Protein AF-0000000079720113 (afdb_homodimer)

Foldseek 3Di:
DVVPVVVVVVVVVVPPCPPQFKDKDKDWDWAWAWDFADWDLFCDQDLQPPGTATQGTGPDTDIDIFIWIWIDAPFKIWTFGQFQLRFTQFMAGPVVRDTQWAHFRHHFWAQAAPRGTDADTGKFKDWAFFPRHRFRGGGFFWDWDADPSNKIWIKTKDARVSQRKIKIWIWIDGRFFQKIKIKIKIWRQDLFKAAGWIKMKTKDADDQQKFKFDFAFWWAFQLLRIATPCQGPNFRVRGVNRQQADFKDKTKGAFFQAFKIWMARQVVQKIKMKGWHCQQWVTWIKIARHDFQQSQLVQVSRHPPSHDMIIIMTTNFSHRHFLSNLQWPRFTDIDHHLDMRITMMIMGMRHNQSDFQWDASFWGWDWDDDAQKIKIKIFGRGWDFAKKWKDQVVRTQDIDTDTDGHRDIDMDMDGHHDPGWMKMATHPRRMIDTPPSVVGGHDDDSGGDPPDDCQALVNLLSSLVRCRSNVVLLVSLVSLVSSCVRPVQPLSSLLSNLVLCVLLVVLVSSLVSLVSSCVVPVLPLSSLSSQLVSCVVVVVNVSNLVSLVSNLVDLRCNLSSLLVNLLSCLLVVVLVVSLVSLVRSCVSPVLSLSSLLSNLVSCVVVVNNVVSVVSLVVSCVSHVLDLSSVLSCVVVVNDDLVRSVVSGDTPCSLVVLVSVLVSCVSSNNLVSSLVSLVSTPDDLLSLLSNLQSDVVCNVVSNVVSLPDDCGSPQDADPVSLVSLVVCVVPDVRLSSLQNNLNNSVNSVNLVSSLVSLVSSPLVDLDLSSLVNQLVSCVPDLVSNVVSLVSSCVSPVLPLVSLLSVLVNCVVVVVLVVSLVSLVVNCVVVVQSQSSLLSNLVSCVVVVVLVVSLVSLLPRADSDYPPDDSSLVSNLLSLCSQLLVCVVVVNLVRNLVSLVSSVDDRCSSVGGDRPDDDSLSSLQSNLSSCVSVVNNVSSVVSLVCLLPDDDDPVDDDALSVLSNLVSCVVVPVVVSNVVVVVVVVVPDDPDLSVVLSVQVSVVHPNVVSVVVLVPCPDDGTPSDDDDDDPCPVVVVVVCVSVVD/DVVPVVVVVVVVVVPPPPPQFKDKDKDWDWAWAWDFADWDLFCDQDQQPPGTATQGTGPDTDIDIFIWIWIDAPFKIWTFGQFQLRFTQFMAGPVVRDTQWAHFRHHFWAQAAPRGTDADTGKFKDWAFFPRHRFRGGGFFWDWDADPSNKIWIKTKDARVSQRKIKIWIWIDHRFFQKIKIKIKIWRQDLFKAAGWIKMKTKDADDQQKFWFDFAFWWAAQLLRIATPCQGPNFRVRGVNRQQADFKDKTWGAFFQAFKIWMARQVVQKIKMKGWHCQQWVTWIKIARHDFQQSQLVQVSRHPPSHDMIIIMTTNFSHRHFLSNLQWPRFTDIDHHLDMRITMMIMGMRHNQSDFQWDASFWGWDWDDDAQKIKIKIFGRGWDFWKKWKDQVVRTPDIDTDTDGHRDIDMDMDGHHDPGWMKMATHPNRMIDTPPSVVGGHDDDSGGDPPDDCQALVNLLSSLVRCRSNVVLLVSLVSLVSSCVRPVQPLSSLLSNLVLCVLLVVLVSSLVSLVSSCVVPVLPLSSLSSQLVSCVVVVVNVSNLVSLVSNLVDLRCNLSSLLVNLLSCLLVVVLVVSLVSLVRSCVSPVLSLSSLLSNLVSCVVVVNNVVSVVSLVVSCVSHVLDLSSLLSCVVVVNDDLVRSVVSGDTPCSLVVLVSVLVSCVSSNNLVSSLVSLVSHDDDLLSLLSNLQSDVVCNVVSNVVSLVDDCRSPQDADPVSLVSLVVCVVPDVRLSSLQNNLNNSVNSVNLVSSLVSLVSSPLVDLDLSSLVNQLVSCVPDPVSNVVSLVSSCVSPVLPLVSLLSVLVNCVVVVVLVVSLVSLVVNCVVVVQSQSSLLSNLVSCVVVVVLVVSLVSLLPRADSDYPPDDSSLVSNLLSLCSQLLVCVVVVNLVRNLVSLVSSPDDRCSSVGTDRPDDDSLSSLQSNLSSCVSVVNNVSSVVSLVCLLPDDDDPVDDDALSVLSNLVSCVVVPVVVSNVVVVVVVVPPDDPDLSVVLSVQVSVVHPNVVSVVVLVPPDPDGTPSDDDDDDPCPVVVVVSCVSVVD

Secondary structure (DSSP, 8-state):
--SSTTHHHHHHTTTS------EEEEEEEEEEEE-EEEE--S---STTTT---EEEE-S--EEEEEEEEEEE-SSEEEEE-TTTTT-EEEEEETTT--EEE---SSEE-EEEETTEEE--SSEEEEESSSSS-TTTTS--EEEEEE-TTS-EEEEEEEEETTTTEEEEEEEEE-TT-S-EEEEEEEE--SSS-EEE-EEEEEEEE--TTEEEE---SEEE-TT--EEESSEETTEETTBGGGG-SSS-EEEEEESB--SEEEEEETTTTEEEEEE--TTT--EEEEEE--SSHHHHHHHHHH-SSS--EEEEEEESSSS---GGGGGSS---EEE-TT-EEEEEEEEEEEES-SS-SEE-SSEEEEEEEETTEEEEEEEESS-EEEEEEEEETTEEEEEEEEEE-TT-EEEEEEE--TT---EEEETTTTEEEES-GGGGB-----S--TT--TTSHHHHHHHHHHHHTTT-HHHHHHHHHHHHHH-TT-HHHHHHHHHHHHHTT-HHHHHHHHHHHHTT-TT-HHHHHHHHHHHHHHT-HHHHHHHHHHHTTSTTTHHHHHHHHHHHHHHTT-HHHHHHHHHHHHHH-TT-HHHHHHHHHHHHHTT-HHHHHHHHHHHHHH-TT-HHHHHHHHHTTSS-HHHHHHH--STTHHHHHHHHHHHHHHTT-HHHHHHHHHHSPP-HHHHHHHHHH-GGGHHHHHHHHHHS--TT-----HHHHHHHHHHHTT---HHHHHHHHHHHHHTT-HHHHHHHHHHHTT----HHHHHHHHHH-TT-HHHHHHHHHHHHHH-TT-HHHHHHHHHHHHHTT-HHHHHHHHHHHHHH-TT-HHHHHHHHHHHHHTT-HHHHHHHHHH----PPTT--HHHHHHHHHHHHHHHHHHHTT-HHHHHHHHHHHT---GGGT-PPPSS---HHHHHHHHHHHHHHT-HHHHHHHHHHHHT----TTS---TTHHHHHHHHHHTT-HHHHHHHHHHHHHS----HHHHHHHHHHTT--HHHHHHHHHH----PPTT------TTHHHHHHHHHHHT-/--SSHHHHHHHHHTTS------EEEEEEEEEEEE-EEEE--S---STTTT---EEEE-S--EEEEEEEEEEE-SSEEEEE-TTTTT-EEEEEETTT--EEE---SSEE-EEEETTEEE--SSEEEEESSSSS-TTTTS--EEEEEE-TTS-EEEEEEEEETTTTEEEEEEEEE-TT-S-EEEEEEEE--SSS-EEE-EEEEEEEE--TTEEEE---SEEE-TT--EEESSEETTEETTBGGGG-SSS-EEEEEESB--SEEEEEETTTTEEEEEE--TTT--EEEEEE--SSHHHHHHHHHH-SSS--EEEEEEESSSS---GGGGGSS---EEE-TT-EEEEEEEEEEEES-SS-SEE-SSEEEEEEEETTEEEEEEEESS-EEEEEEEEETTEEEEEEEEEE-TT-EEEEEEE--TT---EEEETTTTEEEES-GGGGB-----S--TT--TTSHHHHHHHHHHHHTTT-HHHHHHHHHHHHHH-TT-HHHHHHHHHHHHHTT-HHHHHHHHHHHHTT-TT-HHHHHHHHHHHHHHT-HHHHHHHHHHHTTSTTTHHHHHHHHHHHHHHTT-HHHHHHHHHHHHHH-TT-HHHHHHHHHHHHHTT-HHHHHHHHHHHHHH-TT-HHHHHHHHHTTSS-HHHHHHH--STTHHHHHHHHHHHHHHTT-HHHHHHHHHHSPP-HHHHHHHHHH-GGGHHHHHHHHHHS--TT-----HHHHHHHHHHHTT---HHHHHHHHHHHHHTT-HHHHHHHHHHHTT----HHHHHHHHHH-TT-HHHHHHHHHHHHHH-TT-HHHHHHHHHHHHHTT-HHHHHHHHHHHHHH-TT-HHHHHHHHHHHHHTT-HHHHHHHHHH----PPTT--HHHHHHHHHHHHHHHHHHHTT-HHHHHHHHHHHT---GGGT-PPPSS---HHHHHHHHHHHHHHT-HHHHHHHHHHHHT----TTS---TTHHHHHHHHHHTT-HHHHHHHHHHHHHS----HHHHHHHHHHTT--HHHHHHHHHHS---PPTT------TTHHHHHHHHHHHT-

pLDDT: mean 94.19, std 9.65, range [22.48, 98.88]

InterPro domains:
  IPR011990 Tetratricopeptide-like helical domain superfamily [G3DSA:1.25.40.10] (428-552)
  IPR011990 Tetratricopeptide-like helical domain superfamily [G3DSA:1.25.40.10] (553-629)
  IPR011990 Tetratricopeptide-like helical domain superfamily [G3DSA:1.25.40.10] (653-953)
  IPR011990 Tetratricopeptide-like helical domain superfamily [SSF48452] (456-628)
  IPR011990 Tetratricopeptide-like helical domain superfamily [SSF48452] (689-852)
  IPR019734 Tetratricopeptide repeat [PS50005] (559-592)
  IPR019734 Tetratricopeptide repeat [SM00028] (457-490)
  IPR019734 Tetratricopeptide repeat [SM00028] (491-524)
  IPR019734 Tetratricopeptide repeat [SM00028] (559-592)
  IPR019734 Tetratricopeptide repeat [SM00028] (593-626)
  IPR019734 Tetratricopeptide repeat [SM00028] (875-907)
  IPR019734 Tetratricopeptide repeat [SM00028] (919-952)
  IPR033396 Domain of unknown function DUF5107 [PF17128] (44-349)
  IPR051685 Ycf3/AcsC/BcsC/TPR Multifunctional [PTHR44943] (440-546)

Structure (mmCIF, N/CA/C/O backbone):
data_AF-0000000079720113-model_v1
#
loop_
_entity.id
_entity.type
_entity.pdbx_description
1 polymer 'Uncharacterized protein DUF5107'
#
loop_
_atom_site.group_PDB
_atom_site.id
_atom_site.type_symbol
_atom_site.label_atom_id
_atom_site.label_alt_id
_atom_site.label_comp_id
_atom_site.label_asym_id
_atom_site.label_entity_id
_atom_site.label_seq_id
_atom_site.pdbx_PDB_ins_code
_atom_site.Cartn_x
_atom_site.Cartn_y
_atom_site.Cartn_z
_atom_site.occupancy
_atom_site.B_iso_or_equiv
_atom_site.auth_seq_id
_atom_site.auth_comp_id
_atom_site.auth_asym_id
_atom_site.auth_atom_id
_atom_site.pdbx_PDB_model_num
ATOM 1 N N . MET A 1 1 ? -27.5 44.594 -56.781 1 22.48 1 MET A N 1
ATOM 2 C CA . MET A 1 1 ? -27.812 45.25 -55.5 1 22.48 1 MET A CA 1
ATOM 3 C C . MET A 1 1 ? -27.922 44.219 -54.375 1 22.48 1 MET A C 1
ATOM 5 O O . MET A 1 1 ? -28.062 44.594 -53.219 1 22.48 1 MET A O 1
ATOM 9 N N . LYS A 1 2 ? -28.453 43.062 -54.812 1 30.12 2 LYS A N 1
ATOM 10 C CA . LYS A 1 2 ? -28.844 41.938 -53.938 1 30.12 2 LYS A CA 1
ATOM 11 C C . LYS A 1 2 ? -27.641 41.438 -53.156 1 30.12 2 LYS A C 1
ATOM 13 O O . LYS A 1 2 ? -27.812 40.75 -52.125 1 30.12 2 LYS A O 1
ATOM 18 N N . PHE A 1 3 ? -26.484 41.531 -53.812 1 32.53 3 PHE A N 1
ATOM 19 C CA . PHE A 1 3 ? -25.266 40.938 -53.312 1 32.53 3 PHE A CA 1
ATOM 20 C C . PHE A 1 3 ? -24.75 41.688 -52.094 1 32.53 3 PHE A C 1
ATOM 22 O O . PHE A 1 3 ? -23.859 41.188 -51.375 1 32.53 3 PHE A O 1
ATOM 29 N N . LEU A 1 4 ? -25.141 43 -52.062 1 35 4 LEU A N 1
ATOM 30 C CA . LEU A 1 4 ? -24.484 43.844 -51.094 1 35 4 LEU A CA 1
ATOM 31 C C . LEU A 1 4 ? -25 43.562 -49.688 1 35 4 LEU A C 1
ATOM 33 O O . LEU A 1 4 ? -24.297 43.844 -48.688 1 35 4 LEU A O 1
ATOM 37 N N . ASN A 1 5 ? -26.234 43.094 -49.594 1 35.03 5 ASN A N 1
ATOM 38 C CA . ASN A 1 5 ? -26.875 43.094 -48.281 1 35.03 5 ASN A CA 1
ATOM 39 C C . ASN A 1 5 ? -26.344 41.938 -47.406 1 35.03 5 ASN A C 1
ATOM 41 O O . ASN A 1 5 ? -26.688 41.875 -46.25 1 35.03 5 ASN A O 1
ATOM 45 N N . VAL A 1 6 ? -25.828 40.812 -48.094 1 40.94 6 VAL A N 1
ATOM 46 C CA . VAL A 1 6 ? -25.516 39.625 -47.25 1 40.94 6 VAL A CA 1
ATOM 47 C C . VAL A 1 6 ? -24.25 39.906 -46.438 1 40.94 6 VAL A C 1
ATOM 49 O O . VAL A 1 6 ? -23.969 39.188 -45.469 1 40.94 6 VAL A O 1
ATOM 52 N N . LEU A 1 7 ? -23.375 40.906 -46.938 1 39 7 LEU A N 1
ATOM 53 C CA . LEU A 1 7 ? -22.109 41.125 -46.219 1 39 7 LEU A CA 1
ATOM 54 C C . LEU A 1 7 ? -22.359 41.75 -44.844 1 39 7 LEU A C 1
ATOM 56 O O . LEU A 1 7 ? -21.594 41.531 -43.938 1 39 7 LEU A O 1
ATOM 60 N N . PHE A 1 8 ? -23.469 42.562 -44.75 1 37.12 8 PHE A N 1
ATOM 61 C CA . PHE A 1 8 ? -23.609 43.344 -43.531 1 37.12 8 PHE A CA 1
ATOM 62 C C . PHE A 1 8 ? -23.969 42.438 -42.344 1 37.12 8 PHE A C 1
ATOM 64 O O . PHE A 1 8 ? -23.797 42.812 -41.188 1 37.12 8 PHE A O 1
ATOM 71 N N . PHE A 1 9 ? -24.703 41.281 -42.656 1 35.44 9 PHE A N 1
ATOM 72 C CA . PHE A 1 9 ? -25.203 40.531 -41.5 1 35.44 9 PHE A CA 1
ATOM 73 C C . PHE A 1 9 ? -24.078 39.781 -40.812 1 35.44 9 PHE A C 1
ATOM 75 O O . PHE A 1 9 ? -24.219 39.375 -39.656 1 35.44 9 PHE A O 1
ATOM 82 N N . ILE A 1 10 ? -23 39.375 -41.562 1 38.47 10 ILE A N 1
ATOM 83 C CA . ILE A 1 10 ? -21.984 38.531 -40.938 1 38.47 10 ILE A CA 1
ATOM 84 C C . ILE A 1 10 ? -21.188 39.375 -39.938 1 38.47 10 ILE A C 1
ATOM 86 O O . ILE A 1 10 ? -20.594 38.844 -38.969 1 38.47 10 ILE A O 1
ATOM 90 N N . LEU A 1 11 ? -21.031 40.719 -40.219 1 36.31 11 LEU A N 1
ATOM 91 C CA . LEU A 1 11 ? -20.188 41.469 -39.312 1 36.31 11 LEU A CA 1
ATOM 92 C C . LEU A 1 11 ? -20.859 41.625 -37.938 1 36.31 11 LEU A C 1
ATOM 94 O O . LEU A 1 11 ? -20.219 42.031 -36.969 1 36.31 11 LEU A O 1
ATOM 98 N N . PHE A 1 12 ? -22.219 41.75 -37.938 1 31.78 12 PHE A N 1
ATOM 99 C CA . PHE A 1 12 ? -22.828 42.062 -36.656 1 31.78 12 PHE A CA 1
ATOM 100 C C . PHE A 1 12 ? -22.656 40.938 -35.656 1 31.78 12 PHE A C 1
ATOM 102 O O . PHE A 1 12 ? -22.859 41.094 -34.469 1 31.78 12 PHE A O 1
ATOM 109 N N . ILE A 1 13 ? -22.75 39.656 -36.156 1 33.09 13 ILE A N 1
ATOM 110 C CA . ILE A 1 13 ? -22.766 38.625 -35.125 1 33.09 13 ILE A CA 1
ATOM 111 C C . ILE A 1 13 ? -21.391 38.531 -34.469 1 33.09 13 ILE A C 1
ATOM 113 O O . ILE A 1 13 ? -21.203 37.75 -33.531 1 33.09 13 ILE A O 1
ATOM 117 N N . MET A 1 14 ? -20.344 38.969 -35.156 1 33.66 14 MET A N 1
ATOM 118 C CA . MET A 1 14 ? -19.062 38.812 -34.438 1 33.66 14 MET A CA 1
ATOM 119 C C . MET A 1 14 ? -19 39.719 -33.219 1 33.66 14 MET A C 1
ATOM 121 O O . MET A 1 14 ? -17.953 39.844 -32.594 1 33.66 14 MET A O 1
ATOM 125 N N . GLN A 1 15 ? -19.766 40.781 -33.188 1 31.53 15 GLN A N 1
ATOM 126 C CA . GLN A 1 15 ? -19.453 41.688 -32.094 1 31.53 15 GLN A CA 1
ATOM 127 C C . GLN A 1 15 ? -19.516 40.969 -30.75 1 31.53 15 GLN A C 1
ATOM 129 O O . GLN A 1 15 ? -18.781 41.281 -29.812 1 31.53 15 GLN A O 1
ATOM 134 N N . ALA A 1 16 ? -20.75 40.531 -30.344 1 34.41 16 ALA A N 1
ATOM 135 C CA . ALA A 1 16 ? -21.203 40.531 -28.953 1 34.41 16 ALA A CA 1
ATOM 136 C C . ALA A 1 16 ? -20.422 39.5 -28.125 1 34.41 16 ALA A C 1
ATOM 138 O O . ALA A 1 16 ? -20.766 39.25 -26.984 1 34.41 16 ALA A O 1
ATOM 139 N N . LEU A 1 17 ? -19.922 38.438 -28.703 1 38.12 17 LEU A N 1
ATOM 140 C CA . LEU A 1 17 ? -19.469 37.625 -27.609 1 38.12 17 LEU A CA 1
ATOM 141 C C . LEU A 1 17 ? -18.344 38.281 -26.828 1 38.12 17 LEU A C 1
ATOM 143 O O . LEU A 1 17 ? -17.188 38.188 -27.219 1 38.12 17 LEU A O 1
ATOM 147 N N . ASN A 1 18 ? -18.375 39.5 -26.594 1 39.62 18 ASN A N 1
ATOM 148 C CA . ASN A 1 18 ? -17.484 39.969 -25.547 1 39.62 18 ASN A CA 1
ATOM 149 C C . ASN A 1 18 ? -17.312 38.906 -24.453 1 39.62 18 ASN A C 1
ATOM 151 O O . ASN A 1 18 ? -18.219 38.719 -23.625 1 39.62 18 ASN A O 1
ATOM 155 N N . SER A 1 19 ? -16.672 37.875 -24.719 1 50 19 SER A N 1
ATOM 156 C CA . SER A 1 19 ? -16.359 36.781 -23.812 1 50 19 SER A CA 1
ATOM 157 C C . SER A 1 19 ? -15.977 37.312 -22.422 1 50 19 SER A C 1
ATOM 159 O O . SER A 1 19 ? -15.062 38.125 -22.312 1 50 19 SER A O 1
ATOM 161 N N . GLN A 1 20 ? -16.766 37.344 -21.5 1 72 20 GLN A N 1
ATOM 162 C CA . GLN A 1 20 ? -16.531 37.625 -20.094 1 72 20 GLN A CA 1
ATOM 163 C C . GLN A 1 20 ? -15.203 37.062 -19.625 1 72 20 GLN A C 1
ATOM 165 O O . GLN A 1 20 ? -14.883 35.906 -19.922 1 72 20 GLN A O 1
ATOM 170 N N . LYS A 1 21 ? -14.203 37.906 -19.359 1 86.75 21 LYS A N 1
ATOM 171 C CA . LYS A 1 21 ? -12.891 37.469 -18.891 1 86.75 21 LYS A CA 1
ATOM 172 C C . LYS A 1 21 ? -12.719 37.781 -17.406 1 86.75 21 LYS A C 1
ATOM 174 O O . LYS A 1 21 ? -13.211 38.812 -16.906 1 86.75 21 LYS A O 1
ATOM 179 N N . ALA A 1 22 ? -12.219 36.812 -16.656 1 97.56 22 ALA A N 1
ATOM 180 C CA . ALA A 1 22 ? -11.719 37.094 -15.32 1 97.56 22 ALA A CA 1
ATOM 181 C C . ALA A 1 22 ? -10.359 37.781 -15.375 1 97.56 22 ALA A C 1
ATOM 183 O O . ALA A 1 22 ? -9.641 37.688 -16.375 1 97.56 22 ALA A O 1
ATOM 184 N N . THR A 1 23 ? -10.062 38.562 -14.477 1 98.06 23 THR A N 1
ATOM 185 C CA . THR A 1 23 ? -8.781 39.281 -14.438 1 98.06 23 THR A CA 1
ATOM 186 C C . THR A 1 23 ? -7.984 38.875 -13.203 1 98.06 23 THR A C 1
ATOM 188 O O . THR A 1 23 ? -8.562 38.469 -12.188 1 98.06 23 THR A O 1
ATOM 191 N N . VAL A 1 24 ? -6.727 38.938 -13.25 1 98.5 24 VAL A N 1
ATOM 192 C CA . VAL A 1 24 ? -5.793 38.75 -12.141 1 98.5 24 VAL A CA 1
ATOM 193 C C . VAL A 1 24 ? -4.742 39.844 -12.172 1 98.5 24 VAL A C 1
ATOM 195 O O . VAL A 1 24 ? -4.191 40.156 -13.227 1 98.5 24 VAL A O 1
ATOM 198 N N . ARG A 1 25 ? -4.523 40.531 -11.117 1 98.12 25 ARG A N 1
ATOM 199 C CA . ARG A 1 25 ? -3.578 41.656 -11.07 1 98.12 25 ARG A CA 1
ATOM 200 C C . ARG A 1 25 ? -2.994 41.812 -9.672 1 98.12 25 ARG A C 1
ATOM 202 O O . ARG A 1 25 ? -3.592 41.375 -8.688 1 98.12 25 ARG A O 1
ATOM 209 N N . GLU A 1 26 ? -1.886 42.438 -9.547 1 97.94 26 GLU A N 1
ATOM 210 C CA . GLU A 1 26 ? -1.268 42.812 -8.281 1 97.94 26 GLU A CA 1
ATOM 211 C C . GLU A 1 26 ? -1.616 44.25 -7.895 1 97.94 26 GLU A C 1
ATOM 213 O O . GLU A 1 26 ? -1.666 45.125 -8.75 1 97.94 26 GLU A O 1
ATOM 218 N N . GLU A 1 27 ? -1.968 44.375 -6.645 1 97.06 27 GLU A N 1
ATOM 219 C CA . GLU A 1 27 ? -2.225 45.688 -6.074 1 97.06 27 GLU A CA 1
ATOM 220 C C . GLU A 1 27 ? -1.628 45.812 -4.676 1 97.06 27 GLU A C 1
ATOM 222 O O . GLU A 1 27 ? -1.49 44.812 -3.965 1 97.06 27 GLU A O 1
ATOM 227 N N . ASN A 1 28 ? -1.201 47 -4.41 1 97.12 28 ASN A N 1
ATOM 228 C CA . ASN A 1 28 ? -0.791 47.281 -3.039 1 97.12 28 ASN A CA 1
ATOM 229 C C . ASN A 1 28 ? -1.925 47.906 -2.232 1 97.12 28 ASN A C 1
ATOM 231 O O . ASN A 1 28 ? -2.51 48.906 -2.646 1 97.12 28 ASN A O 1
ATOM 235 N N . LEU A 1 29 ? -2.264 47.344 -1.201 1 97.69 29 LEU A N 1
ATOM 236 C CA . LEU A 1 29 ? -3.236 47.906 -0.277 1 97.69 29 LEU A CA 1
ATOM 237 C C . LEU A 1 29 ? -2.543 48.531 0.937 1 97.69 29 LEU A C 1
ATOM 239 O O . LEU A 1 29 ? -1.771 47.844 1.621 1 97.69 29 LEU A O 1
ATOM 243 N N . ASN A 1 30 ? -2.812 49.75 1.119 1 98 30 ASN A N 1
ATOM 244 C CA . ASN A 1 30 ? -2.316 50.406 2.32 1 98 30 ASN A CA 1
ATOM 245 C C . ASN A 1 30 ? -3.209 50.125 3.525 1 98 30 ASN A C 1
ATOM 247 O O . ASN A 1 30 ? -4.352 50.594 3.58 1 98 30 ASN A O 1
ATOM 251 N N . MET A 1 31 ? -2.697 49.406 4.438 1 98.06 31 MET A N 1
ATOM 252 C CA . MET A 1 31 ? -3.516 48.969 5.562 1 98.06 31 MET A CA 1
ATOM 253 C C . MET A 1 31 ? -2.811 49.219 6.887 1 98.06 31 MET A C 1
ATOM 255 O O . MET A 1 31 ? -1.589 49.125 6.98 1 98.06 31 MET A O 1
ATOM 259 N N . LYS A 1 32 ? -3.615 49.625 7.906 1 98.31 32 LYS A N 1
ATOM 260 C CA . LYS A 1 32 ? -3.051 49.719 9.25 1 98.31 32 LYS A CA 1
ATOM 261 C C . LYS A 1 32 ? -2.518 48.375 9.719 1 98.31 32 LYS A C 1
ATOM 263 O O . LYS A 1 32 ? -3.209 47.344 9.625 1 98.31 32 LYS A O 1
ATOM 268 N N . THR A 1 33 ? -1.292 48.406 10.125 1 98.38 33 THR A N 1
ATOM 269 C CA . THR A 1 33 ? -0.596 47.156 10.398 1 98.38 33 THR A CA 1
ATOM 270 C C . THR A 1 33 ? 0.032 47.188 11.789 1 98.38 33 THR A C 1
ATOM 272 O O . THR A 1 33 ? 0.688 48.156 12.164 1 98.38 33 THR A O 1
ATOM 275 N N . TYR A 1 34 ? -0.233 46.219 12.625 1 98.06 34 TYR A N 1
ATOM 276 C CA . TYR A 1 34 ? 0.46 45.938 13.875 1 98.06 34 TYR A CA 1
ATOM 277 C C . TYR A 1 34 ? 1.471 44.812 13.688 1 98.06 34 TYR A C 1
ATOM 279 O O . TYR A 1 34 ? 1.111 43.625 13.734 1 98.06 34 TYR A O 1
ATOM 287 N N . MET A 1 35 ? 2.693 45.125 13.531 1 97.06 35 MET A N 1
ATOM 288 C CA . MET A 1 35 ? 3.721 44.219 13 1 97.06 35 MET A CA 1
ATOM 289 C C . MET A 1 35 ? 4.293 43.344 14.109 1 97.06 35 MET A C 1
ATOM 291 O O . MET A 1 35 ? 4.055 43.594 15.289 1 97.06 35 MET A O 1
ATOM 295 N N . PHE A 1 36 ? 4.941 42.312 13.711 1 97.38 36 PHE A N 1
ATOM 296 C CA . PHE A 1 36 ? 5.727 41.438 14.578 1 97.38 36 PHE A CA 1
ATOM 297 C C . PHE A 1 36 ? 7.211 41.562 14.266 1 97.38 36 PHE A C 1
ATOM 299 O O . PHE A 1 36 ? 7.594 42.156 13.266 1 97.38 36 PHE A O 1
ATOM 306 N N . GLY A 1 37 ? 8.062 41.031 15.125 1 96.56 37 GLY A N 1
ATOM 307 C CA . GLY A 1 37 ? 9.508 41.062 14.938 1 96.56 37 GLY A CA 1
ATOM 308 C C . GLY A 1 37 ? 10.25 40.25 16 1 96.56 37 GLY A C 1
ATOM 309 O O . GLY A 1 37 ? 9.695 39.312 16.594 1 96.56 37 GLY A O 1
ATOM 310 N N . ASP A 1 38 ? 11.586 40.5 16.031 1 96.69 38 ASP A N 1
ATOM 311 C CA . ASP A 1 38 ? 12.492 39.938 17 1 96.69 38 ASP A CA 1
ATOM 312 C C . ASP A 1 38 ? 12.617 38.406 16.797 1 96.69 38 ASP A C 1
ATOM 314 O O . ASP A 1 38 ? 12.273 37.625 17.688 1 96.69 38 ASP A O 1
ATOM 318 N N . PRO A 1 39 ? 13.031 38 15.609 1 97.56 39 PRO A N 1
ATOM 319 C CA . PRO A 1 39 ? 13.273 36.594 15.398 1 97.56 39 PRO A CA 1
ATOM 320 C C . PRO A 1 39 ? 14.266 36 16.406 1 97.56 39 PRO A C 1
ATOM 322 O O . PRO A 1 39 ? 15.297 36.625 16.688 1 97.56 39 PRO A O 1
ATOM 325 N N . ASP A 1 40 ? 13.977 34.875 16.969 1 97.75 40 ASP A N 1
ATOM 326 C CA . ASP A 1 40 ? 14.812 34.219 17.984 1 97.75 40 ASP A CA 1
ATOM 327 C C . ASP A 1 40 ? 16.031 33.562 17.344 1 97.75 40 ASP A C 1
ATOM 329 O O . ASP A 1 40 ? 15.906 32.594 16.609 1 97.75 40 ASP A O 1
ATOM 333 N N . PRO A 1 41 ? 17.219 34.031 17.625 1 97.88 41 PRO A N 1
ATOM 334 C CA . PRO A 1 41 ? 18.422 33.438 17.016 1 97.88 41 PRO A CA 1
ATOM 335 C C . PRO A 1 41 ? 18.891 32.188 17.734 1 97.88 41 PRO A C 1
ATOM 337 O O . PRO A 1 41 ? 19.828 31.531 17.297 1 97.88 41 PRO A O 1
ATOM 340 N N . VAL A 1 42 ? 18.281 31.781 18.875 1 98.12 42 VAL A N 1
ATOM 341 C CA . VAL A 1 42 ? 18.688 30.641 19.688 1 98.12 42 VAL A CA 1
ATOM 342 C C . VAL A 1 42 ? 18.078 29.359 19.109 1 98.12 42 VAL A C 1
ATOM 344 O O . VAL A 1 42 ? 16.875 29.312 18.828 1 98.12 42 VAL A O 1
ATOM 347 N N . ALA A 1 43 ? 18.906 28.328 18.891 1 97.06 43 ALA A N 1
ATOM 348 C CA . ALA A 1 43 ? 18.391 27.062 18.375 1 97.06 43 ALA A CA 1
ATOM 349 C C . ALA A 1 43 ? 17.438 26.406 19.375 1 97.06 43 ALA A C 1
ATOM 351 O O . ALA A 1 43 ? 17.766 26.266 20.562 1 97.06 43 ALA A O 1
ATOM 352 N N . ASN A 1 44 ? 16.281 26.188 18.984 1 95.19 44 ASN A N 1
ATOM 353 C CA . ASN A 1 44 ? 15.258 25.438 19.703 1 95.19 44 ASN A CA 1
ATOM 354 C C . ASN A 1 44 ? 14.836 24.172 18.953 1 95.19 44 ASN A C 1
ATOM 356 O O . ASN A 1 44 ? 13.977 24.25 18.062 1 95.19 44 ASN A O 1
ATOM 360 N N . ILE A 1 45 ? 15.352 23.031 19.391 1 95.56 45 ILE A N 1
ATOM 361 C CA . ILE A 1 45 ? 15.047 21.781 18.688 1 95.56 45 ILE A CA 1
ATOM 362 C C . ILE A 1 45 ? 13.672 21.281 19.094 1 95.56 45 ILE A C 1
ATOM 364 O O . ILE A 1 45 ? 13.508 20.703 20.188 1 95.56 45 ILE A O 1
ATOM 368 N N . ASN A 1 46 ? 12.719 21.484 18.297 1 92.5 46 ASN A N 1
ATOM 369 C CA . ASN A 1 46 ? 11.336 21.047 18.5 1 92.5 46 ASN A CA 1
ATOM 370 C C . ASN A 1 46 ? 10.727 20.516 17.203 1 92.5 46 ASN A C 1
ATOM 372 O O . ASN A 1 46 ? 11.445 20.141 16.281 1 92.5 46 ASN A O 1
ATOM 376 N N . ARG A 1 47 ? 9.422 20.516 17.125 1 92.19 47 ARG A N 1
ATOM 377 C CA . ARG A 1 47 ? 8.75 19.844 16.031 1 92.19 47 ARG A CA 1
ATOM 378 C C . ARG A 1 47 ? 8.797 20.672 14.75 1 92.19 47 ARG A C 1
ATOM 380 O O . ARG A 1 47 ? 8.555 20.172 13.656 1 92.19 47 ARG A O 1
ATOM 387 N N . ILE A 1 48 ? 9.141 21.984 14.82 1 95.12 48 ILE A N 1
ATOM 388 C CA . ILE A 1 48 ? 9.109 22.828 13.625 1 95.12 48 ILE A CA 1
ATOM 389 C C . ILE A 1 48 ? 10.531 23.234 13.25 1 95.12 48 ILE A C 1
ATOM 391 O O . ILE A 1 48 ? 10.742 23.906 12.234 1 95.12 48 ILE A O 1
ATOM 395 N N . TYR A 1 49 ? 11.578 22.844 14.109 1 96.75 49 TYR A N 1
ATOM 396 C CA . TYR A 1 49 ? 12.953 23.062 13.672 1 96.75 49 TYR A CA 1
ATOM 397 C C . TYR A 1 49 ? 13.156 22.578 12.242 1 96.75 49 TYR A C 1
ATOM 399 O O . TYR A 1 49 ? 12.711 21.5 11.875 1 96.75 49 TYR A O 1
ATOM 407 N N . PRO A 1 50 ? 13.688 23.469 11.461 1 97.62 50 PRO A N 1
ATOM 408 C CA . PRO A 1 50 ? 14.664 24.516 11.773 1 97.62 50 PRO A CA 1
ATOM 409 C C . PRO A 1 50 ? 14.047 25.906 11.812 1 97.62 50 PRO A C 1
ATOM 411 O O . PRO A 1 50 ? 14.766 26.906 11.836 1 97.62 50 PRO A O 1
ATOM 414 N N . TYR A 1 51 ? 12.781 26.047 11.797 1 97.75 51 TYR A N 1
ATOM 415 C CA . TYR A 1 51 ? 12.164 27.375 11.906 1 97.75 51 TYR A CA 1
ATOM 416 C C . TYR A 1 51 ? 12.422 27.969 13.281 1 97.75 51 TYR A C 1
ATOM 418 O O . TYR A 1 51 ? 12.562 27.234 14.273 1 97.75 51 TYR A O 1
ATOM 426 N N . PHE A 1 52 ? 12.5 29.281 13.297 1 97.62 52 PHE A N 1
ATOM 427 C CA . PHE A 1 52 ? 12.617 30.031 14.547 1 97.62 52 PHE A CA 1
ATOM 428 C C . PHE A 1 52 ? 11.312 30.75 14.867 1 97.62 52 PHE A C 1
ATOM 430 O O . PHE A 1 52 ? 10.469 30.953 13.992 1 97.62 52 PHE A O 1
ATOM 437 N N . ARG A 1 53 ? 11.109 31.156 16.078 1 96.62 53 ARG A N 1
ATOM 438 C CA . ARG A 1 53 ? 9.922 31.891 16.516 1 96.62 53 ARG A CA 1
ATOM 439 C C . ARG A 1 53 ? 10.164 33.406 16.469 1 96.62 53 ARG A C 1
ATOM 441 O O . ARG A 1 53 ? 11.312 33.844 16.5 1 96.62 53 ARG A O 1
ATOM 448 N N . PHE A 1 54 ? 9.102 34.156 16.406 1 97.38 54 PHE A N 1
ATOM 449 C CA . PHE A 1 54 ? 9.117 35.625 16.578 1 97.38 54 PHE A CA 1
ATOM 450 C C . PHE A 1 54 ? 8.594 36 17.953 1 97.38 54 PHE A C 1
ATOM 452 O O . PHE A 1 54 ? 7.473 35.656 18.312 1 97.38 54 PHE A O 1
ATOM 459 N N . ASP A 1 55 ? 9.375 36.781 18.703 1 95.31 55 ASP A N 1
ATOM 460 C CA . ASP A 1 55 ? 9.023 37.062 20.094 1 95.31 55 ASP A CA 1
ATOM 461 C C . ASP A 1 55 ? 8.594 38.5 20.281 1 95.31 55 ASP A C 1
ATOM 463 O O . ASP A 1 55 ? 8.422 38.969 21.406 1 95.31 55 ASP A O 1
ATOM 467 N N . GLY A 1 56 ? 8.43 39.25 19.188 1 95.31 56 GLY A N 1
ATOM 468 C CA . GLY A 1 56 ? 8.07 40.656 19.297 1 95.31 56 GLY A CA 1
ATOM 469 C C . GLY A 1 56 ? 6.77 41 18.594 1 95.31 56 GLY A C 1
ATOM 470 O O . GLY A 1 56 ? 6.562 40.594 17.438 1 95.31 56 GLY A O 1
ATOM 471 N N . TYR A 1 57 ? 5.871 41.719 19.328 1 95.62 57 TYR A N 1
ATOM 472 C CA . TYR A 1 57 ? 4.602 42.219 18.797 1 95.62 57 TYR A CA 1
ATOM 473 C C . TYR A 1 57 ? 4.316 43.625 19.266 1 95.62 57 TYR A C 1
ATOM 475 O O . TYR A 1 57 ? 4.742 44.031 20.359 1 95.62 57 TYR A O 1
ATOM 483 N N . THR A 1 58 ? 3.623 44.406 18.469 1 94.44 58 THR A N 1
ATOM 484 C CA . THR A 1 58 ? 3.361 45.781 18.859 1 94.44 58 THR A CA 1
ATOM 485 C C . THR A 1 58 ? 1.861 46.062 18.859 1 94.44 58 THR A C 1
ATOM 487 O O . THR A 1 58 ? 1.104 45.438 18.125 1 94.44 58 THR A O 1
ATOM 490 N N . ASP A 1 59 ? 1.44 46.969 19.734 1 92.56 59 ASP A N 1
ATOM 491 C CA . ASP A 1 59 ? 0.058 47.438 19.75 1 92.56 59 ASP A CA 1
ATOM 492 C C . ASP A 1 59 ? -0.073 48.812 19.062 1 92.56 59 ASP A C 1
ATOM 494 O O . ASP A 1 59 ? -1.132 49.438 19.109 1 92.56 59 ASP A O 1
ATOM 498 N N . GLN A 1 60 ? 0.977 49.188 18.5 1 94.19 60 GLN A N 1
ATOM 499 C CA . GLN A 1 60 ? 0.959 50.438 17.734 1 94.19 60 GLN A CA 1
ATOM 500 C C . GLN A 1 60 ? 0.812 50.156 16.234 1 94.19 60 GLN A C 1
ATOM 502 O O . GLN A 1 60 ? 1.682 49.531 15.625 1 94.19 60 GLN A O 1
ATOM 507 N N . GLY A 1 61 ? -0.272 50.688 15.711 1 95.94 61 GLY A N 1
ATOM 508 C CA . GLY A 1 61 ? -0.536 50.469 14.297 1 95.94 61 GLY A CA 1
ATOM 509 C C . GLY A 1 61 ? 0.121 51.5 13.398 1 95.94 61 GLY A C 1
ATOM 510 O O . GLY A 1 61 ? 0.197 52.656 13.75 1 95.94 61 GLY A O 1
ATOM 511 N N . GLU A 1 62 ? 0.676 51.031 12.344 1 97.5 62 GLU A N 1
ATOM 512 C CA . GLU A 1 62 ? 1.186 51.906 11.289 1 97.5 62 GLU A CA 1
ATOM 513 C C . GLU A 1 62 ? 0.708 51.438 9.914 1 97.5 62 GLU A C 1
ATOM 515 O O . GLU A 1 62 ? 0.533 50.219 9.688 1 97.5 62 GLU A O 1
ATOM 520 N N . TYR A 1 63 ? 0.545 52.344 9.07 1 97.75 63 TYR A N 1
ATOM 521 C CA . TYR A 1 63 ? 0.101 51.969 7.73 1 97.75 63 TYR A CA 1
ATOM 522 C C . TYR A 1 63 ? 1.26 51.406 6.898 1 97.75 63 TYR A C 1
ATOM 524 O O . TYR A 1 63 ? 2.367 51.969 6.945 1 97.75 63 TYR A O 1
ATOM 532 N N . ARG A 1 64 ? 1.006 50.375 6.242 1 97.25 64 ARG A N 1
ATOM 533 C CA . ARG A 1 64 ? 1.971 49.75 5.359 1 97.25 64 ARG A CA 1
ATOM 534 C C . ARG A 1 64 ? 1.29 49.219 4.102 1 97.25 64 ARG A C 1
ATOM 536 O O . ARG A 1 64 ? 0.117 48.844 4.137 1 97.25 64 ARG A O 1
ATOM 543 N N . ASP A 1 65 ? 2.111 49.219 3.027 1 97.38 65 ASP A N 1
ATOM 544 C CA . ASP A 1 65 ? 1.623 48.594 1.793 1 97.38 65 ASP A CA 1
ATOM 545 C C . ASP A 1 65 ? 1.796 47.094 1.816 1 97.38 65 ASP A C 1
ATOM 547 O O . ASP A 1 65 ? 2.867 46.594 2.166 1 97.38 65 ASP A O 1
ATOM 551 N N . TRP A 1 66 ? 0.771 46.438 1.579 1 98 66 TRP A N 1
ATOM 552 C CA . TRP A 1 66 ? 0.792 45 1.431 1 98 66 TRP A CA 1
ATOM 553 C C . TRP A 1 66 ? 0.394 44.594 0.016 1 98 66 TRP A C 1
ATOM 555 O O . TRP A 1 66 ? -0.613 45.062 -0.514 1 98 66 TRP A O 1
ATOM 565 N N . LYS A 1 67 ? 1.229 43.781 -0.607 1 97.69 67 LYS A N 1
ATOM 566 C CA . LYS A 1 67 ? 0.914 43.25 -1.932 1 97.69 67 LYS A CA 1
ATOM 567 C C . LYS A 1 67 ? -0.276 42.312 -1.875 1 97.69 67 LYS A C 1
ATOM 569 O O . LYS A 1 67 ? -0.295 41.375 -1.066 1 97.69 67 LYS A O 1
ATOM 574 N N . MET A 1 68 ? -1.279 42.531 -2.723 1 98.25 68 MET A N 1
ATOM 575 C CA . MET A 1 68 ? -2.439 41.688 -2.912 1 98.25 68 MET A CA 1
ATOM 576 C C . MET A 1 68 ? -2.57 41.25 -4.371 1 98.25 68 MET A C 1
ATOM 578 O O . MET A 1 68 ? -2.387 42.062 -5.277 1 98.25 68 MET A O 1
ATOM 582 N N . VAL A 1 69 ? -2.703 39.969 -4.543 1 98.81 69 VAL A N 1
ATOM 583 C CA . VAL A 1 69 ? -3.16 39.5 -5.844 1 98.81 69 VAL A CA 1
ATOM 584 C C . VAL A 1 69 ? -4.688 39.438 -5.871 1 98.81 69 VAL A C 1
ATOM 586 O O . VAL A 1 69 ? -5.312 38.812 -5.027 1 98.81 69 VAL A O 1
ATOM 589 N N . VAL A 1 70 ? -5.273 40.125 -6.801 1 98.75 70 VAL A N 1
ATOM 590 C CA . VAL A 1 70 ? -6.727 40.25 -6.867 1 98.75 70 VAL A CA 1
ATOM 591 C C . VAL A 1 70 ? -7.25 39.5 -8.086 1 98.75 70 VAL A C 1
ATOM 593 O O . VAL A 1 70 ? -6.852 39.781 -9.219 1 98.75 70 VAL A O 1
ATOM 596 N N . LEU A 1 71 ? -8.039 38.5 -7.883 1 98.88 71 LEU A N 1
ATOM 597 C CA . LEU A 1 71 ? -8.812 37.844 -8.922 1 98.88 71 LEU A CA 1
ATOM 598 C C . LEU A 1 71 ? -10.242 38.344 -8.961 1 98.88 71 LEU A C 1
ATOM 600 O O . LEU A 1 71 ? -10.898 38.469 -7.914 1 98.88 71 LEU A O 1
ATOM 604 N N . GLU A 1 72 ? -10.703 38.688 -10.172 1 98.38 72 GLU A N 1
ATOM 605 C CA . GLU A 1 72 ? -12.008 39.344 -10.234 1 98.38 72 GLU A CA 1
ATOM 606 C C . GLU A 1 72 ? -12.734 39 -11.531 1 98.38 72 GLU A C 1
ATOM 608 O O . GLU A 1 72 ? -12.117 38.906 -12.594 1 98.38 72 GLU A O 1
ATOM 613 N N . ASN A 1 73 ? -13.945 38.594 -11.461 1 98.44 73 ASN A N 1
ATOM 614 C CA . ASN A 1 73 ? -14.859 38.531 -12.594 1 98.44 73 ASN A CA 1
ATOM 615 C C . ASN A 1 73 ? -16.094 39.375 -12.367 1 98.44 73 ASN A C 1
ATOM 617 O O . ASN A 1 73 ? -16.078 40.312 -11.57 1 98.44 73 ASN A O 1
ATOM 621 N N . ASP A 1 74 ? -17.219 39.156 -13.086 1 97.5 74 ASP A N 1
ATOM 622 C CA . ASP A 1 74 ? -18.391 40.031 -13 1 97.5 74 ASP A CA 1
ATOM 623 C C . ASP A 1 74 ? -19.156 39.781 -11.703 1 97.5 74 ASP A C 1
ATOM 625 O O . ASP A 1 74 ? -19.969 40.625 -11.297 1 97.5 74 ASP A O 1
ATOM 629 N N . TYR A 1 75 ? -18.781 38.719 -10.969 1 98.38 75 TYR A N 1
ATOM 630 C CA . TYR A 1 75 ? -19.656 38.25 -9.891 1 98.38 75 TYR A CA 1
ATOM 631 C C . TYR A 1 75 ? -18.938 38.344 -8.547 1 98.38 75 TYR A C 1
ATOM 633 O O . TYR A 1 75 ? -19.547 38.719 -7.535 1 98.38 75 TYR A O 1
ATOM 641 N N . ILE A 1 76 ? -17.641 37.906 -8.492 1 98.62 76 ILE A N 1
ATOM 642 C CA . ILE A 1 76 ? -16.953 37.875 -7.207 1 98.62 76 ILE A CA 1
ATOM 643 C C . ILE A 1 76 ? -15.555 38.469 -7.352 1 98.62 76 ILE A C 1
ATOM 645 O O . ILE A 1 76 ? -15.047 38.594 -8.469 1 98.62 76 ILE A O 1
ATOM 649 N N . LYS A 1 77 ? -15.016 38.844 -6.309 1 98.56 77 LYS A N 1
ATOM 650 C CA . LYS A 1 77 ? -13.656 39.344 -6.156 1 98.56 77 LYS A CA 1
ATOM 651 C C . LYS A 1 77 ? -12.93 38.656 -5.012 1 98.56 77 LYS A C 1
ATOM 653 O O . LYS A 1 77 ? -13.469 38.531 -3.914 1 98.56 77 LYS A O 1
ATOM 658 N N . VAL A 1 78 ? -11.703 38.156 -5.285 1 98.81 78 VAL A N 1
ATOM 659 C CA . VAL A 1 78 ? -10.914 37.406 -4.32 1 98.81 78 VAL A CA 1
ATOM 660 C C . VAL A 1 78 ? -9.562 38.062 -4.121 1 98.81 78 VAL A C 1
ATOM 662 O O . VAL A 1 78 ? -8.883 38.438 -5.09 1 98.81 78 VAL A O 1
ATOM 665 N N . TYR A 1 79 ? -9.133 38.281 -2.893 1 98.75 79 TYR A N 1
ATOM 666 C CA . TYR A 1 79 ? -7.84 38.875 -2.537 1 98.75 79 TYR A CA 1
ATOM 667 C C . TYR A 1 79 ? -6.906 37.812 -1.972 1 98.75 79 TYR A C 1
ATOM 669 O O . TYR A 1 79 ? -7.262 37.094 -1.032 1 98.75 79 TYR A O 1
ATOM 677 N N . VAL A 1 80 ? -5.719 37.719 -2.533 1 98.81 80 VAL A N 1
ATOM 678 C CA . VAL A 1 80 ? -4.699 36.781 -2.049 1 98.81 80 VAL A CA 1
ATOM 679 C C . VAL A 1 80 ? -3.467 37.562 -1.597 1 98.81 80 VAL A C 1
ATOM 681 O O . VAL A 1 80 ? -2.998 38.469 -2.305 1 98.81 80 VAL A O 1
ATOM 684 N N . SER A 1 81 ? -2.939 37.25 -0.465 1 98.56 81 SER A N 1
ATOM 685 C CA . SER A 1 81 ? -1.758 37.938 0.04 1 98.56 81 SER A CA 1
ATOM 686 C C . SER A 1 81 ? -0.533 37.031 0.008 1 98.56 81 SER A C 1
ATOM 688 O O . SER A 1 81 ? -0.281 36.312 0.957 1 98.56 81 SER A O 1
ATOM 690 N N . PRO A 1 82 ? 0.333 37.125 -0.944 1 98.12 82 PRO A N 1
ATOM 691 C CA . PRO A 1 82 ? 1.54 36.312 -0.98 1 98.12 82 PRO A CA 1
ATOM 692 C C . PRO A 1 82 ? 2.504 36.625 0.161 1 98.12 82 PRO A C 1
ATOM 694 O O . PRO A 1 82 ? 3.342 35.781 0.513 1 98.12 82 PRO A O 1
ATOM 697 N N . GLU A 1 83 ? 2.375 37.75 0.775 1 98.25 83 GLU A N 1
ATOM 698 C CA . GLU A 1 83 ? 3.311 38.188 1.808 1 98.25 83 GLU A CA 1
ATOM 699 C C . GLU A 1 83 ? 2.881 37.719 3.186 1 98.25 83 GLU A C 1
ATOM 701 O O . GLU A 1 83 ? 3.664 37.75 4.137 1 98.25 83 GLU A O 1
ATOM 706 N N . VAL A 1 84 ? 1.66 37.25 3.291 1 98.38 84 VAL A N 1
ATOM 707 C CA . VAL A 1 84 ? 1.166 36.656 4.539 1 98.38 84 VAL A CA 1
ATOM 708 C C . VAL A 1 84 ? 0.716 35.219 4.301 1 98.38 84 VAL A C 1
ATOM 710 O O . VAL A 1 84 ? -0.482 34.938 4.289 1 98.38 84 VAL A O 1
ATOM 713 N N . GLY A 1 85 ? 1.682 34.406 4.141 1 97.94 85 GLY A N 1
ATOM 714 C CA . GLY A 1 85 ? 1.455 32.969 4.016 1 97.94 85 GLY A CA 1
ATOM 715 C C . GLY A 1 85 ? 0.739 32.594 2.734 1 97.94 85 GLY A C 1
ATOM 716 O O . GLY A 1 85 ? 0.318 31.453 2.57 1 97.94 85 GLY A O 1
ATOM 717 N N . GLY A 1 86 ? 0.52 33.5 1.796 1 98.5 86 GLY A N 1
ATOM 718 C CA . GLY A 1 86 ? -0.221 33.219 0.58 1 98.5 86 GLY A CA 1
ATOM 719 C C . GLY A 1 86 ? -1.712 33.031 0.813 1 98.5 86 GLY A C 1
ATOM 720 O O . GLY A 1 86 ? -2.445 32.625 -0.085 1 98.5 86 GLY A O 1
ATOM 721 N N . LYS A 1 87 ? -2.246 33.312 1.991 1 98.19 87 LYS A N 1
ATOM 722 C CA . LYS A 1 87 ? -3.646 33.031 2.316 1 98.19 87 LYS A CA 1
ATOM 723 C C . LYS A 1 87 ? -4.574 33.938 1.5 1 98.19 87 LYS A C 1
ATOM 725 O O . LYS A 1 87 ? -4.168 35 1.036 1 98.19 87 LYS A O 1
ATOM 730 N N . ILE A 1 88 ? -5.73 33.469 1.232 1 98.81 88 ILE A N 1
ATOM 731 C CA . ILE A 1 88 ? -6.785 34.375 0.768 1 98.81 88 ILE A CA 1
ATOM 732 C C . ILE A 1 88 ? -7.16 35.344 1.877 1 98.81 88 ILE A C 1
ATOM 734 O O . ILE A 1 88 ? -7.484 34.938 2.994 1 98.81 88 ILE A O 1
ATOM 738 N N . TRP A 1 89 ? -7.027 36.562 1.574 1 98.56 89 TRP A N 1
ATOM 739 C CA . TRP A 1 89 ? -7.273 37.594 2.576 1 98.56 89 TRP A CA 1
ATOM 740 C C . TRP A 1 89 ? -8.773 37.812 2.775 1 98.56 89 TRP A C 1
ATOM 742 O O . TRP A 1 89 ? -9.211 38.156 3.877 1 98.56 89 TRP A O 1
ATOM 752 N N . GLY A 1 90 ? -9.547 37.688 1.728 1 98.5 90 GLY A N 1
ATOM 753 C CA . GLY A 1 90 ? -11 37.781 1.754 1 98.5 90 GLY A CA 1
ATOM 754 C C . GLY A 1 90 ? -11.633 37.656 0.385 1 98.5 90 GLY A C 1
ATOM 755 O O . GLY A 1 90 ? -10.938 37.594 -0.629 1 98.5 90 GLY A O 1
ATOM 756 N N . ALA A 1 91 ? -12.969 37.531 0.369 1 98.75 91 ALA A N 1
ATOM 757 C CA . ALA A 1 91 ? -13.719 37.438 -0.877 1 98.75 91 ALA A CA 1
ATOM 758 C C . ALA A 1 91 ? -15.07 38.125 -0.762 1 98.75 91 ALA A C 1
ATOM 760 O O . ALA A 1 91 ? -15.719 38.062 0.287 1 98.75 91 ALA A O 1
ATOM 761 N N . ILE A 1 92 ? -15.469 38.719 -1.851 1 98.25 92 ILE A N 1
ATOM 762 C CA . ILE A 1 92 ? -16.656 39.562 -1.877 1 98.25 92 ILE A CA 1
ATOM 763 C C . ILE A 1 92 ? -17.562 39.156 -3.043 1 98.25 92 ILE A C 1
ATOM 765 O O . ILE A 1 92 ? -17.062 38.844 -4.133 1 98.25 92 ILE A O 1
ATOM 769 N N . GLU A 1 93 ? -18.844 39.062 -2.814 1 98.31 93 GLU A N 1
ATOM 770 C CA . GLU A 1 93 ? -19.828 39.031 -3.893 1 98.31 93 GLU A CA 1
ATOM 771 C C . GLU A 1 93 ? -20.156 40.469 -4.379 1 98.31 93 GLU A C 1
ATOM 773 O O . GLU A 1 93 ? -20.594 41.281 -3.598 1 98.31 93 GLU A O 1
ATOM 778 N N . LYS A 1 94 ? -20.016 40.75 -5.562 1 97.69 94 LYS A N 1
ATOM 779 C CA . LYS A 1 94 ? -19.875 42.125 -6.059 1 97.69 94 LYS A CA 1
ATOM 780 C C . LYS A 1 94 ? -21.234 42.812 -6.105 1 97.69 94 LYS A C 1
ATOM 782 O O . LYS A 1 94 ? -21.312 44.031 -5.918 1 97.69 94 LYS A O 1
ATOM 787 N N . SER A 1 95 ? -22.281 42.156 -6.395 1 97.19 95 SER A N 1
ATOM 788 C CA . SER A 1 95 ? -23.578 42.812 -6.555 1 97.19 95 SER A CA 1
ATOM 789 C C . SER A 1 95 ? -24.078 43.375 -5.23 1 97.19 95 SER A C 1
ATOM 791 O O . SER A 1 95 ? -24.75 44.406 -5.203 1 97.19 95 SER A O 1
ATOM 793 N N . THR A 1 96 ? -23.75 42.719 -4.125 1 95.94 96 THR A N 1
ATOM 794 C CA . THR A 1 96 ? -24.188 43.188 -2.809 1 95.94 96 THR A CA 1
ATOM 795 C C . THR A 1 96 ? -23.062 43.938 -2.102 1 95.94 96 THR A C 1
ATOM 797 O O . THR A 1 96 ? -23.328 44.719 -1.191 1 95.94 96 THR A O 1
ATOM 800 N N . GLY A 1 97 ? -21.859 43.594 -2.533 1 96.38 97 GLY A N 1
ATOM 801 C CA . GLY A 1 97 ? -20.703 44.125 -1.824 1 96.38 97 GLY A CA 1
ATOM 802 C C . GLY A 1 97 ? -20.406 43.375 -0.529 1 96.38 97 GLY A C 1
ATOM 803 O O . GLY A 1 97 ? -19.453 43.719 0.179 1 96.38 97 GLY A O 1
ATOM 804 N N . LYS A 1 98 ? -21.125 42.344 -0.18 1 96.88 98 LYS A N 1
ATOM 805 C CA . LYS A 1 98 ? -20.938 41.625 1.062 1 96.88 98 LYS A CA 1
ATOM 806 C C . LYS A 1 98 ? -19.812 40.594 0.923 1 96.88 98 LYS A C 1
ATOM 808 O O . LYS A 1 98 ? -19.594 40.031 -0.163 1 96.88 98 LYS A O 1
ATOM 813 N N . GLU A 1 99 ? -19.156 40.375 2.041 1 96.69 99 GLU A N 1
ATOM 814 C CA . GLU A 1 99 ? -18.109 39.375 2.082 1 96.69 99 GLU A CA 1
ATOM 815 C C . GLU A 1 99 ? -18.688 37.969 2.373 1 96.69 99 GLU A C 1
ATOM 817 O O . GLU A 1 99 ? -19.484 37.812 3.303 1 96.69 99 GLU A O 1
ATOM 822 N N . PHE A 1 100 ? -18.391 37 1.532 1 98.12 100 PHE A N 1
ATOM 823 C CA . PHE A 1 100 ? -18.719 35.625 1.869 1 98.12 100 PHE A CA 1
ATOM 824 C C . PHE A 1 100 ? -17.5 34.906 2.445 1 98.12 100 PHE A C 1
ATOM 826 O O . PHE A 1 100 ? -17.578 33.719 2.789 1 98.12 100 PHE A O 1
ATOM 833 N N . MET A 1 101 ? -16.438 35.594 2.506 1 98.5 101 MET A N 1
ATOM 834 C CA . MET A 1 101 ? -15.227 35.25 3.244 1 98.5 101 MET A CA 1
ATOM 835 C C . MET A 1 101 ? -14.641 36.469 3.938 1 98.5 101 MET A C 1
ATOM 837 O O . MET A 1 101 ? -14.414 37.5 3.301 1 98.5 101 MET A O 1
ATOM 841 N N . TYR A 1 102 ? -14.352 36.375 5.152 1 98.12 102 TYR A N 1
ATOM 842 C CA . TYR A 1 102 ? -14.07 37.469 6.059 1 98.12 102 TYR A CA 1
ATOM 843 C C . TYR A 1 102 ? -12.844 38.25 5.598 1 98.12 102 TYR A C 1
ATOM 845 O O . TYR A 1 102 ? -11.742 37.719 5.52 1 98.12 102 TYR A O 1
ATOM 853 N N . PHE A 1 103 ? -12.984 39.469 5.281 1 97.75 103 PHE A N 1
ATOM 854 C CA . PHE A 1 103 ? -11.914 40.406 4.93 1 97.75 103 PHE A CA 1
ATOM 855 C C . PHE A 1 103 ? -11.586 41.312 6.102 1 97.75 103 PHE A C 1
ATOM 857 O O . PHE A 1 103 ? -12.375 42.188 6.461 1 97.75 103 PHE A O 1
ATOM 864 N N . ASN A 1 104 ? -10.469 41.094 6.77 1 97.5 104 ASN A N 1
ATOM 865 C CA . ASN A 1 104 ? -10.008 41.969 7.84 1 97.5 104 ASN A CA 1
ATOM 866 C C . ASN A 1 104 ? -9.406 43.281 7.285 1 97.5 104 ASN A C 1
ATOM 868 O O . ASN A 1 104 ? -8.438 43.219 6.52 1 97.5 104 ASN A O 1
ATOM 872 N N . GLU A 1 105 ? -9.789 44.375 7.727 1 96.31 105 GLU A N 1
ATOM 873 C CA . GLU A 1 105 ? -9.375 45.656 7.152 1 96.31 105 GLU A CA 1
ATOM 874 C C . GLU A 1 105 ? -8.039 46.125 7.734 1 96.31 105 GLU A C 1
ATOM 876 O O . GLU A 1 105 ? -7.438 47.062 7.242 1 96.31 105 GLU A O 1
ATOM 881 N N . VAL A 1 106 ? -7.516 45.406 8.703 1 97.5 106 VAL A N 1
ATOM 882 C CA . VAL A 1 106 ? -6.203 45.688 9.273 1 97.5 106 VAL A CA 1
ATOM 883 C C . VAL A 1 106 ? -5.34 44.406 9.219 1 97.5 106 VAL A C 1
ATOM 885 O O . VAL A 1 106 ? -5.852 43.312 9.055 1 97.5 106 VAL A O 1
ATOM 888 N N . VAL A 1 107 ? -4.09 44.625 9.172 1 98.12 107 VAL A N 1
ATOM 889 C CA . VAL A 1 107 ? -3.133 43.531 9.352 1 98.12 107 VAL A CA 1
ATOM 890 C C . VAL A 1 107 ? -2.605 43.562 10.789 1 98.12 107 VAL A C 1
ATOM 892 O O . VAL A 1 107 ? -1.696 44.312 11.117 1 98.12 107 VAL A O 1
ATOM 895 N N . LYS A 1 108 ? -3.17 42.781 11.664 1 98.06 108 LYS A N 1
ATOM 896 C CA . LYS A 1 108 ? -2.848 42.75 13.094 1 98.06 108 LYS A CA 1
ATOM 897 C C . LYS A 1 108 ? -2.279 41.406 13.516 1 98.06 108 LYS A C 1
ATOM 899 O O . LYS A 1 108 ? -3.027 40.469 13.734 1 98.06 108 LYS A O 1
ATOM 904 N N . PHE A 1 109 ? -0.934 41.406 13.594 1 97.94 109 PHE A N 1
ATOM 905 C CA . PHE A 1 109 ? -0.265 40.156 13.969 1 97.94 109 PHE A CA 1
ATOM 906 C C . PHE A 1 109 ? -0.3 39.969 15.484 1 97.94 109 PHE A C 1
ATOM 908 O O . PHE A 1 109 ? -0.066 40.906 16.25 1 97.94 109 PHE A O 1
ATOM 915 N N . ARG A 1 110 ? -0.605 38.781 15.914 1 97.38 110 ARG A N 1
ATOM 916 C CA . ARG A 1 110 ? -0.579 38.344 17.312 1 97.38 110 ARG A CA 1
ATOM 917 C C . ARG A 1 110 ? 0.027 36.938 17.453 1 97.38 110 ARG A C 1
ATOM 919 O O . ARG A 1 110 ? 0.147 36.219 16.469 1 97.38 110 ARG A O 1
ATOM 926 N N . ASP A 1 111 ? 0.422 36.5 18.609 1 96.19 111 ASP A N 1
ATOM 927 C CA . ASP A 1 111 ? 1.093 35.25 18.891 1 96.19 111 ASP A CA 1
ATOM 928 C C . ASP A 1 111 ? 0.09 34.094 18.984 1 96.19 111 ASP A C 1
ATOM 930 O O . ASP A 1 111 ? -0.38 33.75 20.062 1 96.19 111 ASP A O 1
ATOM 934 N N . VAL A 1 112 ? -0.124 33.469 17.828 1 95.75 112 VAL A N 1
ATOM 935 C CA . VAL A 1 112 ? -1.118 32.406 17.75 1 95.75 112 VAL A CA 1
ATOM 936 C C . VAL A 1 112 ? -0.523 31.188 17.047 1 95.75 112 VAL A C 1
ATOM 938 O O . VAL A 1 112 ? -0.789 30.047 17.422 1 95.75 112 VAL A O 1
ATOM 941 N N . ALA A 1 113 ? 0.321 31.391 16.109 1 96.25 113 ALA A N 1
ATOM 942 C CA . ALA A 1 113 ? 0.79 30.328 15.211 1 96.25 113 ALA A CA 1
ATOM 943 C C . ALA A 1 113 ? 2.018 29.625 15.789 1 96.25 113 ALA A C 1
ATOM 945 O O . ALA A 1 113 ? 2.539 30.031 16.828 1 96.25 113 ALA A O 1
ATOM 946 N N . MET A 1 114 ? 2.537 28.688 15.086 1 95.38 114 MET A N 1
ATOM 947 C CA . MET A 1 114 ? 3.648 27.859 15.531 1 95.38 114 MET A CA 1
ATOM 948 C C . MET A 1 114 ? 4.918 28.688 15.703 1 95.38 114 MET A C 1
ATOM 950 O O . MET A 1 114 ? 5.734 28.406 16.578 1 95.38 114 MET A O 1
ATOM 954 N N . ARG A 1 115 ? 5.074 29.719 14.836 1 96.88 115 ARG A N 1
ATOM 955 C CA . ARG A 1 115 ? 6.223 30.609 14.977 1 96.88 115 ARG A CA 1
ATOM 956 C C . ARG A 1 115 ? 5.832 31.891 15.711 1 96.88 115 ARG A C 1
ATOM 958 O O . ARG A 1 115 ? 6.625 32.812 15.789 1 96.88 115 ARG A O 1
ATOM 965 N N . GLY A 1 116 ? 4.605 31.922 16.156 1 96.31 116 GLY A N 1
ATOM 966 C CA . GLY A 1 116 ? 4.062 33.062 16.875 1 96.31 116 GLY A CA 1
ATOM 967 C C . GLY A 1 116 ? 3.115 33.906 16.047 1 96.31 116 GLY A C 1
ATOM 968 O O . GLY A 1 116 ? 1.902 33.875 16.25 1 96.31 116 GLY A O 1
ATOM 969 N N . ALA A 1 117 ? 3.559 34.531 15.016 1 97.69 117 ALA A N 1
ATOM 970 C CA . ALA A 1 117 ? 2.824 35.562 14.266 1 97.69 117 ALA A CA 1
ATOM 971 C C . ALA A 1 117 ? 1.68 34.938 13.469 1 97.69 117 ALA A C 1
ATOM 973 O O . ALA A 1 117 ? 1.854 33.906 12.828 1 97.69 117 ALA A O 1
ATOM 974 N N . TRP A 1 118 ? 0.525 35.594 13.594 1 97.75 118 TRP A N 1
ATOM 975 C CA . TRP A 1 118 ? -0.687 35.156 12.914 1 97.75 118 TRP A CA 1
ATOM 976 C C . TRP A 1 118 ? -1.674 36.312 12.742 1 97.75 118 TRP A C 1
ATOM 978 O O . TRP A 1 118 ? -1.69 37.25 13.547 1 97.75 118 TRP A O 1
ATOM 988 N N . THR A 1 119 ? -2.447 36.281 11.688 1 98 119 THR A N 1
ATOM 989 C CA . THR A 1 119 ? -3.521 37.25 11.469 1 98 119 THR A CA 1
ATOM 990 C C . THR A 1 119 ? -4.852 36.531 11.25 1 98 119 THR A C 1
ATOM 992 O O . THR A 1 119 ? -4.879 35.406 10.781 1 98 119 THR A O 1
ATOM 995 N N . SER A 1 120 ? -5.93 37.219 11.555 1 96.81 120 SER A N 1
ATOM 996 C CA . SER A 1 120 ? -7.254 36.625 11.406 1 96.81 120 SER A CA 1
ATOM 997 C C . SER A 1 120 ? -7.812 36.875 10.008 1 96.81 120 SER A C 1
ATOM 999 O O . SER A 1 120 ? -7.344 37.75 9.289 1 96.81 120 SER A O 1
ATOM 1001 N N . GLY A 1 121 ? -8.812 36.031 9.633 1 97.06 121 GLY A N 1
ATOM 1002 C CA . GLY A 1 121 ? -9.602 36.25 8.43 1 97.06 121 GLY A CA 1
ATOM 1003 C C . GLY A 1 121 ? -9.141 35.406 7.258 1 97.06 121 GLY A C 1
ATOM 1004 O O . GLY A 1 121 ? -8.109 34.719 7.34 1 97.06 121 GLY A O 1
ATOM 1005 N N . GLY A 1 122 ? -10.031 35.438 6.234 1 98.12 122 GLY A N 1
ATOM 1006 C CA . GLY A 1 122 ? -9.703 34.812 4.953 1 98.12 122 GLY A CA 1
ATOM 1007 C C . GLY A 1 122 ? -9.664 33.312 5.012 1 98.12 122 GLY A C 1
ATOM 1008 O O . GLY A 1 122 ? -10.508 32.688 5.652 1 98.12 122 GLY A O 1
ATOM 1009 N N . LEU A 1 123 ? -8.789 32.688 4.188 1 98.69 123 LEU A N 1
ATOM 1010 C CA . LEU A 1 123 ? -8.578 31.25 4.094 1 98.69 123 LEU A CA 1
ATOM 1011 C C . LEU A 1 123 ? -7.105 30.891 4.262 1 98.69 123 LEU A C 1
ATOM 1013 O O . LEU A 1 123 ? -6.289 31.188 3.391 1 98.69 123 LEU A O 1
ATOM 1017 N N . GLU A 1 124 ? -6.812 30.297 5.379 1 98.25 124 GLU A N 1
ATOM 1018 C CA . GLU A 1 124 ? -5.457 29.859 5.688 1 98.25 124 GLU A CA 1
ATOM 1019 C C . GLU A 1 124 ? -5.258 28.391 5.309 1 98.25 124 GLU A C 1
ATOM 1021 O O . GLU A 1 124 ? -6.148 27.562 5.516 1 98.25 124 GLU A O 1
ATOM 1026 N N . TYR A 1 125 ? -4.082 28.062 4.766 1 97.69 125 TYR A N 1
ATOM 1027 C CA . TYR A 1 125 ? -3.74 26.703 4.402 1 97.69 125 TYR A CA 1
ATOM 1028 C C . TYR A 1 125 ? -2.867 26.047 5.473 1 97.69 125 TYR A C 1
ATOM 1030 O O . TYR A 1 125 ? -1.899 26.656 5.941 1 97.69 125 TYR A O 1
ATOM 1038 N N . ASN A 1 126 ? -3.189 24.859 5.832 1 97.81 126 ASN A N 1
ATOM 1039 C CA . ASN A 1 126 ? -2.379 24.156 6.82 1 97.81 126 ASN A CA 1
ATOM 1040 C C . ASN A 1 126 ? -1.916 22.797 6.305 1 97.81 126 ASN A C 1
ATOM 1042 O O . ASN A 1 126 ? -2.738 21.938 5.977 1 97.81 126 ASN A O 1
ATOM 1046 N N . PHE A 1 127 ? -0.605 22.562 6.211 1 97 127 PHE A N 1
ATOM 1047 C CA . PHE A 1 127 ? 0.062 21.328 5.832 1 97 127 PHE A CA 1
ATOM 1048 C C . PHE A 1 127 ? 1.134 20.953 6.852 1 97 127 PHE A C 1
ATOM 1050 O O . PHE A 1 127 ? 1.827 21.828 7.379 1 97 127 PHE A O 1
ATOM 1057 N N . GLY A 1 128 ? 1.236 19.719 7.172 1 94.19 128 GLY A N 1
ATOM 1058 C CA . GLY A 1 128 ? 2.371 19.328 7.992 1 94.19 128 GLY A CA 1
ATOM 1059 C C . GLY A 1 128 ? 1.965 18.688 9.305 1 94.19 128 GLY A C 1
ATOM 1060 O O . GLY A 1 128 ? 1.292 17.656 9.312 1 94.19 128 GLY A O 1
ATOM 1061 N N . ASP A 1 129 ? 2.166 19.375 10.383 1 90.69 129 ASP A N 1
ATOM 1062 C CA . ASP A 1 129 ? 2.072 18.781 11.719 1 90.69 129 ASP A CA 1
ATOM 1063 C C . ASP A 1 129 ? 0.729 19.109 12.367 1 90.69 129 ASP A C 1
ATOM 1065 O O . ASP A 1 129 ? -0.024 18.203 12.734 1 90.69 129 ASP A O 1
ATOM 1069 N N . ILE A 1 130 ? 0.467 20.453 12.562 1 91.19 130 ILE A N 1
ATOM 1070 C CA . ILE A 1 130 ? -0.813 20.922 13.07 1 91.19 130 ILE A CA 1
ATOM 1071 C C . ILE A 1 130 ? -1.197 22.234 12.367 1 91.19 130 ILE A C 1
ATOM 1073 O O . ILE A 1 130 ? -0.611 22.578 11.344 1 91.19 130 ILE A O 1
ATOM 1077 N N . GLY A 1 131 ? -2.16 22.969 12.898 1 92.62 131 GLY A N 1
ATOM 1078 C CA . GLY A 1 131 ? -2.646 24.188 12.266 1 92.62 131 GLY A CA 1
ATOM 1079 C C . GLY A 1 131 ? -1.755 25.391 12.516 1 92.62 131 GLY A C 1
ATOM 1080 O O . GLY A 1 131 ? -0.858 25.344 13.359 1 92.62 131 GLY A O 1
ATOM 1081 N N . HIS A 1 132 ? -1.954 26.438 11.672 1 95.62 132 HIS A N 1
ATOM 1082 C CA . HIS A 1 132 ? -1.178 27.672 11.727 1 95.62 132 HIS A CA 1
ATOM 1083 C C . HIS A 1 132 ? 0.309 27.391 11.531 1 95.62 132 HIS A C 1
ATOM 1085 O O . HIS A 1 132 ? 1.113 27.641 12.43 1 95.62 132 HIS A O 1
ATOM 1091 N N . ILE A 1 133 ? 0.614 27 10.352 1 96.75 133 ILE A N 1
ATOM 1092 C CA . ILE A 1 133 ? 1.893 26.391 10 1 96.75 133 ILE A CA 1
ATOM 1093 C C . ILE A 1 133 ? 2.984 27.453 9.977 1 96.75 133 ILE A C 1
ATOM 1095 O O . ILE A 1 133 ? 2.689 28.656 10.016 1 96.75 133 ILE A O 1
ATOM 1099 N N . PRO A 1 134 ? 4.211 27.094 9.898 1 97.12 134 PRO A N 1
ATOM 1100 C CA . PRO A 1 134 ? 5.324 28.031 10.062 1 97.12 134 PRO A CA 1
ATOM 1101 C C . PRO A 1 134 ? 5.332 29.141 9.016 1 97.12 134 PRO A C 1
ATOM 1103 O O . PRO A 1 134 ? 5.82 30.234 9.281 1 97.12 134 PRO A O 1
ATOM 1106 N N . THR A 1 135 ? 4.688 28.969 7.914 1 97.25 135 THR A N 1
ATOM 1107 C CA . THR A 1 135 ? 4.77 29.938 6.828 1 97.25 135 THR A CA 1
ATOM 1108 C C . THR A 1 135 ? 3.535 30.844 6.816 1 97.25 135 THR A C 1
ATOM 1110 O O . THR A 1 135 ? 3.402 31.703 5.949 1 97.25 135 THR A O 1
ATOM 1113 N N . CYS A 1 136 ? 2.664 30.75 7.758 1 97.38 136 CYS A N 1
ATOM 1114 C CA . CYS A 1 136 ? 1.333 31.344 7.645 1 97.38 136 CYS A CA 1
ATOM 1115 C C . CYS A 1 136 ? 1.395 32.875 7.754 1 97.38 136 CYS A C 1
ATOM 1117 O O . CYS A 1 136 ? 0.452 33.562 7.367 1 97.38 136 CYS A O 1
ATOM 1119 N N . ALA A 1 137 ? 2.549 33.469 8.234 1 98.06 137 ALA A N 1
ATOM 1120 C CA . ALA A 1 137 ? 2.6 34.906 8.438 1 98.06 137 ALA A CA 1
ATOM 1121 C C . ALA A 1 137 ? 3.705 35.562 7.598 1 98.06 137 ALA A C 1
ATOM 1123 O O . ALA A 1 137 ? 3.945 36.75 7.688 1 98.06 137 ALA A O 1
ATOM 1124 N N . THR A 1 138 ? 4.445 34.812 6.832 1 98.25 138 THR A N 1
ATOM 1125 C CA . THR A 1 138 ? 5.602 35.312 6.094 1 98.25 138 THR A CA 1
ATOM 1126 C C . THR A 1 138 ? 5.418 35.094 4.594 1 98.25 138 THR A C 1
ATOM 1128 O O . THR A 1 138 ? 4.566 34.312 4.176 1 98.25 138 THR A O 1
ATOM 1131 N N . PRO A 1 139 ? 6.215 35.781 3.777 1 98.31 139 PRO A N 1
ATOM 1132 C CA . PRO A 1 139 ? 6.051 35.688 2.326 1 98.31 139 PRO A CA 1
ATOM 1133 C C . PRO A 1 139 ? 6.285 34.25 1.823 1 98.31 139 PRO A C 1
ATOM 1135 O O . PRO A 1 139 ? 7.156 33.531 2.338 1 98.31 139 PRO A O 1
ATOM 1138 N N . VAL A 1 140 ? 5.527 33.875 0.807 1 98.44 140 VAL A N 1
ATOM 1139 C CA . VAL A 1 140 ? 5.691 32.625 0.093 1 98.44 140 VAL A CA 1
ATOM 1140 C C . VAL A 1 140 ? 5.879 32.875 -1.397 1 98.44 140 VAL A C 1
ATOM 1142 O O . VAL A 1 140 ? 5.793 34.031 -1.844 1 98.44 140 VAL A O 1
ATOM 1145 N N . ASP A 1 141 ? 6.223 31.844 -2.18 1 98.44 141 ASP A N 1
ATOM 1146 C CA . ASP A 1 141 ? 6.316 31.969 -3.631 1 98.44 141 ASP A CA 1
ATOM 1147 C C . ASP A 1 141 ? 4.93 32.031 -4.27 1 98.44 141 ASP A C 1
ATOM 1149 O O . ASP A 1 141 ? 3.975 31.453 -3.738 1 98.44 141 ASP A O 1
ATOM 1153 N N . TYR A 1 142 ? 4.777 32.719 -5.387 1 98.38 142 TYR A N 1
ATOM 1154 C CA . TYR A 1 142 ? 3.496 32.75 -6.086 1 98.38 142 TYR A CA 1
ATOM 1155 C C . TYR A 1 142 ? 3.691 33 -7.574 1 98.38 142 TYR A C 1
ATOM 1157 O O . TYR A 1 142 ? 4.738 33.5 -7.992 1 98.38 142 TYR A O 1
ATOM 1165 N N . VAL A 1 143 ? 2.814 32.562 -8.406 1 98.25 143 VAL A N 1
ATOM 1166 C CA . VAL A 1 143 ? 2.779 32.75 -9.859 1 98.25 143 VAL A CA 1
ATOM 1167 C C . VAL A 1 143 ? 1.358 33.062 -10.305 1 98.25 143 VAL A C 1
ATOM 1169 O O . VAL A 1 143 ? 0.39 32.5 -9.797 1 98.25 143 VAL A O 1
ATOM 1172 N N . LEU A 1 144 ? 1.19 34.094 -11.141 1 98.25 144 LEU A N 1
ATOM 1173 C CA . LEU A 1 144 ? -0.09 34.406 -11.766 1 98.25 144 LEU A CA 1
ATOM 1174 C C . LEU A 1 144 ? -0.229 33.719 -13.109 1 98.25 144 LEU A C 1
ATOM 1176 O O . LEU A 1 144 ? 0.738 33.625 -13.875 1 98.25 144 LEU A O 1
ATOM 1180 N N . LYS A 1 145 ? -1.342 33.156 -13.398 1 97.56 145 LYS A N 1
ATOM 1181 C CA . LYS A 1 145 ? -1.607 32.469 -14.656 1 97.56 145 LYS A CA 1
ATOM 1182 C C . LYS A 1 145 ? -2.879 33 -15.32 1 97.56 145 LYS A C 1
ATOM 1184 O O . LYS A 1 145 ? -3.848 33.312 -14.633 1 97.56 145 LYS A O 1
ATOM 1189 N N . GLU A 1 146 ? -2.869 33.031 -16.594 1 97.44 146 GLU A N 1
ATOM 1190 C CA . GLU A 1 146 ? -4.035 33.25 -17.453 1 97.44 146 GLU A CA 1
ATOM 1191 C C . GLU A 1 146 ? -4.27 32.094 -18.391 1 97.44 146 GLU A C 1
ATOM 1193 O O . GLU A 1 146 ? -3.314 31.5 -18.891 1 97.44 146 GLU A O 1
ATOM 1198 N N . TYR A 1 147 ? -5.453 31.797 -18.578 1 96.62 147 TYR A N 1
ATOM 1199 C CA . TYR A 1 147 ? -5.781 30.625 -19.391 1 96.62 147 TYR A CA 1
ATOM 1200 C C . TYR A 1 147 ? -6.547 31.031 -20.641 1 96.62 147 TYR A C 1
ATOM 1202 O O . TYR A 1 147 ? -7.203 32.062 -20.656 1 96.62 147 TYR A O 1
ATOM 1210 N N . PRO A 1 148 ? -6.516 30.125 -21.688 1 95.69 148 PRO A N 1
ATOM 1211 C CA . PRO A 1 148 ? -7.191 30.422 -22.938 1 95.69 148 PRO A CA 1
ATOM 1212 C C . PRO A 1 148 ? -8.703 30.562 -22.781 1 95.69 148 PRO A C 1
ATOM 1214 O O . PRO A 1 148 ? -9.344 31.297 -23.531 1 95.69 148 PRO A O 1
ATOM 1217 N N . ASP A 1 149 ? -9.273 30.016 -21.812 1 96.12 149 ASP A N 1
ATOM 1218 C CA . ASP A 1 149 ? -10.727 30.031 -21.641 1 96.12 149 ASP A CA 1
ATOM 1219 C C . ASP A 1 149 ? -11.18 31.25 -20.859 1 96.12 149 ASP A C 1
ATOM 1221 O O . ASP A 1 149 ? -12.359 31.375 -20.516 1 96.12 149 ASP A O 1
ATOM 1225 N N . GLY A 1 150 ? -10.289 32.062 -20.531 1 97.25 150 GLY A N 1
ATOM 1226 C CA . GLY A 1 150 ? -10.609 33.312 -19.844 1 97.25 150 GLY A CA 1
ATOM 1227 C C . GLY A 1 150 ? -10.461 33.188 -18.328 1 97.25 150 GLY A C 1
ATOM 1228 O O . GLY A 1 150 ? -10.547 34.188 -17.625 1 97.25 150 GLY A O 1
ATOM 1229 N N . SER A 1 151 ? -10.18 32 -17.859 1 98.12 151 SER A N 1
ATOM 1230 C CA . SER A 1 151 ? -9.938 31.828 -16.422 1 98.12 151 SER A CA 1
ATOM 1231 C C . SER A 1 151 ? -8.562 32.375 -16.031 1 98.12 151 SER A C 1
ATOM 1233 O O . SER A 1 151 ? -7.691 32.531 -16.891 1 98.12 151 SER A O 1
ATOM 1235 N N . VAL A 1 152 ? -8.414 32.688 -14.789 1 98.56 152 VAL A N 1
ATOM 1236 C CA . VAL A 1 152 ? -7.148 33.156 -14.242 1 98.56 152 VAL A CA 1
ATOM 1237 C C . VAL A 1 152 ? -6.867 32.438 -12.914 1 98.56 152 VAL A C 1
ATOM 1239 O O . VAL A 1 152 ? -7.777 31.891 -12.289 1 98.56 152 VAL A O 1
ATOM 1242 N N . SER A 1 153 ? -5.625 32.406 -12.492 1 98.44 153 SER A N 1
ATOM 1243 C CA . SER A 1 153 ? -5.328 31.797 -11.195 1 98.44 153 SER A CA 1
ATOM 1244 C C . SER A 1 153 ? -4.086 32.438 -10.57 1 98.44 153 SER A C 1
ATOM 1246 O O . SER A 1 153 ? -3.301 33.094 -11.258 1 98.44 153 SER A O 1
ATOM 1248 N N . CYS A 1 154 ? -4.02 32.375 -9.344 1 98.75 154 CYS A N 1
ATOM 1249 C CA . CYS A 1 154 ? -2.834 32.625 -8.523 1 98.75 154 CYS A CA 1
ATOM 1250 C C . CYS A 1 154 ? -2.395 31.344 -7.824 1 98.75 154 CYS A C 1
ATOM 1252 O O . CYS A 1 154 ? -3.184 30.703 -7.117 1 98.75 154 CYS A O 1
ATOM 1254 N N . VAL A 1 155 ? -1.186 30.906 -8.07 1 98.69 155 VAL A N 1
ATOM 1255 C CA . VAL A 1 155 ? -0.633 29.75 -7.391 1 98.69 155 VAL A CA 1
ATOM 1256 C C . VAL A 1 155 ? 0.353 30.203 -6.316 1 98.69 155 VAL A C 1
ATOM 1258 O O . VAL A 1 155 ? 1.278 30.969 -6.594 1 98.69 155 VAL A O 1
ATOM 1261 N N . VAL A 1 156 ? 0.133 29.797 -5.102 1 98.62 156 VAL A N 1
ATOM 1262 C CA . VAL A 1 156 ? 1.067 30.047 -4.012 1 98.62 156 VAL A CA 1
ATOM 1263 C C . VAL A 1 156 ? 1.683 28.734 -3.535 1 98.62 156 VAL A C 1
ATOM 1265 O O . VAL A 1 156 ? 1.081 27.672 -3.689 1 98.62 156 VAL A O 1
ATOM 1268 N N . GLY A 1 157 ? 2.891 28.766 -3.021 1 97.69 157 GLY A N 1
ATOM 1269 C CA . GLY A 1 157 ? 3.525 27.547 -2.561 1 97.69 157 GLY A CA 1
ATOM 1270 C C . GLY A 1 157 ? 4.715 27.797 -1.654 1 97.69 157 GLY A C 1
ATOM 1271 O O . GLY A 1 157 ? 5.285 28.891 -1.655 1 97.69 157 GLY A O 1
ATOM 1272 N N . ALA A 1 158 ? 5.062 26.75 -0.866 1 97.62 158 ALA A N 1
ATOM 1273 C CA . ALA A 1 158 ? 6.203 26.828 0.04 1 97.62 158 ALA A CA 1
ATOM 1274 C C . ALA A 1 158 ? 6.695 25.438 0.423 1 97.62 158 ALA A C 1
ATOM 1276 O O . ALA A 1 158 ? 6.008 24.438 0.184 1 97.62 158 ALA A O 1
ATOM 1277 N N . LEU A 1 159 ? 7.91 25.422 1.031 1 96.31 159 LEU A N 1
ATOM 1278 C CA . LEU A 1 159 ? 8.484 24.219 1.628 1 96.31 159 LEU A CA 1
ATOM 1279 C C . LEU A 1 159 ? 8.102 24.109 3.1 1 96.31 159 LEU A C 1
ATOM 1281 O O . LEU A 1 159 ? 8.016 25.109 3.805 1 96.31 159 LEU A O 1
ATOM 1285 N N . ASP A 1 160 ? 7.766 22.922 3.475 1 96.81 160 ASP A N 1
ATOM 1286 C CA . ASP A 1 160 ? 7.812 22.578 4.895 1 96.81 160 ASP A CA 1
ATOM 1287 C C . ASP A 1 160 ? 9.172 22 5.273 1 96.81 160 ASP A C 1
ATOM 1289 O O . ASP A 1 160 ? 9.438 20.812 5.023 1 96.81 160 ASP A O 1
ATOM 1293 N N . LEU A 1 161 ? 9.977 22.75 5.949 1 97.06 161 LEU A N 1
ATOM 1294 C CA . LEU A 1 161 ? 11.391 22.438 6.129 1 97.06 161 LEU A CA 1
ATOM 1295 C C . LEU A 1 161 ? 11.562 21.203 7.008 1 97.06 161 LEU A C 1
ATOM 1297 O O . LEU A 1 161 ? 12.375 20.328 6.703 1 97.06 161 LEU A O 1
ATOM 1301 N N . PRO A 1 162 ? 10.781 21.062 8.117 1 96.06 162 PRO A N 1
ATOM 1302 C CA . PRO A 1 162 ? 11.016 19.891 8.977 1 96.06 162 PRO A CA 1
ATOM 1303 C C . PRO A 1 162 ? 10.797 18.578 8.25 1 96.06 162 PRO A C 1
ATOM 1305 O O . PRO A 1 162 ? 11.484 17.594 8.523 1 96.06 162 PRO A O 1
ATOM 1308 N N . SER A 1 163 ? 9.82 18.547 7.359 1 96.06 163 SER A N 1
ATOM 1309 C CA . SER A 1 163 ? 9.508 17.312 6.648 1 96.06 163 SER A CA 1
ATOM 1310 C C . SER A 1 163 ? 10.07 17.328 5.234 1 96.06 163 SER A C 1
ATOM 1312 O O . SER A 1 163 ? 10.031 16.312 4.531 1 96.06 163 SER A O 1
ATOM 1314 N N . ARG A 1 164 ? 10.516 18.5 4.789 1 95.69 164 ARG A N 1
ATOM 1315 C CA . ARG A 1 164 ? 11.055 18.719 3.453 1 95.69 164 ARG A CA 1
ATOM 1316 C C . ARG A 1 164 ? 10.031 18.359 2.383 1 95.69 164 ARG A C 1
ATOM 1318 O O . ARG A 1 164 ? 10.375 17.797 1.342 1 95.69 164 ARG A O 1
ATOM 1325 N N . THR A 1 165 ? 8.742 18.547 2.686 1 97.06 165 THR A N 1
ATOM 1326 C CA . THR A 1 165 ? 7.648 18.438 1.729 1 97.06 165 THR A CA 1
ATOM 1327 C C . THR A 1 165 ? 7.336 19.797 1.118 1 97.06 165 THR A C 1
ATOM 1329 O O . THR A 1 165 ? 7.789 20.828 1.618 1 97.06 165 THR A O 1
ATOM 1332 N N . LYS A 1 166 ? 6.645 19.766 0.022 1 97.25 166 LYS A N 1
ATOM 1333 C CA . LYS A 1 166 ? 6.277 21 -0.678 1 97.25 166 LYS A CA 1
ATOM 1334 C C . LYS A 1 166 ? 4.773 21.047 -0.937 1 97.25 166 LYS A C 1
ATOM 1336 O O . LYS A 1 166 ? 4.184 20.062 -1.397 1 97.25 166 LYS A O 1
ATOM 1341 N N . TRP A 1 167 ? 4.16 22.125 -0.614 1 97.81 167 TRP A N 1
ATOM 1342 C CA . TRP A 1 167 ? 2.744 22.312 -0.91 1 97.81 167 TRP A CA 1
ATOM 1343 C C . TRP A 1 167 ? 2.535 23.5 -1.835 1 97.81 167 TRP A C 1
ATOM 1345 O O . TRP A 1 167 ? 3.371 24.406 -1.889 1 97.81 167 TRP A O 1
ATOM 1355 N N . ASN A 1 168 ? 1.571 23.531 -2.627 1 98.31 168 ASN A N 1
ATOM 1356 C CA . ASN A 1 168 ? 1.048 24.688 -3.365 1 98.31 168 ASN A CA 1
ATOM 1357 C C . ASN A 1 168 ? -0.477 24.656 -3.422 1 98.31 168 ASN A C 1
ATOM 1359 O O . ASN A 1 168 ? -1.096 23.609 -3.25 1 98.31 168 ASN A O 1
ATOM 1363 N N . VAL A 1 169 ? -1.057 25.75 -3.547 1 98.75 169 VAL A N 1
ATOM 1364 C CA . VAL A 1 169 ? -2.494 25.922 -3.723 1 98.75 169 VAL A CA 1
ATOM 1365 C C . VAL A 1 169 ? -2.764 26.828 -4.922 1 98.75 169 VAL A C 1
ATOM 1367 O O . VAL A 1 169 ? -2.305 27.984 -4.961 1 98.75 169 VAL A O 1
ATOM 1370 N N . GLU A 1 170 ? -3.395 26.344 -5.883 1 98.75 170 GLU A N 1
ATOM 1371 C CA . GLU A 1 170 ? -3.877 27.156 -6.996 1 98.75 170 GLU A CA 1
ATOM 1372 C C . GLU A 1 170 ? -5.277 27.703 -6.715 1 98.75 170 GLU A C 1
ATOM 1374 O O . GLU A 1 170 ? -6.203 26.938 -6.461 1 98.75 170 GLU A O 1
ATOM 1379 N N . ILE A 1 171 ? -5.406 28.969 -6.637 1 98.88 171 ILE A N 1
ATOM 1380 C CA . ILE A 1 171 ? -6.688 29.656 -6.535 1 98.88 171 ILE A CA 1
ATOM 1381 C C . ILE A 1 171 ? -7.152 30.094 -7.922 1 98.88 171 ILE A C 1
ATOM 1383 O O . ILE A 1 171 ? -6.535 30.969 -8.547 1 98.88 171 ILE A O 1
ATOM 1387 N N . LYS A 1 172 ? -8.172 29.547 -8.406 1 98.62 172 LYS A N 1
ATOM 1388 C CA . LYS A 1 172 ? -8.586 29.766 -9.789 1 98.62 172 LYS A CA 1
ATOM 1389 C C . LYS A 1 172 ? -9.969 30.406 -9.852 1 98.62 172 LYS A C 1
ATOM 1391 O O . LYS A 1 172 ? -10.859 30.062 -9.078 1 98.62 172 LYS A O 1
ATOM 1396 N N . LEU A 1 173 ? -10.18 31.312 -10.688 1 98.75 173 LEU A N 1
ATOM 1397 C CA . LEU A 1 173 ? -11.438 32 -10.945 1 98.75 173 LEU A CA 1
ATOM 1398 C C . LEU A 1 173 ? -11.812 31.938 -12.422 1 98.75 173 LEU A C 1
ATOM 1400 O O . LEU A 1 173 ? -11.008 32.312 -13.281 1 98.75 173 LEU A O 1
ATOM 1404 N N . HIS A 1 174 ? -13.023 31.438 -12.688 1 98.31 174 HIS A N 1
ATOM 1405 C CA . HIS A 1 174 ? -13.547 31.359 -14.039 1 98.31 174 HIS A CA 1
ATOM 1406 C C . HIS A 1 174 ? -14.32 32.625 -14.398 1 98.31 174 HIS A C 1
ATOM 1408 O O . HIS A 1 174 ? -14.828 33.312 -13.508 1 98.31 174 HIS A O 1
ATOM 1414 N N . PRO A 1 175 ? -14.43 32.938 -15.688 1 97.69 175 PRO A N 1
ATOM 1415 C CA . PRO A 1 175 ? -15.078 34.188 -16.078 1 97.69 175 PRO A CA 1
ATOM 1416 C C . PRO A 1 175 ? -16.578 34.219 -15.758 1 97.69 175 PRO A C 1
ATOM 1418 O O . PRO A 1 175 ? -17.141 35.281 -15.531 1 97.69 175 PRO A O 1
ATOM 1421 N N . ASP A 1 176 ? -17.188 33.062 -15.695 1 97.5 176 ASP A N 1
ATOM 1422 C CA . ASP A 1 176 ? -18.656 33.031 -15.672 1 97.5 176 ASP A CA 1
ATOM 1423 C C . ASP A 1 176 ? -19.172 32.312 -14.438 1 97.5 176 ASP A C 1
ATOM 1425 O O . ASP A 1 176 ? -20.312 31.844 -14.422 1 97.5 176 ASP A O 1
ATOM 1429 N N . LYS A 1 177 ? -18.375 32.094 -13.406 1 98.12 177 LYS A N 1
ATOM 1430 C CA . LYS A 1 177 ? -18.781 31.344 -12.227 1 98.12 177 LYS A CA 1
ATOM 1431 C C . LYS A 1 177 ? -18.766 32.219 -10.984 1 98.12 177 LYS A C 1
ATOM 1433 O O . LYS A 1 177 ? -17.953 33.156 -10.875 1 98.12 177 LYS A O 1
ATOM 1438 N N . ALA A 1 178 ? -19.609 31.906 -10.031 1 98.38 178 ALA A N 1
ATOM 1439 C CA . ALA A 1 178 ? -19.688 32.656 -8.781 1 98.38 178 ALA A CA 1
ATOM 1440 C C . ALA A 1 178 ? -19.047 31.875 -7.633 1 98.38 178 ALA A C 1
ATOM 1442 O O . ALA A 1 178 ? -19.609 31.812 -6.531 1 98.38 178 ALA A O 1
ATOM 1443 N N . TYR A 1 179 ? -18.031 31.141 -7.879 1 98.69 179 TYR A N 1
ATOM 1444 C CA . TYR A 1 179 ? -17.172 30.5 -6.898 1 98.69 179 TYR A CA 1
ATOM 1445 C C . TYR A 1 179 ? -15.711 30.578 -7.328 1 98.69 179 TYR A C 1
ATOM 1447 O O . TYR A 1 179 ? -15.414 30.797 -8.508 1 98.69 179 TYR A O 1
ATOM 1455 N N . PHE A 1 180 ? -14.781 30.562 -6.449 1 98.69 180 PHE A N 1
ATOM 1456 C CA . PHE A 1 180 ? -13.398 30.25 -6.785 1 98.69 180 PHE A CA 1
ATOM 1457 C C . PHE A 1 180 ? -13.023 28.844 -6.328 1 98.69 180 PHE A C 1
ATOM 1459 O O . PHE A 1 180 ? -13.656 28.297 -5.426 1 98.69 180 PHE A O 1
ATOM 1466 N N . GLU A 1 181 ? -12.062 28.297 -7.023 1 98.38 181 GLU A N 1
ATOM 1467 C CA . GLU A 1 181 ? -11.578 26.953 -6.746 1 98.38 181 GLU A CA 1
ATOM 1468 C C . GLU A 1 181 ? -10.195 26.984 -6.098 1 98.38 181 GLU A C 1
ATOM 1470 O O . GLU A 1 181 ? -9.352 27.797 -6.473 1 98.38 181 GLU A O 1
ATOM 1475 N N . THR A 1 182 ? -10.016 26.172 -5.102 1 98.69 182 THR A N 1
ATOM 1476 C CA . THR A 1 182 ? -8.672 25.891 -4.617 1 98.69 182 THR A CA 1
ATOM 1477 C C . THR A 1 182 ? -8.273 24.453 -4.949 1 98.69 182 THR A C 1
ATOM 1479 O O . THR A 1 182 ? -9.047 23.516 -4.73 1 98.69 182 THR A O 1
ATOM 1482 N N . THR A 1 183 ? -7.199 24.25 -5.613 1 98.44 183 THR A N 1
ATOM 1483 C CA . THR A 1 183 ? -6.551 22.953 -5.77 1 98.44 183 THR A CA 1
ATOM 1484 C C . THR A 1 183 ? -5.266 22.891 -4.949 1 98.44 183 THR A C 1
ATOM 1486 O O . THR A 1 183 ? -4.258 23.5 -5.312 1 98.44 183 THR A O 1
ATOM 1489 N N . ALA A 1 184 ? -5.359 22.234 -3.85 1 98.25 184 ALA A N 1
ATOM 1490 C CA . ALA A 1 184 ? -4.188 22.016 -3.004 1 98.25 184 ALA A CA 1
ATOM 1491 C C . ALA A 1 184 ? -3.395 20.797 -3.455 1 98.25 184 ALA A C 1
ATOM 1493 O O . ALA A 1 184 ? -3.953 19.703 -3.611 1 98.25 184 ALA A O 1
ATOM 1494 N N . THR A 1 185 ? -2.143 20.969 -3.803 1 98.12 185 THR A N 1
ATOM 1495 C CA . THR A 1 185 ? -1.213 19.906 -4.137 1 98.12 185 THR A CA 1
ATOM 1496 C C . THR A 1 185 ? -0.086 19.828 -3.113 1 98.12 185 THR A C 1
ATOM 1498 O O . THR A 1 185 ? 0.656 20.781 -2.922 1 98.12 185 THR A O 1
ATOM 1501 N N . TRP A 1 186 ? -0.018 18.75 -2.4 1 98 186 TRP A N 1
ATOM 1502 C CA . TRP A 1 186 ? 0.99 18.484 -1.377 1 98 186 TRP A CA 1
ATOM 1503 C C . TRP A 1 186 ? 1.825 17.266 -1.728 1 98 186 TRP A C 1
ATOM 1505 O O . TRP A 1 186 ? 1.287 16.172 -1.896 1 98 186 TRP A O 1
ATOM 1515 N N . ALA A 1 187 ? 3.16 17.438 -1.88 1 97.81 187 ALA A N 1
ATOM 1516 C CA . ALA A 1 187 ? 4.039 16.344 -2.318 1 97.81 187 ALA A CA 1
ATOM 1517 C C . ALA A 1 187 ? 5.082 16.031 -1.25 1 97.81 187 ALA A C 1
ATOM 1519 O O . ALA A 1 187 ? 5.723 16.922 -0.704 1 97.81 187 ALA A O 1
ATOM 1520 N N . ASN A 1 188 ? 5.184 14.766 -0.886 1 97.81 188 ASN A N 1
ATOM 1521 C CA . ASN A 1 188 ? 6.344 14.289 -0.139 1 97.81 188 ASN A CA 1
ATOM 1522 C C . ASN A 1 188 ? 7.516 13.969 -1.063 1 97.81 188 ASN A C 1
ATOM 1524 O O . ASN A 1 188 ? 7.574 12.891 -1.646 1 97.81 188 ASN A O 1
ATOM 1528 N N . THR A 1 189 ? 8.414 14.812 -1.155 1 94.81 189 THR A N 1
ATOM 1529 C CA . THR A 1 189 ? 9.539 14.641 -2.074 1 94.81 189 THR A CA 1
ATOM 1530 C C . THR A 1 189 ? 10.711 13.961 -1.373 1 94.81 189 THR A C 1
ATOM 1532 O O . THR A 1 189 ? 11.805 13.852 -1.941 1 94.81 189 THR A O 1
ATOM 1535 N N . SER A 1 190 ? 10.461 13.531 -0.111 1 95.69 190 SER A N 1
ATOM 1536 C CA . SER A 1 190 ? 11.492 12.82 0.631 1 95.69 190 SER A CA 1
ATOM 1537 C C . SER A 1 190 ? 11.352 11.312 0.472 1 95.69 190 SER A C 1
ATOM 1539 O O . SER A 1 190 ? 10.344 10.828 -0.055 1 95.69 190 SER A O 1
ATOM 1541 N N . GLU A 1 191 ? 12.359 10.578 0.953 1 97.12 191 GLU A N 1
ATOM 1542 C CA . GLU A 1 191 ? 12.406 9.125 0.777 1 97.12 191 GLU A CA 1
ATOM 1543 C C . GLU A 1 191 ? 11.828 8.406 1.991 1 97.12 191 GLU A C 1
ATOM 1545 O O . GLU A 1 191 ? 11.883 7.176 2.07 1 97.12 191 GLU A O 1
ATOM 1550 N N . VAL A 1 192 ? 11.211 9.07 2.965 1 97.81 192 VAL A N 1
ATOM 1551 C CA . VAL A 1 192 ? 10.695 8.43 4.172 1 97.81 192 VAL A CA 1
ATOM 1552 C C . VAL A 1 192 ? 9.266 8.898 4.43 1 97.81 192 VAL A C 1
ATOM 1554 O O . VAL A 1 192 ? 8.859 9.961 3.947 1 97.81 192 VAL A O 1
ATOM 1557 N N . PRO A 1 193 ? 8.445 8.109 5.215 1 97.5 193 PRO A N 1
ATOM 1558 C CA . PRO A 1 193 ? 7.145 8.609 5.656 1 97.5 193 PRO A CA 1
ATOM 1559 C C . PRO A 1 193 ? 7.262 9.812 6.594 1 97.5 193 PRO A C 1
ATOM 1561 O O . PRO A 1 193 ? 8.164 9.852 7.438 1 97.5 193 PRO A O 1
ATOM 1564 N N . VAL A 1 194 ? 6.352 10.773 6.441 1 97.5 194 VAL A N 1
ATOM 1565 C CA . VAL A 1 194 ? 6.344 11.953 7.305 1 97.5 194 VAL A CA 1
ATOM 1566 C C . VAL A 1 194 ? 4.926 12.219 7.801 1 97.5 194 VAL A C 1
ATOM 1568 O O . VAL A 1 194 ? 3.992 11.492 7.461 1 97.5 194 VAL A O 1
ATOM 1571 N N . THR A 1 195 ? 4.797 13.156 8.672 1 96.94 195 THR A N 1
ATOM 1572 C CA . THR A 1 195 ? 3.52 13.516 9.273 1 96.94 195 THR A CA 1
ATOM 1573 C C . THR A 1 195 ? 2.533 13.992 8.211 1 96.94 195 THR A C 1
ATOM 1575 O O . THR A 1 195 ? 2.916 14.672 7.258 1 96.94 195 THR A O 1
ATOM 1578 N N . TYR A 1 196 ? 1.244 13.617 8.391 1 97.19 196 TYR A N 1
ATOM 1579 C CA . TYR A 1 196 ? 0.187 14.016 7.465 1 97.19 196 TYR A CA 1
ATOM 1580 C C . TYR A 1 196 ? -0.907 14.789 8.195 1 97.19 196 TYR A C 1
ATOM 1582 O O . TYR A 1 196 ? -1.684 14.211 8.953 1 97.19 196 TYR A O 1
ATOM 1590 N N . TYR A 1 197 ? -0.997 16.062 7.996 1 97.12 197 TYR A N 1
ATOM 1591 C CA . TYR A 1 197 ? -2.01 16.984 8.5 1 97.12 197 TYR A CA 1
ATOM 1592 C C . TYR A 1 197 ? -2.359 18.031 7.449 1 97.12 197 TYR A C 1
ATOM 1594 O O . TYR A 1 197 ? -1.506 18.828 7.051 1 97.12 197 TYR A O 1
ATOM 1602 N N . HIS A 1 198 ? -3.613 18.062 6.988 1 97.69 198 HIS A N 1
ATOM 1603 C CA . HIS A 1 198 ? -4.016 19.062 6.008 1 97.69 198 HIS A CA 1
ATOM 1604 C C . HIS A 1 198 ? -5.426 19.578 6.293 1 97.69 198 HIS A C 1
ATOM 1606 O O . HIS A 1 198 ? -6.387 18.797 6.273 1 97.69 198 HIS A O 1
ATOM 1612 N N . TRP A 1 199 ? -5.59 20.828 6.566 1 98.12 199 TRP A N 1
ATOM 1613 C CA . TRP A 1 199 ? -6.844 21.531 6.812 1 98.12 199 TRP A CA 1
ATOM 1614 C C . TRP A 1 199 ? -6.82 22.922 6.176 1 98.12 199 TRP A C 1
ATOM 1616 O O . TRP A 1 199 ? -5.785 23.594 6.164 1 98.12 199 TRP A O 1
ATOM 1626 N N . MET A 1 200 ? -7.938 23.344 5.613 1 98.5 200 MET A N 1
ATOM 1627 C CA . MET A 1 200 ? -8.195 24.703 5.137 1 98.5 200 MET A CA 1
ATOM 1628 C C . MET A 1 200 ? -9.07 25.469 6.121 1 98.5 200 MET A C 1
ATOM 1630 O O . MET A 1 200 ? -10.211 25.078 6.375 1 98.5 200 MET A O 1
ATOM 1634 N N . ASN A 1 201 ? -8.539 26.547 6.66 1 98.44 201 ASN A N 1
ATOM 1635 C CA . ASN A 1 201 ? -9.258 27.297 7.688 1 98.44 201 ASN A CA 1
ATOM 1636 C C . ASN A 1 201 ? -9.867 28.578 7.129 1 98.44 201 ASN A C 1
ATOM 1638 O O . ASN A 1 201 ? -9.219 29.625 7.121 1 98.44 201 ASN A O 1
ATOM 1642 N N . ALA A 1 202 ? -11.125 28.531 6.805 1 98.69 202 ALA A N 1
ATOM 1643 C CA . ALA A 1 202 ? -11.836 29.703 6.285 1 98.69 202 ALA A CA 1
ATOM 1644 C C . ALA A 1 202 ? -12.516 30.484 7.41 1 98.69 202 ALA A C 1
ATOM 1646 O O . ALA A 1 202 ? -12.984 29.891 8.383 1 98.69 202 ALA A O 1
ATOM 1647 N N . ALA A 1 203 ? -12.602 31.766 7.242 1 98.5 203 ALA A N 1
ATOM 1648 C CA . ALA A 1 203 ? -13.234 32.625 8.234 1 98.5 203 ALA A CA 1
ATOM 1649 C C . ALA A 1 203 ? -14.5 33.281 7.676 1 98.5 203 ALA A C 1
ATOM 1651 O O . ALA A 1 203 ? -14.57 33.594 6.484 1 98.5 203 ALA A O 1
ATOM 1652 N N . ALA A 1 204 ? -15.477 33.5 8.539 1 98.25 204 ALA A N 1
ATOM 1653 C CA . ALA A 1 204 ? -16.703 34.219 8.258 1 98.25 204 ALA A CA 1
ATOM 1654 C C . ALA A 1 204 ? -17.094 35.125 9.43 1 98.25 204 ALA A C 1
ATOM 1656 O O . ALA A 1 204 ? -16.703 34.875 10.57 1 98.25 204 ALA A O 1
ATOM 1657 N N . LYS A 1 205 ? -17.812 36.125 9.102 1 96.69 205 LYS A N 1
ATOM 1658 C CA . LYS A 1 205 ? -18.266 37.062 10.125 1 96.69 205 LYS A CA 1
ATOM 1659 C C . LYS A 1 205 ? -19.109 36.375 11.18 1 96.69 205 LYS A C 1
ATOM 1661 O O . LYS A 1 205 ? -20.016 35.594 10.852 1 96.69 205 LYS A O 1
ATOM 1666 N N . ALA A 1 206 ? -18.719 36.656 12.477 1 96.06 206 ALA A N 1
ATOM 1667 C CA . ALA A 1 206 ? -19.594 36.188 13.562 1 96.06 206 ALA A CA 1
ATOM 1668 C C . ALA A 1 206 ? -20.75 37.156 13.766 1 96.06 206 ALA A C 1
ATOM 1670 O O . ALA A 1 206 ? -20.547 38.375 13.898 1 96.06 206 ALA A O 1
ATOM 1671 N N . ASP A 1 207 ? -21.906 36.656 13.68 1 87.44 207 ASP A N 1
ATOM 1672 C CA . ASP A 1 207 ? -23.109 37.469 13.875 1 87.44 207 ASP A CA 1
ATOM 1673 C C . ASP A 1 207 ? -24.203 36.656 14.547 1 87.44 207 ASP A C 1
ATOM 1675 O O . ASP A 1 207 ? -24.281 35.438 14.359 1 87.44 207 ASP A O 1
ATOM 1679 N N . GLY A 1 208 ? -25.016 37.312 15.297 1 82.44 208 GLY A N 1
ATOM 1680 C CA . GLY A 1 208 ? -25.984 36.594 16.141 1 82.44 208 GLY A CA 1
ATOM 1681 C C . GLY A 1 208 ? -27 35.781 15.336 1 82.44 208 GLY A C 1
ATOM 1682 O O . GLY A 1 208 ? -27.484 34.781 15.805 1 82.44 208 GLY A O 1
ATOM 1683 N N . ASP A 1 209 ? -27.297 36.031 14.141 1 92.69 209 ASP A N 1
ATOM 1684 C CA . ASP A 1 209 ? -28.312 35.312 13.375 1 92.69 209 ASP A CA 1
ATOM 1685 C C . ASP A 1 209 ? -27.672 34.281 12.43 1 92.69 209 ASP A C 1
ATOM 1687 O O . ASP A 1 209 ? -28.328 33.812 11.5 1 92.69 209 ASP A O 1
ATOM 1691 N N . LEU A 1 210 ? -26.438 34 12.602 1 97.88 210 LEU A N 1
ATOM 1692 C CA . LEU A 1 210 ? -25.719 33.062 11.773 1 97.88 210 LEU A CA 1
ATOM 1693 C C . LEU A 1 210 ? -26.156 31.625 12.109 1 97.88 210 LEU A C 1
ATOM 1695 O O . LEU A 1 210 ? -26.156 31.234 13.273 1 97.88 210 LEU A O 1
ATOM 1699 N N . GLU A 1 211 ? -26.531 30.891 11.102 1 98.38 211 GLU A N 1
ATOM 1700 C CA . GLU A 1 211 ? -26.797 29.469 11.195 1 98.38 211 GLU A CA 1
ATOM 1701 C C . GLU A 1 211 ? -25.688 28.656 10.508 1 98.38 211 GLU A C 1
ATOM 1703 O O . GLU A 1 211 ? -25.328 28.938 9.367 1 98.38 211 GLU A O 1
ATOM 1708 N N . PHE A 1 212 ? -25.156 27.672 11.242 1 98.56 212 PHE A N 1
ATOM 1709 C CA . PHE A 1 212 ? -24.234 26.734 10.648 1 98.56 212 PHE A CA 1
ATOM 1710 C C . PHE A 1 212 ? -24.969 25.609 9.93 1 98.56 212 PHE A C 1
ATOM 1712 O O . PHE A 1 212 ? -25.859 24.969 10.508 1 98.56 212 PHE A O 1
ATOM 1719 N N . ILE A 1 213 ? -24.672 25.391 8.695 1 98.44 213 ILE A N 1
ATOM 1720 C CA . ILE A 1 213 ? -25.266 24.344 7.879 1 98.44 213 ILE A CA 1
ATOM 1721 C C . ILE A 1 213 ? -24.25 23.234 7.637 1 98.44 213 ILE A C 1
ATOM 1723 O O . ILE A 1 213 ? -23.438 23.312 6.699 1 98.44 213 ILE A O 1
ATOM 1727 N N . TYR A 1 214 ? -24.297 22.188 8.406 1 98.12 214 TYR A N 1
ATOM 1728 C CA . TYR A 1 214 ? -23.359 21.062 8.359 1 98.12 214 TYR A CA 1
ATOM 1729 C C . TYR A 1 214 ? -24.125 19.734 8.375 1 98.12 214 TYR A C 1
ATOM 1731 O O . TYR A 1 214 ? -24.734 19.375 9.391 1 98.12 214 TYR A O 1
ATOM 1739 N N . PRO A 1 215 ? -24.078 19 7.273 1 96.44 215 PRO A N 1
ATOM 1740 C CA . PRO A 1 215 ? -24.719 17.688 7.301 1 96.44 215 PRO A CA 1
ATOM 1741 C C . PRO A 1 215 ? -24.094 16.734 8.312 1 96.44 215 PRO A C 1
ATOM 1743 O O . PRO A 1 215 ? -22.859 16.719 8.461 1 96.44 215 PRO A O 1
ATOM 1746 N N . GLY A 1 216 ? -24.938 15.945 9.016 1 95.69 216 GLY A N 1
ATOM 1747 C CA . GLY A 1 216 ? -24.531 15 10.039 1 95.69 216 GLY A CA 1
ATOM 1748 C C . GLY A 1 216 ? -25.344 15.117 11.312 1 95.69 216 GLY A C 1
ATOM 1749 O O . GLY A 1 216 ? -26.156 16.016 11.453 1 95.69 216 GLY A O 1
ATOM 1750 N N . ASN A 1 217 ? -25.094 14.188 12.242 1 96.94 217 ASN A N 1
ATOM 1751 C CA . ASN A 1 217 ? -25.859 14.234 13.484 1 96.94 217 ASN A CA 1
ATOM 1752 C C . ASN A 1 217 ? -24.984 13.984 14.703 1 96.94 217 ASN A C 1
ATOM 1754 O O . ASN A 1 217 ? -25.484 13.789 15.812 1 96.94 217 ASN A O 1
ATOM 1758 N N . LYS A 1 218 ? -23.672 13.945 14.43 1 97.06 218 LYS A N 1
ATOM 1759 C CA . LYS A 1 218 ? -22.703 13.789 15.516 1 97.06 218 LYS A CA 1
ATOM 1760 C C . LYS A 1 218 ? -21.562 14.805 15.383 1 97.06 218 LYS A C 1
ATOM 1762 O O . LYS A 1 218 ? -21.344 15.367 14.305 1 97.06 218 LYS A O 1
ATOM 1767 N N . ARG A 1 219 ? -20.906 15.047 16.422 1 97.12 219 ARG A N 1
ATOM 1768 C CA . ARG A 1 219 ? -19.703 15.859 16.438 1 97.12 219 ARG A CA 1
ATOM 1769 C C . ARG A 1 219 ? -18.641 15.242 17.344 1 97.12 219 ARG A C 1
ATOM 1771 O O . ARG A 1 219 ? -18.969 14.516 18.281 1 97.12 219 ARG A O 1
ATOM 1778 N N . ILE A 1 220 ? -17.328 15.555 17.109 1 95.81 220 ILE A N 1
ATOM 1779 C CA . ILE A 1 220 ? -16.234 15.109 17.969 1 95.81 220 ILE A CA 1
ATOM 1780 C C . ILE A 1 220 ? -15.305 16.281 18.266 1 95.81 220 ILE A C 1
ATOM 1782 O O . ILE A 1 220 ? -15.273 17.266 17.516 1 95.81 220 ILE A O 1
ATOM 1786 N N . GLY A 1 221 ? -14.602 16.172 19.406 1 93.62 221 GLY A N 1
ATOM 1787 C CA . GLY A 1 221 ? -13.547 17.125 19.734 1 93.62 221 GLY A CA 1
ATOM 1788 C C . GLY A 1 221 ? -12.195 16.734 19.156 1 93.62 221 GLY A C 1
ATOM 1789 O O . GLY A 1 221 ? -12.094 15.758 18.406 1 93.62 221 GLY A O 1
ATOM 1790 N N . HIS A 1 222 ? -11.164 17.438 19.516 1 92.38 222 HIS A N 1
ATOM 1791 C CA . HIS A 1 222 ? -9.805 17.156 19.078 1 92.38 222 HIS A CA 1
ATOM 1792 C C . HIS A 1 222 ? -9.328 15.797 19.578 1 92.38 222 HIS A C 1
ATOM 1794 O O . HIS A 1 222 ? -8.578 15.109 18.891 1 92.38 222 HIS A O 1
ATOM 1800 N N . GLY A 1 223 ? -9.797 15.43 20.797 1 89.25 223 GLY A N 1
ATOM 1801 C CA . GLY A 1 223 ? -9.406 14.164 21.391 1 89.25 223 GLY A CA 1
ATOM 1802 C C . GLY A 1 223 ? -10.352 13.031 21.078 1 89.25 223 GLY A C 1
ATOM 1803 O O . GLY A 1 223 ? -10.172 11.906 21.562 1 89.25 223 GLY A O 1
ATOM 1804 N N . GLY A 1 224 ? -11.414 13.375 20.312 1 84.38 224 GLY A N 1
ATOM 1805 C CA . GLY A 1 224 ? -12.391 12.367 19.922 1 84.38 224 GLY A CA 1
ATOM 1806 C C . GLY A 1 224 ? -13.625 12.367 20.812 1 84.38 224 GLY A C 1
ATOM 1807 O O . GLY A 1 224 ? -14.461 11.461 20.719 1 84.38 224 GLY A O 1
ATOM 1808 N N . GLU A 1 225 ? -13.812 13.25 21.625 1 87.19 225 GLU A N 1
ATOM 1809 C CA . GLU A 1 225 ? -14.984 13.344 22.484 1 87.19 225 GLU A CA 1
ATOM 1810 C C . GLU A 1 225 ? -16.266 13.414 21.672 1 87.19 225 GLU A C 1
ATOM 1812 O O . GLU A 1 225 ? -16.484 14.359 20.906 1 87.19 225 GLU A O 1
ATOM 1817 N N . LEU A 1 226 ? -17.094 12.523 21.859 1 93.31 226 LEU A N 1
ATOM 1818 C CA . LEU A 1 226 ? -18.281 12.352 21.047 1 93.31 226 LEU A CA 1
ATOM 1819 C C . LEU A 1 226 ? -19.453 13.172 21.609 1 93.31 226 LEU A C 1
ATOM 1821 O O . LEU A 1 226 ? -19.625 13.234 22.828 1 93.31 226 LEU A O 1
ATOM 1825 N N . GLY A 1 227 ? -20.25 13.875 20.734 1 94.56 227 GLY A N 1
ATOM 1826 C CA . GLY A 1 227 ? -21.484 14.586 21.062 1 94.56 227 GLY A CA 1
ATOM 1827 C C . GLY A 1 227 ? -22.5 14.562 19.938 1 94.56 227 GLY A C 1
ATOM 1828 O O . GLY A 1 227 ? -22.234 14.031 18.859 1 94.56 227 GLY A O 1
ATOM 1829 N N . ASP A 1 228 ? -23.656 15.094 20.234 1 96.06 228 ASP A N 1
ATOM 1830 C CA . ASP A 1 228 ? -24.734 15.141 19.25 1 96.06 228 ASP A CA 1
ATOM 1831 C C . ASP A 1 228 ? -24.688 16.453 18.453 1 96.06 228 ASP A C 1
ATOM 1833 O O . ASP A 1 228 ? -24.094 17.422 18.906 1 96.06 228 ASP A O 1
ATOM 1837 N N . TRP A 1 229 ? -25.25 16.594 17.375 1 97.19 229 TRP A N 1
ATOM 1838 C CA . TRP A 1 229 ? -25.375 17.719 16.469 1 97.19 229 TRP A CA 1
ATOM 1839 C C . TRP A 1 229 ? -26.672 17.625 15.664 1 97.19 229 TRP A C 1
ATOM 1841 O O . TRP A 1 229 ? -27.078 16.547 15.258 1 97.19 229 TRP A O 1
ATOM 1851 N N . PRO A 1 230 ? -27.391 18.703 15.398 1 97.19 230 PRO A N 1
ATOM 1852 C CA . PRO A 1 230 ? -27.078 20.047 15.859 1 97.19 230 PRO A CA 1
ATOM 1853 C C . PRO A 1 230 ? -27.594 20.328 17.281 1 97.19 230 PRO A C 1
ATOM 1855 O O . PRO A 1 230 ? -27.203 21.328 17.891 1 97.19 230 PRO A O 1
ATOM 1858 N N . ILE A 1 231 ? -28.484 19.422 17.781 1 97.06 231 ILE A N 1
ATOM 1859 C CA . ILE A 1 231 ? -29.016 19.578 19.125 1 97.06 231 ILE A CA 1
ATOM 1860 C C . ILE A 1 231 ? -28.125 18.812 20.109 1 97.06 231 ILE A C 1
ATOM 1862 O O . ILE A 1 231 ? -28.078 17.578 20.078 1 97.06 231 ILE A O 1
ATOM 1866 N N . ASP A 1 232 ? -27.453 19.531 20.891 1 94.38 232 ASP A N 1
ATOM 1867 C CA . ASP A 1 232 ? -26.594 18.953 21.922 1 94.38 232 ASP A CA 1
ATOM 1868 C C . ASP A 1 232 ? -27.062 19.359 23.328 1 94.38 232 ASP A C 1
ATOM 1870 O O . ASP A 1 232 ? -27.031 20.547 23.672 1 94.38 232 ASP A O 1
ATOM 1874 N N . SER A 1 233 ? -27.453 18.391 24.078 1 89.38 233 SER A N 1
ATOM 1875 C CA . SER A 1 233 ? -27.938 18.609 25.438 1 89.38 233 SER A CA 1
ATOM 1876 C C . SER A 1 233 ? -29.062 19.656 25.469 1 89.38 233 SER A C 1
ATOM 1878 O O . SER A 1 233 ? -29.047 20.578 26.281 1 89.38 233 SER A O 1
ATOM 1880 N N . GLY A 1 234 ? -29.875 19.594 24.469 1 91.25 234 GLY A N 1
ATOM 1881 C CA . GLY A 1 234 ? -31.062 20.438 24.406 1 91.25 234 GLY A CA 1
ATOM 1882 C C . GLY A 1 234 ? -30.797 21.781 23.766 1 91.25 234 GLY A C 1
ATOM 1883 O O . GLY A 1 234 ? -31.719 22.578 23.578 1 91.25 234 GLY A O 1
ATOM 1884 N N . ARG A 1 235 ? -29.594 22.016 23.422 1 93.81 235 ARG A N 1
ATOM 1885 C CA . ARG A 1 235 ? -29.219 23.281 22.781 1 93.81 235 ARG A CA 1
ATOM 1886 C C . ARG A 1 235 ? -28.969 23.109 21.297 1 93.81 235 ARG A C 1
ATOM 1888 O O . ARG A 1 235 ? -28.219 22.203 20.891 1 93.81 235 ARG A O 1
ATOM 1895 N N . ASP A 1 236 ? -29.562 23.953 20.5 1 97.19 236 ASP A N 1
ATOM 1896 C CA . ASP A 1 236 ? -29.266 23.953 19.078 1 97.19 236 ASP A CA 1
ATOM 1897 C C . ASP A 1 236 ? -27.969 24.719 18.797 1 97.19 236 ASP A C 1
ATOM 1899 O O . ASP A 1 236 ? -28 25.922 18.547 1 97.19 236 ASP A O 1
ATOM 1903 N N . ILE A 1 237 ? -26.938 24.031 18.75 1 97.19 237 ILE A N 1
ATOM 1904 C CA . ILE A 1 237 ? -25.609 24.656 18.656 1 97.19 237 ILE A CA 1
ATOM 1905 C C . ILE A 1 237 ? -25.297 24.969 17.203 1 97.19 237 ILE A C 1
ATOM 1907 O O . ILE A 1 237 ? -24.203 25.453 16.891 1 97.19 237 ILE A O 1
ATOM 1911 N N . SER A 1 238 ? -26.234 24.719 16.266 1 98.06 238 SER A N 1
ATOM 1912 C CA . SER A 1 238 ? -26.047 25.172 14.891 1 98.06 238 SER A CA 1
ATOM 1913 C C . SER A 1 238 ? -26.312 26.672 14.773 1 98.06 238 SER A C 1
ATOM 1915 O O . SER A 1 238 ? -25.969 27.297 13.766 1 98.06 238 SER A O 1
ATOM 1917 N N . LYS A 1 239 ? -26.906 27.234 15.75 1 97.75 239 LYS A N 1
ATOM 1918 C CA . LYS A 1 239 ? -27.109 28.672 15.828 1 97.75 239 LYS A CA 1
ATOM 1919 C C . LYS A 1 239 ? -25.984 29.344 16.609 1 97.75 239 LYS A C 1
ATOM 1921 O O . LYS A 1 239 ? -25.75 29 17.781 1 97.75 239 LYS A O 1
ATOM 1926 N N . TYR A 1 240 ? -25.375 30.281 16 1 97.5 240 TYR A N 1
ATOM 1927 C CA . TYR A 1 240 ? -24.219 30.922 16.609 1 97.5 240 TYR A CA 1
ATOM 1928 C C . TYR A 1 240 ? -24.562 31.453 18 1 97.5 240 TYR A C 1
ATOM 1930 O O . TYR A 1 240 ? -23.797 31.25 18.953 1 97.5 240 TYR A O 1
ATOM 1938 N N . GLU A 1 241 ? -25.672 32.031 18.188 1 96.19 241 GLU A N 1
ATOM 1939 C CA . GLU A 1 241 ? -26.062 32.719 19.422 1 96.19 241 GLU A CA 1
ATOM 1940 C C . GLU A 1 241 ? -26.266 31.703 20.562 1 96.19 241 GLU A C 1
ATOM 1942 O O . GLU A 1 241 ? -26.141 32.031 21.734 1 96.19 241 GLU A O 1
ATOM 1947 N N . ASN A 1 242 ? -26.547 30.469 20.156 1 96.44 242 ASN A N 1
ATOM 1948 C CA . ASN A 1 242 ? -26.812 29.438 21.156 1 96.44 242 ASN A CA 1
ATOM 1949 C C . ASN A 1 242 ? -25.531 28.859 21.734 1 96.44 242 ASN A C 1
ATOM 1951 O O . ASN A 1 242 ? -25.562 28.047 22.656 1 96.44 242 ASN A O 1
ATOM 1955 N N . ASN A 1 243 ? -24.438 29.266 21.281 1 96.44 243 ASN A N 1
ATOM 1956 C CA . ASN A 1 243 ? -23.156 28.812 21.797 1 96.44 243 ASN A CA 1
ATOM 1957 C C . ASN A 1 243 ? -22.641 29.703 22.922 1 96.44 243 ASN A C 1
ATOM 1959 O O . ASN A 1 243 ? -21.438 29.828 23.109 1 96.44 243 ASN A O 1
ATOM 1963 N N . ASP A 1 244 ? -23.438 30.328 23.609 1 93.88 244 ASP A N 1
ATOM 1964 C CA . ASP A 1 244 ? -23.125 31.25 24.703 1 93.88 244 ASP A CA 1
ATOM 1965 C C . ASP A 1 244 ? -22.922 30.484 26 1 93.88 244 ASP A C 1
ATOM 1967 O O . ASP A 1 244 ? -23.531 30.812 27.031 1 93.88 244 ASP A O 1
ATOM 1971 N N . PHE A 1 245 ? -22.109 29.547 25.984 1 91.81 245 PHE A N 1
ATOM 1972 C CA . PHE A 1 245 ? -21.703 28.75 27.141 1 91.81 245 PHE A CA 1
ATOM 1973 C C . PHE A 1 245 ? -20.25 28.297 27.016 1 91.81 245 PHE A C 1
ATOM 1975 O O . PHE A 1 245 ? -19.703 28.266 25.906 1 91.81 245 PHE A O 1
ATOM 1982 N N . GLY A 1 246 ? -19.688 28 28.172 1 89.5 246 GLY A N 1
ATOM 1983 C CA . GLY A 1 246 ? -18.344 27.438 28.172 1 89.5 246 GLY A CA 1
ATOM 1984 C C . GLY A 1 246 ? -17.312 28.359 27.562 1 89.5 246 GLY A C 1
ATOM 1985 O O . GLY A 1 246 ? -17.453 29.594 27.641 1 89.5 246 GLY A O 1
ATOM 1986 N N . ILE A 1 247 ? -16.25 27.75 27.047 1 88.75 247 ILE A N 1
ATOM 1987 C CA . ILE A 1 247 ? -15.109 28.453 26.469 1 88.75 247 ILE A CA 1
ATOM 1988 C C . ILE A 1 247 ? -15.203 28.438 24.938 1 88.75 247 ILE A C 1
ATOM 1990 O O . ILE A 1 247 ? -16.297 28.453 24.375 1 88.75 247 ILE A O 1
ATOM 1994 N N . TYR A 1 248 ? -14.102 28.469 24.219 1 90.88 248 TYR A N 1
ATOM 1995 C CA . TYR A 1 248 ? -14.086 28.375 22.766 1 90.88 248 TYR A CA 1
ATOM 1996 C C . TYR A 1 248 ? -14.695 27.047 22.297 1 90.88 248 TYR A C 1
ATOM 1998 O O . TYR A 1 248 ? -14.836 26.109 23.094 1 90.88 248 TYR A O 1
ATOM 2006 N N . LYS A 1 249 ? -15.188 27.031 21.047 1 94 249 LYS A N 1
ATOM 2007 C CA . LYS A 1 249 ? -15.789 25.828 20.5 1 94 249 LYS A CA 1
ATOM 2008 C C . LYS A 1 249 ? -14.938 25.266 19.359 1 94 249 LYS A C 1
ATOM 2010 O O . LYS A 1 249 ? -14.406 26.016 18.547 1 94 249 LYS A O 1
ATOM 2015 N N . SER A 1 250 ? -14.758 24.016 19.375 1 95.44 250 SER A N 1
ATOM 2016 C CA . SER A 1 250 ? -14.219 23.219 18.266 1 95.44 250 SER A CA 1
ATOM 2017 C C . SER A 1 250 ? -15.109 22.016 17.984 1 95.44 250 SER A C 1
ATOM 2019 O O . SER A 1 250 ? -14.961 20.969 18.609 1 95.44 250 SER A O 1
ATOM 2021 N N . TYR A 1 251 ? -16.031 22.156 16.984 1 97.38 251 TYR A N 1
ATOM 2022 C CA . TYR A 1 251 ? -16.922 21.062 16.594 1 97.38 251 TYR A CA 1
ATOM 2023 C C . TYR A 1 251 ? -16.484 20.438 15.281 1 97.38 251 TYR A C 1
ATOM 2025 O O . TYR A 1 251 ? -16.547 21.078 14.234 1 97.38 251 TYR A O 1
ATOM 2033 N N . HIS A 1 252 ? -16.047 19.219 15.305 1 98.12 252 HIS A N 1
ATOM 2034 C CA . HIS A 1 252 ? -15.891 18.453 14.07 1 98.12 252 HIS A CA 1
ATOM 2035 C C . HIS A 1 252 ? -17.156 17.656 13.758 1 98.12 252 HIS A C 1
ATOM 2037 O O . HIS A 1 252 ? -17.438 16.641 14.414 1 98.12 252 HIS A O 1
ATOM 2043 N N . ILE A 1 253 ? -17.875 18.078 12.719 1 98.38 253 ILE A N 1
ATOM 2044 C CA . ILE A 1 253 ? -19.172 17.469 12.414 1 98.38 253 ILE A CA 1
ATOM 2045 C C . ILE A 1 253 ? -18.969 16.25 11.531 1 98.38 253 ILE A C 1
ATOM 2047 O O . ILE A 1 253 ? -18.25 16.312 10.523 1 98.38 253 ILE A O 1
ATOM 2051 N N . ILE A 1 254 ? -19.562 15.117 11.969 1 96.56 254 ILE A N 1
ATOM 2052 C CA . ILE A 1 254 ? -19.359 13.867 11.242 1 96.56 254 ILE A CA 1
ATOM 2053 C C . ILE A 1 254 ? -20.703 13.148 11.094 1 96.56 254 ILE A C 1
ATOM 2055 O O . ILE A 1 254 ? -21.766 13.742 11.281 1 96.56 254 ILE A O 1
ATOM 2059 N N . ASP A 1 255 ? -20.688 11.922 10.531 1 96.06 255 ASP A N 1
ATOM 2060 C CA . ASP A 1 255 ? -21.75 10.914 10.477 1 96.06 255 ASP A CA 1
ATOM 2061 C C . ASP A 1 255 ? -22.688 11.172 9.297 1 96.06 255 ASP A C 1
ATOM 2063 O O . ASP A 1 255 ? -23.891 10.945 9.398 1 96.06 255 ASP A O 1
ATOM 2067 N N . SER A 1 256 ? -22.219 11.711 8.219 1 96.62 256 SER A N 1
ATOM 2068 C CA . SER A 1 256 ? -22.953 11.867 6.969 1 96.62 256 SER A CA 1
ATOM 2069 C C . SER A 1 256 ? -22.031 11.812 5.762 1 96.62 256 SER A C 1
ATOM 2071 O O . SER A 1 256 ? -20.922 12.359 5.797 1 96.62 256 SER A O 1
ATOM 2073 N N . TYR A 1 257 ? -22.453 11.125 4.723 1 96.38 257 TYR A N 1
ATOM 2074 C CA . TYR A 1 257 ? -21.766 11.172 3.436 1 96.38 257 TYR A CA 1
ATOM 2075 C C . TYR A 1 257 ? -22.25 12.352 2.602 1 96.38 257 TYR A C 1
ATOM 2077 O O . TYR A 1 257 ? -23.156 12.203 1.776 1 96.38 257 TYR A O 1
ATOM 2085 N N . ALA A 1 258 ? -21.641 13.539 2.779 1 94.88 258 ALA A N 1
ATOM 2086 C CA . ALA A 1 258 ? -22.078 14.781 2.148 1 94.88 258 ALA A CA 1
ATOM 2087 C C . ALA A 1 258 ? -20.891 15.555 1.59 1 94.88 258 ALA A C 1
ATOM 2089 O O . ALA A 1 258 ? -19.75 15.367 2.035 1 94.88 258 ALA A O 1
ATOM 2090 N N . TYR A 1 259 ? -21.203 16.5 0.692 1 94.88 259 TYR A N 1
ATOM 2091 C CA . TYR A 1 259 ? -20.172 17.156 -0.088 1 94.88 259 TYR A CA 1
ATOM 2092 C C . TYR A 1 259 ? -20.094 18.656 0.232 1 94.88 259 TYR A C 1
ATOM 2094 O O . TYR A 1 259 ? -19.234 19.359 -0.274 1 94.88 259 TYR A O 1
ATOM 2102 N N . TYR A 1 260 ? -21.016 19.094 1.075 1 97.44 260 TYR A N 1
ATOM 2103 C CA . TYR A 1 260 ? -21.141 20.531 1.242 1 97.44 260 TYR A CA 1
ATOM 2104 C C . TYR A 1 260 ? -21.266 20.906 2.715 1 97.44 260 TYR A C 1
ATOM 2106 O O . TYR A 1 260 ? -21.609 20.062 3.549 1 97.44 260 TYR A O 1
ATOM 2114 N N . PHE A 1 261 ? -20.953 22.094 3.088 1 98.38 261 PHE A N 1
ATOM 2115 C CA . PHE A 1 261 ? -21.297 22.75 4.34 1 98.38 261 PHE A CA 1
ATOM 2116 C C . PHE A 1 261 ? -21.156 24.266 4.207 1 98.38 261 PHE A C 1
ATOM 2118 O O . PHE A 1 261 ? -20.797 24.766 3.141 1 98.38 261 PHE A O 1
ATOM 2125 N N . GLY A 1 262 ? -21.594 25.047 5.188 1 98.44 262 GLY A N 1
ATOM 2126 C CA . GLY A 1 262 ? -21.547 26.5 5.156 1 98.44 262 GLY A CA 1
ATOM 2127 C C . GLY A 1 262 ? -22.344 27.156 6.27 1 98.44 262 GLY A C 1
ATOM 2128 O O . GLY A 1 262 ? -22.391 26.641 7.391 1 98.44 262 GLY A O 1
ATOM 2129 N N . GLY A 1 263 ? -22.766 28.344 5.938 1 98.56 263 GLY A N 1
ATOM 2130 C CA . GLY A 1 263 ? -23.562 29.125 6.883 1 98.56 263 GLY A CA 1
ATOM 2131 C C . GLY A 1 263 ? -24.422 30.172 6.215 1 98.56 263 GLY A C 1
ATOM 2132 O O . GLY A 1 263 ? -24.219 30.5 5.047 1 98.56 263 GLY A O 1
ATOM 2133 N N . TYR A 1 264 ? -25.453 30.594 6.938 1 98.56 264 TYR A N 1
ATOM 2134 C CA . TYR A 1 264 ? -26.422 31.562 6.418 1 98.56 264 TYR A CA 1
ATOM 2135 C C . TYR A 1 264 ? -26.75 32.625 7.469 1 98.56 264 TYR A C 1
ATOM 2137 O O . TYR A 1 264 ? -27.109 32.281 8.602 1 98.56 264 TYR A O 1
ATOM 2145 N N . TRP A 1 265 ? -26.594 33.906 7.086 1 97.94 265 TRP A N 1
ATOM 2146 C CA . TRP A 1 265 ? -27.078 35.031 7.883 1 97.94 265 TRP A CA 1
ATOM 2147 C C . TRP A 1 265 ? -28.516 35.375 7.516 1 97.94 265 TRP A C 1
ATOM 2149 O O . TRP A 1 265 ? -28.75 36.062 6.516 1 97.94 265 TRP A O 1
ATOM 2159 N N . HIS A 1 266 ? -29.422 35.062 8.359 1 97.06 266 HIS A N 1
ATOM 2160 C CA . HIS A 1 266 ? -30.828 35.156 8.016 1 97.06 266 HIS A CA 1
ATOM 2161 C C . HIS A 1 266 ? -31.25 36.625 7.848 1 97.06 266 HIS A C 1
ATOM 2163 O O . HIS A 1 266 ? -32.031 36.938 6.938 1 97.06 266 HIS A O 1
ATOM 2169 N N . GLU A 1 267 ? -30.766 37.469 8.672 1 95.81 267 GLU A N 1
ATOM 2170 C CA . GLU A 1 267 ? -31.141 38.875 8.57 1 95.81 267 GLU A CA 1
ATOM 2171 C C . GLU A 1 267 ? -30.547 39.531 7.316 1 95.81 267 GLU A C 1
ATOM 2173 O O . GLU A 1 267 ? -31.188 40.375 6.676 1 95.81 267 GLU A O 1
ATOM 2178 N N . ASP A 1 268 ? -29.375 39.125 6.957 1 95.94 268 ASP A N 1
ATOM 2179 C CA . ASP A 1 268 ? -28.719 39.656 5.777 1 95.94 268 ASP A CA 1
ATOM 2180 C C . ASP A 1 268 ? -29.219 38.969 4.504 1 95.94 268 ASP A C 1
ATOM 2182 O O . ASP A 1 268 ? -28.969 39.469 3.396 1 95.94 268 ASP A O 1
ATOM 2186 N N . ASP A 1 269 ? -29.906 37.844 4.656 1 97.25 269 ASP A N 1
ATOM 2187 C CA . ASP A 1 269 ? -30.312 37 3.527 1 97.25 269 ASP A CA 1
ATOM 2188 C C . ASP A 1 269 ? -29.125 36.688 2.629 1 97.25 269 ASP A C 1
ATOM 2190 O O . ASP A 1 269 ? -29.172 36.906 1.418 1 97.25 269 ASP A O 1
ATOM 2194 N N . PHE A 1 270 ? -28.109 36.25 3.221 1 97.75 270 PHE A N 1
ATOM 2195 C CA . PHE A 1 270 ? -26.812 36 2.594 1 97.75 270 PHE A CA 1
ATOM 2196 C C . PHE A 1 270 ? -26.047 34.938 3.352 1 97.75 270 PHE A C 1
ATOM 2198 O O . PHE A 1 270 ? -26.422 34.562 4.469 1 97.75 270 PHE A O 1
ATOM 2205 N N . GLY A 1 271 ? -25.078 34.281 2.715 1 98.19 271 GLY A N 1
ATOM 2206 C CA . GLY A 1 271 ? -24.297 33.281 3.404 1 98.19 271 GLY A CA 1
ATOM 2207 C C . GLY A 1 271 ? -23.047 32.875 2.654 1 98.19 271 GLY A C 1
ATOM 2208 O O . GLY A 1 271 ? -22.594 33.594 1.76 1 98.19 271 GLY A O 1
ATOM 2209 N N . PHE A 1 272 ? -22.359 31.844 3.125 1 98.5 272 PHE A N 1
ATOM 2210 C CA . PHE A 1 272 ? -21.156 31.266 2.549 1 98.5 272 PHE A CA 1
ATOM 2211 C C . PHE A 1 272 ? -21.266 29.75 2.469 1 98.5 272 PHE A C 1
ATOM 2213 O O . PHE A 1 272 ? -21.938 29.125 3.291 1 98.5 272 PHE A O 1
ATOM 2220 N N . GLY A 1 273 ? -20.672 29.188 1.428 1 98.56 273 GLY A N 1
ATOM 2221 C CA . GLY A 1 273 ? -20.75 27.75 1.228 1 98.56 273 GLY A CA 1
ATOM 2222 C C . GLY A 1 273 ? -19.438 27.156 0.76 1 98.56 273 GLY A C 1
ATOM 2223 O O . GLY A 1 273 ? -18.531 27.875 0.337 1 98.56 273 GLY A O 1
ATOM 2224 N N . HIS A 1 274 ? -19.344 25.859 0.914 1 98.62 274 HIS A N 1
ATOM 2225 C CA . HIS A 1 274 ? -18.188 25.016 0.556 1 98.62 274 HIS A CA 1
ATOM 2226 C C . HIS A 1 274 ? -18.641 23.719 -0.096 1 98.62 274 HIS A C 1
ATOM 2228 O O . HIS A 1 274 ? -19.672 23.156 0.293 1 98.62 274 HIS A O 1
ATOM 2234 N N . TYR A 1 275 ? -17.938 23.312 -1.132 1 98.31 275 TYR A N 1
ATOM 2235 C CA . TYR A 1 275 ? -18.203 22.047 -1.783 1 98.31 275 TYR A CA 1
ATOM 2236 C C . TYR A 1 275 ? -16.906 21.312 -2.113 1 98.31 275 TYR A C 1
ATOM 2238 O O . TYR A 1 275 ? -15.961 21.922 -2.623 1 98.31 275 TYR A O 1
ATOM 2246 N N . ALA A 1 276 ? -16.797 20.016 -1.785 1 97.88 276 ALA A N 1
ATOM 2247 C CA . ALA A 1 276 ? -15.711 19.141 -2.184 1 97.88 276 ALA A CA 1
ATOM 2248 C C . ALA A 1 276 ? -16.156 17.688 -2.203 1 97.88 276 ALA A C 1
ATOM 2250 O O . ALA A 1 276 ? -17.078 17.297 -1.479 1 97.88 276 ALA A O 1
ATOM 2251 N N . ASN A 1 277 ? -15.492 16.875 -3.068 1 96.25 277 ASN A N 1
ATOM 2252 C CA . ASN A 1 277 ? -15.727 15.43 -2.961 1 96.25 277 ASN A CA 1
ATOM 2253 C C . ASN A 1 277 ? -15.391 14.914 -1.563 1 96.25 277 ASN A C 1
ATOM 2255 O O . ASN A 1 277 ? -14.445 15.383 -0.932 1 96.25 277 ASN A O 1
ATOM 2259 N N . TYR A 1 278 ? -16.156 13.938 -1.131 1 96.38 278 TYR A N 1
ATOM 2260 C CA . TYR A 1 278 ? -16.031 13.406 0.223 1 96.38 278 TYR A CA 1
ATOM 2261 C C . TYR A 1 278 ? -14.617 12.883 0.472 1 96.38 278 TYR A C 1
ATOM 2263 O O . TYR A 1 278 ? -14.047 13.102 1.545 1 96.38 278 TYR A O 1
ATOM 2271 N N . GLU A 1 279 ? -13.984 12.219 -0.501 1 94.88 279 GLU A N 1
ATOM 2272 C CA . GLU A 1 279 ? -12.672 11.625 -0.298 1 94.88 279 GLU A CA 1
ATOM 2273 C C . GLU A 1 279 ? -11.594 12.703 -0.198 1 94.88 279 GLU A C 1
ATOM 2275 O O . GLU A 1 279 ? -10.531 12.477 0.39 1 94.88 279 GLU A O 1
ATOM 2280 N N . ASP A 1 280 ? -11.867 13.867 -0.728 1 95.44 280 ASP A N 1
ATOM 2281 C CA . ASP A 1 280 ? -10.906 14.961 -0.675 1 95.44 280 ASP A CA 1
ATOM 2282 C C . ASP A 1 280 ? -10.938 15.664 0.681 1 95.44 280 ASP A C 1
ATOM 2284 O O . ASP A 1 280 ? -9.898 16.047 1.217 1 95.44 280 ASP A O 1
ATOM 2288 N N . LYS A 1 281 ? -12.203 15.844 1.142 1 97.56 281 LYS A N 1
ATOM 2289 C CA . LYS A 1 281 ? -12.336 16.594 2.385 1 97.56 281 LYS A CA 1
ATOM 2290 C C . LYS A 1 281 ? -13.461 16.031 3.252 1 97.56 281 LYS A C 1
ATOM 2292 O O . LYS A 1 281 ? -14.508 16.656 3.398 1 97.56 281 LYS A O 1
ATOM 2297 N N . PRO A 1 282 ? -13.195 14.969 3.955 1 96.94 282 PRO A N 1
ATOM 2298 C CA . PRO A 1 282 ? -14.234 14.406 4.82 1 96.94 282 PRO A CA 1
ATOM 2299 C C . PRO A 1 282 ? -14.438 15.211 6.102 1 96.94 282 PRO A C 1
ATOM 2301 O O . PRO A 1 282 ? -15.484 15.102 6.746 1 96.94 282 PRO A O 1
ATOM 2304 N N . GLY A 1 283 ? -13.477 15.977 6.512 1 97.69 283 GLY A N 1
ATOM 2305 C CA . GLY A 1 283 ? -13.547 16.734 7.754 1 97.69 283 GLY A CA 1
ATOM 2306 C C . GLY A 1 283 ? -14.219 18.094 7.594 1 97.69 283 GLY A C 1
ATOM 2307 O O . GLY A 1 283 ? -14.008 18.766 6.59 1 97.69 283 GLY A O 1
ATOM 2308 N N . LYS A 1 284 ? -15.07 18.422 8.586 1 98.31 284 LYS A N 1
ATOM 2309 C CA . LYS A 1 284 ? -15.781 19.688 8.664 1 98.31 284 LYS A CA 1
ATOM 2310 C C . LYS A 1 284 ? -15.773 20.234 10.086 1 98.31 284 LYS A C 1
ATOM 2312 O O . LYS A 1 284 ? -16.344 19.641 10.992 1 98.31 284 LYS A O 1
ATOM 2317 N N . LYS A 1 285 ? -15.133 21.391 10.211 1 98.38 285 LYS A N 1
ATOM 2318 C CA . LYS A 1 285 ? -14.969 21.906 11.57 1 98.38 285 LYS A CA 1
ATOM 2319 C C . LYS A 1 285 ? -15.555 23.312 11.703 1 98.38 285 LYS A C 1
ATOM 2321 O O . LYS A 1 285 ? -15.406 24.141 10.797 1 98.38 285 LYS A O 1
ATOM 2326 N N . ILE A 1 286 ? -16.234 23.531 12.797 1 98.5 286 ILE A N 1
ATOM 2327 C CA . ILE A 1 286 ? -16.656 24.844 13.25 1 98.5 286 ILE A CA 1
ATOM 2328 C C . ILE A 1 286 ? -15.781 25.297 14.414 1 98.5 286 ILE A C 1
ATOM 2330 O O . ILE A 1 286 ? -15.633 24.578 15.406 1 98.5 286 ILE A O 1
ATOM 2334 N N . TRP A 1 287 ? -15.195 26.438 14.281 1 97.69 287 TRP A N 1
ATOM 2335 C CA . TRP A 1 287 ? -14.43 27.031 15.375 1 97.69 287 TRP A CA 1
ATOM 2336 C C . TRP A 1 287 ? -15.008 28.375 15.789 1 97.69 287 TRP A C 1
ATOM 2338 O O . TRP A 1 287 ? -15.281 29.219 14.938 1 97.69 287 TRP A O 1
ATOM 2348 N N . ILE A 1 288 ? -15.203 28.594 17.125 1 97.06 288 ILE A N 1
ATOM 2349 C CA . ILE A 1 288 ? -15.719 29.828 17.703 1 97.06 288 ILE A CA 1
ATOM 2350 C C . ILE A 1 288 ? -14.836 30.25 18.875 1 97.06 288 ILE A C 1
ATOM 2352 O O . ILE A 1 288 ? -14.516 29.438 19.75 1 97.06 288 ILE A O 1
ATOM 2356 N N . TRP A 1 289 ? -14.469 31.516 19.016 1 95.19 289 TRP A N 1
ATOM 2357 C CA . TRP A 1 289 ? -13.648 32 20.125 1 95.19 289 TRP A CA 1
ATOM 2358 C C . TRP A 1 289 ? -14.391 31.859 21.453 1 95.19 289 TRP A C 1
ATOM 2360 O O . TRP A 1 289 ? -13.766 31.75 22.516 1 95.19 289 TRP A O 1
ATOM 2370 N N . GLY A 1 290 ? -15.664 31.75 21.391 1 93.19 290 GLY A N 1
ATOM 2371 C CA . GLY A 1 290 ? -16.547 31.859 22.531 1 93.19 290 GLY A CA 1
ATOM 2372 C C . GLY A 1 290 ? -17.266 33.188 22.594 1 93.19 290 GLY A C 1
ATOM 2373 O O . GLY A 1 290 ? -16.781 34.188 22.047 1 93.19 290 GLY A O 1
ATOM 2374 N N . LEU A 1 291 ? -18.391 33.219 23.281 1 94.56 291 LEU A N 1
ATOM 2375 C CA . LEU A 1 291 ? -19.219 34.438 23.281 1 94.56 291 LEU A CA 1
ATOM 2376 C C . LEU A 1 291 ? -19.078 35.188 24.578 1 94.56 291 LEU A C 1
ATOM 2378 O O . LEU A 1 291 ? -19.641 36.281 24.734 1 94.56 291 LEU A O 1
ATOM 2382 N N . SER A 1 292 ? -18.266 34.656 25.484 1 94.19 292 SER A N 1
ATOM 2383 C CA . SER A 1 292 ? -17.922 35.406 26.688 1 94.19 292 SER A CA 1
ATOM 2384 C C . SER A 1 292 ? -16.766 36.375 26.438 1 94.19 292 SER A C 1
ATOM 2386 O O . SER A 1 292 ? -16.219 36.406 25.328 1 94.19 292 SER A O 1
ATOM 2388 N N . ASP A 1 293 ? -16.406 37.062 27.453 1 94.19 293 ASP A N 1
ATOM 2389 C CA . ASP A 1 293 ? -15.305 38 27.328 1 94.19 293 ASP A CA 1
ATOM 2390 C C . ASP A 1 293 ? -13.992 37.281 27.031 1 94.19 293 ASP A C 1
ATOM 2392 O O . ASP A 1 293 ? -13.062 37.875 26.469 1 94.19 293 ASP A O 1
ATOM 2396 N N . GLN A 1 294 ? -13.922 36.062 27.453 1 92.56 294 GLN A N 1
ATOM 2397 C CA . GLN A 1 294 ? -12.734 35.281 27.141 1 92.56 294 GLN A CA 1
ATOM 2398 C C . GLN A 1 294 ? -12.484 35.219 25.641 1 92.56 294 GLN A C 1
ATOM 2400 O O . GLN A 1 294 ? -11.344 35.281 25.188 1 92.56 294 GLN A O 1
ATOM 2405 N N . GLY A 1 295 ? -13.602 35.031 24.906 1 93.62 295 GLY A N 1
ATOM 2406 C CA . GLY A 1 295 ? -13.484 35.031 23.453 1 93.62 295 GLY A CA 1
ATOM 2407 C C . GLY A 1 295 ? -13.508 36.406 22.844 1 93.62 295 GLY A C 1
ATOM 2408 O O . GLY A 1 295 ? -12.781 36.688 21.891 1 93.62 295 GLY A O 1
ATOM 2409 N N . MET A 1 296 ? -14.266 37.281 23.406 1 93.88 296 MET A N 1
ATOM 2410 C CA . MET A 1 296 ? -14.547 38.562 22.797 1 93.88 296 MET A CA 1
ATOM 2411 C C . MET A 1 296 ? -13.344 39.5 22.906 1 93.88 296 MET A C 1
ATOM 2413 O O . MET A 1 296 ? -13.211 40.438 22.141 1 93.88 296 MET A O 1
ATOM 2417 N N . ILE A 1 297 ? -12.492 39.219 23.875 1 93.94 297 ILE A N 1
ATOM 2418 C CA . ILE A 1 297 ? -11.289 40.031 24.016 1 93.94 297 ILE A CA 1
ATOM 2419 C C . ILE A 1 297 ? -10.453 39.938 22.734 1 93.94 297 ILE A C 1
ATOM 2421 O O . ILE A 1 297 ? -9.734 40.875 22.391 1 93.94 297 ILE A O 1
ATOM 2425 N N . TRP A 1 298 ? -10.617 38.906 22 1 94.94 298 TRP A N 1
ATOM 2426 C CA . TRP A 1 298 ? -9.805 38.656 20.812 1 94.94 298 TRP A CA 1
ATOM 2427 C C . TRP A 1 298 ? -10.312 39.469 19.625 1 94.94 298 TRP A C 1
ATOM 2429 O O . TRP A 1 298 ? -9.609 39.656 18.625 1 94.94 298 TRP A O 1
ATOM 2439 N N . GLU A 1 299 ? -11.555 39.938 19.688 1 94.75 299 GLU A N 1
ATOM 2440 C CA . GLU A 1 299 ? -12 40.875 18.656 1 94.75 299 GLU A CA 1
ATOM 2441 C C . GLU A 1 299 ? -11.102 42.094 18.594 1 94.75 299 GLU A C 1
ATOM 2443 O O . GLU A 1 299 ? -10.633 42.469 17.516 1 94.75 299 GLU A O 1
ATOM 2448 N N . ASP A 1 300 ? -10.781 42.562 19.766 1 92.38 300 ASP A N 1
ATOM 2449 C CA . ASP A 1 300 ? -9.922 43.75 19.844 1 92.38 300 ASP A CA 1
ATOM 2450 C C . ASP A 1 300 ? -8.477 43.406 19.516 1 92.38 300 ASP A C 1
ATOM 2452 O O . ASP A 1 300 ? -7.742 44.188 18.953 1 92.38 300 ASP A O 1
ATOM 2456 N N . LEU A 1 301 ? -8.07 42.281 19.922 1 94.62 301 LEU A N 1
ATOM 2457 C CA . LEU A 1 301 ? -6.688 41.844 19.75 1 94.62 301 LEU A CA 1
ATOM 2458 C C . LEU A 1 301 ? -6.383 41.562 18.281 1 94.62 301 LEU A C 1
ATOM 2460 O O . LEU A 1 301 ? -5.238 41.719 17.844 1 94.62 301 LEU A O 1
ATOM 2464 N N . LEU A 1 302 ? -7.477 41.25 17.469 1 96.69 302 LEU A N 1
ATOM 2465 C CA . LEU A 1 302 ? -7.195 40.781 16.125 1 96.69 302 LEU A CA 1
ATOM 2466 C C . LEU A 1 302 ? -7.809 41.719 15.086 1 96.69 302 LEU A C 1
ATOM 2468 O O . LEU A 1 302 ? -7.488 41.656 13.898 1 96.69 302 LEU A O 1
ATOM 2472 N N . THR A 1 303 ? -8.688 42.562 15.5 1 96.31 303 THR A N 1
ATOM 2473 C CA . THR A 1 303 ? -9.32 43.531 14.602 1 96.31 303 THR A CA 1
ATOM 2474 C C . THR A 1 303 ? -9.422 44.906 15.25 1 96.31 303 THR A C 1
ATOM 2476 O O . THR A 1 303 ? -9.07 45.062 16.422 1 96.31 303 THR A O 1
ATOM 2479 N N . ASP A 1 304 ? -9.734 45.875 14.461 1 95.56 304 ASP A N 1
ATOM 2480 C CA . ASP A 1 304 ? -10.047 47.188 15.023 1 95.56 304 ASP A CA 1
ATOM 2481 C C . ASP A 1 304 ? -11.547 47.438 15.023 1 95.56 304 ASP A C 1
ATOM 2483 O O . ASP A 1 304 ? -12.125 47.781 16.062 1 95.56 304 ASP A O 1
ATOM 2487 N N . SER A 1 305 ? -12.109 47.219 13.805 1 92.81 305 SER A N 1
ATOM 2488 C CA . SER A 1 305 ? -13.523 47.562 13.727 1 92.81 305 SER A CA 1
ATOM 2489 C C . SER A 1 305 ? -14.297 46.5 12.93 1 92.81 305 SER A C 1
ATOM 2491 O O . SER A 1 305 ? -15.508 46.625 12.734 1 92.81 305 SER A O 1
ATOM 2493 N N . ASN A 1 306 ? -13.742 45.5 12.438 1 91.94 306 ASN A N 1
ATOM 2494 C CA . ASN A 1 306 ? -14.359 44.531 11.539 1 91.94 306 ASN A CA 1
ATOM 2495 C C . ASN A 1 306 ? -15.32 43.594 12.289 1 91.94 306 ASN A C 1
ATOM 2497 O O . ASN A 1 306 ? -16.188 42.969 11.688 1 91.94 306 ASN A O 1
ATOM 2501 N N . GLY A 1 307 ? -15.148 43.562 13.609 1 92.25 307 GLY A N 1
ATOM 2502 C CA . GLY A 1 307 ? -15.961 42.656 14.398 1 92.25 307 GLY A CA 1
ATOM 2503 C C . GLY A 1 307 ? -15.359 41.25 14.516 1 92.25 307 GLY A C 1
ATOM 2504 O O . GLY A 1 307 ? -14.344 40.969 13.883 1 92.25 307 GLY A O 1
ATOM 2505 N N . GLN A 1 308 ? -16.094 40.406 15.328 1 94.94 308 GLN A N 1
ATOM 2506 C CA . GLN A 1 308 ? -15.633 39.031 15.594 1 94.94 308 GLN A CA 1
ATOM 2507 C C . GLN A 1 308 ? -15.883 38.125 14.398 1 94.94 308 GLN A C 1
ATOM 2509 O O . GLN A 1 308 ? -16.656 38.469 13.5 1 94.94 308 GLN A O 1
ATOM 2514 N N . TYR A 1 309 ? -15.18 37.031 14.32 1 96.94 309 TYR A N 1
ATOM 2515 C CA . TYR A 1 309 ? -15.328 36.062 13.242 1 96.94 309 TYR A CA 1
ATOM 2516 C C . TYR A 1 309 ? -15.398 34.656 13.797 1 96.94 309 TYR A C 1
ATOM 2518 O O . TYR A 1 309 ? -15.109 34.406 14.969 1 96.94 309 TYR A O 1
ATOM 2526 N N . ILE A 1 310 ? -15.922 33.688 13.008 1 98 310 ILE A N 1
ATOM 2527 C CA . ILE A 1 310 ? -15.852 32.25 13.203 1 98 310 ILE A CA 1
ATOM 2528 C C . ILE A 1 310 ? -15 31.625 12.094 1 98 310 ILE A C 1
ATOM 2530 O O . ILE A 1 310 ? -14.664 32.281 11.117 1 98 310 ILE A O 1
ATOM 2534 N N . GLU A 1 311 ? -14.578 30.422 12.336 1 98.31 311 GLU A N 1
ATOM 2535 C CA . GLU A 1 311 ? -13.938 29.703 11.258 1 98.31 311 GLU A CA 1
ATOM 2536 C C . GLU A 1 311 ? -14.758 28.484 10.836 1 98.31 311 GLU A C 1
ATOM 2538 O O . GLU A 1 311 ? -15.344 27.797 11.68 1 98.31 311 GLU A O 1
ATOM 2543 N N . TYR A 1 312 ? -14.977 28.234 9.555 1 98.38 312 TYR A N 1
ATOM 2544 C CA . TYR A 1 312 ? -15.5 27.016 8.953 1 98.38 312 TYR A CA 1
ATOM 2545 C C . TYR A 1 312 ? -14.43 26.297 8.141 1 98.38 312 TYR A C 1
ATOM 2547 O O . TYR A 1 312 ? -14.055 26.766 7.062 1 98.38 312 TYR A O 1
ATOM 2555 N N . GLN A 1 313 ? -13.984 25.156 8.664 1 98.56 313 GLN A N 1
ATOM 2556 C CA . GLN A 1 313 ? -12.75 24.547 8.195 1 98.56 313 GLN A CA 1
ATOM 2557 C C . GLN A 1 313 ? -13.023 23.219 7.488 1 98.56 313 GLN A C 1
ATOM 2559 O O . GLN A 1 313 ? -13.984 22.531 7.816 1 98.56 313 GLN A O 1
ATOM 2564 N N . SER A 1 314 ? -12.219 22.938 6.488 1 98.31 314 SER A N 1
ATOM 2565 C CA . SER A 1 314 ? -12.281 21.719 5.695 1 98.31 314 SER A CA 1
ATOM 2566 C C . SER A 1 314 ? -10.992 20.922 5.809 1 98.31 314 SER A C 1
ATOM 2568 O O . SER A 1 314 ? -9.898 21.469 5.668 1 98.31 314 SER A O 1
ATOM 2570 N N . GLY A 1 315 ? -11.109 19.641 6.082 1 97.69 315 GLY A N 1
ATOM 2571 C CA . GLY A 1 315 ? -9.883 18.891 6.328 1 97.69 315 GLY A CA 1
ATOM 2572 C C . GLY A 1 315 ? -9.906 17.5 5.734 1 97.69 315 GLY A C 1
ATOM 2573 O O . GLY A 1 315 ? -10.969 17 5.352 1 97.69 315 GLY A O 1
ATOM 2574 N N . LYS A 1 316 ? -8.742 16.859 5.645 1 96.81 316 LYS A N 1
ATOM 2575 C CA . LYS A 1 316 ? -8.539 15.508 5.121 1 96.81 316 LYS A CA 1
ATOM 2576 C C . LYS A 1 316 ? -8.789 14.453 6.199 1 96.81 316 LYS A C 1
ATOM 2578 O O . LYS A 1 316 ? -8.945 13.273 5.895 1 96.81 316 LYS A O 1
ATOM 2583 N N . LEU A 1 317 ? -8.906 14.805 7.43 1 96.62 317 LEU A N 1
ATOM 2584 C CA . LEU A 1 317 ? -9.234 13.938 8.562 1 96.62 317 LEU A CA 1
ATOM 2585 C C . LEU A 1 317 ? -10.586 14.312 9.164 1 96.62 317 LEU A C 1
ATOM 2587 O O . LEU A 1 317 ? -11.078 15.422 8.945 1 96.62 317 LEU A O 1
ATOM 2591 N N . PHE A 1 318 ? -11.094 13.391 9.969 1 97.5 318 PHE A N 1
ATOM 2592 C CA . PHE A 1 318 ? -12.383 13.664 10.594 1 97.5 318 PHE A CA 1
ATOM 2593 C C . PHE A 1 318 ? -12.242 14.719 11.68 1 97.5 318 PHE A C 1
ATOM 2595 O O . PHE A 1 318 ? -13.188 15.469 11.953 1 97.5 318 PHE A O 1
ATOM 2602 N N . ASN A 1 319 ? -11.062 14.695 12.297 1 96.75 319 ASN A N 1
ATOM 2603 C CA . ASN A 1 319 ? -10.781 15.742 13.281 1 96.75 319 ASN A CA 1
ATOM 2604 C C . ASN A 1 319 ? -9.336 16.219 13.18 1 96.75 319 ASN A C 1
ATOM 2606 O O . ASN A 1 319 ? -8.516 15.609 12.5 1 96.75 319 ASN A O 1
ATOM 2610 N N . GLN A 1 320 ? -9.102 17.406 13.672 1 96.94 320 GLN A N 1
ATOM 2611 C CA . GLN A 1 320 ? -7.742 17.844 13.961 1 96.94 320 GLN A CA 1
ATOM 2612 C C . GLN A 1 320 ? -7.168 17.078 15.156 1 96.94 320 GLN A C 1
ATOM 2614 O O . GLN A 1 320 ? -7.309 17.531 16.297 1 96.94 320 GLN A O 1
ATOM 2619 N N . ALA A 1 321 ? -6.469 16.109 14.906 1 94.31 321 ALA A N 1
ATOM 2620 C CA . ALA A 1 321 ? -6.098 15.102 15.898 1 94.31 321 ALA A CA 1
ATOM 2621 C C . ALA A 1 321 ? -5.141 15.68 16.938 1 94.31 321 ALA A C 1
ATOM 2623 O O . ALA A 1 321 ? -4.129 16.297 16.578 1 94.31 321 ALA A O 1
ATOM 2624 N N . ALA A 1 322 ? -5.473 15.484 18.156 1 93.62 322 ALA A N 1
ATOM 2625 C CA . ALA A 1 322 ? -4.602 15.781 19.297 1 93.62 322 ALA A CA 1
ATOM 2626 C C . ALA A 1 322 ? -3.848 14.531 19.734 1 93.62 322 ALA A C 1
ATOM 2628 O O . ALA A 1 322 ? -4.059 13.445 19.188 1 93.62 322 ALA A O 1
ATOM 2629 N N . ASN A 1 323 ? -2.916 14.695 20.656 1 92.75 323 ASN A N 1
ATOM 2630 C CA . ASN A 1 323 ? -2.262 13.516 21.203 1 92.75 323 ASN A CA 1
ATOM 2631 C C . ASN A 1 323 ? -3.275 12.516 21.75 1 92.75 323 ASN A C 1
ATOM 2633 O O . ASN A 1 323 ? -3.125 11.305 21.578 1 92.75 323 ASN A O 1
ATOM 2637 N N . SER A 1 324 ? -4.344 13.008 22.391 1 91.44 324 SER A N 1
ATOM 2638 C CA . SER A 1 324 ? -5.359 12.148 23 1 91.44 324 SER A CA 1
ATOM 2639 C C . SER A 1 324 ? -6.141 11.383 21.938 1 91.44 324 SER A C 1
ATOM 2641 O O . SER A 1 324 ? -6.703 10.32 22.219 1 91.44 324 SER A O 1
ATOM 2643 N N . SER A 1 325 ? -6.215 11.961 20.734 1 94.25 325 SER A N 1
ATOM 2644 C CA . SER A 1 325 ? -6.883 11.273 19.641 1 94.25 325 SER A CA 1
ATOM 2645 C C . SER A 1 325 ? -6.223 9.938 19.344 1 94.25 325 SER A C 1
ATOM 2647 O O . SER A 1 325 ? -6.871 9.023 18.828 1 94.25 325 SER A O 1
ATOM 2649 N N . SER A 1 326 ? -4.941 9.781 19.719 1 95.44 326 SER A N 1
ATOM 2650 C CA . SER A 1 326 ? -4.188 8.555 19.484 1 95.44 326 SER A CA 1
ATOM 2651 C C . SER A 1 326 ? -4.879 7.355 20.125 1 95.44 326 SER A C 1
ATOM 2653 O O . SER A 1 326 ? -4.73 6.227 19.672 1 95.44 326 SER A O 1
ATOM 2655 N N . PHE A 1 327 ? -5.699 7.625 21.172 1 94.38 327 PHE A N 1
ATOM 2656 C CA . PHE A 1 327 ? -6.285 6.543 21.953 1 94.38 327 PHE A CA 1
ATOM 2657 C C . PHE A 1 327 ? -7.742 6.324 21.562 1 94.38 327 PHE A C 1
ATOM 2659 O O . PHE A 1 327 ? -8.469 5.594 22.234 1 94.38 327 PHE A O 1
ATOM 2666 N N . THR A 1 328 ? -8.219 6.957 20.531 1 95.69 328 THR A N 1
ATOM 2667 C CA . THR A 1 328 ? -9.555 6.832 19.953 1 95.69 328 THR A CA 1
ATOM 2668 C C . THR A 1 328 ? -9.484 6.289 18.531 1 95.69 328 THR A C 1
ATOM 2670 O O . THR A 1 328 ? -8.398 6.035 18.016 1 95.69 328 THR A O 1
ATOM 2673 N N . PRO A 1 329 ? -10.625 6.082 17.828 1 97.44 329 PRO A N 1
ATOM 2674 C CA . PRO A 1 329 ? -10.57 5.633 16.438 1 97.44 329 PRO A CA 1
ATOM 2675 C C . PRO A 1 329 ? -9.914 6.652 15.516 1 97.44 329 PRO A C 1
ATOM 2677 O O . PRO A 1 329 ? -9.469 6.305 14.414 1 97.44 329 PRO A O 1
ATOM 2680 N N . PHE A 1 330 ? -9.828 7.902 15.922 1 97.5 330 PHE A N 1
ATOM 2681 C CA . PHE A 1 330 ? -9.406 9.008 15.07 1 97.5 330 PHE A CA 1
ATOM 2682 C C . PHE A 1 330 ? -7.906 9.234 15.172 1 97.5 330 PHE A C 1
ATOM 2684 O O . PHE A 1 330 ? -7.461 10.297 15.617 1 97.5 330 PHE A O 1
ATOM 2691 N N . LYS A 1 331 ? -7.121 8.289 14.68 1 97.56 331 LYS A N 1
ATOM 2692 C CA . LYS A 1 331 ? -5.664 8.25 14.734 1 97.56 331 LYS A CA 1
ATOM 2693 C C . LYS A 1 331 ? -5.055 9.336 13.852 1 97.56 331 LYS A C 1
ATOM 2695 O O . LYS A 1 331 ? -5.727 9.891 12.984 1 97.56 331 LYS A O 1
ATOM 2700 N N . HIS A 1 332 ? -3.754 9.617 14.172 1 96.94 332 HIS A N 1
ATOM 2701 C CA . HIS A 1 332 ? -2.951 10.414 13.25 1 96.94 332 HIS A CA 1
ATOM 2702 C C . HIS A 1 332 ? -2.646 9.641 11.969 1 96.94 332 HIS A C 1
ATOM 2704 O O . HIS A 1 332 ? -2.799 8.422 11.93 1 96.94 332 HIS A O 1
ATOM 2710 N N . ARG A 1 333 ? -2.195 10.359 10.922 1 96.94 333 ARG A N 1
ATOM 2711 C CA . ARG A 1 333 ? -1.88 9.719 9.648 1 96.94 333 ARG A CA 1
ATOM 2712 C C . ARG A 1 333 ? -0.45 10.031 9.219 1 96.94 333 ARG A C 1
ATOM 2714 O O . ARG A 1 333 ? 0.181 10.945 9.758 1 96.94 333 ARG A O 1
ATOM 2721 N N . GLU A 1 334 ? 0.063 9.273 8.258 1 96.19 334 GLU A N 1
ATOM 2722 C CA . GLU A 1 334 ? 1.396 9.508 7.707 1 96.19 334 GLU A CA 1
ATOM 2723 C C . GLU A 1 334 ? 1.338 9.734 6.195 1 96.19 334 GLU A C 1
ATOM 2725 O O . GLU A 1 334 ? 0.377 9.328 5.539 1 96.19 334 GLU A O 1
ATOM 2730 N N . PHE A 1 335 ? 2.262 10.414 5.676 1 97.5 335 PHE A N 1
ATOM 2731 C CA . PHE A 1 335 ? 2.438 10.75 4.266 1 97.5 335 PHE A CA 1
ATOM 2732 C C . PHE A 1 335 ? 3.58 9.945 3.66 1 97.5 335 PHE A C 1
ATOM 2734 O O . PHE A 1 335 ? 4.746 10.164 3.988 1 97.5 335 PHE A O 1
ATOM 2741 N N . MET A 1 336 ? 3.316 9.023 2.74 1 97.88 336 MET A N 1
ATOM 2742 C CA . MET A 1 336 ? 4.289 8.047 2.256 1 97.88 336 MET A CA 1
ATOM 2743 C C . MET A 1 336 ? 5.277 8.695 1.292 1 97.88 336 MET A C 1
ATOM 2745 O O . MET A 1 336 ? 4.977 9.734 0.698 1 97.88 336 MET A O 1
ATOM 2749 N N . PRO A 1 337 ? 6.48 8.102 1.076 1 97.75 337 PRO A N 1
ATOM 2750 C CA . PRO A 1 337 ? 7.508 8.703 0.222 1 97.75 337 PRO A CA 1
ATOM 2751 C C . PRO A 1 337 ? 7.066 8.836 -1.231 1 97.75 337 PRO A C 1
ATOM 2753 O O . PRO A 1 337 ? 6.477 7.906 -1.791 1 97.75 337 PRO A O 1
ATOM 2756 N N . TYR A 1 338 ? 7.27 10.055 -1.819 1 97.75 338 TYR A N 1
ATOM 2757 C CA . TYR A 1 338 ? 7.09 10.391 -3.229 1 97.75 338 TYR A CA 1
ATOM 2758 C C . TYR A 1 338 ? 5.617 10.344 -3.615 1 97.75 338 TYR A C 1
ATOM 2760 O O . TYR A 1 338 ? 5.281 10.25 -4.801 1 97.75 338 TYR A O 1
ATOM 2768 N N . ASP A 1 339 ? 4.746 10.289 -2.666 1 97.25 339 ASP A N 1
ATOM 2769 C CA . ASP A 1 339 ? 3.316 10.414 -2.93 1 97.25 339 ASP A CA 1
ATOM 2770 C C . ASP A 1 339 ? 2.896 11.883 -3.023 1 97.25 339 ASP A C 1
ATOM 2772 O O . ASP A 1 339 ? 3.664 12.773 -2.658 1 97.25 339 ASP A O 1
ATOM 2776 N N . VAL A 1 340 ? 1.78 12.164 -3.66 1 97.75 340 VAL A N 1
ATOM 2777 C CA . VAL A 1 340 ? 1.22 13.5 -3.834 1 97.75 340 VAL A CA 1
ATOM 2778 C C . VAL A 1 340 ? -0.266 13.484 -3.484 1 97.75 340 VAL A C 1
ATOM 2780 O O . VAL A 1 340 ? -1.006 12.602 -3.926 1 97.75 340 VAL A O 1
ATOM 2783 N N . ASP A 1 341 ? -0.655 14.312 -2.658 1 96.94 341 ASP A N 1
ATOM 2784 C CA . ASP A 1 341 ? -2.062 14.492 -2.318 1 96.94 341 ASP A CA 1
ATOM 2785 C C . ASP A 1 341 ? -2.643 15.719 -3.025 1 96.94 341 ASP A C 1
ATOM 2787 O O . ASP A 1 341 ? -2.094 16.812 -2.93 1 96.94 341 ASP A O 1
ATOM 2791 N N . ILE A 1 342 ? -3.678 15.586 -3.748 1 97.38 342 ILE A N 1
ATOM 2792 C CA . ILE A 1 342 ? -4.352 16.656 -4.473 1 97.38 342 ILE A CA 1
ATOM 2793 C C . ILE A 1 342 ? -5.809 16.75 -4.023 1 97.38 342 ILE A C 1
ATOM 2795 O O . ILE A 1 342 ? -6.523 15.742 -4.02 1 97.38 342 ILE A O 1
ATOM 2799 N N . ALA A 1 343 ? -6.289 17.859 -3.611 1 97.5 343 ALA A N 1
ATOM 2800 C CA . ALA A 1 343 ? -7.668 18.094 -3.189 1 97.5 343 ALA A CA 1
ATOM 2801 C C . ALA A 1 343 ? -8.242 19.344 -3.84 1 97.5 343 ALA A C 1
ATOM 2803 O O . ALA A 1 343 ? -7.609 20.391 -3.84 1 97.5 343 ALA A O 1
ATOM 2804 N N . LYS A 1 344 ? -9.383 19.234 -4.41 1 97.69 344 LYS A N 1
ATOM 2805 C CA . LYS A 1 344 ? -10.078 20.359 -5.039 1 97.69 344 LYS A CA 1
ATOM 2806 C C . LYS A 1 344 ? -11.297 20.781 -4.223 1 97.69 344 LYS A C 1
ATOM 2808 O O . LYS A 1 344 ? -12.055 19.922 -3.76 1 97.69 344 LYS A O 1
ATOM 2813 N N . GLU A 1 345 ? -11.43 22.016 -4.008 1 98.56 345 GLU A N 1
ATOM 2814 C CA . GLU A 1 345 ? -12.531 22.562 -3.23 1 98.56 345 GLU A CA 1
ATOM 2815 C C . GLU A 1 345 ? -13.125 23.797 -3.91 1 98.56 345 GLU A C 1
ATOM 2817 O O . GLU A 1 345 ? -12.422 24.516 -4.621 1 98.56 345 GLU A O 1
ATOM 2822 N N . LEU A 1 346 ? -14.422 24.062 -3.672 1 98.75 346 LEU A N 1
ATOM 2823 C CA . LEU A 1 346 ? -15.117 25.25 -4.141 1 98.75 346 LEU A CA 1
ATOM 2824 C C . LEU A 1 346 ? -15.609 26.094 -2.969 1 98.75 346 LEU A C 1
ATOM 2826 O O . LEU A 1 346 ? -16.094 25.547 -1.971 1 98.75 346 LEU A O 1
ATOM 2830 N N . TRP A 1 347 ? -15.469 27.344 -3.053 1 98.88 347 TRP A N 1
ATOM 2831 C CA . TRP A 1 347 ? -15.953 28.328 -2.084 1 98.88 347 TRP A CA 1
ATOM 2832 C C . TRP A 1 347 ? -16.875 29.328 -2.748 1 98.88 347 TRP A C 1
ATOM 2834 O O . TRP A 1 347 ? -16.531 29.938 -3.764 1 98.88 347 TRP A O 1
ATOM 2844 N N . PHE A 1 348 ? -18.141 29.531 -2.221 1 98.75 348 PHE A N 1
ATOM 2845 C CA . PHE A 1 348 ? -19.125 30.328 -2.955 1 98.75 348 PHE A CA 1
ATOM 2846 C C . PHE A 1 348 ? -20.062 31.047 -1.997 1 98.75 348 PHE A C 1
ATOM 2848 O O . PHE A 1 348 ? -20.203 30.641 -0.838 1 98.75 348 PHE A O 1
ATOM 2855 N N . PRO A 1 349 ? -20.734 32.094 -2.414 1 98.56 349 PRO A N 1
ATOM 2856 C CA . PRO A 1 349 ? -21.75 32.781 -1.619 1 98.56 349 PRO A CA 1
ATOM 2857 C C . PRO A 1 349 ? -23.125 32.125 -1.734 1 98.56 349 PRO A C 1
ATOM 2859 O O . PRO A 1 349 ? -23.406 31.438 -2.713 1 98.56 349 PRO A O 1
ATOM 2862 N N . LEU A 1 350 ? -23.859 32.219 -0.705 1 98.38 350 LEU A N 1
ATOM 2863 C CA . LEU A 1 350 ? -25.297 31.953 -0.736 1 98.38 350 LEU A CA 1
ATOM 2864 C C . LEU A 1 350 ? -26.094 33.25 -0.814 1 98.38 350 LEU A C 1
ATOM 2866 O O . LEU A 1 350 ? -26.047 34.094 0.102 1 98.38 350 LEU A O 1
ATOM 2870 N N . LYS A 1 351 ? -26.812 33.438 -1.892 1 97.31 351 LYS A N 1
ATOM 2871 C CA . LYS A 1 351 ? -27.547 34.688 -2.088 1 97.31 351 LYS A CA 1
ATOM 2872 C C . LYS A 1 351 ? -29.047 34.438 -2.229 1 97.31 351 LYS A C 1
ATOM 2874 O O . LYS A 1 351 ? -29.484 33.906 -3.248 1 97.31 351 LYS A O 1
ATOM 2879 N N . GLY A 1 352 ? -29.781 34.719 -1.253 1 97 352 GLY A N 1
ATOM 2880 C CA . GLY A 1 352 ? -31.234 34.688 -1.304 1 97 352 GLY A CA 1
ATOM 2881 C C . GLY A 1 352 ? -31.797 33.281 -1.176 1 97 352 GLY A C 1
ATOM 2882 O O . GLY A 1 352 ? -33 33.062 -1.336 1 97 352 GLY A O 1
ATOM 2883 N N . THR A 1 353 ? -31.047 32.312 -0.837 1 97.69 353 THR A N 1
ATOM 2884 C CA . THR A 1 353 ? -31.469 30.922 -0.842 1 97.69 353 THR A CA 1
ATOM 2885 C C . THR A 1 353 ? -32.188 30.562 0.463 1 97.69 353 THR A C 1
ATOM 2887 O O . THR A 1 353 ? -32.844 29.531 0.556 1 97.69 353 THR A O 1
ATOM 2890 N N . LYS A 1 354 ? -31.984 31.375 1.479 1 97.56 354 LYS A N 1
ATOM 2891 C CA . LYS A 1 354 ? -32.562 31.156 2.805 1 97.56 354 LYS A CA 1
ATOM 2892 C C . LYS A 1 354 ? -32.031 29.875 3.436 1 97.56 354 LYS A C 1
ATOM 2894 O O . LYS A 1 354 ? -32.75 29.25 4.234 1 97.56 354 LYS A O 1
ATOM 2899 N N . GLY A 1 355 ? -30.969 29.406 3.055 1 97.5 355 GLY A N 1
ATOM 2900 C CA . GLY A 1 355 ? -30.344 28.188 3.539 1 97.5 355 GLY A CA 1
ATOM 2901 C C . GLY A 1 355 ? -29.734 27.359 2.432 1 97.5 355 GLY A C 1
ATOM 2902 O O . GLY A 1 355 ? -29.453 27.859 1.343 1 97.5 355 GLY A O 1
ATOM 2903 N N . MET A 1 356 ? -29.438 26.078 2.678 1 98.12 356 MET A N 1
ATOM 2904 C CA . MET A 1 356 ? -28.812 25.141 1.748 1 98.12 356 MET A CA 1
ATOM 2905 C C . MET A 1 356 ? -29.031 23.703 2.201 1 98.12 356 MET A C 1
ATOM 2907 O O . MET A 1 356 ? -28.797 23.375 3.365 1 98.12 356 MET A O 1
ATOM 2911 N N . VAL A 1 357 ? -29.562 22.844 1.282 1 97 357 VAL A N 1
ATOM 2912 C CA . VAL A 1 357 ? -29.734 21.438 1.62 1 97 357 VAL A CA 1
ATOM 2913 C C . VAL A 1 357 ? -28.938 20.562 0.653 1 97 357 VAL A C 1
ATOM 2915 O O . VAL A 1 357 ? -28.734 19.375 0.901 1 97 357 VAL A O 1
ATOM 2918 N N . ALA A 1 358 ? -28.469 21.172 -0.442 1 96.75 358 ALA A N 1
ATOM 2919 C CA . ALA A 1 358 ? -27.594 20.516 -1.423 1 96.75 358 ALA A CA 1
ATOM 2920 C C . ALA A 1 358 ? -26.797 21.547 -2.209 1 96.75 358 ALA A C 1
ATOM 2922 O O . ALA A 1 358 ? -27.219 22.688 -2.363 1 96.75 358 ALA A O 1
ATOM 2923 N N . ALA A 1 359 ? -25.656 21.156 -2.662 1 97.75 359 ALA A N 1
ATOM 2924 C CA . ALA A 1 359 ? -24.828 22.016 -3.496 1 97.75 359 ALA A CA 1
ATOM 2925 C C . ALA A 1 359 ? -23.969 21.188 -4.449 1 97.75 359 ALA A C 1
ATOM 2927 O O . ALA A 1 359 ? -23.703 20.016 -4.203 1 97.75 359 ALA A O 1
ATOM 2928 N N . SER A 1 360 ? -23.609 21.75 -5.52 1 96.62 360 SER A N 1
ATOM 2929 C CA . SER A 1 360 ? -22.625 21.281 -6.496 1 96.62 360 SER A CA 1
ATOM 2930 C C . SER A 1 360 ? -21.938 22.453 -7.195 1 96.62 360 SER A C 1
ATOM 2932 O O . SER A 1 360 ? -22.156 23.609 -6.832 1 96.62 360 SER A O 1
ATOM 2934 N N . GLU A 1 361 ? -21.094 22.172 -8.148 1 96.94 361 GLU A N 1
ATOM 2935 C CA . GLU A 1 361 ? -20.438 23.234 -8.898 1 96.94 361 GLU A CA 1
ATOM 2936 C C . GLU A 1 361 ? -21.453 24.016 -9.734 1 96.94 361 GLU A C 1
ATOM 2938 O O . GLU A 1 361 ? -21.172 25.125 -10.188 1 96.94 361 GLU A O 1
ATOM 2943 N N . TYR A 1 362 ? -22.734 23.516 -9.805 1 97.19 362 TYR A N 1
ATOM 2944 C CA . TYR A 1 362 ? -23.734 24.109 -10.688 1 97.19 362 TYR A CA 1
ATOM 2945 C C . TYR A 1 362 ? -24.656 25.047 -9.914 1 97.19 362 TYR A C 1
ATOM 2947 O O . TYR A 1 362 ? -25.203 25.984 -10.469 1 97.19 362 TYR A O 1
ATOM 2955 N N . GLY A 1 363 ? -24.797 24.688 -8.648 1 98 363 GLY A N 1
ATOM 2956 C CA . GLY A 1 363 ? -25.703 25.547 -7.918 1 98 363 GLY A CA 1
ATOM 2957 C C . GLY A 1 363 ? -25.891 25.141 -6.469 1 98 363 GLY A C 1
ATOM 2958 O O . GLY A 1 363 ? -25.297 24.156 -6.016 1 98 363 GLY A O 1
ATOM 2959 N N . VAL A 1 364 ? -26.656 25.969 -5.777 1 98.31 364 VAL A N 1
ATOM 2960 C CA . VAL A 1 364 ? -27.078 25.766 -4.395 1 98.31 364 VAL A CA 1
ATOM 2961 C C . VAL A 1 364 ? -28.594 25.609 -4.336 1 98.31 364 VAL A C 1
ATOM 2963 O O . VAL A 1 364 ? -29.328 26.406 -4.902 1 98.31 364 VAL A O 1
ATOM 2966 N N . LEU A 1 365 ? -29.031 24.531 -3.672 1 98.19 365 LEU A N 1
ATOM 2967 C CA . LEU A 1 365 ? -30.453 24.266 -3.521 1 98.19 365 LEU A CA 1
ATOM 2968 C C . LEU A 1 365 ? -30.859 24.328 -2.055 1 98.19 365 LEU A C 1
ATOM 2970 O O . LEU A 1 365 ? -30.172 23.781 -1.189 1 98.19 365 LEU A O 1
ATOM 2974 N N . ASN A 1 366 ? -31.922 25.047 -1.811 1 98.12 366 ASN A N 1
ATOM 2975 C CA . ASN A 1 366 ? -32.625 24.938 -0.542 1 98.12 366 ASN A CA 1
ATOM 2976 C C . ASN A 1 366 ? -34.062 24.484 -0.745 1 98.12 366 ASN A C 1
ATOM 2978 O O . ASN A 1 366 ? -34.656 24.766 -1.785 1 98.12 366 ASN A O 1
ATOM 2982 N N . VAL A 1 367 ? -34.531 23.688 0.127 1 96.31 367 VAL A N 1
ATOM 2983 C CA . VAL A 1 367 ? -35.906 23.188 0.128 1 96.31 367 VAL A CA 1
ATOM 2984 C C . VAL A 1 367 ? -36.562 23.484 1.475 1 96.31 367 VAL A C 1
ATOM 2986 O O . VAL A 1 367 ? -36.031 23.078 2.523 1 96.31 367 VAL A O 1
ATOM 2989 N N . ILE A 1 368 ? -37.625 24.172 1.424 1 93.88 368 ILE A N 1
ATOM 2990 C CA . ILE A 1 368 ? -38.344 24.516 2.631 1 93.88 368 ILE A CA 1
ATOM 2991 C C . ILE A 1 368 ? -39.75 23.891 2.59 1 93.88 368 ILE A C 1
ATOM 2993 O O . ILE A 1 368 ? -40.531 24.172 1.688 1 93.88 368 ILE A O 1
ATOM 2997 N N . ARG A 1 369 ? -39.938 23.078 3.523 1 90.94 369 ARG A N 1
ATOM 2998 C CA . ARG A 1 369 ? -41.25 22.453 3.605 1 90.94 369 ARG A CA 1
ATOM 2999 C C . ARG A 1 369 ? -42.219 23.25 4.492 1 90.94 369 ARG A C 1
ATOM 3001 O O . ARG A 1 369 ? -41.844 23.656 5.598 1 90.94 369 ARG A O 1
ATOM 3008 N N . ASN A 1 370 ? -43.344 23.531 3.998 1 89.5 370 ASN A N 1
ATOM 3009 C CA . ASN A 1 370 ? -44.438 24.188 4.719 1 89.5 370 ASN A CA 1
ATOM 3010 C C . ASN A 1 370 ? -45.75 23.406 4.617 1 89.5 370 ASN A C 1
ATOM 3012 O O . ASN A 1 370 ? -46.562 23.672 3.748 1 89.5 370 ASN A O 1
ATOM 3016 N N . GLY A 1 371 ? -45.969 22.578 5.562 1 86.69 371 GLY A N 1
ATOM 3017 C CA . GLY A 1 371 ? -47.156 21.719 5.508 1 86.69 371 GLY A CA 1
ATOM 3018 C C . GLY A 1 371 ? -47.188 20.828 4.281 1 86.69 371 GLY A C 1
ATOM 3019 O O . GLY A 1 371 ? -46.281 20.031 4.066 1 86.69 371 GLY A O 1
ATOM 3020 N N . ASP A 1 372 ? -48.156 21.109 3.447 1 88.5 372 ASP A N 1
ATOM 3021 C CA . ASP A 1 372 ? -48.344 20.266 2.271 1 88.5 372 ASP A CA 1
ATOM 3022 C C . ASP A 1 372 ? -47.719 20.906 1.027 1 88.5 372 ASP A C 1
ATOM 3024 O O . ASP A 1 372 ? -48.094 20.562 -0.098 1 88.5 372 ASP A O 1
ATOM 3028 N N . SER A 1 373 ? -46.844 21.797 1.37 1 90.69 373 SER A N 1
ATOM 3029 C CA . SER A 1 373 ? -46.156 22.438 0.25 1 90.69 373 SER A CA 1
ATOM 3030 C C . SER A 1 373 ? -44.656 22.453 0.466 1 90.69 373 SER A C 1
ATOM 3032 O O . SER A 1 373 ? -44.188 22.453 1.605 1 90.69 373 SER A O 1
ATOM 3034 N N . VAL A 1 374 ? -43.938 22.438 -0.664 1 93 374 VAL A N 1
ATOM 3035 C CA . VAL A 1 374 ? -42.469 22.5 -0.655 1 93 374 VAL A CA 1
ATOM 3036 C C . VAL A 1 374 ? -42 23.656 -1.546 1 93 374 VAL A C 1
ATOM 3038 O O . VAL A 1 374 ? -42.406 23.75 -2.709 1 93 374 VAL A O 1
ATOM 3041 N N . ALA A 1 375 ? -41.281 24.562 -0.948 1 95.38 375 ALA A N 1
ATOM 3042 C CA . ALA A 1 375 ? -40.688 25.656 -1.713 1 95.38 375 ALA A CA 1
ATOM 3043 C C . ALA A 1 375 ? -39.25 25.297 -2.107 1 95.38 375 ALA A C 1
ATOM 3045 O O . ALA A 1 375 ? -38.438 24.891 -1.263 1 95.38 375 ALA A O 1
ATOM 3046 N N . LEU A 1 376 ? -38.969 25.406 -3.381 1 96.94 376 LEU A N 1
ATOM 3047 C CA . LEU A 1 376 ? -37.625 25.203 -3.912 1 96.94 376 LEU A CA 1
ATOM 3048 C C . LEU A 1 376 ? -36.938 26.531 -4.207 1 96.94 376 LEU A C 1
ATOM 3050 O O . LEU A 1 376 ? -37.531 27.422 -4.801 1 96.94 376 LEU A O 1
ATOM 3054 N N . LYS A 1 377 ? -35.75 26.703 -3.748 1 97.94 377 LYS A N 1
ATOM 3055 C CA . LYS A 1 377 ? -34.875 27.828 -4.082 1 97.94 377 LYS A CA 1
ATOM 3056 C C . LYS A 1 377 ? -33.531 27.375 -4.645 1 97.94 377 LYS A C 1
ATOM 3058 O O . LYS A 1 377 ? -32.719 26.781 -3.924 1 97.94 377 LYS A O 1
ATOM 3063 N N . LEU A 1 378 ? -33.344 27.609 -5.918 1 98.12 378 LEU A N 1
ATOM 3064 C CA . LEU A 1 378 ? -32.125 27.219 -6.605 1 98.12 378 LEU A CA 1
ATOM 3065 C C . LEU A 1 378 ? -31.359 28.453 -7.082 1 98.12 378 LEU A C 1
ATOM 3067 O O . LEU A 1 378 ? -31.875 29.25 -7.863 1 98.12 378 LEU A O 1
ATOM 3071 N N . SER A 1 379 ? -30.188 28.641 -6.551 1 98.19 379 SER A N 1
ATOM 3072 C CA . SER A 1 379 ? -29.281 29.688 -7.035 1 98.19 379 SER A CA 1
ATOM 3073 C C . SER A 1 379 ? -28.188 29.109 -7.918 1 98.19 379 SER A C 1
ATOM 3075 O O . SER A 1 379 ? -27.469 28.188 -7.5 1 98.19 379 SER A O 1
ATOM 3077 N N . ALA A 1 380 ? -28.031 29.594 -9.078 1 98.31 380 ALA A N 1
ATOM 3078 C CA . ALA A 1 380 ? -27.047 29.094 -10.023 1 98.31 380 ALA A CA 1
ATOM 3079 C C . ALA A 1 380 ? -25.641 29.609 -9.688 1 98.31 380 ALA A C 1
ATOM 3081 O O . ALA A 1 380 ? -25.484 30.781 -9.352 1 98.31 380 ALA A O 1
ATOM 3082 N N . LEU A 1 381 ? -24.625 28.734 -9.719 1 98.44 381 LEU A N 1
ATOM 3083 C CA . LEU A 1 381 ? -23.234 29.141 -9.5 1 98.44 381 LEU A CA 1
ATOM 3084 C C . LEU A 1 381 ? -22.5 29.281 -10.828 1 98.44 381 LEU A C 1
ATOM 3086 O O . LEU A 1 381 ? -21.344 29.703 -10.852 1 98.44 381 LEU A O 1
ATOM 3090 N N . GLN A 1 382 ? -23.031 28.938 -11.805 1 97.94 382 GLN A N 1
ATOM 3091 C CA . GLN A 1 382 ? -22.641 29.094 -13.195 1 97.94 382 GLN A CA 1
ATOM 3092 C C . GLN A 1 382 ? -23.844 29.094 -14.117 1 97.94 382 GLN A C 1
ATOM 3094 O O . GLN A 1 382 ? -24.953 28.703 -13.719 1 97.94 382 GLN A O 1
ATOM 3099 N N . PRO A 1 383 ? -23.719 29.5 -15.438 1 97.56 383 PRO A N 1
ATOM 3100 C CA . PRO A 1 383 ? -24.891 29.453 -16.312 1 97.56 383 PRO A CA 1
ATOM 3101 C C . PRO A 1 383 ? -25.469 28.047 -16.453 1 97.56 383 PRO A C 1
ATOM 3103 O O . PRO A 1 383 ? -24.719 27.078 -16.547 1 97.56 383 PRO A O 1
ATOM 3106 N N . LEU A 1 384 ? -26.766 27.984 -16.375 1 97.69 384 LEU A N 1
ATOM 3107 C CA . LEU A 1 384 ? -27.469 26.703 -16.5 1 97.69 384 LEU A CA 1
ATOM 3108 C C . LEU A 1 384 ? -28.438 26.734 -17.672 1 97.69 384 LEU A C 1
ATOM 3110 O O . LEU A 1 384 ? -29.109 27.75 -17.891 1 97.69 384 LEU A O 1
ATOM 3114 N N . ASP A 1 385 ? -28.469 25.812 -18.531 1 97.44 385 ASP A N 1
ATOM 3115 C CA . ASP A 1 385 ? -29.469 25.469 -19.547 1 97.44 385 ASP A CA 1
ATOM 3116 C C . ASP A 1 385 ? -29.828 23.984 -19.453 1 97.44 385 ASP A C 1
ATOM 3118 O O . ASP A 1 385 ? -29.219 23.156 -20.109 1 97.44 385 ASP A O 1
ATOM 3122 N N . THR A 1 386 ? -30.766 23.688 -18.562 1 97.19 386 THR A N 1
ATOM 3123 C CA . THR A 1 386 ? -31.125 22.312 -18.234 1 97.19 386 THR A CA 1
ATOM 3124 C C . THR A 1 386 ? -32.562 22.234 -17.703 1 97.19 386 THR A C 1
ATOM 3126 O O . THR A 1 386 ? -33.406 23.016 -18.109 1 97.19 386 THR A O 1
ATOM 3129 N N . TYR A 1 387 ? -32.875 21.25 -16.922 1 96.88 387 TYR A N 1
ATOM 3130 C CA . TYR A 1 387 ? -34.219 21.109 -16.344 1 96.88 387 TYR A CA 1
ATOM 3131 C C . TYR A 1 387 ? -34.125 20.703 -14.883 1 96.88 387 TYR A C 1
ATOM 3133 O O . TYR A 1 387 ? -33.094 20.281 -14.398 1 96.88 387 TYR A O 1
ATOM 3141 N N . ILE A 1 388 ? -35.125 20.922 -14.156 1 96.81 388 ILE A N 1
ATOM 3142 C CA . ILE A 1 388 ? -35.281 20.484 -12.781 1 96.81 388 ILE A CA 1
ATOM 3143 C C . ILE A 1 388 ? -36.5 19.531 -12.672 1 96.81 388 ILE A C 1
ATOM 3145 O O . ILE A 1 388 ? -37.5 19.734 -13.336 1 96.81 388 ILE A O 1
ATOM 3149 N N . VAL A 1 389 ? -36.281 18.453 -12 1 96.12 389 VAL A N 1
ATOM 3150 C CA . VAL A 1 389 ? -37.312 17.438 -11.852 1 96.12 389 VAL A CA 1
ATOM 3151 C C . VAL A 1 389 ? -37.531 17.125 -10.367 1 96.12 389 VAL A C 1
ATOM 3153 O O . VAL A 1 389 ? -36.562 17.031 -9.602 1 96.12 389 VAL A O 1
ATOM 3156 N N . VAL A 1 390 ? -38.719 17 -9.914 1 95.31 390 VAL A N 1
ATOM 3157 C CA . VAL A 1 390 ? -39.094 16.531 -8.586 1 95.31 390 VAL A CA 1
ATOM 3158 C C . VAL A 1 390 ? -39.875 15.219 -8.695 1 95.31 390 VAL A C 1
ATOM 3160 O O . VAL A 1 390 ? -40.875 15.133 -9.422 1 95.31 390 VAL A O 1
ATOM 3163 N N . ARG A 1 391 ? -39.312 14.234 -8.016 1 93.19 391 ARG A N 1
ATOM 3164 C CA . ARG A 1 391 ? -39.938 12.906 -8.141 1 93.19 391 ARG A CA 1
ATOM 3165 C C . ARG A 1 391 ? -40.188 12.305 -6.766 1 93.19 391 ARG A C 1
ATOM 3167 O O . ARG A 1 391 ? -39.531 12.633 -5.789 1 93.19 391 ARG A O 1
ATOM 3174 N N . THR A 1 392 ? -41.219 11.508 -6.625 1 88 392 THR A N 1
ATOM 3175 C CA . THR A 1 392 ? -41.438 10.555 -5.551 1 88 392 THR A CA 1
ATOM 3176 C C . THR A 1 392 ? -41.406 9.117 -6.074 1 88 392 THR A C 1
ATOM 3178 O O . THR A 1 392 ? -42.25 8.719 -6.883 1 88 392 THR A O 1
ATOM 3181 N N . GLY A 1 393 ? -40.344 8.375 -5.574 1 79.94 393 GLY A N 1
ATOM 3182 C CA . GLY A 1 393 ? -40.125 7.082 -6.211 1 79.94 393 GLY A CA 1
ATOM 3183 C C . GLY A 1 393 ? -39.906 7.188 -7.707 1 79.94 393 GLY A C 1
ATOM 3184 O O . GLY A 1 393 ? -39.062 7.949 -8.164 1 79.94 393 GLY A O 1
ATOM 3185 N N . ASP A 1 394 ? -40.75 6.578 -8.438 1 79.81 394 ASP A N 1
ATOM 3186 C CA . ASP A 1 394 ? -40.625 6.57 -9.891 1 79.81 394 ASP A CA 1
ATOM 3187 C C . ASP A 1 394 ? -41.562 7.578 -10.531 1 79.81 394 ASP A C 1
ATOM 3189 O O . ASP A 1 394 ? -41.5 7.844 -11.734 1 79.81 394 ASP A O 1
ATOM 3193 N N . LYS A 1 395 ? -42.344 8.266 -9.695 1 85.62 395 LYS A N 1
ATOM 3194 C CA . LYS A 1 395 ? -43.344 9.203 -10.219 1 85.62 395 LYS A CA 1
ATOM 3195 C C . LYS A 1 395 ? -42.781 10.617 -10.297 1 85.62 395 LYS A C 1
ATOM 3197 O O . LYS A 1 395 ? -42.25 11.141 -9.312 1 85.62 395 LYS A O 1
ATOM 3202 N N . GLU A 1 396 ? -42.875 11.258 -11.438 1 91.19 396 GLU A N 1
ATOM 3203 C CA . GLU A 1 396 ? -42.469 12.641 -11.656 1 91.19 396 GLU A CA 1
ATOM 3204 C C . GLU A 1 396 ? -43.625 13.609 -11.328 1 91.19 396 GLU A C 1
ATOM 3206 O O . GLU A 1 396 ? -44.688 13.555 -11.945 1 91.19 396 GLU A O 1
ATOM 3211 N N . HIS A 1 397 ? -43.438 14.43 -10.438 1 88.44 397 HIS A N 1
ATOM 3212 C CA . HIS A 1 397 ? -44.469 15.383 -10.008 1 88.44 397 HIS A CA 1
ATOM 3213 C C . HIS A 1 397 ? -44.312 16.719 -10.734 1 88.44 397 HIS A C 1
ATOM 3215 O O . HIS A 1 397 ? -45.25 17.5 -10.836 1 88.44 397 HIS A O 1
ATOM 3221 N N . TYR A 1 398 ? -43.125 16.953 -11.078 1 92.88 398 TYR A N 1
ATOM 3222 C CA . TYR A 1 398 ? -42.812 18.266 -11.625 1 92.88 398 TYR A CA 1
ATOM 3223 C C . TYR A 1 398 ? -41.562 18.188 -12.5 1 92.88 398 TYR A C 1
ATOM 3225 O O . TYR A 1 398 ? -40.594 17.5 -12.164 1 92.88 398 TYR A O 1
ATOM 3233 N N . LYS A 1 399 ? -41.531 18.75 -13.672 1 95.56 399 LYS A N 1
ATOM 3234 C CA . LYS A 1 399 ? -40.406 18.922 -14.555 1 95.56 399 LYS A CA 1
ATOM 3235 C C . LYS A 1 399 ? -40.469 20.25 -15.305 1 95.56 399 LYS A C 1
ATOM 3237 O O . LYS A 1 399 ? -41.5 20.594 -15.875 1 95.56 399 LYS A O 1
ATOM 3242 N N . ARG A 1 400 ? -39.406 21.016 -15.273 1 96.25 400 ARG A N 1
ATOM 3243 C CA . ARG A 1 400 ? -39.375 22.312 -15.945 1 96.25 400 ARG A CA 1
ATOM 3244 C C . ARG A 1 400 ? -38 22.594 -16.516 1 96.25 400 ARG A C 1
ATOM 3246 O O . ARG A 1 400 ? -36.969 22.359 -15.852 1 96.25 400 ARG A O 1
ATOM 3253 N N . ASP A 1 401 ? -37.969 23.062 -17.688 1 97.12 401 ASP A N 1
ATOM 3254 C CA . ASP A 1 401 ? -36.75 23.578 -18.25 1 97.12 401 ASP A CA 1
ATOM 3255 C C . ASP A 1 401 ? -36.344 24.906 -17.609 1 97.12 401 ASP A C 1
ATOM 3257 O O . ASP A 1 401 ? -37.219 25.766 -17.359 1 97.12 401 ASP A O 1
ATOM 3261 N N . ILE A 1 402 ? -35.156 25.078 -17.266 1 96.62 402 ILE A N 1
ATOM 3262 C CA . ILE A 1 402 ? -34.719 26.328 -16.625 1 96.62 402 ILE A CA 1
ATOM 3263 C C . ILE A 1 402 ? -33.5 26.875 -17.344 1 96.62 402 ILE A C 1
ATOM 3265 O O . ILE A 1 402 ? -32.625 26.109 -17.797 1 96.62 402 ILE A O 1
ATOM 3269 N N . VAL A 1 403 ? -33.406 28.062 -17.562 1 97.69 403 VAL A N 1
ATOM 3270 C CA . VAL A 1 403 ? -32.25 28.812 -18.062 1 97.69 403 VAL A CA 1
ATOM 3271 C C . VAL A 1 403 ? -31.922 29.938 -17.078 1 97.69 403 VAL A C 1
ATOM 3273 O O . VAL A 1 403 ? -32.719 30.859 -16.875 1 97.69 403 VAL A O 1
ATOM 3276 N N . LEU A 1 404 ? -30.859 29.812 -16.406 1 97.88 404 LEU A N 1
ATOM 3277 C CA . LEU A 1 404 ? -30.438 30.75 -15.375 1 97.88 404 LEU A CA 1
ATOM 3278 C C . LEU A 1 404 ? -29.031 31.281 -15.672 1 97.88 404 LEU A C 1
ATOM 3280 O O . LEU A 1 404 ? -28.172 30.547 -16.141 1 97.88 404 LEU A O 1
ATOM 3284 N N . SER A 1 405 ? -28.828 32.531 -15.43 1 97.25 405 SER A N 1
ATOM 3285 C CA . SER A 1 405 ? -27.484 33.125 -15.398 1 97.25 405 SER A CA 1
ATOM 3286 C C . SER A 1 405 ? -26.859 32.938 -14.016 1 97.25 405 SER A C 1
ATOM 3288 O O . SER A 1 405 ? -27.547 32.625 -13.047 1 97.25 405 SER A O 1
ATOM 3290 N N . THR A 1 406 ? -25.609 33.219 -13.953 1 97.94 406 THR A N 1
ATOM 3291 C CA . THR A 1 406 ? -24.875 33.094 -12.695 1 97.94 406 THR A CA 1
ATOM 3292 C C . THR A 1 406 ? -25.484 34 -11.625 1 97.94 406 THR A C 1
ATOM 3294 O O . THR A 1 406 ? -25.719 35.188 -11.859 1 97.94 406 THR A O 1
ATOM 3297 N N . LEU A 1 407 ? -25.859 33.406 -10.516 1 97.31 407 LEU A N 1
ATOM 3298 C CA . LEU A 1 407 ? -26.391 34 -9.297 1 97.31 407 LEU A CA 1
ATOM 3299 C C . LEU A 1 407 ? -27.875 34.344 -9.453 1 97.31 407 LEU A C 1
ATOM 3301 O O . LEU A 1 407 ? -28.484 34.906 -8.547 1 97.31 407 LEU A O 1
ATOM 3305 N N . ASP A 1 408 ? -28.484 33.906 -10.586 1 97.44 408 ASP A N 1
ATOM 3306 C CA . ASP A 1 408 ? -29.938 33.938 -10.664 1 97.44 408 ASP A CA 1
ATOM 3307 C C . ASP A 1 408 ? -30.562 33 -9.633 1 97.44 408 ASP A C 1
ATOM 3309 O O . ASP A 1 408 ? -30.031 31.938 -9.344 1 97.44 408 ASP A O 1
ATOM 3313 N N . LEU A 1 409 ? -31.688 33.438 -9.117 1 97.62 409 LEU A N 1
ATOM 3314 C CA . LEU A 1 409 ? -32.438 32.625 -8.18 1 97.62 409 LEU A CA 1
ATOM 3315 C C . LEU A 1 409 ? -33.75 32.094 -8.82 1 97.62 409 LEU A C 1
ATOM 3317 O O . LEU A 1 409 ? -34.531 32.906 -9.344 1 97.62 409 LEU A O 1
ATOM 3321 N N . TYR A 1 410 ? -33.875 30.875 -8.875 1 97.56 410 TYR A N 1
ATOM 3322 C CA . TYR A 1 410 ? -35.125 30.234 -9.281 1 97.56 410 TYR A CA 1
ATOM 3323 C C . TYR A 1 410 ? -35.938 29.781 -8.062 1 97.56 410 TYR A C 1
ATOM 3325 O O . TYR A 1 410 ? -35.406 29.109 -7.18 1 97.56 410 TYR A O 1
ATOM 3333 N N . THR A 1 411 ? -37.125 30.172 -7.965 1 97.12 411 THR A N 1
ATOM 3334 C CA . THR A 1 411 ? -38 29.781 -6.867 1 97.12 411 THR A CA 1
ATOM 3335 C C . THR A 1 411 ? -39.312 29.156 -7.402 1 97.12 411 THR A C 1
ATOM 3337 O O . THR A 1 411 ? -39.844 29.609 -8.414 1 97.12 411 THR A O 1
ATOM 3340 N N . GLU A 1 412 ? -39.688 28.125 -6.809 1 95.25 412 GLU A N 1
ATOM 3341 C CA . GLU A 1 412 ? -40.938 27.438 -7.141 1 95.25 412 GLU A CA 1
ATOM 3342 C C . GLU A 1 412 ? -41.562 26.797 -5.906 1 95.25 412 GLU A C 1
ATOM 3344 O O . GLU A 1 412 ? -40.844 26.312 -5.016 1 95.25 412 GLU A O 1
ATOM 3349 N N . THR A 1 413 ? -42.875 26.812 -5.789 1 95.38 413 THR A N 1
ATOM 3350 C CA . THR A 1 413 ? -43.594 26.141 -4.719 1 95.38 413 THR A CA 1
ATOM 3351 C C . THR A 1 413 ? -44.5 25.031 -5.285 1 95.38 413 THR A C 1
ATOM 3353 O O . THR A 1 413 ? -45.281 25.281 -6.188 1 95.38 413 THR A O 1
ATOM 3356 N N . LEU A 1 414 ? -44.312 23.891 -4.812 1 93.44 414 LEU A N 1
ATOM 3357 C CA . LEU A 1 414 ? -45.031 22.719 -5.316 1 93.44 414 LEU A CA 1
ATOM 3358 C C . LEU A 1 414 ? -45.844 22.062 -4.211 1 93.44 414 LEU A C 1
ATOM 3360 O O . LEU A 1 414 ? -45.438 22.016 -3.057 1 93.44 414 LEU A O 1
ATOM 3364 N N . PRO A 1 415 ? -47.062 21.547 -4.543 1 89.62 415 PRO A N 1
ATOM 3365 C CA . PRO A 1 415 ? -47.812 20.75 -3.568 1 89.62 415 PRO A CA 1
ATOM 3366 C C . PRO A 1 415 ? -47.312 19.312 -3.451 1 89.62 415 PRO A C 1
ATOM 3368 O O . PRO A 1 415 ? -47.281 18.578 -4.438 1 89.62 415 PRO A O 1
ATOM 3371 N N . ILE A 1 416 ? -46.75 18.984 -2.5 1 87.31 416 ILE A N 1
ATOM 3372 C CA . ILE A 1 416 ? -46.344 17.609 -2.178 1 87.31 416 ILE A CA 1
ATOM 3373 C C . ILE A 1 416 ? -47 17.172 -0.878 1 87.31 416 ILE A C 1
ATOM 3375 O O . ILE A 1 416 ? -46.781 17.766 0.18 1 87.31 416 ILE A O 1
ATOM 3379 N N . GLU A 1 417 ? -47.906 16.156 -0.996 1 77.94 417 GLU A N 1
ATOM 3380 C CA . GLU A 1 417 ? -48.781 15.758 0.101 1 77.94 417 GLU A CA 1
ATOM 3381 C C . GLU A 1 417 ? -47.969 15.156 1.252 1 77.94 417 GLU A C 1
ATOM 3383 O O . GLU A 1 417 ? -47.062 14.352 1.03 1 77.94 417 GLU A O 1
ATOM 3388 N N . GLY A 1 418 ? -48.375 15.453 2.41 1 72.06 418 GLY A N 1
ATOM 3389 C CA . GLY A 1 418 ? -47.938 14.852 3.668 1 72.06 418 GLY A CA 1
ATOM 3390 C C . GLY A 1 418 ? -46.438 14.812 3.85 1 72.06 418 GLY A C 1
ATOM 3391 O O . GLY A 1 418 ? -45.75 15.766 3.494 1 72.06 418 GLY A O 1
ATOM 3392 N N . ASN A 1 419 ? -45.969 13.633 4.445 1 78.88 419 ASN A N 1
ATOM 3393 C CA . ASN A 1 419 ? -44.562 13.422 4.832 1 78.88 419 ASN A CA 1
ATOM 3394 C C . ASN A 1 419 ? -43.844 12.492 3.854 1 78.88 419 ASN A C 1
ATOM 3396 O O . ASN A 1 419 ? -42.875 11.844 4.215 1 78.88 419 ASN A O 1
ATOM 3400 N N . GLN A 1 420 ? -44.312 12.641 2.58 1 84.25 420 GLN A N 1
ATOM 3401 C CA . GLN A 1 420 ? -43.688 11.766 1.584 1 84.25 420 GLN A CA 1
ATOM 3402 C C . GLN A 1 420 ? -42.281 12.234 1.241 1 84.25 420 GLN A C 1
ATOM 3404 O O . GLN A 1 420 ? -42.031 13.43 1.104 1 84.25 420 GLN A O 1
ATOM 3409 N N . ASP A 1 421 ? -41.406 11.273 1.118 1 89.69 421 ASP A N 1
ATOM 3410 C CA . ASP A 1 421 ? -40.031 11.555 0.665 1 89.69 421 ASP A CA 1
ATOM 3411 C C . ASP A 1 421 ? -40 11.852 -0.834 1 89.69 421 ASP A C 1
ATOM 3413 O O . ASP A 1 421 ? -40.781 11.25 -1.603 1 89.69 421 ASP A O 1
ATOM 3417 N N . PHE A 1 422 ? -39.25 12.789 -1.22 1 92.25 422 PHE A N 1
ATOM 3418 C CA . PHE A 1 422 ? -39.125 13.156 -2.625 1 92.25 422 PHE A CA 1
ATOM 3419 C C . PHE A 1 422 ? -37.656 13.477 -2.963 1 92.25 422 PHE A C 1
ATOM 3421 O O . PHE A 1 422 ? -36.844 13.641 -2.064 1 92.25 422 PHE A O 1
ATOM 3428 N N . LYS A 1 423 ? -37.375 13.469 -4.281 1 94.31 423 LYS A N 1
ATOM 3429 C CA . LYS A 1 423 ? -36.062 13.789 -4.824 1 94.31 423 LYS A CA 1
ATOM 3430 C C . LYS A 1 423 ? -36.125 14.969 -5.789 1 94.31 423 LYS A C 1
ATOM 3432 O O . LYS A 1 423 ? -37.094 15.078 -6.562 1 94.31 423 LYS A O 1
ATOM 3437 N N . VAL A 1 424 ? -35.219 15.852 -5.641 1 95.62 424 VAL A N 1
ATOM 3438 C CA . VAL A 1 424 ? -35.062 16.938 -6.602 1 95.62 424 VAL A CA 1
ATOM 3439 C C . VAL A 1 424 ? -33.781 16.719 -7.398 1 95.62 424 VAL A C 1
ATOM 3441 O O . VAL A 1 424 ? -32.688 16.516 -6.824 1 95.62 424 VAL A O 1
ATOM 3444 N N . VAL A 1 425 ? -33.875 16.734 -8.68 1 95.38 425 VAL A N 1
ATOM 3445 C CA . VAL A 1 425 ? -32.719 16.484 -9.531 1 95.38 425 VAL A CA 1
ATOM 3446 C C . VAL A 1 425 ? -32.594 17.594 -10.578 1 95.38 425 VAL A C 1
ATOM 3448 O O . VAL A 1 425 ? -33.562 17.922 -11.25 1 95.38 425 VAL A O 1
ATOM 3451 N N . LEU A 1 426 ? -31.484 18.188 -10.617 1 95.94 426 LEU A N 1
ATOM 3452 C CA . LEU A 1 426 ? -31.141 19.141 -11.664 1 95.94 426 LEU A CA 1
ATOM 3453 C C . LEU A 1 426 ? -30.484 18.438 -12.852 1 95.94 426 LEU A C 1
ATOM 3455 O O . LEU A 1 426 ? -29.453 17.781 -12.688 1 95.94 426 LEU A O 1
ATOM 3459 N N . GLY A 1 427 ? -31.047 18.562 -14.039 1 93.75 427 GLY A N 1
ATOM 3460 C CA . GLY A 1 427 ? -30.5 17.969 -15.242 1 93.75 427 GLY A CA 1
ATOM 3461 C C . GLY A 1 427 ? -30.172 16.5 -15.078 1 93.75 427 GLY A C 1
ATOM 3462 O O . GLY A 1 427 ? -30.938 15.742 -14.469 1 93.75 427 GLY A O 1
ATOM 3463 N N . ASN A 1 428 ? -29.094 16.062 -15.734 1 89.5 428 ASN A N 1
ATOM 3464 C CA . ASN A 1 428 ? -28.625 14.688 -15.609 1 89.5 428 ASN A CA 1
ATOM 3465 C C . ASN A 1 428 ? -27.734 14.508 -14.383 1 89.5 428 ASN A C 1
ATOM 3467 O O . ASN A 1 428 ? -26.562 14.148 -14.508 1 89.5 428 ASN A O 1
ATOM 3471 N N . ASN A 1 429 ? -28.344 14.734 -13.211 1 91.88 429 ASN A N 1
ATOM 3472 C CA . ASN A 1 429 ? -27.719 14.57 -11.906 1 91.88 429 ASN A CA 1
ATOM 3473 C C . ASN A 1 429 ? -26.594 15.578 -11.695 1 91.88 429 ASN A C 1
ATOM 3475 O O . ASN A 1 429 ? -25.547 15.242 -11.125 1 91.88 429 ASN A O 1
ATOM 3479 N N . LEU A 1 430 ? -26.844 16.766 -12.227 1 94.38 430 LEU A N 1
ATOM 3480 C CA . LEU A 1 430 ? -25.891 17.828 -11.961 1 94.38 430 LEU A CA 1
ATOM 3481 C C . LEU A 1 430 ? -25.922 18.219 -10.484 1 94.38 430 LEU A C 1
ATOM 3483 O O . LEU A 1 430 ? -24.906 18.688 -9.945 1 94.38 430 LEU A O 1
ATOM 3487 N N . LEU A 1 431 ? -26.984 18.125 -9.891 1 95.5 431 LEU A N 1
ATOM 3488 C CA . LEU A 1 431 ? -27.25 18.312 -8.477 1 95.5 431 LEU A CA 1
ATOM 3489 C C . LEU A 1 431 ? -28.438 17.469 -8.031 1 95.5 431 LEU A C 1
ATOM 3491 O O . LEU A 1 431 ? -29.438 17.359 -8.75 1 95.5 431 LEU A O 1
ATOM 3495 N N . THR A 1 432 ? -28.328 16.781 -6.941 1 93.5 432 THR A N 1
ATOM 3496 C CA . THR A 1 432 ? -29.391 15.898 -6.473 1 93.5 432 THR A CA 1
ATOM 3497 C C . THR A 1 432 ? -29.641 16.109 -4.98 1 93.5 432 THR A C 1
ATOM 3499 O O . THR A 1 432 ? -28.703 16.25 -4.199 1 93.5 432 THR A O 1
ATOM 3502 N N . TYR A 1 433 ? -30.906 16.156 -4.625 1 94.94 433 TYR A N 1
ATOM 3503 C CA . TYR A 1 433 ? -31.344 16.219 -3.234 1 94.94 433 TYR A CA 1
ATOM 3504 C C . TYR A 1 433 ? -32.406 15.156 -2.943 1 94.94 433 TYR A C 1
ATOM 3506 O O . TYR A 1 433 ? -33.312 14.945 -3.736 1 94.94 433 TYR A O 1
ATOM 3514 N N . ASN A 1 434 ? -32.156 14.422 -1.869 1 92.69 434 ASN A N 1
ATOM 3515 C CA . ASN A 1 434 ? -33.156 13.477 -1.334 1 92.69 434 ASN A CA 1
ATOM 3516 C C . ASN A 1 434 ? -33.719 13.953 0.004 1 92.69 434 ASN A C 1
ATOM 3518 O O . ASN A 1 434 ? -32.938 14.211 0.943 1 92.69 434 ASN A O 1
ATOM 3522 N N . SER A 1 435 ? -34.969 13.961 0.131 1 92.12 435 SER A N 1
ATOM 3523 C CA . SER A 1 435 ? -35.594 14.484 1.339 1 92.12 435 SER A CA 1
ATOM 3524 C C . SER A 1 435 ? -35.438 13.516 2.506 1 92.12 435 SER A C 1
ATOM 3526 O O . SER A 1 435 ? -35.625 13.891 3.664 1 92.12 435 SER A O 1
ATOM 3528 N N . ASP A 1 436 ? -35.094 12.273 2.213 1 88.31 436 ASP A N 1
ATOM 3529 C CA . ASP A 1 436 ? -34.812 11.305 3.264 1 88.31 436 ASP A CA 1
ATOM 3530 C C . ASP A 1 436 ? -33.375 11.43 3.742 1 88.31 436 ASP A C 1
ATOM 3532 O O . ASP A 1 436 ? -32.469 10.789 3.193 1 88.31 436 ASP A O 1
ATOM 3536 N N . ASP A 1 437 ? -33.125 12.125 4.777 1 79.5 437 ASP A N 1
ATOM 3537 C CA . ASP A 1 437 ? -31.812 12.422 5.305 1 79.5 437 ASP A CA 1
ATOM 3538 C C . ASP A 1 437 ? -31.125 11.164 5.816 1 79.5 437 ASP A C 1
ATOM 3540 O O . ASP A 1 437 ? -29.891 11.117 5.934 1 79.5 437 ASP A O 1
ATOM 3544 N N . ALA A 1 438 ? -31.953 10.195 6.172 1 80.12 438 ALA A N 1
ATOM 3545 C CA . ALA A 1 438 ? -31.406 8.961 6.727 1 80.12 438 ALA A CA 1
ATOM 3546 C C . ALA A 1 438 ? -30.531 8.234 5.703 1 80.12 438 ALA A C 1
ATOM 3548 O O . ALA A 1 438 ? -29.609 7.504 6.074 1 80.12 438 ALA A O 1
ATOM 3549 N N . LEU A 1 439 ? -30.734 8.57 4.508 1 83.12 439 LEU A N 1
ATOM 3550 C CA . LEU A 1 439 ? -30.016 7.887 3.436 1 83.12 439 LEU A CA 1
ATOM 3551 C C . LEU A 1 439 ? -28.562 8.328 3.389 1 83.12 439 LEU A C 1
ATOM 3553 O O . LEU A 1 439 ? -27.703 7.609 2.854 1 83.12 439 LEU A O 1
ATOM 3557 N N . ALA A 1 440 ? -28.266 9.469 3.967 1 89.88 440 ALA A N 1
ATOM 3558 C CA . ALA A 1 440 ? -26.906 9.977 3.928 1 89.88 440 ALA A CA 1
ATOM 3559 C C . ALA A 1 440 ? -26.172 9.703 5.238 1 89.88 440 ALA A C 1
ATOM 3561 O O . ALA A 1 440 ? -24.953 9.836 5.32 1 89.88 440 ALA A O 1
ATOM 3562 N N . LEU A 1 441 ? -26.891 9.305 6.266 1 94.88 441 LEU A N 1
ATOM 3563 C CA . LEU A 1 441 ? -26.266 9.039 7.562 1 94.88 441 LEU A CA 1
ATOM 3564 C C . LEU A 1 441 ? -25.438 7.762 7.52 1 94.88 441 LEU A C 1
ATOM 3566 O O . LEU A 1 441 ? -25.75 6.836 6.77 1 94.88 441 LEU A O 1
ATOM 3570 N N . LEU A 1 442 ? -24.422 7.754 8.266 1 96.94 442 LEU A N 1
ATOM 3571 C CA . LEU A 1 442 ? -23.469 6.637 8.289 1 96.94 442 LEU A CA 1
ATOM 3572 C C . LEU A 1 442 ? -23.594 5.855 9.586 1 96.94 442 LEU A C 1
ATOM 3574 O O . LEU A 1 442 ? -24.188 6.332 10.555 1 96.94 442 LEU A O 1
ATOM 3578 N N . GLU A 1 443 ? -23.047 4.684 9.562 1 95.62 443 GLU A N 1
ATOM 3579 C CA . GLU A 1 443 ? -23.047 3.842 10.75 1 95.62 443 GLU A CA 1
ATOM 3580 C C . GLU A 1 443 ? -21.625 3.441 11.133 1 95.62 443 GLU A C 1
ATOM 3582 O O . GLU A 1 443 ? -21.375 2.303 11.539 1 95.62 443 GLU A O 1
ATOM 3587 N N . ARG A 1 444 ? -20.734 4.309 10.961 1 96 444 ARG A N 1
ATOM 3588 C CA . ARG A 1 444 ? -19.344 4.062 11.359 1 96 444 ARG A CA 1
ATOM 3589 C C . ARG A 1 444 ? -19.219 3.99 12.875 1 96 444 ARG A C 1
ATOM 3591 O O . ARG A 1 444 ? -19.984 4.633 13.602 1 96 444 ARG A O 1
ATOM 3598 N N . PRO A 1 445 ? -18.219 3.262 13.336 1 95.88 445 PRO A N 1
ATOM 3599 C CA . PRO A 1 445 ? -17.969 3.291 14.781 1 95.88 445 PRO A CA 1
ATOM 3600 C C . PRO A 1 445 ? -17.219 4.539 15.227 1 95.88 445 PRO A C 1
ATOM 3602 O O . PRO A 1 445 ? -16.188 4.879 14.633 1 95.88 445 PRO A O 1
ATOM 3605 N N . TYR A 1 446 ? -17.688 5.18 16.25 1 94.31 446 TYR A N 1
ATOM 3606 C CA . TYR A 1 446 ? -17.062 6.43 16.688 1 94.31 446 TYR A CA 1
ATOM 3607 C C . TYR A 1 446 ? -16.5 6.305 18.094 1 94.31 446 TYR A C 1
ATOM 3609 O O . TYR A 1 446 ? -15.711 7.145 18.531 1 94.31 446 TYR A O 1
ATOM 3617 N N . GLU A 1 447 ? -16.875 5.266 18.781 1 92.06 447 GLU A N 1
ATOM 3618 C CA . GLU A 1 447 ? -16.391 5.051 20.141 1 92.06 447 GLU A CA 1
ATOM 3619 C C . GLU A 1 447 ? -15.117 4.211 20.156 1 92.06 447 GLU A C 1
ATOM 3621 O O . GLU A 1 447 ? -14.938 3.34 19.297 1 92.06 447 GLU A O 1
ATOM 3626 N N . SER A 1 448 ? -14.32 4.453 21.094 1 90.62 448 SER A N 1
ATOM 3627 C CA . SER A 1 448 ? -13.055 3.744 21.203 1 90.62 448 SER A CA 1
ATOM 3628 C C . SER A 1 448 ? -13.273 2.285 21.594 1 90.62 448 SER A C 1
ATOM 3630 O O . SER A 1 448 ? -14.18 1.969 22.359 1 90.62 448 SER A O 1
ATOM 3632 N N . GLU A 1 449 ? -12.445 1.451 21.078 1 90.5 449 GLU A N 1
ATOM 3633 C CA . GLU A 1 449 ? -12.398 0.054 21.5 1 90.5 449 GLU A CA 1
ATOM 3634 C C . GLU A 1 449 ? -11.703 -0.091 22.859 1 90.5 449 GLU A C 1
ATOM 3636 O O . GLU A 1 449 ? -10.469 -0.14 22.922 1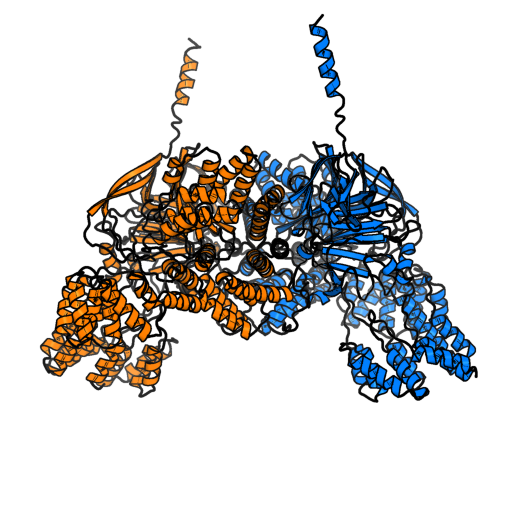 90.5 449 GLU A O 1
ATOM 3641 N N . THR A 1 450 ? -12.414 -0.292 23.891 1 89.31 450 THR A N 1
ATOM 3642 C CA . THR A 1 450 ? -11.898 -0.233 25.266 1 89.31 450 THR A CA 1
ATOM 3643 C C . THR A 1 450 ? -11.055 -1.465 25.562 1 89.31 450 THR A C 1
ATOM 3645 O O . THR A 1 450 ? -10.242 -1.449 26.5 1 89.31 450 THR A O 1
ATOM 3648 N N . GLU A 1 451 ? -11.156 -2.486 24.812 1 93.12 451 GLU A N 1
ATOM 3649 C CA . GLU A 1 451 ? -10.422 -3.723 25.062 1 93.12 451 GLU A CA 1
ATOM 3650 C C . GLU A 1 451 ? -9.016 -3.658 24.469 1 93.12 451 GLU A C 1
ATOM 3652 O O . GLU A 1 451 ? -8.195 -4.547 24.719 1 93.12 451 GLU A O 1
ATOM 3657 N N . PHE A 1 452 ? -8.727 -2.619 23.75 1 96.31 452 PHE A N 1
ATOM 3658 C CA . PHE A 1 452 ? -7.418 -2.508 23.125 1 96.31 452 PHE A CA 1
ATOM 3659 C C . PHE A 1 452 ? -6.316 -2.502 24.172 1 96.31 452 PHE A C 1
ATOM 3661 O O . PHE A 1 452 ? -6.336 -1.69 25.094 1 96.31 452 PHE A O 1
ATOM 3668 N N . ASP A 1 453 ? -5.328 -3.369 24.109 1 95.94 453 ASP A N 1
ATOM 3669 C CA . ASP A 1 453 ? -4.227 -3.484 25.047 1 95.94 453 ASP A CA 1
ATOM 3670 C C . ASP A 1 453 ? -3.027 -2.652 24.609 1 95.94 453 ASP A C 1
ATOM 3672 O O . ASP A 1 453 ? -2.207 -3.117 23.812 1 95.94 453 ASP A O 1
ATOM 3676 N N . TRP A 1 454 ? -2.818 -1.554 25.188 1 96.31 454 TRP A N 1
ATOM 3677 C CA . TRP A 1 454 ? -1.768 -0.613 24.812 1 96.31 454 TRP A CA 1
ATOM 3678 C C . TRP A 1 454 ? -0.401 -1.109 25.266 1 96.31 454 TRP A C 1
ATOM 3680 O O . TRP A 1 454 ? 0.628 -0.526 24.922 1 96.31 454 TRP A O 1
ATOM 3690 N N . GLU A 1 455 ? -0.387 -2.246 25.984 1 96.19 455 GLU A N 1
ATOM 3691 C CA . GLU A 1 455 ? 0.872 -2.721 26.547 1 96.19 455 GLU A CA 1
ATOM 3692 C C . GLU A 1 455 ? 1.318 -4.023 25.891 1 96.19 455 GLU A C 1
ATOM 3694 O O . GLU A 1 455 ? 2.406 -4.527 26.172 1 96.19 455 GLU A O 1
ATOM 3699 N N . SER A 1 456 ? 0.511 -4.555 25.016 1 97.19 456 SER A N 1
ATOM 3700 C CA . SER A 1 456 ? 0.958 -5.68 24.188 1 97.19 456 SER A CA 1
ATOM 3701 C C . SER A 1 456 ? 2.021 -5.25 23.188 1 97.19 456 SER A C 1
ATOM 3703 O O . SER A 1 456 ? 2.262 -4.055 23.016 1 97.19 456 SER A O 1
ATOM 3705 N N . ALA A 1 457 ? 2.717 -6.207 22.547 1 97.69 457 ALA A N 1
ATOM 3706 C CA . ALA A 1 457 ? 3.676 -5.859 21.516 1 97.69 457 ALA A CA 1
ATOM 3707 C C . ALA A 1 457 ? 3.014 -5.031 20.406 1 97.69 457 ALA A C 1
ATOM 3709 O O . ALA A 1 457 ? 3.576 -4.031 19.953 1 97.69 457 ALA A O 1
ATOM 3710 N N . TYR A 1 458 ? 1.822 -5.453 20.016 1 97.94 458 TYR A N 1
ATOM 3711 C CA . TYR A 1 458 ? 1.083 -4.723 19 1 97.94 458 TYR A CA 1
ATOM 3712 C C . TYR A 1 458 ? 0.644 -3.355 19.516 1 97.94 458 TYR A C 1
ATOM 3714 O O . TYR A 1 458 ? 0.738 -2.357 18.797 1 97.94 458 TYR A O 1
ATOM 3722 N N . GLY A 1 459 ? 0.158 -3.355 20.719 1 98.31 459 GLY A N 1
ATOM 3723 C CA . GLY A 1 459 ? -0.25 -2.086 21.297 1 98.31 459 GLY A CA 1
ATOM 3724 C C . GLY A 1 459 ? 0.881 -1.08 21.391 1 98.31 459 GLY A C 1
ATOM 3725 O O . GLY A 1 459 ? 0.698 0.098 21.062 1 98.31 459 GLY A O 1
ATOM 3726 N N . LEU A 1 460 ? 2.059 -1.526 21.766 1 98.56 460 LEU A N 1
ATOM 3727 C CA . LEU A 1 460 ? 3.232 -0.665 21.844 1 98.56 460 LEU A CA 1
ATOM 3728 C C . LEU A 1 460 ? 3.678 -0.214 20.453 1 98.56 460 LEU A C 1
ATOM 3730 O O . LEU A 1 460 ? 4.113 0.926 20.281 1 98.56 460 LEU A O 1
ATOM 3734 N N . TYR A 1 461 ? 3.562 -1.129 19.531 1 98.5 461 TYR A N 1
ATOM 3735 C CA . TYR A 1 461 ? 3.822 -0.737 18.156 1 98.5 461 TYR A CA 1
ATOM 3736 C C . TYR A 1 461 ? 2.902 0.401 17.734 1 98.5 461 TYR A C 1
ATOM 3738 O O . TYR A 1 461 ? 3.357 1.394 17.156 1 98.5 461 TYR A O 1
ATOM 3746 N N . VAL A 1 462 ? 1.64 0.284 17.938 1 98.69 462 VAL A N 1
ATOM 3747 C CA . VAL A 1 462 ? 0.661 1.298 17.562 1 98.69 462 VAL A CA 1
ATOM 3748 C C . VAL A 1 462 ? 0.979 2.611 18.281 1 98.69 462 VAL A C 1
ATOM 3750 O O . VAL A 1 462 ? 0.92 3.684 17.672 1 98.69 462 VAL A O 1
ATOM 3753 N N . LYS A 1 463 ? 1.338 2.531 19.562 1 98.25 463 LYS A N 1
ATOM 3754 C CA . LYS A 1 463 ? 1.698 3.719 20.328 1 98.25 463 LYS A CA 1
ATOM 3755 C C . LYS A 1 463 ? 2.914 4.414 19.734 1 98.25 463 LYS A C 1
ATOM 3757 O O . LYS A 1 463 ? 2.928 5.641 19.578 1 98.25 463 LYS A O 1
ATOM 3762 N N . GLY A 1 464 ? 3.947 3.639 19.406 1 98.56 464 GLY A N 1
ATOM 3763 C CA . GLY A 1 464 ? 5.117 4.203 18.75 1 98.56 464 GLY A CA 1
ATOM 3764 C C . GLY A 1 464 ? 4.801 4.875 17.422 1 98.56 464 GLY A C 1
ATOM 3765 O O . GLY A 1 464 ? 5.312 5.957 17.141 1 98.56 464 GLY A O 1
ATOM 3766 N N . LEU A 1 465 ? 3.953 4.23 16.656 1 98.5 465 LEU A N 1
ATOM 3767 C CA . LEU A 1 465 ? 3.566 4.77 15.352 1 98.5 465 LEU A CA 1
ATOM 3768 C C . LEU A 1 465 ? 2.834 6.098 15.508 1 98.5 465 LEU A C 1
ATOM 3770 O O . LEU A 1 465 ? 3.047 7.027 14.727 1 98.5 465 LEU A O 1
ATOM 3774 N N . GLU A 1 466 ? 1.93 6.238 16.516 1 98.06 466 GLU A N 1
ATOM 3775 C CA . GLU A 1 466 ? 1.211 7.477 16.797 1 98.06 466 GLU A CA 1
ATOM 3776 C C . GLU A 1 466 ? 2.174 8.602 17.156 1 98.06 466 GLU A C 1
ATOM 3778 O O . GLU A 1 466 ? 1.995 9.742 16.719 1 98.06 466 GLU A O 1
ATOM 3783 N N . LEU A 1 467 ? 3.188 8.266 17.922 1 97.56 467 LEU A N 1
ATOM 3784 C CA . LEU A 1 467 ? 4.203 9.25 18.281 1 97.56 467 LEU A CA 1
ATOM 3785 C C . LEU A 1 467 ? 5 9.688 17.047 1 97.56 467 LEU A C 1
ATOM 3787 O O . LEU A 1 467 ? 5.246 10.875 16.859 1 97.56 467 LEU A O 1
ATOM 3791 N N . GLU A 1 468 ? 5.367 8.727 16.234 1 97.81 468 GLU A N 1
ATOM 3792 C CA . GLU A 1 468 ? 6.113 9.023 15.016 1 97.81 468 GLU A CA 1
ATOM 3793 C C . GLU A 1 468 ? 5.316 9.945 14.094 1 97.81 468 GLU A C 1
ATOM 3795 O O . GLU A 1 468 ? 5.871 10.883 13.516 1 97.81 468 GLU A O 1
ATOM 3800 N N . LYS A 1 469 ? 4.043 9.695 14.023 1 97.62 469 LYS A N 1
ATOM 3801 C CA . LYS A 1 469 ? 3.162 10.477 13.164 1 97.62 469 LYS A CA 1
ATOM 3802 C C . LYS A 1 469 ? 3.004 11.898 13.688 1 97.62 469 LYS A C 1
ATOM 3804 O O . LYS A 1 469 ? 2.516 12.781 12.969 1 97.62 469 LYS A O 1
ATOM 3809 N N . GLN A 1 470 ? 3.484 12.18 14.898 1 95.94 470 GLN A N 1
ATOM 3810 C CA . GLN A 1 470 ? 3.439 13.508 15.508 1 95.94 470 GLN A CA 1
ATOM 3811 C C . GLN A 1 470 ? 4.832 14.125 15.578 1 95.94 470 GLN A C 1
ATOM 3813 O O . GLN A 1 470 ? 5.07 15.047 16.359 1 95.94 470 GLN A O 1
ATOM 3818 N N . ARG A 1 471 ? 5.785 13.547 14.898 1 95.88 471 ARG A N 1
ATOM 3819 C CA . ARG A 1 471 ? 7.172 13.984 14.844 1 95.88 471 ARG A CA 1
ATOM 3820 C C . ARG A 1 471 ? 7.844 13.852 16.203 1 95.88 471 ARG A C 1
ATOM 3822 O O . ARG A 1 471 ? 8.758 14.609 16.531 1 95.88 471 ARG A O 1
ATOM 3829 N N . ARG A 1 472 ? 7.316 13.062 17.078 1 95.44 472 ARG A N 1
ATOM 3830 C CA . ARG A 1 472 ? 7.934 12.75 18.359 1 95.44 472 ARG A CA 1
ATOM 3831 C C . ARG A 1 472 ? 8.828 11.523 18.25 1 95.44 472 ARG A C 1
ATOM 3833 O O . ARG A 1 472 ? 8.594 10.508 18.922 1 95.44 472 ARG A O 1
ATOM 3840 N N . TYR A 1 473 ? 9.883 11.648 17.5 1 96.44 473 TYR A N 1
ATOM 3841 C CA . TYR A 1 473 ? 10.688 10.547 16.984 1 96.44 473 TYR A CA 1
ATOM 3842 C C . TYR A 1 473 ? 11.469 9.867 18.109 1 96.44 473 TYR A C 1
ATOM 3844 O O . TYR A 1 473 ? 11.594 8.641 18.125 1 96.44 473 TYR A O 1
ATOM 3852 N N . THR A 1 474 ? 12.008 10.625 19.047 1 95 474 THR A N 1
ATOM 3853 C CA . THR A 1 474 ? 12.797 10.055 20.141 1 95 474 THR A CA 1
ATOM 3854 C C . THR A 1 474 ? 11.922 9.18 21.031 1 95 474 THR A C 1
ATOM 3856 O O . THR A 1 474 ? 12.32 8.078 21.406 1 95 474 THR A O 1
ATOM 3859 N N . GLU A 1 475 ? 10.727 9.695 21.344 1 95.94 475 GLU A N 1
ATOM 3860 C CA . GLU A 1 475 ? 9.797 8.914 22.156 1 95.94 475 GLU A CA 1
ATOM 3861 C C . GLU A 1 475 ? 9.305 7.684 21.406 1 95.94 475 GLU A C 1
ATOM 3863 O O . GLU A 1 475 ? 9.156 6.609 21.984 1 95.94 475 GLU A O 1
ATOM 3868 N N . ALA A 1 476 ? 9.047 7.852 20.141 1 98 476 ALA A N 1
ATOM 3869 C CA . ALA A 1 476 ? 8.609 6.734 19.297 1 98 476 ALA A CA 1
ATOM 3870 C C . ALA A 1 476 ? 9.648 5.609 19.312 1 98 476 ALA A C 1
ATOM 3872 O O . ALA A 1 476 ? 9.297 4.438 19.453 1 98 476 ALA A O 1
ATOM 3873 N N . HIS A 1 477 ? 10.922 5.996 19.156 1 98 477 HIS A N 1
ATOM 3874 C CA . HIS A 1 477 ? 12.016 5.031 19.156 1 98 477 HIS A CA 1
ATOM 3875 C C . HIS A 1 477 ? 12.016 4.215 20.453 1 98 477 HIS A C 1
ATOM 3877 O O . HIS A 1 477 ? 12.141 2.988 20.422 1 98 477 HIS A O 1
ATOM 3883 N N . GLU A 1 478 ? 11.836 4.879 21.562 1 97.94 478 GLU A N 1
ATOM 3884 C CA . GLU A 1 478 ? 11.852 4.215 22.875 1 97.94 478 GLU A CA 1
ATOM 3885 C C . GLU A 1 478 ? 10.68 3.244 23 1 97.94 478 GLU A C 1
ATOM 3887 O O . GLU A 1 478 ? 10.844 2.139 23.531 1 97.94 478 GLU A O 1
ATOM 3892 N N . VAL A 1 479 ? 9.547 3.658 22.5 1 98.44 479 VAL A N 1
ATOM 3893 C CA . VAL A 1 479 ? 8.352 2.822 22.594 1 98.44 479 VAL A CA 1
ATOM 3894 C C . VAL A 1 479 ? 8.492 1.617 21.672 1 98.44 479 VAL A C 1
ATOM 3896 O O . VAL A 1 479 ? 8.078 0.507 22.016 1 98.44 479 VAL A O 1
ATOM 3899 N N . TYR A 1 480 ? 9.062 1.777 20.469 1 98.69 480 TYR A N 1
ATOM 3900 C CA . TYR A 1 480 ? 9.328 0.655 19.578 1 98.69 480 TYR A CA 1
ATOM 3901 C C . TYR A 1 480 ? 10.266 -0.353 20.234 1 98.69 480 TYR A C 1
ATOM 3903 O O . TYR A 1 480 ? 10.109 -1.563 20.062 1 98.69 480 TYR A O 1
ATOM 3911 N N . LEU A 1 481 ? 11.312 0.181 20.953 1 98.69 481 LEU A N 1
ATOM 3912 C CA . LEU A 1 481 ? 12.227 -0.715 21.641 1 98.69 481 LEU A CA 1
ATOM 3913 C C . LEU A 1 481 ? 11.484 -1.544 22.688 1 98.69 481 LEU A C 1
ATOM 3915 O O . LEU A 1 481 ? 11.812 -2.713 22.906 1 98.69 481 LEU A O 1
ATOM 3919 N N . GLN A 1 482 ? 10.461 -0.936 23.375 1 98.69 482 GLN A N 1
ATOM 3920 C CA . GLN A 1 482 ? 9.633 -1.685 24.312 1 98.69 482 GLN A CA 1
ATOM 3921 C C . GLN A 1 482 ? 8.836 -2.773 23.594 1 98.69 482 GLN A C 1
ATOM 3923 O O . GLN A 1 482 ? 8.719 -3.893 24.109 1 98.69 482 GLN A O 1
ATOM 3928 N N . SER A 1 483 ? 8.258 -2.453 22.453 1 98.62 483 SER A N 1
ATOM 3929 C CA . SER A 1 483 ? 7.566 -3.445 21.641 1 98.62 483 SER A CA 1
ATOM 3930 C C . SER A 1 483 ? 8.492 -4.59 21.25 1 98.62 483 SER A C 1
ATOM 3932 O O . SER A 1 483 ? 8.117 -5.762 21.344 1 98.62 483 SER A O 1
ATOM 3934 N N . PHE A 1 484 ? 9.68 -4.238 20.859 1 98.44 484 PHE A N 1
ATOM 3935 C CA . PHE A 1 484 ? 10.703 -5.195 20.453 1 98.44 484 PHE A CA 1
ATOM 3936 C C . PHE A 1 484 ? 11.062 -6.117 21.609 1 98.44 484 PHE A C 1
ATOM 3938 O O . PHE A 1 484 ? 11.266 -7.316 21.422 1 98.44 484 PHE A O 1
ATOM 3945 N N . LYS A 1 485 ? 11.164 -5.578 22.766 1 98.19 485 LYS A N 1
ATOM 3946 C CA . LYS A 1 485 ? 11.477 -6.371 23.953 1 98.19 485 LYS A CA 1
ATOM 3947 C C . LYS A 1 485 ? 10.391 -7.402 24.234 1 98.19 485 LYS A C 1
ATOM 3949 O O . LYS A 1 485 ? 10.68 -8.523 24.641 1 98.19 485 LYS A O 1
ATOM 3954 N N . LYS A 1 486 ? 9.141 -7.066 23.969 1 97.31 486 LYS A N 1
ATOM 3955 C CA . LYS A 1 486 ? 8.008 -7.961 24.188 1 97.31 486 LYS A CA 1
ATOM 3956 C C . LYS A 1 486 ? 7.953 -9.047 23.109 1 97.31 486 LYS A C 1
ATOM 3958 O O . LYS A 1 486 ? 7.605 -10.195 23.406 1 97.31 486 LYS A O 1
ATOM 3963 N N . GLU A 1 487 ? 8.219 -8.664 21.859 1 97.75 487 GLU A N 1
ATOM 3964 C CA . GLU A 1 487 ? 8.266 -9.594 20.734 1 97.75 487 GLU A CA 1
ATOM 3965 C C . GLU A 1 487 ? 9.297 -9.164 19.703 1 97.75 487 GLU A C 1
ATOM 3967 O O . GLU A 1 487 ? 8.984 -8.422 18.781 1 97.75 487 GLU A O 1
ATOM 3972 N N . ALA A 1 488 ? 10.352 -9.773 19.719 1 97.62 488 ALA A N 1
ATOM 3973 C CA . ALA A 1 488 ? 11.555 -9.344 19 1 97.62 488 ALA A CA 1
ATOM 3974 C C . ALA A 1 488 ? 11.438 -9.633 17.516 1 97.62 488 ALA A C 1
ATOM 3976 O O . ALA A 1 488 ? 12.234 -9.141 16.719 1 97.62 488 ALA A O 1
ATOM 3977 N N . THR A 1 489 ? 10.383 -10.344 17.125 1 97.25 489 THR A N 1
ATOM 3978 C CA . THR A 1 489 ? 10.258 -10.742 15.727 1 97.25 489 THR A CA 1
ATOM 3979 C C . THR A 1 489 ? 8.992 -10.156 15.102 1 97.25 489 THR A C 1
ATOM 3981 O O . THR A 1 489 ? 8.508 -10.656 14.086 1 97.25 489 THR A O 1
ATOM 3984 N N . HIS A 1 490 ? 8.398 -9.188 15.773 1 98 490 HIS A N 1
ATOM 3985 C CA . HIS A 1 490 ? 7.281 -8.445 15.203 1 98 490 HIS A CA 1
ATOM 3986 C C . HIS A 1 490 ? 7.738 -7.57 14.039 1 98 490 HIS A C 1
ATOM 3988 O O . HIS A 1 490 ? 8.273 -6.484 14.25 1 98 490 HIS A O 1
ATOM 3994 N N . VAL A 1 491 ? 7.477 -7.918 12.836 1 98.38 491 VAL A N 1
ATOM 3995 C CA . VAL A 1 491 ? 8.07 -7.352 11.633 1 98.38 491 VAL A CA 1
ATOM 3996 C C . VAL A 1 491 ? 7.723 -5.871 11.523 1 98.38 491 VAL A C 1
ATOM 3998 O O . VAL A 1 491 ? 8.586 -5.043 11.211 1 98.38 491 VAL A O 1
ATOM 4001 N N . PRO A 1 492 ? 6.465 -5.434 11.812 1 98.38 492 PRO A N 1
ATOM 4002 C CA . PRO A 1 492 ? 6.176 -4 11.734 1 98.38 492 PRO A CA 1
ATOM 4003 C C . PRO A 1 492 ? 7.051 -3.174 12.68 1 98.38 492 PRO A C 1
ATOM 4005 O O . PRO A 1 492 ? 7.508 -2.09 12.312 1 98.38 492 PRO A O 1
ATOM 4008 N N . THR A 1 493 ? 7.289 -3.695 13.875 1 98.69 493 THR A N 1
ATOM 4009 C CA . THR A 1 493 ? 8.164 -3.01 14.812 1 98.69 493 THR A CA 1
ATOM 4010 C C . THR A 1 493 ? 9.594 -2.969 14.289 1 98.69 493 THR A C 1
ATOM 4012 O O . THR A 1 493 ? 10.273 -1.939 14.383 1 98.69 493 THR A O 1
ATOM 4015 N N . LEU A 1 494 ? 10.055 -4.09 13.742 1 98.69 494 LEU A N 1
ATOM 4016 C CA . LEU A 1 494 ? 11.391 -4.145 13.164 1 98.69 494 LEU A CA 1
ATOM 4017 C C . LEU A 1 494 ? 11.555 -3.105 12.062 1 98.69 494 LEU A C 1
ATOM 4019 O O . LEU A 1 494 ? 12.578 -2.43 11.992 1 98.69 494 LEU A O 1
ATOM 4023 N N . ASN A 1 495 ? 10.594 -3.008 11.227 1 98.75 495 ASN A N 1
ATOM 4024 C CA . ASN A 1 495 ? 10.625 -2.027 10.148 1 98.75 495 ASN A CA 1
ATOM 4025 C C . ASN A 1 495 ? 10.734 -0.604 10.688 1 98.75 495 ASN A C 1
ATOM 4027 O O . ASN A 1 495 ? 11.539 0.19 10.195 1 98.75 495 ASN A O 1
ATOM 4031 N N . ARG A 1 496 ? 9.93 -0.276 11.688 1 98.81 496 ARG A N 1
ATOM 4032 C CA . ARG A 1 496 ? 9.898 1.093 12.195 1 98.81 496 ARG A CA 1
ATOM 4033 C C . ARG A 1 496 ? 11.156 1.404 13 1 98.81 496 ARG A C 1
ATOM 4035 O O . ARG A 1 496 ? 11.641 2.539 12.992 1 98.81 496 ARG A O 1
ATOM 4042 N N . LEU A 1 497 ? 11.742 0.381 13.68 1 98.81 497 LEU A N 1
ATOM 4043 C CA . LEU A 1 497 ? 13.039 0.566 14.32 1 98.81 497 LEU A CA 1
ATOM 4044 C C . LEU A 1 497 ? 14.125 0.824 13.281 1 98.81 497 LEU A C 1
ATOM 4046 O O . LEU A 1 497 ? 14.969 1.701 13.469 1 98.81 497 LEU A O 1
ATOM 4050 N N . ALA A 1 498 ? 14.094 0.026 12.188 1 98.75 498 ALA A N 1
ATOM 4051 C CA . ALA A 1 498 ? 15.047 0.26 11.102 1 98.75 498 ALA A CA 1
ATOM 4052 C C . ALA A 1 498 ? 14.938 1.688 10.578 1 98.75 498 ALA A C 1
ATOM 4054 O O . ALA A 1 498 ? 15.953 2.355 10.359 1 98.75 498 ALA A O 1
ATOM 4055 N N . LEU A 1 499 ? 13.781 2.168 10.383 1 98.5 499 LEU A N 1
ATOM 4056 C CA . LEU A 1 499 ? 13.547 3.518 9.883 1 98.5 499 LEU A CA 1
ATOM 4057 C C . LEU A 1 499 ? 14.016 4.559 10.891 1 98.5 499 LEU A C 1
ATOM 4059 O O . LEU A 1 499 ? 14.555 5.602 10.508 1 98.5 499 LEU A O 1
ATOM 4063 N N . SER A 1 500 ? 13.719 4.301 12.203 1 98.44 500 SER A N 1
ATOM 4064 C CA . SER A 1 500 ? 14.172 5.211 13.258 1 98.44 500 SER A CA 1
ATOM 4065 C C . SER A 1 500 ? 15.688 5.355 13.25 1 98.44 500 SER A C 1
ATOM 4067 O O . SER A 1 500 ? 16.203 6.469 13.352 1 98.44 500 SER A O 1
ATOM 4069 N N . TYR A 1 501 ? 16.375 4.273 13.117 1 98.62 501 TYR A N 1
ATOM 4070 C CA . TYR A 1 501 ? 17.844 4.309 13.047 1 98.62 501 TYR A CA 1
ATOM 4071 C C . TYR A 1 501 ? 18.297 4.98 11.766 1 98.62 501 TYR A C 1
ATOM 4073 O O . TYR A 1 501 ? 19.328 5.676 11.75 1 98.62 501 TYR A O 1
ATOM 4081 N N . TYR A 1 502 ? 17.594 4.766 10.688 1 98.31 502 TYR A N 1
ATOM 4082 C CA . TYR A 1 502 ? 17.906 5.457 9.445 1 98.31 502 TYR A CA 1
ATOM 4083 C C . TYR A 1 502 ? 17.797 6.969 9.617 1 98.31 502 TYR A C 1
ATOM 4085 O O . TYR A 1 502 ? 18.672 7.715 9.18 1 98.31 502 TYR A O 1
ATOM 4093 N N . ARG A 1 503 ? 16.75 7.496 10.289 1 97.25 503 ARG A N 1
ATOM 4094 C CA . ARG A 1 503 ? 16.531 8.922 10.516 1 97.25 503 ARG A CA 1
ATOM 4095 C C . ARG A 1 503 ? 17.641 9.523 11.352 1 97.25 503 ARG A C 1
ATOM 4097 O O . ARG A 1 503 ? 18.031 10.68 11.156 1 97.25 503 ARG A O 1
ATOM 4104 N N . SER A 1 504 ? 18.156 8.703 12.25 1 96.88 504 SER A N 1
ATOM 4105 C CA . SER A 1 504 ? 19.219 9.188 13.133 1 96.88 504 SER A CA 1
ATOM 4106 C C . SER A 1 504 ? 20.594 8.961 12.516 1 96.88 504 SER A C 1
ATOM 4108 O O . SER A 1 504 ? 21.609 9.18 13.172 1 96.88 504 SER A O 1
ATOM 4110 N N . GLU A 1 505 ? 20.672 8.391 11.312 1 96.88 505 GLU A N 1
ATOM 4111 C CA . GLU A 1 505 ? 21.891 8.203 10.539 1 96.88 505 GLU A CA 1
ATOM 4112 C C . GLU A 1 505 ? 22.75 7.102 11.125 1 96.88 505 GLU A C 1
ATOM 4114 O O . GLU A 1 505 ? 23.984 7.16 11.047 1 96.88 505 GLU A O 1
ATOM 4119 N N . ASP A 1 506 ? 22.125 6.23 11.891 1 97.62 506 ASP A N 1
ATOM 4120 C CA . ASP A 1 506 ? 22.797 5.004 12.32 1 97.62 506 ASP A CA 1
ATOM 4121 C C . ASP A 1 506 ? 22.578 3.879 11.312 1 97.62 506 ASP A C 1
ATOM 4123 O O . ASP A 1 506 ? 21.766 2.975 11.555 1 97.62 506 ASP A O 1
ATOM 4127 N N . TRP A 1 507 ? 23.359 3.85 10.273 1 97.25 507 TRP A N 1
ATOM 4128 C CA . TRP A 1 507 ? 23.141 2.982 9.117 1 97.25 507 TRP A CA 1
ATOM 4129 C C . TRP A 1 507 ? 23.344 1.519 9.492 1 97.25 507 TRP A C 1
ATOM 4131 O O . TRP A 1 507 ? 22.547 0.658 9.109 1 97.25 507 TRP A O 1
ATOM 4141 N N . PRO A 1 508 ? 24.344 1.166 10.273 1 97.88 508 PRO A N 1
ATOM 4142 C CA . PRO A 1 508 ? 24.547 -0.245 10.609 1 97.88 508 PRO A CA 1
ATOM 4143 C C . PRO A 1 508 ? 23.375 -0.846 11.367 1 97.88 508 PRO A C 1
ATOM 4145 O O . PRO A 1 508 ? 22.938 -1.965 11.07 1 97.88 508 PRO A O 1
ATOM 4148 N N . LYS A 1 509 ? 22.812 -0.085 12.312 1 98.31 509 LYS A N 1
ATOM 4149 C CA . LYS A 1 509 ? 21.672 -0.599 13.062 1 98.31 509 LYS A CA 1
ATOM 4150 C C . LYS A 1 509 ? 20.438 -0.682 12.172 1 98.31 509 LYS A C 1
ATOM 4152 O O . LYS A 1 509 ? 19.641 -1.614 12.297 1 98.31 509 LYS A O 1
ATOM 4157 N N . ALA A 1 510 ? 20.266 0.348 11.352 1 98.62 510 ALA A N 1
ATOM 4158 C CA . ALA A 1 510 ? 19.156 0.302 10.414 1 98.62 510 ALA A CA 1
ATOM 4159 C C . ALA A 1 510 ? 19.234 -0.944 9.531 1 98.62 510 ALA A C 1
ATOM 4161 O O . ALA A 1 510 ? 18.219 -1.603 9.289 1 98.62 510 ALA A O 1
ATOM 4162 N N . LEU A 1 511 ? 20.422 -1.274 9.031 1 98.69 511 LEU A N 1
ATOM 4163 C CA . LEU A 1 511 ? 20.625 -2.455 8.203 1 98.69 511 LEU A CA 1
ATOM 4164 C C . LEU A 1 511 ? 20.359 -3.73 8.992 1 98.69 511 LEU A C 1
ATOM 4166 O O . LEU A 1 511 ? 19.734 -4.66 8.469 1 98.69 511 LEU A O 1
ATOM 4170 N N . GLU A 1 512 ? 20.844 -3.771 10.219 1 98.38 512 GLU A N 1
ATOM 4171 C CA . GLU A 1 512 ? 20.641 -4.934 11.07 1 98.38 512 GLU A CA 1
ATOM 4172 C C . GLU A 1 512 ? 19.156 -5.254 11.234 1 98.38 512 GLU A C 1
ATOM 4174 O O . GLU A 1 512 ? 18.75 -6.398 11.047 1 98.38 512 GLU A O 1
ATOM 4179 N N . PHE A 1 513 ? 18.328 -4.246 11.539 1 98.56 513 PHE A N 1
ATOM 4180 C CA . PHE A 1 513 ? 16.906 -4.457 11.781 1 98.56 513 PHE A CA 1
ATOM 4181 C C . PHE A 1 513 ? 16.188 -4.758 10.477 1 98.56 513 PHE A C 1
ATOM 4183 O O . PHE A 1 513 ? 15.234 -5.547 10.461 1 98.56 513 PHE A O 1
ATOM 4190 N N . SER A 1 514 ? 16.578 -4.125 9.383 1 98.5 514 SER A N 1
ATOM 4191 C CA . SER A 1 514 ? 15.953 -4.449 8.102 1 98.5 514 SER A CA 1
ATOM 4192 C C . SER A 1 514 ? 16.234 -5.891 7.695 1 98.5 514 SER A C 1
ATOM 4194 O O . SER A 1 514 ? 15.359 -6.59 7.188 1 98.5 514 SER A O 1
ATOM 4196 N N . LYS A 1 515 ? 17.484 -6.344 7.918 1 98.19 515 LYS A N 1
ATOM 4197 C CA . LYS A 1 515 ? 17.844 -7.723 7.602 1 98.19 515 LYS A CA 1
ATOM 4198 C C . LYS A 1 515 ? 17.078 -8.711 8.477 1 98.19 515 LYS A C 1
ATOM 4200 O O . LYS A 1 515 ? 16.688 -9.789 8.016 1 98.19 515 LYS A O 1
ATOM 4205 N N . LYS A 1 516 ? 16.922 -8.391 9.734 1 98.06 516 LYS A N 1
ATOM 4206 C CA . LYS A 1 516 ? 16.156 -9.258 10.617 1 98.06 516 LYS A CA 1
ATOM 4207 C C . LYS A 1 516 ? 14.727 -9.43 10.109 1 98.06 516 LYS A C 1
ATOM 4209 O O . LYS A 1 516 ? 14.188 -10.539 10.102 1 98.06 516 LYS A O 1
ATOM 4214 N N . ALA A 1 517 ? 14.07 -8.297 9.711 1 98.44 517 ALA A N 1
ATOM 4215 C CA . ALA A 1 517 ? 12.727 -8.359 9.141 1 98.44 517 ALA A CA 1
ATOM 4216 C C . ALA A 1 517 ? 12.711 -9.219 7.883 1 98.44 517 ALA A C 1
ATOM 4218 O O . ALA A 1 517 ? 11.812 -10.047 7.699 1 98.44 517 ALA A O 1
ATOM 4219 N N . LEU A 1 518 ? 13.727 -9.039 7.039 1 98.31 518 LEU A N 1
ATOM 4220 C CA . LEU A 1 518 ? 13.797 -9.773 5.777 1 98.31 518 LEU A CA 1
ATOM 4221 C C . LEU A 1 518 ? 14.094 -11.242 6.023 1 98.31 518 LEU A C 1
ATOM 4223 O O . LEU A 1 518 ? 13.773 -12.094 5.191 1 98.31 518 LEU A O 1
ATOM 4227 N N . GLY A 1 519 ? 14.711 -11.539 7.141 1 97.75 519 GLY A N 1
ATOM 4228 C CA . GLY A 1 519 ? 14.93 -12.922 7.531 1 97.75 519 GLY A CA 1
ATOM 4229 C C . GLY A 1 519 ? 13.648 -13.641 7.922 1 97.75 519 GLY A C 1
ATOM 4230 O O . GLY A 1 519 ? 13.617 -14.867 7.988 1 97.75 519 GLY A O 1
ATOM 4231 N N . ILE A 1 520 ? 12.609 -12.906 8.195 1 98 520 ILE A N 1
ATOM 4232 C CA . ILE A 1 520 ? 11.289 -13.453 8.492 1 98 520 ILE A CA 1
ATOM 4233 C C . ILE A 1 520 ? 10.453 -13.516 7.215 1 98 520 ILE A C 1
ATOM 4235 O O . ILE A 1 520 ? 9.805 -14.531 6.945 1 98 520 ILE A O 1
ATOM 4239 N N . ASP A 1 521 ? 10.5 -12.484 6.469 1 98 521 ASP A N 1
ATOM 4240 C CA . ASP A 1 521 ? 9.805 -12.391 5.191 1 98 521 ASP A CA 1
ATOM 4241 C C . ASP A 1 521 ? 10.633 -11.617 4.164 1 98 521 ASP A C 1
ATOM 4243 O O . ASP A 1 521 ? 10.641 -10.391 4.164 1 98 521 ASP A O 1
ATOM 4247 N N . THR A 1 522 ? 11.211 -12.273 3.221 1 98 522 THR A N 1
ATOM 4248 C CA . THR A 1 522 ? 12.133 -11.664 2.268 1 98 522 THR A CA 1
ATOM 4249 C C . THR A 1 522 ? 11.391 -10.758 1.295 1 98 522 THR A C 1
ATOM 4251 O O . THR A 1 522 ? 12 -9.938 0.608 1 98 522 THR A O 1
ATOM 4254 N N . TYR A 1 523 ? 10.039 -10.789 1.295 1 98.06 523 TYR A N 1
ATOM 4255 C CA . TYR A 1 523 ? 9.258 -10.023 0.335 1 98.06 523 TYR A CA 1
ATOM 4256 C C . TYR A 1 523 ? 8.578 -8.836 1.014 1 98.06 523 TYR A C 1
ATOM 4258 O O . TYR A 1 523 ? 7.84 -8.086 0.37 1 98.06 523 TYR A O 1
ATOM 4266 N N . ASP A 1 524 ? 8.766 -8.664 2.359 1 98.12 524 ASP A N 1
ATOM 4267 C CA . ASP A 1 524 ? 8.156 -7.527 3.033 1 98.12 524 ASP A CA 1
ATOM 4268 C C . ASP A 1 524 ? 8.539 -6.215 2.35 1 98.12 524 ASP A C 1
ATOM 4270 O O . ASP A 1 524 ? 9.719 -5.914 2.191 1 98.12 524 ASP A O 1
ATOM 4274 N N . SER A 1 525 ? 7.578 -5.469 1.943 1 97.31 525 SER A N 1
ATOM 4275 C CA . SER A 1 525 ? 7.801 -4.328 1.064 1 97.31 525 SER A CA 1
ATOM 4276 C C . SER A 1 525 ? 8.539 -3.205 1.791 1 97.31 525 SER A C 1
ATOM 4278 O O . SER A 1 525 ? 9.477 -2.621 1.249 1 97.31 525 SER A O 1
ATOM 4280 N N . MET A 1 526 ? 8.141 -2.885 3.014 1 97.94 526 MET A N 1
ATOM 4281 C CA . MET A 1 526 ? 8.781 -1.81 3.768 1 97.94 526 MET A CA 1
ATOM 4282 C C . MET A 1 526 ? 10.211 -2.18 4.133 1 97.94 526 MET A C 1
ATOM 4284 O O . MET A 1 526 ? 11.125 -1.354 4.027 1 97.94 526 MET A O 1
ATOM 4288 N N . ALA A 1 527 ? 10.398 -3.41 4.578 1 98.62 527 ALA A N 1
ATOM 4289 C CA . ALA A 1 527 ? 11.75 -3.871 4.918 1 98.62 527 ALA A CA 1
ATOM 4290 C C . ALA A 1 527 ? 12.68 -3.754 3.717 1 98.62 527 ALA A C 1
ATOM 4292 O O . ALA A 1 527 ? 13.82 -3.307 3.854 1 98.62 527 ALA A O 1
ATOM 4293 N N . ASN A 1 528 ? 12.211 -4.191 2.557 1 98.81 528 ASN A N 1
ATOM 4294 C CA . ASN A 1 528 ? 13.016 -4.105 1.345 1 98.81 528 ASN A CA 1
ATOM 4295 C C . ASN A 1 528 ? 13.328 -2.654 0.981 1 98.81 528 ASN A C 1
ATOM 4297 O O . ASN A 1 528 ? 14.445 -2.336 0.58 1 98.81 528 ASN A O 1
ATOM 4301 N N . TYR A 1 529 ? 12.328 -1.797 1.059 1 98.75 529 TYR A N 1
ATOM 4302 C CA . TYR A 1 529 ? 12.523 -0.383 0.757 1 98.75 529 TYR A CA 1
ATOM 4303 C C . TYR A 1 529 ? 13.594 0.224 1.66 1 98.75 529 TYR A C 1
ATOM 4305 O O . TYR A 1 529 ? 14.508 0.904 1.185 1 98.75 529 TYR A O 1
ATOM 4313 N N . ILE A 1 530 ? 13.516 -0.037 3.004 1 98.81 530 ILE A N 1
ATOM 4314 C CA . ILE A 1 530 ? 14.477 0.49 3.965 1 98.81 530 ILE A CA 1
ATOM 4315 C C . ILE A 1 530 ? 15.852 -0.132 3.717 1 98.81 530 ILE A C 1
ATOM 4317 O O . ILE A 1 530 ? 16.875 0.555 3.787 1 98.81 530 ILE A O 1
ATOM 4321 N N . TYR A 1 531 ? 15.844 -1.484 3.41 1 98.75 531 TYR A N 1
ATOM 4322 C CA . TYR A 1 531 ? 17.078 -2.166 3.029 1 98.75 531 TYR A CA 1
ATOM 4323 C C . TYR A 1 531 ? 17.75 -1.459 1.858 1 98.75 531 TYR A C 1
ATOM 4325 O O . TYR A 1 531 ? 18.969 -1.253 1.866 1 98.75 531 TYR A O 1
ATOM 4333 N N . GLY A 1 532 ? 16.984 -1.05 0.859 1 98.75 532 GLY A N 1
ATOM 4334 C CA . GLY A 1 532 ? 17.5 -0.284 -0.262 1 98.75 532 GLY A CA 1
ATOM 4335 C C . GLY A 1 532 ? 18.062 1.065 0.146 1 98.75 532 GLY A C 1
ATOM 4336 O O . GLY A 1 532 ? 19.172 1.431 -0.258 1 98.75 532 GLY A O 1
ATOM 4337 N N . LEU A 1 533 ? 17.344 1.8 1.018 1 98.56 533 LEU A N 1
ATOM 4338 C CA . LEU A 1 533 ? 17.766 3.127 1.459 1 98.56 533 LEU A CA 1
ATOM 4339 C C . LEU A 1 533 ? 19.078 3.055 2.219 1 98.56 533 LEU A C 1
ATOM 4341 O O . LEU A 1 533 ? 19.984 3.848 1.966 1 98.56 533 LEU A O 1
ATOM 4345 N N . VAL A 1 534 ? 19.172 2.141 3.141 1 98.44 534 VAL A N 1
ATOM 4346 C CA . VAL A 1 534 ? 20.328 2.047 4.016 1 98.44 534 VAL A CA 1
ATOM 4347 C C . VAL A 1 534 ? 21.562 1.636 3.201 1 98.44 534 VAL A C 1
ATOM 4349 O O . VAL A 1 534 ? 22.641 2.201 3.367 1 98.44 534 VAL A O 1
ATOM 4352 N N . ASN A 1 535 ? 21.375 0.641 2.311 1 98.5 535 ASN A N 1
ATOM 4353 C CA . ASN A 1 535 ? 22.484 0.189 1.493 1 98.5 535 ASN A CA 1
ATOM 4354 C C . ASN A 1 535 ? 22.938 1.269 0.511 1 98.5 535 ASN A C 1
ATOM 4356 O O . ASN A 1 535 ? 24.125 1.375 0.199 1 98.5 535 ASN A O 1
ATOM 4360 N N . LYS A 1 536 ? 22.031 2.047 -0.007 1 97.38 536 LYS A N 1
ATOM 4361 C CA . LYS A 1 536 ? 22.391 3.213 -0.808 1 97.38 536 LYS A CA 1
ATOM 4362 C C . LYS A 1 536 ? 23.297 4.16 -0.02 1 97.38 536 LYS A C 1
ATOM 4364 O O . LYS A 1 536 ? 24.312 4.625 -0.535 1 97.38 536 LYS A O 1
ATOM 4369 N N . SER A 1 537 ? 22.938 4.414 1.253 1 96.38 537 SER A N 1
ATOM 4370 C CA . SER A 1 537 ? 23.703 5.312 2.109 1 96.38 537 SER A CA 1
ATOM 4371 C C . SER A 1 537 ? 25.078 4.727 2.443 1 96.38 537 SER A C 1
ATOM 4373 O O . SER A 1 537 ? 26.047 5.465 2.617 1 96.38 537 SER A O 1
ATOM 4375 N N . LEU A 1 538 ? 25.156 3.398 2.484 1 96.75 538 LEU A N 1
ATOM 4376 C CA . LEU A 1 538 ? 26.406 2.707 2.811 1 96.75 538 LEU A CA 1
ATOM 4377 C C . LEU A 1 538 ? 27.25 2.49 1.559 1 96.75 538 LEU A C 1
ATOM 4379 O O . LEU A 1 538 ? 28.391 2.031 1.646 1 96.75 538 LEU A O 1
ATOM 4383 N N . GLY A 1 539 ? 26.672 2.729 0.366 1 94.81 539 GLY A N 1
ATOM 4384 C CA . GLY A 1 539 ? 27.406 2.592 -0.885 1 94.81 539 GLY A CA 1
ATOM 4385 C C . GLY A 1 539 ? 27.344 1.191 -1.466 1 94.81 539 GLY A C 1
ATOM 4386 O O . GLY A 1 539 ? 28.078 0.86 -2.389 1 94.81 539 GLY A O 1
ATOM 4387 N N . ASN A 1 540 ? 26.484 0.275 -0.88 1 96.38 540 ASN A N 1
ATOM 4388 C CA . ASN A 1 540 ? 26.25 -1.061 -1.421 1 96.38 540 ASN A CA 1
ATOM 4389 C C . ASN A 1 540 ? 25.203 -1.049 -2.525 1 96.38 540 ASN A C 1
ATOM 4391 O O . ASN A 1 540 ? 24.062 -1.431 -2.297 1 96.38 540 ASN A O 1
ATOM 4395 N N . HIS A 1 541 ? 25.578 -0.766 -3.689 1 94.88 541 HIS A N 1
ATOM 4396 C CA . HIS A 1 541 ? 24.656 -0.422 -4.766 1 94.88 541 HIS A CA 1
ATOM 4397 C C . HIS A 1 541 ? 23.859 -1.636 -5.207 1 94.88 541 HIS A C 1
ATOM 4399 O O . HIS A 1 541 ? 22.656 -1.521 -5.488 1 94.88 541 HIS A O 1
ATOM 4405 N N . ALA A 1 542 ? 24.469 -2.822 -5.305 1 96.5 542 ALA A N 1
ATOM 4406 C CA . ALA A 1 542 ? 23.734 -4.016 -5.715 1 96.5 542 ALA A CA 1
ATOM 4407 C C . ALA A 1 542 ? 22.609 -4.344 -4.727 1 96.5 542 ALA A C 1
ATOM 4409 O O . ALA A 1 542 ? 21.484 -4.625 -5.125 1 96.5 542 ALA A O 1
ATOM 4410 N N . ASP A 1 543 ? 22.953 -4.27 -3.453 1 98.12 543 ASP A N 1
ATOM 4411 C CA . ASP A 1 543 ? 21.969 -4.535 -2.412 1 98.12 543 ASP A CA 1
ATOM 4412 C C . ASP A 1 543 ? 20.859 -3.482 -2.424 1 98.12 543 ASP A C 1
ATOM 4414 O O . ASP A 1 543 ? 19.688 -3.803 -2.201 1 98.12 543 ASP A O 1
ATOM 4418 N N . ALA A 1 544 ? 21.25 -2.207 -2.621 1 98.44 544 ALA A N 1
ATOM 4419 C CA . ALA A 1 544 ? 20.25 -1.144 -2.701 1 98.44 544 ALA A CA 1
ATOM 4420 C C . ALA A 1 544 ? 19.25 -1.414 -3.822 1 98.44 544 ALA A C 1
ATOM 4422 O O . ALA A 1 544 ? 18.047 -1.375 -3.605 1 98.44 544 ALA A O 1
ATOM 4423 N N . LYS A 1 545 ? 19.797 -1.761 -5.004 1 98 545 LYS A N 1
ATOM 4424 C CA . LYS A 1 545 ? 18.938 -2.014 -6.16 1 98 545 LYS A CA 1
ATOM 4425 C C . LYS A 1 545 ? 18.078 -3.256 -5.945 1 98 545 LYS A C 1
ATOM 4427 O O . LYS A 1 545 ? 16.906 -3.279 -6.332 1 98 545 LYS A O 1
ATOM 4432 N N . SER A 1 546 ? 18.641 -4.254 -5.324 1 98.19 546 SER A N 1
ATOM 4433 C CA . SER A 1 546 ? 17.875 -5.453 -5.012 1 98.19 546 SER A CA 1
ATOM 4434 C C . SER A 1 546 ? 16.703 -5.133 -4.086 1 98.19 546 SER A C 1
ATOM 4436 O O . SER A 1 546 ? 15.578 -5.578 -4.32 1 98.19 546 SER A O 1
ATOM 4438 N N . GLY A 1 547 ? 17.031 -4.371 -3.043 1 98.62 547 GLY A N 1
ATOM 4439 C CA . GLY A 1 547 ? 15.984 -3.98 -2.111 1 98.62 547 GLY A CA 1
ATOM 4440 C C . GLY A 1 547 ? 14.859 -3.211 -2.771 1 98.62 547 GLY A C 1
ATOM 4441 O O . GLY A 1 547 ? 13.688 -3.584 -2.646 1 98.62 547 GLY A O 1
ATOM 4442 N N . PHE A 1 548 ? 15.164 -2.158 -3.52 1 98.69 548 PHE A N 1
ATOM 4443 C CA . PHE A 1 548 ? 14.156 -1.367 -4.207 1 98.69 548 PHE A CA 1
ATOM 4444 C C . PHE A 1 548 ? 13.383 -2.223 -5.207 1 98.69 548 PHE A C 1
ATOM 4446 O O . PHE A 1 548 ? 12.164 -2.096 -5.336 1 98.69 548 PHE A O 1
ATOM 4453 N N . SER A 1 549 ? 14.062 -3.102 -5.902 1 98.5 549 SER A N 1
ATOM 4454 C CA . SER A 1 549 ? 13.438 -3.938 -6.922 1 98.5 549 SER A CA 1
ATOM 4455 C C . SER A 1 549 ? 12.352 -4.82 -6.32 1 98.5 549 SER A C 1
ATOM 4457 O O . SER A 1 549 ? 11.234 -4.875 -6.84 1 98.5 549 SER A O 1
ATOM 4459 N N . ILE A 1 550 ? 12.656 -5.5 -5.23 1 98.44 550 ILE A N 1
ATOM 4460 C CA . ILE A 1 550 ? 11.664 -6.383 -4.621 1 98.44 550 ILE A CA 1
ATOM 4461 C C . ILE A 1 550 ? 10.523 -5.551 -4.035 1 98.44 550 ILE A C 1
ATOM 4463 O O . ILE A 1 550 ? 9.367 -5.961 -4.086 1 98.44 550 ILE A O 1
ATOM 4467 N N . ALA A 1 551 ? 10.828 -4.375 -3.52 1 98.44 551 ALA A N 1
ATOM 4468 C CA . ALA A 1 551 ? 9.805 -3.496 -2.957 1 98.44 551 ALA A CA 1
ATOM 4469 C C . ALA A 1 551 ? 8.812 -3.049 -4.027 1 98.44 551 ALA A C 1
ATOM 4471 O O . ALA A 1 551 ? 7.648 -2.777 -3.732 1 98.44 551 ALA A O 1
ATOM 4472 N N . THR A 1 552 ? 9.195 -2.941 -5.324 1 97.69 552 THR A N 1
ATOM 4473 C CA . THR A 1 552 ? 8.312 -2.506 -6.402 1 97.69 552 THR A CA 1
ATOM 4474 C C . THR A 1 552 ? 7.156 -3.482 -6.582 1 97.69 552 THR A C 1
ATOM 4476 O O . THR A 1 552 ? 6.148 -3.15 -7.211 1 97.69 552 THR A O 1
ATOM 4479 N N . GLN A 1 553 ? 7.281 -4.66 -6.043 1 95.69 553 GLN A N 1
ATOM 4480 C CA . GLN A 1 553 ? 6.258 -5.684 -6.254 1 95.69 553 GLN A CA 1
ATOM 4481 C C . GLN A 1 553 ? 5.031 -5.418 -5.387 1 95.69 553 GLN A C 1
ATOM 4483 O O . GLN A 1 553 ? 3.967 -5.996 -5.617 1 95.69 553 GLN A O 1
ATOM 4488 N N . SER A 1 554 ? 5.148 -4.496 -4.457 1 96 554 SER A N 1
ATOM 4489 C CA . SER A 1 554 ? 4.02 -4.109 -3.615 1 96 554 SER A CA 1
ATOM 4490 C C . SER A 1 554 ? 3.408 -2.793 -4.086 1 96 554 SER A C 1
ATOM 4492 O O . SER A 1 554 ? 4.129 -1.842 -4.395 1 96 554 SER A O 1
ATOM 4494 N N . VAL A 1 555 ? 2.09 -2.736 -4.051 1 96.56 555 VAL A N 1
ATOM 4495 C CA . VAL A 1 555 ? 1.377 -1.525 -4.441 1 96.56 555 VAL A CA 1
ATOM 4496 C C . VAL A 1 555 ? 1.807 -0.362 -3.551 1 96.56 555 VAL A C 1
ATOM 4498 O O . VAL A 1 555 ? 1.998 0.758 -4.031 1 96.56 555 VAL A O 1
ATOM 4501 N N . ALA A 1 556 ? 2.066 -0.609 -2.33 1 95.88 556 ALA A N 1
ATOM 4502 C CA . ALA A 1 556 ? 2.291 0.416 -1.313 1 95.88 556 ALA A CA 1
ATOM 4503 C C . ALA A 1 556 ? 3.627 1.122 -1.532 1 95.88 556 ALA A C 1
ATOM 4505 O O . ALA A 1 556 ? 3.777 2.297 -1.189 1 95.88 556 ALA A O 1
ATOM 4506 N N . MET A 1 557 ? 4.645 0.413 -2.123 1 97.88 557 MET A N 1
ATOM 4507 C CA . MET A 1 557 ? 5.98 0.989 -2.197 1 97.88 557 MET A CA 1
ATOM 4508 C C . MET A 1 557 ? 6.457 1.075 -3.645 1 97.88 557 MET A C 1
ATOM 4510 O O . MET A 1 557 ? 7.586 1.497 -3.906 1 97.88 557 MET A O 1
ATOM 4514 N N . ARG A 1 558 ? 5.66 0.77 -4.602 1 97.31 558 ARG A N 1
ATOM 4515 C CA . ARG A 1 558 ? 6.047 0.557 -5.992 1 97.31 558 ARG A CA 1
ATOM 4516 C C . ARG A 1 558 ? 6.57 1.846 -6.617 1 97.31 558 ARG A C 1
ATOM 4518 O O . ARG A 1 558 ? 7.695 1.889 -7.117 1 97.31 558 ARG A O 1
ATOM 4525 N N . THR A 1 559 ? 5.82 2.924 -6.586 1 97.81 559 THR A N 1
ATOM 4526 C CA . THR A 1 559 ? 6.215 4.184 -7.203 1 97.81 559 THR A CA 1
ATOM 4527 C C . THR A 1 559 ? 7.449 4.762 -6.512 1 97.81 559 THR A C 1
ATOM 4529 O O . THR A 1 559 ? 8.312 5.352 -7.164 1 97.81 559 THR A O 1
ATOM 4532 N N . ALA A 1 560 ? 7.52 4.645 -5.188 1 98.5 560 ALA A N 1
ATOM 4533 C CA . ALA A 1 560 ? 8.664 5.145 -4.43 1 98.5 560 ALA A CA 1
ATOM 4534 C C . ALA A 1 560 ? 9.938 4.379 -4.793 1 98.5 560 ALA A C 1
ATOM 4536 O O . ALA A 1 560 ? 11 4.98 -4.977 1 98.5 560 ALA A O 1
ATOM 4537 N N . SER A 1 561 ? 9.812 3.088 -4.922 1 98.75 561 SER A N 1
ATOM 4538 C CA . SER A 1 561 ? 10.961 2.246 -5.215 1 98.75 561 SER A CA 1
ATOM 4539 C C . SER A 1 561 ? 11.469 2.471 -6.637 1 98.75 561 SER A C 1
ATOM 4541 O O . SER A 1 561 ? 12.68 2.529 -6.871 1 98.75 561 SER A O 1
ATOM 4543 N N . TYR A 1 562 ? 10.578 2.6 -7.598 1 98.62 562 TYR A N 1
ATOM 4544 C CA . TYR A 1 562 ? 10.984 2.92 -8.961 1 98.62 562 TYR A CA 1
ATOM 4545 C C . TYR A 1 562 ? 11.68 4.273 -9.023 1 98.62 562 TYR A C 1
ATOM 4547 O O . TYR A 1 562 ? 12.625 4.457 -9.789 1 98.62 562 TYR A O 1
ATOM 4555 N N . THR A 1 563 ? 11.203 5.207 -8.234 1 98.62 563 THR A N 1
ATOM 4556 C CA . THR A 1 563 ? 11.828 6.523 -8.18 1 98.62 563 THR A CA 1
ATOM 4557 C C . THR A 1 563 ? 13.258 6.426 -7.66 1 98.62 563 THR A C 1
ATOM 4559 O O . THR A 1 563 ? 14.18 7.016 -8.234 1 98.62 563 THR A O 1
ATOM 4562 N N . GLU A 1 564 ? 13.461 5.66 -6.602 1 98.5 564 GLU A N 1
ATOM 4563 C CA . GLU A 1 564 ? 14.797 5.492 -6.035 1 98.5 564 GLU A CA 1
ATOM 4564 C C . GLU A 1 564 ? 15.719 4.758 -7.004 1 98.5 564 GLU A C 1
ATOM 4566 O O . GLU A 1 564 ? 16.906 5.074 -7.102 1 98.5 564 GLU A O 1
ATOM 4571 N N . LEU A 1 565 ? 15.172 3.736 -7.734 1 98.44 565 LEU A N 1
ATOM 4572 C CA . LEU A 1 565 ? 15.953 3.041 -8.75 1 98.44 565 LEU A CA 1
ATOM 4573 C C . LEU A 1 565 ? 16.375 4 -9.852 1 98.44 565 LEU A C 1
ATOM 4575 O O . LEU A 1 565 ? 17.531 3.975 -10.289 1 98.44 565 LEU A O 1
ATOM 4579 N N . ALA A 1 566 ? 15.484 4.848 -10.297 1 98.25 566 ALA A N 1
ATOM 4580 C CA . ALA A 1 566 ? 15.789 5.828 -11.328 1 98.25 566 ALA A CA 1
ATOM 4581 C C . ALA A 1 566 ? 16.906 6.77 -10.883 1 98.25 566 ALA A C 1
ATOM 4583 O O . ALA A 1 566 ? 17.812 7.082 -11.656 1 98.25 566 ALA A O 1
ATOM 4584 N N . LYS A 1 567 ? 16.859 7.227 -9.617 1 97.31 567 LYS A N 1
ATOM 4585 C CA . LYS A 1 567 ? 17.891 8.102 -9.07 1 97.31 567 LYS A CA 1
ATOM 4586 C C . LYS A 1 567 ? 19.266 7.438 -9.109 1 97.31 567 LYS A C 1
ATOM 4588 O O . LYS A 1 567 ? 20.25 8.055 -9.547 1 97.31 567 LYS A O 1
ATOM 4593 N N . LEU A 1 568 ? 19.297 6.211 -8.656 1 96.31 568 LEU A N 1
ATOM 4594 C CA . LEU A 1 568 ? 20.562 5.484 -8.594 1 96.31 568 LEU A CA 1
ATOM 4595 C C . LEU A 1 568 ? 21.125 5.27 -9.992 1 96.31 568 LEU A C 1
ATOM 4597 O O . LEU A 1 568 ? 22.328 5.441 -10.211 1 96.31 568 LEU A O 1
ATOM 4601 N N . LEU A 1 569 ? 20.297 4.914 -10.914 1 95.88 569 LEU A N 1
ATOM 4602 C CA . LEU A 1 569 ? 20.734 4.648 -12.281 1 95.88 569 LEU A CA 1
ATOM 4603 C C . LEU A 1 569 ? 21.203 5.93 -12.961 1 95.88 569 LEU A C 1
ATOM 4605 O O . LEU A 1 569 ? 22.172 5.914 -13.734 1 95.88 569 LEU A O 1
ATOM 4609 N N . LEU A 1 570 ? 20.469 7.02 -12.695 1 95.88 570 LEU A N 1
ATOM 4610 C CA . LEU A 1 570 ? 20.906 8.312 -13.219 1 95.88 570 LEU A CA 1
ATOM 4611 C C . LEU A 1 570 ? 22.297 8.672 -12.695 1 95.88 570 LEU A C 1
ATOM 4613 O O . LEU A 1 570 ? 23.172 9.078 -13.469 1 95.88 570 LEU A O 1
ATOM 4617 N N . LYS A 1 571 ? 22.484 8.523 -11.453 1 92.38 571 LYS A N 1
ATOM 4618 C CA . LYS A 1 571 ? 23.766 8.828 -10.828 1 92.38 571 LYS A CA 1
ATOM 4619 C C . LYS A 1 571 ? 24.875 7.961 -11.398 1 92.38 571 LYS A C 1
ATOM 4621 O O . LYS A 1 571 ? 26.016 8.406 -11.516 1 92.38 571 LYS A O 1
ATOM 4626 N N . GLU A 1 572 ? 24.531 6.758 -11.797 1 89.81 572 GLU A N 1
ATOM 4627 C CA . GLU A 1 572 ? 25.516 5.816 -12.344 1 89.81 572 GLU A CA 1
ATOM 4628 C C . GLU A 1 572 ? 25.703 6.031 -13.844 1 89.81 572 GLU A C 1
ATOM 4630 O O . GLU A 1 572 ? 26.516 5.355 -14.477 1 89.81 572 GLU A O 1
ATOM 4635 N N . GLY A 1 573 ? 24.938 6.887 -14.43 1 90 573 GLY A N 1
ATOM 4636 C CA . GLY A 1 573 ? 25.109 7.23 -15.828 1 90 573 GLY A CA 1
ATOM 4637 C C . GLY A 1 573 ? 24.281 6.363 -16.766 1 90 573 GLY A C 1
ATOM 4638 O O . GLY A 1 573 ? 24.375 6.488 -17.984 1 90 573 GLY A O 1
ATOM 4639 N N . HIS A 1 574 ? 23.422 5.477 -16.219 1 93.38 574 HIS A N 1
ATOM 4640 C CA . HIS A 1 574 ? 22.547 4.652 -17.031 1 93.38 574 HIS A CA 1
ATOM 4641 C C . HIS A 1 574 ? 21.281 5.406 -17.406 1 93.38 574 HIS A C 1
ATOM 4643 O O . HIS A 1 574 ? 20.172 5.027 -16.984 1 93.38 574 HIS A O 1
ATOM 4649 N N . HIS A 1 575 ? 21.375 6.352 -18.297 1 95.25 575 HIS A N 1
ATOM 4650 C CA . HIS A 1 575 ? 20.328 7.328 -18.562 1 95.25 575 HIS A CA 1
ATOM 4651 C C . HIS A 1 575 ? 19.094 6.668 -19.172 1 95.25 575 HIS A C 1
ATOM 4653 O O . HIS A 1 575 ? 17.969 6.957 -18.781 1 95.25 575 HIS A O 1
ATOM 4659 N N . ALA A 1 576 ? 19.25 5.77 -20.094 1 93.94 576 ALA A N 1
ATOM 4660 C CA . ALA A 1 576 ? 18.125 5.129 -20.766 1 93.94 576 ALA A CA 1
ATOM 4661 C C . ALA A 1 576 ? 17.312 4.293 -19.781 1 93.94 576 ALA A C 1
ATOM 4663 O O . ALA A 1 576 ? 16.078 4.332 -19.781 1 93.94 576 ALA A O 1
ATOM 4664 N N . LYS A 1 577 ? 18.016 3.52 -19 1 94.81 577 LYS A N 1
ATOM 4665 C CA . LYS A 1 577 ? 17.328 2.699 -18 1 94.81 577 LYS A CA 1
ATOM 4666 C C . LYS A 1 577 ? 16.641 3.57 -16.953 1 94.81 577 LYS A C 1
ATOM 4668 O O . LYS A 1 577 ? 15.555 3.244 -16.484 1 94.81 577 LYS A O 1
ATOM 4673 N N . ALA A 1 578 ? 17.344 4.609 -16.531 1 97.44 578 ALA A N 1
ATOM 4674 C CA . ALA A 1 578 ? 16.734 5.543 -15.594 1 97.44 578 ALA A CA 1
ATOM 4675 C C . ALA A 1 578 ? 15.43 6.105 -16.141 1 97.44 578 ALA A C 1
ATOM 4677 O O . ALA A 1 578 ? 14.445 6.234 -15.414 1 97.44 578 ALA A O 1
ATOM 4678 N N . LEU A 1 579 ? 15.438 6.484 -17.406 1 97.5 579 LEU A N 1
ATOM 4679 C CA . LEU A 1 579 ? 14.242 7 -18.062 1 97.5 579 LEU A CA 1
ATOM 4680 C C . LEU A 1 579 ? 13.117 5.969 -18.031 1 97.5 579 LEU A C 1
ATOM 4682 O O . LEU A 1 579 ? 11.953 6.316 -17.797 1 97.5 579 LEU A O 1
ATOM 4686 N N . GLU A 1 580 ? 13.445 4.73 -18.266 1 96.88 580 GLU A N 1
ATOM 4687 C CA . GLU A 1 580 ? 12.477 3.646 -18.203 1 96.88 580 GLU A CA 1
ATOM 4688 C C . GLU A 1 580 ? 11.844 3.566 -16.812 1 96.88 580 GLU A C 1
ATOM 4690 O O . GLU A 1 580 ? 10.625 3.426 -16.688 1 96.88 580 GLU A O 1
ATOM 4695 N N . TYR A 1 581 ? 12.641 3.658 -15.797 1 98.12 581 TYR A N 1
ATOM 4696 C CA . TYR A 1 581 ? 12.141 3.498 -14.43 1 98.12 581 TYR A CA 1
ATOM 4697 C C . TYR A 1 581 ? 11.336 4.715 -14 1 98.12 581 TYR A C 1
ATOM 4699 O O . TYR A 1 581 ? 10.406 4.594 -13.195 1 98.12 581 TYR A O 1
ATOM 4707 N N . THR A 1 582 ? 11.641 5.973 -14.516 1 98.44 582 THR A N 1
ATOM 4708 C CA . THR A 1 582 ? 10.758 7.105 -14.258 1 98.44 582 THR A CA 1
ATOM 4709 C C . THR A 1 582 ? 9.383 6.863 -14.867 1 98.44 582 THR A C 1
ATOM 4711 O O . THR A 1 582 ? 8.367 7.23 -14.273 1 98.44 582 THR A O 1
ATOM 4714 N N . GLN A 1 583 ? 9.352 6.281 -16.031 1 98.06 583 GLN A N 1
ATOM 4715 C CA . GLN A 1 583 ? 8.078 5.965 -16.656 1 98.06 583 GLN A CA 1
ATOM 4716 C C . GLN A 1 583 ? 7.301 4.941 -15.836 1 98.06 583 GLN A C 1
ATOM 4718 O O . GLN A 1 583 ? 6.078 5.051 -15.695 1 98.06 583 GLN A O 1
ATOM 4723 N N . LYS A 1 584 ? 8.016 3.959 -15.32 1 98.06 584 LYS A N 1
ATOM 4724 C CA . LYS A 1 584 ? 7.359 2.98 -14.453 1 98.06 584 LYS A CA 1
ATOM 4725 C C . LYS A 1 584 ? 6.797 3.646 -13.203 1 98.06 584 LYS A C 1
ATOM 4727 O O . LYS A 1 584 ? 5.672 3.35 -12.789 1 98.06 584 LYS A O 1
ATOM 4732 N N . ALA A 1 585 ? 7.594 4.527 -12.594 1 98.56 585 ALA A N 1
ATOM 4733 C CA . ALA A 1 585 ? 7.109 5.258 -11.43 1 98.56 585 ALA A CA 1
ATOM 4734 C C . ALA A 1 585 ? 5.828 6.02 -11.75 1 98.56 585 ALA A C 1
ATOM 4736 O O . ALA A 1 585 ? 4.867 5.996 -10.977 1 98.56 585 ALA A O 1
ATOM 4737 N N . LEU A 1 586 ? 5.75 6.652 -12.922 1 98.44 586 LEU A N 1
ATOM 4738 C CA . LEU A 1 586 ? 4.629 7.492 -13.328 1 98.44 586 LEU A CA 1
ATOM 4739 C C . LEU A 1 586 ? 3.432 6.641 -13.734 1 98.44 586 LEU A C 1
ATOM 4741 O O . LEU A 1 586 ? 2.287 7.094 -13.656 1 98.44 586 LEU A O 1
ATOM 4745 N N . THR A 1 587 ? 3.652 5.426 -14.125 1 97.94 587 THR A N 1
ATOM 4746 C CA . THR A 1 587 ? 2.574 4.5 -14.445 1 97.94 587 THR A CA 1
ATOM 4747 C C . THR A 1 587 ? 1.72 4.219 -13.211 1 97.94 587 THR A C 1
ATOM 4749 O O . THR A 1 587 ? 0.503 4.055 -13.312 1 97.94 587 THR A O 1
ATOM 4752 N N . TYR A 1 588 ? 2.334 4.242 -12.062 1 97.81 588 TYR A N 1
ATOM 4753 C CA . TYR A 1 588 ? 1.637 3.84 -10.844 1 97.81 588 TYR A CA 1
ATOM 4754 C C . TYR A 1 588 ? 1.354 5.043 -9.953 1 97.81 588 TYR A C 1
ATOM 4756 O O . TYR A 1 588 ? 0.69 4.918 -8.922 1 97.81 588 TYR A O 1
ATOM 4764 N N . ASN A 1 589 ? 1.808 6.203 -10.352 1 97.88 589 ASN A N 1
ATOM 4765 C CA . ASN A 1 589 ? 1.442 7.504 -9.805 1 97.88 589 ASN A CA 1
ATOM 4766 C C . ASN A 1 589 ? 1.794 8.633 -10.773 1 97.88 589 ASN A C 1
ATOM 4768 O O . ASN A 1 589 ? 2.887 9.195 -10.703 1 97.88 589 ASN A O 1
ATOM 4772 N N . ALA A 1 590 ? 0.904 9.023 -11.547 1 97.81 590 ALA A N 1
ATOM 4773 C CA . ALA A 1 590 ? 1.141 9.977 -12.633 1 97.81 590 ALA A CA 1
ATOM 4774 C C . ALA A 1 590 ? 1.455 11.367 -12.078 1 97.81 590 ALA A C 1
ATOM 4776 O O . ALA A 1 590 ? 1.938 12.234 -12.805 1 97.81 590 ALA A O 1
ATOM 4777 N N . THR A 1 591 ? 1.282 11.562 -10.805 1 97.12 591 THR A N 1
ATOM 4778 C CA . THR A 1 591 ? 1.496 12.867 -10.195 1 97.12 591 THR A CA 1
ATOM 4779 C C . THR A 1 591 ? 2.805 12.898 -9.414 1 97.12 591 THR A C 1
ATOM 4781 O O . THR A 1 591 ? 3.119 13.891 -8.758 1 97.12 591 THR A O 1
ATOM 4784 N N . ASN A 1 592 ? 3.572 11.805 -9.391 1 97.94 592 ASN A N 1
ATOM 4785 C CA . ASN A 1 592 ? 4.871 11.758 -8.727 1 97.94 592 ASN A CA 1
ATOM 4786 C C . ASN A 1 592 ? 5.82 12.82 -9.266 1 97.94 592 ASN A C 1
ATOM 4788 O O . ASN A 1 592 ? 6.512 12.594 -10.258 1 97.94 592 ASN A O 1
ATOM 4792 N N . ILE A 1 593 ? 5.91 13.914 -8.602 1 97.5 593 ILE A N 1
ATOM 4793 C CA . ILE A 1 593 ? 6.629 15.094 -9.07 1 97.5 593 ILE A CA 1
ATOM 4794 C C . ILE A 1 593 ? 8.117 14.781 -9.18 1 97.5 593 ILE A C 1
ATOM 4796 O O . ILE A 1 593 ? 8.805 15.273 -10.078 1 97.5 593 ILE A O 1
ATOM 4800 N N . SER A 1 594 ? 8.664 14.008 -8.242 1 97.56 594 SER A N 1
ATOM 4801 C CA . SER A 1 594 ? 10.078 13.648 -8.281 1 97.56 594 SER A CA 1
ATOM 4802 C C . SER A 1 594 ? 10.414 12.844 -9.531 1 97.56 594 SER A C 1
ATOM 4804 O O . SER A 1 594 ? 11.461 13.062 -10.148 1 97.56 594 SER A O 1
ATOM 4806 N N . ALA A 1 595 ? 9.562 11.93 -9.898 1 98.25 595 ALA A N 1
ATOM 4807 C CA . ALA A 1 595 ? 9.773 11.156 -11.125 1 98.25 595 ALA A CA 1
ATOM 4808 C C . ALA A 1 595 ? 9.719 12.055 -12.352 1 98.25 595 ALA A C 1
ATOM 4810 O O . ALA A 1 595 ? 10.492 11.875 -13.297 1 98.25 595 ALA A O 1
ATOM 4811 N N . LEU A 1 596 ? 8.789 12.977 -12.406 1 98.31 596 LEU A N 1
ATOM 4812 C CA . LEU A 1 596 ? 8.703 13.945 -13.5 1 98.31 596 LEU A CA 1
ATOM 4813 C C . LEU A 1 596 ? 9.984 14.773 -13.594 1 98.31 596 LEU A C 1
ATOM 4815 O O . LEU A 1 596 ? 10.5 15 -14.688 1 98.31 596 LEU A O 1
ATOM 4819 N N . GLU A 1 597 ? 10.492 15.219 -12.477 1 97.94 597 GLU A N 1
ATOM 4820 C CA . GLU A 1 597 ? 11.719 16.016 -12.438 1 97.94 597 GLU A CA 1
ATOM 4821 C C . GLU A 1 597 ? 12.906 15.211 -12.961 1 97.94 597 GLU A C 1
ATOM 4823 O O . GLU A 1 597 ? 13.695 15.719 -13.766 1 97.94 597 GLU A O 1
ATOM 4828 N N . LEU A 1 598 ? 13.031 13.961 -12.484 1 98.12 598 LEU A N 1
ATOM 4829 C CA . LEU A 1 598 ? 14.078 13.078 -12.984 1 98.12 598 LEU A CA 1
ATOM 4830 C C . LEU A 1 598 ? 13.984 12.922 -14.5 1 98.12 598 LEU A C 1
ATOM 4832 O O . LEU A 1 598 ? 15 12.984 -15.195 1 98.12 598 LEU A O 1
ATOM 4836 N N . ARG A 1 599 ? 12.797 12.727 -14.961 1 97.75 599 ARG A N 1
ATOM 4837 C CA . ARG A 1 599 ? 12.562 12.531 -16.391 1 97.75 599 ARG A CA 1
ATOM 4838 C C . ARG A 1 599 ? 12.969 13.766 -17.188 1 97.75 599 ARG A C 1
ATOM 4840 O O . ARG A 1 599 ? 13.602 13.648 -18.234 1 97.75 599 ARG A O 1
ATOM 4847 N N . ALA A 1 600 ? 12.625 14.945 -16.719 1 97.88 600 ALA A N 1
ATOM 4848 C CA . ALA A 1 600 ? 13.008 16.188 -17.391 1 97.88 600 ALA A CA 1
ATOM 4849 C C . ALA A 1 600 ? 14.523 16.312 -17.484 1 97.88 600 ALA A C 1
ATOM 4851 O O . ALA A 1 600 ? 15.055 16.656 -18.531 1 97.88 600 ALA A O 1
ATOM 4852 N N . MET A 1 601 ? 15.211 16.094 -16.406 1 97.31 601 MET A N 1
ATOM 4853 C CA . MET A 1 601 ? 16.672 16.172 -16.391 1 97.31 601 MET A CA 1
ATOM 4854 C C . MET A 1 601 ? 17.266 15.148 -17.359 1 97.31 601 MET A C 1
ATOM 4856 O O . MET A 1 601 ? 18.219 15.461 -18.078 1 97.31 601 MET A O 1
ATOM 4860 N N . LEU A 1 602 ? 16.75 13.93 -17.344 1 97.62 602 LEU A N 1
ATOM 4861 C CA . LEU A 1 602 ? 17.25 12.867 -18.203 1 97.62 602 LEU A CA 1
ATOM 4862 C C . LEU A 1 602 ? 17.109 13.25 -19.672 1 97.62 602 LEU A C 1
ATOM 4864 O O . LEU A 1 602 ? 18.016 13.016 -20.469 1 97.62 602 LEU A O 1
ATOM 4868 N N . TYR A 1 603 ? 15.977 13.859 -20.047 1 97.44 603 TYR A N 1
ATOM 4869 C CA . TYR A 1 603 ? 15.789 14.289 -21.438 1 97.44 603 TYR A CA 1
ATOM 4870 C C . TYR A 1 603 ? 16.797 15.367 -21.812 1 97.44 603 TYR A C 1
ATOM 4872 O O . TYR A 1 603 ? 17.328 15.352 -22.922 1 97.44 603 TYR A O 1
ATOM 4880 N N . ARG A 1 604 ? 17.047 16.344 -20.906 1 95.94 604 ARG A N 1
ATOM 4881 C CA . ARG A 1 604 ? 18.078 17.344 -21.188 1 95.94 604 ARG A CA 1
ATOM 4882 C C . ARG A 1 604 ? 19.438 16.703 -21.359 1 95.94 604 ARG A C 1
ATOM 4884 O O . ARG A 1 604 ? 20.156 17.016 -22.312 1 95.94 604 ARG A O 1
ATOM 4891 N N . LYS A 1 605 ? 19.812 15.797 -20.453 1 94.38 605 LYS A N 1
ATOM 4892 C CA . LYS A 1 605 ? 21.109 15.133 -20.5 1 94.38 605 LYS A CA 1
ATOM 4893 C C . LYS A 1 605 ? 21.266 14.289 -21.75 1 94.38 605 LYS A C 1
ATOM 4895 O O . LYS A 1 605 ? 22.375 14.078 -22.234 1 94.38 605 LYS A O 1
ATOM 4900 N N . MET A 1 606 ? 20.172 13.797 -22.25 1 94.38 606 MET A N 1
ATOM 4901 C CA . MET A 1 606 ? 20.188 12.938 -23.422 1 94.38 606 MET A CA 1
ATOM 4902 C C . MET A 1 606 ? 19.984 13.758 -24.703 1 94.38 606 MET A C 1
ATOM 4904 O O . MET A 1 606 ? 19.922 13.203 -25.797 1 94.38 606 MET A O 1
ATOM 4908 N N . GLY A 1 607 ? 19.781 15.047 -24.641 1 94.12 607 GLY A N 1
ATOM 4909 C CA . GLY A 1 607 ? 19.672 15.945 -25.797 1 94.12 607 GLY A CA 1
ATOM 4910 C C . GLY A 1 607 ? 18.312 15.914 -26.438 1 94.12 607 GLY A C 1
ATOM 4911 O O . GLY A 1 607 ? 18.172 16.234 -27.625 1 94.12 607 GLY A O 1
ATOM 4912 N N . ASN A 1 608 ? 17.297 15.453 -25.734 1 94.56 608 ASN A N 1
ATOM 4913 C CA . ASN A 1 608 ? 15.938 15.414 -26.234 1 94.56 608 ASN A CA 1
ATOM 4914 C C . ASN A 1 608 ? 15.109 16.578 -25.703 1 94.56 608 ASN A C 1
ATOM 4916 O O . ASN A 1 608 ? 14.203 16.375 -24.891 1 94.56 608 ASN A O 1
ATOM 4920 N N . ALA A 1 609 ? 15.211 17.688 -26.156 1 90.44 609 ALA A N 1
ATOM 4921 C CA . ALA A 1 609 ? 14.641 18.938 -25.641 1 90.44 609 ALA A CA 1
ATOM 4922 C C . ALA A 1 609 ? 13.125 18.938 -25.781 1 90.44 609 ALA A C 1
ATOM 4924 O O . ALA A 1 609 ? 12.414 19.438 -24.891 1 90.44 609 ALA A O 1
ATOM 4925 N N . GLU A 1 610 ? 12.602 18.391 -26.812 1 94.31 610 GLU A N 1
ATOM 4926 C CA . GLU A 1 610 ? 11.164 18.422 -27.062 1 94.31 610 GLU A CA 1
ATOM 4927 C C . GLU A 1 610 ? 10.406 17.641 -26 1 94.31 610 GLU A C 1
ATOM 4929 O O . GLU A 1 610 ? 9.445 18.141 -25.406 1 94.31 610 GLU A O 1
ATOM 4934 N N . GLU A 1 611 ? 10.852 16.438 -25.781 1 96.19 611 GLU A N 1
ATOM 4935 C CA . GLU A 1 611 ? 10.211 15.633 -24.734 1 96.19 611 GLU A CA 1
ATOM 4936 C C . GLU A 1 611 ? 10.398 16.266 -23.359 1 96.19 611 GLU A C 1
ATOM 4938 O O . GLU A 1 611 ? 9.5 16.203 -22.516 1 96.19 611 GLU A O 1
ATOM 4943 N N . GLY A 1 612 ? 11.57 16.797 -23.156 1 96.94 612 GLY A N 1
ATOM 4944 C CA . GLY A 1 612 ? 11.82 17.484 -21.906 1 96.94 612 GLY A CA 1
ATOM 4945 C C . GLY A 1 612 ? 10.852 18.625 -21.656 1 96.94 612 GLY A C 1
ATOM 4946 O O . GLY A 1 612 ? 10.391 18.828 -20.531 1 96.94 612 GLY A O 1
ATOM 4947 N N . GLU A 1 613 ? 10.523 19.359 -22.688 1 96.38 613 GLU A N 1
ATOM 4948 C CA . GLU A 1 613 ? 9.609 20.5 -22.578 1 96.38 613 GLU A CA 1
ATOM 4949 C C . GLU A 1 613 ? 8.203 20.031 -22.203 1 96.38 613 GLU A C 1
ATOM 4951 O O . GLU A 1 613 ? 7.512 20.688 -21.422 1 96.38 613 GLU A O 1
ATOM 4956 N N . LYS A 1 614 ? 7.82 18.922 -22.781 1 97.25 614 LYS A N 1
ATOM 4957 C CA . LYS A 1 614 ? 6.508 18.375 -22.438 1 97.25 614 LYS A CA 1
ATOM 4958 C C . LYS A 1 614 ? 6.434 18 -20.969 1 97.25 614 LYS A C 1
ATOM 4960 O O . LYS A 1 614 ? 5.418 18.234 -20.312 1 97.25 614 LYS A O 1
ATOM 4965 N N . VAL A 1 615 ? 7.492 17.391 -20.469 1 98.12 615 VAL A N 1
ATOM 4966 C CA . VAL A 1 615 ? 7.535 16.984 -19.062 1 98.12 615 VAL A CA 1
ATOM 4967 C C . VAL A 1 615 ? 7.547 18.234 -18.172 1 98.12 615 VAL A C 1
ATOM 4969 O O . VAL A 1 615 ? 6.855 18.266 -17.156 1 98.12 615 VAL A O 1
ATOM 4972 N N . LEU A 1 616 ? 8.312 19.219 -18.516 1 98 616 LEU A N 1
ATOM 4973 C CA . LEU A 1 616 ? 8.375 20.453 -17.75 1 98 616 LEU A CA 1
ATOM 4974 C C . LEU A 1 616 ? 7.016 21.141 -17.703 1 98 616 LEU A C 1
ATOM 4976 O O . LEU A 1 616 ? 6.629 21.703 -16.688 1 98 616 LEU A O 1
ATOM 4980 N N . ALA A 1 617 ? 6.316 21.062 -18.812 1 97.5 617 ALA A N 1
ATOM 4981 C CA . ALA A 1 617 ? 4.973 21.625 -18.844 1 97.5 617 ALA A CA 1
ATOM 4982 C C . ALA A 1 617 ? 4.059 20.938 -17.844 1 97.5 617 ALA A C 1
ATOM 4984 O O . ALA A 1 617 ? 3.234 21.578 -17.188 1 97.5 617 ALA A O 1
ATOM 4985 N N . LYS A 1 618 ? 4.184 19.672 -17.781 1 97.25 618 LYS A N 1
ATOM 4986 C CA . LYS A 1 618 ? 3.391 18.922 -16.812 1 97.25 618 LYS A CA 1
ATOM 4987 C C . LYS A 1 618 ? 3.748 19.297 -15.383 1 97.25 618 LYS A C 1
ATOM 4989 O O . LYS A 1 618 ? 2.869 19.391 -14.523 1 97.25 618 LYS A O 1
ATOM 4994 N N . ILE A 1 619 ? 5.055 19.438 -15.086 1 97.88 619 ILE A N 1
ATOM 4995 C CA . ILE A 1 619 ? 5.504 19.859 -13.766 1 97.88 619 ILE A CA 1
ATOM 4996 C C . ILE A 1 619 ? 4.895 21.219 -13.43 1 97.88 619 ILE A C 1
ATOM 4998 O O . ILE A 1 619 ? 4.371 21.422 -12.336 1 97.88 619 ILE A O 1
ATOM 5002 N N . TYR A 1 620 ? 4.891 22.125 -14.398 1 97.25 620 TYR A N 1
ATOM 5003 C CA . TYR A 1 620 ? 4.359 23.469 -14.219 1 97.25 620 TYR A CA 1
ATOM 5004 C C . TYR A 1 620 ? 2.855 23.438 -13.984 1 97.25 620 TYR A C 1
ATOM 5006 O O . TYR A 1 620 ? 2.328 24.203 -13.18 1 97.25 620 TYR A O 1
ATOM 5014 N N . GLU A 1 621 ? 2.205 22.562 -14.641 1 95.81 621 GLU A N 1
ATOM 5015 C CA . GLU A 1 621 ? 0.765 22.406 -14.469 1 95.81 621 GLU A CA 1
ATOM 5016 C C . GLU A 1 621 ? 0.43 21.953 -13.047 1 95.81 621 GLU A C 1
ATOM 5018 O O . GLU A 1 621 ? -0.547 22.422 -12.461 1 95.81 621 GLU A O 1
ATOM 5023 N N . ASN A 1 622 ? 1.209 21.125 -12.508 1 94.69 622 ASN A N 1
ATOM 5024 C CA . ASN A 1 622 ? 0.975 20.594 -11.172 1 94.69 622 ASN A CA 1
ATOM 5025 C C . ASN A 1 622 ? 1.395 21.578 -10.094 1 94.69 622 ASN A C 1
ATOM 5027 O O . ASN A 1 622 ? 0.792 21.625 -9.016 1 94.69 622 ASN A O 1
ATOM 5031 N N . ASP A 1 623 ? 2.438 22.297 -10.359 1 96.06 623 ASP A N 1
ATOM 5032 C CA . ASP A 1 623 ? 3.002 23.281 -9.43 1 96.06 623 ASP A CA 1
ATOM 5033 C C . ASP A 1 623 ? 3.736 24.375 -10.188 1 96.06 623 ASP A C 1
ATOM 5035 O O . ASP A 1 623 ? 4.922 24.25 -10.5 1 96.06 623 ASP A O 1
ATOM 5039 N N . ALA A 1 624 ? 3.096 25.422 -10.328 1 97.19 624 ALA A N 1
ATOM 5040 C CA . ALA A 1 624 ? 3.666 26.531 -11.078 1 97.19 624 ALA A CA 1
ATOM 5041 C C . ALA A 1 624 ? 4.809 27.188 -10.305 1 97.19 624 ALA A C 1
ATOM 5043 O O . ALA A 1 624 ? 5.59 27.953 -10.867 1 97.19 624 ALA A O 1
ATOM 5044 N N . THR A 1 625 ? 4.965 26.859 -9.031 1 97.62 625 THR A N 1
ATOM 5045 C CA . THR A 1 625 ? 6.035 27.422 -8.219 1 97.62 625 THR A CA 1
ATOM 5046 C C . THR A 1 625 ? 7.176 26.406 -8.055 1 97.62 625 THR A C 1
ATOM 5048 O O . THR A 1 625 ? 8.031 26.578 -7.184 1 97.62 625 THR A O 1
ATOM 5051 N N . ASN A 1 626 ? 7.25 25.375 -8.844 1 96.88 626 ASN A N 1
ATOM 5052 C CA . ASN A 1 626 ? 8.258 24.328 -8.742 1 96.88 626 ASN A CA 1
ATOM 5053 C C . ASN A 1 626 ? 9.641 24.859 -9.125 1 96.88 626 ASN A C 1
ATOM 5055 O O . ASN A 1 626 ? 9.836 25.375 -10.219 1 96.88 626 ASN A O 1
ATOM 5059 N N . LEU A 1 627 ? 10.586 24.672 -8.266 1 96.56 627 LEU A N 1
ATOM 5060 C CA . LEU A 1 627 ? 11.922 25.234 -8.469 1 96.56 627 LEU A CA 1
ATOM 5061 C C . LEU A 1 627 ? 12.688 24.406 -9.5 1 96.56 627 LEU A C 1
ATOM 5063 O O . LEU A 1 627 ? 13.539 24.953 -10.211 1 96.56 627 LEU A O 1
ATOM 5067 N N . PHE A 1 628 ? 12.477 23.125 -9.555 1 96.94 628 PHE A N 1
ATOM 5068 C CA . PHE A 1 628 ? 13.148 22.297 -10.555 1 96.94 628 PHE A CA 1
ATOM 5069 C C . PHE A 1 628 ? 12.781 22.75 -11.969 1 96.94 628 PHE A C 1
ATOM 5071 O O . PHE A 1 628 ? 13.641 22.812 -12.844 1 96.94 628 PHE A O 1
ATOM 5078 N N . TYR A 1 629 ? 11.469 23.031 -12.18 1 96.94 629 TYR A N 1
ATOM 5079 C CA . TYR A 1 629 ? 11.008 23.609 -13.438 1 96.94 629 TYR A CA 1
ATOM 5080 C C . TYR A 1 629 ? 11.781 24.875 -13.766 1 96.94 629 TYR A C 1
ATOM 5082 O O . TYR A 1 629 ? 12.234 25.062 -14.898 1 96.94 629 TYR A O 1
ATOM 5090 N N . VAL A 1 630 ? 11.984 25.734 -12.797 1 97 630 VAL A N 1
ATOM 5091 C CA . VAL A 1 630 ? 12.641 27.031 -12.977 1 97 630 VAL A CA 1
ATOM 5092 C C . VAL A 1 630 ? 14.102 26.812 -13.359 1 97 630 VAL A C 1
ATOM 5094 O O . VAL A 1 630 ? 14.578 27.391 -14.344 1 97 630 VAL A O 1
ATOM 5097 N N . PHE A 1 631 ? 14.781 26 -12.727 1 97.38 631 PHE A N 1
ATOM 5098 C CA . PHE A 1 631 ? 16.219 25.859 -12.93 1 97.38 631 PHE A CA 1
ATOM 5099 C C . PHE A 1 631 ? 16.5 25.031 -14.18 1 97.38 631 PHE A C 1
ATOM 5101 O O . PHE A 1 631 ? 17.484 25.266 -14.875 1 97.38 631 PHE A O 1
ATOM 5108 N N . GLU A 1 632 ? 15.68 23.969 -14.469 1 97.06 632 GLU A N 1
ATOM 5109 C CA . GLU A 1 632 ? 15.836 23.281 -15.742 1 97.06 632 GLU A CA 1
ATOM 5110 C C . GLU A 1 632 ? 15.695 24.25 -16.922 1 97.06 632 GLU A C 1
ATOM 5112 O O . GLU A 1 632 ? 16.438 24.156 -17.891 1 97.06 632 GLU A O 1
ATOM 5117 N N . ASN A 1 633 ? 14.75 25.203 -16.828 1 96.44 633 ASN A N 1
ATOM 5118 C CA . ASN A 1 633 ? 14.586 26.203 -17.875 1 96.44 633 ASN A CA 1
ATOM 5119 C C . ASN A 1 633 ? 15.75 27.188 -17.891 1 96.44 633 ASN A C 1
ATOM 5121 O O . ASN A 1 633 ? 16.109 27.719 -18.953 1 96.44 633 ASN A O 1
ATOM 5125 N N . TYR A 1 634 ? 16.359 27.484 -16.766 1 96.81 634 TYR A N 1
ATOM 5126 C CA . TYR A 1 634 ? 17.578 28.281 -16.703 1 96.81 634 TYR A CA 1
ATOM 5127 C C . TYR A 1 634 ? 18.719 27.594 -17.453 1 96.81 634 TYR A C 1
ATOM 5129 O O . TYR A 1 634 ? 19.406 28.219 -18.266 1 96.81 634 TYR A O 1
ATOM 5137 N N . PHE A 1 635 ? 18.891 26.297 -17.219 1 96.06 635 PHE A N 1
ATOM 5138 C CA . PHE A 1 635 ? 19.969 25.547 -17.828 1 96.06 635 PHE A CA 1
ATOM 5139 C C . PHE A 1 635 ? 19.734 25.375 -19.328 1 96.06 635 PHE A C 1
ATOM 5141 O O . PHE A 1 635 ? 20.688 25.266 -20.094 1 96.06 635 PHE A O 1
ATOM 5148 N N . LEU A 1 636 ? 18.453 25.422 -19.734 1 94.94 636 LEU A N 1
ATOM 5149 C CA . LEU A 1 636 ? 18.109 25.312 -21.141 1 94.94 636 LEU A CA 1
ATOM 5150 C C . LEU A 1 636 ? 18.219 26.672 -21.828 1 94.94 636 LEU A C 1
ATOM 5152 O O . LEU A 1 636 ? 18.109 26.766 -23.062 1 94.94 636 LEU A O 1
ATOM 5156 N N . GLY A 1 637 ? 18.438 27.75 -21.078 1 93.81 637 GLY A N 1
ATOM 5157 C CA . GLY A 1 637 ? 18.594 29.094 -21.625 1 93.81 637 GLY A CA 1
ATOM 5158 C C . GLY A 1 637 ? 17.281 29.812 -21.828 1 93.81 637 GLY A C 1
ATOM 5159 O O . GLY A 1 637 ? 17.25 30.891 -22.438 1 93.81 637 GLY A O 1
ATOM 5160 N N . VAL A 1 638 ? 16.219 29.219 -21.328 1 94.25 638 VAL A N 1
ATOM 5161 C CA . VAL A 1 638 ? 14.891 29.781 -21.484 1 94.25 638 VAL A CA 1
ATOM 5162 C C . VAL A 1 638 ? 14.695 30.922 -20.484 1 94.25 638 VAL A C 1
ATOM 5164 O O . VAL A 1 638 ? 14.07 31.938 -20.781 1 94.25 638 VAL A O 1
ATOM 5167 N N . LEU A 1 639 ? 15.203 30.766 -19.203 1 95.5 639 LEU A N 1
ATOM 5168 C CA . LEU A 1 639 ? 15.102 31.781 -18.172 1 95.5 639 LEU A CA 1
ATOM 5169 C C . LEU A 1 639 ? 16.469 32.375 -17.859 1 95.5 639 LEU A C 1
ATOM 5171 O O . LEU A 1 639 ? 17.469 31.672 -17.844 1 95.5 639 LEU A O 1
ATOM 5175 N N . SER A 1 640 ? 16.516 33.656 -17.609 1 96.44 640 SER A N 1
ATOM 5176 C CA . SER A 1 640 ? 17.734 34.344 -17.188 1 96.44 640 SER A CA 1
ATOM 5177 C C . SER A 1 640 ? 17.922 34.25 -15.672 1 96.44 640 SER A C 1
ATOM 5179 O O . SER A 1 640 ? 17.016 33.844 -14.953 1 96.44 640 SER A O 1
ATOM 5181 N N . GLN A 1 641 ? 19.078 34.531 -15.211 1 96.19 641 GLN A N 1
ATOM 5182 C CA . GLN A 1 641 ? 19.359 34.594 -13.773 1 96.19 641 GLN A CA 1
ATOM 5183 C C . GLN A 1 641 ? 18.406 35.531 -13.055 1 96.19 641 GLN A C 1
ATOM 5185 O O . GLN A 1 641 ? 17.938 35.219 -11.953 1 96.19 641 GLN A O 1
ATOM 5190 N N . LYS A 1 642 ? 18.141 36.656 -13.664 1 95.75 642 LYS A N 1
ATOM 5191 C CA . LYS A 1 642 ? 17.25 37.656 -13.078 1 95.75 642 LYS A CA 1
ATOM 5192 C C . LYS A 1 642 ? 15.836 37.094 -12.906 1 95.75 642 LYS A C 1
ATOM 5194 O O . LYS A 1 642 ? 15.203 37.312 -11.875 1 95.75 642 LYS A O 1
ATOM 5199 N N . GLU A 1 643 ? 15.359 36.375 -13.867 1 95.06 643 GLU A N 1
ATOM 5200 C CA . GLU A 1 643 ? 14.016 35.812 -13.82 1 95.06 643 GLU A CA 1
ATOM 5201 C C . GLU A 1 643 ? 13.922 34.719 -12.75 1 95.06 643 GLU A C 1
ATOM 5203 O O . GLU A 1 643 ? 12.898 34.594 -12.078 1 95.06 643 GLU A O 1
ATOM 5208 N N . VAL A 1 644 ? 14.961 33.906 -12.641 1 95.75 644 VAL A N 1
ATOM 5209 C CA . VAL A 1 644 ? 15.016 32.875 -11.617 1 95.75 644 VAL A CA 1
ATOM 5210 C C . VAL A 1 644 ? 14.914 33.5 -10.234 1 95.75 644 VAL A C 1
ATOM 5212 O O . VAL A 1 644 ? 14.109 33.062 -9.406 1 95.75 644 VAL A O 1
ATOM 5215 N N . ARG A 1 645 ? 15.648 34.469 -9.961 1 95 645 ARG A N 1
ATOM 5216 C CA . ARG A 1 645 ? 15.68 35.125 -8.656 1 95 645 ARG A CA 1
ATOM 5217 C C . ARG A 1 645 ? 14.352 35.812 -8.359 1 95 645 ARG A C 1
ATOM 5219 O O . ARG A 1 645 ? 13.891 35.812 -7.215 1 95 645 ARG A O 1
ATOM 5226 N N . ALA A 1 646 ? 13.766 36.344 -9.406 1 93.25 646 ALA A N 1
ATOM 5227 C CA . ALA A 1 646 ? 12.492 37.062 -9.234 1 93.25 646 ALA A CA 1
ATOM 5228 C C . ALA A 1 646 ? 11.375 36.094 -8.852 1 93.25 646 ALA A C 1
ATOM 5230 O O . ALA A 1 646 ? 10.383 36.5 -8.242 1 93.25 646 ALA A O 1
ATOM 5231 N N . GLY A 1 647 ? 11.516 34.844 -9.18 1 93.06 647 GLY A N 1
ATOM 5232 C CA . GLY A 1 647 ? 10.484 33.875 -8.914 1 93.06 647 GLY A CA 1
ATOM 5233 C C . GLY A 1 647 ? 10.547 33.312 -7.504 1 93.06 647 GLY A C 1
ATOM 5234 O O . GLY A 1 647 ? 9.617 32.625 -7.062 1 93.06 647 GLY A O 1
ATOM 5235 N N . ILE A 1 648 ? 11.57 33.5 -6.762 1 96.75 648 ILE A N 1
ATOM 5236 C CA . ILE A 1 648 ? 11.719 33.031 -5.387 1 96.75 648 ILE A CA 1
ATOM 5237 C C . ILE A 1 648 ? 11.508 34.188 -4.422 1 96.75 648 ILE A C 1
ATOM 5239 O O . ILE A 1 648 ? 12.438 34.969 -4.148 1 96.75 648 ILE A O 1
ATOM 5243 N N . THR A 1 649 ? 10.297 34.25 -3.881 1 96.75 649 THR A N 1
ATOM 5244 C CA . THR A 1 649 ? 9.891 35.406 -3.127 1 96.75 649 THR A CA 1
ATOM 5245 C C . THR A 1 649 ? 9.68 35.062 -1.656 1 96.75 649 THR A C 1
ATOM 5247 O O . THR A 1 649 ? 9.375 35.969 -0.846 1 96.75 649 THR A O 1
ATOM 5250 N N . ASN A 1 650 ? 9.805 33.844 -1.274 1 97.81 650 ASN A N 1
ATOM 5251 C CA . ASN A 1 650 ? 9.508 33.438 0.093 1 97.81 650 ASN A CA 1
ATOM 5252 C C . ASN A 1 650 ? 10.508 34 1.086 1 97.81 650 ASN A C 1
ATOM 5254 O O . ASN A 1 650 ? 11.539 34.562 0.687 1 97.81 650 ASN A O 1
ATOM 5258 N N . GLU A 1 651 ? 10.219 33.844 2.357 1 97.31 651 GLU A N 1
ATOM 5259 C CA . GLU A 1 651 ? 10.969 34.438 3.465 1 97.31 651 GLU A CA 1
ATOM 5260 C C . GLU A 1 651 ? 12.398 33.875 3.508 1 97.31 651 GLU A C 1
ATOM 5262 O O . GLU A 1 651 ? 13.344 34.625 3.766 1 97.31 651 GLU A O 1
ATOM 5267 N N . LEU A 1 652 ? 12.531 32.625 3.32 1 97.5 652 LEU A N 1
ATOM 5268 C CA . LEU A 1 652 ? 13.82 31.953 3.475 1 97.5 652 LEU A CA 1
ATOM 5269 C C . LEU A 1 652 ? 14.328 31.438 2.133 1 97.5 652 LEU A C 1
ATOM 5271 O O . LEU A 1 652 ? 14.547 30.234 1.968 1 97.5 652 LEU A O 1
ATOM 5275 N N . ALA A 1 653 ? 14.656 32.344 1.271 1 97.56 653 ALA A N 1
ATOM 5276 C CA . ALA A 1 653 ? 15.008 32.031 -0.11 1 97.56 653 ALA A CA 1
ATOM 5277 C C . ALA A 1 653 ? 16.219 31.109 -0.17 1 97.56 653 ALA A C 1
ATOM 5279 O O . ALA A 1 653 ? 16.312 30.234 -1.031 1 97.56 653 ALA A O 1
ATOM 5280 N N . PHE A 1 654 ? 17.281 31.344 0.682 1 97.75 654 PHE A N 1
ATOM 5281 C CA . PHE A 1 654 ? 18.484 30.516 0.659 1 97.75 654 PHE A CA 1
ATOM 5282 C C . PHE A 1 654 ? 18.141 29.047 0.887 1 97.75 654 PHE A C 1
ATOM 5284 O O . PHE A 1 654 ? 18.828 28.172 0.363 1 97.75 654 PHE A O 1
ATOM 5291 N N . GLU A 1 655 ? 17.062 28.75 1.719 1 98 655 GLU A N 1
ATOM 5292 C CA . GLU A 1 655 ? 16.641 27.359 1.949 1 98 655 GLU A CA 1
ATOM 5293 C C . GLU A 1 655 ? 16.109 26.734 0.668 1 98 655 GLU A C 1
ATOM 5295 O O . GLU A 1 655 ? 16.281 25.531 0.443 1 98 655 GLU A O 1
ATOM 5300 N N . SER A 1 656 ? 15.398 27.516 -0.165 1 97.75 656 SER A N 1
ATOM 5301 C CA . SER A 1 656 ? 14.922 27.031 -1.456 1 97.75 656 SER A CA 1
ATOM 5302 C C . SER A 1 656 ? 16.078 26.641 -2.363 1 97.75 656 SER A C 1
ATOM 5304 O O . SER A 1 656 ? 16.047 25.562 -2.979 1 97.75 656 SER A O 1
ATOM 5306 N N . TYR A 1 657 ? 17.125 27.516 -2.43 1 98.19 657 TYR A N 1
ATOM 5307 C CA . TYR A 1 657 ? 18.312 27.234 -3.238 1 98.19 657 TYR A CA 1
ATOM 5308 C C . TYR A 1 657 ? 19.047 26 -2.721 1 98.19 657 TYR A C 1
ATOM 5310 O O . TYR A 1 657 ? 19.5 25.172 -3.506 1 98.19 657 TYR A O 1
ATOM 5318 N N . LEU A 1 658 ? 19.141 25.891 -1.407 1 98.12 658 LEU A N 1
ATOM 5319 C CA . LEU A 1 658 ? 19.797 24.734 -0.812 1 98.12 658 LEU A CA 1
ATOM 5320 C C . LEU A 1 658 ? 19.047 23.453 -1.147 1 98.12 658 LEU A C 1
ATOM 5322 O O . LEU A 1 658 ? 19.672 22.453 -1.536 1 98.12 658 LEU A O 1
ATOM 5326 N N . GLU A 1 659 ? 17.75 23.5 -0.997 1 97.5 659 GLU A N 1
ATOM 5327 C CA . GLU A 1 659 ? 16.953 22.297 -1.221 1 97.5 659 GLU A CA 1
ATOM 5328 C C . GLU A 1 659 ? 17.078 21.812 -2.66 1 97.5 659 GLU A C 1
ATOM 5330 O O . GLU A 1 659 ? 17.266 20.625 -2.9 1 97.5 659 GLU A O 1
ATOM 5335 N N . ILE A 1 660 ? 16.969 22.719 -3.633 1 97.62 660 ILE A N 1
ATOM 5336 C CA . ILE A 1 660 ? 17.031 22.312 -5.035 1 97.62 660 ILE A CA 1
ATOM 5337 C C . ILE A 1 660 ? 18.453 21.891 -5.395 1 97.62 660 ILE A C 1
ATOM 5339 O O . ILE A 1 660 ? 18.641 20.969 -6.176 1 97.62 660 ILE A O 1
ATOM 5343 N N . ALA A 1 661 ? 19.484 22.578 -4.863 1 98.25 661 ALA A N 1
ATOM 5344 C CA . ALA A 1 661 ? 20.859 22.172 -5.105 1 98.25 661 ALA A CA 1
ATOM 5345 C C . ALA A 1 661 ? 21.125 20.766 -4.59 1 98.25 661 ALA A C 1
ATOM 5347 O O . ALA A 1 661 ? 21.797 19.969 -5.254 1 98.25 661 ALA A O 1
ATOM 5348 N N . LEU A 1 662 ? 20.609 20.5 -3.412 1 97.5 662 LEU A N 1
ATOM 5349 C CA . LEU A 1 662 ? 20.766 19.172 -2.822 1 97.5 662 LEU A CA 1
ATOM 5350 C C . LEU A 1 662 ? 20.062 18.125 -3.652 1 97.5 662 LEU A C 1
ATOM 5352 O O . LEU A 1 662 ? 20.531 16.984 -3.768 1 97.5 662 LEU A O 1
ATOM 5356 N N . GLN A 1 663 ? 18.938 18.484 -4.18 1 96.38 663 GLN A N 1
ATOM 5357 C CA . GLN A 1 663 ? 18.234 17.562 -5.078 1 96.38 663 GLN A CA 1
ATOM 5358 C C . GLN A 1 663 ? 19.094 17.25 -6.305 1 96.38 663 GLN A C 1
ATOM 5360 O O . GLN A 1 663 ? 19.188 16.078 -6.707 1 96.38 663 GLN A O 1
ATOM 5365 N N . PHE A 1 664 ? 19.688 18.266 -6.938 1 97.44 664 PHE A N 1
ATOM 5366 C CA . PHE A 1 664 ? 20.562 18.062 -8.086 1 97.44 664 PHE A CA 1
ATOM 5367 C C . PHE A 1 664 ? 21.781 17.234 -7.695 1 97.44 664 PHE A C 1
ATOM 5369 O O . PHE A 1 664 ? 22.219 16.359 -8.461 1 97.44 664 PHE A O 1
ATOM 5376 N N . MET A 1 665 ? 22.312 17.453 -6.512 1 96.31 665 MET A N 1
ATOM 5377 C CA . MET A 1 665 ? 23.422 16.641 -6.023 1 96.31 665 MET A CA 1
ATOM 5378 C C . MET A 1 665 ? 23 15.172 -5.898 1 96.31 665 MET A C 1
ATOM 5380 O O . MET A 1 665 ? 23.75 14.273 -6.281 1 96.31 665 MET A O 1
ATOM 5384 N N . ALA A 1 666 ? 21.828 14.969 -5.375 1 94.25 666 ALA A N 1
ATOM 5385 C CA . ALA A 1 666 ? 21.297 13.617 -5.203 1 94.25 666 ALA A CA 1
ATOM 5386 C C . ALA A 1 666 ? 21.141 12.914 -6.551 1 94.25 666 ALA A C 1
ATOM 5388 O O . ALA A 1 666 ? 21.219 11.688 -6.629 1 94.25 666 ALA A O 1
ATOM 5389 N N . TYR A 1 667 ? 20.938 13.734 -7.59 1 94.69 667 TYR A N 1
ATOM 5390 C CA . TYR A 1 667 ? 20.781 13.203 -8.938 1 94.69 667 TYR A CA 1
ATOM 5391 C C . TYR A 1 667 ? 22.125 13.07 -9.641 1 94.69 667 TYR A C 1
ATOM 5393 O O . TYR A 1 667 ? 22.188 12.672 -10.812 1 94.69 667 TYR A O 1
ATOM 5401 N N . GLY A 1 668 ? 23.25 13.445 -9.023 1 93.88 668 GLY A N 1
ATOM 5402 C CA . GLY A 1 668 ? 24.594 13.352 -9.586 1 93.88 668 GLY A CA 1
ATOM 5403 C C . GLY A 1 668 ? 24.969 14.562 -10.414 1 93.88 668 GLY A C 1
ATOM 5404 O O . GLY A 1 668 ? 25.953 14.523 -11.164 1 93.88 668 GLY A O 1
ATOM 5405 N N . ALA A 1 669 ? 24.203 15.609 -10.297 1 96.5 669 ALA A N 1
ATOM 5406 C CA . ALA A 1 669 ? 24.422 16.828 -11.078 1 96.5 669 ALA A CA 1
ATOM 5407 C C . ALA A 1 669 ? 25.094 17.906 -10.242 1 96.5 669 ALA A C 1
ATOM 5409 O O . ALA A 1 669 ? 24.547 19 -10.078 1 96.5 669 ALA A O 1
ATOM 5410 N N . GLU A 1 670 ? 26.312 17.734 -9.859 1 96.38 670 GLU A N 1
ATOM 5411 C CA . GLU A 1 670 ? 27.031 18.594 -8.938 1 96.38 670 GLU A CA 1
ATOM 5412 C C . GLU A 1 670 ? 27.375 19.938 -9.594 1 96.38 670 GLU A C 1
ATOM 5414 O O . GLU A 1 670 ? 27.406 20.969 -8.93 1 96.38 670 GLU A O 1
ATOM 5419 N N . LYS A 1 671 ? 27.672 19.875 -10.867 1 96.69 671 LYS A N 1
ATOM 5420 C CA . LYS A 1 671 ? 27.984 21.125 -11.57 1 96.69 671 LYS A CA 1
ATOM 5421 C C . LYS A 1 671 ? 26.781 22.062 -11.57 1 96.69 671 LYS A C 1
ATOM 5423 O O . LYS A 1 671 ? 26.938 23.266 -11.32 1 96.69 671 LYS A O 1
ATOM 5428 N N . GLU A 1 672 ? 25.609 21.516 -11.898 1 97.69 672 GLU A N 1
ATOM 5429 C CA . GLU A 1 672 ? 24.391 22.297 -11.852 1 97.69 672 GLU A CA 1
ATOM 5430 C C . GLU A 1 672 ? 24.109 22.797 -10.438 1 97.69 672 GLU A C 1
ATOM 5432 O O . GLU A 1 672 ? 23.703 23.953 -10.242 1 97.69 672 GLU A O 1
ATOM 5437 N N . ALA A 1 673 ? 24.344 21.906 -9.453 1 98.38 673 ALA A N 1
ATOM 5438 C CA . ALA A 1 673 ? 24.141 22.281 -8.055 1 98.38 673 ALA A CA 1
ATOM 5439 C C . ALA A 1 673 ? 24.984 23.484 -7.668 1 98.38 673 ALA A C 1
ATOM 5441 O O . ALA A 1 673 ? 24.516 24.391 -6.98 1 98.38 673 ALA A O 1
ATOM 5442 N N . LEU A 1 674 ? 26.25 23.484 -8.094 1 98.19 674 LEU A N 1
ATOM 5443 C CA . LEU A 1 674 ? 27.156 24.594 -7.801 1 98.19 674 LEU A CA 1
ATOM 5444 C C . LEU A 1 674 ? 26.656 25.891 -8.438 1 98.19 674 LEU A C 1
ATOM 5446 O O . LEU A 1 674 ? 26.719 26.953 -7.816 1 98.19 674 LEU A O 1
ATOM 5450 N N . GLN A 1 675 ? 26.156 25.797 -9.641 1 97.94 675 GLN A N 1
ATOM 5451 C CA . GLN A 1 675 ? 25.609 26.969 -10.32 1 97.94 675 GLN A CA 1
ATOM 5452 C C . GLN A 1 675 ? 24.406 27.516 -9.57 1 97.94 675 GLN A C 1
ATOM 5454 O O . GLN A 1 675 ? 24.25 28.734 -9.445 1 97.94 675 GLN A O 1
ATOM 5459 N N . ILE A 1 676 ? 23.5 26.625 -9.086 1 98.5 676 ILE A N 1
ATOM 5460 C CA . ILE A 1 676 ? 22.328 27.016 -8.328 1 98.5 676 ILE A CA 1
ATOM 5461 C C . ILE A 1 676 ? 22.734 27.766 -7.062 1 98.5 676 ILE A C 1
ATOM 5463 O O . ILE A 1 676 ? 22.203 28.828 -6.758 1 98.5 676 ILE A O 1
ATOM 5467 N N . LEU A 1 677 ? 23.703 27.234 -6.363 1 98.44 677 LEU A N 1
ATOM 5468 C CA . LEU A 1 677 ? 24.156 27.812 -5.105 1 98.44 677 LEU A CA 1
ATOM 5469 C C . LEU A 1 677 ? 24.781 29.188 -5.34 1 98.44 677 LEU A C 1
ATOM 5471 O O . LEU A 1 677 ? 24.641 30.094 -4.504 1 98.44 677 LEU A O 1
ATOM 5475 N N . LYS A 1 678 ? 25.453 29.375 -6.414 1 97.31 678 LYS A N 1
ATOM 5476 C CA . LYS A 1 678 ? 26.109 30.641 -6.727 1 97.31 678 LYS A CA 1
ATOM 5477 C C . LYS A 1 678 ? 25.062 31.734 -7.008 1 97.31 678 LYS A C 1
ATOM 5479 O O . LYS A 1 678 ? 25.375 32.938 -6.914 1 97.31 678 LYS A O 1
ATOM 5484 N N . LEU A 1 679 ? 23.797 31.344 -7.297 1 97.69 679 LEU A N 1
ATOM 5485 C CA . LEU A 1 679 ? 22.719 32.312 -7.527 1 97.69 679 LEU A CA 1
ATOM 5486 C C . LEU A 1 679 ? 22.016 32.656 -6.223 1 97.69 679 LEU A C 1
ATOM 5488 O O . LEU A 1 679 ? 21.25 33.594 -6.164 1 97.69 679 LEU A O 1
ATOM 5492 N N . SER A 1 680 ? 22.234 31.938 -5.145 1 97.88 680 SER A N 1
ATOM 5493 C CA . SER A 1 680 ? 21.531 32.062 -3.871 1 97.88 680 SER A CA 1
ATOM 5494 C C . SER A 1 680 ? 21.953 33.344 -3.145 1 97.88 680 SER A C 1
ATOM 5496 O O . SER A 1 680 ? 23.078 33.812 -3.32 1 97.88 680 SER A O 1
ATOM 5498 N N . PRO A 1 681 ? 21.078 33.938 -2.314 1 96.62 681 PRO A N 1
ATOM 5499 C CA . PRO A 1 681 ? 21.547 34.906 -1.329 1 96.62 681 PRO A CA 1
ATOM 5500 C C . PRO A 1 681 ? 22.641 34.312 -0.417 1 96.62 681 PRO A C 1
ATOM 5502 O O . PRO A 1 681 ? 22.672 33.125 -0.173 1 96.62 681 PRO A O 1
ATOM 5505 N N . GLN A 1 682 ? 23.453 35.188 0.106 1 96.25 682 GLN A N 1
ATOM 5506 C CA . GLN A 1 682 ? 24.547 34.75 0.955 1 96.25 682 GLN A CA 1
ATOM 5507 C C . GLN A 1 682 ? 24.031 34.156 2.262 1 96.25 682 GLN A C 1
ATOM 5509 O O . GLN A 1 682 ? 23.078 34.656 2.848 1 96.25 682 GLN A O 1
ATOM 5514 N N . HIS A 1 683 ? 24.547 33.125 2.662 1 98 683 HIS A N 1
ATOM 5515 C CA . HIS A 1 683 ? 24.281 32.406 3.904 1 98 683 HIS A CA 1
ATOM 5516 C C . HIS A 1 683 ? 25.406 31.422 4.223 1 98 683 HIS A C 1
ATOM 5518 O O . HIS A 1 683 ? 25.953 30.797 3.318 1 98 683 HIS A O 1
ATOM 5524 N N . PRO A 1 684 ? 25.75 31.234 5.434 1 98.19 684 PRO A N 1
ATOM 5525 C CA . PRO A 1 684 ? 26.875 30.375 5.789 1 98.19 684 PRO A CA 1
ATOM 5526 C C . PRO A 1 684 ? 26.719 28.953 5.234 1 98.19 684 PRO A C 1
ATOM 5528 O O . PRO A 1 684 ? 27.703 28.359 4.766 1 98.19 684 PRO A O 1
ATOM 5531 N N . MET A 1 685 ? 25.562 28.344 5.281 1 98.31 685 MET A N 1
ATOM 5532 C CA . MET A 1 685 ? 25.344 26.984 4.777 1 98.31 685 MET A CA 1
ATOM 5533 C C . MET A 1 685 ? 25.547 26.938 3.266 1 98.31 685 MET A C 1
ATOM 5535 O O . MET A 1 685 ? 26.109 25.969 2.744 1 98.31 685 MET A O 1
ATOM 5539 N N . VAL A 1 686 ? 25.047 27.953 2.539 1 98.5 686 VAL A N 1
ATOM 5540 C CA . VAL A 1 686 ? 25.25 28.047 1.097 1 98.5 686 VAL A CA 1
ATOM 5541 C C . VAL A 1 686 ? 26.75 28.109 0.795 1 98.5 686 VAL A C 1
ATOM 5543 O O . VAL A 1 686 ? 27.25 27.391 -0.068 1 98.5 686 VAL A O 1
ATOM 5546 N N . ALA A 1 687 ? 27.484 28.953 1.549 1 98.44 687 ALA A N 1
ATOM 5547 C CA . ALA A 1 687 ? 28.922 29.125 1.364 1 98.44 687 ALA A CA 1
ATOM 5548 C C . ALA A 1 687 ? 29.672 27.812 1.641 1 98.44 687 ALA A C 1
ATOM 5550 O O . ALA A 1 687 ? 30.641 27.484 0.945 1 98.44 687 ALA A O 1
ATOM 5551 N N . LEU A 1 688 ? 29.281 27.109 2.65 1 98.38 688 LEU A N 1
ATOM 5552 C CA . LEU A 1 688 ? 29.906 25.844 2.977 1 98.38 688 LEU A CA 1
ATOM 5553 C C . LEU A 1 688 ? 29.719 24.828 1.846 1 98.38 688 LEU A C 1
ATOM 5555 O O . LEU A 1 688 ? 30.641 24.078 1.515 1 98.38 688 LEU A O 1
ATOM 5559 N N . TYR A 1 689 ? 28.547 24.781 1.25 1 98.5 689 TYR A N 1
ATOM 5560 C CA . TYR A 1 689 ? 28.297 23.859 0.146 1 98.5 689 TYR A CA 1
ATOM 5561 C C . TYR A 1 689 ? 29.109 24.25 -1.088 1 98.5 689 TYR A C 1
ATOM 5563 O O . TYR A 1 689 ? 29.578 23.391 -1.833 1 98.5 689 TYR A O 1
ATOM 5571 N N . ILE A 1 690 ? 29.234 25.609 -1.361 1 98.5 690 ILE A N 1
ATOM 5572 C CA . ILE A 1 690 ? 30.062 26.062 -2.469 1 98.5 690 ILE A CA 1
ATOM 5573 C C . ILE A 1 690 ? 31.5 25.594 -2.258 1 98.5 690 ILE A C 1
ATOM 5575 O O . ILE A 1 690 ? 32.125 25.078 -3.182 1 98.5 690 ILE A O 1
ATOM 5579 N N . ALA A 1 691 ? 32 25.719 -1.045 1 98.12 691 ALA A N 1
ATOM 5580 C CA . ALA A 1 691 ? 33.344 25.25 -0.724 1 98.12 691 ALA A CA 1
ATOM 5581 C C . ALA A 1 691 ? 33.469 23.75 -0.907 1 98.12 691 ALA A C 1
ATOM 5583 O O . ALA A 1 691 ? 34.5 23.234 -1.332 1 98.12 691 ALA A O 1
ATOM 5584 N N . TYR A 1 692 ? 32.438 23.031 -0.516 1 97.75 692 TYR A N 1
ATOM 5585 C CA . TYR A 1 692 ? 32.438 21.578 -0.613 1 97.75 692 TYR A CA 1
ATOM 5586 C C . TYR A 1 692 ? 32.469 21.125 -2.068 1 97.75 692 TYR A C 1
ATOM 5588 O O . TYR A 1 692 ? 33.188 20.172 -2.404 1 97.75 692 TYR A O 1
ATOM 5596 N N . LEU A 1 693 ? 31.703 21.812 -2.953 1 97.69 693 LEU A N 1
ATOM 5597 C CA . LEU A 1 693 ? 31.562 21.391 -4.34 1 97.69 693 LEU A CA 1
ATOM 5598 C C . LEU A 1 693 ? 32.688 21.938 -5.199 1 97.69 693 LEU A C 1
ATOM 5600 O O . LEU A 1 693 ? 33.125 21.281 -6.16 1 97.69 693 LEU A O 1
ATOM 5604 N N . ASP A 1 694 ? 33.156 23.172 -4.902 1 96.19 694 ASP A N 1
ATOM 5605 C CA . ASP A 1 694 ? 34.25 23.781 -5.656 1 96.19 694 ASP A CA 1
ATOM 5606 C C . ASP A 1 694 ? 35.594 23.422 -5.043 1 96.19 694 ASP A C 1
ATOM 5608 O O . ASP A 1 694 ? 36.156 24.156 -4.227 1 96.19 694 ASP A O 1
ATOM 5612 N N . LYS A 1 695 ? 36.281 22.516 -5.48 1 91.81 695 LYS A N 1
ATOM 5613 C CA . LYS A 1 695 ? 37.5 21.953 -4.91 1 91.81 695 LYS A CA 1
ATOM 5614 C C . LYS A 1 695 ? 38.719 22.781 -5.305 1 91.81 695 LYS A C 1
ATOM 5616 O O . LYS A 1 695 ? 39.75 22.703 -4.648 1 91.81 695 LYS A O 1
ATOM 5621 N N . THR A 1 696 ? 38.625 23.516 -6.363 1 93.06 696 THR A N 1
ATOM 5622 C CA . THR A 1 696 ? 39.781 24.266 -6.879 1 93.06 696 THR A CA 1
ATOM 5623 C C . THR A 1 696 ? 40.188 25.359 -5.902 1 93.06 696 THR A C 1
ATOM 5625 O O . THR A 1 696 ? 41.375 25.656 -5.77 1 93.06 696 THR A O 1
ATOM 5628 N N . ASP A 1 697 ? 39.344 25.922 -5.16 1 92.88 697 ASP A N 1
ATOM 5629 C CA . ASP A 1 697 ? 39.594 27.016 -4.23 1 92.88 697 ASP A CA 1
ATOM 5630 C C . ASP A 1 697 ? 39 26.719 -2.854 1 92.88 697 ASP A C 1
ATOM 5632 O O . ASP A 1 697 ? 38.531 27.625 -2.166 1 92.88 697 ASP A O 1
ATOM 5636 N N . ARG A 1 698 ? 38.938 25.594 -2.434 1 95.69 698 ARG A N 1
ATOM 5637 C CA . ARG A 1 698 ? 38.188 25.109 -1.274 1 95.69 698 ARG A CA 1
ATOM 5638 C C . ARG A 1 698 ? 38.656 25.781 0.005 1 95.69 698 ARG A C 1
ATOM 5640 O O . ARG A 1 698 ? 37.875 26.172 0.848 1 95.69 698 ARG A O 1
ATOM 5647 N N . ILE A 1 699 ? 39.938 25.938 0.129 1 95.25 699 ILE A N 1
ATOM 5648 C CA . ILE A 1 699 ? 40.5 26.469 1.363 1 95.25 699 ILE A CA 1
ATOM 5649 C C . ILE A 1 699 ? 40.031 27.922 1.554 1 95.25 699 ILE A C 1
ATOM 5651 O O . ILE A 1 699 ? 39.562 28.281 2.623 1 95.25 699 ILE A O 1
ATOM 5655 N N . ASN A 1 700 ? 40.094 28.734 0.549 1 97 700 ASN A N 1
ATOM 5656 C CA . ASN A 1 700 ? 39.688 30.125 0.62 1 97 700 ASN A CA 1
ATOM 5657 C C . ASN A 1 700 ? 38.188 30.25 0.811 1 97 700 ASN A C 1
ATOM 5659 O O . ASN A 1 700 ? 37.719 31.125 1.531 1 97 700 ASN A O 1
ATOM 5663 N N . LEU A 1 701 ? 37.5 29.438 0.128 1 97.62 701 LEU A N 1
ATOM 5664 C CA . LEU A 1 701 ? 36.031 29.453 0.21 1 97.62 701 LEU A CA 1
ATOM 5665 C C . LEU A 1 701 ? 35.562 29.047 1.604 1 97.62 701 LEU A C 1
ATOM 5667 O O . LEU A 1 701 ? 34.594 29.609 2.125 1 97.62 701 LEU A O 1
ATOM 5671 N N . LEU A 1 702 ? 36.219 28.078 2.188 1 97.94 702 LEU A N 1
ATOM 5672 C CA . LEU A 1 702 ? 35.875 27.641 3.541 1 97.94 702 LEU A CA 1
ATOM 5673 C C . LEU A 1 702 ? 36.188 28.75 4.551 1 97.94 702 LEU A C 1
ATOM 5675 O O . LEU A 1 702 ? 35.375 28.984 5.465 1 97.94 702 LEU A O 1
ATOM 5679 N N . ASP A 1 703 ? 37.312 29.406 4.32 1 97.38 703 ASP A N 1
ATOM 5680 C CA . ASP A 1 703 ? 37.656 30.516 5.207 1 97.38 703 ASP A CA 1
ATOM 5681 C C . ASP A 1 703 ? 36.594 31.609 5.152 1 97.38 703 ASP A C 1
ATOM 5683 O O . ASP A 1 703 ? 36.25 32.188 6.184 1 97.38 703 ASP A O 1
ATOM 5687 N N . LYS A 1 704 ? 36.156 31.891 4.004 1 97.56 704 LYS A N 1
ATOM 5688 C CA . LYS A 1 704 ? 35.094 32.906 3.826 1 97.56 704 LYS A CA 1
ATOM 5689 C C . LYS A 1 704 ? 33.812 32.469 4.52 1 97.56 704 LYS A C 1
ATOM 5691 O O . LYS A 1 704 ? 33.125 33.312 5.129 1 97.56 704 LYS A O 1
ATOM 5696 N N . ALA A 1 705 ? 33.438 31.219 4.367 1 98 705 ALA A N 1
ATOM 5697 C CA . ALA A 1 705 ? 32.25 30.688 5.004 1 98 705 ALA A CA 1
ATOM 5698 C C . ALA A 1 705 ? 32.344 30.797 6.523 1 98 705 ALA A C 1
ATOM 5700 O O . ALA A 1 705 ? 31.359 31.172 7.184 1 98 705 ALA A O 1
ATOM 5701 N N . LEU A 1 706 ? 33.5 30.562 7.098 1 97.81 706 LEU A N 1
ATOM 5702 C CA . LEU A 1 706 ? 33.688 30.531 8.539 1 97.81 706 LEU A CA 1
ATOM 5703 C C . LEU A 1 706 ? 33.781 31.953 9.102 1 97.81 706 LEU A C 1
ATOM 5705 O O . LEU A 1 706 ? 33.594 32.156 10.305 1 97.81 706 LEU A O 1
ATOM 5709 N N . ALA A 1 707 ? 34.062 32.875 8.211 1 97.69 707 ALA A N 1
ATOM 5710 C CA . ALA A 1 707 ? 34.094 34.281 8.633 1 97.69 707 ALA A CA 1
ATOM 5711 C C . ALA A 1 707 ? 32.688 34.875 8.742 1 97.69 707 ALA A C 1
ATOM 5713 O O . ALA A 1 707 ? 32.5 35.906 9.375 1 97.69 707 ALA A O 1
ATOM 5714 N N . MET A 1 708 ? 31.719 34.219 8.211 1 97.94 708 MET A N 1
ATOM 5715 C CA . MET A 1 708 ? 30.344 34.719 8.227 1 97.94 708 MET A CA 1
ATOM 5716 C C . MET A 1 708 ? 29.734 34.562 9.609 1 97.94 708 MET A C 1
ATOM 5718 O O . MET A 1 708 ? 30.141 33.719 10.391 1 97.94 708 MET A O 1
ATOM 5722 N N . ASN A 1 709 ? 28.688 35.375 9.859 1 97 709 ASN A N 1
ATOM 5723 C CA . ASN A 1 709 ? 27.984 35.375 11.141 1 97 709 ASN A CA 1
ATOM 5724 C C . ASN A 1 709 ? 27.156 34.125 11.32 1 97 709 ASN A C 1
ATOM 5726 O O . ASN A 1 709 ? 26.531 33.625 10.367 1 97 709 ASN A O 1
ATOM 5730 N N . ALA A 1 710 ? 27.125 33.531 12.508 1 97.81 710 ALA A N 1
ATOM 5731 C CA . ALA A 1 710 ? 26.406 32.281 12.797 1 97.81 710 ALA A CA 1
ATOM 5732 C C . ALA A 1 710 ? 24.953 32.562 13.148 1 97.81 710 ALA A C 1
ATOM 5734 O O . ALA A 1 710 ? 24.172 31.641 13.359 1 97.81 710 ALA A O 1
ATOM 5735 N N . GLU A 1 711 ? 24.547 33.812 13.188 1 97.44 711 GLU A N 1
ATOM 5736 C CA . GLU A 1 711 ? 23.172 34.188 13.555 1 97.44 711 GLU A CA 1
ATOM 5737 C C . GLU A 1 711 ? 22.172 33.625 12.555 1 97.44 711 GLU A C 1
ATOM 5739 O O . GLU A 1 711 ? 22.344 33.781 11.344 1 97.44 711 GLU A O 1
ATOM 5744 N N . MET A 1 712 ? 21.078 32.969 13.078 1 97.44 712 MET A N 1
ATOM 5745 C CA . MET A 1 712 ? 19.953 32.438 12.328 1 97.44 712 MET A CA 1
ATOM 5746 C C . MET A 1 712 ? 20.422 31.328 11.383 1 97.44 712 MET A C 1
ATOM 5748 O O . MET A 1 712 ? 19.953 31.234 10.242 1 97.44 712 MET A O 1
ATOM 5752 N N . VAL A 1 713 ? 21.453 30.547 11.734 1 98.25 713 VAL A N 1
ATOM 5753 C CA . VAL A 1 713 ? 21.922 29.375 11 1 98.25 713 VAL A CA 1
ATOM 5754 C C . VAL A 1 713 ? 21.484 28.094 11.734 1 98.25 713 VAL A C 1
ATOM 5756 O O . VAL A 1 713 ? 21.953 27.828 12.836 1 98.25 713 VAL A O 1
ATOM 5759 N N . PHE A 1 714 ? 20.594 27.297 11.133 1 98.44 714 PHE A N 1
ATOM 5760 C CA . PHE A 1 714 ? 19.984 26.156 11.805 1 98.44 714 PHE A CA 1
ATOM 5761 C C . PHE A 1 714 ? 20.047 24.906 10.922 1 98.44 714 PHE A C 1
ATOM 5763 O O . PHE A 1 714 ? 19.016 24.453 10.406 1 98.44 714 PHE A O 1
ATOM 5770 N N . PRO A 1 715 ? 21.234 24.281 10.781 1 98.06 715 PRO A N 1
ATOM 5771 C CA . PRO A 1 715 ? 21.359 23.094 9.938 1 98.06 715 PRO A CA 1
ATOM 5772 C C . PRO A 1 715 ? 20.547 21.922 10.469 1 98.06 715 PRO A C 1
ATOM 5774 O O . PRO A 1 715 ? 20.453 21.719 11.68 1 98.06 715 PRO A O 1
ATOM 5777 N N . HIS A 1 716 ? 19.938 21.141 9.547 1 97.25 716 HIS A N 1
ATOM 5778 C CA . HIS A 1 716 ? 19.062 20.047 9.969 1 97.25 716 HIS A CA 1
ATOM 5779 C C . HIS A 1 716 ? 19.141 18.875 8.984 1 97.25 716 HIS A C 1
ATOM 5781 O O . HIS A 1 716 ? 18.75 17.766 9.32 1 97.25 716 HIS A O 1
ATOM 5787 N N . ARG A 1 717 ? 19.656 19.047 7.773 1 97.56 717 ARG A N 1
ATOM 5788 C CA . ARG A 1 717 ? 19.641 18.047 6.711 1 97.56 717 ARG A CA 1
ATOM 5789 C C . ARG A 1 717 ? 20.766 17.047 6.891 1 97.56 717 ARG A C 1
ATOM 5791 O O . ARG A 1 717 ? 21.875 17.422 7.281 1 97.56 717 ARG A O 1
ATOM 5798 N N . SER A 1 718 ? 20.5 15.773 6.586 1 96.5 718 SER A N 1
ATOM 5799 C CA . SER A 1 718 ? 21.516 14.727 6.68 1 96.5 718 SER A CA 1
ATOM 5800 C C . SER A 1 718 ? 22.688 15.016 5.758 1 96.5 718 SER A C 1
ATOM 5802 O O . SER A 1 718 ? 23.844 14.75 6.113 1 96.5 718 SER A O 1
ATOM 5804 N N . GLU A 1 719 ? 22.484 15.555 4.59 1 96.81 719 GLU A N 1
ATOM 5805 C CA . GLU A 1 719 ? 23.531 15.906 3.652 1 96.81 719 GLU A CA 1
ATOM 5806 C C . GLU A 1 719 ? 24.5 16.938 4.254 1 96.81 719 GLU A C 1
ATOM 5808 O O . GLU A 1 719 ? 25.703 16.859 4.051 1 96.81 719 GLU A O 1
ATOM 5813 N N . THR A 1 720 ? 23.922 17.844 5.016 1 97.94 720 THR A N 1
ATOM 5814 C CA . THR A 1 720 ? 24.734 18.875 5.664 1 97.94 720 THR A CA 1
ATOM 5815 C C . THR A 1 720 ? 25.656 18.266 6.711 1 97.94 720 THR A C 1
ATOM 5817 O O . THR A 1 720 ? 26.812 18.672 6.84 1 97.94 720 THR A O 1
ATOM 5820 N N . GLY A 1 721 ? 25.078 17.281 7.469 1 97.69 721 GLY A N 1
ATOM 5821 C CA . GLY A 1 721 ? 25.906 16.578 8.422 1 97.69 721 GLY A CA 1
ATOM 5822 C C . GLY A 1 721 ? 27.125 15.938 7.785 1 97.69 721 GLY A C 1
ATOM 5823 O O . GLY A 1 721 ? 28.234 16 8.336 1 97.69 721 GLY A O 1
ATOM 5824 N N . ALA A 1 722 ? 26.969 15.398 6.656 1 96.25 722 ALA A N 1
ATOM 5825 C CA . ALA A 1 722 ? 28.062 14.75 5.945 1 96.25 722 ALA A CA 1
ATOM 5826 C C . ALA A 1 722 ? 29.125 15.758 5.527 1 96.25 722 ALA A C 1
ATOM 5828 O O . ALA A 1 722 ? 30.328 15.5 5.656 1 96.25 722 ALA A O 1
ATOM 5829 N N . VAL A 1 723 ? 28.734 16.891 5.008 1 97.25 723 VAL A N 1
ATOM 5830 C CA . VAL A 1 723 ? 29.625 17.969 4.578 1 97.25 723 VAL A CA 1
ATOM 5831 C C . VAL A 1 723 ? 30.422 18.5 5.773 1 97.25 723 VAL A C 1
ATOM 5833 O O . VAL A 1 723 ? 31.641 18.688 5.691 1 97.25 723 VAL A O 1
ATOM 5836 N N . LEU A 1 724 ? 29.719 18.75 6.879 1 98.31 724 LEU A N 1
ATOM 5837 C CA . LEU A 1 724 ? 30.359 19.281 8.078 1 98.31 724 LEU A CA 1
ATOM 5838 C C . LEU A 1 724 ? 31.375 18.297 8.633 1 98.31 724 LEU A C 1
ATOM 5840 O O . LEU A 1 724 ? 32.469 18.703 9.07 1 98.31 724 LEU A O 1
ATOM 5844 N N . ARG A 1 725 ? 31.062 17.031 8.617 1 97.56 725 ARG A N 1
ATOM 5845 C CA . ARG A 1 725 ? 32 16.016 9.078 1 97.56 725 ARG A CA 1
ATOM 5846 C C . ARG A 1 725 ? 33.25 15.992 8.211 1 97.56 725 ARG A C 1
ATOM 5848 O O . ARG A 1 725 ? 34.344 15.805 8.727 1 97.56 725 ARG A O 1
ATOM 5855 N N . GLU A 1 726 ? 33.094 16.125 6.949 1 96.38 726 GLU A N 1
ATOM 5856 C CA . GLU A 1 726 ? 34.219 16.141 6.043 1 96.38 726 GLU A CA 1
ATOM 5857 C C . GLU A 1 726 ? 35.156 17.297 6.359 1 96.38 726 GLU A C 1
ATOM 5859 O O . GLU A 1 726 ? 36.375 17.109 6.41 1 96.38 726 GLU A O 1
ATOM 5864 N N . PHE A 1 727 ? 34.656 18.5 6.555 1 97.69 727 PHE A N 1
ATOM 5865 C CA . PHE A 1 727 ? 35.469 19.672 6.859 1 97.69 727 PHE A CA 1
ATOM 5866 C C . PHE A 1 727 ? 36.125 19.516 8.219 1 97.69 727 PHE A C 1
ATOM 5868 O O . PHE A 1 727 ? 37.281 19.938 8.398 1 97.69 727 PHE A O 1
ATOM 5875 N N . LEU A 1 728 ? 35.438 18.922 9.164 1 97.5 728 LEU A N 1
ATOM 5876 C CA . LEU A 1 728 ? 35.938 18.766 10.523 1 97.5 728 LEU A CA 1
ATOM 5877 C C . LEU A 1 728 ? 37.125 17.797 10.57 1 97.5 728 LEU A C 1
ATOM 5879 O O . LEU A 1 728 ? 37.906 17.781 11.531 1 97.5 728 LEU A O 1
ATOM 5883 N N . ASN A 1 729 ? 37.25 17.047 9.578 1 95.69 729 ASN A N 1
ATOM 5884 C CA . ASN A 1 729 ? 38.406 16.141 9.5 1 95.69 729 ASN A CA 1
ATOM 5885 C C . ASN A 1 729 ? 39.719 16.906 9.469 1 95.69 729 ASN A C 1
ATOM 5887 O O . ASN A 1 729 ? 40.75 16.406 9.945 1 95.69 729 ASN A O 1
ATOM 5891 N N . ASN A 1 730 ? 39.688 18.125 8.938 1 93.19 730 ASN A N 1
ATOM 5892 C CA . ASN A 1 730 ? 40.938 18.875 8.781 1 93.19 730 ASN A CA 1
ATOM 5893 C C . ASN A 1 730 ? 40.812 20.297 9.312 1 93.19 730 ASN A C 1
ATOM 5895 O O . ASN A 1 730 ? 41.656 21.141 9.023 1 93.19 730 ASN A O 1
ATOM 5899 N N . ASN A 1 731 ? 39.75 20.609 9.93 1 95.62 731 ASN A N 1
ATOM 5900 C CA . ASN A 1 731 ? 39.5 21.938 10.453 1 95.62 731 ASN A CA 1
ATOM 5901 C C . ASN A 1 731 ? 38.781 21.891 11.805 1 95.62 731 ASN A C 1
ATOM 5903 O O . ASN A 1 731 ? 37.781 21.219 11.945 1 95.62 731 ASN A O 1
ATOM 5907 N N . ASP A 1 732 ? 39.281 22.562 12.773 1 95.12 732 ASP A N 1
ATOM 5908 C CA . ASP A 1 732 ? 38.75 22.438 14.133 1 95.12 732 ASP A CA 1
ATOM 5909 C C . ASP A 1 732 ? 38 23.688 14.539 1 95.12 732 ASP A C 1
ATOM 5911 O O . ASP A 1 732 ? 37.844 23.984 15.734 1 95.12 732 ASP A O 1
ATOM 5915 N N . HIS A 1 733 ? 37.531 24.5 13.617 1 97.31 733 HIS A N 1
ATOM 5916 C CA . HIS A 1 733 ? 36.812 25.734 13.906 1 97.31 733 HIS A CA 1
ATOM 5917 C C . HIS A 1 733 ? 35.531 25.469 14.688 1 97.31 733 HIS A C 1
ATOM 5919 O O . HIS A 1 733 ? 34.812 24.5 14.406 1 97.31 733 HIS A O 1
ATOM 5925 N N . TRP A 1 734 ? 35.125 26.312 15.648 1 97.88 734 TRP A N 1
ATOM 5926 C CA . TRP A 1 734 ? 34 26.078 16.547 1 97.88 734 TRP A CA 1
ATOM 5927 C C . TRP A 1 734 ? 32.688 26.109 15.781 1 97.88 734 TRP A C 1
ATOM 5929 O O . TRP A 1 734 ? 31.734 25.422 16.141 1 97.88 734 TRP A O 1
ATOM 5939 N N . LYS A 1 735 ? 32.562 26.875 14.695 1 98.56 735 LYS A N 1
ATOM 5940 C CA . LYS A 1 735 ? 31.328 26.969 13.945 1 98.56 735 LYS A CA 1
ATOM 5941 C C . LYS A 1 735 ? 30.984 25.625 13.289 1 98.56 735 LYS A C 1
ATOM 5943 O O . LYS A 1 735 ? 29.797 25.266 13.188 1 98.56 735 LYS A O 1
ATOM 5948 N N . LEU A 1 736 ? 31.969 24.891 12.742 1 98.56 736 LEU A N 1
ATOM 5949 C CA . LEU A 1 736 ? 31.719 23.578 12.164 1 98.56 736 LEU A CA 1
ATOM 5950 C C . LEU A 1 736 ? 31.172 22.609 13.219 1 98.56 736 LEU A C 1
ATOM 5952 O O . LEU A 1 736 ? 30.234 21.859 12.953 1 98.56 736 LEU A O 1
ATOM 5956 N N . LYS A 1 737 ? 31.812 22.641 14.398 1 98.62 737 LYS A N 1
ATOM 5957 C CA . LYS A 1 737 ? 31.359 21.797 15.5 1 98.62 737 LYS A CA 1
ATOM 5958 C C . LYS A 1 737 ? 29.953 22.188 15.945 1 98.62 737 LYS A C 1
ATOM 5960 O O . LYS A 1 737 ? 29.109 21.312 16.172 1 98.62 737 LYS A O 1
ATOM 5965 N N . TYR A 1 738 ? 29.719 23.547 16.094 1 98.56 738 TYR A N 1
ATOM 5966 C CA . TYR A 1 738 ? 28.422 24.047 16.531 1 98.56 738 TYR A CA 1
ATOM 5967 C C . TYR A 1 738 ? 27.328 23.672 15.531 1 98.56 738 TYR A C 1
ATOM 5969 O O . TYR A 1 738 ? 26.266 23.172 15.922 1 98.56 738 TYR A O 1
ATOM 5977 N N . TYR A 1 739 ? 27.594 23.828 14.18 1 98.75 739 TYR A N 1
ATOM 5978 C CA . TYR A 1 739 ? 26.609 23.5 13.141 1 98.75 739 TYR A CA 1
ATOM 5979 C C . TYR A 1 739 ? 26.312 22 13.133 1 98.75 739 TYR A C 1
ATOM 5981 O O . TYR A 1 739 ? 25.156 21.594 13.016 1 98.75 739 TYR A O 1
ATOM 5989 N N . LEU A 1 740 ? 27.312 21.156 13.258 1 98.69 740 LEU A N 1
ATOM 5990 C CA . LEU A 1 740 ? 27.094 19.719 13.297 1 98.69 740 LEU A CA 1
ATOM 5991 C C . LEU A 1 740 ? 26.328 19.312 14.555 1 98.69 740 LEU A C 1
ATOM 5993 O O . LEU A 1 740 ? 25.5 18.406 14.508 1 98.69 740 LEU A O 1
ATOM 5997 N N . ALA A 1 741 ? 26.656 19.969 15.656 1 98.69 741 ALA A N 1
ATOM 5998 C CA . ALA A 1 741 ? 25.953 19.672 16.906 1 98.69 741 ALA A CA 1
ATOM 5999 C C . ALA A 1 741 ? 24.453 19.922 16.75 1 98.69 741 ALA A C 1
ATOM 6001 O O . ALA A 1 741 ? 23.641 19.141 17.25 1 98.69 741 ALA A O 1
ATOM 6002 N N . LEU A 1 742 ? 24.062 21.078 16.141 1 98.62 742 LEU A N 1
ATOM 6003 C CA . LEU A 1 742 ? 22.656 21.375 15.922 1 98.62 742 LEU A CA 1
ATOM 6004 C C . LEU A 1 742 ? 22.016 20.328 15.031 1 98.62 742 LEU A C 1
ATOM 6006 O O . LEU A 1 742 ? 20.891 19.891 15.305 1 98.62 742 LEU A O 1
ATOM 6010 N N . GLN A 1 743 ? 22.703 19.969 13.992 1 98.44 743 GLN A N 1
ATOM 6011 C CA . GLN A 1 743 ? 22.203 18.938 13.094 1 98.44 743 GLN A CA 1
ATOM 6012 C C . GLN A 1 743 ? 22.016 17.609 13.828 1 98.44 743 GLN A C 1
ATOM 6014 O O . GLN A 1 743 ? 20.984 16.953 13.688 1 98.44 743 GLN A O 1
ATOM 6019 N N . GLN A 1 744 ? 22.984 17.219 14.602 1 98.25 744 GLN A N 1
ATOM 6020 C CA . GLN A 1 744 ? 22.891 15.969 15.359 1 98.25 744 GLN A CA 1
ATOM 6021 C C . GLN A 1 744 ? 21.781 16.031 16.406 1 98.25 744 GLN A C 1
ATOM 6023 O O . GLN A 1 744 ? 21.062 15.055 16.609 1 98.25 744 GLN A O 1
ATOM 6028 N N . TRP A 1 745 ? 21.672 17.203 17.062 1 98.06 745 TRP A N 1
ATOM 6029 C CA . TRP A 1 745 ? 20.594 17.422 18.031 1 98.06 745 TRP A CA 1
ATOM 6030 C C . TRP A 1 745 ? 19.234 17.25 17.375 1 98.06 745 TRP A C 1
ATOM 6032 O O . TRP A 1 745 ? 18.344 16.594 17.922 1 98.06 745 TRP A O 1
ATOM 6042 N N . SER A 1 746 ? 19.094 17.719 16.188 1 97.25 746 SER A N 1
ATOM 6043 C CA . SER A 1 746 ? 17.828 17.656 15.469 1 97.25 746 SER A CA 1
ATOM 6044 C C . SER A 1 746 ? 17.516 16.234 15 1 97.25 746 SER A C 1
ATOM 6046 O O . SER A 1 746 ? 16.359 15.898 14.758 1 97.25 746 SER A O 1
ATOM 6048 N N . LYS A 1 747 ? 18.531 15.383 14.906 1 96.75 747 LYS A N 1
ATOM 6049 C CA . LYS A 1 747 ? 18.359 13.992 14.484 1 96.75 747 LYS A CA 1
ATOM 6050 C C . LYS A 1 747 ? 18.125 13.078 15.68 1 96.75 747 LYS A C 1
ATOM 6052 O O . LYS A 1 747 ? 17.953 11.867 15.516 1 96.75 747 LYS A O 1
ATOM 6057 N N . GLY A 1 748 ? 18.125 13.625 16.859 1 95.56 748 GLY A N 1
ATOM 6058 C CA . GLY A 1 748 ? 17.891 12.844 18.062 1 95.56 748 GLY A CA 1
ATOM 6059 C C . GLY A 1 748 ? 19.156 12.25 18.641 1 95.56 748 GLY A C 1
ATOM 6060 O O . GLY A 1 748 ? 19.094 11.477 19.609 1 95.56 748 GLY A O 1
ATOM 6061 N N . ASN A 1 749 ? 20.328 12.609 18.094 1 97.31 749 ASN A N 1
ATOM 6062 C CA . ASN A 1 749 ? 21.625 12.156 18.625 1 97.31 749 ASN A CA 1
ATOM 6063 C C . ASN A 1 749 ? 22.125 13.102 19.719 1 97.31 749 ASN A C 1
ATOM 6065 O O . ASN A 1 749 ? 23.141 13.781 19.531 1 97.31 749 ASN A O 1
ATOM 6069 N N . ILE A 1 750 ? 21.594 13.078 20.812 1 96.88 750 ILE A N 1
ATOM 6070 C CA . ILE A 1 750 ? 21.75 14.062 21.875 1 96.88 750 ILE A CA 1
ATOM 6071 C C . ILE A 1 750 ? 23.156 13.984 22.453 1 96.88 750 ILE A C 1
ATOM 6073 O O . ILE A 1 750 ? 23.797 15.008 22.688 1 96.88 750 ILE A O 1
ATOM 6077 N N . GLU A 1 751 ? 23.703 12.805 22.703 1 97.19 751 GLU A N 1
ATOM 6078 C CA . GLU A 1 751 ? 25.031 12.656 23.281 1 97.19 751 GLU A CA 1
ATOM 6079 C C . GLU A 1 751 ? 26.109 13.195 22.359 1 97.19 751 GLU A C 1
ATOM 6081 O O . GLU A 1 751 ? 27.078 13.82 22.812 1 97.19 751 GLU A O 1
ATOM 6086 N N . GLU A 1 752 ? 25.922 12.914 21.062 1 97.75 752 GLU A N 1
ATOM 6087 C CA . GLU A 1 752 ? 26.875 13.461 20.109 1 97.75 752 GLU A CA 1
ATOM 6088 C C . GLU A 1 752 ? 26.812 14.984 20.062 1 97.75 752 GLU A C 1
ATOM 6090 O O . GLU A 1 752 ? 27.844 15.656 19.969 1 97.75 752 GLU A O 1
ATOM 6095 N N . ALA A 1 753 ? 25.641 15.57 20.109 1 98.44 753 ALA A N 1
ATOM 6096 C CA . ALA A 1 753 ? 25.453 17.016 20.156 1 98.44 753 ALA A CA 1
ATOM 6097 C C . ALA A 1 753 ? 26.156 17.625 21.375 1 98.44 753 ALA A C 1
ATOM 6099 O O . ALA A 1 753 ? 26.844 18.625 21.266 1 98.44 753 ALA A O 1
ATOM 6100 N N . LYS A 1 754 ? 25.969 17 22.531 1 98.25 754 LYS A N 1
ATOM 6101 C CA . LYS A 1 754 ? 26.594 17.453 23.781 1 98.25 754 LYS A CA 1
ATOM 6102 C C . LYS A 1 754 ? 28.109 17.453 23.672 1 98.25 754 LYS A C 1
ATOM 6104 O O . LYS A 1 754 ? 28.766 18.422 24.062 1 98.25 754 LYS A O 1
ATOM 6109 N N . LYS A 1 755 ? 28.625 16.328 23.141 1 98.31 755 LYS A N 1
ATOM 6110 C CA . LYS A 1 755 ? 30.062 16.203 22.969 1 98.31 755 LYS A CA 1
ATOM 6111 C C . LYS A 1 755 ? 30.609 17.328 22.109 1 98.31 755 LYS A C 1
ATOM 6113 O O . LYS A 1 755 ? 31.625 17.938 22.438 1 98.31 755 LYS A O 1
ATOM 6118 N N . LEU A 1 756 ? 29.953 17.656 21.016 1 98.56 756 LEU A N 1
ATOM 6119 C CA . LEU A 1 756 ? 30.391 18.688 20.094 1 98.56 756 LEU A CA 1
ATOM 6120 C C . LEU A 1 756 ? 30.312 20.062 20.719 1 98.56 756 LEU A C 1
ATOM 6122 O O . LEU A 1 756 ? 31.188 20.906 20.531 1 98.56 756 LEU A O 1
ATOM 6126 N N . PHE A 1 757 ? 29.25 20.375 21.484 1 98.31 757 PHE A N 1
ATOM 6127 C CA . PHE A 1 757 ? 29.125 21.641 22.219 1 98.31 757 PHE A CA 1
ATOM 6128 C C . PHE A 1 757 ? 30.281 21.812 23.203 1 98.31 757 PHE A C 1
ATOM 6130 O O . PHE A 1 757 ? 30.844 22.906 23.312 1 98.31 757 PHE A O 1
ATOM 6137 N N . LEU A 1 758 ? 30.625 20.781 23.922 1 97.94 758 LEU A N 1
ATOM 6138 C CA . LEU A 1 758 ? 31.688 20.828 24.922 1 97.94 758 LEU A CA 1
ATOM 6139 C C . LEU A 1 758 ? 33.062 21.047 24.25 1 97.94 758 LEU A C 1
ATOM 6141 O O . LEU A 1 758 ? 33.906 21.75 24.797 1 97.94 758 LEU A O 1
ATOM 6145 N N . GLN A 1 759 ? 33.25 20.5 23.125 1 97.94 759 GLN A N 1
ATOM 6146 C CA . GLN A 1 759 ? 34.5 20.641 22.391 1 97.94 759 GLN A CA 1
ATOM 6147 C C . GLN A 1 759 ? 34.75 22.078 21.953 1 97.94 759 GLN A C 1
ATOM 6149 O O . GLN A 1 759 ? 35.875 22.5 21.75 1 97.94 759 GLN A O 1
ATOM 6154 N N . CYS A 1 760 ? 33.656 22.859 21.766 1 97.94 760 CYS A N 1
ATOM 6155 C CA . CYS A 1 760 ? 33.781 24.266 21.391 1 97.94 760 CYS A CA 1
ATOM 6156 C C . CYS A 1 760 ? 34.375 25.094 22.531 1 97.94 760 CYS A C 1
ATOM 6158 O O . CYS A 1 760 ? 34.938 26.156 22.297 1 97.94 760 CYS A O 1
ATOM 6160 N N . GLY A 1 761 ? 34.219 24.609 23.766 1 94.62 761 GLY A N 1
ATOM 6161 C CA . GLY A 1 761 ? 34.688 25.359 24.922 1 94.62 761 GLY A CA 1
ATOM 6162 C C . GLY A 1 761 ? 34.094 26.75 25 1 94.62 761 GLY A C 1
ATOM 6163 O O . GLY A 1 761 ? 32.875 26.922 24.906 1 94.62 761 GLY A O 1
ATOM 6164 N N . SER A 1 762 ? 34.938 27.766 25.266 1 94.06 762 SER A N 1
ATOM 6165 C CA . SER A 1 762 ? 34.5 29.156 25.359 1 94.06 762 SER A CA 1
ATOM 6166 C C . SER A 1 762 ? 34.969 29.953 24.141 1 94.06 762 SER A C 1
ATOM 6168 O O . SER A 1 762 ? 34.969 31.188 24.188 1 94.06 762 SER A O 1
ATOM 6170 N N . ASP A 1 763 ? 35.281 29.25 23.109 1 95 763 ASP A N 1
ATOM 6171 C CA . ASP A 1 763 ? 35.781 29.891 21.891 1 95 763 ASP A CA 1
ATOM 6172 C C . ASP A 1 763 ? 34.719 30.766 21.234 1 95 763 ASP A C 1
ATOM 6174 O O . ASP A 1 763 ? 35.031 31.812 20.688 1 95 763 ASP A O 1
ATOM 6178 N N . PRO A 1 764 ? 33.469 30.359 21.188 1 97.62 764 PRO A N 1
ATOM 6179 C CA . PRO A 1 764 ? 32.469 31.141 20.484 1 97.62 764 PRO A CA 1
ATOM 6180 C C . PRO A 1 764 ? 32.156 32.469 21.156 1 97.62 764 PRO A C 1
ATOM 6182 O O . PRO A 1 764 ? 31.766 32.5 22.328 1 97.62 764 PRO A O 1
ATOM 6185 N N . ASP A 1 765 ? 32.344 33.562 20.484 1 97 765 ASP A N 1
ATOM 6186 C CA . ASP A 1 765 ? 31.828 34.844 20.891 1 97 765 ASP A CA 1
ATOM 6187 C C . ASP A 1 765 ? 30.438 35.094 20.312 1 97 765 ASP A C 1
ATOM 6189 O O . ASP A 1 765 ? 30.25 36 19.516 1 97 765 ASP A O 1
ATOM 6193 N N . PHE A 1 766 ? 29.578 34.25 20.672 1 97.81 766 PHE A N 1
ATOM 6194 C CA . PHE A 1 766 ? 28.234 34.156 20.094 1 97.81 766 PHE A CA 1
ATOM 6195 C C . PHE A 1 766 ? 27.219 33.781 21.156 1 97.81 766 PHE A C 1
ATOM 6197 O O . PHE A 1 766 ? 27.125 32.594 21.531 1 97.81 766 PHE A O 1
ATOM 6204 N N . VAL A 1 767 ? 26.422 34.688 21.688 1 97.75 767 VAL A N 1
ATOM 6205 C CA . VAL A 1 767 ? 25.516 34.531 22.812 1 97.75 767 VAL A CA 1
ATOM 6206 C C . VAL A 1 767 ? 24.547 33.375 22.562 1 97.75 767 VAL A C 1
ATOM 6208 O O . VAL A 1 767 ? 24.328 32.531 23.438 1 97.75 767 VAL A O 1
ATOM 6211 N N . PRO A 1 768 ? 23.922 33.25 21.328 1 98.38 768 PRO A N 1
ATOM 6212 C CA . PRO A 1 768 ? 22.953 32.156 21.094 1 98.38 768 PRO A CA 1
ATOM 6213 C C . PRO A 1 768 ? 23.531 30.781 21.312 1 98.38 768 PRO A C 1
ATOM 6215 O O . PRO A 1 768 ? 22.812 29.859 21.719 1 98.38 768 PRO A O 1
ATOM 6218 N N . PHE A 1 769 ? 24.906 30.609 21.156 1 98.06 769 PHE A N 1
ATOM 6219 C CA . PHE A 1 769 ? 25.578 29.344 21.422 1 98.06 769 PHE A CA 1
ATOM 6220 C C . PHE A 1 769 ? 25.406 28.938 22.891 1 98.06 769 PHE A C 1
ATOM 6222 O O . PHE A 1 769 ? 25.062 27.797 23.188 1 98.06 769 PHE A O 1
ATOM 6229 N N . TYR A 1 770 ? 25.594 29.828 23.75 1 98.12 770 TYR A N 1
ATOM 6230 C CA . TYR A 1 770 ? 25.562 29.547 25.188 1 98.12 770 TYR A CA 1
ATOM 6231 C C . TYR A 1 770 ? 24.141 29.344 25.688 1 98.12 770 TYR A C 1
ATOM 6233 O O . TYR A 1 770 ? 23.891 28.531 26.562 1 98.12 770 TYR A O 1
ATOM 6241 N N . LEU A 1 771 ? 23.188 30.109 25.141 1 98 771 LEU A N 1
ATOM 6242 C CA . LEU A 1 771 ? 21.781 29.906 25.5 1 98 771 LEU A CA 1
ATOM 6243 C C . LEU A 1 771 ? 21.281 28.562 25.016 1 98 771 LEU A C 1
ATOM 6245 O O . LEU A 1 771 ? 20.484 27.906 25.688 1 98 771 LEU A O 1
ATOM 6249 N N . ALA A 1 772 ? 21.688 28.109 23.797 1 98.25 772 ALA A N 1
ATOM 6250 C CA . ALA A 1 772 ? 21.359 26.781 23.312 1 98.25 772 ALA A CA 1
ATOM 6251 C C . ALA A 1 772 ? 21.984 25.703 24.203 1 98.25 772 ALA A C 1
ATOM 6253 O O . ALA A 1 772 ? 21.375 24.656 24.453 1 98.25 772 ALA A O 1
ATOM 6254 N N . LYS A 1 773 ? 23.203 25.969 24.625 1 98 773 LYS A N 1
ATOM 6255 C CA . LYS A 1 773 ? 23.922 25.031 25.5 1 98 773 LYS A CA 1
ATOM 6256 C C . LYS A 1 773 ? 23.156 24.828 26.797 1 98 773 LYS A C 1
ATOM 6258 O O . LYS A 1 773 ? 23.094 23.703 27.312 1 98 773 LYS A O 1
ATOM 6263 N N . VAL A 1 774 ? 22.594 25.859 27.391 1 96.62 774 VAL A N 1
ATOM 6264 C CA . VAL A 1 774 ? 21.781 25.766 28.594 1 96.62 774 VAL A CA 1
ATOM 6265 C C . VAL A 1 774 ? 20.609 24.812 28.359 1 96.62 774 VAL A C 1
ATOM 6267 O O . VAL A 1 774 ? 20.281 24 29.219 1 96.62 774 VAL A O 1
ATOM 6270 N N . LYS A 1 775 ? 19.984 24.859 27.188 1 95.94 775 LYS A N 1
ATOM 6271 C CA . LYS A 1 775 ? 18.844 24.016 26.859 1 95.94 775 LYS A CA 1
ATOM 6272 C C . LYS A 1 775 ? 19.266 22.562 26.625 1 95.94 775 LYS A C 1
ATOM 6274 O O . LYS A 1 775 ? 18.516 21.641 26.938 1 95.94 775 LYS A O 1
ATOM 6279 N N . LEU A 1 776 ? 20.375 22.312 26.031 1 97.12 776 LEU A N 1
ATOM 6280 C CA . LEU A 1 776 ? 20.859 20.984 25.672 1 97.12 776 LEU A CA 1
ATOM 6281 C C . LEU A 1 776 ? 21.297 20.219 26.906 1 97.12 776 LEU A C 1
ATOM 6283 O O . LEU A 1 776 ? 21.312 18.984 26.906 1 97.12 776 LEU A O 1
ATOM 6287 N N . PHE A 1 777 ? 21.672 20.953 28.047 1 96.38 777 PHE A N 1
ATOM 6288 C CA . PHE A 1 777 ? 22.203 20.312 29.25 1 96.38 777 PHE A CA 1
ATOM 6289 C C . PHE A 1 777 ? 21.281 20.578 30.438 1 96.38 777 PHE A C 1
ATOM 6291 O O . PHE A 1 777 ? 21.734 21.062 31.469 1 96.38 777 PHE A O 1
ATOM 6298 N N . PRO A 1 778 ? 20.062 20.219 30.422 1 91.38 778 PRO A N 1
ATOM 6299 C CA . PRO A 1 778 ? 19.125 20.547 31.5 1 91.38 778 PRO A CA 1
ATOM 6300 C C . PRO A 1 778 ? 19.516 19.891 32.844 1 91.38 778 PRO A C 1
ATOM 6302 O O . PRO A 1 778 ? 19.188 20.406 33.906 1 91.38 778 PRO A O 1
ATOM 6305 N N . GLU A 1 779 ? 20.281 18.906 32.844 1 92.38 779 GLU A N 1
ATOM 6306 C CA . GLU A 1 779 ? 20.594 18.125 34.031 1 92.38 779 GLU A CA 1
ATOM 6307 C C . GLU A 1 779 ? 21.906 18.594 34.656 1 92.38 779 GLU A C 1
ATOM 6309 O O . GLU A 1 779 ? 22.25 18.188 35.781 1 92.38 779 GLU A O 1
ATOM 6314 N N . SER A 1 780 ? 22.656 19.359 34 1 94.56 780 SER A N 1
ATOM 6315 C CA . SER A 1 780 ? 23.984 19.766 34.469 1 94.56 780 SER A CA 1
ATOM 6316 C C . SER A 1 780 ? 23.969 21.203 34.969 1 94.56 780 SER A C 1
ATOM 6318 O O . SER A 1 780 ? 24.219 22.141 34.188 1 94.56 780 SER A O 1
ATOM 6320 N N . ALA A 1 781 ? 23.875 21.391 36.219 1 93.12 781 ALA A N 1
ATOM 6321 C CA . ALA A 1 781 ? 23.797 22.719 36.812 1 93.12 781 ALA A CA 1
ATOM 6322 C C . ALA A 1 781 ? 25.062 23.531 36.531 1 93.12 781 ALA A C 1
ATOM 6324 O O . ALA A 1 781 ? 25 24.719 36.25 1 93.12 781 ALA A O 1
ATOM 6325 N N . ASN A 1 782 ? 26.172 22.859 36.656 1 95.06 782 ASN A N 1
ATOM 6326 C CA . ASN A 1 782 ? 27.438 23.547 36.469 1 95.06 782 ASN A CA 1
ATOM 6327 C C . ASN A 1 782 ? 27.609 24.031 35.031 1 95.06 782 ASN A C 1
ATOM 6329 O O . ASN A 1 782 ? 28.062 25.156 34.812 1 95.06 782 ASN A O 1
ATOM 6333 N N . THR A 1 783 ? 27.281 23.109 34.062 1 96.19 783 THR A N 1
ATOM 6334 C CA . THR A 1 783 ? 27.375 23.484 32.656 1 96.19 783 THR A CA 1
ATOM 6335 C C . THR A 1 783 ? 26.422 24.641 32.344 1 96.19 783 THR A C 1
ATOM 6337 O O . THR A 1 783 ? 26.797 25.562 31.609 1 96.19 783 THR A O 1
ATOM 6340 N N . ARG A 1 784 ? 25.25 24.641 32.844 1 96.31 784 ARG A N 1
ATOM 6341 C CA . ARG A 1 784 ? 24.266 25.703 32.625 1 96.31 784 ARG A CA 1
ATOM 6342 C C . ARG A 1 784 ? 24.75 27.031 33.219 1 96.31 784 ARG A C 1
ATOM 6344 O O . ARG A 1 784 ? 24.688 28.062 32.562 1 96.31 784 ARG A O 1
ATOM 6351 N N . LEU A 1 785 ? 25.328 26.969 34.469 1 96.38 785 LEU A N 1
ATOM 6352 C CA . LEU A 1 785 ? 25.797 28.188 35.125 1 96.38 785 LEU A CA 1
ATOM 6353 C C . LEU A 1 785 ? 26.969 28.797 34.375 1 96.38 785 LEU A C 1
ATOM 6355 O O . LEU A 1 785 ? 27 30.016 34.156 1 96.38 785 LEU A O 1
ATOM 6359 N N . SER A 1 786 ? 27.875 27.938 34.031 1 97.06 786 SER A N 1
ATOM 6360 C CA . SER A 1 786 ? 29.031 28.422 33.281 1 97.06 786 SER A CA 1
ATOM 6361 C C . SER A 1 786 ? 28.625 29.062 31.953 1 97.06 786 SER A C 1
ATOM 6363 O O . SER A 1 786 ? 29.172 30.078 31.562 1 97.06 786 SER A O 1
ATOM 6365 N N . ALA A 1 787 ? 27.719 28.438 31.234 1 97.75 787 ALA A N 1
ATOM 6366 C CA . ALA A 1 787 ? 27.219 28.969 29.969 1 97.75 787 ALA A CA 1
ATOM 6367 C C . ALA A 1 787 ? 26.5 30.297 30.172 1 97.75 787 ALA A C 1
ATOM 6369 O O . ALA A 1 787 ? 26.703 31.234 29.391 1 97.75 787 ALA A O 1
ATOM 6370 N N . LEU A 1 788 ? 25.703 30.438 31.188 1 96.81 788 LEU A N 1
ATOM 6371 C CA . LEU A 1 788 ? 24.984 31.656 31.484 1 96.81 788 LEU A CA 1
ATOM 6372 C C . LEU A 1 788 ? 25.938 32.781 31.844 1 96.81 788 LEU A C 1
ATOM 6374 O O . LEU A 1 788 ? 25.75 33.938 31.406 1 96.81 788 LEU A O 1
ATOM 6378 N N . GLU A 1 789 ? 26.938 32.469 32.625 1 97.06 789 GLU A N 1
ATOM 6379 C CA . GLU A 1 789 ? 27.938 33.469 33 1 97.06 789 GLU A CA 1
ATOM 6380 C C . GLU A 1 789 ? 28.656 34 31.766 1 97.06 789 GLU A C 1
ATOM 6382 O O . GLU A 1 789 ? 28.906 35.219 31.656 1 97.06 789 GLU A O 1
ATOM 6387 N N . ARG A 1 790 ? 29.016 33.031 30.938 1 97.69 790 ARG A N 1
ATOM 6388 C CA . ARG A 1 790 ? 29.688 33.469 29.719 1 97.69 790 ARG A CA 1
ATOM 6389 C C . ARG A 1 790 ? 28.781 34.312 28.844 1 97.69 790 ARG A C 1
ATOM 6391 O O . ARG A 1 790 ? 29.219 35.312 28.25 1 97.69 790 ARG A O 1
ATOM 6398 N N . ALA A 1 791 ? 27.484 34.031 28.688 1 97.88 791 ALA A N 1
ATOM 6399 C CA . ALA A 1 791 ? 26.516 34.812 27.922 1 97.88 791 ALA A CA 1
ATOM 6400 C C . ALA A 1 791 ? 26.406 36.219 28.484 1 97.88 791 ALA A C 1
ATOM 6402 O O . ALA A 1 791 ? 26.344 37.188 27.734 1 97.88 791 ALA A O 1
ATOM 6403 N N . VAL A 1 792 ? 26.391 36.344 29.781 1 96.31 792 VAL A N 1
ATOM 6404 C CA . VAL A 1 792 ? 26.281 37.656 30.453 1 96.31 792 VAL A CA 1
ATOM 6405 C C . VAL A 1 792 ? 27.531 38.469 30.156 1 96.31 792 VAL A C 1
ATOM 6407 O O . VAL A 1 792 ? 27.422 39.688 29.906 1 96.31 792 VAL A O 1
ATOM 6410 N N . ARG A 1 793 ? 28.641 37.812 30.234 1 96.94 793 ARG A N 1
ATOM 6411 C CA . ARG A 1 793 ? 29.891 38.531 29.969 1 96.94 793 ARG A CA 1
ATOM 6412 C C . ARG A 1 793 ? 29.938 39.031 28.531 1 96.94 793 ARG A C 1
ATOM 6414 O O . ARG A 1 793 ? 30.469 40.094 28.266 1 96.94 793 ARG A O 1
ATOM 6421 N N . LEU A 1 794 ? 29.406 38.25 27.656 1 97.56 794 LEU A N 1
ATOM 6422 C CA . LEU A 1 794 ? 29.422 38.625 26.234 1 97.56 794 LEU A CA 1
ATOM 6423 C C . LEU A 1 794 ? 28.438 39.75 25.969 1 97.56 794 LEU A C 1
ATOM 6425 O O . LEU A 1 794 ? 28.734 40.656 25.188 1 97.56 794 LEU A O 1
ATOM 6429 N N . ASP A 1 795 ? 27.25 39.688 26.516 1 96.94 795 ASP A N 1
ATOM 6430 C CA . ASP A 1 795 ? 26.219 40.688 26.297 1 96.94 795 ASP A CA 1
ATOM 6431 C C . ASP A 1 795 ? 25.25 40.781 27.469 1 96.94 795 ASP A C 1
ATOM 6433 O O . ASP A 1 795 ? 24.172 40.188 27.438 1 96.94 795 ASP A O 1
ATOM 6437 N N . LYS A 1 796 ? 25.484 41.5 28.406 1 93.06 796 LYS A N 1
ATOM 6438 C CA . LYS A 1 796 ? 24.734 41.594 29.656 1 93.06 796 LYS A CA 1
ATOM 6439 C C . LYS A 1 796 ? 23.391 42.312 29.438 1 93.06 796 LYS A C 1
ATOM 6441 O O . LYS A 1 796 ? 22.469 42.156 30.25 1 93.06 796 LYS A O 1
ATOM 6446 N N . ASP A 1 797 ? 23.266 43.062 28.344 1 93.44 797 ASP A N 1
ATOM 6447 C CA . ASP A 1 797 ? 22.078 43.875 28.109 1 93.44 797 ASP A CA 1
ATOM 6448 C C . ASP A 1 797 ? 21.094 43.156 27.188 1 93.44 797 ASP A C 1
ATOM 6450 O O . ASP A 1 797 ? 19.984 43.625 26.969 1 93.44 797 ASP A O 1
ATOM 6454 N N . ASN A 1 798 ? 21.5 42 26.688 1 95.88 798 ASN A N 1
ATOM 6455 C CA . ASN A 1 798 ? 20.609 41.156 25.891 1 95.88 798 ASN A CA 1
ATOM 6456 C C . ASN A 1 798 ? 19.438 40.656 26.719 1 95.88 798 ASN A C 1
ATOM 6458 O O . ASN A 1 798 ? 19.625 40 27.734 1 95.88 798 ASN A O 1
ATOM 6462 N N . TRP A 1 799 ? 18.141 40.969 26.281 1 96.31 799 TRP A N 1
ATOM 6463 C CA . TRP A 1 799 ? 16.984 40.656 27.125 1 96.31 799 TRP A CA 1
ATOM 6464 C C . TRP A 1 799 ? 16.828 39.156 27.312 1 96.31 799 TRP A C 1
ATOM 6466 O O . TRP A 1 799 ? 16.328 38.688 28.328 1 96.31 799 TRP A O 1
ATOM 6476 N N . ARG A 1 800 ? 17.219 38.344 26.25 1 97.56 800 ARG A N 1
ATOM 6477 C CA . ARG A 1 800 ? 17.125 36.906 26.359 1 97.56 800 ARG A CA 1
ATOM 6478 C C . ARG A 1 800 ? 18.109 36.375 27.406 1 97.56 800 ARG A C 1
ATOM 6480 O O . ARG A 1 800 ? 17.812 35.375 28.094 1 97.56 800 ARG A O 1
ATOM 6487 N N . VAL A 1 801 ? 19.328 36.969 27.469 1 97.44 801 VAL A N 1
ATOM 6488 C CA . VAL A 1 801 ? 20.312 36.625 28.484 1 97.44 801 VAL A CA 1
ATOM 6489 C C . VAL A 1 801 ? 19.766 36.969 29.875 1 97.44 801 VAL A C 1
ATOM 6491 O O . VAL A 1 801 ? 19.875 36.188 30.812 1 97.44 801 VAL A O 1
ATOM 6494 N N . GLN A 1 802 ? 19.188 38.188 29.969 1 96.69 802 GLN A N 1
ATOM 6495 C CA . GLN A 1 802 ? 18.609 38.625 31.234 1 96.69 802 GLN A CA 1
ATOM 6496 C C . GLN A 1 802 ? 17.484 37.688 31.672 1 96.69 802 GLN A C 1
ATOM 6498 O O . GLN A 1 802 ? 17.391 37.312 32.844 1 96.69 802 GLN A O 1
ATOM 6503 N N . LEU A 1 803 ? 16.609 37.344 30.766 1 97.19 803 LEU A N 1
ATOM 6504 C CA . LEU A 1 803 ? 15.516 36.406 31.078 1 97.19 803 LEU A CA 1
ATOM 6505 C C . LEU A 1 803 ? 16.062 35.094 31.578 1 97.19 803 LEU A C 1
ATOM 6507 O O . LEU A 1 803 ? 15.555 34.531 32.562 1 97.19 803 LEU A O 1
ATOM 6511 N N . ALA A 1 804 ? 17.109 34.562 30.875 1 96.81 804 ALA A N 1
ATOM 6512 C CA . ALA A 1 804 ? 17.703 33.281 31.281 1 96.81 804 ALA A CA 1
ATOM 6513 C C . ALA A 1 804 ? 18.281 33.375 32.688 1 96.81 804 ALA A C 1
ATOM 6515 O O . ALA A 1 804 ? 18.203 32.438 33.469 1 96.81 804 ALA A O 1
ATOM 6516 N N . TRP A 1 805 ? 18.875 34.469 32.938 1 94.88 805 TRP A N 1
ATOM 6517 C CA . TRP A 1 805 ? 19.484 34.688 34.25 1 94.88 805 TRP A CA 1
ATOM 6518 C C . TRP A 1 805 ? 18.406 34.812 35.312 1 94.88 805 TRP A C 1
ATOM 6520 O O . TRP A 1 805 ? 18.562 34.25 36.406 1 94.88 805 TRP A O 1
ATOM 6530 N N . ILE A 1 806 ? 17.375 35.562 35.125 1 96.88 806 ILE A N 1
ATOM 6531 C CA . ILE A 1 806 ? 16.234 35.688 36.031 1 96.88 806 ILE A CA 1
ATOM 6532 C C . ILE A 1 806 ? 15.672 34.312 36.344 1 96.88 806 ILE A C 1
ATOM 6534 O O . ILE A 1 806 ? 15.469 33.969 37.5 1 96.88 806 ILE A O 1
ATOM 6538 N N . GLU A 1 807 ? 15.422 33.5 35.344 1 96.12 807 GLU A N 1
ATOM 6539 C CA . GLU A 1 807 ? 14.828 32.188 35.531 1 96.12 807 GLU A CA 1
ATOM 6540 C C . GLU A 1 807 ? 15.758 31.266 36.312 1 96.12 807 GLU A C 1
ATOM 6542 O O . GLU A 1 807 ? 15.305 30.453 37.094 1 96.12 807 GLU A O 1
ATOM 6547 N N . TYR A 1 808 ? 17.062 31.406 36.031 1 94.56 808 TYR A N 1
ATOM 6548 C CA . TYR A 1 808 ? 18.047 30.641 36.781 1 94.56 808 TYR A CA 1
ATOM 6549 C C . TYR A 1 808 ? 17.953 30.984 38.281 1 94.56 808 TYR A C 1
ATOM 6551 O O . TYR A 1 808 ? 17.922 30.094 39.125 1 94.56 808 TYR A O 1
ATOM 6559 N N . TYR A 1 809 ? 17.875 32.281 38.656 1 94.94 809 TYR A N 1
ATOM 6560 C CA . TYR A 1 809 ? 17.797 32.719 40.031 1 94.94 809 TYR A CA 1
ATOM 6561 C C . TYR A 1 809 ? 16.484 32.312 40.656 1 94.94 809 TYR A C 1
ATOM 6563 O O . TYR A 1 809 ? 16.422 32 41.875 1 94.94 809 TYR A O 1
ATOM 6571 N N . MET A 1 810 ? 15.438 32.312 39.875 1 95.75 810 MET A N 1
ATOM 6572 C CA . MET A 1 810 ? 14.164 31.828 40.406 1 95.75 810 MET A CA 1
ATOM 6573 C C . MET A 1 810 ? 14.242 30.344 40.719 1 95.75 810 MET A C 1
ATOM 6575 O O . MET A 1 810 ? 13.75 29.906 41.781 1 95.75 810 MET A O 1
ATOM 6579 N N . GLU A 1 811 ? 14.883 29.578 39.844 1 93.56 811 GLU A N 1
ATOM 6580 C CA . GLU A 1 811 ? 15.023 28.141 40.031 1 93.56 811 GLU A CA 1
ATOM 6581 C C . GLU A 1 811 ? 15.867 27.812 41.25 1 93.56 811 GLU A C 1
ATOM 6583 O O . GLU A 1 811 ? 15.617 26.828 41.969 1 93.56 811 GLU A O 1
ATOM 6588 N N . THR A 1 812 ? 16.891 28.688 41.531 1 93.12 812 THR A N 1
ATOM 6589 C CA . THR A 1 812 ? 17.797 28.453 42.656 1 93.12 812 THR A CA 1
ATOM 6590 C C . THR A 1 812 ? 17.297 29.188 43.906 1 93.12 812 THR A C 1
ATOM 6592 O O . THR A 1 812 ? 18 29.234 44.906 1 93.12 812 THR A O 1
ATOM 6595 N N . ASN A 1 813 ? 16.188 29.906 43.875 1 94.25 813 ASN A N 1
ATOM 6596 C CA . ASN A 1 813 ? 15.516 30.594 44.969 1 94.25 813 ASN A CA 1
ATOM 6597 C C . ASN A 1 813 ? 16.312 31.812 45.469 1 94.25 813 ASN A C 1
ATOM 6599 O O . ASN A 1 813 ? 16.359 32.094 46.656 1 94.25 813 ASN A O 1
ATOM 6603 N N . GLU A 1 814 ? 17.062 32.281 44.562 1 95.62 814 GLU A N 1
ATOM 6604 C CA . GLU A 1 814 ? 17.719 33.562 44.812 1 95.62 814 GLU A CA 1
ATOM 6605 C C . GLU A 1 814 ? 16.859 34.719 44.312 1 95.62 814 GLU A C 1
ATOM 6607 O O . GLU A 1 814 ? 17.281 35.469 43.438 1 95.62 814 GLU A O 1
ATOM 6612 N N . LEU A 1 815 ? 15.812 34.969 44.969 1 97.5 815 LEU A N 1
ATOM 6613 C CA . LEU A 1 815 ? 14.711 35.812 44.5 1 97.5 815 LEU A CA 1
ATOM 6614 C C . LEU A 1 815 ? 15.094 37.281 44.562 1 97.5 815 LEU A C 1
ATOM 6616 O O . LEU A 1 815 ? 14.656 38.062 43.719 1 97.5 815 LEU A O 1
ATOM 6620 N N . LYS A 1 816 ? 15.859 37.656 45.562 1 97.44 816 LYS A N 1
ATOM 6621 C CA . LYS A 1 816 ? 16.281 39.062 45.625 1 97.44 816 LYS A CA 1
ATOM 6622 C C . LYS A 1 816 ? 17.156 39.438 44.438 1 97.44 816 LYS A C 1
ATOM 6624 O O . LYS A 1 816 ? 17 40.531 43.844 1 97.44 816 LYS A O 1
ATOM 6629 N N . ALA A 1 817 ? 18.016 38.5 44.125 1 96.56 817 ALA A N 1
ATOM 6630 C CA . ALA A 1 817 ? 18.844 38.688 42.969 1 96.56 817 ALA A CA 1
ATOM 6631 C C . ALA A 1 817 ? 18.016 38.719 41.688 1 96.56 817 ALA A C 1
ATOM 6633 O O . ALA A 1 817 ? 18.234 39.531 40.781 1 96.56 817 ALA A O 1
ATOM 6634 N N . ALA A 1 818 ? 17.062 37.812 41.562 1 97.94 818 ALA A N 1
ATOM 6635 C CA . ALA A 1 818 ? 16.156 37.75 40.406 1 97.94 818 ALA A CA 1
ATOM 6636 C C . ALA A 1 818 ? 15.383 39.062 40.25 1 97.94 818 ALA A C 1
ATOM 6638 O O . ALA A 1 818 ? 15.211 39.562 39.156 1 97.94 818 ALA A O 1
ATOM 6639 N N . LYS A 1 819 ? 14.891 39.594 41.375 1 98 819 LYS A N 1
ATOM 6640 C CA . LYS A 1 819 ? 14.125 40.812 41.375 1 98 819 LYS A CA 1
ATOM 6641 C C . LYS A 1 819 ? 14.953 41.969 40.844 1 98 819 LYS A C 1
ATOM 6643 O O . LYS A 1 819 ? 14.461 42.781 40.031 1 98 819 LYS A O 1
ATOM 6648 N N . LYS A 1 820 ? 16.188 42 41.312 1 97.06 820 LYS A N 1
ATOM 6649 C CA . LYS A 1 820 ? 17.062 43.094 40.906 1 97.06 820 LYS A CA 1
ATOM 6650 C C . LYS A 1 820 ? 17.266 43.062 39.375 1 97.06 820 LYS A C 1
ATOM 6652 O O . LYS A 1 820 ? 17.156 44.094 38.719 1 97.06 820 LYS A O 1
ATOM 6657 N N . ILE A 1 821 ? 17.562 41.938 38.812 1 96.62 821 ILE A N 1
ATOM 6658 C CA . ILE A 1 821 ? 17.812 41.781 37.375 1 96.62 821 ILE A CA 1
ATOM 6659 C C . ILE A 1 821 ? 16.516 42.031 36.594 1 96.62 821 ILE A C 1
ATOM 6661 O O . ILE A 1 821 ? 16.516 42.656 35.531 1 96.62 821 ILE A O 1
ATOM 6665 N N . ALA A 1 822 ? 15.406 41.5 37.094 1 97.56 822 ALA A N 1
ATOM 6666 C CA . ALA A 1 822 ? 14.117 41.688 36.438 1 97.56 822 ALA A CA 1
ATOM 6667 C C . ALA A 1 822 ? 13.727 43.156 36.344 1 97.56 822 ALA A C 1
ATOM 6669 O O . ALA A 1 822 ? 13.227 43.594 35.312 1 97.56 822 ALA A O 1
ATOM 6670 N N . LYS A 1 823 ? 13.898 43.875 37.375 1 96 823 LYS A N 1
ATOM 6671 C CA . LYS A 1 823 ? 13.586 45.281 37.406 1 96 823 LYS A CA 1
ATOM 6672 C C . LYS A 1 823 ? 14.43 46.062 36.375 1 96 823 LYS A C 1
ATOM 6674 O O . LYS A 1 823 ? 13.914 46.906 35.656 1 96 823 LYS A O 1
ATOM 6679 N N . LEU A 1 824 ? 15.656 45.688 36.375 1 95.44 824 LEU A N 1
ATOM 6680 C CA . LEU A 1 824 ? 16.562 46.312 35.438 1 95.44 824 LEU A CA 1
ATOM 6681 C C . LEU A 1 824 ? 16.172 45.969 34 1 95.44 824 LEU A C 1
ATOM 6683 O O . LEU A 1 824 ? 16.172 46.844 33.125 1 95.44 824 LEU A O 1
ATOM 6687 N N . ALA A 1 825 ? 15.898 44.75 33.719 1 96.38 825 ALA A N 1
ATOM 6688 C CA . ALA A 1 825 ? 15.508 44.312 32.406 1 96.38 825 ALA A CA 1
ATOM 6689 C C . ALA A 1 825 ? 14.234 45 31.938 1 96.38 825 ALA A C 1
ATOM 6691 O O . ALA A 1 825 ? 14.133 45.406 30.766 1 96.38 825 ALA A O 1
ATOM 6692 N N . LEU A 1 826 ? 13.281 45.188 32.75 1 95.62 826 LEU A N 1
ATOM 6693 C CA . LEU A 1 826 ? 12 45.812 32.438 1 95.62 826 LEU A CA 1
ATOM 6694 C C . LEU A 1 826 ? 12.172 47.281 32.125 1 95.62 826 LEU A C 1
ATOM 6696 O O . LEU A 1 826 ? 11.422 47.875 31.344 1 95.62 826 LEU A O 1
ATOM 6700 N N . SER A 1 827 ? 13.086 47.875 32.844 1 95.25 827 SER A N 1
ATOM 6701 C CA . SER A 1 827 ? 13.359 49.281 32.562 1 95.25 827 SER A CA 1
ATOM 6702 C C . SER A 1 827 ? 13.891 49.438 31.141 1 95.25 827 SER A C 1
ATOM 6704 O O . SER A 1 827 ? 13.617 50.469 30.5 1 95.25 827 SER A O 1
ATOM 6706 N N . LYS A 1 828 ? 14.547 48.5 30.672 1 95.56 828 LYS A N 1
ATOM 6707 C CA . LYS A 1 828 ? 15.141 48.531 29.344 1 95.56 828 LYS A CA 1
ATOM 6708 C C . LYS A 1 828 ? 14.18 48 28.281 1 95.56 828 LYS A C 1
ATOM 6710 O O . LYS A 1 828 ? 14.172 48.469 27.141 1 95.56 828 LYS A O 1
ATOM 6715 N N . TYR A 1 829 ? 13.453 47 28.656 1 95.12 829 TYR A N 1
ATOM 6716 C CA . TYR A 1 829 ? 12.539 46.312 27.734 1 95.12 829 TYR A CA 1
ATOM 6717 C C . TYR A 1 829 ? 11.133 46.25 28.312 1 95.12 829 TYR A C 1
ATOM 6719 O O . TYR A 1 829 ? 10.609 45.156 28.547 1 95.12 829 TYR A O 1
ATOM 6727 N N . PRO A 1 830 ? 10.43 47.312 28.453 1 91.31 830 PRO A N 1
ATOM 6728 C CA . PRO A 1 830 ? 9.109 47.344 29.094 1 91.31 830 PRO A CA 1
ATOM 6729 C C . PRO A 1 830 ? 8.047 46.625 28.281 1 91.31 830 PRO A C 1
ATOM 6731 O O . PRO A 1 830 ? 7 46.219 28.812 1 91.31 830 PRO A O 1
ATOM 6734 N N . GLU A 1 831 ? 8.305 46.375 27 1 89.06 831 GLU A N 1
ATOM 6735 C CA . GLU A 1 831 ? 7.301 45.812 26.109 1 89.06 831 GLU A CA 1
ATOM 6736 C C . GLU A 1 831 ? 7.305 44.281 26.188 1 89.06 831 GLU A C 1
ATOM 6738 O O . GLU A 1 831 ? 6.398 43.625 25.672 1 89.06 831 GLU A O 1
ATOM 6743 N N . LYS A 1 832 ? 8.367 43.719 26.844 1 93.69 832 LYS A N 1
ATOM 6744 C CA . LYS A 1 832 ? 8.477 42.281 26.891 1 93.69 832 LYS A CA 1
ATOM 6745 C C . LYS A 1 832 ? 7.617 41.688 28.016 1 93.69 832 LYS A C 1
ATOM 6747 O O . LYS A 1 832 ? 8.031 41.688 29.172 1 93.69 832 LYS A O 1
ATOM 6752 N N . ALA A 1 833 ? 6.469 41.188 27.609 1 92.56 833 ALA A N 1
ATOM 6753 C CA . ALA A 1 833 ? 5.484 40.656 28.562 1 92.56 833 ALA A CA 1
ATOM 6754 C C . ALA A 1 833 ? 6.094 39.562 29.438 1 92.56 833 ALA A C 1
ATOM 6756 O O . ALA A 1 833 ? 5.742 39.438 30.625 1 92.56 833 ALA A O 1
ATOM 6757 N N . VAL A 1 834 ? 6.957 38.781 28.922 1 94.19 834 VAL A N 1
ATOM 6758 C CA . VAL A 1 834 ? 7.523 37.656 29.656 1 94.19 834 VAL A CA 1
ATOM 6759 C C . VAL A 1 834 ? 8.352 38.156 30.844 1 94.19 834 VAL A C 1
ATOM 6761 O O . VAL A 1 834 ? 8.336 37.594 31.922 1 94.19 834 VAL A O 1
ATOM 6764 N N . LEU A 1 835 ? 9.109 39.219 30.688 1 95.75 835 LEU A N 1
ATOM 6765 C CA . LEU A 1 835 ? 9.891 39.812 31.766 1 95.75 835 LEU A CA 1
ATOM 6766 C C . LEU A 1 835 ? 8.977 40.375 32.844 1 95.75 835 LEU A C 1
ATOM 6768 O O . LEU A 1 835 ? 9.25 40.219 34.031 1 95.75 835 LEU A O 1
ATOM 6772 N N . GLY A 1 836 ? 7.906 41.031 32.344 1 95.94 836 GLY A N 1
ATOM 6773 C CA . GLY A 1 836 ? 6.949 41.562 33.312 1 95.94 836 GLY A CA 1
ATOM 6774 C C . GLY A 1 836 ? 6.273 40.5 34.156 1 95.94 836 GLY A C 1
ATOM 6775 O O . GLY A 1 836 ? 6.102 40.688 35.344 1 95.94 836 GLY A O 1
ATOM 6776 N N . MET A 1 837 ? 5.895 39.469 33.562 1 95.25 837 MET A N 1
ATOM 6777 C CA . MET A 1 837 ? 5.223 38.406 34.281 1 95.25 837 MET A CA 1
ATOM 6778 C C . MET A 1 837 ? 6.172 37.719 35.281 1 95.25 837 MET A C 1
ATOM 6780 O O . MET A 1 837 ? 5.77 37.344 36.375 1 95.25 837 MET A O 1
ATOM 6784 N N . ARG A 1 838 ? 7.465 37.562 34.906 1 96.69 838 ARG A N 1
ATOM 6785 C CA . ARG A 1 838 ? 8.445 37.031 35.844 1 96.69 838 ARG A CA 1
ATOM 6786 C C . ARG A 1 838 ? 8.625 37.969 37.031 1 96.69 838 ARG A C 1
ATOM 6788 O O . ARG A 1 838 ? 8.711 37.531 38.188 1 96.69 838 ARG A O 1
ATOM 6795 N N . TYR A 1 839 ? 8.68 39.219 36.781 1 97.5 839 TYR A N 1
ATOM 6796 C CA . TYR A 1 839 ? 8.828 40.219 37.844 1 97.5 839 TYR A CA 1
ATOM 6797 C C . TYR A 1 839 ? 7.668 40.125 38.844 1 97.5 839 TYR A C 1
ATOM 6799 O O . TYR A 1 839 ? 7.879 40.094 40.031 1 97.5 839 TYR A O 1
ATOM 6807 N N . ALA A 1 840 ? 6.457 40.094 38.281 1 97.25 840 ALA A N 1
ATOM 6808 C CA . ALA A 1 840 ? 5.273 40 39.125 1 97.25 840 ALA A CA 1
ATOM 6809 C C . ALA A 1 840 ? 5.328 38.719 39.969 1 97.25 840 ALA A C 1
ATOM 6811 O O . ALA A 1 840 ? 4.98 38.75 41.156 1 97.25 840 ALA A O 1
ATOM 6812 N N . LYS A 1 841 ? 5.734 37.688 39.438 1 96.31 841 LYS A N 1
ATOM 6813 C CA . LYS A 1 841 ? 5.82 36.406 40.156 1 96.31 841 LYS A CA 1
ATOM 6814 C C . LYS A 1 841 ? 6.895 36.469 41.219 1 96.31 841 LYS A C 1
ATOM 6816 O O . LYS A 1 841 ? 6.723 35.875 42.312 1 96.31 841 LYS A O 1
ATOM 6821 N N . ILE A 1 842 ? 8.047 37.094 40.906 1 97.75 842 ILE A N 1
ATOM 6822 C CA . ILE A 1 842 ? 9.125 37.25 41.875 1 97.75 842 ILE A CA 1
ATOM 6823 C C . ILE A 1 842 ? 8.625 38.031 43.094 1 97.75 842 ILE A C 1
ATOM 6825 O O . ILE A 1 842 ? 8.883 37.656 44.25 1 97.75 842 ILE A O 1
ATOM 6829 N N . LEU A 1 843 ? 7.887 39.156 42.875 1 97.81 843 LEU A N 1
ATOM 6830 C CA . LEU A 1 843 ? 7.312 39.938 43.969 1 97.81 843 LEU A CA 1
ATOM 6831 C C . LEU A 1 843 ? 6.367 39.094 44.812 1 97.81 843 LEU A C 1
ATOM 6833 O O . LEU A 1 843 ? 6.371 39.188 46.031 1 97.81 843 LEU A O 1
ATOM 6837 N N . LEU A 1 844 ? 5.605 38.312 44.125 1 96.19 844 LEU A N 1
ATOM 6838 C CA . LEU A 1 844 ? 4.676 37.438 44.812 1 96.19 844 LEU A CA 1
ATOM 6839 C C . LEU A 1 844 ? 5.43 36.438 45.719 1 96.19 844 LEU A C 1
ATOM 6841 O O . LEU A 1 844 ? 5.055 36.25 46.875 1 96.19 844 LEU A O 1
ATOM 6845 N N . GLU A 1 845 ? 6.52 35.875 45.188 1 95.25 845 GLU A N 1
ATOM 6846 C CA . GLU A 1 845 ? 7.297 34.906 45.938 1 95.25 845 GLU A CA 1
ATOM 6847 C C . GLU A 1 845 ? 8.039 35.531 47.094 1 95.25 845 GLU A C 1
ATOM 6849 O O . GLU A 1 845 ? 8.266 34.906 48.125 1 95.25 845 GLU A O 1
ATOM 6854 N N . LEU A 1 846 ? 8.391 36.781 47 1 97.06 846 LEU A N 1
ATOM 6855 C CA . LEU A 1 846 ? 9.055 37.562 48.062 1 97.06 846 LEU A CA 1
ATOM 6856 C C . LEU A 1 846 ? 8.039 38.062 49.062 1 97.06 846 LEU A C 1
ATOM 6858 O O . LEU A 1 846 ? 8.406 38.75 50.031 1 97.06 846 LEU A O 1
ATOM 6862 N N . LYS A 1 847 ? 6.707 37.812 48.812 1 96.44 847 LYS A N 1
ATOM 6863 C CA . LYS A 1 847 ? 5.582 38.219 49.625 1 96.44 847 LYS A CA 1
ATOM 6864 C C . LYS A 1 847 ? 5.41 39.75 49.625 1 96.44 847 LYS A C 1
ATOM 6866 O O . LYS A 1 847 ? 4.934 40.344 50.594 1 96.44 847 LYS A O 1
ATOM 6871 N N . GLU A 1 848 ? 5.945 40.281 48.594 1 97.5 848 GLU A N 1
ATOM 6872 C CA . GLU A 1 848 ? 5.668 41.688 48.312 1 97.5 848 GLU A CA 1
ATOM 6873 C C . GLU A 1 848 ? 4.391 41.844 47.5 1 97.5 848 GLU A C 1
ATOM 6875 O O . GLU A 1 848 ? 4.418 42.406 46.406 1 97.5 848 GLU A O 1
ATOM 6880 N N . TYR A 1 849 ? 3.307 41.531 48.125 1 97.88 849 TYR A N 1
ATOM 6881 C CA . TYR A 1 849 ? 2.033 41.375 47.406 1 97.88 849 TYR A CA 1
ATOM 6882 C C . TYR A 1 849 ? 1.521 42.719 46.906 1 97.88 849 TYR A C 1
ATOM 6884 O O . TYR A 1 849 ? 1.011 42.812 45.781 1 97.88 849 TYR A O 1
ATOM 6892 N N . LYS A 1 850 ? 1.585 43.719 47.688 1 97.75 850 LYS A N 1
ATOM 6893 C CA . LYS A 1 850 ? 1.082 45.031 47.281 1 97.75 850 LYS A CA 1
ATOM 6894 C C . LYS A 1 850 ? 1.839 45.562 46.094 1 97.75 850 LYS A C 1
ATOM 6896 O O . LYS A 1 850 ? 1.234 46.125 45.156 1 97.75 850 LYS A O 1
ATOM 6901 N N . ALA A 1 851 ? 3.148 45.375 46.125 1 97.69 851 ALA A N 1
ATOM 6902 C CA . ALA A 1 851 ? 3.971 45.781 45 1 97.69 851 ALA A CA 1
ATOM 6903 C C . ALA A 1 851 ? 3.605 45 43.719 1 97.69 851 ALA A C 1
ATOM 6905 O O . ALA A 1 851 ? 3.582 45.562 42.625 1 97.69 851 ALA A O 1
ATOM 6906 N N . SER A 1 852 ? 3.381 43.75 43.906 1 98.06 852 SER A N 1
ATOM 6907 C CA . SER A 1 852 ? 2.969 42.906 42.781 1 98.06 852 SER A CA 1
ATOM 6908 C C . SER A 1 852 ? 1.637 43.375 42.188 1 98.06 852 SER A C 1
ATOM 6910 O O . SER A 1 852 ? 1.488 43.5 40.969 1 98.06 852 SER A O 1
ATOM 6912 N N . LEU A 1 853 ? 0.645 43.656 43 1 98.12 853 LEU A N 1
ATOM 6913 C CA . LEU A 1 853 ? -0.667 44.094 42.562 1 98.12 853 LEU A CA 1
ATOM 6914 C C . LEU A 1 853 ? -0.553 45.438 41.812 1 98.12 853 LEU A C 1
ATOM 6916 O O . LEU A 1 853 ? -1.146 45.594 40.75 1 98.12 853 LEU A O 1
ATOM 6920 N N . ASP A 1 854 ? 0.208 46.375 42.469 1 97.44 854 ASP A N 1
ATOM 6921 C CA . ASP A 1 854 ? 0.402 47.656 41.844 1 97.44 854 ASP A CA 1
ATOM 6922 C C . ASP A 1 854 ? 1.023 47.531 40.438 1 97.44 854 ASP A C 1
ATOM 6924 O O . ASP A 1 854 ? 0.629 48.219 39.5 1 97.44 854 ASP A O 1
ATOM 6928 N N . PHE A 1 855 ? 1.955 46.688 40.312 1 97 855 PHE A N 1
ATOM 6929 C CA . PHE A 1 855 ? 2.613 46.438 39.031 1 97 855 PHE A CA 1
ATOM 6930 C C . PHE A 1 855 ? 1.632 45.875 38 1 97 855 PHE A C 1
ATOM 6932 O O . PHE A 1 855 ? 1.537 46.375 36.875 1 97 855 PHE A O 1
ATOM 6939 N N . LEU A 1 856 ? 0.876 44.812 38.375 1 97.5 856 LEU A N 1
ATOM 6940 C CA . LEU A 1 856 ? -0.035 44.094 37.469 1 97.5 856 LEU A CA 1
ATOM 6941 C C . LEU A 1 856 ? -1.148 45.031 37 1 97.5 856 LEU A C 1
ATOM 6943 O O . LEU A 1 856 ? -1.614 44.906 35.844 1 97.5 856 LEU A O 1
ATOM 6947 N N . GLU A 1 857 ? -1.614 45.906 37.781 1 96.62 857 GLU A N 1
ATOM 6948 C CA . GLU A 1 857 ? -2.707 46.812 37.438 1 96.62 857 GLU A CA 1
ATOM 6949 C C . GLU A 1 857 ? -2.258 47.844 36.438 1 96.62 857 GLU A C 1
ATOM 6951 O O . GLU A 1 857 ? -3.084 48.438 35.719 1 96.62 857 GLU A O 1
ATOM 6956 N N . ASN A 1 858 ? -0.91 47.969 36.344 1 94.75 858 ASN A N 1
ATOM 6957 C CA . ASN A 1 858 ? -0.395 49.031 35.438 1 94.75 858 ASN A CA 1
ATOM 6958 C C . ASN A 1 858 ? 0.404 48.406 34.312 1 94.75 858 ASN A C 1
ATOM 6960 O O . ASN A 1 858 ? 0.915 49.156 33.438 1 94.75 858 ASN A O 1
ATOM 6964 N N . PHE A 1 859 ? 0.531 47.156 34.219 1 95.06 859 PHE A N 1
ATOM 6965 C CA . PHE A 1 859 ? 1.311 46.469 33.188 1 95.06 859 PHE A CA 1
ATOM 6966 C C . PHE A 1 859 ? 0.404 45.938 32.094 1 95.06 859 PHE A C 1
ATOM 6968 O O . PHE A 1 859 ? -0.625 45.312 32.375 1 95.06 859 PHE A O 1
ATOM 6975 N N . ASN A 1 860 ? 0.707 46.219 30.812 1 92.94 860 ASN A N 1
ATOM 6976 C CA . ASN A 1 860 ? -0.068 45.719 29.688 1 92.94 860 ASN A CA 1
ATOM 6977 C C . ASN A 1 860 ? 0.565 44.469 29.062 1 92.94 860 ASN A C 1
ATOM 6979 O O . ASN A 1 860 ? 1.727 44.5 28.656 1 92.94 860 ASN A O 1
ATOM 6983 N N . VAL A 1 861 ? -0.205 43.438 28.969 1 92.69 861 VAL A N 1
ATOM 6984 C CA . VAL A 1 861 ? 0.259 42.188 28.406 1 92.69 861 VAL A CA 1
ATOM 6985 C C . VAL A 1 861 ? -0.436 41.938 27.062 1 92.69 861 VAL A C 1
ATOM 6987 O O . VAL A 1 861 ? -1.667 41.906 27 1 92.69 861 VAL A O 1
ATOM 6990 N N . LEU A 1 862 ? 0.294 41.812 25.922 1 91.56 862 LEU A N 1
ATOM 6991 C CA . LEU A 1 862 ? -0.225 41.219 24.703 1 91.56 862 LEU A CA 1
ATOM 6992 C C . LEU A 1 862 ? -0.173 39.688 24.797 1 91.56 862 LEU A C 1
ATOM 6994 O O . LEU A 1 862 ? 0.906 39.094 24.75 1 91.56 862 LEU A O 1
ATOM 6998 N N . PRO A 1 863 ? -1.271 39.062 24.922 1 89.69 863 PRO A N 1
ATOM 6999 C CA . PRO A 1 863 ? -1.275 37.625 25.219 1 89.69 863 PRO A CA 1
ATOM 7000 C C . PRO A 1 863 ? -1.015 36.781 24 1 89.69 863 PRO A C 1
ATOM 7002 O O . PRO A 1 863 ? -1.243 37.219 22.859 1 89.69 863 PRO A O 1
ATOM 7005 N N . PHE A 1 864 ? -0.429 35.594 24.234 1 89.69 864 PHE A N 1
ATOM 7006 C CA . PHE A 1 864 ? -0.565 34.531 23.234 1 89.69 864 PHE A CA 1
ATOM 7007 C C . PHE A 1 864 ? -1.882 33.812 23.422 1 89.69 864 PHE A C 1
ATOM 7009 O O . PHE A 1 864 ? -2.502 33.875 24.484 1 89.69 864 PHE A O 1
ATOM 7016 N N . GLU A 1 865 ? -2.281 33.094 22.344 1 86.69 865 GLU A N 1
ATOM 7017 C CA . GLU A 1 865 ? -3.537 32.375 22.438 1 86.69 865 GLU A CA 1
ATOM 7018 C C . GLU A 1 865 ? -3.49 31.328 23.547 1 86.69 865 GLU A C 1
ATOM 7020 O O . GLU A 1 865 ? -2.553 30.531 23.625 1 86.69 865 GLU A O 1
ATOM 7025 N N . GLY A 1 866 ? -4.469 31.359 24.484 1 82.56 866 GLY A N 1
ATOM 7026 C CA . GLY A 1 866 ? -4.578 30.406 25.578 1 82.56 866 GLY A CA 1
ATOM 7027 C C . GLY A 1 866 ? -3.887 30.875 26.859 1 82.56 866 GLY A C 1
ATOM 7028 O O . GLY A 1 866 ? -4.004 30.219 27.891 1 82.56 866 GLY A O 1
ATOM 7029 N N . ALA A 1 867 ? -3.225 31.984 26.797 1 86.06 867 ALA A N 1
ATOM 7030 C CA . ALA A 1 867 ? -2.525 32.5 27.969 1 86.06 867 ALA A CA 1
ATOM 7031 C C . ALA A 1 867 ? -3.508 32.812 29.094 1 86.06 867 ALA A C 1
ATOM 7033 O O . ALA A 1 867 ? -4.555 33.406 28.859 1 86.06 867 ALA A O 1
ATOM 7034 N N . THR A 1 868 ? -3.215 32.375 30.266 1 88.75 868 THR A N 1
ATOM 7035 C CA . THR A 1 868 ? -4.039 32.688 31.438 1 88.75 868 THR A CA 1
ATOM 7036 C C . THR A 1 868 ? -3.182 33.219 32.594 1 88.75 868 THR A C 1
ATOM 7038 O O . THR A 1 868 ? -3.707 33.625 33.625 1 88.75 868 THR A O 1
ATOM 7041 N N . GLU A 1 869 ? -1.951 33.281 32.406 1 90.31 869 GLU A N 1
ATOM 7042 C CA . GLU A 1 869 ? -0.999 33.531 33.469 1 90.31 869 GLU A CA 1
ATOM 7043 C C . GLU A 1 869 ? -1.249 34.906 34.094 1 90.31 869 GLU A C 1
ATOM 7045 O O . GLU A 1 869 ? -1.154 35.062 35.312 1 90.31 869 GLU A O 1
ATOM 7050 N N . GLY A 1 870 ? -1.461 35.906 33.281 1 92.56 870 GLY A N 1
ATOM 7051 C CA . GLY A 1 870 ? -1.704 37.25 33.812 1 92.56 870 GLY A CA 1
ATOM 7052 C C . GLY A 1 870 ? -2.82 37.281 34.844 1 92.56 870 GLY A C 1
ATOM 7053 O O . GLY A 1 870 ? -2.658 37.875 35.938 1 92.56 870 GLY A O 1
ATOM 7054 N N . ARG A 1 871 ? -3.887 36.719 34.531 1 94.56 871 ARG A N 1
ATOM 7055 C CA . ARG A 1 871 ? -5.027 36.688 35.438 1 94.56 871 ARG A CA 1
ATOM 7056 C C . ARG A 1 871 ? -4.746 35.812 36.625 1 94.56 871 ARG A C 1
ATOM 7058 O O . ARG A 1 871 ? -5.199 36.094 37.75 1 94.56 871 ARG A O 1
ATOM 7065 N N . THR A 1 872 ? -4.074 34.719 36.469 1 93.56 872 THR A N 1
ATOM 7066 C CA . THR A 1 872 ? -3.773 33.781 37.531 1 93.56 872 THR A CA 1
ATOM 7067 C C . THR A 1 872 ? -2.893 34.438 38.594 1 93.56 872 THR A C 1
ATOM 7069 O O . THR A 1 872 ? -3.156 34.312 39.781 1 93.56 872 THR A O 1
ATOM 7072 N N . VAL A 1 873 ? -1.85 35.125 38.188 1 95.69 873 VAL A N 1
ATOM 7073 C CA . VAL A 1 873 ? -0.949 35.812 39.125 1 95.69 873 VAL A CA 1
ATOM 7074 C C . VAL A 1 873 ? -1.686 36.969 39.812 1 95.69 873 VAL A C 1
ATOM 7076 O O . VAL A 1 873 ? -1.49 37.188 41 1 95.69 873 VAL A O 1
ATOM 7079 N N . TYR A 1 874 ? -2.471 37.688 39.125 1 97.12 874 TYR A N 1
ATOM 7080 C CA . TYR A 1 874 ? -3.281 38.75 39.688 1 97.12 874 TYR A CA 1
ATOM 7081 C C . TYR A 1 874 ? -4.188 38.219 40.781 1 97.12 874 TYR A C 1
ATOM 7083 O O . TYR A 1 874 ? -4.23 38.75 41.906 1 97.12 874 TYR A O 1
ATOM 7091 N N . HIS A 1 875 ? -4.918 37.156 40.469 1 97.31 875 HIS A N 1
ATOM 7092 C CA . HIS A 1 875 ? -5.84 36.562 41.438 1 97.31 875 HIS A CA 1
ATOM 7093 C C . HIS A 1 875 ? -5.113 36.094 42.688 1 97.31 875 HIS A C 1
ATOM 7095 O O . HIS A 1 875 ? -5.547 36.406 43.812 1 97.31 875 HIS A O 1
ATOM 7101 N N . GLU A 1 876 ? -4.082 35.375 42.5 1 97.56 876 GLU A N 1
ATOM 7102 C CA . GLU A 1 876 ? -3.32 34.906 43.656 1 97.56 876 GLU A CA 1
ATOM 7103 C C . GLU A 1 876 ? -2.818 36.062 44.531 1 97.56 876 GLU A C 1
ATOM 7105 O O . GLU A 1 876 ? -2.857 36 45.75 1 97.56 876 GLU A O 1
ATOM 7110 N N . THR A 1 877 ? -2.311 37.062 43.844 1 97.94 877 THR A N 1
ATOM 7111 C CA . THR A 1 877 ? -1.808 38.25 44.562 1 97.94 877 THR A CA 1
ATOM 7112 C C . THR A 1 877 ? -2.9 38.875 45.406 1 97.94 877 THR A C 1
ATOM 7114 O O . THR A 1 877 ? -2.672 39.188 46.594 1 97.94 877 THR A O 1
ATOM 7117 N N . CYS A 1 878 ? -4.035 39.031 44.875 1 98.25 878 CYS A N 1
ATOM 7118 C CA . CYS A 1 878 ? -5.156 39.625 45.594 1 98.25 878 CYS A CA 1
ATOM 7119 C C . CYS A 1 878 ? -5.59 38.75 46.781 1 98.25 878 CYS A C 1
ATOM 7121 O O . CYS A 1 878 ? -5.887 39.25 47.844 1 98.25 878 CYS A O 1
ATOM 7123 N N . ILE A 1 879 ? -5.641 37.5 46.562 1 98.06 879 ILE A N 1
ATOM 7124 C CA . ILE A 1 879 ? -6.031 36.531 47.625 1 98.06 879 ILE A CA 1
ATOM 7125 C C . ILE A 1 879 ? -5.039 36.625 48.781 1 98.06 879 ILE A C 1
ATOM 7127 O O . ILE A 1 879 ? -5.434 36.625 49.938 1 98.06 879 ILE A O 1
ATOM 7131 N N . ARG A 1 880 ? -3.828 36.656 48.438 1 97.88 880 ARG A N 1
ATOM 7132 C CA . ARG A 1 880 ? -2.801 36.719 49.469 1 97.88 880 ARG A CA 1
ATOM 7133 C C . ARG A 1 880 ? -2.859 38.031 50.25 1 97.88 880 ARG A C 1
ATOM 7135 O O . ARG A 1 880 ? -2.643 38.031 51.469 1 97.88 880 ARG A O 1
ATOM 7142 N N . LEU A 1 881 ? -3.111 39.156 49.625 1 98.19 881 LEU A N 1
ATOM 7143 C CA . LEU A 1 881 ? -3.311 40.406 50.281 1 98.19 881 LEU A CA 1
ATOM 7144 C C . LEU A 1 881 ? -4.523 40.375 51.219 1 98.19 881 LEU A C 1
ATOM 7146 O O . LEU A 1 881 ? -4.48 40.875 52.344 1 98.19 881 LEU A O 1
ATOM 7150 N N . SER A 1 882 ? -5.527 39.75 50.688 1 98.19 882 SER A N 1
ATOM 7151 C CA . SER A 1 882 ? -6.734 39.594 51.5 1 98.19 882 SER A CA 1
ATOM 7152 C C . SER A 1 882 ? -6.465 38.781 52.75 1 98.19 882 SER A C 1
ATOM 7154 O O . SER A 1 882 ? -6.891 39.125 53.844 1 98.19 882 SER A O 1
ATOM 7156 N N . LEU A 1 883 ? -5.797 37.719 52.594 1 97.31 883 LEU A N 1
ATOM 7157 C CA . LEU A 1 883 ? -5.465 36.844 53.688 1 97.31 883 LEU A CA 1
ATOM 7158 C C . LEU A 1 883 ? -4.586 37.562 54.719 1 97.31 883 LEU A C 1
ATOM 7160 O O . LEU A 1 883 ? -4.801 37.438 55.938 1 97.31 883 LEU A O 1
ATOM 7164 N N . LYS A 1 884 ? -3.621 38.25 54.219 1 97.06 884 LYS A N 1
ATOM 7165 C CA . LYS A 1 884 ? -2.75 39.031 55.094 1 97.06 884 LYS A CA 1
ATOM 7166 C C . LYS A 1 884 ? -3.547 40.031 55.906 1 97.06 884 LYS A C 1
ATOM 7168 O O . LYS A 1 884 ? -3.338 40.188 57.125 1 97.06 884 LYS A O 1
ATOM 7173 N N . ALA A 1 885 ? -4.434 40.688 55.281 1 97.75 885 ALA A N 1
ATOM 7174 C CA . ALA A 1 885 ? -5.285 41.656 55.938 1 97.75 885 ALA A CA 1
ATOM 7175 C C . ALA A 1 885 ? -6.195 41 56.969 1 97.75 885 ALA A C 1
ATOM 7177 O O . ALA A 1 885 ? -6.395 41.5 58.062 1 97.75 885 ALA A O 1
ATOM 7178 N N . PHE A 1 886 ? -6.73 39.938 56.656 1 97.5 886 PHE A N 1
ATOM 7179 C CA . PHE A 1 886 ? -7.605 39.188 57.531 1 97.5 886 PHE A CA 1
ATOM 7180 C C . PHE A 1 886 ? -6.863 38.781 58.812 1 97.5 886 PHE A C 1
ATOM 7182 O O . PHE A 1 886 ? -7.375 38.938 59.906 1 97.5 886 PHE A O 1
ATOM 7189 N N . MET A 1 887 ? -5.684 38.25 58.594 1 96.38 887 MET A N 1
ATOM 7190 C CA . MET A 1 887 ? -4.887 37.781 59.719 1 96.38 887 MET A CA 1
ATOM 7191 C C . MET A 1 887 ? -4.473 38.938 60.625 1 96.38 887 MET A C 1
ATOM 7193 O O . MET A 1 887 ? -4.27 38.75 61.844 1 96.38 887 MET A O 1
ATOM 7197 N N . SER A 1 888 ? -4.438 40.156 60.094 1 96.75 888 SER A N 1
ATOM 7198 C CA . SER A 1 888 ? -4.105 41.344 60.875 1 96.75 888 SER A CA 1
ATOM 7199 C C . SER A 1 888 ? -5.359 42 61.438 1 96.75 888 SER A C 1
ATOM 7201 O O . SER A 1 888 ? -5.305 43.125 61.969 1 96.75 888 SER A O 1
ATOM 7203 N N . MET A 1 889 ? -6.473 41.406 61.219 1 96.38 889 MET A N 1
ATOM 7204 C CA . MET A 1 889 ? -7.773 41.812 61.75 1 96.38 889 MET A CA 1
ATOM 7205 C C . MET A 1 889 ? -8.234 43.094 61.094 1 96.38 889 MET A C 1
ATOM 7207 O O . MET A 1 889 ? -8.977 43.875 61.688 1 96.38 889 MET A O 1
ATOM 7211 N N . ASP A 1 890 ? -7.613 43.375 60 1 97.62 890 ASP A N 1
ATOM 7212 C CA . ASP A 1 890 ? -8.102 44.438 59.156 1 97.62 890 ASP A CA 1
ATOM 7213 C C . ASP A 1 890 ? -9.109 43.938 58.125 1 97.62 890 ASP A C 1
ATOM 7215 O O . ASP A 1 890 ? -8.789 43.781 56.938 1 97.62 890 ASP A O 1
ATOM 7219 N N . TYR A 1 891 ? -10.297 43.75 58.562 1 97.75 891 TYR A N 1
ATOM 7220 C CA . TYR A 1 891 ? -11.305 43.031 57.812 1 97.75 891 TYR A CA 1
ATOM 7221 C C . TYR A 1 891 ? -11.812 43.875 56.625 1 97.75 891 TYR A C 1
ATOM 7223 O O . TYR A 1 891 ? -12.211 43.344 55.594 1 97.75 891 TYR A O 1
ATOM 7231 N N . ASP A 1 892 ? -11.719 45.219 56.719 1 97.44 892 ASP A N 1
ATOM 7232 C CA . ASP A 1 892 ? -12.094 46.062 55.625 1 97.44 892 ASP A CA 1
ATOM 7233 C C . ASP A 1 892 ? -11.156 45.875 54.438 1 97.44 892 ASP A C 1
ATOM 7235 O O . ASP A 1 892 ? -11.602 45.781 53.281 1 97.44 892 ASP A O 1
ATOM 7239 N N . GLN A 1 893 ? -9.914 45.781 54.688 1 97.75 893 GLN A N 1
ATOM 7240 C CA . GLN A 1 893 ? -8.93 45.562 53.656 1 97.75 893 GLN A CA 1
ATOM 7241 C C . GLN A 1 893 ? -9.039 44.125 53.094 1 97.75 893 GLN A C 1
ATOM 7243 O O . GLN A 1 893 ? -8.812 43.906 51.906 1 97.75 893 GLN A O 1
ATOM 7248 N N . ALA A 1 894 ? -9.312 43.188 53.969 1 98.19 894 ALA A N 1
ATOM 7249 C CA . ALA A 1 894 ? -9.516 41.812 53.531 1 98.19 894 ALA A CA 1
ATOM 7250 C C . ALA A 1 894 ? -10.648 41.719 52.5 1 98.19 894 ALA A C 1
ATOM 7252 O O . ALA A 1 894 ? -10.523 41.062 51.5 1 98.19 894 ALA A O 1
ATOM 7253 N N . ILE A 1 895 ? -11.734 42.406 52.844 1 98.25 895 ILE A N 1
ATOM 7254 C CA . ILE A 1 895 ? -12.891 42.469 51.938 1 98.25 895 ILE A CA 1
ATOM 7255 C C . ILE A 1 895 ? -12.516 43.156 50.625 1 98.25 895 ILE A C 1
ATOM 7257 O O . ILE A 1 895 ? -12.852 42.656 49.562 1 98.25 895 ILE A O 1
ATOM 7261 N N . HIS A 1 896 ? -11.805 44.219 50.75 1 98.12 896 HIS A N 1
ATOM 7262 C CA . HIS A 1 896 ? -11.383 45 49.562 1 98.12 896 HIS A CA 1
ATOM 7263 C C . HIS A 1 896 ? -10.586 44.125 48.594 1 98.12 896 HIS A C 1
ATOM 7265 O O . HIS A 1 896 ? -10.898 44.062 47.406 1 98.12 896 HIS A O 1
ATOM 7271 N N . TYR A 1 897 ? -9.625 43.406 49.062 1 98.31 897 TYR A N 1
ATOM 7272 C CA . TYR A 1 897 ? -8.742 42.625 48.188 1 98.31 897 TYR A CA 1
ATOM 7273 C C . TYR A 1 897 ? -9.445 41.344 47.719 1 98.31 897 TYR A C 1
ATOM 7275 O O . TYR A 1 897 ? -9.203 40.906 46.594 1 98.31 897 TYR A O 1
ATOM 7283 N N . ALA A 1 898 ? -10.32 40.781 48.469 1 98.31 898 ALA A N 1
ATOM 7284 C CA . ALA A 1 898 ? -11.109 39.625 48 1 98.31 898 ALA A CA 1
ATOM 7285 C C . ALA A 1 898 ? -12.016 40.031 46.844 1 98.31 898 ALA A C 1
ATOM 7287 O O . ALA A 1 898 ? -12.234 39.25 45.906 1 98.31 898 ALA A O 1
ATOM 7288 N N . GLU A 1 899 ? -12.57 41.188 46.938 1 97.94 899 GLU A N 1
ATOM 7289 C CA . GLU A 1 899 ? -13.383 41.719 45.812 1 97.94 899 GLU A CA 1
ATOM 7290 C C . GLU A 1 899 ? -12.523 41.969 44.594 1 97.94 899 GLU A C 1
ATOM 7292 O O . GLU A 1 899 ? -12.953 41.719 43.469 1 97.94 899 GLU A O 1
ATOM 7297 N N . LYS A 1 900 ? -11.359 42.5 44.781 1 97.38 900 LYS A N 1
ATOM 7298 C CA . LYS A 1 900 ? -10.43 42.719 43.656 1 97.38 900 LYS A CA 1
ATOM 7299 C C . LYS A 1 900 ? -10.055 41.375 43 1 97.38 900 LYS A C 1
ATOM 7301 O O . LYS A 1 900 ? -9.836 41.344 41.781 1 97.38 900 LYS A O 1
ATOM 7306 N N . ALA A 1 901 ? -9.945 40.375 43.812 1 97.75 901 ALA A N 1
ATOM 7307 C CA . ALA A 1 901 ? -9.594 39.062 43.281 1 97.75 901 ALA A CA 1
ATOM 7308 C C . ALA A 1 901 ? -10.625 38.594 42.281 1 97.75 901 ALA A C 1
ATOM 7310 O O . ALA A 1 901 ? -10.289 37.812 41.344 1 97.75 901 ALA A O 1
ATOM 7311 N N . LYS A 1 902 ? -11.797 39 42.281 1 97 902 LYS A N 1
ATOM 7312 C CA . LYS A 1 902 ? -12.875 38.562 41.406 1 97 902 LYS A CA 1
ATOM 7313 C C . LYS A 1 902 ? -12.805 39.312 40.062 1 97 902 LYS A C 1
ATOM 7315 O O . LYS A 1 902 ? -13.461 38.906 39.094 1 97 902 LYS A O 1
ATOM 7320 N N . LEU A 1 903 ? -11.977 40.312 39.969 1 96.44 903 LEU A N 1
ATOM 7321 C CA . LEU A 1 903 ? -11.883 41.125 38.781 1 96.44 903 LEU A CA 1
ATOM 7322 C C . LEU A 1 903 ? -11.039 40.438 37.719 1 96.44 903 LEU A C 1
ATOM 7324 O O . LEU A 1 903 ? -10.219 39.562 38.031 1 96.44 903 LEU A O 1
ATOM 7328 N N . TRP A 1 904 ? -11.281 40.719 36.469 1 95.62 904 TRP A N 1
ATOM 7329 C CA . TRP A 1 904 ? -10.539 40.281 35.312 1 95.62 904 TRP A CA 1
ATOM 7330 C C . TRP A 1 904 ? -9.992 41.438 34.5 1 95.62 904 TRP A C 1
ATOM 7332 O O . TRP A 1 904 ? -10.57 41.844 33.5 1 95.62 904 TRP A O 1
ATOM 7342 N N . PRO A 1 905 ? -8.906 41.969 34.969 1 95 905 PRO A N 1
ATOM 7343 C CA . PRO A 1 905 ? -8.375 43.156 34.312 1 95 905 PRO A CA 1
ATOM 7344 C C . PRO A 1 905 ? -7.957 42.906 32.875 1 95 905 PRO A C 1
ATOM 7346 O O . PRO A 1 905 ? -7.047 42.094 32.625 1 95 905 PRO A O 1
ATOM 7349 N N . LYS A 1 906 ? -8.461 43.531 31.891 1 92.62 906 LYS A N 1
ATOM 7350 C CA . LYS A 1 906 ? -8.258 43.281 30.469 1 92.62 906 LYS A CA 1
ATOM 7351 C C . LYS A 1 906 ? -6.812 43.594 30.062 1 92.62 906 LYS A C 1
ATOM 7353 O O . LYS A 1 906 ? -6.316 43.031 29.078 1 92.62 906 LYS A O 1
ATOM 7358 N N . ASN A 1 907 ? -6.168 44.5 30.812 1 94.19 907 ASN A N 1
ATOM 7359 C CA . ASN A 1 907 ? -4.785 44.844 30.484 1 94.19 907 ASN A CA 1
ATOM 7360 C C . ASN A 1 907 ? -3.875 43.625 30.625 1 94.19 907 ASN A C 1
ATOM 7362 O O . ASN A 1 907 ? -2.75 43.625 30.125 1 94.19 907 ASN A O 1
ATOM 7366 N N . LEU A 1 908 ? -4.316 42.594 31.297 1 95 908 LEU A N 1
ATOM 7367 C CA . LEU A 1 908 ? -3.508 41.375 31.5 1 95 908 LEU A CA 1
ATOM 7368 C C . LEU A 1 908 ? -3.791 40.375 30.406 1 95 908 LEU A C 1
ATOM 7370 O O . LEU A 1 908 ? -3.219 39.281 30.422 1 95 908 LEU A O 1
ATOM 7374 N N . GLY A 1 909 ? -4.633 40.75 29.484 1 92.06 909 GLY A N 1
ATOM 7375 C CA . GLY A 1 909 ? -4.781 40 28.25 1 92.06 909 GLY A CA 1
ATOM 7376 C C . GLY A 1 909 ? -5.703 38.781 28.375 1 92.06 909 GLY A C 1
ATOM 7377 O O . GLY A 1 909 ? -5.695 37.906 27.531 1 92.06 909 GLY A O 1
ATOM 7378 N N . VAL A 1 910 ? -6.547 38.656 29.484 1 93.12 910 VAL A N 1
ATOM 7379 C CA . VAL A 1 910 ? -7.441 37.5 29.688 1 93.12 910 VAL A CA 1
ATOM 7380 C C . VAL A 1 910 ? -8.859 38 29.953 1 93.12 910 VAL A C 1
ATOM 7382 O O . VAL A 1 910 ? -9.062 38.875 30.828 1 93.12 910 VAL A O 1
ATOM 7385 N N . GLY A 1 911 ? -9.773 37.5 29.125 1 93.75 911 GLY A N 1
ATOM 7386 C CA . GLY A 1 911 ? -11.164 37.844 29.359 1 93.75 911 GLY A CA 1
ATOM 7387 C C . GLY A 1 911 ? -11.867 36.875 30.297 1 93.75 911 GLY A C 1
ATOM 7388 O O . GLY A 1 911 ? -11.438 35.75 30.453 1 93.75 911 GLY A O 1
ATOM 7389 N N . ARG A 1 912 ? -12.93 37.344 30.875 1 93.81 912 ARG A N 1
ATOM 7390 C CA . ARG A 1 912 ? -13.688 36.562 31.859 1 93.81 912 ARG A CA 1
ATOM 7391 C C . ARG A 1 912 ? -14.508 35.469 31.172 1 93.81 912 ARG A C 1
ATOM 7393 O O . ARG A 1 912 ? -15.141 35.719 30.141 1 93.81 912 ARG A O 1
ATOM 7400 N N . HIS A 1 913 ? -14.57 34.344 31.812 1 89.62 913 HIS A N 1
ATOM 7401 C CA . HIS A 1 913 ? -15.406 33.219 31.359 1 89.62 913 HIS A CA 1
ATOM 7402 C C . HIS A 1 913 ? -16.844 33.375 31.844 1 89.62 913 HIS A C 1
ATOM 7404 O O . HIS A 1 913 ? -17.109 34.156 32.75 1 89.62 913 HIS A O 1
ATOM 7410 N N . TYR A 1 914 ? -17.781 32.562 31.25 1 90.19 914 TYR A N 1
ATOM 7411 C CA . TYR A 1 914 ? -19.156 32.531 31.734 1 90.19 914 TYR A CA 1
ATOM 7412 C C . TYR A 1 914 ? -19.219 31.969 33.156 1 90.19 914 TYR A C 1
ATOM 7414 O O . TYR A 1 914 ? -19.922 32.5 34 1 90.19 914 TYR A O 1
ATOM 7422 N N . ASP A 1 915 ? -18.422 30.891 33.281 1 89.44 915 ASP A N 1
ATOM 7423 C CA . ASP A 1 915 ? -18.516 30.125 34.531 1 89.44 915 ASP A CA 1
ATOM 7424 C C . ASP A 1 915 ? -17.203 30.172 35.312 1 89.44 915 ASP A C 1
ATOM 7426 O O . ASP A 1 915 ? -16.328 29.328 35.125 1 89.44 915 ASP A O 1
ATOM 7430 N N . VAL A 1 916 ? -17.094 31.141 36.156 1 91.62 916 VAL A N 1
ATOM 7431 C CA . VAL A 1 916 ? -15.883 31.312 36.938 1 91.62 916 VAL A CA 1
ATOM 7432 C C . VAL A 1 916 ? -16.094 30.703 38.344 1 91.62 916 VAL A C 1
ATOM 7434 O O . VAL A 1 916 ? -17.125 30.922 38.969 1 91.62 916 VAL A O 1
ATOM 7437 N N . ASP A 1 917 ? -15.172 29.906 38.812 1 93.5 917 ASP A N 1
ATOM 7438 C CA . ASP A 1 917 ? -15.203 29.359 40.188 1 93.5 917 ASP A CA 1
ATOM 7439 C C . ASP A 1 917 ? -14.719 30.375 41.188 1 93.5 917 ASP A C 1
ATOM 7441 O O . ASP A 1 917 ? -13.516 30.609 41.344 1 93.5 917 ASP A O 1
ATOM 7445 N N . GLU A 1 918 ? -15.602 30.953 42 1 95.31 918 GLU A N 1
ATOM 7446 C CA . GLU A 1 918 ? -15.258 32 42.938 1 95.31 918 GLU A CA 1
ATOM 7447 C C . GLU A 1 918 ? -15.359 31.531 44.375 1 95.31 918 GLU A C 1
ATOM 7449 O O . GLU A 1 918 ? -15.453 32.344 45.312 1 95.31 918 GLU A O 1
ATOM 7454 N N . ARG A 1 919 ? -15.336 30.188 44.625 1 95.06 919 ARG A N 1
ATOM 7455 C CA . ARG A 1 919 ? -15.555 29.641 45.938 1 95.06 919 ARG A CA 1
ATOM 7456 C C . ARG A 1 919 ? -14.492 30.141 46.938 1 95.06 919 ARG A C 1
ATOM 7458 O O . ARG A 1 919 ? -14.781 30.328 48.094 1 95.06 919 ARG A O 1
ATOM 7465 N N . LEU A 1 920 ? -13.289 30.281 46.5 1 97.44 920 LEU A N 1
ATOM 7466 C CA . LEU A 1 920 ? -12.219 30.766 47.375 1 97.44 920 LEU A CA 1
ATOM 7467 C C . LEU A 1 920 ? -12.422 32.219 47.719 1 97.44 920 LEU A C 1
ATOM 7469 O O . LEU A 1 920 ? -12.266 32.625 48.875 1 97.44 920 LEU A O 1
ATOM 7473 N N . ASP A 1 921 ? -12.734 33.094 46.812 1 97.88 921 ASP A N 1
ATOM 7474 C CA . ASP A 1 921 ? -13.023 34.5 47 1 97.88 921 ASP A CA 1
ATOM 7475 C C . ASP A 1 921 ? -14.172 34.688 47.969 1 97.88 921 ASP A C 1
ATOM 7477 O O . ASP A 1 921 ? -14.055 35.469 48.906 1 97.88 921 ASP A O 1
ATOM 7481 N N . ASN A 1 922 ? -15.164 33.969 47.75 1 97.94 922 ASN A N 1
ATOM 7482 C CA . ASN A 1 922 ? -16.359 34.062 48.562 1 97.94 922 ASN A CA 1
ATOM 7483 C C . ASN A 1 922 ? -16.078 33.594 50 1 97.94 922 ASN A C 1
ATOM 7485 O O . ASN A 1 922 ? -16.672 34.125 50.938 1 97.94 922 ASN A O 1
ATOM 7489 N N . TYR A 1 923 ? -15.312 32.594 50.125 1 97.88 923 TYR A N 1
ATOM 7490 C CA . TYR A 1 923 ? -14.953 32.125 51.438 1 97.88 923 TYR A CA 1
ATOM 7491 C C . TYR A 1 923 ? -14.258 33.219 52.25 1 97.88 923 TYR A C 1
ATOM 7493 O O . TYR A 1 923 ? -14.594 33.469 53.406 1 97.88 923 TYR A O 1
ATOM 7501 N N . LEU A 1 924 ? -13.344 33.938 51.688 1 97.81 924 LEU A N 1
ATOM 7502 C CA . LEU A 1 924 ? -12.625 35 52.344 1 97.81 924 LEU A CA 1
ATOM 7503 C C . LEU A 1 924 ? -13.562 36.156 52.656 1 97.81 924 LEU A C 1
ATOM 7505 O O . LEU A 1 924 ? -13.445 36.781 53.719 1 97.81 924 LEU A O 1
ATOM 7509 N N . LEU A 1 925 ? -14.422 36.438 51.75 1 98.44 925 LEU A N 1
ATOM 7510 C CA . LEU A 1 925 ? -15.414 37.469 51.969 1 98.44 925 LEU A CA 1
ATOM 7511 C C . LEU A 1 925 ? -16.328 37.094 53.156 1 98.44 925 LEU A C 1
ATOM 7513 O O . LEU A 1 925 ? -16.578 37.906 54.031 1 98.44 925 LEU A O 1
ATOM 7517 N N . ALA A 1 926 ? -16.766 35.875 53.156 1 98.19 926 ALA A N 1
ATOM 7518 C CA . ALA A 1 926 ? -17.641 35.406 54.219 1 98.19 926 ALA A CA 1
ATOM 7519 C C . ALA A 1 926 ? -16.984 35.5 55.594 1 98.19 926 ALA A C 1
ATOM 7521 O O . ALA A 1 926 ? -17.578 36.031 56.531 1 98.19 926 ALA A O 1
ATOM 7522 N N . LEU A 1 927 ? -15.797 35.031 55.719 1 97.69 927 LEU A N 1
ATOM 7523 C CA . LEU A 1 927 ? -15.062 35.094 56.969 1 97.69 927 LEU A CA 1
ATOM 7524 C C . LEU A 1 927 ? -14.852 36.531 57.406 1 97.69 927 LEU A C 1
ATOM 7526 O O . LEU A 1 927 ? -14.992 36.844 58.594 1 97.69 927 LEU A O 1
ATOM 7530 N N . SER A 1 928 ? -14.508 37.406 56.5 1 98.31 928 SER A N 1
ATOM 7531 C CA . SER A 1 928 ? -14.227 38.781 56.844 1 98.31 928 SER A CA 1
ATOM 7532 C C . SER A 1 928 ? -15.484 39.5 57.312 1 98.31 928 SER A C 1
ATOM 7534 O O . SER A 1 928 ? -15.438 40.25 58.312 1 98.31 928 SER A O 1
ATOM 7536 N N . TYR A 1 929 ? -16.531 39.25 56.656 1 98.12 929 TYR A N 1
ATOM 7537 C CA . TYR A 1 929 ? -17.781 39.875 57.062 1 98.12 929 TYR A CA 1
ATOM 7538 C C . TYR A 1 929 ? -18.25 39.281 58.406 1 98.12 929 TYR A C 1
ATOM 7540 O O . TYR A 1 929 ? -18.828 40 59.25 1 98.12 929 TYR A O 1
ATOM 7548 N N . GLU A 1 930 ? -18.047 38.062 58.562 1 97.25 930 GLU A N 1
ATOM 7549 C CA . GLU A 1 930 ? -18.391 37.438 59.844 1 97.25 930 GLU A CA 1
ATOM 7550 C C . GLU A 1 930 ? -17.625 38.094 61 1 97.25 930 GLU A C 1
ATOM 7552 O O . GLU A 1 930 ? -18.203 38.438 62.031 1 97.25 930 GLU A O 1
ATOM 7557 N N . LYS A 1 931 ? -16.406 38.312 60.875 1 97.19 931 LYS A N 1
ATOM 7558 C CA . LYS A 1 931 ? -15.562 38.875 61.906 1 97.19 931 LYS A CA 1
ATOM 7559 C C . LYS A 1 931 ? -15.875 40.375 62.094 1 97.19 931 LYS A C 1
ATOM 7561 O O . LYS A 1 931 ? -15.703 40.906 63.188 1 97.19 931 LYS A O 1
ATOM 7566 N N . LYS A 1 932 ? -16.406 40.969 61.062 1 95.94 932 LYS A N 1
ATOM 7567 C CA . LYS A 1 932 ? -16.812 42.375 61.156 1 95.94 932 LYS A CA 1
ATOM 7568 C C . LYS A 1 932 ? -18.172 42.5 61.844 1 95.94 932 LYS A C 1
ATOM 7570 O O . LYS A 1 932 ? -18.609 43.625 62.156 1 95.94 932 LYS A O 1
ATOM 7575 N N . GLY A 1 933 ? -18.844 41.312 62.031 1 95 933 GLY A N 1
ATOM 7576 C CA . GLY A 1 933 ? -20.141 41.312 62.688 1 95 933 GLY A CA 1
ATOM 7577 C C . GLY A 1 933 ? -21.297 41.469 61.719 1 95 933 GLY A C 1
ATOM 7578 O O . GLY A 1 933 ? -22.453 41.594 62.125 1 95 933 GLY A O 1
ATOM 7579 N N . GLU A 1 934 ? -20.953 41.469 60.469 1 96.94 934 GLU A N 1
ATOM 7580 C CA . GLU A 1 934 ? -21.984 41.531 59.438 1 96.94 934 GLU A CA 1
ATOM 7581 C C . GLU A 1 934 ? -22.453 40.125 59.031 1 96.94 934 GLU A C 1
ATOM 7583 O O . GLU A 1 934 ? -22.234 39.688 57.906 1 96.94 934 GLU A O 1
ATOM 7588 N N . GLN A 1 935 ? -23.219 39.562 59.844 1 96 935 GLN A N 1
ATOM 7589 C CA . GLN A 1 935 ? -23.562 38.156 59.781 1 96 935 GLN A CA 1
ATOM 7590 C C . GLN A 1 935 ? -24.438 37.844 58.594 1 96 935 GLN A C 1
ATOM 7592 O O . GLN A 1 935 ? -24.312 36.781 57.969 1 96 935 GLN A O 1
ATOM 7597 N N . GLU A 1 936 ? -25.25 38.781 58.219 1 96.56 936 GLU A N 1
ATOM 7598 C CA . GLU A 1 936 ? -26.156 38.531 57.094 1 96.56 936 GLU A CA 1
ATOM 7599 C C . GLU A 1 936 ? -25.406 38.5 55.75 1 96.56 936 GLU A C 1
ATOM 7601 O O . GLU A 1 936 ? -25.672 37.625 54.906 1 96.56 936 GLU A O 1
ATOM 7606 N N . ILE A 1 937 ? -24.547 39.406 55.688 1 97.62 937 ILE A N 1
ATOM 7607 C CA . ILE A 1 937 ? -23.734 39.438 54.469 1 97.62 937 ILE A CA 1
ATOM 7608 C C . ILE A 1 937 ? -22.828 38.219 54.406 1 97.62 937 ILE A C 1
ATOM 7610 O O . ILE A 1 937 ? -22.656 37.625 53.344 1 97.62 937 ILE A O 1
ATOM 7614 N N . ALA A 1 938 ? -22.203 37.844 55.5 1 97.62 938 ALA A N 1
ATOM 7615 C CA . ALA A 1 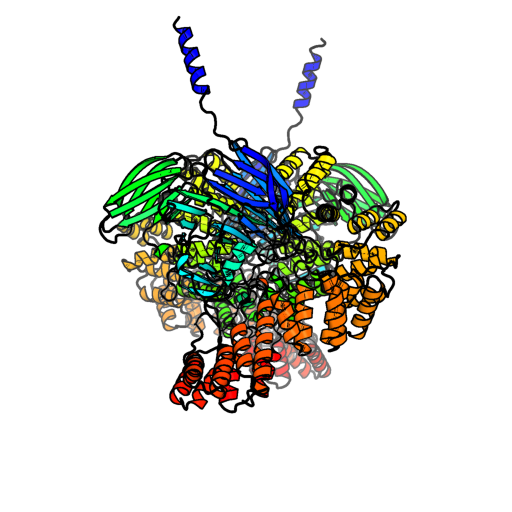938 ? -21.375 36.656 55.594 1 97.62 938 ALA A CA 1
ATOM 7616 C C . ALA A 1 938 ? -22.156 35.406 55.156 1 97.62 938 ALA A C 1
ATOM 7618 O O . ALA A 1 938 ? -21.641 34.594 54.406 1 97.62 938 ALA A O 1
ATOM 7619 N N . ARG A 1 939 ? -23.359 35.344 55.594 1 96.88 939 ARG A N 1
ATOM 7620 C CA . ARG A 1 939 ? -24.203 34.188 55.281 1 96.88 939 ARG A CA 1
ATOM 7621 C C . ARG A 1 939 ? -24.484 34.094 53.781 1 96.88 939 ARG A C 1
ATOM 7623 O O . ARG A 1 939 ? -24.531 33 53.219 1 96.88 939 ARG A O 1
ATOM 7630 N N . LYS A 1 940 ? -24.672 35.188 53.219 1 97.44 940 LYS A N 1
ATOM 7631 C CA . LYS A 1 940 ? -24.906 35.219 51.781 1 97.44 940 LYS A CA 1
ATOM 7632 C C . LYS A 1 940 ? -23.734 34.594 51 1 97.44 940 LYS A C 1
ATOM 7634 O O . LYS A 1 940 ? -23.938 33.781 50.094 1 97.44 940 LYS A O 1
ATOM 7639 N N . TYR A 1 941 ? -22.547 34.938 51.312 1 97.94 941 TYR A N 1
ATOM 7640 C CA . TYR A 1 941 ? -21.359 34.406 50.656 1 97.94 941 TYR A CA 1
ATOM 7641 C C . TYR A 1 941 ? -21.188 32.906 50.969 1 97.94 941 TYR A C 1
ATOM 7643 O O . TYR A 1 941 ? -20.766 32.125 50.125 1 97.94 941 TYR A O 1
ATOM 7651 N N . PHE A 1 942 ? -21.453 32.5 52.188 1 97.62 942 PHE A N 1
ATOM 7652 C CA . PHE A 1 942 ? -21.438 31.078 52.531 1 97.62 942 PHE A CA 1
ATOM 7653 C C . PHE A 1 942 ? -22.453 30.297 51.719 1 97.62 942 PHE A C 1
ATOM 7655 O O . PHE A 1 942 ? -22.188 29.203 51.25 1 97.62 942 PHE A O 1
ATOM 7662 N N . ASP A 1 943 ? -23.594 30.906 51.469 1 96.94 943 ASP A N 1
ATOM 7663 C CA . ASP A 1 943 ? -24.641 30.25 50.688 1 96.94 943 ASP A CA 1
ATOM 7664 C C . ASP A 1 943 ? -24.234 30.078 49.25 1 96.94 943 ASP A C 1
ATOM 7666 O O . ASP A 1 943 ? -24.594 29.078 48.594 1 96.94 943 ASP A O 1
ATOM 7670 N N . GLU A 1 944 ? -23.531 31.031 48.719 1 96.75 944 GLU A N 1
ATOM 7671 C CA . GLU A 1 944 ? -23.016 30.906 47.344 1 96.75 944 GLU A CA 1
ATOM 7672 C C . GLU A 1 944 ? -22.062 29.719 47.25 1 96.75 944 GLU A C 1
ATOM 7674 O O . GLU A 1 944 ? -22.031 29.062 46.188 1 96.75 944 GLU A O 1
ATOM 7679 N N . ILE A 1 945 ? -21.25 29.484 48.219 1 97.25 945 ILE A N 1
ATOM 7680 C CA . ILE A 1 945 ? -20.328 28.359 48.219 1 97.25 945 ILE A CA 1
ATOM 7681 C C . ILE A 1 945 ? -21.125 27.047 48.375 1 97.25 945 ILE A C 1
ATOM 7683 O O . ILE A 1 945 ? -20.844 26.078 47.656 1 97.25 945 ILE A O 1
ATOM 7687 N N . ILE A 1 946 ? -22.094 27.062 49.25 1 95.56 946 ILE A N 1
ATOM 7688 C CA . ILE A 1 946 ? -22.922 25.891 49.5 1 95.56 946 ILE A CA 1
ATOM 7689 C C . ILE A 1 946 ? -23.672 25.484 48.25 1 95.56 946 ILE A C 1
ATOM 7691 O O . ILE A 1 946 ? -23.797 24.281 47.938 1 95.56 946 ILE A O 1
ATOM 7695 N N . THR A 1 947 ? -24.094 26.406 47.438 1 94.19 947 THR A N 1
ATOM 7696 C CA . THR A 1 947 ? -24.984 26.125 46.312 1 94.19 947 THR A CA 1
ATOM 7697 C C . THR A 1 947 ? -24.188 26.031 45 1 94.19 947 THR A C 1
ATOM 7699 O O . THR A 1 947 ? -24.766 25.812 43.938 1 94.19 947 THR A O 1
ATOM 7702 N N . HIS A 1 948 ? -22.891 26.188 45.031 1 94.62 948 HIS A N 1
ATOM 7703 C CA . HIS A 1 948 ? -22.078 26.141 43.844 1 94.62 948 HIS A CA 1
ATOM 7704 C C . HIS A 1 948 ? -22.219 24.797 43.125 1 94.62 948 HIS A C 1
ATOM 7706 O O . HIS A 1 948 ? -22.219 23.75 43.781 1 94.62 948 HIS A O 1
ATOM 7712 N N . GLN A 1 949 ? -22.438 24.828 41.719 1 89.56 949 GLN A N 1
ATOM 7713 C CA . GLN A 1 949 ? -22.438 23.641 40.875 1 89.56 949 GLN A CA 1
ATOM 7714 C C . GLN A 1 949 ? -21.547 23.859 39.656 1 89.56 949 GLN A C 1
ATOM 7716 O O . GLN A 1 949 ? -21.766 24.781 38.844 1 89.56 949 GLN A O 1
ATOM 7721 N N . THR A 1 950 ? -20.469 23.047 39.562 1 89.31 950 THR A N 1
ATOM 7722 C CA . THR A 1 950 ? -19.625 23.094 38.375 1 89.31 950 THR A CA 1
ATOM 7723 C C . THR A 1 950 ? -20.391 22.578 37.156 1 89.31 950 THR A C 1
ATOM 7725 O O . THR A 1 950 ? -20.938 21.469 37.188 1 89.31 950 THR A O 1
ATOM 7728 N N . PRO A 1 951 ? -20.422 23.375 36.125 1 85.56 951 PRO A N 1
ATOM 7729 C CA . PRO A 1 951 ? -21.109 22.906 34.906 1 85.56 951 PRO A CA 1
ATOM 7730 C C . PRO A 1 951 ? -20.5 21.609 34.344 1 85.56 951 PRO A C 1
ATOM 7732 O O . PRO A 1 951 ? -19.297 21.391 34.5 1 85.56 951 PRO A O 1
ATOM 7735 N N . LYS A 1 952 ? -21.328 20.828 33.469 1 75.62 952 LYS A N 1
ATOM 7736 C CA . LYS A 1 952 ? -20.938 19.531 32.969 1 75.62 952 LYS A CA 1
ATOM 7737 C C . LYS A 1 952 ? -19.797 19.641 31.969 1 75.62 952 LYS A C 1
ATOM 7739 O O . LYS A 1 952 ? -19.016 18.703 31.797 1 75.62 952 LYS A O 1
ATOM 7744 N N . TYR A 1 953 ? -19.703 20.781 31.375 1 78.19 953 TYR A N 1
ATOM 7745 C CA . TYR A 1 953 ? -18.688 20.938 30.344 1 78.19 953 TYR A CA 1
ATOM 7746 C C . TYR A 1 953 ? -17.359 21.391 30.953 1 78.19 953 TYR A C 1
ATOM 7748 O O . TYR A 1 953 ? -16.375 21.594 30.219 1 78.19 953 TYR A O 1
ATOM 7756 N N . LEU A 1 954 ? -17.25 21.562 32.25 1 82.69 954 LEU A N 1
ATOM 7757 C CA . LEU A 1 954 ? -16.016 21.906 32.938 1 82.69 954 LEU A CA 1
ATOM 7758 C C . LEU A 1 954 ? -15.641 20.797 33.938 1 82.69 954 LEU A C 1
ATOM 7760 O O . LEU A 1 954 ? -16.5 20.031 34.375 1 82.69 954 LEU A O 1
ATOM 7764 N N . ASN A 1 955 ? -14.383 20.844 34.344 1 83.62 955 ASN A N 1
ATOM 7765 C CA . ASN A 1 955 ? -13.898 19.922 35.344 1 83.62 955 ASN A CA 1
ATOM 7766 C C . ASN A 1 955 ? -14 20.547 36.75 1 83.62 955 ASN A C 1
ATOM 7768 O O . ASN A 1 955 ? -13.742 21.734 36.938 1 83.62 955 ASN A O 1
ATOM 7772 N N . GLU A 1 956 ? -14.352 19.688 37.656 1 89.12 956 GLU A N 1
ATOM 7773 C CA . GLU A 1 956 ? -14.352 20.125 39.062 1 89.12 956 GLU A CA 1
ATOM 7774 C C . GLU A 1 956 ? -12.93 20.344 39.562 1 89.12 956 GLU A C 1
ATOM 7776 O O . GLU A 1 956 ? -11.992 19.688 39.094 1 89.12 956 GLU A O 1
ATOM 7781 N N . SER A 1 957 ? -12.789 21.328 40.5 1 92.06 957 SER A N 1
ATOM 7782 C CA . SER A 1 957 ? -11.461 21.688 41 1 92.06 957 SER A CA 1
ATOM 7783 C C . SER A 1 957 ? -11.312 21.344 42.469 1 92.06 957 SER A C 1
ATOM 7785 O O . SER A 1 957 ? -12.234 20.797 43.062 1 92.06 957 SER A O 1
ATOM 7787 N N . SER A 1 958 ? -10.148 21.656 43.062 1 93.81 958 SER A N 1
ATOM 7788 C CA . SER A 1 958 ? -9.844 21.406 44.469 1 93.81 958 SER A CA 1
ATOM 7789 C C . SER A 1 958 ? -10.688 22.281 45.406 1 93.81 958 SER A C 1
ATOM 7791 O O . SER A 1 958 ? -10.805 22.016 46.594 1 93.81 958 SER A O 1
ATOM 7793 N N . LYS A 1 959 ? -11.297 23.219 44.906 1 95.81 959 LYS A N 1
ATOM 7794 C CA . LYS A 1 959 ? -12.125 24.141 45.688 1 95.81 959 LYS A CA 1
ATOM 7795 C C . LYS A 1 959 ? -13.391 23.453 46.188 1 95.81 959 LYS A C 1
ATOM 7797 O O . LYS A 1 959 ? -14.078 23.969 47.062 1 95.81 959 LYS A O 1
ATOM 7802 N N . LEU A 1 960 ? -13.617 22.328 45.625 1 94.88 960 LEU A N 1
ATOM 7803 C CA . LEU A 1 960 ? -14.672 21.469 46.156 1 94.88 960 LEU A CA 1
ATOM 7804 C C . LEU A 1 960 ? -14.508 21.281 47.656 1 94.88 960 LEU A C 1
ATOM 7806 O O . LEU A 1 960 ? -15.492 21.188 48.406 1 94.88 960 LEU A O 1
ATOM 7810 N N . TYR A 1 961 ? -13.328 21.203 48.188 1 95.06 961 TYR A N 1
ATOM 7811 C CA . TYR A 1 961 ? -13.07 21.031 49.625 1 95.06 961 TYR A CA 1
ATOM 7812 C C . TYR A 1 961 ? -13.648 22.188 50.438 1 95.06 961 TYR A C 1
ATOM 7814 O O . TYR A 1 961 ? -14.18 22 51.531 1 95.06 961 TYR A O 1
ATOM 7822 N N . LEU A 1 962 ? -13.523 23.406 49.938 1 96.38 962 LEU A N 1
ATOM 7823 C CA . LEU A 1 962 ? -14.078 24.578 50.594 1 96.38 962 LEU A CA 1
ATOM 7824 C C . LEU A 1 962 ? -15.594 24.469 50.75 1 96.38 962 LEU A C 1
ATOM 7826 O O . LEU A 1 962 ? -16.172 24.891 51.75 1 96.38 962 LEU A O 1
ATOM 7830 N N . GLN A 1 963 ? -16.156 23.953 49.688 1 96.44 963 GLN A N 1
ATOM 7831 C CA . GLN A 1 963 ? -17.594 23.719 49.75 1 96.44 963 GLN A CA 1
ATOM 7832 C C . GLN A 1 963 ? -17.953 22.734 50.844 1 96.44 963 GLN A C 1
ATOM 7834 O O . GLN A 1 963 ? -18.906 22.938 51.594 1 96.44 963 GLN A O 1
ATOM 7839 N N . LEU A 1 964 ? -17.25 21.688 51 1 95.31 964 LEU A N 1
ATOM 7840 C CA . LEU A 1 964 ? -17.469 20.688 52.062 1 95.31 964 LEU A CA 1
ATOM 7841 C C . LEU A 1 964 ? -17.266 21.297 53.438 1 95.31 964 LEU A C 1
ATOM 7843 O O . LEU A 1 964 ? -18.031 21 54.375 1 95.31 964 LEU A O 1
ATOM 7847 N N . VAL A 1 965 ? -16.281 22.125 53.625 1 95.56 965 VAL A N 1
ATOM 7848 C CA . VAL A 1 965 ? -15.969 22.781 54.906 1 95.56 965 VAL A CA 1
ATOM 7849 C C . VAL A 1 965 ? -17.141 23.656 55.312 1 95.56 965 VAL A C 1
ATOM 7851 O O . VAL A 1 965 ? -17.531 23.672 56.5 1 95.56 965 VAL A O 1
ATOM 7854 N N . VAL A 1 966 ? -17.656 24.406 54.406 1 96.75 966 VAL A N 1
ATOM 7855 C CA . VAL A 1 966 ? -18.75 25.344 54.719 1 96.75 966 VAL A CA 1
ATOM 7856 C C . VAL A 1 966 ? -20.016 24.562 55.062 1 96.75 966 VAL A C 1
ATOM 7858 O O . VAL A 1 966 ? -20.781 24.938 55.938 1 96.75 966 VAL A O 1
ATOM 7861 N N . LEU A 1 967 ? -20.25 23.484 54.312 1 96.06 967 LEU A N 1
ATOM 7862 C CA . LEU A 1 967 ? -21.391 22.625 54.625 1 96.06 967 LEU A CA 1
ATOM 7863 C C . LEU A 1 967 ? -21.266 22.047 56.031 1 96.06 967 LEU A C 1
ATOM 7865 O O . LEU A 1 967 ? -22.266 21.938 56.75 1 96.06 967 LEU A O 1
ATOM 7869 N N . GLU A 1 968 ? -20.125 21.703 56.469 1 94.81 968 GLU A N 1
ATOM 7870 C CA . GLU A 1 968 ? -19.906 21.203 57.812 1 94.81 968 GLU A CA 1
ATOM 7871 C C . GLU A 1 968 ? -20.141 22.312 58.844 1 94.81 968 GLU A C 1
ATOM 7873 O O . GLU A 1 968 ? -20.719 22.062 59.906 1 94.81 968 GLU A O 1
ATOM 7878 N N . LYS A 1 969 ? -19.578 23.469 58.625 1 94.56 969 LYS A N 1
ATOM 7879 C CA . LYS A 1 969 ? -19.734 24.625 59.5 1 94.56 969 LYS A CA 1
ATOM 7880 C C . LYS A 1 969 ? -21.188 24.859 59.844 1 94.56 969 LYS A C 1
ATOM 7882 O O . LYS A 1 969 ? -21.516 25.203 61 1 94.56 969 LYS A O 1
ATOM 7887 N N . PHE A 1 970 ? -22.078 24.594 58.938 1 95.56 970 PHE A N 1
ATOM 7888 C CA . PHE A 1 970 ? -23.484 24.891 59.156 1 95.56 970 PHE A CA 1
ATOM 7889 C C . PHE A 1 970 ? -24.281 23.609 59.375 1 95.56 970 PHE A C 1
ATOM 7891 O O . PHE A 1 970 ? -25.5 23.609 59.25 1 95.56 970 PHE A O 1
ATOM 7898 N N . SER A 1 971 ? -23.594 22.469 59.531 1 92.94 971 SER A N 1
ATOM 7899 C CA . SER A 1 971 ? -24.141 21.172 59.906 1 92.94 971 SER A CA 1
ATOM 7900 C C . SER A 1 971 ? -25.141 20.672 58.844 1 92.94 971 SER A C 1
ATOM 7902 O O . SER A 1 971 ? -26.234 20.234 59.188 1 92.94 971 SER A O 1
ATOM 7904 N N . ARG A 1 972 ? -24.719 20.922 57.625 1 93.75 972 ARG A N 1
ATOM 7905 C CA . ARG A 1 972 ? -25.531 20.453 56.5 1 93.75 972 ARG A CA 1
ATOM 7906 C C . ARG A 1 972 ? -25.109 19.047 56.062 1 93.75 972 ARG A C 1
ATOM 7908 O O . ARG A 1 972 ? -24.75 18.844 54.906 1 93.75 972 ARG A O 1
ATOM 7915 N N . ASN A 1 973 ? -25.25 18.109 56.844 1 91.81 973 ASN A N 1
ATOM 7916 C CA . ASN A 1 973 ? -24.75 16.75 56.656 1 91.81 973 ASN A CA 1
ATOM 7917 C C . ASN A 1 973 ? -25.438 16.047 55.5 1 91.81 973 ASN A C 1
ATOM 7919 O O . ASN A 1 973 ? -24.812 15.273 54.781 1 91.81 973 ASN A O 1
ATOM 7923 N N . GLU A 1 974 ? -26.641 16.297 55.281 1 92.5 974 GLU A N 1
ATOM 7924 C CA . GLU A 1 974 ? -27.375 15.68 54.188 1 92.5 974 GLU A CA 1
ATOM 7925 C C . GLU A 1 974 ? -26.859 16.156 52.844 1 92.5 974 GLU A C 1
ATOM 7927 O O . GLU A 1 974 ? -26.703 15.375 51.906 1 92.5 974 GLU A O 1
ATOM 7932 N N . GLN A 1 975 ? -26.609 17.328 52.781 1 93.19 975 GLN A N 1
ATOM 7933 C CA . GLN A 1 975 ? -26.094 17.906 51.531 1 93.19 975 GLN A CA 1
ATOM 7934 C C . GLN A 1 975 ? -24.672 17.391 51.25 1 93.19 975 GLN A C 1
ATOM 7936 O O . GLN A 1 975 ? -24.312 17.219 50.094 1 93.19 975 GLN A O 1
ATOM 7941 N N . ILE A 1 976 ? -23.922 17.203 52.156 1 93.5 976 ILE A N 1
ATOM 7942 C CA . ILE A 1 976 ? -22.594 16.641 52 1 93.5 976 ILE A CA 1
ATOM 7943 C C . ILE A 1 976 ? -22.688 15.234 51.438 1 93.5 976 ILE A C 1
ATOM 7945 O O . ILE A 1 976 ? -21.969 14.891 50.5 1 93.5 976 ILE A O 1
ATOM 7949 N N . GLN A 1 977 ? -23.594 14.484 51.938 1 90.81 977 GLN A N 1
ATOM 7950 C CA . GLN A 1 977 ? -23.781 13.125 51.469 1 90.81 977 GLN A CA 1
ATOM 7951 C C . GLN A 1 977 ? -24.266 13.109 50.031 1 90.81 977 GLN A C 1
ATOM 7953 O O . GLN A 1 977 ? -23.797 12.297 49.219 1 90.81 977 GLN A O 1
ATOM 7958 N N . GLU A 1 978 ? -25.078 13.953 49.75 1 91.25 978 GLU A N 1
ATOM 7959 C CA . GLU A 1 978 ? -25.578 14.055 48.375 1 91.25 978 GLU A CA 1
ATOM 7960 C C . GLU A 1 978 ? -24.469 14.445 47.406 1 91.25 978 GLU A C 1
ATOM 7962 O O . GLU A 1 978 ? -24.391 13.906 46.312 1 91.25 978 GLU A O 1
ATOM 7967 N N . LEU A 1 979 ? -23.766 15.32 47.812 1 89.44 979 LEU A N 1
ATOM 7968 C CA . LEU A 1 979 ? -22.656 15.789 47 1 89.44 979 LEU A CA 1
ATOM 7969 C C . LEU A 1 979 ? -21.625 14.68 46.781 1 89.44 979 LEU A C 1
ATOM 7971 O O . LEU A 1 979 ? -21.156 14.469 45.656 1 89.44 979 LEU A O 1
ATOM 7975 N N . LEU A 1 980 ? -21.266 14.039 47.719 1 88.12 980 LEU A N 1
ATOM 7976 C CA . LEU A 1 980 ? -20.312 12.945 47.656 1 88.12 980 LEU A CA 1
ATOM 7977 C C . LEU A 1 980 ? -20.859 11.797 46.812 1 88.12 980 LEU A C 1
ATOM 7979 O O . LEU A 1 980 ? -20.109 11.133 46.094 1 88.12 980 LEU A O 1
ATOM 7983 N N . GLN A 1 981 ? -22.094 11.547 46.875 1 86.56 981 GLN A N 1
ATOM 7984 C CA . GLN A 1 981 ? -22.75 10.516 46.062 1 86.56 981 GLN A CA 1
ATOM 7985 C C . GLN A 1 981 ? -22.719 10.883 44.594 1 86.56 981 GLN A C 1
ATOM 7987 O O . GLN A 1 981 ? -22.484 10.031 43.75 1 86.56 981 GLN A O 1
ATOM 7992 N N . LYS A 1 982 ? -22.984 12.055 44.375 1 84.75 982 LYS A N 1
ATOM 7993 C CA . LYS A 1 982 ? -22.922 12.539 42.969 1 84.75 982 LYS A CA 1
ATOM 7994 C C . LYS A 1 982 ? -21.531 12.352 42.406 1 84.75 982 LYS A C 1
ATOM 7996 O O . LYS A 1 982 ? -21.375 11.93 41.25 1 84.75 982 LYS A O 1
ATOM 8001 N N . ILE A 1 983 ? -20.578 12.727 43.094 1 84 983 ILE A N 1
ATOM 8002 C CA . ILE A 1 983 ? -19.188 12.617 42.688 1 84 983 ILE A CA 1
ATOM 8003 C C . ILE A 1 983 ? -18.828 11.148 42.438 1 84 983 ILE A C 1
ATOM 8005 O O . ILE A 1 983 ? -18.125 10.812 41.5 1 84 983 ILE A O 1
ATOM 8009 N N . SER A 1 984 ? -19.281 10.289 43.25 1 78.31 984 SER A N 1
ATOM 8010 C CA . SER A 1 984 ? -19 8.867 43.156 1 78.31 984 SER A CA 1
ATOM 8011 C C . SER A 1 984 ? -19.641 8.258 41.906 1 78.31 984 SER A C 1
ATOM 8013 O O . SER A 1 984 ? -19.141 7.285 41.344 1 78.31 984 SER A O 1
ATOM 8015 N N . ASN A 1 985 ? -20.703 8.789 41.531 1 73.62 985 ASN A N 1
ATOM 8016 C CA . ASN A 1 985 ? -21.453 8.266 40.406 1 73.62 985 ASN A CA 1
ATOM 8017 C C . ASN A 1 985 ? -20.859 8.742 39.062 1 73.62 985 ASN A C 1
ATOM 8019 O O . ASN A 1 985 ? -21.203 8.219 38 1 73.62 985 ASN A O 1
ATOM 8023 N N . GLU A 1 986 ? -20.125 9.672 39.156 1 66.5 986 GLU A N 1
ATOM 8024 C CA . GLU A 1 986 ? -19.484 10.148 37.906 1 66.5 986 GLU A CA 1
ATOM 8025 C C . GLU A 1 986 ? -18.047 9.656 37.812 1 66.5 986 GLU A C 1
ATOM 8027 O O . GLU A 1 986 ? -17.141 10.234 38.438 1 66.5 986 GLU A O 1
ATOM 8032 N N . PRO A 1 987 ? -18.047 8.445 37.281 1 61 987 PRO A N 1
ATOM 8033 C CA . PRO A 1 987 ? -16.703 7.852 37.188 1 61 987 PRO A CA 1
ATOM 8034 C C . PRO A 1 987 ? -15.734 8.727 36.406 1 61 987 PRO A C 1
ATOM 8036 O O . PRO A 1 987 ? -16.094 9.273 35.375 1 61 987 PRO A O 1
ATOM 8039 N N . GLY A 1 988 ? -14.719 9.5 37.156 1 65.69 988 GLY A N 1
ATOM 8040 C CA . GLY A 1 988 ? -13.711 10.195 36.375 1 65.69 988 GLY A CA 1
ATOM 8041 C C . GLY A 1 988 ? -12.328 10.148 37 1 65.69 988 GLY A C 1
ATOM 8042 O O . GLY A 1 988 ? -12.156 9.617 38.094 1 65.69 988 GLY A O 1
ATOM 8043 N N . ASP A 1 989 ? -11.312 10.359 36.219 1 72.5 989 ASP A N 1
ATOM 8044 C CA . ASP A 1 989 ? -9.906 10.336 36.625 1 72.5 989 ASP A CA 1
ATOM 8045 C C . ASP A 1 989 ? -9.445 11.719 37.094 1 72.5 989 ASP A C 1
ATOM 8047 O O . ASP A 1 989 ? -8.297 12.102 36.875 1 72.5 989 ASP A O 1
ATOM 8051 N N . ASN A 1 990 ? -10.359 12.43 37.844 1 86.31 990 ASN A N 1
ATOM 8052 C CA . ASN A 1 990 ? -9.984 13.75 38.312 1 86.31 990 ASN A CA 1
ATOM 8053 C C . ASN A 1 990 ? -9.352 13.68 39.719 1 86.31 990 ASN A C 1
ATOM 8055 O O . ASN A 1 990 ? -10.055 13.555 40.719 1 86.31 990 ASN A O 1
ATOM 8059 N N . LYS A 1 991 ? -8.141 13.836 39.781 1 87.56 991 LYS A N 1
ATOM 8060 C CA . LYS A 1 991 ? -7.371 13.664 41 1 87.56 991 LYS A CA 1
ATOM 8061 C C . LYS A 1 991 ? -7.656 14.789 42 1 87.56 991 LYS A C 1
ATOM 8063 O O . LYS A 1 991 ? -7.508 14.609 43.219 1 87.56 991 LYS A O 1
ATOM 8068 N N . TYR A 1 992 ? -8.094 15.906 41.594 1 91.56 992 TYR A N 1
ATOM 8069 C CA . TYR A 1 992 ? -8.391 17.016 42.5 1 91.56 992 TYR A CA 1
ATOM 8070 C C . TYR A 1 992 ? -9.664 16.75 43.281 1 91.56 992 TYR A C 1
ATOM 8072 O O . TYR A 1 992 ? -9.75 17.109 44.469 1 91.56 992 TYR A O 1
ATOM 8080 N N . VAL A 1 993 ? -10.633 16.141 42.656 1 91.19 993 VAL A N 1
ATOM 8081 C CA . VAL A 1 993 ? -11.867 15.75 43.312 1 91.19 993 VAL A CA 1
ATOM 8082 C C . VAL A 1 993 ? -11.562 14.656 44.344 1 91.19 993 VAL A C 1
ATOM 8084 O O . VAL A 1 993 ? -12.062 14.695 45.469 1 91.19 993 VAL A O 1
ATOM 8087 N N . GLU A 1 994 ? -10.758 13.742 43.906 1 90.31 994 GLU A N 1
ATOM 8088 C CA . GLU A 1 994 ? -10.344 12.688 44.844 1 90.31 994 GLU A CA 1
ATOM 8089 C C . GLU A 1 994 ? -9.656 13.273 46.062 1 90.31 994 GLU A C 1
ATOM 8091 O O . GLU A 1 994 ? -9.891 12.812 47.188 1 90.31 994 GLU A O 1
ATOM 8096 N N . TRP A 1 995 ? -8.82 14.188 45.875 1 93.12 995 TRP A N 1
ATOM 8097 C CA . TRP A 1 995 ? -8.109 14.852 46.938 1 93.12 995 TRP A CA 1
ATOM 8098 C C . TRP A 1 995 ? -9.086 15.531 47.906 1 93.12 995 TRP A C 1
ATOM 8100 O O . TRP A 1 995 ? -8.977 15.383 49.125 1 93.12 995 TRP A O 1
ATOM 8110 N N . ALA A 1 996 ? -10.039 16.312 47.406 1 93.75 996 ALA A N 1
ATOM 8111 C CA . ALA A 1 996 ? -10.992 17.062 48.25 1 93.75 996 ALA A CA 1
ATOM 8112 C C . ALA A 1 996 ? -11.82 16.125 49.125 1 93.75 996 ALA A C 1
ATOM 8114 O O . ALA A 1 996 ? -12.055 16.406 50.281 1 93.75 996 ALA A O 1
ATOM 8115 N N . VAL A 1 997 ? -12.195 15.016 48.5 1 91.56 997 VAL A N 1
ATOM 8116 C CA . VAL A 1 997 ? -13 14.031 49.219 1 91.56 997 VAL A CA 1
ATOM 8117 C C . VAL A 1 997 ? -12.148 13.359 50.312 1 91.56 997 VAL A C 1
ATOM 8119 O O . VAL A 1 997 ? -12.609 13.18 51.438 1 91.56 997 VAL A O 1
ATOM 8122 N N . ALA A 1 998 ? -10.969 13.008 49.906 1 92.12 998 ALA A N 1
ATOM 8123 C CA . ALA A 1 998 ? -10.078 12.375 50.875 1 92.12 998 ALA A CA 1
ATOM 8124 C C . ALA A 1 998 ? -9.766 13.312 52.031 1 92.12 998 ALA A C 1
ATOM 8126 O O . ALA A 1 998 ? -9.68 12.867 53.188 1 92.12 998 ALA A O 1
ATOM 8127 N N . LYS A 1 999 ? -9.523 14.516 51.844 1 92.19 999 LYS A N 1
ATOM 8128 C CA . LYS A 1 999 ? -9.195 15.5 52.875 1 92.19 999 LYS A CA 1
ATOM 8129 C C . LYS A 1 999 ? -10.367 15.703 53.812 1 92.19 999 LYS A C 1
ATOM 8131 O O . LYS A 1 999 ? -10.164 15.898 55.031 1 92.19 999 LYS A O 1
ATOM 8136 N N . ASN A 1 1000 ? -11.531 15.688 53.281 1 88.38 1000 ASN A N 1
ATOM 8137 C CA . ASN A 1 1000 ? -12.719 15.859 54.094 1 88.38 1000 ASN A CA 1
ATOM 8138 C C . ASN A 1 1000 ? -12.969 14.641 55 1 88.38 1000 ASN A C 1
ATOM 8140 O O . ASN A 1 1000 ? -13.523 14.766 56.094 1 88.38 1000 ASN A O 1
ATOM 8144 N N . ARG A 1 1001 ? -12.695 13.383 54.531 1 82.19 1001 ARG A N 1
ATOM 8145 C CA . ARG A 1 1001 ? -13.008 12.141 55.219 1 82.19 1001 ARG A CA 1
ATOM 8146 C C . ARG A 1 1001 ? -11.781 11.594 55.938 1 82.19 1001 ARG A C 1
ATOM 8148 O O . ARG A 1 1001 ? -11.734 10.414 56.281 1 82.19 1001 ARG A O 1
ATOM 8155 N N . ILE A 1 1002 ? -10.805 12.398 56.25 1 67.25 1002 ILE A N 1
ATOM 8156 C CA . ILE A 1 1002 ? -9.586 12.016 56.969 1 67.25 1002 ILE A CA 1
ATOM 8157 C C . ILE A 1 1002 ? -8.883 10.891 56.188 1 67.25 1002 ILE A C 1
ATOM 8159 O O . ILE A 1 1002 ? -8.453 9.906 56.781 1 67.25 1002 ILE A O 1
ATOM 8163 N N . GLY A 1 1003 ? -8.984 10.891 54.906 1 76.25 1003 GLY A N 1
ATOM 8164 C CA . GLY A 1 1003 ? -8.328 9.891 54.094 1 76.25 1003 GLY A CA 1
ATOM 8165 C C . GLY A 1 1003 ? -6.922 10.281 53.688 1 76.25 1003 GLY A C 1
ATOM 8166 O O . GLY A 1 1003 ? -6.297 11.133 54.312 1 76.25 1003 GLY A O 1
ATOM 8167 N N . ASN A 1 1004 ? -6.324 9.594 52.75 1 84.62 1004 ASN A N 1
ATOM 8168 C CA . ASN A 1 1004 ? -4.941 9.695 52.281 1 84.62 1004 ASN A CA 1
ATOM 8169 C C . ASN A 1 1004 ? -4.762 10.859 51.312 1 84.62 1004 ASN A C 1
ATOM 8171 O O . ASN A 1 1004 ? -4.238 10.688 50.219 1 84.62 1004 ASN A O 1
ATOM 8175 N N . ALA A 1 1005 ? -5.176 12.086 51.781 1 88.56 1005 ALA A N 1
ATOM 8176 C CA . ALA A 1 1005 ? -5.082 13.281 50.938 1 88.56 1005 ALA A CA 1
ATOM 8177 C C . ALA A 1 1005 ? -3.631 13.594 50.594 1 88.56 1005 ALA A C 1
ATOM 8179 O O . ALA A 1 1005 ? -3.34 14.086 49.5 1 88.56 1005 ALA A O 1
ATOM 8180 N N . ASP A 1 1006 ? -2.729 13.273 51.375 1 88.69 1006 ASP A N 1
ATOM 8181 C CA . ASP A 1 1006 ? -1.312 13.555 51.156 1 88.69 1006 ASP A CA 1
ATOM 8182 C C . ASP A 1 1006 ? -0.75 12.727 50 1 88.69 1006 ASP A C 1
ATOM 8184 O O . ASP A 1 1006 ? 0.093 13.203 49.25 1 88.69 1006 ASP A O 1
ATOM 8188 N N . ILE A 1 1007 ? -1.186 11.539 50 1 88.44 1007 ILE A N 1
ATOM 8189 C CA . ILE A 1 1007 ? -0.737 10.656 48.906 1 88.44 1007 ILE A CA 1
ATOM 8190 C C . ILE A 1 1007 ? -1.241 11.18 47.562 1 88.44 1007 ILE A C 1
ATOM 8192 O O . ILE A 1 1007 ? -0.504 11.18 46.594 1 88.44 1007 ILE A O 1
ATOM 8196 N N . ILE A 1 1008 ? -2.389 11.625 47.562 1 90.81 1008 ILE A N 1
ATOM 8197 C CA . ILE A 1 1008 ? -2.994 12.125 46.344 1 90.81 1008 ILE A CA 1
ATOM 8198 C C . ILE A 1 1008 ? -2.318 13.43 45.938 1 90.81 1008 ILE A C 1
ATOM 8200 O O . ILE A 1 1008 ? -2.125 13.688 44.719 1 90.81 1008 ILE A O 1
ATOM 8204 N N . GLU A 1 1009 ? -2.084 14.258 46.906 1 90.25 1009 GLU A N 1
ATOM 8205 C CA . GLU A 1 1009 ? -1.357 15.492 46.656 1 90.25 1009 GLU A CA 1
ATOM 8206 C C . GLU A 1 1009 ? -0.033 15.211 45.938 1 90.25 1009 GLU A C 1
ATOM 8208 O O . GLU A 1 1009 ? 0.319 15.891 44.969 1 90.25 1009 GLU A O 1
ATOM 8213 N N . LYS A 1 1010 ? 0.724 14.195 46.344 1 82.69 1010 LYS A N 1
ATOM 8214 C CA . LYS A 1 1010 ? 1.995 13.797 45.719 1 82.69 1010 LYS A CA 1
ATOM 8215 C C . LYS A 1 1010 ? 1.799 13.32 44.281 1 82.69 1010 LYS A C 1
ATOM 8217 O O . LYS A 1 1010 ? 2.674 13.516 43.438 1 82.69 1010 LYS A O 1
ATOM 8222 N N . GLU A 1 1011 ? 0.732 12.703 44.125 1 85.38 1011 GLU A N 1
ATOM 8223 C CA . GLU A 1 1011 ? 0.412 12.219 42.781 1 85.38 1011 GLU A CA 1
ATOM 8224 C C . GLU A 1 1011 ? 0.113 13.375 41.844 1 85.38 1011 GLU A C 1
ATOM 8226 O O . GLU A 1 1011 ? 0.511 13.344 40.656 1 85.38 1011 GLU A O 1
ATOM 8231 N N . ILE A 1 1012 ? -0.609 14.305 42.281 1 86.25 1012 ILE A N 1
ATOM 8232 C CA . ILE A 1 1012 ? -0.949 15.484 41.5 1 86.25 1012 ILE A CA 1
ATOM 8233 C C . ILE A 1 1012 ? 0.326 16.219 41.094 1 86.25 1012 ILE A C 1
ATOM 8235 O O . ILE A 1 1012 ? 0.51 16.578 39.938 1 86.25 1012 ILE A O 1
ATOM 8239 N N . PHE A 1 1013 ? 1.14 16.438 42 1 82.38 1013 PHE A N 1
ATOM 8240 C CA . PHE A 1 1013 ? 2.354 17.203 41.75 1 82.38 1013 PHE A CA 1
ATOM 8241 C C . PHE A 1 1013 ? 3.332 16.391 40.906 1 82.38 1013 PHE A C 1
ATOM 8243 O O . PHE A 1 1013 ? 4.133 16.953 40.156 1 82.38 1013 PHE A O 1
ATOM 8250 N N . GLY A 1 1014 ? 3.271 15.109 41.062 1 71.19 1014 GLY A N 1
ATOM 8251 C CA . GLY A 1 1014 ? 4.133 14.234 40.281 1 71.19 1014 GLY A CA 1
ATOM 8252 C C . GLY A 1 1014 ? 3.658 14.062 38.844 1 71.19 1014 GLY A C 1
ATOM 8253 O O . GLY A 1 1014 ? 4.402 13.57 38 1 71.19 1014 GLY A O 1
ATOM 8254 N N . SER A 1 1015 ? 2.488 14.383 38.656 1 65.75 1015 SER A N 1
ATOM 8255 C CA . SER A 1 1015 ? 1.934 14.172 37.312 1 65.75 1015 SER A CA 1
ATOM 8256 C C . SER A 1 1015 ? 2.35 15.281 36.344 1 65.75 1015 SER A C 1
ATOM 8258 O O . SER A 1 1015 ? 2.037 16.453 36.594 1 65.75 1015 SER A O 1
ATOM 8260 N N . ASN A 1 1016 ? 3.709 15.414 36.062 1 54.34 1016 ASN A N 1
ATOM 8261 C CA . ASN A 1 1016 ? 4.371 16.359 35.188 1 54.34 1016 ASN A CA 1
ATOM 8262 C C . ASN A 1 1016 ? 3.75 16.344 33.781 1 54.34 1016 ASN A C 1
ATOM 8264 O O . ASN A 1 1016 ? 4.305 15.75 32.875 1 54.34 1016 ASN A O 1
ATOM 8268 N N . THR A 1 1017 ? 2.518 16.406 33.531 1 57.12 1017 THR A N 1
ATOM 8269 C CA . THR A 1 1017 ? 2.391 15.961 32.156 1 57.12 1017 THR A CA 1
ATOM 8270 C C . THR A 1 1017 ? 2.27 17.156 31.219 1 57.12 1017 THR A C 1
ATOM 8272 O O . THR A 1 1017 ? 1.471 18.062 31.453 1 57.12 1017 THR A O 1
ATOM 8275 N N . GLU A 1 1018 ? 3.309 17.422 30.438 1 56.59 1018 GLU A N 1
ATOM 8276 C CA . GLU A 1 1018 ? 3.303 18.344 29.312 1 56.59 1018 GLU A CA 1
ATOM 8277 C C . GLU A 1 1018 ? 2.047 18.188 28.469 1 56.59 1018 GLU A C 1
ATOM 8279 O O . GLU A 1 1018 ? 1.665 17.062 28.125 1 56.59 1018 GLU A O 1
ATOM 8284 N N . ILE A 1 1019 ? 1.272 19.328 28.406 1 59.72 1019 ILE A N 1
ATOM 8285 C CA . ILE A 1 1019 ? 0.064 19.328 27.578 1 59.72 1019 ILE A CA 1
ATOM 8286 C C . ILE A 1 1019 ? 0.432 19.562 26.125 1 59.72 1019 ILE A C 1
ATOM 8288 O O . ILE A 1 1019 ? 1.152 20.516 25.797 1 59.72 1019 ILE A O 1
ATOM 8292 N N . GLN A 1 1020 ? 0.064 18.719 25.328 1 59.34 1020 GLN A N 1
ATOM 8293 C CA . GLN A 1 1020 ? 0.288 18.844 23.891 1 59.34 1020 GLN A CA 1
ATOM 8294 C C . GLN A 1 1020 ? -0.788 19.703 23.234 1 59.34 1020 GLN A C 1
ATOM 8296 O O . GLN A 1 1020 ? -1.856 19.922 23.812 1 59.34 1020 GLN A O 1
ATOM 8301 N N . ALA A 1 1021 ? -0.484 20.203 22.078 1 64.69 1021 ALA A N 1
ATOM 8302 C CA . ALA A 1 1021 ? -1.438 21.016 21.328 1 64.69 1021 ALA A CA 1
ATOM 8303 C C . ALA A 1 1021 ? -2.766 20.281 21.156 1 64.69 1021 ALA A C 1
ATOM 8305 O O . ALA A 1 1021 ? -2.785 19.094 20.859 1 64.69 1021 ALA A O 1
ATOM 8306 N N . TYR A 1 1022 ? -3.861 20.922 21.422 1 72.69 1022 TYR A N 1
ATOM 8307 C CA . TYR A 1 1022 ? -5.23 20.469 21.188 1 72.69 1022 TYR A CA 1
ATOM 8308 C C . TYR A 1 1022 ? -5.711 19.562 22.312 1 72.69 1022 TYR A C 1
ATOM 8310 O O . TYR A 1 1022 ? -6.895 19.219 22.375 1 72.69 1022 TYR A O 1
ATOM 8318 N N . ASP A 1 1023 ? -4.715 19.203 23.234 1 75.88 1023 ASP A N 1
ATOM 8319 C CA . ASP A 1 1023 ? -5.164 18.359 24.344 1 75.88 1023 ASP A CA 1
ATOM 8320 C C . ASP A 1 1023 ? -5.832 19.188 25.438 1 75.88 1023 ASP A C 1
ATOM 8322 O O . ASP A 1 1023 ? -5.469 20.344 25.656 1 75.88 1023 ASP A O 1
ATOM 8326 N N . THR A 1 1024 ? -6.852 18.609 26.078 1 65 1024 THR A N 1
ATOM 8327 C CA . THR A 1 1024 ? -7.617 19.328 27.094 1 65 1024 THR A CA 1
ATOM 8328 C C . THR A 1 1024 ? -7.371 18.719 28.469 1 65 1024 THR A C 1
ATOM 8330 O O . THR A 1 1024 ? -8.172 18.922 29.391 1 65 1024 THR A O 1
ATOM 8333 N N . LYS A 1 1025 ? -6.199 18.406 28.875 1 63.59 1025 LYS A N 1
ATOM 8334 C CA . LYS A 1 1025 ? -6.012 17.922 30.25 1 63.59 1025 LYS A CA 1
ATOM 8335 C C . LYS A 1 1025 ? -6.258 19.047 31.25 1 63.59 1025 LYS A C 1
ATOM 8337 O O . LYS A 1 1025 ? -5.676 20.125 31.141 1 63.59 1025 LYS A O 1
ATOM 8342 N N . PHE A 1 1026 ? -7.062 18.672 32.156 1 75.94 1026 PHE A N 1
ATOM 8343 C CA . PHE A 1 1026 ? -7.406 19.672 33.156 1 75.94 1026 PHE A CA 1
ATOM 8344 C C . PHE A 1 1026 ? -6.324 19.766 34.219 1 75.94 1026 PHE A C 1
ATOM 8346 O O . PHE A 1 1026 ? -5.887 18.75 34.75 1 75.94 1026 PHE A O 1
ATOM 8353 N N . VAL A 1 1027 ? -5.809 20.891 34.406 1 77.94 1027 VAL A N 1
ATOM 8354 C CA . VAL A 1 1027 ? -4.906 21.219 35.5 1 77.94 1027 VAL A CA 1
ATOM 8355 C C . VAL A 1 1027 ? -5.504 22.328 36.344 1 77.94 1027 VAL A C 1
ATOM 8357 O O . VAL A 1 1027 ? -5.859 23.391 35.844 1 77.94 1027 VAL A O 1
ATOM 8360 N N . ASP A 1 1028 ? -5.656 22 37.625 1 88.12 1028 ASP A N 1
ATOM 8361 C CA . ASP A 1 1028 ? -6.062 23.047 38.562 1 88.12 1028 ASP A CA 1
ATOM 8362 C C . ASP A 1 1028 ? -4.891 23.953 38.938 1 88.12 1028 ASP A C 1
ATOM 8364 O O . ASP A 1 1028 ? -4.109 23.656 39.844 1 88.12 1028 ASP A O 1
ATOM 8368 N N . ALA A 1 1029 ? -4.816 25.062 38.312 1 84.12 1029 ALA A N 1
ATOM 8369 C CA . ALA A 1 1029 ? -3.688 25.984 38.438 1 84.12 1029 ALA A CA 1
ATOM 8370 C C . ALA A 1 1029 ? -3.607 26.562 39.844 1 84.12 1029 ALA A C 1
ATOM 8372 O O . ALA A 1 1029 ? -2.549 27.031 40.281 1 84.12 1029 ALA A O 1
ATOM 8373 N N . GLU A 1 1030 ? -4.641 26.5 40.625 1 90.62 1030 GLU A N 1
ATOM 8374 C CA . GLU A 1 1030 ? -4.664 27.172 41.938 1 90.62 1030 GLU A CA 1
ATOM 8375 C C . GLU A 1 1030 ? -4.59 26.172 43.062 1 90.62 1030 GLU A C 1
ATOM 8377 O O . GLU A 1 1030 ? -4.809 26.516 44.219 1 90.62 1030 GLU A O 1
ATOM 8382 N N . PHE A 1 1031 ? -4.289 24.953 42.75 1 93 1031 PHE A N 1
ATOM 8383 C CA . PHE A 1 1031 ? -4.242 23.922 43.781 1 93 1031 PHE A CA 1
ATOM 8384 C C . PHE A 1 1031 ? -3.258 24.281 44.875 1 93 1031 PHE A C 1
ATOM 8386 O O . PHE A 1 1031 ? -3.564 24.125 46.062 1 93 1031 PHE A O 1
ATOM 8393 N N . ARG A 1 1032 ? -2.082 24.812 44.5 1 92.12 1032 ARG A N 1
ATOM 8394 C CA . ARG A 1 1032 ? -1.084 25.203 45.469 1 92.12 1032 ARG A CA 1
ATOM 8395 C C . ARG A 1 1032 ? -1.602 26.344 46.344 1 92.12 1032 ARG A C 1
ATOM 8397 O O . ARG A 1 1032 ? -1.309 26.391 47.562 1 92.12 1032 ARG A O 1
ATOM 8404 N N . LEU A 1 1033 ? -2.201 27.266 45.812 1 94.38 1033 LEU A N 1
ATOM 8405 C CA . LEU A 1 1033 ? -2.779 28.391 46.562 1 94.38 1033 LEU A CA 1
ATOM 8406 C C . LEU A 1 1033 ? -3.799 27.906 47.594 1 94.38 1033 LEU A C 1
ATOM 8408 O O . LEU A 1 1033 ? -3.832 28.391 48.719 1 94.38 1033 LEU A O 1
ATOM 8412 N N . ILE A 1 1034 ? -4.605 26.953 47.219 1 94.81 1034 ILE A N 1
ATOM 8413 C CA . ILE A 1 1034 ? -5.617 26.391 48.094 1 94.81 1034 ILE A CA 1
ATOM 8414 C C . ILE A 1 1034 ? -4.941 25.703 49.281 1 94.81 1034 ILE A C 1
ATOM 8416 O O . ILE A 1 1034 ? -5.359 25.875 50.438 1 94.81 1034 ILE A O 1
ATOM 8420 N N . LEU A 1 1035 ? -3.912 24.984 48.969 1 94.38 1035 LEU A N 1
ATOM 8421 C CA . LEU A 1 1035 ? -3.188 24.297 50.031 1 94.38 1035 LEU A CA 1
ATOM 8422 C C . LEU A 1 1035 ? -2.625 25.297 51.031 1 94.38 1035 LEU A C 1
ATOM 8424 O O . LEU A 1 1035 ? -2.736 25.094 52.25 1 94.38 1035 LEU A O 1
ATOM 8428 N N . ASP A 1 1036 ? -2.043 26.344 50.562 1 95.06 1036 ASP A N 1
ATOM 8429 C CA . ASP A 1 1036 ? -1.475 27.375 51.438 1 95.06 1036 ASP A CA 1
ATOM 8430 C C . ASP A 1 1036 ? -2.561 28.047 52.25 1 95.06 1036 ASP A C 1
ATOM 8432 O O . ASP A 1 1036 ? -2.361 28.328 53.438 1 95.06 1036 ASP A O 1
ATOM 8436 N N . PHE A 1 1037 ? -3.594 28.359 51.656 1 95.12 1037 PHE A N 1
ATOM 8437 C CA . PHE A 1 1037 ? -4.719 29 52.344 1 95.12 1037 PHE A CA 1
ATOM 8438 C C . PHE A 1 1037 ? -5.227 28.141 53.469 1 95.12 1037 PHE A C 1
ATOM 8440 O O . PHE A 1 1037 ? -5.438 28.641 54.594 1 95.12 1037 PHE A O 1
ATOM 8447 N N . LEU A 1 1038 ? -5.352 26.891 53.25 1 94.62 1038 LEU A N 1
ATOM 8448 C CA . LEU A 1 1038 ? -5.859 25.969 54.25 1 94.62 1038 LEU A CA 1
ATOM 8449 C C . LEU A 1 1038 ? -4.883 25.859 55.406 1 94.62 1038 LEU A C 1
ATOM 8451 O O . LEU A 1 1038 ? -5.301 25.75 56.562 1 94.62 1038 LEU A O 1
ATOM 8455 N N . GLN A 1 1039 ? -3.693 25.875 55.062 1 93.81 1039 GLN A N 1
ATOM 8456 C CA . GLN A 1 1039 ? -2.676 25.812 56.125 1 93.81 1039 GLN A CA 1
ATOM 8457 C C . GLN A 1 1039 ? -2.727 27.047 57 1 93.81 1039 GLN A C 1
ATOM 8459 O O . GLN A 1 1039 ? -2.666 26.953 58.219 1 93.81 1039 GLN A O 1
ATOM 8464 N N . ILE A 1 1040 ? -2.873 28.188 56.438 1 94.06 1040 ILE A N 1
ATOM 8465 C CA . ILE A 1 1040 ? -2.879 29.453 57.156 1 94.06 1040 ILE A CA 1
ATOM 8466 C C . ILE A 1 1040 ? -4.133 29.547 58 1 94.06 1040 ILE A C 1
ATOM 8468 O O . ILE A 1 1040 ? -4.082 30.047 59.125 1 94.06 1040 ILE A O 1
ATOM 8472 N N . MET A 1 1041 ? -5.188 29 57.531 1 93.19 1041 MET A N 1
ATOM 8473 C CA . MET A 1 1041 ? -6.469 29.109 58.219 1 93.19 1041 MET A CA 1
ATOM 8474 C C . MET A 1 1041 ? -6.699 27.922 59.156 1 93.19 1041 MET A C 1
ATOM 8476 O O . MET A 1 1041 ? -7.707 27.875 59.844 1 93.19 1041 MET A O 1
ATOM 8480 N N . ASN A 1 1042 ? -5.785 27 59.219 1 87.31 1042 ASN A N 1
ATOM 8481 C CA . ASN A 1 1042 ? -5.879 25.781 60 1 87.31 1042 ASN A CA 1
ATOM 8482 C C . ASN A 1 1042 ? -7.16 25 59.719 1 87.31 1042 ASN A C 1
ATOM 8484 O O . ASN A 1 1042 ? -7.934 24.703 60.625 1 87.31 1042 ASN A O 1
ATOM 8488 N N . LEU A 1 1043 ? -7.34 24.812 58.531 1 85.81 1043 LEU A N 1
ATOM 8489 C CA . LEU A 1 1043 ? -8.492 24.062 58.062 1 85.81 1043 LEU A CA 1
ATOM 8490 C C . LEU A 1 1043 ? -8.07 22.688 57.531 1 85.81 1043 LEU A C 1
ATOM 8492 O O . LEU A 1 1043 ? -6.969 22.531 57 1 85.81 1043 LEU A O 1
ATOM 8496 N N . MET B 1 1 ? 21.109 15.133 -72.75 1 23.55 1 MET B N 1
ATOM 8497 C CA . MET B 1 1 ? 21.812 13.93 -72.312 1 23.55 1 MET B CA 1
ATOM 8498 C C . MET B 1 1 ? 22.016 13.938 -70.812 1 23.55 1 MET B C 1
ATOM 8500 O O . MET B 1 1 ? 22.562 12.984 -70.25 1 23.55 1 MET B O 1
ATOM 8504 N N . LYS B 1 2 ? 22.172 15.227 -70.312 1 31.31 2 LYS B N 1
ATOM 8505 C CA . LYS B 1 2 ? 22.328 15.609 -68.938 1 31.31 2 LYS B CA 1
ATOM 8506 C C . LYS B 1 2 ? 21.172 15.086 -68.062 1 31.31 2 LYS B C 1
ATOM 8508 O O . LYS B 1 2 ? 21.359 14.789 -66.875 1 31.31 2 LYS B O 1
ATOM 8513 N N . PHE B 1 3 ? 20.047 15.273 -68.75 1 32.88 3 PHE B N 1
ATOM 8514 C CA . PHE B 1 3 ? 18.812 15.086 -68 1 32.88 3 PHE B CA 1
ATOM 8515 C C . PHE B 1 3 ? 18.562 13.609 -67.688 1 32.88 3 PHE B C 1
ATOM 8517 O O . PHE B 1 3 ? 17.672 13.258 -66.875 1 32.88 3 PHE B O 1
ATOM 8524 N N . LEU B 1 4 ? 19.109 12.805 -68.625 1 36.69 4 LEU B N 1
ATOM 8525 C CA . LEU B 1 4 ? 18.672 11.414 -68.625 1 36.69 4 LEU B CA 1
ATOM 8526 C C . LEU B 1 4 ? 19.312 10.672 -67.438 1 36.69 4 LEU B C 1
ATOM 8528 O O . LEU B 1 4 ? 18.766 9.672 -66.938 1 36.69 4 LEU B O 1
ATOM 8532 N N . ASN B 1 5 ? 20.531 11.148 -67.125 1 36.25 5 ASN B N 1
ATOM 8533 C CA . ASN B 1 5 ? 21.312 10.289 -66.25 1 36.25 5 ASN B CA 1
ATOM 8534 C C . ASN B 1 5 ? 20.828 10.383 -64.812 1 36.25 5 ASN B C 1
ATOM 8536 O O . ASN B 1 5 ? 21.281 9.617 -63.938 1 36.25 5 ASN B O 1
ATOM 8540 N N . VAL B 1 6 ? 20.234 11.617 -64.438 1 42.06 6 VAL B N 1
ATOM 8541 C CA . VAL B 1 6 ? 19.938 11.805 -63.031 1 42.06 6 VAL B CA 1
ATOM 8542 C C . VAL B 1 6 ? 18.75 10.93 -62.625 1 42.06 6 VAL B C 1
ATOM 8544 O O . VAL B 1 6 ? 18.531 10.664 -61.438 1 42.06 6 VAL B O 1
ATOM 8547 N N . LEU B 1 7 ? 17.875 10.602 -63.688 1 39.84 7 LEU B N 1
ATOM 8548 C CA . LEU B 1 7 ? 16.688 9.828 -63.312 1 39.84 7 LEU B CA 1
ATOM 8549 C C . LEU B 1 7 ? 17.062 8.422 -62.875 1 39.84 7 LEU B C 1
ATOM 8551 O O . LEU B 1 7 ? 16.375 7.82 -62.062 1 39.84 7 LEU B O 1
ATOM 8555 N N . PHE B 1 8 ? 18.188 7.902 -63.469 1 38.19 8 PHE B N 1
ATOM 8556 C CA . PHE B 1 8 ? 18.469 6.496 -63.219 1 38.19 8 PHE B CA 1
ATOM 8557 C C . PHE B 1 8 ? 18.938 6.301 -61.75 1 38.19 8 PHE B C 1
ATOM 8559 O O . PHE B 1 8 ? 18.906 5.184 -61.25 1 38.19 8 PHE B O 1
ATOM 8566 N N . PHE B 1 9 ? 19.578 7.371 -61.188 1 36.69 9 PHE B N 1
ATOM 8567 C CA . PHE B 1 9 ? 20.172 7.125 -59.875 1 36.69 9 PHE B CA 1
ATOM 8568 C C . PHE B 1 9 ? 19.078 7.062 -58.812 1 36.69 9 PHE B C 1
ATOM 8570 O O . PHE B 1 9 ? 19.281 6.484 -57.719 1 36.69 9 PHE B O 1
ATOM 8577 N N . ILE B 1 10 ? 17.953 7.82 -58.969 1 39.12 10 ILE B N 1
ATOM 8578 C CA . ILE B 1 10 ? 16.953 7.84 -57.906 1 39.12 10 ILE B CA 1
ATOM 8579 C C . ILE B 1 10 ? 16.25 6.484 -57.844 1 39.12 10 ILE B C 1
ATOM 8581 O O . ILE B 1 10 ? 15.766 6.09 -56.781 1 39.12 10 ILE B O 1
ATOM 8585 N N . LEU B 1 11 ? 16.094 5.836 -59.031 1 36.91 11 LEU B N 1
ATOM 8586 C CA . LEU B 1 11 ? 15.32 4.598 -58.938 1 36.91 11 LEU B CA 1
ATOM 8587 C C . LEU B 1 11 ? 16.109 3.514 -58.219 1 36.91 11 LEU B C 1
ATOM 8589 O O . LEU B 1 11 ? 15.539 2.482 -57.844 1 36.91 11 LEU B O 1
ATOM 8593 N N . PHE B 1 12 ? 17.469 3.549 -58.344 1 32.44 12 PHE B N 1
ATOM 8594 C CA . PHE B 1 12 ? 18.188 2.42 -57.75 1 32.44 12 PHE B CA 1
ATOM 8595 C C . PHE B 1 12 ? 18.094 2.459 -56.25 1 32.44 12 PHE B C 1
ATOM 8597 O O . PHE B 1 12 ? 18.359 1.461 -55.562 1 32.44 12 PHE B O 1
ATOM 8604 N N . ILE B 1 13 ? 18.109 3.705 -55.656 1 33.97 13 ILE B N 1
ATOM 8605 C CA . ILE B 1 13 ? 18.188 3.639 -54.219 1 33.97 13 ILE B CA 1
ATOM 8606 C C . ILE B 1 13 ? 16.859 3.127 -53.656 1 33.97 13 ILE B C 1
ATOM 8608 O O . ILE B 1 13 ? 16.719 2.943 -52.438 1 33.97 13 ILE B O 1
ATOM 8612 N N . MET B 1 14 ? 15.758 3.297 -54.406 1 33.53 14 MET B N 1
ATOM 8613 C CA . MET B 1 14 ? 14.523 2.822 -53.812 1 33.53 14 MET B CA 1
ATOM 8614 C C . MET B 1 14 ? 14.547 1.305 -53.656 1 33.53 14 MET B C 1
ATOM 8616 O O . MET B 1 14 ? 13.539 0.704 -53.25 1 33.53 14 MET B O 1
ATOM 8620 N N . GLN B 1 15 ? 15.289 0.617 -54.469 1 32.34 15 GLN B N 1
ATOM 8621 C CA . GLN B 1 15 ? 15.094 -0.824 -54.344 1 32.34 15 GLN B CA 1
ATOM 8622 C C . GLN B 1 15 ? 15.32 -1.309 -52.938 1 32.34 15 GLN B C 1
ATOM 8624 O O . GLN B 1 15 ? 14.812 -2.361 -52.531 1 32.34 15 GLN B O 1
ATOM 8629 N N . ALA B 1 16 ? 16.562 -1.078 -52.438 1 35.03 16 ALA B N 1
ATOM 8630 C CA . ALA B 1 16 ? 17.156 -2.002 -51.469 1 35.03 16 ALA B CA 1
ATOM 8631 C C . ALA B 1 16 ? 16.375 -2.027 -50.156 1 35.03 16 ALA B C 1
ATOM 8633 O O . ALA B 1 16 ? 16.797 -2.65 -49.188 1 35.03 16 ALA B O 1
ATOM 8634 N N . LEU B 1 17 ? 15.758 -0.948 -49.75 1 38.78 17 LEU B N 1
ATOM 8635 C CA . LEU B 1 17 ? 15.352 -1.23 -48.375 1 38.78 17 LEU B CA 1
ATOM 8636 C C . LEU B 1 17 ? 14.289 -2.328 -48.312 1 38.78 17 LEU B C 1
ATOM 8638 O O . LEU B 1 17 ? 13.094 -2.047 -48.438 1 38.78 17 LEU B O 1
ATOM 8642 N N . ASN B 1 18 ? 14.297 -3.246 -49.094 1 39.72 18 ASN B N 1
ATOM 8643 C CA . ASN B 1 18 ? 13.492 -4.402 -48.719 1 39.72 18 ASN B CA 1
ATOM 8644 C C . ASN B 1 18 ? 13.469 -4.602 -47.219 1 39.72 18 ASN B C 1
ATOM 8646 O O . ASN B 1 18 ? 14.445 -5.074 -46.625 1 39.72 18 ASN B O 1
ATOM 8650 N N . SER B 1 19 ? 12.852 -3.754 -46.5 1 49.97 19 SER B N 1
ATOM 8651 C CA . SER B 1 19 ? 12.664 -3.795 -45.062 1 49.97 19 SER B CA 1
ATOM 8652 C C . SER B 1 19 ? 12.398 -5.219 -44.562 1 49.97 19 SER B C 1
ATOM 8654 O O . SER B 1 19 ? 11.461 -5.875 -45.031 1 49.97 19 SER B O 1
ATOM 8656 N N . GLN B 1 20 ? 13.266 -5.934 -44.125 1 72 20 GLN B N 1
ATOM 8657 C CA . GLN B 1 20 ? 13.148 -7.227 -43.438 1 72 20 GLN B CA 1
ATOM 8658 C C . GLN B 1 20 ? 11.898 -7.285 -42.562 1 72 20 GLN B C 1
ATOM 8660 O O . GLN B 1 20 ? 11.602 -6.344 -41.844 1 72 20 GLN B O 1
ATOM 8665 N N . LYS B 1 21 ? 10.875 -8.078 -42.938 1 86.5 21 LYS B N 1
ATOM 8666 C CA . LYS B 1 21 ? 9.625 -8.242 -42.219 1 86.5 21 LYS B CA 1
ATOM 8667 C C . LYS B 1 21 ? 9.578 -9.594 -41.5 1 86.5 21 LYS B C 1
ATOM 8669 O O . LYS B 1 21 ? 10.062 -10.594 -42.031 1 86.5 21 LYS B O 1
ATOM 8674 N N . ALA B 1 22 ? 9.188 -9.57 -40.25 1 97.56 22 ALA B N 1
ATOM 8675 C CA . ALA B 1 22 ? 8.805 -10.812 -39.594 1 97.56 22 ALA B CA 1
ATOM 8676 C C . ALA B 1 22 ? 7.418 -11.266 -40.031 1 97.56 22 ALA B C 1
ATOM 8678 O O . ALA B 1 22 ? 6.609 -10.453 -40.5 1 97.56 22 ALA B O 1
ATOM 8679 N N . THR B 1 23 ? 7.176 -12.469 -40.062 1 98.06 23 THR B N 1
ATOM 8680 C CA . THR B 1 23 ? 5.875 -13 -40.469 1 98.06 23 THR B CA 1
ATOM 8681 C C . THR B 1 23 ? 5.219 -13.75 -39.312 1 98.06 23 THR B C 1
ATOM 8683 O O . THR B 1 23 ? 5.902 -14.25 -38.438 1 98.06 23 THR B O 1
ATOM 8686 N N . VAL B 1 24 ? 3.957 -13.797 -39.281 1 98.5 24 VAL B N 1
ATOM 8687 C CA . VAL B 1 24 ? 3.141 -14.594 -38.344 1 98.5 24 VAL B CA 1
ATOM 8688 C C . VAL B 1 24 ? 2.041 -15.305 -39.125 1 98.5 24 VAL B C 1
ATOM 8690 O O . VAL B 1 24 ? 1.375 -14.703 -39.969 1 98.5 24 VAL B O 1
ATOM 8693 N N . ARG B 1 25 ? 1.896 -16.562 -39 1 98.12 25 ARG B N 1
ATOM 8694 C CA . ARG B 1 25 ? 0.912 -17.344 -39.75 1 98.12 25 ARG B CA 1
ATOM 8695 C C . ARG B 1 25 ? 0.456 -18.562 -38.969 1 98.12 25 ARG B C 1
ATOM 8697 O O . ARG B 1 25 ? 1.163 -19.016 -38.062 1 98.12 25 ARG B O 1
ATOM 8704 N N . GLU B 1 26 ? -0.661 -19.094 -39.281 1 98 26 GLU B N 1
ATOM 8705 C CA . GLU B 1 26 ? -1.173 -20.344 -38.719 1 98 26 GLU B CA 1
ATOM 8706 C C . GLU B 1 26 ? -0.856 -21.531 -39.625 1 98 26 GLU B C 1
ATOM 8708 O O . GLU B 1 26 ? -0.929 -21.406 -40.844 1 98 26 GLU B O 1
ATOM 8713 N N . GLU B 1 27 ? -0.4 -22.562 -38.969 1 97.06 27 GLU B N 1
ATOM 8714 C CA . GLU B 1 27 ? -0.154 -23.812 -39.688 1 97.06 27 GLU B CA 1
ATOM 8715 C C . GLU B 1 27 ? -0.62 -25 -38.844 1 97.06 27 GLU B C 1
ATOM 8717 O O . GLU B 1 27 ? -0.647 -24.938 -37.625 1 97.06 27 GLU B O 1
ATOM 8722 N N . ASN B 1 28 ? -1.073 -25.984 -39.562 1 97.12 28 ASN B N 1
ATOM 8723 C CA . ASN B 1 28 ? -1.363 -27.25 -38.906 1 97.12 28 ASN B CA 1
ATOM 8724 C C . ASN B 1 28 ? -0.185 -28.219 -39 1 97.12 28 ASN B C 1
ATOM 8726 O O . ASN B 1 28 ? 0.31 -28.5 -40.094 1 97.12 28 ASN B O 1
ATOM 8730 N N . LEU B 1 29 ? 0.281 -28.656 -37.969 1 97.69 29 LEU B N 1
ATOM 8731 C CA . LEU B 1 29 ? 1.312 -29.688 -37.938 1 97.69 29 LEU B CA 1
ATOM 8732 C C . LEU B 1 29 ? 0.711 -31.047 -37.594 1 97.69 29 LEU B C 1
ATOM 8734 O O . LEU B 1 29 ? 0.044 -31.188 -36.562 1 97.69 29 LEU B O 1
ATOM 8738 N N . ASN B 1 30 ? 0.94 -31.953 -38.469 1 98 30 ASN B N 1
ATOM 8739 C CA . ASN B 1 30 ? 0.533 -33.312 -38.188 1 98 30 ASN B CA 1
ATOM 8740 C C . ASN B 1 30 ? 1.547 -34.031 -37.312 1 98 30 ASN B C 1
ATOM 8742 O O . ASN B 1 30 ? 2.668 -34.312 -37.719 1 98 30 ASN B O 1
ATOM 8746 N N . MET B 1 31 ? 1.152 -34.312 -36.125 1 98.06 31 MET B N 1
ATOM 8747 C CA . MET B 1 31 ? 2.092 -34.875 -35.156 1 98.06 31 MET B CA 1
ATOM 8748 C C . MET B 1 31 ? 1.503 -36.125 -34.469 1 98.06 31 MET B C 1
ATOM 8750 O O . MET B 1 31 ? 0.301 -36.188 -34.219 1 98.06 31 MET B O 1
ATOM 8754 N N . LYS B 1 32 ? 2.381 -37.125 -34.219 1 98.31 32 LYS B N 1
ATOM 8755 C CA . LYS B 1 32 ? 1.94 -38.25 -33.406 1 98.31 32 LYS B CA 1
ATOM 8756 C C . LYS B 1 32 ? 1.513 -37.812 -32.031 1 98.31 32 LYS B C 1
ATOM 8758 O O . LYS B 1 32 ? 2.242 -37.062 -31.344 1 98.31 32 LYS B O 1
ATOM 8763 N N . THR B 1 33 ? 0.338 -38.219 -31.688 1 98.38 33 THR B N 1
ATOM 8764 C CA . THR B 1 33 ? -0.274 -37.656 -30.484 1 98.38 33 THR B CA 1
ATOM 8765 C C . THR B 1 33 ? -0.77 -38.781 -29.578 1 98.38 33 THR B C 1
ATOM 8767 O O . THR B 1 33 ? -1.433 -39.719 -30.047 1 98.38 33 THR B O 1
ATOM 8770 N N . TYR B 1 34 ? -0.387 -38.844 -28.344 1 98.06 34 TYR B N 1
ATOM 8771 C CA . TYR B 1 34 ? -0.946 -39.656 -27.266 1 98.06 34 TYR B CA 1
ATOM 8772 C C . TYR B 1 34 ? -1.917 -38.844 -26.406 1 98.06 34 TYR B C 1
ATOM 8774 O O . TYR B 1 34 ? -1.503 -38.156 -25.5 1 98.06 34 TYR B O 1
ATOM 8782 N N . MET B 1 35 ? -3.156 -38.969 -26.625 1 97 35 MET B N 1
ATOM 8783 C CA . MET B 1 35 ? -4.188 -38.062 -26.156 1 97 35 MET B CA 1
ATOM 8784 C C . MET B 1 35 ? -4.613 -38.406 -24.734 1 97 35 MET B C 1
ATOM 8786 O O . MET B 1 35 ? -4.277 -39.469 -24.219 1 97 35 MET B O 1
ATOM 8790 N N . PHE B 1 36 ? -5.242 -37.469 -24.094 1 97.38 36 PHE B N 1
ATOM 8791 C CA . PHE B 1 36 ? -5.906 -37.625 -22.812 1 97.38 36 PHE B CA 1
ATOM 8792 C C . PHE B 1 36 ? -7.418 -37.531 -22.953 1 97.38 36 PHE B C 1
ATOM 8794 O O . PHE B 1 36 ? -7.914 -37.156 -24.016 1 97.38 36 PHE B O 1
ATOM 8801 N N . GLY B 1 37 ? -8.172 -37.906 -21.953 1 96.56 37 GLY B N 1
ATOM 8802 C CA . GLY B 1 37 ? -9.625 -37.844 -21.938 1 96.56 37 GLY B CA 1
ATOM 8803 C C . GLY B 1 37 ? -10.227 -38.219 -20.594 1 96.56 37 GLY B C 1
ATOM 8804 O O . GLY B 1 37 ? -9.578 -38.062 -19.562 1 96.56 37 GLY B O 1
ATOM 8805 N N . ASP B 1 38 ? -11.562 -38.438 -20.672 1 96.69 38 ASP B N 1
ATOM 8806 C CA . ASP B 1 38 ? -12.352 -38.875 -19.516 1 96.69 38 ASP B CA 1
ATOM 8807 C C . ASP B 1 38 ? -12.422 -37.781 -18.453 1 96.69 38 ASP B C 1
ATOM 8809 O O . ASP B 1 38 ? -11.969 -37.969 -17.328 1 96.69 38 ASP B O 1
ATOM 8813 N N . PRO B 1 39 ? -12.93 -36.625 -18.844 1 97.56 39 PRO B N 1
ATOM 8814 C CA . PRO B 1 39 ? -13.133 -35.594 -17.828 1 97.56 39 PRO B CA 1
ATOM 8815 C C . PRO B 1 39 ? -14 -36.062 -16.672 1 97.56 39 PRO B C 1
ATOM 8817 O O . PRO B 1 39 ? -15.023 -36.719 -16.875 1 97.56 39 PRO B O 1
ATOM 8820 N N . ASP B 1 40 ? -13.602 -35.781 -15.445 1 97.75 40 ASP B N 1
ATOM 8821 C CA . ASP B 1 40 ? -14.305 -36.188 -14.242 1 97.75 40 ASP B CA 1
ATOM 8822 C C . ASP B 1 40 ? -15.555 -35.344 -14.008 1 97.75 40 ASP B C 1
ATOM 8824 O O . ASP B 1 40 ? -15.445 -34.156 -13.711 1 97.75 40 ASP B O 1
ATOM 8828 N N . PRO B 1 41 ? -16.719 -35.906 -14.094 1 97.81 41 PRO B N 1
ATOM 8829 C CA . PRO B 1 41 ? -17.938 -35.125 -13.898 1 97.81 41 PRO B CA 1
ATOM 8830 C C . PRO B 1 41 ? -18.297 -34.938 -12.43 1 97.81 41 PRO B C 1
ATOM 8832 O O . PRO B 1 41 ? -19.234 -34.219 -12.102 1 97.81 41 PRO B O 1
ATOM 8835 N N . VAL B 1 42 ? -17.562 -35.531 -11.461 1 98.12 42 VAL B N 1
ATOM 8836 C CA . VAL B 1 42 ? -17.844 -35.469 -10.031 1 98.12 42 VAL B CA 1
ATOM 8837 C C . VAL B 1 42 ? -17.234 -34.188 -9.453 1 98.12 42 VAL B C 1
ATOM 8839 O O . VAL B 1 42 ? -16.062 -33.875 -9.688 1 98.12 42 VAL B O 1
ATOM 8842 N N . ALA B 1 43 ? -18.016 -33.406 -8.703 1 97 43 ALA B N 1
ATOM 8843 C CA . ALA B 1 43 ? -17.516 -32.188 -8.078 1 97 43 ALA B CA 1
ATOM 8844 C C . ALA B 1 43 ? -16.438 -32.531 -7.047 1 97 43 ALA B C 1
ATOM 8846 O O . ALA B 1 43 ? -16.641 -33.375 -6.16 1 97 43 ALA B O 1
ATOM 8847 N N . ASN B 1 44 ? -15.305 -32.031 -7.219 1 95 44 ASN B N 1
ATOM 8848 C CA . ASN B 1 44 ? -14.188 -32.062 -6.285 1 95 44 ASN B CA 1
ATOM 8849 C C . ASN B 1 44 ? -13.781 -30.672 -5.812 1 95 44 ASN B C 1
ATOM 8851 O O . ASN B 1 44 ? -13.031 -29.984 -6.496 1 95 44 ASN B O 1
ATOM 8855 N N . ILE B 1 45 ? -14.203 -30.328 -4.59 1 95.38 45 ILE B N 1
ATOM 8856 C CA . ILE B 1 45 ? -13.914 -28.984 -4.086 1 95.38 45 ILE B CA 1
ATOM 8857 C C . ILE B 1 45 ? -12.484 -28.922 -3.566 1 95.38 45 ILE B C 1
ATOM 8859 O O . ILE B 1 45 ? -12.203 -29.375 -2.451 1 95.38 45 ILE B O 1
ATOM 8863 N N . ASN B 1 46 ? -11.609 -28.422 -4.32 1 92.25 46 ASN B N 1
ATOM 8864 C CA . ASN B 1 46 ? -10.195 -28.234 -3.994 1 92.25 46 ASN B CA 1
ATOM 8865 C C . ASN B 1 46 ? -9.688 -26.859 -4.438 1 92.25 46 ASN B C 1
ATOM 8867 O O . ASN B 1 46 ? -10.484 -25.938 -4.648 1 92.25 46 ASN B O 1
ATOM 8871 N N . ARG B 1 47 ? -8.414 -26.734 -4.602 1 92.12 47 ARG B N 1
ATOM 8872 C CA . ARG B 1 47 ? -7.82 -25.406 -4.816 1 92.12 47 ARG B CA 1
ATOM 8873 C C . ARG B 1 47 ? -8.031 -24.953 -6.254 1 92.12 47 ARG B C 1
ATOM 8875 O O . ARG B 1 47 ? -7.871 -23.766 -6.559 1 92.12 47 ARG B O 1
ATOM 8882 N N . ILE B 1 48 ? -8.406 -25.844 -7.203 1 95.06 48 ILE B N 1
ATOM 8883 C CA . ILE B 1 48 ? -8.531 -25.422 -8.594 1 95.06 48 ILE B CA 1
ATOM 8884 C C . ILE B 1 48 ? -10 -25.453 -9.016 1 95.06 48 ILE B C 1
ATOM 8886 O O . ILE B 1 48 ? -10.328 -25.078 -10.148 1 95.06 48 ILE B O 1
ATOM 8890 N N . TYR B 1 49 ? -10.945 -25.922 -8.078 1 96.75 49 TYR B N 1
ATOM 8891 C CA . TYR B 1 49 ? -12.359 -25.781 -8.391 1 96.75 49 TYR B CA 1
ATOM 8892 C C . TYR B 1 49 ? -12.672 -24.359 -8.883 1 96.75 49 TYR B C 1
ATOM 8894 O O . TYR B 1 49 ? -12.211 -23.375 -8.305 1 96.75 49 TYR B O 1
ATOM 8902 N N . PRO B 1 50 ? -13.32 -24.344 -10 1 97.62 50 PRO B N 1
ATOM 8903 C CA . PRO B 1 50 ? -14.312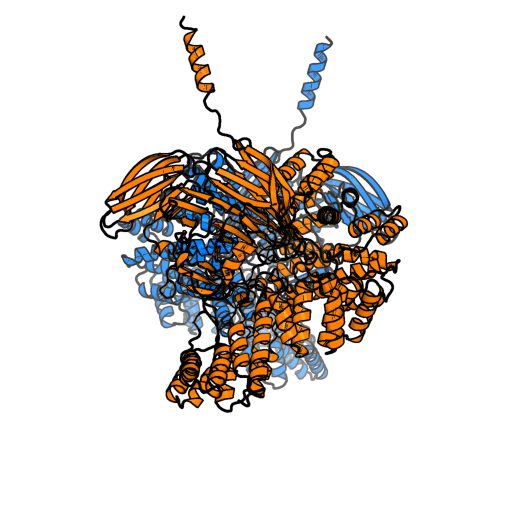 -25.281 -10.531 1 97.62 50 PRO B CA 1
ATOM 8904 C C . PRO B 1 50 ? -13.758 -26.141 -11.656 1 97.62 50 PRO B C 1
ATOM 8906 O O . PRO B 1 50 ? -14.516 -26.828 -12.359 1 97.62 50 PRO B O 1
ATOM 8909 N N . TYR B 1 51 ? -12.5 -26.156 -11.898 1 97.75 51 TYR B N 1
ATOM 8910 C CA . TYR B 1 51 ? -11.945 -27.047 -12.914 1 97.75 51 TYR B CA 1
ATOM 8911 C C . TYR B 1 51 ? -12.094 -28.5 -12.5 1 97.75 51 TYR B C 1
ATOM 8913 O O . TYR B 1 51 ? -12.125 -28.828 -11.312 1 97.75 51 TYR B O 1
ATOM 8921 N N . PHE B 1 52 ? -12.219 -29.344 -13.516 1 97.62 52 PHE B N 1
ATOM 8922 C CA . PHE B 1 52 ? -12.25 -30.797 -13.312 1 97.62 52 PHE B CA 1
ATOM 8923 C C . PHE B 1 52 ? -10.953 -31.438 -13.797 1 97.62 52 PHE B C 1
ATOM 8925 O O . PHE B 1 52 ? -10.203 -30.828 -14.562 1 97.62 52 PHE B O 1
ATOM 8932 N N . ARG B 1 53 ? -10.656 -32.625 -13.383 1 96.62 53 ARG B N 1
ATOM 8933 C CA . ARG B 1 53 ? -9.469 -33.375 -13.797 1 96.62 53 ARG B CA 1
ATOM 8934 C C . ARG B 1 53 ? -9.789 -34.281 -14.977 1 96.62 53 ARG B C 1
ATOM 8936 O O . ARG B 1 53 ? -10.945 -34.656 -15.195 1 96.62 53 ARG B O 1
ATOM 8943 N N . PHE B 1 54 ? -8.781 -34.656 -15.719 1 97.38 54 PHE B N 1
ATOM 8944 C CA . PHE B 1 54 ? -8.836 -35.688 -16.734 1 97.38 54 PHE B CA 1
ATOM 8945 C C . PHE B 1 54 ? -8.211 -37 -16.234 1 97.38 54 PHE B C 1
ATOM 8947 O O . PHE B 1 54 ? -7.039 -37 -15.844 1 97.38 54 PHE B O 1
ATOM 8954 N N . ASP B 1 55 ? -8.953 -38.125 -16.297 1 95.31 55 ASP B N 1
ATOM 8955 C CA . ASP B 1 55 ? -8.477 -39.344 -15.688 1 95.31 55 ASP B CA 1
ATOM 8956 C C . ASP B 1 55 ? -8.094 -40.375 -16.75 1 95.31 55 ASP B C 1
ATOM 8958 O O . ASP B 1 55 ? -7.836 -41.531 -16.422 1 95.31 55 ASP B O 1
ATOM 8962 N N . GLY B 1 56 ? -8.07 -40 -18.016 1 95.25 56 GLY B N 1
ATOM 8963 C CA . GLY B 1 56 ? -7.762 -40.938 -19.078 1 95.25 56 GLY B CA 1
ATOM 8964 C C . GLY B 1 56 ? -6.551 -40.531 -19.906 1 95.25 56 GLY B C 1
ATOM 8965 O O . GLY B 1 56 ? -6.441 -39.375 -20.328 1 95.25 56 GLY B O 1
ATOM 8966 N N . TYR B 1 57 ? -5.629 -41.531 -20.109 1 95.56 57 TYR B N 1
ATOM 8967 C CA . TYR B 1 57 ? -4.441 -41.344 -20.938 1 95.56 57 TYR B CA 1
ATOM 8968 C C . TYR B 1 57 ? -4.176 -42.594 -21.781 1 95.56 57 TYR B C 1
ATOM 8970 O O . TYR B 1 57 ? -4.5 -43.719 -21.359 1 95.56 57 TYR B O 1
ATOM 8978 N N . THR B 1 58 ? -3.609 -42.406 -22.938 1 94.44 58 THR B N 1
ATOM 8979 C CA . THR B 1 58 ? -3.375 -43.562 -23.797 1 94.44 58 THR B CA 1
ATOM 8980 C C . THR B 1 58 ? -1.896 -43.688 -24.172 1 94.44 58 THR B C 1
ATOM 8982 O O . THR B 1 58 ? -1.182 -42.688 -24.203 1 94.44 58 THR B O 1
ATOM 8985 N N . ASP B 1 59 ? -1.434 -44.906 -24.375 1 92.56 59 ASP B N 1
ATOM 8986 C CA . ASP B 1 59 ? -0.078 -45.156 -24.859 1 92.56 59 ASP B CA 1
ATOM 8987 C C . ASP B 1 59 ? -0.072 -45.469 -26.359 1 92.56 59 ASP B C 1
ATOM 8989 O O . ASP B 1 59 ? 0.959 -45.844 -26.906 1 92.56 59 ASP B O 1
ATOM 8993 N N . GLN B 1 60 ? -1.189 -45.312 -26.906 1 94.19 60 GLN B N 1
ATOM 8994 C CA . GLN B 1 60 ? -1.298 -45.5 -28.359 1 94.19 60 GLN B CA 1
ATOM 8995 C C . GLN B 1 60 ? -1.273 -44.156 -29.078 1 94.19 60 GLN B C 1
ATOM 8997 O O . GLN B 1 60 ? -2.168 -43.312 -28.891 1 94.19 60 GLN B O 1
ATOM 9002 N N . GLY B 1 61 ? -0.269 -44.031 -29.922 1 95.88 61 GLY B N 1
ATOM 9003 C CA . GLY B 1 61 ? -0.124 -42.781 -30.641 1 95.88 61 GLY B CA 1
ATOM 9004 C C . GLY B 1 61 ? -0.909 -42.75 -31.938 1 95.88 61 GLY B C 1
ATOM 9005 O O . GLY B 1 61 ? -1.006 -43.75 -32.625 1 95.88 61 GLY B O 1
ATOM 9006 N N . GLU B 1 62 ? -1.543 -41.656 -32.156 1 97.5 62 GLU B N 1
ATOM 9007 C CA . GLU B 1 62 ? -2.191 -41.406 -33.438 1 97.5 62 GLU B CA 1
ATOM 9008 C C . GLU B 1 62 ? -1.82 -40 -33.969 1 97.5 62 GLU B C 1
ATOM 9010 O O . GLU B 1 62 ? -1.616 -39.062 -33.219 1 97.5 62 GLU B O 1
ATOM 9015 N N . TYR B 1 63 ? -1.771 -39.906 -35.219 1 97.75 63 TYR B N 1
ATOM 9016 C CA . TYR B 1 63 ? -1.435 -38.625 -35.812 1 97.75 63 TYR B CA 1
ATOM 9017 C C . TYR B 1 63 ? -2.641 -37.688 -35.781 1 97.75 63 TYR B C 1
ATOM 9019 O O . TYR B 1 63 ? -3.762 -38.094 -36.094 1 97.75 63 TYR B O 1
ATOM 9027 N N . ARG B 1 64 ? -2.402 -36.531 -35.406 1 97.25 64 ARG B N 1
ATOM 9028 C CA . ARG B 1 64 ? -3.416 -35.469 -35.375 1 97.25 64 ARG B CA 1
ATOM 9029 C C . ARG B 1 64 ? -2.832 -34.125 -35.812 1 97.25 64 ARG B C 1
ATOM 9031 O O . ARG B 1 64 ? -1.646 -33.875 -35.594 1 97.25 64 ARG B O 1
ATOM 9038 N N . ASP B 1 65 ? -3.752 -33.312 -36.375 1 97.38 65 ASP B N 1
ATOM 9039 C CA . ASP B 1 65 ? -3.354 -31.969 -36.719 1 97.38 65 ASP B CA 1
ATOM 9040 C C . ASP B 1 65 ? -3.453 -31.047 -35.5 1 97.38 65 ASP B C 1
ATOM 9042 O O . ASP B 1 65 ? -4.461 -31.047 -34.812 1 97.38 65 ASP B O 1
ATOM 9046 N N . TRP B 1 66 ? -2.43 -30.406 -35.25 1 98.06 66 TRP B N 1
ATOM 9047 C CA . TRP B 1 66 ? -2.396 -29.391 -34.219 1 98.06 66 TRP B CA 1
ATOM 9048 C C . TRP B 1 66 ? -2.113 -28.016 -34.812 1 98.06 66 TRP B C 1
ATOM 9050 O O . TRP B 1 66 ? -1.181 -27.844 -35.594 1 98.06 66 TRP B O 1
ATOM 9060 N N . LYS B 1 67 ? -2.967 -27.047 -34.5 1 97.75 67 LYS B N 1
ATOM 9061 C CA . LYS B 1 67 ? -2.754 -25.672 -34.938 1 97.75 67 LYS B CA 1
ATOM 9062 C C . LYS B 1 67 ? -1.524 -25.062 -34.281 1 97.75 67 LYS B C 1
ATOM 9064 O O . LYS B 1 67 ? -1.392 -25.109 -33.031 1 97.75 67 LYS B O 1
ATOM 9069 N N . MET B 1 68 ? -0.62 -24.516 -35.094 1 98.31 68 MET B N 1
ATOM 9070 C CA . MET B 1 68 ? 0.552 -23.781 -34.625 1 98.31 68 MET B CA 1
ATOM 9071 C C . MET B 1 68 ? 0.561 -22.359 -35.219 1 98.31 68 MET B C 1
ATOM 9073 O O . MET B 1 68 ? 0.26 -22.172 -36.406 1 98.31 68 MET B O 1
ATOM 9077 N N . VAL B 1 69 ? 0.729 -21.422 -34.344 1 98.81 69 VAL B N 1
ATOM 9078 C CA . VAL B 1 69 ? 1.08 -20.078 -34.812 1 98.81 69 VAL B CA 1
ATOM 9079 C C . VAL B 1 69 ? 2.598 -19.969 -34.938 1 98.81 69 VAL B C 1
ATOM 9081 O O . VAL B 1 69 ? 3.328 -20.172 -33.969 1 98.81 69 VAL B O 1
ATOM 9084 N N . VAL B 1 70 ? 3.064 -19.656 -36.094 1 98.75 70 VAL B N 1
ATOM 9085 C CA . VAL B 1 70 ? 4.496 -19.609 -36.375 1 98.75 70 VAL B CA 1
ATOM 9086 C C . VAL B 1 70 ? 4.938 -18.156 -36.562 1 98.75 70 VAL B C 1
ATOM 9088 O O . VAL B 1 70 ? 4.426 -17.469 -37.469 1 98.75 70 VAL B O 1
ATOM 9091 N N . LEU B 1 71 ? 5.785 -17.656 -35.75 1 98.88 71 LEU B N 1
ATOM 9092 C CA . LEU B 1 71 ? 6.484 -16.391 -35.938 1 98.88 71 LEU B CA 1
ATOM 9093 C C . LEU B 1 71 ? 7.883 -16.625 -36.5 1 98.88 71 LEU B C 1
ATOM 9095 O O . LEU B 1 71 ? 8.625 -17.469 -36 1 98.88 71 LEU B O 1
ATOM 9099 N N . GLU B 1 72 ? 8.211 -15.875 -37.562 1 98.38 72 GLU B N 1
ATOM 9100 C CA . GLU B 1 72 ? 9.477 -16.172 -38.219 1 98.38 72 GLU B CA 1
ATOM 9101 C C . GLU B 1 72 ? 10.086 -14.898 -38.812 1 98.38 72 GLU B C 1
ATOM 9103 O O . GLU B 1 72 ? 9.375 -14.055 -39.375 1 98.38 72 GLU B O 1
ATOM 9108 N N . ASN B 1 73 ? 11.312 -14.656 -38.594 1 98.44 73 ASN B N 1
ATOM 9109 C CA . ASN B 1 73 ? 12.117 -13.688 -39.312 1 98.44 73 ASN B CA 1
ATOM 9110 C C . ASN B 1 73 ? 13.336 -14.344 -39.969 1 98.44 73 ASN B C 1
ATOM 9112 O O . ASN B 1 73 ? 13.344 -15.547 -40.219 1 98.44 73 ASN B O 1
ATOM 9116 N N . ASP B 1 74 ? 14.383 -13.578 -40.344 1 97.5 74 ASP B N 1
ATOM 9117 C CA . ASP B 1 74 ? 15.516 -14.133 -41.062 1 97.5 74 ASP B CA 1
ATOM 9118 C C . ASP B 1 74 ? 16.406 -14.961 -40.156 1 97.5 74 ASP B C 1
ATOM 9120 O O . ASP B 1 74 ? 17.234 -15.758 -40.625 1 97.5 74 ASP B O 1
ATOM 9124 N N . TYR B 1 75 ? 16.172 -14.883 -38.844 1 98.38 75 TYR B N 1
ATOM 9125 C CA . TYR B 1 75 ? 17.156 -15.414 -37.906 1 98.38 75 TYR B CA 1
ATOM 9126 C C . TYR B 1 75 ? 16.562 -16.547 -37.062 1 98.38 75 TYR B C 1
ATOM 9128 O O . TYR B 1 75 ? 17.234 -17.531 -36.781 1 98.38 75 TYR B O 1
ATOM 9136 N N . ILE B 1 76 ? 15.312 -16.375 -36.562 1 98.62 76 ILE B N 1
ATOM 9137 C CA . ILE B 1 76 ? 14.75 -17.391 -35.688 1 98.62 76 ILE B CA 1
ATOM 9138 C C . ILE B 1 76 ? 13.312 -17.703 -36.094 1 98.62 76 ILE B C 1
ATOM 9140 O O . ILE B 1 76 ? 12.695 -16.953 -36.844 1 98.62 76 ILE B O 1
ATOM 9144 N N . LYS B 1 77 ? 12.852 -18.781 -35.688 1 98.56 77 LYS B N 1
ATOM 9145 C CA . LYS B 1 77 ? 11.5 -19.281 -35.875 1 98.56 77 LYS B CA 1
ATOM 9146 C C . LYS B 1 77 ? 10.914 -19.766 -34.562 1 98.56 77 LYS B C 1
ATOM 9148 O O . LYS B 1 77 ? 11.562 -20.516 -33.812 1 98.56 77 LYS B O 1
ATOM 9153 N N . VAL B 1 78 ? 9.688 -19.312 -34.219 1 98.81 78 VAL B N 1
ATOM 9154 C CA . VAL B 1 78 ? 9.031 -19.625 -32.969 1 98.81 78 VAL B CA 1
ATOM 9155 C C . VAL B 1 78 ? 7.668 -20.266 -33.219 1 98.81 78 VAL B C 1
ATOM 9157 O O . VAL B 1 78 ? 6.891 -19.75 -34.031 1 98.81 78 VAL B O 1
ATOM 9160 N N . TYR B 1 79 ? 7.359 -21.375 -32.594 1 98.75 79 TYR B N 1
ATOM 9161 C CA . TYR B 1 79 ? 6.078 -22.062 -32.719 1 98.75 79 TYR B CA 1
ATOM 9162 C C . TYR B 1 79 ? 5.25 -21.891 -31.438 1 98.75 79 TYR B C 1
ATOM 9164 O O . TYR B 1 79 ? 5.727 -22.156 -30.344 1 98.75 79 TYR B O 1
ATOM 9172 N N . VAL B 1 80 ? 4.016 -21.438 -31.594 1 98.81 80 VAL B N 1
ATOM 9173 C CA . VAL B 1 80 ? 3.088 -21.297 -30.484 1 98.81 80 VAL B CA 1
ATOM 9174 C C . VAL B 1 80 ? 1.873 -22.188 -30.703 1 98.81 80 VAL B C 1
ATOM 9176 O O . VAL B 1 80 ? 1.299 -22.219 -31.781 1 98.81 80 VAL B O 1
ATOM 9179 N N . SER B 1 81 ? 1.469 -22.906 -29.703 1 98.62 81 SER B N 1
ATOM 9180 C CA . SER B 1 81 ? 0.31 -23.781 -29.828 1 98.62 81 SER B CA 1
ATOM 9181 C C . SER B 1 81 ? -0.87 -23.25 -29.016 1 98.62 81 SER B C 1
ATOM 9183 O O . SER B 1 81 ? -0.998 -23.531 -27.828 1 98.62 81 SER B O 1
ATOM 9185 N N . PRO B 1 82 ? -1.82 -22.594 -29.594 1 98.19 82 PRO B N 1
ATOM 9186 C CA . PRO B 1 82 ? -2.986 -22.109 -28.859 1 98.19 82 PRO B CA 1
ATOM 9187 C C . PRO B 1 82 ? -3.854 -23.234 -28.312 1 98.19 82 PRO B C 1
ATOM 9189 O O . PRO B 1 82 ? -4.617 -23.016 -27.359 1 98.19 82 PRO B O 1
ATOM 9192 N N . GLU B 1 83 ? -3.713 -24.422 -28.828 1 98.25 83 GLU B N 1
ATOM 9193 C CA . GLU B 1 83 ? -4.566 -25.531 -28.438 1 98.25 83 GLU B CA 1
ATOM 9194 C C . GLU B 1 83 ? -3.982 -26.281 -27.234 1 98.25 83 GLU B C 1
ATOM 9196 O O . GLU B 1 83 ? -4.676 -27.094 -26.609 1 98.25 83 GLU B O 1
ATOM 9201 N N . VAL B 1 84 ? -2.742 -26.031 -26.922 1 98.38 84 VAL B N 1
ATOM 9202 C CA . VAL B 1 84 ? -2.105 -26.609 -25.75 1 98.38 84 VAL B CA 1
ATOM 9203 C C . VAL B 1 84 ? -1.618 -25.516 -24.828 1 98.38 84 VAL B C 1
ATOM 9205 O O . VAL B 1 84 ? -0.413 -25.281 -24.703 1 98.38 84 VAL B O 1
ATOM 9208 N N . GLY B 1 85 ? -2.561 -24.906 -24.188 1 98 85 GLY B N 1
ATOM 9209 C CA . GLY B 1 85 ? -2.285 -23.906 -23.172 1 98 85 GLY B CA 1
ATOM 9210 C C . GLY B 1 85 ? -1.675 -22.641 -23.734 1 98 85 GLY B C 1
ATOM 9211 O O . GLY B 1 85 ? -1.22 -21.781 -22.984 1 98 85 GLY B O 1
ATOM 9212 N N . GLY B 1 86 ? -1.588 -22.469 -25.047 1 98.56 86 GLY B N 1
ATOM 9213 C CA . GLY B 1 86 ? -0.953 -21.312 -25.641 1 98.56 86 GLY B CA 1
ATOM 9214 C C . GLY B 1 86 ? 0.559 -21.312 -25.516 1 98.56 86 GLY B C 1
ATOM 9215 O O . GLY B 1 86 ? 1.221 -20.328 -25.812 1 98.56 86 GLY B O 1
ATOM 9216 N N . LYS B 1 87 ? 1.198 -22.375 -25.031 1 98.25 87 LYS B N 1
ATOM 9217 C CA . LYS B 1 87 ? 2.633 -22.391 -24.75 1 98.25 87 LYS B CA 1
ATOM 9218 C C . LYS B 1 87 ? 3.438 -22.281 -26.047 1 98.25 87 LYS B C 1
ATOM 9220 O O . LYS B 1 87 ? 2.938 -22.609 -27.125 1 98.25 87 LYS B O 1
ATOM 9225 N N . ILE B 1 88 ? 4.578 -21.719 -25.969 1 98.81 88 ILE B N 1
ATOM 9226 C CA . ILE B 1 88 ? 5.543 -21.875 -27.047 1 98.81 88 ILE B CA 1
ATOM 9227 C C . ILE B 1 88 ? 5.969 -23.328 -27.156 1 98.81 88 ILE B C 1
ATOM 9229 O O . ILE B 1 88 ? 6.414 -23.938 -26.172 1 98.81 88 ILE B O 1
ATOM 9233 N N . TRP B 1 89 ? 5.762 -23.875 -28.297 1 98.56 89 TRP B N 1
ATOM 9234 C CA . TRP B 1 89 ? 6.055 -25.297 -28.5 1 98.56 89 TRP B CA 1
ATOM 9235 C C . TRP B 1 89 ? 7.551 -25.516 -28.688 1 98.56 89 TRP B C 1
ATOM 9237 O O . TRP B 1 89 ? 8.086 -26.562 -28.297 1 98.56 89 TRP B O 1
ATOM 9247 N N . GLY B 1 90 ? 8.234 -24.578 -29.297 1 98.5 90 GLY B N 1
ATOM 9248 C CA . GLY B 1 90 ? 9.672 -24.609 -29.516 1 98.5 90 GLY B CA 1
ATOM 9249 C C . GLY B 1 90 ? 10.18 -23.406 -30.297 1 98.5 90 GLY B C 1
ATOM 9250 O O . GLY B 1 90 ? 9.391 -22.625 -30.828 1 98.5 90 GLY B O 1
ATOM 9251 N N . ALA B 1 91 ? 11.508 -23.266 -30.359 1 98.75 91 ALA B N 1
ATOM 9252 C CA . ALA B 1 91 ? 12.141 -22.203 -31.109 1 98.75 91 ALA B CA 1
ATOM 9253 C C . ALA B 1 91 ? 13.469 -22.656 -31.719 1 98.75 91 ALA B C 1
ATOM 9255 O O . ALA B 1 91 ? 14.211 -23.406 -31.078 1 98.75 91 ALA B O 1
ATOM 9256 N N . ILE B 1 92 ? 13.734 -22.172 -32.875 1 98.25 92 ILE B N 1
ATOM 9257 C CA . ILE B 1 92 ? 14.883 -22.609 -33.656 1 98.25 92 ILE B CA 1
ATOM 9258 C C . ILE B 1 92 ? 15.68 -21.391 -34.156 1 98.25 92 ILE B C 1
ATOM 9260 O O . ILE B 1 92 ? 15.102 -20.391 -34.562 1 98.25 92 ILE B O 1
ATOM 9264 N N . GLU B 1 93 ? 16.969 -21.469 -34.062 1 98.31 93 GLU B N 1
ATOM 9265 C CA . GLU B 1 93 ? 17.844 -20.562 -34.812 1 98.31 93 GLU B CA 1
ATOM 9266 C C . GLU B 1 93 ? 18.062 -21.047 -36.25 1 98.31 93 GLU B C 1
ATOM 9268 O O . GLU B 1 93 ? 18.547 -22.156 -36.469 1 98.31 93 GLU B O 1
ATOM 9273 N N . LYS B 1 94 ? 17.812 -20.312 -37.188 1 97.69 94 LYS B N 1
ATOM 9274 C CA . LYS B 1 94 ? 17.562 -20.797 -38.562 1 97.69 94 LYS B CA 1
ATOM 9275 C C . LYS B 1 94 ? 18.859 -21.141 -39.25 1 97.69 94 LYS B C 1
ATOM 9277 O O . LYS B 1 94 ? 18.906 -22.047 -40.094 1 97.69 94 LYS B O 1
ATOM 9282 N N . SER B 1 95 ? 19.922 -20.422 -39.031 1 97.19 95 SER B N 1
ATOM 9283 C CA . SER B 1 95 ? 21.141 -20.656 -39.75 1 97.19 95 SER B CA 1
ATOM 9284 C C . SER B 1 95 ? 21.75 -22.031 -39.438 1 97.19 95 SER B C 1
ATOM 9286 O O . SER B 1 95 ? 22.375 -22.656 -40.281 1 97.19 95 SER B O 1
ATOM 9288 N N . THR B 1 96 ? 21.562 -22.5 -38.219 1 95.94 96 THR B N 1
ATOM 9289 C CA . THR B 1 96 ? 22.109 -23.797 -37.781 1 95.94 96 THR B CA 1
ATOM 9290 C C . THR B 1 96 ? 21.031 -24.875 -37.844 1 95.94 96 THR B C 1
ATOM 9292 O O . THR B 1 96 ? 21.328 -26.062 -37.906 1 95.94 96 THR B O 1
ATOM 9295 N N . GLY B 1 97 ? 19.797 -24.359 -37.719 1 96.38 97 GLY B N 1
ATOM 9296 C CA . GLY B 1 97 ? 18.688 -25.312 -37.594 1 96.38 97 GLY B CA 1
ATOM 9297 C C . GLY B 1 97 ? 18.547 -25.875 -36.188 1 96.38 97 GLY B C 1
ATOM 9298 O O . GLY B 1 97 ? 17.672 -26.688 -35.906 1 96.38 97 GLY B O 1
ATOM 9299 N N . LYS B 1 98 ? 19.344 -25.453 -35.219 1 96.94 98 LYS B N 1
ATOM 9300 C CA . LYS B 1 98 ? 19.312 -25.969 -33.844 1 96.94 98 LYS B CA 1
ATOM 9301 C C . LYS B 1 98 ? 18.234 -25.266 -33.031 1 96.94 98 LYS B C 1
ATOM 9303 O O . LYS B 1 98 ? 17.938 -24.094 -33.25 1 96.94 98 LYS B O 1
ATOM 9308 N N . GLU B 1 99 ? 17.703 -26.062 -32.125 1 96.81 99 GLU B N 1
ATOM 9309 C CA . GLU B 1 99 ? 16.703 -25.5 -31.203 1 96.81 99 GLU B CA 1
ATOM 9310 C C . GLU B 1 99 ? 17.375 -24.844 -30 1 96.81 99 GLU B C 1
ATOM 9312 O O . GLU B 1 99 ? 18.25 -25.422 -29.375 1 96.81 99 GLU B O 1
ATOM 9317 N N . PHE B 1 100 ? 17.047 -23.578 -29.719 1 98.12 100 PHE B N 1
ATOM 9318 C CA . PHE B 1 100 ? 17.469 -22.969 -28.469 1 98.12 100 PHE B CA 1
ATOM 9319 C C . PHE B 1 100 ? 16.344 -23.031 -27.438 1 98.12 100 PHE B C 1
ATOM 9321 O O . PHE B 1 100 ? 16.516 -22.562 -26.312 1 98.12 100 PHE B O 1
ATOM 9328 N N . MET B 1 101 ? 15.258 -23.562 -27.844 1 98.5 101 MET B N 1
ATOM 9329 C CA . MET B 1 101 ? 14.141 -23.969 -27 1 98.5 101 MET B CA 1
ATOM 9330 C C . MET B 1 101 ? 13.57 -25.312 -27.469 1 98.5 101 MET B C 1
ATOM 9332 O O . MET B 1 101 ? 13.242 -25.469 -28.641 1 98.5 101 MET B O 1
ATOM 9336 N N . TYR B 1 102 ? 13.398 -26.203 -26.609 1 98.12 102 TYR B N 1
ATOM 9337 C CA . TYR B 1 102 ? 13.156 -27.609 -26.891 1 98.12 102 TYR B CA 1
ATOM 9338 C C . TYR B 1 102 ? 11.859 -27.797 -27.672 1 98.12 102 TYR B C 1
ATOM 9340 O O . TYR B 1 102 ? 10.781 -27.453 -27.188 1 98.12 102 TYR B O 1
ATOM 9348 N N . PHE B 1 103 ? 11.906 -28.297 -28.812 1 97.81 103 PHE B N 1
ATOM 9349 C CA . PHE B 1 103 ? 10.766 -28.656 -29.656 1 97.81 103 PHE B CA 1
ATOM 9350 C C . PHE B 1 103 ? 10.508 -30.156 -29.609 1 97.81 103 PHE B C 1
ATOM 9352 O O . PHE B 1 103 ? 11.297 -30.938 -30.125 1 97.81 103 PHE B O 1
ATOM 9359 N N . ASN B 1 104 ? 9.469 -30.594 -28.938 1 97.56 104 ASN B N 1
ATOM 9360 C CA . ASN B 1 104 ? 9.078 -32 -28.906 1 97.56 104 ASN B CA 1
ATOM 9361 C C . ASN B 1 104 ? 8.359 -32.406 -30.203 1 97.56 104 ASN B C 1
ATOM 9363 O O . ASN B 1 104 ? 7.324 -31.844 -30.547 1 97.56 104 ASN B O 1
ATOM 9367 N N . GLU B 1 105 ? 8.742 -33.438 -30.828 1 96.31 105 GLU B N 1
ATOM 9368 C CA . GLU B 1 105 ? 8.219 -33.812 -32.156 1 96.31 105 GLU B CA 1
ATOM 9369 C C . GLU B 1 105 ? 6.922 -34.594 -32 1 96.31 105 GLU B C 1
ATOM 9371 O O . GLU B 1 105 ? 6.227 -34.812 -33 1 96.31 105 GLU B O 1
ATOM 9376 N N . VAL B 1 106 ? 6.523 -34.938 -30.812 1 97.5 106 VAL B N 1
ATOM 9377 C CA . VAL B 1 106 ? 5.258 -35.625 -30.547 1 97.5 106 VAL B CA 1
ATOM 9378 C C . VAL B 1 106 ? 4.449 -34.812 -29.516 1 97.5 106 VAL B C 1
ATOM 9380 O O . VAL B 1 106 ? 4.996 -33.969 -28.812 1 97.5 106 VAL B O 1
ATOM 9383 N N . VAL B 1 107 ? 3.189 -34.969 -29.594 1 98.19 107 VAL B N 1
ATOM 9384 C CA . VAL B 1 107 ? 2.305 -34.5 -28.547 1 98.19 107 VAL B CA 1
ATOM 9385 C C . VAL B 1 107 ? 1.914 -35.625 -27.609 1 98.19 107 VAL B C 1
ATOM 9387 O O . VAL B 1 107 ? 1.002 -36.406 -27.922 1 98.19 107 VAL B O 1
ATOM 9390 N N . LYS B 1 108 ? 2.588 -35.812 -26.516 1 98.06 108 LYS B N 1
ATOM 9391 C CA . LYS B 1 108 ? 2.404 -36.938 -25.609 1 98.06 108 LYS B CA 1
ATOM 9392 C C . LYS B 1 108 ? 1.939 -36.438 -24.234 1 98.06 108 LYS B C 1
ATOM 9394 O O . LYS B 1 108 ? 2.75 -36 -23.422 1 98.06 108 LYS B O 1
ATOM 9399 N N . PHE B 1 109 ? 0.621 -36.562 -24.047 1 97.94 109 PHE B N 1
ATOM 9400 C CA . PHE B 1 109 ? 0.048 -36.094 -22.781 1 97.94 109 PHE B CA 1
ATOM 9401 C C . PHE B 1 109 ? 0.233 -37.156 -21.703 1 97.94 109 PHE B C 1
ATOM 9403 O O . PHE B 1 109 ? 0.028 -38.344 -21.938 1 97.94 109 PHE B O 1
ATOM 9410 N N . ARG B 1 110 ? 0.633 -36.719 -20.516 1 97.38 110 ARG B N 1
ATOM 9411 C CA . ARG B 1 110 ? 0.755 -37.562 -19.328 1 97.38 110 ARG B CA 1
ATOM 9412 C C . ARG B 1 110 ? 0.229 -36.812 -18.094 1 97.38 110 ARG B C 1
ATOM 9414 O O . ARG B 1 110 ? 0.05 -35.594 -18.125 1 97.38 110 ARG B O 1
ATOM 9421 N N . ASP B 1 111 ? -0.039 -37.438 -16.984 1 96.19 111 ASP B N 1
ATOM 9422 C CA . ASP B 1 111 ? -0.623 -36.906 -15.766 1 96.19 111 ASP B CA 1
ATOM 9423 C C . ASP B 1 111 ? 0.435 -36.219 -14.906 1 96.19 111 ASP B C 1
ATOM 9425 O O . ASP B 1 111 ? 1.014 -36.844 -14.008 1 96.19 111 ASP B O 1
ATOM 9429 N N . VAL B 1 112 ? 0.573 -34.938 -15.156 1 95.69 112 VAL B N 1
ATOM 9430 C CA . VAL B 1 112 ? 1.605 -34.156 -14.461 1 95.69 112 VAL B CA 1
ATOM 9431 C C . VAL B 1 112 ? 1.005 -32.875 -13.898 1 95.69 112 VAL B C 1
ATOM 9433 O O . VAL B 1 112 ? 1.358 -32.438 -12.797 1 95.69 112 VAL B O 1
ATOM 9436 N N . ALA B 1 113 ? 0.062 -32.312 -14.562 1 96.25 113 ALA B N 1
ATOM 9437 C CA . ALA B 1 113 ? -0.441 -30.969 -14.25 1 96.25 113 ALA B CA 1
ATOM 9438 C C . ALA B 1 113 ? -1.576 -31.031 -13.234 1 96.25 113 ALA B C 1
ATOM 9440 O O . ALA B 1 113 ? -2.01 -32.125 -12.852 1 96.25 113 ALA B O 1
ATOM 9441 N N . MET B 1 114 ? -2.113 -29.922 -12.875 1 95.38 114 MET B N 1
ATOM 9442 C CA . MET B 1 114 ? -3.137 -29.797 -11.844 1 95.38 114 MET B CA 1
ATOM 9443 C C . MET B 1 114 ? -4.418 -30.516 -12.266 1 95.38 114 MET B C 1
ATOM 9445 O O . MET B 1 114 ? -5.133 -31.062 -11.422 1 95.38 114 MET B O 1
ATOM 9449 N N . ARG B 1 115 ? -4.711 -30.469 -13.586 1 96.88 115 ARG B N 1
ATOM 9450 C CA . ARG B 1 115 ? -5.879 -31.203 -14.086 1 96.88 115 ARG B CA 1
ATOM 9451 C C . ARG B 1 115 ? -5.484 -32.562 -14.664 1 96.88 115 ARG B C 1
ATOM 9453 O O . ARG B 1 115 ? -6.305 -33.219 -15.281 1 96.88 115 ARG B O 1
ATOM 9460 N N . GLY B 1 116 ? -4.223 -32.875 -14.539 1 96.31 116 GLY B N 1
ATOM 9461 C CA . GLY B 1 116 ? -3.668 -34.125 -15.031 1 96.31 116 GLY B CA 1
ATOM 9462 C C . GLY B 1 116 ? -2.844 -33.938 -16.297 1 96.31 116 GLY B C 1
ATOM 9463 O O . GLY B 1 116 ? -1.615 -34.031 -16.266 1 96.31 116 GLY B O 1
ATOM 9464 N N . ALA B 1 117 ? -3.4 -33.562 -17.391 1 97.69 117 ALA B N 1
ATOM 9465 C CA . ALA B 1 117 ? -2.787 -33.594 -18.719 1 97.69 117 ALA B CA 1
ATOM 9466 C C . ALA B 1 117 ? -1.697 -32.531 -18.844 1 97.69 117 ALA B C 1
ATOM 9468 O O . ALA B 1 117 ? -1.886 -31.391 -18.406 1 97.69 117 ALA B O 1
ATOM 9469 N N . TRP B 1 118 ? -0.569 -33 -19.391 1 97.75 118 TRP B N 1
ATOM 9470 C CA . TRP B 1 118 ? 0.594 -32.125 -19.562 1 97.75 118 TRP B CA 1
ATOM 9471 C C . TRP B 1 118 ? 1.505 -32.656 -20.672 1 97.75 118 TRP B C 1
ATOM 9473 O O . TRP B 1 118 ? 1.558 -33.875 -20.906 1 97.75 118 TRP B O 1
ATOM 9483 N N . THR B 1 119 ? 2.172 -31.797 -21.391 1 98.06 119 THR B N 1
ATOM 9484 C CA . THR B 1 119 ? 3.176 -32.156 -22.375 1 98.06 119 THR B CA 1
ATOM 9485 C C . THR B 1 119 ? 4.508 -31.484 -22.078 1 98.06 119 THR B C 1
ATOM 9487 O O . THR B 1 119 ? 4.543 -30.422 -21.469 1 98.06 119 THR B O 1
ATOM 9490 N N . SER B 1 120 ? 5.586 -32.125 -22.5 1 96.88 120 SER B N 1
ATOM 9491 C CA . SER B 1 120 ? 6.914 -31.562 -22.25 1 96.88 120 SER B CA 1
ATOM 9492 C C . SER B 1 120 ? 7.328 -30.594 -23.359 1 96.88 120 SER B C 1
ATOM 9494 O O . SER B 1 120 ? 6.754 -30.609 -24.453 1 96.88 120 SER B O 1
ATOM 9496 N N . GLY B 1 121 ? 8.32 -29.734 -23.047 1 97.12 121 GLY B N 1
ATOM 9497 C CA . GLY B 1 121 ? 8.984 -28.906 -24.031 1 97.12 121 GLY B CA 1
ATOM 9498 C C . GLY B 1 121 ? 8.453 -27.484 -24.062 1 97.12 121 GLY B C 1
ATOM 9499 O O . GLY B 1 121 ? 7.469 -27.172 -23.391 1 97.12 121 GLY B O 1
ATOM 9500 N N . GLY B 1 122 ? 9.242 -26.656 -24.812 1 98.12 122 GLY B N 1
ATOM 9501 C CA . GLY B 1 122 ? 8.82 -25.297 -25.094 1 98.12 122 GLY B CA 1
ATOM 9502 C C . GLY B 1 122 ? 8.852 -24.391 -23.875 1 98.12 122 GLY B C 1
ATOM 9503 O O . GLY B 1 122 ? 9.781 -24.469 -23.062 1 98.12 122 GLY B O 1
ATOM 9504 N N . LEU B 1 123 ? 7.93 -23.406 -23.812 1 98.69 123 LEU B N 1
ATOM 9505 C CA . LEU B 1 123 ? 7.777 -22.438 -22.734 1 98.69 123 LEU B CA 1
ATOM 9506 C C . LEU B 1 123 ? 6.344 -22.422 -22.219 1 98.69 123 LEU B C 1
ATOM 9508 O O . LEU B 1 123 ? 5.434 -21.969 -22.922 1 98.69 123 LEU B O 1
ATOM 9512 N N . GLU B 1 124 ? 6.188 -22.922 -21.031 1 98.31 124 GLU B N 1
ATOM 9513 C CA . GLU B 1 124 ? 4.887 -22.953 -20.359 1 98.31 124 GLU B CA 1
ATOM 9514 C C . GLU B 1 124 ? 4.715 -21.75 -19.438 1 98.31 124 GLU B C 1
ATOM 9516 O O . GLU B 1 124 ? 5.656 -21.359 -18.75 1 98.31 124 GLU B O 1
ATOM 9521 N N . TYR B 1 125 ? 3.512 -21.188 -19.422 1 97.75 125 TYR B N 1
ATOM 9522 C CA . TYR B 1 125 ? 3.201 -20.062 -18.547 1 97.75 125 TYR B CA 1
ATOM 9523 C C . TYR B 1 125 ? 2.463 -20.531 -17.297 1 97.75 125 TYR B C 1
ATOM 9525 O O . TYR B 1 125 ? 1.521 -21.312 -17.375 1 97.75 125 TYR B O 1
ATOM 9533 N N . ASN B 1 126 ? 2.871 -20.047 -16.172 1 97.88 126 ASN B N 1
ATOM 9534 C CA . ASN B 1 126 ? 2.195 -20.422 -14.93 1 97.88 126 ASN B CA 1
ATOM 9535 C C . ASN B 1 126 ? 1.752 -19.188 -14.141 1 97.88 126 ASN B C 1
ATOM 9537 O O . ASN B 1 126 ? 2.58 -18.359 -13.758 1 97.88 126 ASN B O 1
ATOM 9541 N N . PHE B 1 127 ? 0.444 -19.031 -13.891 1 97.06 127 PHE B N 1
ATOM 9542 C CA . PHE B 1 127 ? -0.196 -18 -13.094 1 97.06 127 PHE B CA 1
ATOM 9543 C C . PHE B 1 127 ? -1.143 -18.609 -12.07 1 97.06 127 PHE B C 1
ATOM 9545 O O . PHE B 1 127 ? -1.814 -19.594 -12.352 1 97.06 127 PHE B O 1
ATOM 9552 N N . GLY B 1 128 ? -1.167 -18.078 -10.906 1 94.38 128 GLY B N 1
ATOM 9553 C CA . GLY B 1 128 ? -2.197 -18.516 -9.984 1 94.38 128 GLY B CA 1
ATOM 9554 C C . GLY B 1 128 ? -1.638 -19.125 -8.703 1 94.38 128 GLY B C 1
ATOM 9555 O O . GLY B 1 128 ? -0.918 -18.453 -7.961 1 94.38 128 GLY B O 1
ATOM 9556 N N . ASP B 1 129 ? -1.768 -20.406 -8.555 1 91 129 ASP B N 1
ATOM 9557 C CA . ASP B 1 129 ? -1.524 -21.078 -7.285 1 91 129 ASP B CA 1
ATOM 9558 C C . ASP B 1 129 ? -0.146 -21.734 -7.266 1 91 129 ASP B C 1
ATOM 9560 O O . ASP B 1 129 ? 0.68 -21.422 -6.402 1 91 129 ASP B O 1
ATOM 9564 N N . ILE B 1 130 ? 0.076 -22.703 -8.203 1 91.38 130 ILE B N 1
ATOM 9565 C CA . ILE B 1 130 ? 1.372 -23.344 -8.383 1 91.38 130 ILE B CA 1
ATOM 9566 C C . ILE B 1 130 ? 1.625 -23.594 -9.875 1 91.38 130 ILE B C 1
ATOM 9568 O O . ILE B 1 130 ? 0.932 -23.031 -10.727 1 91.38 130 ILE B O 1
ATOM 9572 N N . GLY B 1 131 ? 2.596 -24.438 -10.219 1 92.88 131 GLY B N 1
ATOM 9573 C CA . GLY B 1 131 ? 2.965 -24.672 -11.602 1 92.88 131 GLY B CA 1
ATOM 9574 C C . GLY B 1 131 ? 2.045 -25.656 -12.305 1 92.88 131 GLY B C 1
ATOM 9575 O O . GLY B 1 131 ? 1.229 -26.312 -11.656 1 92.88 131 GLY B O 1
ATOM 9576 N N . HIS B 1 132 ? 2.121 -25.625 -13.656 1 95.75 132 HIS B N 1
ATOM 9577 C CA . HIS B 1 132 ? 1.301 -26.484 -14.508 1 95.75 132 HIS B CA 1
ATOM 9578 C C . HIS B 1 132 ? -0.185 -26.234 -14.281 1 95.75 132 HIS B C 1
ATOM 9580 O O . HIS B 1 132 ? -0.913 -27.125 -13.844 1 95.75 132 HIS B O 1
ATOM 9586 N N . ILE B 1 133 ? -0.583 -25.078 -14.672 1 96.81 133 ILE B N 1
ATOM 9587 C CA . ILE B 1 133 ? -1.862 -24.484 -14.297 1 96.81 133 ILE B CA 1
ATOM 9588 C C . ILE B 1 133 ? -2.994 -25.188 -15.047 1 96.81 133 ILE B C 1
ATOM 9590 O O . ILE B 1 133 ? -2.75 -25.938 -15.992 1 96.81 133 ILE B O 1
ATOM 9594 N N . PRO B 1 134 ? -4.207 -24.953 -14.695 1 97.12 134 PRO B N 1
ATOM 9595 C CA . PRO B 1 134 ? -5.34 -25.719 -15.219 1 97.12 134 PRO B CA 1
ATOM 9596 C C . PRO B 1 134 ? -5.492 -25.594 -16.734 1 97.12 134 PRO B C 1
ATOM 9598 O O . PRO B 1 134 ? -6 -26.516 -17.375 1 97.12 134 PRO B O 1
ATOM 9601 N N . THR B 1 135 ? -4.949 -24.594 -17.328 1 97.31 135 THR B N 1
ATOM 9602 C CA . THR B 1 135 ? -5.176 -24.359 -18.75 1 97.31 135 THR B CA 1
ATOM 9603 C C . THR B 1 135 ? -3.994 -24.859 -19.578 1 97.31 135 THR B C 1
ATOM 9605 O O . THR B 1 135 ? -3.982 -24.719 -20.812 1 97.31 135 THR B O 1
ATOM 9608 N N . CYS B 1 136 ? -3.031 -25.516 -19.016 1 97.44 136 CYS B N 1
ATOM 9609 C CA . CYS B 1 136 ? -1.746 -25.719 -19.672 1 97.44 136 CYS B CA 1
ATOM 9610 C C . CYS B 1 136 ? -1.867 -26.766 -20.781 1 97.44 136 CYS B C 1
ATOM 9612 O O . CYS B 1 136 ? -0.999 -26.859 -21.656 1 97.44 136 CYS B O 1
ATOM 9614 N N . ALA B 1 137 ? -2.99 -27.578 -20.859 1 98.06 137 ALA B N 1
ATOM 9615 C CA . ALA B 1 137 ? -3.086 -28.641 -21.844 1 98.06 137 ALA B CA 1
ATOM 9616 C C . ALA B 1 137 ? -4.293 -28.438 -22.766 1 98.06 137 ALA B C 1
ATOM 9618 O O . ALA B 1 137 ? -4.574 -29.266 -23.625 1 98.06 137 ALA B O 1
ATOM 9619 N N . THR B 1 138 ? -5.066 -27.406 -22.578 1 98.25 138 THR B N 1
ATOM 9620 C CA . THR B 1 138 ? -6.309 -27.188 -23.312 1 98.25 138 THR B CA 1
ATOM 9621 C C . THR B 1 138 ? -6.258 -25.875 -24.078 1 98.25 138 THR B C 1
ATOM 9623 O O . THR B 1 138 ? -5.41 -25.016 -23.812 1 98.25 138 THR B O 1
ATOM 9626 N N . PRO B 1 139 ? -7.16 -25.703 -25.078 1 98.31 139 PRO B N 1
ATOM 9627 C CA . PRO B 1 139 ? -7.133 -24.5 -25.891 1 98.31 139 PRO B CA 1
ATOM 9628 C C . PRO B 1 139 ? -7.348 -23.219 -25.062 1 98.31 139 PRO B C 1
ATOM 9630 O O . PRO B 1 139 ? -8.133 -23.234 -24.125 1 98.31 139 PRO B O 1
ATOM 9633 N N . VAL B 1 140 ? -6.672 -22.172 -25.484 1 98.5 140 VAL B N 1
ATOM 9634 C CA . VAL B 1 140 ? -6.848 -20.828 -24.922 1 98.5 140 VAL B CA 1
ATOM 9635 C C . VAL B 1 140 ? -7.184 -19.844 -26.031 1 98.5 140 VAL B C 1
ATOM 9637 O O . VAL B 1 140 ? -7.184 -20.203 -27.219 1 98.5 140 VAL B O 1
ATOM 9640 N N . ASP B 1 141 ? -7.551 -18.594 -25.672 1 98.44 141 ASP B N 1
ATOM 9641 C CA . ASP B 1 141 ? -7.785 -17.547 -26.672 1 98.44 141 ASP B CA 1
ATOM 9642 C C . ASP B 1 141 ? -6.469 -17.031 -27.234 1 98.44 141 ASP B C 1
ATOM 9644 O O . ASP B 1 141 ? -5.445 -17.047 -26.547 1 98.44 141 ASP B O 1
ATOM 9648 N N . TYR B 1 142 ? -6.457 -16.594 -28.5 1 98.38 142 TYR B N 1
ATOM 9649 C CA . TYR B 1 142 ? -5.25 -16 -29.062 1 98.38 142 TYR B CA 1
ATOM 9650 C C . TYR B 1 142 ? -5.598 -15.008 -30.172 1 98.38 142 TYR B C 1
ATOM 9652 O O . TYR B 1 142 ? -6.695 -15.055 -30.734 1 98.38 142 TYR B O 1
ATOM 9660 N N . VAL B 1 143 ? -4.789 -14.039 -30.422 1 98.25 143 VAL B N 1
ATOM 9661 C CA . VAL B 1 143 ? -4.898 -13.016 -31.453 1 98.25 143 VAL B CA 1
ATOM 9662 C C . VAL B 1 143 ? -3.545 -12.812 -32.125 1 98.25 143 VAL B C 1
ATOM 9664 O O . VAL B 1 143 ? -2.508 -12.805 -31.453 1 98.25 143 VAL B O 1
ATOM 9667 N N . LEU B 1 144 ? -3.506 -12.789 -33.469 1 98.19 144 LEU B N 1
ATOM 9668 C CA . LEU B 1 144 ? -2.307 -12.453 -34.219 1 98.19 144 LEU B CA 1
ATOM 9669 C C . LEU B 1 144 ? -2.264 -10.953 -34.531 1 98.19 144 LEU B C 1
ATOM 9671 O O . LEU B 1 144 ? -3.293 -10.352 -34.844 1 98.19 144 LEU B O 1
ATOM 9675 N N . LYS B 1 145 ? -1.157 -10.328 -34.375 1 97.56 145 LYS B N 1
ATOM 9676 C CA . LYS B 1 145 ? -0.979 -8.898 -34.625 1 97.56 145 LYS B CA 1
ATOM 9677 C C . LYS B 1 145 ? 0.199 -8.648 -35.562 1 97.56 145 LYS B C 1
ATOM 9679 O O . LYS B 1 145 ? 1.211 -9.352 -35.5 1 97.56 145 LYS B O 1
ATOM 9684 N N . GLU B 1 146 ? 0.068 -7.688 -36.406 1 97.5 146 GLU B N 1
ATOM 9685 C CA . GLU B 1 146 ? 1.14 -7.109 -37.219 1 97.5 146 GLU B CA 1
ATOM 9686 C C . GLU B 1 146 ? 1.335 -5.629 -36.906 1 97.5 146 GLU B C 1
ATOM 9688 O O . GLU B 1 146 ? 0.365 -4.906 -36.656 1 97.5 146 GLU B O 1
ATOM 9693 N N . TYR B 1 147 ? 2.506 -5.25 -36.875 1 96.62 147 TYR B N 1
ATOM 9694 C CA . TYR B 1 147 ? 2.807 -3.873 -36.531 1 96.62 147 TYR B CA 1
ATOM 9695 C C . TYR B 1 147 ? 3.428 -3.115 -37.688 1 96.62 147 TYR B C 1
ATOM 9697 O O . TYR B 1 147 ? 4.031 -3.719 -38.562 1 96.62 147 TYR B O 1
ATOM 9705 N N . PRO B 1 148 ? 3.334 -1.733 -37.594 1 95.75 148 PRO B N 1
ATOM 9706 C CA . PRO B 1 148 ? 3.875 -0.909 -38.688 1 95.75 148 PRO B CA 1
ATOM 9707 C C . PRO B 1 148 ? 5.387 -1.046 -38.844 1 95.75 148 PRO B C 1
ATOM 9709 O O . PRO B 1 148 ? 5.922 -0.9 -39.938 1 95.75 148 PRO B O 1
ATOM 9712 N N . ASP B 1 149 ? 6.086 -1.437 -37.875 1 96.12 149 ASP B N 1
ATOM 9713 C CA . ASP B 1 149 ? 7.543 -1.503 -37.906 1 96.12 149 ASP B CA 1
ATOM 9714 C C . ASP B 1 149 ? 8.016 -2.863 -38.406 1 96.12 149 ASP B C 1
ATOM 9716 O O . ASP B 1 149 ? 9.211 -3.146 -38.438 1 96.12 149 ASP B O 1
ATOM 9720 N N . GLY B 1 150 ? 7.121 -3.672 -38.781 1 97.25 150 GLY B N 1
ATOM 9721 C CA . GLY B 1 150 ? 7.449 -4.973 -39.344 1 97.25 150 GLY B CA 1
ATOM 9722 C C . GLY B 1 150 ? 7.449 -6.086 -38.312 1 97.25 150 GLY B C 1
ATOM 9723 O O . GLY B 1 150 ? 7.559 -7.262 -38.656 1 97.25 150 GLY B O 1
ATOM 9724 N N . SER B 1 151 ? 7.27 -5.723 -37.062 1 98.12 151 SER B N 1
ATOM 9725 C CA . SER B 1 151 ? 7.172 -6.75 -36.031 1 98.12 151 SER B CA 1
ATOM 9726 C C . SER B 1 151 ? 5.816 -7.445 -36.062 1 98.12 151 SER B C 1
ATOM 9728 O O . SER B 1 151 ? 4.859 -6.918 -36.625 1 98.12 151 SER B O 1
ATOM 9730 N N . VAL B 1 152 ? 5.777 -8.617 -35.531 1 98.62 152 VAL B N 1
ATOM 9731 C CA . VAL B 1 152 ? 4.543 -9.391 -35.438 1 98.62 152 VAL B CA 1
ATOM 9732 C C . VAL B 1 152 ? 4.422 -10 -34.031 1 98.62 152 VAL B C 1
ATOM 9734 O O . VAL B 1 152 ? 5.414 -10.094 -33.312 1 98.62 152 VAL B O 1
ATOM 9737 N N . SER B 1 153 ? 3.221 -10.352 -33.625 1 98.44 153 SER B N 1
ATO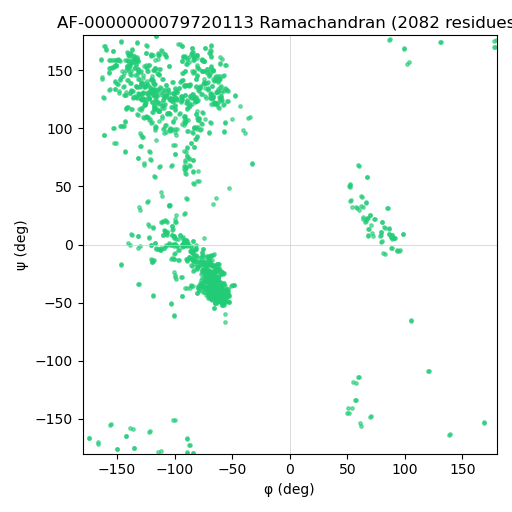M 9738 C CA . SER B 1 153 ? 3.08 -11.016 -32.312 1 98.44 153 SER B CA 1
ATOM 9739 C C . SER B 1 153 ? 1.875 -11.945 -32.312 1 98.44 153 SER B C 1
ATOM 9741 O O . SER B 1 153 ? 1.001 -11.859 -33.156 1 98.44 153 SER B O 1
ATOM 9743 N N . CYS B 1 154 ? 1.929 -12.883 -31.5 1 98.75 154 CYS B N 1
ATOM 9744 C CA . CYS B 1 154 ? 0.818 -13.719 -31.062 1 98.75 154 CYS B CA 1
ATOM 9745 C C . CYS B 1 154 ? 0.504 -13.484 -29.594 1 98.75 154 CYS B C 1
ATOM 9747 O O . CYS B 1 154 ? 1.385 -13.609 -28.734 1 98.75 154 CYS B O 1
ATOM 9749 N N . VAL B 1 155 ? -0.702 -13.086 -29.297 1 98.69 155 VAL B N 1
ATOM 9750 C CA . VAL B 1 155 ? -1.134 -12.914 -27.906 1 98.69 155 VAL B CA 1
ATOM 9751 C C . VAL B 1 155 ? -2.033 -14.078 -27.5 1 98.69 155 VAL B C 1
ATOM 9753 O O . VAL B 1 155 ? -3.01 -14.391 -28.188 1 98.69 155 VAL B O 1
ATOM 9756 N N . VAL B 1 156 ? -1.687 -14.758 -26.453 1 98.62 156 VAL B N 1
ATOM 9757 C CA . VAL B 1 156 ? -2.525 -15.812 -25.891 1 98.62 156 VAL B CA 1
ATOM 9758 C C . VAL B 1 156 ? -3.031 -15.391 -24.516 1 98.62 156 VAL B C 1
ATOM 9760 O O . VAL B 1 156 ? -2.4 -14.57 -23.844 1 98.62 156 VAL B O 1
ATOM 9763 N N . GLY B 1 157 ? -4.184 -15.875 -24.109 1 97.69 157 GLY B N 1
ATOM 9764 C CA . GLY B 1 157 ? -4.715 -15.492 -22.812 1 97.69 157 GLY B CA 1
ATOM 9765 C C . GLY B 1 157 ? -5.824 -16.406 -22.328 1 97.69 157 GLY B C 1
ATOM 9766 O O . GLY B 1 157 ? -6.441 -17.109 -23.141 1 97.69 157 GLY B O 1
ATOM 9767 N N . ALA B 1 158 ? -6.055 -16.391 -21 1 97.62 158 ALA B N 1
ATOM 9768 C CA . ALA B 1 158 ? -7.109 -17.188 -20.391 1 97.62 158 ALA B CA 1
ATOM 9769 C C . ALA B 1 158 ? -7.496 -16.641 -19.016 1 97.62 158 ALA B C 1
ATOM 9771 O O . ALA B 1 158 ? -6.789 -15.805 -18.453 1 97.62 158 ALA B O 1
ATOM 9772 N N . LEU B 1 159 ? -8.641 -17.172 -18.5 1 96.31 159 LEU B N 1
ATOM 9773 C CA . LEU B 1 159 ? -9.102 -16.906 -17.141 1 96.31 159 LEU B CA 1
ATOM 9774 C C . LEU B 1 159 ? -8.57 -17.969 -16.188 1 96.31 159 LEU B C 1
ATOM 9776 O O . LEU B 1 159 ? -8.461 -19.141 -16.547 1 96.31 159 LEU B O 1
ATOM 9780 N N . ASP B 1 160 ? -8.141 -17.5 -15.055 1 96.81 160 ASP B N 1
ATOM 9781 C CA . ASP B 1 160 ? -8.039 -18.391 -13.906 1 96.81 160 ASP B CA 1
ATOM 9782 C C . ASP B 1 160 ? -9.336 -18.391 -13.086 1 96.81 160 ASP B C 1
ATOM 9784 O O . ASP B 1 160 ? -9.57 -17.469 -12.297 1 96.81 160 ASP B O 1
ATOM 9788 N N . LEU B 1 161 ? -10.109 -19.422 -13.195 1 97 161 LEU B N 1
ATOM 9789 C CA . LEU B 1 161 ? -11.484 -19.422 -12.703 1 97 161 LEU B CA 1
ATOM 9790 C C . LEU B 1 161 ? -11.516 -19.344 -11.18 1 97 161 LEU B C 1
ATOM 9792 O O . LEU B 1 161 ? -12.312 -18.594 -10.609 1 97 161 LEU B O 1
ATOM 9796 N N . PRO B 1 162 ? -10.633 -20.094 -10.469 1 96.06 162 PRO B N 1
ATOM 9797 C CA . PRO B 1 162 ? -10.734 -20.047 -9.008 1 96.06 162 PRO B CA 1
ATOM 9798 C C . PRO B 1 162 ? -10.516 -18.641 -8.438 1 96.06 162 PRO B C 1
ATOM 9800 O O . PRO B 1 162 ? -11.133 -18.281 -7.438 1 96.06 162 PRO B O 1
ATOM 9803 N N . SER B 1 163 ? -9.641 -17.891 -9.078 1 96 163 SER B N 1
ATOM 9804 C CA . SER B 1 163 ? -9.336 -16.547 -8.578 1 96 163 SER B CA 1
ATOM 9805 C C . SER B 1 163 ? -10.031 -15.484 -9.414 1 96 163 SER B C 1
ATOM 9807 O O . SER B 1 163 ? -10.016 -14.297 -9.062 1 96 163 SER B O 1
ATOM 9809 N N . ARG B 1 164 ? -10.555 -15.883 -10.555 1 95.62 164 ARG B N 1
ATOM 9810 C CA . ARG B 1 164 ? -11.234 -15 -11.508 1 95.62 164 ARG B CA 1
ATOM 9811 C C . ARG B 1 164 ? -10.289 -13.906 -12 1 95.62 164 ARG B C 1
ATOM 9813 O O . ARG B 1 164 ? -10.711 -12.758 -12.18 1 95.62 164 ARG B O 1
ATOM 9820 N N . THR B 1 165 ? -9 -14.195 -12.055 1 97.12 165 THR B N 1
ATOM 9821 C CA . THR B 1 165 ? -7.988 -13.336 -12.672 1 97.12 165 THR B CA 1
ATOM 9822 C C . THR B 1 165 ? -7.801 -13.695 -14.141 1 97.12 165 THR B C 1
ATOM 9824 O O . THR B 1 165 ? -8.25 -14.75 -14.594 1 97.12 165 THR B O 1
ATOM 9827 N N . LYS B 1 166 ? -7.219 -12.781 -14.859 1 97.25 166 LYS B N 1
ATOM 9828 C CA . LYS B 1 166 ? -6.977 -12.984 -16.281 1 97.25 166 LYS B CA 1
ATOM 9829 C C . LYS B 1 166 ? -5.508 -12.75 -16.625 1 97.25 166 LYS B C 1
ATOM 9831 O O . LYS B 1 166 ? -4.918 -11.75 -16.203 1 97.25 166 LYS B O 1
ATOM 9836 N N . TRP B 1 167 ? -4.918 -13.648 -17.312 1 97.81 167 TRP B N 1
ATOM 9837 C CA . TRP B 1 167 ? -3.545 -13.477 -17.781 1 97.81 167 TRP B CA 1
ATOM 9838 C C . TRP B 1 167 ? -3.479 -13.492 -19.312 1 97.81 167 TRP B C 1
ATOM 9840 O O . TRP B 1 167 ? -4.359 -14.047 -19.969 1 97.81 167 TRP B O 1
ATOM 9850 N N . ASN B 1 168 ? -2.594 -12.852 -19.922 1 98.31 168 ASN B N 1
ATOM 9851 C CA . ASN B 1 168 ? -2.195 -12.969 -21.312 1 98.31 168 ASN B CA 1
ATOM 9852 C C . ASN B 1 168 ? -0.684 -12.844 -21.484 1 98.31 168 ASN B C 1
ATOM 9854 O O . ASN B 1 168 ? -0.004 -12.289 -20.609 1 98.31 168 ASN B O 1
ATOM 9858 N N . VAL B 1 169 ? -0.17 -13.398 -22.453 1 98.75 169 VAL B N 1
ATOM 9859 C CA . VAL B 1 169 ? 1.235 -13.305 -22.844 1 98.75 169 VAL B CA 1
ATOM 9860 C C . VAL B 1 169 ? 1.347 -12.922 -24.312 1 98.75 169 VAL B C 1
ATOM 9862 O O . VAL B 1 169 ? 0.838 -13.625 -25.188 1 98.75 169 VAL B O 1
ATOM 9865 N N . GLU B 1 170 ? 1.903 -11.836 -24.594 1 98.81 170 GLU B N 1
ATOM 9866 C CA . GLU B 1 170 ? 2.242 -11.453 -25.953 1 98.81 170 GLU B CA 1
ATOM 9867 C C . GLU B 1 170 ? 3.637 -11.945 -26.328 1 98.81 170 GLU B C 1
ATOM 9869 O O . GLU B 1 170 ? 4.617 -11.617 -25.656 1 98.81 170 GLU B O 1
ATOM 9874 N N . ILE B 1 171 ? 3.727 -12.781 -27.297 1 98.88 171 ILE B N 1
ATOM 9875 C CA . ILE B 1 171 ? 4.98 -13.234 -27.891 1 98.88 171 ILE B CA 1
ATOM 9876 C C . ILE B 1 171 ? 5.289 -12.406 -29.141 1 98.88 171 ILE B C 1
ATOM 9878 O O . ILE B 1 171 ? 4.574 -12.484 -30.141 1 98.88 171 ILE B O 1
ATOM 9882 N N . LYS B 1 172 ? 6.281 -11.641 -29.078 1 98.75 172 LYS B N 1
ATOM 9883 C CA . LYS B 1 172 ? 6.555 -10.672 -30.141 1 98.75 172 LYS B CA 1
ATOM 9884 C C . LYS B 1 172 ? 7.895 -10.961 -30.812 1 98.75 172 LYS B C 1
ATOM 9886 O O . LYS B 1 172 ? 8.867 -11.32 -30.156 1 98.75 172 LYS B O 1
ATOM 9891 N N . LEU B 1 173 ? 7.973 -10.875 -32.094 1 98.75 173 LEU B N 1
ATOM 9892 C CA . LEU B 1 173 ? 9.172 -11.055 -32.875 1 98.75 173 LEU B CA 1
ATOM 9893 C C . LEU B 1 173 ? 9.406 -9.844 -33.781 1 98.75 173 LEU B C 1
ATOM 9895 O O . LEU B 1 173 ? 8.516 -9.438 -34.531 1 98.75 173 LEU B O 1
ATOM 9899 N N . HIS B 1 174 ? 10.602 -9.266 -33.656 1 98.31 174 HIS B N 1
ATOM 9900 C CA . HIS B 1 174 ? 11.008 -8.141 -34.5 1 98.31 174 HIS B CA 1
ATOM 9901 C C . HIS B 1 174 ? 11.68 -8.625 -35.781 1 98.31 174 HIS B C 1
ATOM 9903 O O . HIS B 1 174 ? 12.234 -9.727 -35.812 1 98.31 174 HIS B O 1
ATOM 9909 N N . PRO B 1 175 ? 11.648 -7.809 -36.844 1 97.75 175 PRO B N 1
ATOM 9910 C CA . PRO B 1 175 ? 12.195 -8.258 -38.125 1 97.75 175 PRO B CA 1
ATOM 9911 C C . PRO B 1 175 ? 13.711 -8.445 -38.094 1 97.75 175 PRO B C 1
ATOM 9913 O O . PRO B 1 175 ? 14.258 -9.258 -38.844 1 97.75 175 PRO B O 1
ATOM 9916 N N . ASP B 1 176 ? 14.398 -7.746 -37.219 1 97.56 176 ASP B N 1
ATOM 9917 C CA . ASP B 1 176 ? 15.852 -7.684 -37.312 1 97.56 176 ASP B CA 1
ATOM 9918 C C . ASP B 1 176 ? 16.516 -8.156 -36.031 1 97.56 176 ASP B C 1
ATOM 9920 O O . ASP B 1 176 ? 17.672 -7.82 -35.75 1 97.56 176 ASP B O 1
ATOM 9924 N N . LYS B 1 177 ? 15.828 -8.875 -35.156 1 98.12 177 LYS B N 1
ATOM 9925 C CA . LYS B 1 177 ? 16.375 -9.297 -33.875 1 98.12 177 LYS B CA 1
ATOM 9926 C C . LYS B 1 177 ? 16.438 -10.82 -33.781 1 98.12 177 LYS B C 1
ATOM 9928 O O . LYS B 1 177 ? 15.602 -11.516 -34.344 1 98.12 177 LYS B O 1
ATOM 9933 N N . ALA B 1 178 ? 17.391 -11.328 -33.031 1 98.44 178 ALA B N 1
ATOM 9934 C CA . ALA B 1 178 ? 17.562 -12.766 -32.844 1 98.44 178 ALA B CA 1
ATOM 9935 C C . ALA B 1 178 ? 17.062 -13.203 -31.453 1 98.44 178 ALA B C 1
ATOM 9937 O O . ALA B 1 178 ? 17.719 -14.008 -30.781 1 98.44 178 ALA B O 1
ATOM 9938 N N . TYR B 1 179 ? 16.062 -12.602 -30.938 1 98.75 179 TYR B N 1
ATOM 9939 C CA . TYR B 1 179 ? 15.32 -13 -29.75 1 98.75 179 TYR B CA 1
ATOM 9940 C C . TYR B 1 179 ? 13.828 -12.781 -29.938 1 98.75 179 TYR B C 1
ATOM 9942 O O . TYR B 1 179 ? 13.414 -12.008 -30.812 1 98.75 179 TYR B O 1
ATOM 9950 N N . PHE B 1 180 ? 12.984 -13.5 -29.297 1 98.69 180 PHE B N 1
ATOM 9951 C CA . PHE B 1 180 ? 11.594 -13.109 -29.141 1 98.69 180 PHE B CA 1
ATOM 9952 C C . PHE B 1 180 ? 11.328 -12.602 -27.719 1 98.69 180 PHE B C 1
ATOM 9954 O O . PHE B 1 180 ? 12.07 -12.93 -26.797 1 98.69 180 PHE B O 1
ATOM 9961 N N . GLU B 1 181 ? 10.336 -11.766 -27.641 1 98.38 181 GLU B N 1
ATOM 9962 C CA . GLU B 1 181 ? 9.938 -11.164 -26.375 1 98.38 181 GLU B CA 1
ATOM 9963 C C . GLU B 1 181 ? 8.625 -11.758 -25.859 1 98.38 181 GLU B C 1
ATOM 9965 O O . GLU B 1 181 ? 7.707 -12.008 -26.641 1 98.38 181 GLU B O 1
ATOM 9970 N N . THR B 1 182 ? 8.57 -12.031 -24.594 1 98.69 182 THR B N 1
ATOM 9971 C CA . THR B 1 182 ? 7.293 -12.289 -23.938 1 98.69 182 THR B CA 1
ATOM 9972 C C . THR B 1 182 ? 6.93 -11.156 -22.984 1 98.69 182 THR B C 1
ATOM 9974 O O . THR B 1 182 ? 7.766 -10.703 -22.203 1 98.69 182 THR B O 1
ATOM 9977 N N . THR B 1 183 ? 5.809 -10.57 -23.141 1 98.44 183 THR B N 1
ATOM 9978 C CA . THR B 1 183 ? 5.207 -9.672 -22.172 1 98.44 183 THR B CA 1
ATOM 9979 C C . THR B 1 183 ? 4.012 -10.328 -21.5 1 98.44 183 THR B C 1
ATOM 9981 O O . THR B 1 183 ? 2.945 -10.469 -22.094 1 98.44 183 THR B O 1
ATOM 9984 N N . ALA B 1 184 ? 4.238 -10.758 -20.297 1 98.25 184 ALA B N 1
ATOM 9985 C CA . ALA B 1 184 ? 3.164 -11.344 -19.5 1 98.25 184 ALA B CA 1
ATOM 9986 C C . ALA B 1 184 ? 2.387 -10.266 -18.75 1 98.25 184 ALA B C 1
ATOM 9988 O O . ALA B 1 184 ? 2.977 -9.453 -18.047 1 98.25 184 ALA B O 1
ATOM 9989 N N . THR B 1 185 ? 1.101 -10.156 -19 1 98.12 185 THR B N 1
ATOM 9990 C CA . THR B 1 185 ? 0.193 -9.266 -18.281 1 98.12 185 THR B CA 1
ATOM 9991 C C . THR B 1 185 ? -0.829 -10.062 -17.484 1 98.12 185 THR B C 1
ATOM 9993 O O . THR B 1 185 ? -1.596 -10.844 -18.047 1 98.12 185 THR B O 1
ATOM 9996 N N . TRP B 1 186 ? -0.774 -9.953 -16.188 1 98 186 TRP B N 1
ATOM 9997 C CA . TRP B 1 186 ? -1.665 -10.641 -15.25 1 98 186 TRP B CA 1
ATOM 9998 C C . TRP B 1 186 ? -2.475 -9.641 -14.43 1 98 186 TRP B C 1
ATOM 10000 O O . TRP B 1 186 ? -1.905 -8.797 -13.734 1 98 186 TRP B O 1
ATOM 10010 N N . ALA B 1 187 ? -3.824 -9.688 -14.531 1 97.81 187 ALA B N 1
ATOM 10011 C CA . ALA B 1 187 ? -4.691 -8.719 -13.875 1 97.81 187 ALA B CA 1
ATOM 10012 C C . ALA B 1 187 ? -5.609 -9.398 -12.859 1 97.81 187 ALA B C 1
ATOM 10014 O O . ALA B 1 187 ? -6.23 -10.414 -13.164 1 97.81 187 ALA B O 1
ATOM 10015 N N . ASN B 1 188 ? -5.625 -8.898 -11.648 1 97.81 188 ASN B N 1
ATOM 10016 C CA . ASN B 1 188 ? -6.688 -9.234 -10.703 1 97.81 188 ASN B CA 1
ATOM 10017 C C . ASN B 1 188 ? -7.926 -8.367 -10.922 1 97.81 188 ASN B C 1
ATOM 10019 O O . ASN B 1 188 ? -7.992 -7.238 -10.438 1 97.81 188 ASN B O 1
ATOM 10023 N N . THR B 1 189 ? -8.867 -8.875 -11.539 1 94.75 189 THR B N 1
ATOM 10024 C CA . THR B 1 189 ? -10.062 -8.102 -11.875 1 94.75 189 THR B CA 1
ATOM 10025 C C . THR B 1 189 ? -11.133 -8.273 -10.805 1 94.75 189 THR B C 1
ATOM 10027 O O . THR B 1 189 ? -12.266 -7.805 -10.969 1 94.75 189 THR B O 1
ATOM 10030 N N . SER B 1 190 ? -10.742 -8.977 -9.719 1 95.62 190 SER B N 1
ATOM 10031 C CA . SER B 1 190 ? -11.672 -9.156 -8.602 1 95.62 190 SER B CA 1
ATOM 10032 C C . SER B 1 190 ? -11.477 -8.086 -7.539 1 95.62 190 SER B C 1
ATOM 10034 O O . SER B 1 190 ? -10.5 -7.324 -7.586 1 95.62 190 SER B O 1
ATOM 10036 N N . GLU B 1 191 ? -12.398 -8.055 -6.57 1 97.06 191 GLU B N 1
ATOM 10037 C CA . GLU B 1 191 ? -12.398 -7.012 -5.547 1 97.06 191 GLU B CA 1
ATOM 10038 C C . GLU B 1 191 ? -11.672 -7.48 -4.285 1 97.06 191 GLU B C 1
ATOM 10040 O O . GLU B 1 191 ? -11.656 -6.773 -3.275 1 97.06 191 GLU B O 1
ATOM 10045 N N . VAL B 1 192 ? -11 -8.617 -4.25 1 97.81 192 VAL B N 1
ATOM 10046 C CA . VAL B 1 192 ? -10.344 -9.141 -3.057 1 97.81 192 VAL B CA 1
ATOM 10047 C C . VAL B 1 192 ? -8.922 -9.57 -3.396 1 97.81 192 VAL B C 1
ATOM 10049 O O . VAL B 1 192 ? -8.602 -9.828 -4.559 1 97.81 192 VAL B O 1
ATOM 10052 N N . PRO B 1 193 ? -7.996 -9.648 -2.377 1 97.5 193 PRO B N 1
ATOM 10053 C CA . PRO B 1 193 ? -6.684 -10.242 -2.621 1 97.5 193 PRO B CA 1
ATOM 10054 C C . PRO B 1 193 ? -6.766 -11.727 -2.963 1 97.5 193 PRO B C 1
ATOM 10056 O O . PRO B 1 193 ? -7.578 -12.453 -2.389 1 97.5 193 PRO B O 1
ATOM 10059 N N . VAL B 1 194 ? -5.914 -12.164 -3.895 1 97.5 194 VAL B N 1
ATOM 10060 C CA . VAL B 1 194 ? -5.879 -13.57 -4.281 1 97.5 194 VAL B CA 1
ATOM 10061 C C . VAL B 1 194 ? -4.434 -14.062 -4.316 1 97.5 194 VAL B C 1
ATOM 10063 O O . VAL B 1 194 ? -3.504 -13.297 -4.051 1 97.5 194 VAL B O 1
ATOM 10066 N N . THR B 1 195 ? -4.262 -15.32 -4.531 1 96.94 195 THR B N 1
ATOM 10067 C CA . THR B 1 195 ? -2.947 -15.961 -4.559 1 96.94 195 THR B CA 1
ATOM 10068 C C . THR B 1 195 ? -2.088 -15.375 -5.676 1 96.94 195 THR B C 1
ATOM 10070 O O . THR B 1 195 ? -2.59 -15.07 -6.758 1 96.94 195 THR B O 1
ATOM 10073 N N . TYR B 1 196 ? -0.773 -15.234 -5.398 1 97.19 196 TYR B N 1
ATOM 10074 C CA . TYR B 1 196 ? 0.172 -14.711 -6.379 1 97.19 196 TYR B CA 1
ATOM 10075 C C . TYR B 1 196 ? 1.295 -15.711 -6.637 1 97.19 196 TYR B C 1
ATOM 10077 O O . TYR B 1 196 ? 2.174 -15.898 -5.793 1 97.19 196 TYR B O 1
ATOM 10085 N N . TYR B 1 197 ? 1.304 -16.344 -7.754 1 97.12 197 TYR B N 1
ATOM 10086 C CA . TYR B 1 197 ? 2.314 -17.266 -8.258 1 97.12 197 TYR B CA 1
ATOM 10087 C C . TYR B 1 197 ? 2.514 -17.094 -9.758 1 97.12 197 TYR B C 1
ATOM 10089 O O . TYR B 1 197 ? 1.588 -17.312 -10.547 1 97.12 197 TYR B O 1
ATOM 10097 N N . HIS B 1 198 ? 3.713 -16.688 -10.18 1 97.75 198 HIS B N 1
ATOM 10098 C CA . HIS B 1 198 ? 3.975 -16.531 -11.609 1 97.75 198 HIS B CA 1
ATOM 10099 C C . HIS B 1 198 ? 5.379 -17.016 -11.969 1 97.75 198 HIS B C 1
ATOM 10101 O O . HIS B 1 198 ? 6.371 -16.469 -11.469 1 97.75 198 HIS B O 1
ATOM 10107 N N . TRP B 1 199 ? 5.512 -18 -12.805 1 98.12 199 TRP B N 1
ATOM 10108 C CA . TRP B 1 199 ? 6.746 -18.578 -13.32 1 98.12 199 TRP B CA 1
ATOM 10109 C C . TRP B 1 199 ? 6.602 -18.938 -14.797 1 98.12 199 TRP B C 1
ATOM 10111 O O . TRP B 1 199 ? 5.539 -19.391 -15.227 1 98.12 199 TRP B O 1
ATOM 10121 N N . MET B 1 200 ? 7.641 -18.719 -15.578 1 98.56 200 MET B N 1
ATOM 10122 C CA . MET B 1 200 ? 7.789 -19.188 -16.953 1 98.56 200 MET B CA 1
ATOM 10123 C C . MET B 1 200 ? 8.719 -20.391 -17.031 1 98.56 200 MET B C 1
ATOM 10125 O O . MET B 1 200 ? 9.898 -20.281 -16.672 1 98.56 200 MET B O 1
ATOM 10129 N N . ASN B 1 201 ? 8.195 -21.5 -17.484 1 98.44 201 ASN B N 1
ATOM 10130 C CA . ASN B 1 201 ? 8.977 -22.734 -17.5 1 98.44 201 ASN B CA 1
ATOM 10131 C C . ASN B 1 201 ? 9.461 -23.078 -18.906 1 98.44 201 ASN B C 1
ATOM 10133 O O . ASN B 1 201 ? 8.766 -23.75 -19.656 1 98.44 201 ASN B O 1
ATOM 10137 N N . ALA B 1 202 ? 10.703 -22.75 -19.172 1 98.69 202 ALA B N 1
ATOM 10138 C CA . ALA B 1 202 ? 11.305 -23.031 -20.469 1 98.69 202 ALA B CA 1
ATOM 10139 C C . ALA B 1 202 ? 12.047 -24.359 -20.453 1 98.69 202 ALA B C 1
ATOM 10141 O O . ALA B 1 202 ? 12.641 -24.734 -19.438 1 98.69 202 ALA B O 1
ATOM 10142 N N . ALA B 1 203 ? 12.055 -25.047 -21.578 1 98.5 203 ALA B N 1
ATOM 10143 C CA . ALA B 1 203 ? 12.742 -26.328 -21.688 1 98.5 203 ALA B CA 1
ATOM 10144 C C . ALA B 1 203 ? 13.914 -26.234 -22.656 1 98.5 203 ALA B C 1
ATOM 10146 O O . ALA B 1 203 ? 13.867 -25.5 -23.641 1 98.5 203 ALA B O 1
ATOM 10147 N N . ALA B 1 204 ? 14.969 -26.984 -22.375 1 98.25 204 ALA B N 1
ATOM 10148 C CA . ALA B 1 204 ? 16.125 -27.172 -23.234 1 98.25 204 ALA B CA 1
ATOM 10149 C C . ALA B 1 204 ? 16.578 -28.625 -23.25 1 98.25 204 ALA B C 1
ATOM 10151 O O . ALA B 1 204 ? 16.328 -29.375 -22.297 1 98.25 204 ALA B O 1
ATOM 10152 N N . LYS B 1 205 ? 17.234 -28.969 -24.281 1 96.75 205 LYS B N 1
ATOM 10153 C CA . LYS B 1 205 ? 17.719 -30.344 -24.438 1 96.75 205 LYS B CA 1
ATOM 10154 C C . LYS B 1 205 ? 18.703 -30.688 -23.312 1 96.75 205 LYS B C 1
ATOM 10156 O O . LYS B 1 205 ? 19.594 -29.891 -23 1 96.75 205 LYS B O 1
ATOM 10161 N N . ALA B 1 206 ? 18.438 -31.891 -22.703 1 96.12 206 ALA B N 1
ATOM 10162 C CA . ALA B 1 206 ? 19.422 -32.406 -21.766 1 96.12 206 ALA B CA 1
ATOM 10163 C C . ALA B 1 206 ? 20.547 -33.125 -22.5 1 96.12 206 ALA B C 1
ATOM 10165 O O . ALA B 1 206 ? 20.297 -34 -23.328 1 96.12 206 ALA B O 1
ATOM 10166 N N . ASP B 1 207 ? 21.703 -32.688 -22.297 1 87.5 207 ASP B N 1
ATOM 10167 C CA . ASP B 1 207 ? 22.891 -33.281 -22.906 1 87.5 207 ASP B CA 1
ATOM 10168 C C . ASP B 1 207 ? 24.078 -33.25 -21.953 1 87.5 207 ASP B C 1
ATOM 10170 O O . ASP B 1 207 ? 24.203 -32.344 -21.141 1 87.5 207 ASP B O 1
ATOM 10174 N N . GLY B 1 208 ? 24.922 -34.219 -22.031 1 82.5 208 GLY B N 1
ATOM 10175 C CA . GLY B 1 208 ? 25.984 -34.375 -21.062 1 82.5 208 GLY B CA 1
ATOM 10176 C C . GLY B 1 208 ? 26.969 -33.219 -21.031 1 82.5 208 GLY B C 1
ATOM 10177 O O . GLY B 1 208 ? 27.562 -32.906 -20 1 82.5 208 GLY B O 1
ATOM 10178 N N . ASP B 1 209 ? 27.141 -32.406 -22 1 92.94 209 ASP B N 1
ATOM 10179 C CA . ASP B 1 209 ? 28.125 -31.297 -22.016 1 92.94 209 ASP B CA 1
ATOM 10180 C C . ASP B 1 209 ? 27.438 -29.953 -21.75 1 92.94 209 ASP B C 1
ATOM 10182 O O . ASP B 1 209 ? 28.031 -28.906 -22 1 92.94 209 ASP B O 1
ATOM 10186 N N . LEU B 1 210 ? 26.234 -29.969 -21.312 1 97.88 210 LEU B N 1
ATOM 10187 C CA . LEU B 1 210 ? 25.484 -28.766 -21 1 97.88 210 LEU B CA 1
ATOM 10188 C C . LEU B 1 210 ? 26 -28.109 -19.719 1 97.88 210 LEU B C 1
ATOM 10190 O O . LEU B 1 210 ? 26.141 -28.781 -18.688 1 97.88 210 LEU B O 1
ATOM 10194 N N . GLU B 1 211 ? 26.328 -26.859 -19.812 1 98.38 211 GLU B N 1
ATOM 10195 C CA . GLU B 1 211 ? 26.656 -26.031 -18.656 1 98.38 211 GLU B CA 1
ATOM 10196 C C . GLU B 1 211 ? 25.547 -25.031 -18.344 1 98.38 211 GLU B C 1
ATOM 10198 O O . GLU B 1 211 ? 25.062 -24.344 -19.234 1 98.38 211 GLU B O 1
ATOM 10203 N N . PHE B 1 212 ? 25.125 -25.016 -17.094 1 98.56 212 PHE B N 1
ATOM 10204 C CA . PHE B 1 212 ? 24.188 -24.016 -16.625 1 98.56 212 PHE B CA 1
ATOM 10205 C C . PHE B 1 212 ? 24.906 -22.719 -16.281 1 98.56 212 PHE B C 1
ATOM 10207 O O . PHE B 1 212 ? 25.875 -22.734 -15.508 1 98.56 212 PHE B O 1
ATOM 10214 N N . ILE B 1 213 ? 24.5 -21.625 -16.828 1 98.44 213 ILE B N 1
ATOM 10215 C CA . ILE B 1 213 ? 25.062 -20.312 -16.578 1 98.44 213 ILE B CA 1
ATOM 10216 C C . ILE B 1 213 ? 24.078 -19.469 -15.766 1 98.44 213 ILE B C 1
ATOM 10218 O O . ILE B 1 213 ? 23.188 -18.828 -16.328 1 98.44 213 ILE B O 1
ATOM 10222 N N . TYR B 1 214 ? 24.234 -19.422 -14.484 1 98.12 214 TYR B N 1
ATOM 10223 C CA . TYR B 1 214 ? 23.359 -18.734 -13.547 1 98.12 214 TYR B CA 1
ATOM 10224 C C . TYR B 1 214 ? 24.172 -17.875 -12.578 1 98.12 214 TYR B C 1
ATOM 10226 O O . TYR B 1 214 ? 24.906 -18.406 -11.734 1 98.12 214 TYR B O 1
ATOM 10234 N N . PRO B 1 215 ? 24.062 -16.562 -12.68 1 96.5 215 PRO B N 1
ATOM 10235 C CA . PRO B 1 215 ? 24.766 -15.727 -11.703 1 96.5 215 PRO B CA 1
ATOM 10236 C C . PRO B 1 215 ? 24.281 -15.953 -10.273 1 96.5 215 PRO B C 1
ATOM 10238 O O . PRO B 1 215 ? 23.078 -16.125 -10.047 1 96.5 215 PRO B O 1
ATOM 10241 N N . GLY B 1 216 ? 25.219 -15.953 -9.297 1 95.69 216 GLY B N 1
ATOM 10242 C CA . GLY B 1 216 ? 24.953 -16.188 -7.891 1 95.69 216 GLY B CA 1
ATOM 10243 C C . GLY B 1 216 ? 25.875 -17.219 -7.27 1 95.69 216 GLY B C 1
ATOM 10244 O O . GLY B 1 216 ? 26.672 -17.844 -7.969 1 95.69 216 GLY B O 1
ATOM 10245 N N . ASN B 1 217 ? 25.766 -17.391 -5.945 1 96.94 217 ASN B N 1
ATOM 10246 C CA . ASN B 1 217 ? 26.625 -18.359 -5.289 1 96.94 217 ASN B CA 1
ATOM 10247 C C . ASN B 1 217 ? 25.875 -19.188 -4.258 1 96.94 217 ASN B C 1
ATOM 10249 O O . ASN B 1 217 ? 26.484 -19.906 -3.471 1 96.94 217 ASN B O 1
ATOM 10253 N N . LYS B 1 218 ? 24.562 -19.016 -4.27 1 97.06 218 LYS B N 1
ATOM 10254 C CA . LYS B 1 218 ? 23.703 -19.797 -3.391 1 97.06 218 LYS B CA 1
ATOM 10255 C C . LYS B 1 218 ? 22.516 -20.375 -4.156 1 97.06 218 LYS B C 1
ATOM 10257 O O . LYS B 1 218 ? 22.172 -19.891 -5.238 1 97.06 218 LYS B O 1
ATOM 10262 N N . ARG B 1 219 ? 21.938 -21.359 -3.641 1 97.12 219 ARG B N 1
ATOM 10263 C CA . ARG B 1 219 ? 20.703 -21.953 -4.145 1 97.12 219 ARG B CA 1
ATOM 10264 C C . ARG B 1 219 ? 19.766 -22.312 -3 1 97.12 219 ARG B C 1
ATOM 10266 O O . ARG B 1 219 ? 20.203 -22.562 -1.88 1 97.12 219 ARG B O 1
ATOM 10273 N N . ILE B 1 220 ? 18.422 -22.375 -3.268 1 95.94 220 ILE B N 1
ATOM 10274 C CA . ILE B 1 220 ? 17.453 -22.812 -2.283 1 95.94 220 ILE B CA 1
ATOM 10275 C C . ILE B 1 220 ? 16.484 -23.812 -2.924 1 95.94 220 ILE B C 1
ATOM 10277 O O . ILE B 1 220 ? 16.344 -23.859 -4.148 1 95.94 220 ILE B O 1
ATOM 10281 N N . GLY B 1 221 ? 15.898 -24.688 -2.066 1 93.62 221 GLY B N 1
ATOM 10282 C CA . GLY B 1 221 ? 14.836 -25.578 -2.506 1 93.62 221 GLY B CA 1
ATOM 10283 C C . GLY B 1 221 ? 13.461 -24.953 -2.422 1 93.62 221 GLY B C 1
ATOM 10284 O O . GLY B 1 221 ? 13.328 -23.766 -2.121 1 93.62 221 GLY B O 1
ATOM 10285 N N . HIS B 1 222 ? 12.43 -25.719 -2.658 1 92.62 222 HIS B N 1
ATOM 10286 C CA . HIS B 1 222 ? 11.047 -25.266 -2.586 1 92.62 222 HIS B CA 1
ATOM 10287 C C . HIS B 1 222 ? 10.68 -24.828 -1.171 1 92.62 222 HIS B C 1
ATOM 10289 O O . HIS B 1 222 ? 9.898 -23.906 -0.986 1 92.62 222 HIS B O 1
ATOM 10295 N N . GLY B 1 223 ? 11.289 -25.531 -0.172 1 89.62 223 GLY B N 1
ATOM 10296 C CA . GLY B 1 223 ? 11.008 -25.234 1.224 1 89.62 223 GLY B CA 1
ATOM 10297 C C . GLY B 1 223 ? 11.977 -24.219 1.821 1 89.62 223 GLY B C 1
ATOM 10298 O O . GLY B 1 223 ? 11.898 -23.906 3.01 1 89.62 223 GLY B O 1
ATOM 10299 N N . GLY B 1 224 ? 12.938 -23.797 0.975 1 85.19 224 GLY B N 1
ATOM 10300 C CA . GLY B 1 224 ? 13.922 -22.812 1.433 1 85.19 224 GLY B CA 1
ATOM 10301 C C . GLY B 1 224 ? 15.227 -23.453 1.862 1 85.19 224 GLY B C 1
ATOM 10302 O O . GLY B 1 224 ? 16.094 -22.781 2.428 1 85.19 224 GLY B O 1
ATOM 10303 N N . GLU B 1 225 ? 15.453 -24.641 1.67 1 87.56 225 GLU B N 1
ATOM 10304 C CA . GLU B 1 225 ? 16.703 -25.312 2.02 1 87.56 225 GLU B CA 1
ATOM 10305 C C . GLU B 1 225 ? 17.891 -24.641 1.336 1 87.56 225 GLU B C 1
ATOM 10307 O O . GLU B 1 225 ? 17.984 -24.625 0.106 1 87.56 225 GLU B O 1
ATOM 10312 N N . LEU B 1 226 ? 18.766 -24.203 2.062 1 93.5 226 LEU B N 1
ATOM 10313 C CA . LEU B 1 226 ? 19.891 -23.406 1.572 1 93.5 226 LEU B CA 1
ATOM 10314 C C . LEU B 1 226 ? 21.062 -24.297 1.18 1 93.5 226 LEU B C 1
ATOM 10316 O O . LEU B 1 226 ? 21.359 -25.281 1.868 1 93.5 226 LEU B O 1
ATOM 10320 N N . GLY B 1 227 ? 21.75 -24.031 0.021 1 94.62 227 GLY B N 1
ATOM 10321 C CA . GLY B 1 227 ? 22.969 -24.672 -0.449 1 94.62 227 GLY B CA 1
ATOM 10322 C C . GLY B 1 227 ? 23.875 -23.734 -1.22 1 94.62 227 GLY B C 1
ATOM 10323 O O . GLY B 1 227 ? 23.531 -22.578 -1.445 1 94.62 227 GLY B O 1
ATOM 10324 N N . ASP B 1 228 ? 25.031 -24.25 -1.56 1 96.12 228 ASP B N 1
ATOM 10325 C CA . ASP B 1 228 ? 26 -23.453 -2.312 1 96.12 228 ASP B CA 1
ATOM 10326 C C . ASP B 1 228 ? 25.828 -23.672 -3.814 1 96.12 228 ASP B C 1
ATOM 10328 O O . ASP B 1 228 ? 25.234 -24.656 -4.246 1 96.12 228 ASP B O 1
ATOM 10332 N N . TRP B 1 229 ? 26.281 -22.891 -4.656 1 97.25 229 TRP B N 1
ATOM 10333 C CA . TRP B 1 229 ? 26.266 -22.875 -6.113 1 97.25 229 TRP B CA 1
ATOM 10334 C C . TRP B 1 229 ? 27.484 -22.125 -6.66 1 97.25 229 TRP B C 1
ATOM 10336 O O . TRP B 1 229 ? 27.891 -21.109 -6.102 1 97.25 229 TRP B O 1
ATOM 10346 N N . PRO B 1 230 ? 28.125 -22.562 -7.723 1 97.19 230 PRO B N 1
ATOM 10347 C CA . PRO B 1 230 ? 27.812 -23.781 -8.469 1 97.19 230 PRO B CA 1
ATOM 10348 C C . PRO B 1 230 ? 28.438 -25.031 -7.852 1 97.19 230 PRO B C 1
ATOM 10350 O O . PRO B 1 230 ? 28.062 -26.156 -8.211 1 97.19 230 PRO B O 1
ATOM 10353 N N . ILE B 1 231 ? 29.422 -24.812 -6.914 1 97.12 231 ILE B N 1
ATOM 10354 C CA . ILE B 1 231 ? 30.062 -25.938 -6.246 1 97.12 231 ILE B CA 1
ATOM 10355 C C . ILE B 1 231 ? 29.297 -26.281 -4.961 1 97.12 231 ILE B C 1
ATOM 10357 O O . ILE B 1 231 ? 29.297 -25.484 -4.016 1 97.12 231 ILE B O 1
ATOM 10361 N N . ASP B 1 232 ? 28.672 -27.359 -4.969 1 94.5 232 ASP B N 1
ATOM 10362 C CA . ASP B 1 232 ? 27.938 -27.844 -3.803 1 94.5 232 ASP B CA 1
ATOM 10363 C C . ASP B 1 232 ? 28.516 -29.172 -3.301 1 94.5 232 ASP B C 1
ATOM 10365 O O . ASP B 1 232 ? 28.469 -30.172 -4.008 1 94.5 232 ASP B O 1
ATOM 10369 N N . SER B 1 233 ? 29.016 -29.141 -2.105 1 89.44 233 SER B N 1
ATOM 10370 C CA . SER B 1 233 ? 29.609 -30.312 -1.486 1 89.44 233 SER B CA 1
ATOM 10371 C C . SER B 1 233 ? 30.672 -30.938 -2.381 1 89.44 233 SER B C 1
ATOM 10373 O O . SER B 1 233 ? 30.703 -32.156 -2.594 1 89.44 233 SER B O 1
ATOM 10375 N N . GLY B 1 234 ? 31.391 -30.078 -3.029 1 91.38 234 GLY B N 1
ATOM 10376 C CA . GLY B 1 234 ? 32.531 -30.5 -3.83 1 91.38 234 GLY B CA 1
ATOM 10377 C C . GLY B 1 234 ? 32.156 -30.844 -5.258 1 91.38 234 GLY B C 1
ATOM 10378 O O . GLY B 1 234 ? 33.031 -31.172 -6.07 1 91.38 234 GLY B O 1
ATOM 10379 N N . ARG B 1 235 ? 30.906 -30.781 -5.547 1 93.94 235 ARG B N 1
ATOM 10380 C CA . ARG B 1 235 ? 30.438 -31.094 -6.887 1 93.94 235 ARG B CA 1
ATOM 10381 C C . ARG B 1 235 ? 30.047 -29.828 -7.645 1 93.94 235 ARG B C 1
ATOM 10383 O O . ARG B 1 235 ? 29.312 -28.984 -7.117 1 93.94 235 ARG B O 1
ATOM 10390 N N . ASP B 1 236 ? 30.531 -29.719 -8.844 1 97.25 236 ASP B N 1
ATOM 10391 C CA . ASP B 1 236 ? 30.094 -28.625 -9.703 1 97.25 236 ASP B CA 1
ATOM 10392 C C . ASP B 1 236 ? 28.75 -28.922 -10.359 1 97.25 236 ASP B C 1
ATOM 10394 O O . ASP B 1 236 ? 28.703 -29.484 -11.461 1 97.25 236 ASP B O 1
ATOM 10398 N N . ILE B 1 237 ? 27.75 -28.531 -9.766 1 97.31 237 ILE B N 1
ATOM 10399 C CA . ILE B 1 237 ? 26.406 -28.906 -10.188 1 97.31 237 ILE B CA 1
ATOM 10400 C C . ILE B 1 237 ? 25.938 -27.969 -11.305 1 97.31 237 ILE B C 1
ATOM 10402 O O . ILE B 1 237 ? 24.797 -28.094 -11.773 1 97.31 237 ILE B O 1
ATOM 10406 N N . SER B 1 238 ? 26.781 -27.047 -11.766 1 98.12 238 SER B N 1
ATOM 10407 C CA . SER B 1 238 ? 26.453 -26.266 -12.961 1 98.12 238 SER B CA 1
ATOM 10408 C C . SER B 1 238 ? 26.641 -27.094 -14.227 1 98.12 238 SER B C 1
ATOM 10410 O O . SER B 1 238 ? 26.172 -26.719 -15.305 1 98.12 238 SER B O 1
ATOM 10412 N N . LYS B 1 239 ? 27.312 -28.188 -14.109 1 97.75 239 LYS B N 1
ATOM 10413 C CA . LYS B 1 239 ? 27.438 -29.141 -15.211 1 97.75 239 LYS B CA 1
ATOM 10414 C C . LYS B 1 239 ? 26.375 -30.219 -15.133 1 97.75 239 LYS B C 1
ATOM 10416 O O . LYS B 1 239 ? 26.266 -30.922 -14.125 1 97.75 239 LYS B O 1
ATOM 10421 N N . TYR B 1 240 ? 25.672 -30.344 -16.188 1 97.5 240 TYR B N 1
ATOM 10422 C CA . TYR B 1 240 ? 24.547 -31.281 -16.203 1 97.5 240 TYR B CA 1
ATOM 10423 C C . TYR B 1 240 ? 24.984 -32.688 -15.789 1 97.5 240 TYR B C 1
ATOM 10425 O O . TYR B 1 240 ? 24.328 -33.312 -14.969 1 97.5 240 TYR B O 1
ATOM 10433 N N . GLU B 1 241 ? 26.094 -33.125 -16.234 1 96.19 241 GLU B N 1
ATOM 10434 C CA . GLU B 1 241 ? 26.547 -34.5 -16.016 1 96.19 241 GLU B CA 1
ATOM 10435 C C . GLU B 1 241 ? 26.906 -34.75 -14.555 1 96.19 241 GLU B C 1
ATOM 10437 O O . GLU B 1 241 ? 26.891 -35.875 -14.086 1 96.19 241 GLU B O 1
ATOM 10442 N N . ASN B 1 242 ? 27.219 -33.656 -13.875 1 96.56 242 ASN B N 1
ATOM 10443 C CA . ASN B 1 242 ? 27.625 -33.781 -12.484 1 96.56 242 ASN B CA 1
ATOM 10444 C C . ASN B 1 242 ? 26.422 -33.906 -11.555 1 96.56 242 ASN B C 1
ATOM 10446 O O . ASN B 1 242 ? 26.594 -34.125 -10.352 1 96.56 242 ASN B O 1
ATOM 10450 N N . ASN B 1 243 ? 25.297 -33.875 -12.047 1 96.56 243 ASN B N 1
ATOM 10451 C CA . ASN B 1 243 ? 24.078 -34.062 -11.242 1 96.56 243 ASN B CA 1
ATOM 10452 C C . ASN B 1 243 ? 23.641 -35.5 -11.203 1 96.56 243 ASN B C 1
ATOM 10454 O O . ASN B 1 243 ? 22.453 -35.812 -11.078 1 96.56 243 ASN B O 1
ATOM 10458 N N . ASP B 1 244 ? 24.453 -36.406 -11.352 1 93.94 244 ASP B N 1
ATOM 10459 C CA . ASP B 1 244 ? 24.219 -37.844 -11.359 1 93.94 244 ASP B CA 1
ATOM 10460 C C . ASP B 1 244 ? 24.172 -38.375 -9.938 1 93.94 244 ASP B C 1
ATOM 10462 O O . ASP B 1 244 ? 24.859 -39.344 -9.617 1 93.94 244 ASP B O 1
ATOM 10466 N N . PHE B 1 245 ? 23.406 -37.812 -9.141 1 92.19 245 PHE B N 1
ATOM 10467 C CA . PHE B 1 245 ? 23.141 -38.25 -7.77 1 92.19 245 PHE B CA 1
ATOM 10468 C C . PHE B 1 245 ? 21.703 -37.906 -7.363 1 92.19 245 PHE B C 1
ATOM 10470 O O . PHE B 1 245 ? 21.062 -37.062 -7.977 1 92.19 245 PHE B O 1
ATOM 10477 N N . GLY B 1 246 ? 21.266 -38.656 -6.348 1 89.69 246 GLY B N 1
ATOM 10478 C CA . GLY B 1 246 ? 19.953 -38.344 -5.789 1 89.69 246 GLY B CA 1
ATOM 10479 C C . GLY B 1 246 ? 18.828 -38.5 -6.789 1 89.69 246 GLY B C 1
ATOM 10480 O O . GLY B 1 246 ? 18.922 -39.281 -7.727 1 89.69 246 GLY B O 1
ATOM 10481 N N . ILE B 1 247 ? 17.75 -37.781 -6.504 1 89.06 247 ILE B N 1
ATOM 10482 C CA . ILE B 1 247 ? 16.531 -37.812 -7.297 1 89.06 247 ILE B CA 1
ATOM 10483 C C . ILE B 1 247 ? 16.469 -36.625 -8.227 1 89.06 247 ILE B C 1
ATOM 10485 O O . ILE B 1 247 ? 17.5 -36.125 -8.68 1 89.06 247 ILE B O 1
ATOM 10489 N N . TYR B 1 248 ? 15.297 -36.125 -8.602 1 91.06 248 TYR B N 1
ATOM 10490 C CA . TYR B 1 248 ? 15.148 -34.938 -9.43 1 91.06 248 TYR B CA 1
ATOM 10491 C C . TYR B 1 248 ? 15.773 -33.719 -8.75 1 91.06 248 TYR B C 1
ATOM 10493 O O . TYR B 1 248 ? 16.016 -33.75 -7.543 1 91.06 248 TYR B O 1
ATOM 10501 N N . LYS B 1 249 ? 16.156 -32.719 -9.57 1 94.12 249 LYS B N 1
ATOM 10502 C CA . LYS B 1 249 ? 16.75 -31.5 -9.031 1 94.12 249 LYS B CA 1
ATOM 10503 C C . LYS B 1 249 ? 15.82 -30.297 -9.211 1 94.12 249 LYS B C 1
ATOM 10505 O O . LYS B 1 249 ? 15.172 -30.172 -10.25 1 94.12 249 LYS B O 1
ATOM 10510 N N . SER B 1 250 ? 15.688 -29.547 -8.203 1 95.5 250 SER B N 1
ATOM 10511 C CA . SER B 1 250 ? 15.086 -28.219 -8.219 1 95.5 250 SER B CA 1
ATOM 10512 C C . SER B 1 250 ? 15.992 -27.188 -7.547 1 95.5 250 SER B C 1
ATOM 10514 O O . SER B 1 250 ? 15.953 -27.031 -6.324 1 95.5 250 SER B O 1
ATOM 10516 N N . TYR B 1 251 ? 16.828 -26.469 -8.359 1 97.38 251 TYR B N 1
ATOM 10517 C CA . TYR B 1 251 ? 17.734 -25.453 -7.832 1 97.38 251 TYR B CA 1
ATOM 10518 C C . TYR B 1 251 ? 17.203 -24.047 -8.117 1 97.38 251 TYR B C 1
ATOM 10520 O O . TYR B 1 251 ? 17.125 -23.625 -9.273 1 97.38 251 TYR B O 1
ATOM 10528 N N . HIS B 1 252 ? 16.812 -23.312 -7.113 1 98.12 252 HIS B N 1
ATOM 10529 C CA . HIS B 1 252 ? 16.578 -21.891 -7.262 1 98.12 252 HIS B CA 1
ATOM 10530 C C . HIS B 1 252 ? 17.844 -21.094 -6.957 1 98.12 252 HIS B C 1
ATOM 10532 O O . HIS B 1 252 ? 18.234 -20.953 -5.797 1 98.12 252 HIS B O 1
ATOM 10538 N N . ILE B 1 253 ? 18.453 -20.516 -8 1 98.38 253 ILE B N 1
ATOM 10539 C CA . ILE B 1 253 ? 19.734 -19.844 -7.84 1 98.38 253 ILE B CA 1
ATOM 10540 C C . ILE B 1 253 ? 19.5 -18.391 -7.414 1 98.38 253 ILE B C 1
ATOM 10542 O O . ILE B 1 253 ? 18.703 -17.688 -8.023 1 98.38 253 ILE B O 1
ATOM 10546 N N . ILE B 1 254 ? 20.172 -18.016 -6.32 1 96.62 254 ILE B N 1
ATOM 10547 C CA . ILE B 1 254 ? 19.969 -16.672 -5.777 1 96.62 254 ILE B CA 1
ATOM 10548 C C . ILE B 1 254 ? 21.312 -16.047 -5.43 1 96.62 254 ILE B C 1
ATOM 10550 O O . ILE B 1 254 ? 22.359 -16.516 -5.879 1 96.62 254 ILE B O 1
ATOM 10554 N N . ASP B 1 255 ? 21.297 -14.836 -4.812 1 96.12 255 ASP B N 1
ATOM 10555 C CA . ASP B 1 255 ? 22.391 -14.117 -4.164 1 96.12 255 ASP B CA 1
ATOM 10556 C C . ASP B 1 255 ? 23.203 -13.32 -5.18 1 96.12 255 ASP B C 1
ATOM 10558 O O . ASP B 1 255 ? 24.438 -13.195 -5.047 1 96.12 255 ASP B O 1
ATOM 10562 N N . SER B 1 256 ? 22.625 -12.828 -6.234 1 96.62 256 SER B N 1
ATOM 10563 C CA . SER B 1 256 ? 23.25 -11.914 -7.191 1 96.62 256 SER B CA 1
ATOM 10564 C C . SER B 1 256 ? 22.203 -10.984 -7.816 1 96.62 256 SER B C 1
ATOM 10566 O O . SER B 1 256 ? 21.094 -11.406 -8.125 1 96.62 256 SER B O 1
ATOM 10568 N N . TYR B 1 257 ? 22.547 -9.727 -7.957 1 96.38 257 TYR B N 1
ATOM 10569 C CA . TYR B 1 257 ? 21.734 -8.789 -8.727 1 96.38 257 TYR B CA 1
ATOM 10570 C C . TYR B 1 257 ? 22.094 -8.852 -10.211 1 96.38 257 TYR B C 1
ATOM 10572 O O . TYR B 1 257 ? 22.922 -8.07 -10.688 1 96.38 257 TYR B O 1
ATOM 10580 N N . ALA B 1 258 ? 21.469 -9.75 -10.961 1 94.94 258 ALA B N 1
ATOM 10581 C CA . ALA B 1 258 ? 21.781 -10.023 -12.359 1 94.94 258 ALA B CA 1
ATOM 10582 C C . ALA B 1 258 ? 20.5 -10.125 -13.195 1 94.94 258 ALA B C 1
ATOM 10584 O O . ALA B 1 258 ? 19.422 -10.414 -12.664 1 94.94 258 ALA B O 1
ATOM 10585 N N . TYR B 1 259 ? 20.703 -10 -14.531 1 94.88 259 TYR B N 1
ATOM 10586 C CA . TYR B 1 259 ? 19.547 -9.852 -15.422 1 94.88 259 TYR B CA 1
ATOM 10587 C C . TYR B 1 259 ? 19.453 -11.031 -16.375 1 94.88 259 TYR B C 1
ATOM 10589 O O . TYR B 1 259 ? 18.5 -11.125 -17.172 1 94.88 259 TYR B O 1
ATOM 10597 N N . TYR B 1 260 ? 20.422 -11.914 -16.281 1 97.5 260 TYR B N 1
ATOM 10598 C CA . TYR B 1 260 ? 20.5 -12.938 -17.312 1 97.5 260 TYR B CA 1
ATOM 10599 C C . TYR B 1 260 ? 20.75 -14.312 -16.703 1 97.5 260 TYR B C 1
ATOM 10601 O O . TYR B 1 260 ? 21.203 -14.422 -15.562 1 97.5 260 TYR B O 1
ATOM 10609 N N . PHE B 1 261 ? 20.422 -15.359 -17.375 1 98.38 261 PHE B N 1
ATOM 10610 C CA . PHE B 1 261 ? 20.844 -16.734 -17.156 1 98.38 261 PHE B CA 1
ATOM 10611 C C . PHE B 1 261 ? 20.625 -17.578 -18.406 1 98.38 261 PHE B C 1
ATOM 10613 O O . PHE B 1 261 ? 20.141 -17.078 -19.422 1 98.38 261 PHE B O 1
ATOM 10620 N N . GLY B 1 262 ? 21.125 -18.828 -18.438 1 98.44 262 GLY B N 1
ATOM 10621 C CA . GLY B 1 262 ? 21 -19.703 -19.594 1 98.44 262 GLY B CA 1
ATOM 10622 C C . GLY B 1 262 ? 21.875 -20.938 -19.484 1 98.44 262 GLY B C 1
ATOM 10623 O O . GLY B 1 262 ? 22.047 -21.5 -18.391 1 98.44 262 GLY B O 1
ATOM 10624 N N . GLY B 1 263 ? 22.203 -21.406 -20.656 1 98.56 263 GLY B N 1
ATOM 10625 C CA . GLY B 1 263 ? 23.047 -22.594 -20.75 1 98.56 263 GLY B CA 1
ATOM 10626 C C . GLY B 1 263 ? 23.797 -22.688 -22.078 1 98.56 263 GLY B C 1
ATOM 10627 O O . GLY B 1 263 ? 23.469 -21.984 -23.031 1 98.56 263 GLY B O 1
ATOM 10628 N N . TYR B 1 264 ? 24.875 -23.469 -22.047 1 98.56 264 TYR B N 1
ATOM 10629 C CA . TYR B 1 264 ? 25.734 -23.625 -23.219 1 98.56 264 TYR B CA 1
ATOM 10630 C C . TYR B 1 264 ? 26.109 -25.078 -23.422 1 98.56 264 TYR B C 1
ATOM 10632 O O . TYR B 1 264 ? 26.594 -25.734 -22.484 1 98.56 264 TYR B O 1
ATOM 10640 N N . TRP B 1 265 ? 25.875 -25.594 -24.641 1 98 265 TRP B N 1
ATOM 10641 C CA . TRP B 1 265 ? 26.359 -26.906 -25.062 1 98 265 TRP B CA 1
ATOM 10642 C C . TRP B 1 265 ? 27.75 -26.781 -25.703 1 98 265 TRP B C 1
ATOM 10644 O O . TRP B 1 265 ? 27.859 -26.422 -26.891 1 98 265 TRP B O 1
ATOM 10654 N N . HIS B 1 266 ? 28.75 -27.203 -25.031 1 97.06 266 HIS B N 1
ATOM 10655 C CA . HIS B 1 266 ? 30.109 -26.938 -25.453 1 97.06 266 HIS B CA 1
ATOM 10656 C C . HIS B 1 266 ? 30.438 -27.688 -26.734 1 97.06 266 HIS B C 1
ATOM 10658 O O . HIS B 1 266 ? 31.109 -27.141 -27.625 1 97.06 266 HIS B O 1
ATOM 10664 N N . GLU B 1 267 ? 30 -28.891 -26.859 1 95.81 267 GLU B N 1
ATOM 10665 C CA . GLU B 1 267 ? 30.281 -29.688 -28.047 1 95.81 267 GLU B CA 1
ATOM 10666 C C . GLU B 1 267 ? 29.562 -29.125 -29.266 1 95.81 267 GLU B C 1
ATOM 10668 O O . GLU B 1 267 ? 30.109 -29.109 -30.375 1 95.81 267 GLU B O 1
ATOM 10673 N N . ASP B 1 268 ? 28.391 -28.641 -29.062 1 96 268 ASP B N 1
ATOM 10674 C CA . ASP B 1 268 ? 27.594 -28.094 -30.156 1 96 268 ASP B CA 1
ATOM 10675 C C . ASP B 1 268 ? 28 -26.641 -30.453 1 96 268 ASP B C 1
ATOM 10677 O O . ASP B 1 268 ? 27.625 -26.094 -31.5 1 96 268 ASP B O 1
ATOM 10681 N N . ASP B 1 269 ? 28.75 -26.016 -29.547 1 97.25 269 ASP B N 1
ATOM 10682 C CA . ASP B 1 269 ? 29.094 -24.594 -29.625 1 97.25 269 ASP B CA 1
ATOM 10683 C C . ASP B 1 269 ? 27.844 -23.75 -29.812 1 97.25 269 ASP B C 1
ATOM 10685 O O . ASP B 1 269 ? 27.766 -22.938 -30.75 1 97.25 269 ASP B O 1
ATOM 10689 N N . PHE B 1 270 ? 26.906 -23.984 -29.031 1 97.81 270 PHE B N 1
ATOM 10690 C CA . PHE B 1 270 ? 25.562 -23.406 -29.094 1 97.81 270 PHE B CA 1
ATOM 10691 C C . PHE B 1 270 ? 24.922 -23.359 -27.703 1 97.81 270 PHE B C 1
ATOM 10693 O O . PHE B 1 270 ? 25.422 -23.984 -26.766 1 97.81 270 PHE B O 1
ATOM 10700 N N . GLY B 1 271 ? 23.938 -22.5 -27.516 1 98.19 271 GLY B N 1
ATOM 10701 C CA . GLY B 1 271 ? 23.266 -22.453 -26.219 1 98.19 271 GLY B CA 1
ATOM 10702 C C . GLY B 1 271 ? 21.969 -21.672 -26.25 1 98.19 271 GLY B C 1
ATOM 10703 O O . GLY B 1 271 ? 21.391 -21.453 -27.328 1 98.19 271 GLY B O 1
ATOM 10704 N N . PHE B 1 272 ? 21.391 -21.406 -25.094 1 98.56 272 PHE B N 1
ATOM 10705 C CA . PHE B 1 272 ? 20.156 -20.656 -24.891 1 98.56 272 PHE B CA 1
ATOM 10706 C C . PHE B 1 272 ? 20.328 -19.641 -23.766 1 98.56 272 PHE B C 1
ATOM 10708 O O . PHE B 1 272 ? 21.109 -19.859 -22.828 1 98.56 272 PHE B O 1
ATOM 10715 N N . GLY B 1 273 ? 19.672 -18.516 -23.922 1 98.56 273 GLY B N 1
ATOM 10716 C CA . GLY B 1 273 ? 19.781 -17.469 -22.922 1 98.56 273 GLY B CA 1
ATOM 10717 C C . GLY B 1 273 ? 18.453 -16.781 -22.625 1 98.56 273 GLY B C 1
ATOM 10718 O O . GLY B 1 273 ? 17.484 -16.938 -23.359 1 98.56 273 GLY B O 1
ATOM 10719 N N . HIS B 1 274 ? 18.438 -16.094 -21.516 1 98.62 274 HIS B N 1
ATOM 10720 C CA . HIS B 1 274 ? 17.297 -15.352 -20.969 1 98.62 274 HIS B CA 1
ATOM 10721 C C . HIS B 1 274 ? 17.75 -14.008 -20.406 1 98.62 274 HIS B C 1
ATOM 10723 O O . HIS B 1 274 ? 18.828 -13.906 -19.812 1 98.62 274 HIS B O 1
ATOM 10729 N N . TYR B 1 275 ? 16.953 -12.977 -20.656 1 98.25 275 TYR B N 1
ATOM 10730 C CA . TYR B 1 275 ? 17.219 -11.664 -20.094 1 98.25 275 TYR B CA 1
ATOM 10731 C C . TYR B 1 275 ? 15.938 -11.008 -19.609 1 98.25 275 TYR B C 1
ATOM 10733 O O . TYR B 1 275 ? 14.922 -11.023 -20.312 1 98.25 275 TYR B O 1
ATOM 10741 N N . ALA B 1 276 ? 15.922 -10.461 -18.391 1 97.88 276 ALA B N 1
ATOM 10742 C CA . ALA B 1 276 ? 14.828 -9.648 -17.844 1 97.88 276 ALA B CA 1
ATOM 10743 C C . ALA B 1 276 ? 15.336 -8.703 -16.766 1 97.88 276 ALA B C 1
ATOM 10745 O O . ALA B 1 276 ? 16.344 -8.984 -16.094 1 97.88 276 ALA B O 1
ATOM 10746 N N . ASN B 1 277 ? 14.641 -7.551 -16.594 1 96.31 277 ASN B N 1
ATOM 10747 C CA . ASN B 1 277 ? 14.945 -6.73 -15.43 1 96.31 277 ASN B CA 1
ATOM 10748 C C . ASN B 1 277 ? 14.773 -7.512 -14.133 1 96.31 277 ASN B C 1
ATOM 10750 O O . ASN B 1 277 ? 13.867 -8.344 -14.023 1 96.31 277 ASN B O 1
ATOM 10754 N N . TYR B 1 278 ? 15.609 -7.195 -13.172 1 96.38 278 TYR B N 1
ATOM 10755 C CA . TYR B 1 278 ? 15.633 -7.934 -11.914 1 96.38 278 TYR B CA 1
ATOM 10756 C C . TYR B 1 278 ? 14.281 -7.871 -11.219 1 96.38 278 TYR B C 1
ATOM 10758 O O . TYR B 1 278 ? 13.805 -8.875 -10.672 1 96.38 278 TYR B O 1
ATOM 10766 N N . GLU B 1 279 ? 13.586 -6.727 -11.227 1 95.06 279 GLU B N 1
ATOM 10767 C CA . GLU B 1 279 ? 12.32 -6.582 -10.516 1 95.06 279 GLU B CA 1
ATOM 10768 C C . GLU B 1 279 ? 11.211 -7.383 -11.195 1 95.06 279 GLU B C 1
ATOM 10770 O O . GLU B 1 279 ? 10.227 -7.754 -10.555 1 95.06 279 GLU B O 1
ATOM 10775 N N . ASP B 1 280 ? 11.383 -7.676 -12.461 1 95.56 280 ASP B N 1
ATOM 10776 C CA . ASP B 1 280 ? 10.375 -8.438 -13.195 1 95.56 280 ASP B CA 1
ATOM 10777 C C . ASP B 1 280 ? 10.516 -9.938 -12.906 1 95.56 280 ASP B C 1
ATOM 10779 O O . ASP B 1 280 ? 9.508 -10.641 -12.781 1 95.56 280 ASP B O 1
ATOM 10783 N N . LYS B 1 281 ? 11.805 -10.352 -12.883 1 97.56 281 LYS B N 1
ATOM 10784 C CA . LYS B 1 281 ? 12.016 -11.781 -12.711 1 97.56 281 LYS B CA 1
ATOM 10785 C C . LYS B 1 281 ? 13.242 -12.062 -11.844 1 97.56 281 LYS B C 1
ATOM 10787 O O . LYS B 1 281 ? 14.273 -12.523 -12.344 1 97.56 281 LYS B O 1
ATOM 10792 N N . PRO B 1 282 ? 13.094 -11.953 -10.555 1 96.94 282 PRO B N 1
ATOM 10793 C CA . PRO B 1 282 ? 14.234 -12.227 -9.68 1 96.94 282 PRO B CA 1
ATOM 10794 C C . PRO B 1 282 ? 14.523 -13.719 -9.531 1 96.94 282 PRO B C 1
ATOM 10796 O O . PRO B 1 282 ? 15.633 -14.102 -9.148 1 96.94 282 PRO B O 1
ATOM 10799 N N . GLY B 1 283 ? 13.578 -14.562 -9.773 1 97.75 283 GLY B N 1
ATOM 10800 C CA . GLY B 1 283 ? 13.734 -16 -9.602 1 97.75 283 GLY B CA 1
ATOM 10801 C C . GLY B 1 283 ? 14.312 -16.688 -10.828 1 97.75 283 GLY B C 1
ATOM 10802 O O . GLY B 1 283 ? 13.969 -16.344 -11.961 1 97.75 283 GLY B O 1
ATOM 10803 N N . LYS B 1 284 ? 15.25 -17.625 -10.562 1 98.31 284 LYS B N 1
ATOM 10804 C CA . LYS B 1 284 ? 15.898 -18.453 -11.578 1 98.31 284 LYS B CA 1
ATOM 10805 C C . LYS B 1 284 ? 16 -19.906 -11.125 1 98.31 284 LYS B C 1
ATOM 10807 O O . LYS B 1 284 ? 16.688 -20.203 -10.141 1 98.31 284 LYS B O 1
ATOM 10812 N N . LYS B 1 285 ? 15.32 -20.75 -11.875 1 98.38 285 LYS B N 1
ATOM 10813 C CA . LYS B 1 285 ? 15.266 -22.141 -11.414 1 98.38 285 LYS B CA 1
ATOM 10814 C C . LYS B 1 285 ? 15.797 -23.094 -12.484 1 98.38 285 LYS B C 1
ATOM 10816 O O . LYS B 1 285 ? 15.539 -22.906 -13.672 1 98.38 285 LYS B O 1
ATOM 10821 N N . ILE B 1 286 ? 16.578 -24.047 -12.039 1 98.5 286 ILE B N 1
ATOM 10822 C CA . ILE B 1 286 ? 16.984 -25.203 -12.828 1 98.5 286 ILE B CA 1
ATOM 10823 C C . ILE B 1 286 ? 16.188 -26.422 -12.375 1 98.5 286 ILE B C 1
ATOM 10825 O O . ILE B 1 286 ? 16.188 -26.766 -11.188 1 98.5 286 ILE B O 1
ATOM 10829 N N . TRP B 1 287 ? 15.547 -27.062 -13.297 1 97.69 287 TRP B N 1
ATOM 10830 C CA . TRP B 1 287 ? 14.859 -28.328 -13 1 97.69 287 TRP B CA 1
ATOM 10831 C C . TRP B 1 287 ? 15.414 -29.453 -13.852 1 97.69 287 TRP B C 1
ATOM 10833 O O . TRP B 1 287 ? 15.578 -29.312 -15.062 1 97.69 287 TRP B O 1
ATOM 10843 N N . ILE B 1 288 ? 15.727 -30.641 -13.211 1 97.12 288 ILE B N 1
ATOM 10844 C CA . ILE B 1 288 ? 16.234 -31.828 -13.859 1 97.12 288 ILE B CA 1
ATOM 10845 C C . ILE B 1 288 ? 15.453 -33.062 -13.375 1 97.12 288 ILE B C 1
ATOM 10847 O O . ILE B 1 288 ? 15.25 -33.219 -12.172 1 97.12 288 ILE B O 1
ATOM 10851 N N . TRP B 1 289 ? 15.039 -33.969 -14.234 1 95.25 289 TRP B N 1
ATOM 10852 C CA . TRP B 1 289 ? 14.312 -35.188 -13.859 1 95.25 289 TRP B CA 1
ATOM 10853 C C . TRP B 1 289 ? 15.188 -36.094 -12.992 1 95.25 289 TRP B C 1
ATOM 10855 O O . TRP B 1 289 ? 14.672 -36.875 -12.195 1 95.25 289 TRP B O 1
ATOM 10865 N N . GLY B 1 290 ? 16.453 -35.906 -13.07 1 93.31 290 GLY B N 1
ATOM 10866 C CA . GLY B 1 290 ? 17.438 -36.844 -12.539 1 93.31 290 GLY B CA 1
ATOM 10867 C C . GLY B 1 290 ? 18.094 -37.719 -13.609 1 93.31 290 GLY B C 1
ATOM 10868 O O . GLY B 1 290 ? 17.5 -37.938 -14.664 1 93.31 290 GLY B O 1
ATOM 10869 N N . LEU B 1 291 ? 19.281 -38.188 -13.305 1 94.69 291 LEU B N 1
ATOM 10870 C CA . LEU B 1 291 ? 20.047 -38.906 -14.32 1 94.69 291 LEU B CA 1
ATOM 10871 C C . LEU B 1 291 ? 19.984 -40.406 -14.094 1 94.69 291 LEU B C 1
ATOM 10873 O O . LEU B 1 291 ? 20.531 -41.188 -14.883 1 94.69 291 LEU B O 1
ATOM 10877 N N . SER B 1 292 ? 19.281 -40.812 -13.039 1 94.31 292 SER B N 1
ATOM 10878 C CA . SER B 1 292 ? 19.016 -42.25 -12.844 1 94.31 292 SER B CA 1
ATOM 10879 C C . SER B 1 292 ? 17.812 -42.688 -13.648 1 94.31 292 SER B C 1
ATOM 10881 O O . SER B 1 292 ? 17.156 -41.875 -14.312 1 94.31 292 SER B O 1
ATOM 10883 N N . ASP B 1 293 ? 17.516 -43.938 -13.523 1 94.19 293 ASP B N 1
ATOM 10884 C CA . ASP B 1 293 ? 16.359 -44.5 -14.234 1 94.19 293 ASP B CA 1
ATOM 10885 C C . ASP B 1 293 ? 15.062 -43.844 -13.734 1 94.19 293 ASP B C 1
ATOM 10887 O O . ASP B 1 293 ? 14.055 -43.844 -14.453 1 94.19 293 ASP B O 1
ATOM 10891 N N . GLN B 1 294 ? 15.086 -43.406 -12.508 1 92.56 294 GLN B N 1
ATOM 10892 C CA . GLN B 1 294 ? 13.914 -42.75 -11.969 1 92.56 294 GLN B CA 1
ATOM 10893 C C . GLN B 1 294 ? 13.531 -41.531 -12.828 1 92.56 294 GLN B C 1
ATOM 10895 O O . GLN B 1 294 ? 12.344 -41.281 -13.055 1 92.56 294 GLN B O 1
ATOM 10900 N N . GLY B 1 295 ? 14.57 -40.812 -13.25 1 93.75 295 GLY B N 1
ATOM 10901 C CA . GLY B 1 295 ? 14.32 -39.688 -14.125 1 93.75 295 GLY B CA 1
ATOM 10902 C C . GLY B 1 295 ? 14.234 -40.062 -15.594 1 93.75 295 GLY B C 1
ATOM 10903 O O . GLY B 1 295 ? 13.398 -39.531 -16.328 1 93.75 295 GLY B O 1
ATOM 10904 N N . MET B 1 296 ? 15 -41 -15.992 1 93.94 296 MET B N 1
ATOM 10905 C CA . MET B 1 296 ? 15.164 -41.312 -17.406 1 93.94 296 MET B CA 1
ATOM 10906 C C . MET B 1 296 ? 13.938 -42.062 -17.953 1 93.94 296 MET B C 1
ATOM 10908 O O . MET B 1 296 ? 13.688 -42.031 -19.156 1 93.94 296 MET B O 1
ATOM 10912 N N . ILE B 1 297 ? 13.195 -42.656 -17.047 1 94.06 297 ILE B N 1
ATOM 10913 C CA . ILE B 1 297 ? 11.977 -43.344 -17.5 1 94.06 297 ILE B CA 1
ATOM 10914 C C . ILE B 1 297 ? 11.031 -42.312 -18.141 1 94.06 297 ILE B C 1
ATOM 10916 O O . ILE B 1 297 ? 10.234 -42.688 -19.016 1 94.06 297 ILE B O 1
ATOM 10920 N N . TRP B 1 298 ? 11.164 -41.094 -17.812 1 95 298 TRP B N 1
ATOM 10921 C CA . TRP B 1 298 ? 10.25 -40.062 -18.281 1 95 298 TRP B CA 1
ATOM 10922 C C . TRP B 1 298 ? 10.609 -39.625 -19.688 1 95 298 TRP B C 1
ATOM 10924 O O . TRP B 1 298 ? 9.805 -38.969 -20.375 1 95 298 TRP B O 1
ATOM 10934 N N . GLU B 1 299 ? 11.828 -39.875 -20.125 1 94.75 299 GLU B N 1
ATOM 10935 C CA . GLU B 1 299 ? 12.125 -39.656 -21.531 1 94.75 299 GLU B CA 1
ATOM 10936 C C . GLU B 1 299 ? 11.172 -40.406 -22.438 1 94.75 299 GLU B C 1
ATOM 10938 O O . GLU B 1 299 ? 10.586 -39.844 -23.359 1 94.75 299 GLU B O 1
ATOM 10943 N N . ASP B 1 300 ? 10.938 -41.656 -22.062 1 92.5 300 ASP B N 1
ATOM 10944 C CA . ASP B 1 300 ? 10.039 -42.469 -22.859 1 92.5 300 ASP B CA 1
ATOM 10945 C C . ASP B 1 300 ? 8.586 -42.062 -22.641 1 92.5 300 ASP B C 1
ATOM 10947 O O . ASP B 1 300 ? 7.762 -42.156 -23.547 1 92.5 300 ASP B O 1
ATOM 10951 N N . LEU B 1 301 ? 8.273 -41.719 -21.469 1 94.69 301 LEU B N 1
ATOM 10952 C CA . LEU B 1 301 ? 6.898 -41.375 -21.125 1 94.69 301 LEU B CA 1
ATOM 10953 C C . LEU B 1 301 ? 6.469 -40.062 -21.781 1 94.69 301 LEU B C 1
ATOM 10955 O O . LEU B 1 301 ? 5.281 -39.844 -22.047 1 94.69 301 LEU B O 1
ATOM 10959 N N . LEU B 1 302 ? 7.492 -39.188 -22.141 1 96.75 302 LEU B N 1
ATOM 10960 C CA . LEU B 1 302 ? 7.102 -37.844 -22.594 1 96.75 302 LEU B CA 1
ATOM 10961 C C . LEU B 1 302 ? 7.574 -37.594 -24.031 1 96.75 302 LEU B C 1
ATOM 10963 O O . LEU B 1 302 ? 7.141 -36.656 -24.672 1 96.75 302 LEU B O 1
ATOM 10967 N N . THR B 1 303 ? 8.453 -38.406 -24.5 1 96.38 303 THR B N 1
ATOM 10968 C CA . THR B 1 303 ? 8.953 -38.281 -25.875 1 96.38 303 THR B CA 1
ATOM 10969 C C . THR B 1 303 ? 9.055 -39.656 -26.547 1 96.38 303 THR B C 1
ATOM 10971 O O . THR B 1 303 ? 8.812 -40.688 -25.906 1 96.38 303 THR B O 1
ATOM 10974 N N . ASP B 1 304 ? 9.25 -39.656 -27.828 1 95.62 304 ASP B N 1
ATOM 10975 C CA . ASP B 1 304 ? 9.555 -40.875 -28.531 1 95.62 304 ASP B CA 1
ATOM 10976 C C . ASP B 1 304 ? 11.039 -40.969 -28.875 1 95.62 304 ASP B C 1
ATOM 10978 O O . ASP B 1 304 ? 11.695 -41.969 -28.547 1 95.62 304 ASP B O 1
ATOM 10982 N N . SER B 1 305 ? 11.484 -39.844 -29.484 1 92.94 305 SER B N 1
ATOM 10983 C CA . SER B 1 305 ? 12.867 -39.938 -29.938 1 92.94 305 SER B CA 1
ATOM 10984 C C . SER B 1 305 ? 13.609 -38.625 -29.688 1 92.94 305 SER B C 1
ATOM 10986 O O . SER B 1 305 ? 14.789 -38.5 -30.016 1 92.94 305 SER B O 1
ATOM 10988 N N . ASN B 1 306 ? 13.07 -37.625 -29.141 1 92 306 ASN B N 1
ATOM 10989 C CA . ASN B 1 306 ? 13.641 -36.281 -29 1 92 306 ASN B CA 1
ATOM 10990 C C . ASN B 1 306 ? 14.703 -36.25 -27.891 1 92 306 ASN B C 1
ATOM 10992 O O . ASN B 1 306 ? 15.539 -35.344 -27.859 1 92 306 ASN B O 1
ATOM 10996 N N . GLY B 1 307 ? 14.672 -37.281 -27.047 1 92.38 307 GLY B N 1
ATOM 10997 C CA . GLY B 1 307 ? 15.602 -37.281 -25.922 1 92.38 307 GLY B CA 1
ATOM 10998 C C . GLY B 1 307 ? 15.078 -36.531 -24.703 1 92.38 307 GLY B C 1
ATOM 10999 O O . GLY B 1 307 ? 14.016 -35.906 -24.766 1 92.38 307 GLY B O 1
ATOM 11000 N N . GLN B 1 308 ? 15.922 -36.594 -23.594 1 95 308 GLN B N 1
ATOM 11001 C CA . GLN B 1 308 ? 15.547 -35.969 -22.328 1 95 308 GLN B CA 1
ATOM 11002 C C . GLN B 1 308 ? 15.727 -34.438 -22.391 1 95 308 GLN B C 1
ATOM 11004 O O . GLN B 1 308 ? 16.391 -33.938 -23.297 1 95 308 GLN B O 1
ATOM 11009 N N . TYR B 1 309 ? 15.062 -33.75 -21.531 1 97 309 TYR B N 1
ATOM 11010 C CA . TYR B 1 309 ? 15.148 -32.281 -21.453 1 97 309 TYR B CA 1
ATOM 11011 C C . TYR B 1 309 ? 15.336 -31.828 -20.016 1 97 309 TYR B C 1
ATOM 11013 O O . TYR B 1 309 ? 15.172 -32.594 -19.078 1 97 309 TYR B O 1
ATOM 11021 N N . ILE B 1 310 ? 15.82 -30.578 -19.797 1 98 310 ILE B N 1
ATOM 11022 C CA . ILE B 1 310 ? 15.828 -29.844 -18.547 1 98 310 ILE B CA 1
ATOM 11023 C C . ILE B 1 310 ? 14.914 -28.625 -18.672 1 98 310 ILE B C 1
ATOM 11025 O O . ILE B 1 310 ? 14.453 -28.281 -19.766 1 98 310 ILE B O 1
ATOM 11029 N N . GLU B 1 311 ? 14.562 -28.078 -17.547 1 98.38 311 GLU B N 1
ATOM 11030 C CA . GLU B 1 311 ? 13.844 -26.812 -17.594 1 98.38 311 GLU B CA 1
ATOM 11031 C C . GLU B 1 311 ? 14.68 -25.688 -16.984 1 98.38 311 GLU B C 1
ATOM 11033 O O . GLU B 1 311 ? 15.367 -25.891 -15.977 1 98.38 311 GLU B O 1
ATOM 11038 N N . TYR B 1 312 ? 14.805 -24.531 -17.594 1 98.44 312 TYR B N 1
ATOM 11039 C CA . TYR B 1 312 ? 15.32 -23.266 -17.062 1 98.44 312 TYR B CA 1
ATOM 11040 C C . TYR B 1 312 ? 14.203 -22.25 -16.922 1 98.44 312 TYR B C 1
ATOM 11042 O O . TYR B 1 312 ? 13.688 -21.719 -17.922 1 98.44 312 TYR B O 1
ATOM 11050 N N . GLN B 1 313 ? 13.859 -21.953 -15.656 1 98.56 313 GLN B N 1
ATOM 11051 C CA . GLN B 1 313 ? 12.617 -21.25 -15.352 1 98.56 313 GLN B CA 1
ATOM 11052 C C . GLN B 1 313 ? 12.883 -19.859 -14.789 1 98.56 313 GLN B C 1
ATOM 11054 O O . GLN B 1 313 ? 13.906 -19.641 -14.133 1 98.56 313 GLN B O 1
ATOM 11059 N N . SER B 1 314 ? 12 -18.953 -15.117 1 98.31 314 SER B N 1
ATOM 11060 C CA . SER B 1 314 ? 12.047 -17.562 -14.664 1 98.31 314 SER B CA 1
ATOM 11061 C C . SER B 1 314 ? 10.805 -17.203 -13.844 1 98.31 314 SER B C 1
ATOM 11063 O O . SER B 1 314 ? 9.68 -17.484 -14.266 1 98.31 314 SER B O 1
ATOM 11065 N N . GLY B 1 315 ? 11.008 -16.625 -12.68 1 97.69 315 GLY B N 1
ATOM 11066 C CA . GLY B 1 315 ? 9.852 -16.406 -11.828 1 97.69 315 GLY B CA 1
ATOM 11067 C C . GLY B 1 315 ? 9.883 -15.062 -11.109 1 97.69 315 GLY B C 1
ATOM 11068 O O . GLY B 1 315 ? 10.922 -14.406 -11.062 1 97.69 315 GLY B O 1
ATOM 11069 N N . LYS B 1 316 ? 8.742 -14.641 -10.57 1 96.81 316 LYS B N 1
ATOM 11070 C CA . LYS B 1 316 ? 8.555 -13.406 -9.82 1 96.81 316 LYS B CA 1
ATOM 11071 C C . LYS B 1 316 ? 8.961 -13.578 -8.359 1 96.81 316 LYS B C 1
ATOM 11073 O O . LYS B 1 316 ? 9.148 -12.594 -7.641 1 96.81 316 LYS B O 1
ATOM 11078 N N . LEU B 1 317 ? 9.164 -14.75 -7.871 1 96.62 317 LEU B N 1
ATOM 11079 C CA . LEU B 1 317 ? 9.633 -15.078 -6.531 1 96.62 317 LEU B CA 1
ATOM 11080 C C . LEU B 1 317 ? 11.016 -15.719 -6.578 1 96.62 317 LEU B C 1
ATOM 11082 O O . LEU B 1 317 ? 11.438 -16.219 -7.625 1 96.62 317 LEU B O 1
ATOM 11086 N N . PHE B 1 318 ? 11.648 -15.742 -5.414 1 97.56 318 PHE B N 1
ATOM 11087 C CA . PHE B 1 318 ? 12.977 -16.344 -5.363 1 97.56 318 PHE B CA 1
ATOM 11088 C C . PHE B 1 318 ? 12.891 -17.859 -5.492 1 97.56 318 PHE B C 1
ATOM 11090 O O . PHE B 1 318 ? 13.82 -18.5 -6 1 97.56 318 PHE B O 1
ATOM 11097 N N . ASN B 1 319 ? 11.781 -18.375 -4.984 1 96.81 319 ASN B N 1
ATOM 11098 C CA . ASN B 1 319 ? 11.547 -19.812 -5.16 1 96.81 319 ASN B CA 1
ATOM 11099 C C . ASN B 1 319 ? 10.078 -20.109 -5.461 1 96.81 319 ASN B C 1
ATOM 11101 O O . ASN B 1 319 ? 9.227 -19.219 -5.32 1 96.81 319 ASN B O 1
ATOM 11105 N N . GLN B 1 320 ? 9.836 -21.234 -6.059 1 97 320 GLN B N 1
ATOM 11106 C CA . GLN B 1 320 ? 8.492 -21.797 -6.09 1 97 320 GLN B CA 1
ATOM 11107 C C . GLN B 1 320 ? 8.07 -22.281 -4.707 1 97 320 GLN B C 1
ATOM 11109 O O . GLN B 1 320 ? 8.289 -23.453 -4.363 1 97 320 GLN B O 1
ATOM 11114 N N . ALA B 1 321 ? 7.398 -21.5 -4.031 1 94.31 321 ALA B N 1
ATOM 11115 C CA . ALA B 1 321 ? 7.168 -21.672 -2.598 1 94.31 321 ALA B CA 1
ATOM 11116 C C . ALA B 1 321 ? 6.289 -22.891 -2.32 1 94.31 321 ALA B C 1
ATOM 11118 O O . ALA B 1 321 ? 5.23 -23.047 -2.932 1 94.31 321 ALA B O 1
ATOM 11119 N N . ALA B 1 322 ? 6.73 -23.703 -1.435 1 93.62 322 ALA B N 1
ATOM 11120 C CA . ALA B 1 322 ? 5.957 -24.812 -0.882 1 93.62 322 ALA B CA 1
ATOM 11121 C C . ALA B 1 322 ? 5.309 -24.422 0.444 1 93.62 322 ALA B C 1
ATOM 11123 O O . ALA B 1 322 ? 5.52 -23.312 0.942 1 93.62 322 ALA B O 1
ATOM 11124 N N . ASN B 1 323 ? 4.461 -25.281 0.958 1 92.75 323 ASN B N 1
ATOM 11125 C CA . ASN B 1 323 ? 3.914 -25.016 2.283 1 92.75 323 ASN B CA 1
ATOM 11126 C C . ASN B 1 323 ? 5.02 -24.781 3.309 1 92.75 323 ASN B C 1
ATOM 11128 O O . ASN B 1 323 ? 4.906 -23.891 4.16 1 92.75 323 ASN B O 1
ATOM 11132 N N . SER B 1 324 ? 6.121 -25.516 3.227 1 91.38 324 SER B N 1
ATOM 11133 C CA . SER B 1 324 ? 7.23 -25.406 4.172 1 91.38 324 SER B CA 1
ATOM 11134 C C . SER B 1 324 ? 7.941 -24.062 4.035 1 91.38 324 SER B C 1
ATOM 11136 O O . SER B 1 324 ? 8.578 -23.594 4.98 1 91.38 324 SER B O 1
ATOM 11138 N N . SER B 1 325 ? 7.879 -23.5 2.84 1 94.25 325 SER B N 1
ATOM 11139 C CA . SER B 1 325 ? 8.469 -22.172 2.627 1 94.25 325 SER B CA 1
ATOM 11140 C C . SER B 1 325 ? 7.852 -21.141 3.549 1 94.25 325 SER B C 1
ATOM 11142 O O . SER B 1 325 ? 8.484 -20.125 3.879 1 94.25 325 SER B O 1
ATOM 11144 N N . SER B 1 326 ? 6.613 -21.391 4.023 1 95.38 326 SER B N 1
ATOM 11145 C CA . SER B 1 326 ? 5.898 -20.484 4.91 1 95.38 326 SER B CA 1
ATOM 11146 C C . SER B 1 326 ? 6.703 -20.203 6.18 1 95.38 326 SER B C 1
ATOM 11148 O O . SER B 1 326 ? 6.562 -19.141 6.789 1 95.38 326 SER B O 1
ATOM 11150 N N . PHE B 1 327 ? 7.605 -21.141 6.531 1 94.38 327 PHE B N 1
ATOM 11151 C CA . PHE B 1 327 ? 8.312 -21.047 7.805 1 94.38 327 PHE B CA 1
ATOM 11152 C C . PHE B 1 327 ? 9.734 -20.531 7.594 1 94.38 327 PHE B C 1
ATOM 11154 O O . PHE B 1 327 ? 10.555 -20.578 8.516 1 94.38 327 PHE B O 1
ATOM 11161 N N . THR B 1 328 ? 10.078 -20.109 6.414 1 95.75 328 THR B N 1
ATOM 11162 C CA . THR B 1 328 ? 11.359 -19.516 6.035 1 95.75 328 THR B CA 1
ATOM 11163 C C . THR B 1 328 ? 11.188 -18.078 5.578 1 95.75 328 THR B C 1
ATOM 11165 O O . THR B 1 328 ? 10.062 -17.562 5.551 1 95.75 328 THR B O 1
ATOM 11168 N N . PRO B 1 329 ? 12.258 -17.344 5.203 1 97.5 329 PRO B N 1
ATOM 11169 C CA . PRO B 1 329 ? 12.102 -15.984 4.691 1 97.5 329 PRO B CA 1
ATOM 11170 C C . PRO B 1 329 ? 11.305 -15.93 3.389 1 97.5 329 PRO B C 1
ATOM 11172 O O . PRO B 1 329 ? 10.773 -14.883 3.025 1 97.5 329 PRO B O 1
ATOM 11175 N N . PHE B 1 330 ? 11.203 -17.031 2.676 1 97.5 330 PHE B N 1
ATOM 11176 C CA . PHE B 1 330 ? 10.656 -17.094 1.325 1 97.5 330 PHE B CA 1
ATOM 11177 C C . PHE B 1 330 ? 9.164 -17.375 1.357 1 97.5 330 PHE B C 1
ATOM 11179 O O . PHE B 1 330 ? 8.719 -18.406 0.844 1 97.5 330 PHE B O 1
ATOM 11186 N N . LYS B 1 331 ? 8.383 -16.438 1.871 1 97.56 331 LYS B N 1
ATOM 11187 C CA . LYS B 1 331 ? 6.938 -16.531 2.07 1 97.56 331 LYS B CA 1
ATOM 11188 C C . LYS B 1 331 ? 6.199 -16.547 0.734 1 97.56 331 LYS B C 1
ATOM 11190 O O . LYS B 1 331 ? 6.766 -16.188 -0.3 1 97.56 331 LYS B O 1
ATOM 11195 N N . HIS B 1 332 ? 4.918 -17.016 0.837 1 97 332 HIS B N 1
ATOM 11196 C CA . HIS B 1 332 ? 3.994 -16.828 -0.278 1 97 332 HIS B CA 1
ATOM 11197 C C . HIS B 1 332 ? 3.607 -15.367 -0.437 1 97 332 HIS B C 1
ATOM 11199 O O . HIS B 1 332 ? 3.816 -14.562 0.475 1 97 332 HIS B O 1
ATOM 11205 N N . ARG B 1 333 ? 3.02 -15.016 -1.605 1 96.94 333 ARG B N 1
ATOM 11206 C CA . ARG B 1 333 ? 2.617 -13.641 -1.863 1 96.94 333 ARG B CA 1
ATOM 11207 C C . ARG B 1 333 ? 1.14 -13.562 -2.238 1 96.94 333 ARG B C 1
ATOM 11209 O O . ARG B 1 333 ? 0.524 -14.578 -2.568 1 96.94 333 ARG B O 1
ATOM 11216 N N . GLU B 1 334 ? 0.574 -12.359 -2.186 1 96.19 334 GLU B N 1
ATOM 11217 C CA . GLU B 1 334 ? -0.812 -12.141 -2.586 1 96.19 334 GLU B CA 1
ATOM 11218 C C . GLU B 1 334 ? -0.906 -11.094 -3.697 1 96.19 334 GLU B C 1
ATOM 11220 O O . GLU B 1 334 ? 0.011 -10.297 -3.881 1 96.19 334 GLU B O 1
ATOM 11225 N N . PHE B 1 335 ? -1.907 -11.156 -4.465 1 97.5 335 PHE B N 1
ATOM 11226 C CA . PHE B 1 335 ? -2.229 -10.266 -5.578 1 97.5 335 PHE B CA 1
ATOM 11227 C C . PHE B 1 335 ? -3.385 -9.344 -5.219 1 97.5 335 PHE B C 1
ATOM 11229 O O . PHE B 1 335 ? -4.523 -9.789 -5.074 1 97.5 335 PHE B O 1
ATOM 11236 N N . MET B 1 336 ? -3.168 -8.047 -5.098 1 97.88 336 MET B N 1
ATOM 11237 C CA . MET B 1 336 ? -4.137 -7.102 -4.547 1 97.88 336 MET B CA 1
ATOM 11238 C C . MET B 1 336 ? -5.242 -6.805 -5.559 1 97.88 336 MET B C 1
ATOM 11240 O O . MET B 1 336 ? -5.047 -6.973 -6.762 1 97.88 336 MET B O 1
ATOM 11244 N N . PRO B 1 337 ? -6.43 -6.316 -5.109 1 97.75 337 PRO B N 1
ATOM 11245 C CA . PRO B 1 337 ? -7.562 -6.074 -6.004 1 97.75 337 PRO B CA 1
ATOM 11246 C C . PRO B 1 337 ? -7.266 -5.004 -7.055 1 97.75 337 PRO B C 1
ATOM 11248 O O . PRO B 1 337 ? -6.691 -3.961 -6.73 1 97.75 337 PRO B O 1
ATOM 11251 N N . TYR B 1 338 ? -7.578 -5.316 -8.352 1 97.75 338 TYR B N 1
ATOM 11252 C CA . TYR B 1 338 ? -7.547 -4.418 -9.5 1 97.75 338 TYR B CA 1
ATOM 11253 C C . TYR B 1 338 ? -6.117 -4.02 -9.844 1 97.75 338 TYR B C 1
ATOM 11255 O O . TYR B 1 338 ? -5.891 -3.031 -10.547 1 97.75 338 TYR B O 1
ATOM 11263 N N . ASP B 1 339 ? -5.16 -4.688 -9.305 1 97.25 339 ASP B N 1
ATOM 11264 C CA . ASP B 1 339 ? -3.768 -4.492 -9.703 1 97.25 339 ASP B CA 1
ATOM 11265 C C . ASP B 1 339 ? -3.426 -5.316 -10.938 1 97.25 339 ASP B C 1
ATOM 11267 O O . ASP B 1 339 ? -4.195 -6.191 -11.344 1 97.25 339 ASP B O 1
ATOM 11271 N N . VAL B 1 340 ? -2.383 -4.945 -11.656 1 97.75 340 VAL B N 1
ATOM 11272 C CA . VAL B 1 340 ? -1.904 -5.617 -12.859 1 97.75 340 VAL B CA 1
ATOM 11273 C C . VAL B 1 340 ? -0.392 -5.812 -12.781 1 97.75 340 VAL B C 1
ATOM 11275 O O . VAL B 1 340 ? 0.342 -4.883 -12.438 1 97.75 340 VAL B O 1
ATOM 11278 N N . ASP B 1 341 ? 0.03 -6.957 -12.945 1 96.94 341 ASP B N 1
ATOM 11279 C CA . ASP B 1 341 ? 1.452 -7.277 -13.016 1 96.94 341 ASP B CA 1
ATOM 11280 C C . ASP B 1 341 ? 1.905 -7.453 -14.461 1 96.94 341 ASP B C 1
ATOM 11282 O O . ASP B 1 341 ? 1.312 -8.234 -15.211 1 96.94 341 ASP B O 1
ATOM 11286 N N . ILE B 1 342 ? 2.875 -6.754 -14.906 1 97.38 342 ILE B N 1
ATOM 11287 C CA . ILE B 1 342 ? 3.426 -6.828 -16.25 1 97.38 342 ILE B CA 1
ATOM 11288 C C . ILE B 1 342 ? 4.914 -7.164 -16.188 1 97.38 342 ILE B C 1
ATOM 11290 O O . ILE B 1 342 ? 5.676 -6.5 -15.484 1 97.38 342 ILE B O 1
ATOM 11294 N N . ALA B 1 343 ? 5.379 -8.18 -16.844 1 97.5 343 ALA B N 1
ATOM 11295 C CA . ALA B 1 343 ? 6.781 -8.586 -16.891 1 97.5 343 ALA B CA 1
ATOM 11296 C C . ALA B 1 343 ? 7.238 -8.836 -18.312 1 97.5 343 ALA B C 1
ATOM 11298 O O . ALA B 1 343 ? 6.562 -9.531 -19.078 1 97.5 343 ALA B O 1
ATOM 11299 N N . LYS B 1 344 ? 8.32 -8.266 -18.703 1 97.75 344 LYS B N 1
ATOM 11300 C CA . LYS B 1 344 ? 8.898 -8.445 -20.031 1 97.75 344 LYS B CA 1
ATOM 11301 C C . LYS B 1 344 ? 10.172 -9.281 -19.969 1 97.75 344 LYS B C 1
ATOM 11303 O O . LYS B 1 344 ? 11.008 -9.086 -19.078 1 97.75 344 LYS B O 1
ATOM 11308 N N . GLU B 1 345 ? 10.266 -10.219 -20.812 1 98.56 345 GLU B N 1
ATOM 11309 C CA . GLU B 1 345 ? 11.414 -11.125 -20.875 1 98.56 345 GLU B CA 1
ATOM 11310 C C . GLU B 1 345 ? 11.883 -11.328 -22.297 1 98.56 345 GLU B C 1
ATOM 11312 O O . GLU B 1 345 ? 11.086 -11.258 -23.234 1 98.56 345 GLU B O 1
ATOM 11317 N N . LEU B 1 346 ? 13.188 -11.617 -22.469 1 98.75 346 LEU B N 1
ATOM 11318 C CA . LEU B 1 346 ? 13.773 -11.969 -23.766 1 98.75 346 LEU B CA 1
ATOM 11319 C C . LEU B 1 346 ? 14.344 -13.383 -23.734 1 98.75 346 LEU B C 1
ATOM 11321 O O . LEU B 1 346 ? 14.938 -13.797 -22.734 1 98.75 346 LEU B O 1
ATOM 11325 N N . TRP B 1 347 ? 14.133 -14.109 -24.75 1 98.88 347 TRP B N 1
ATOM 11326 C CA . TRP B 1 347 ? 14.664 -15.453 -24.969 1 98.88 347 TRP B CA 1
ATOM 11327 C C . TRP B 1 347 ? 15.477 -15.523 -26.25 1 98.88 347 TRP B C 1
ATOM 11329 O O . TRP B 1 347 ? 15.008 -15.125 -27.312 1 98.88 347 TRP B O 1
ATOM 11339 N N . PHE B 1 348 ? 16.766 -16 -26.203 1 98.81 348 PHE B N 1
ATOM 11340 C CA . PHE B 1 348 ? 17.641 -15.875 -27.359 1 98.81 348 PHE B CA 1
ATOM 11341 C C . PHE B 1 348 ? 18.641 -17.031 -27.422 1 98.81 348 PHE B C 1
ATOM 11343 O O . PHE B 1 348 ? 18.906 -17.672 -26.406 1 98.81 348 PHE B O 1
ATOM 11350 N N . PRO B 1 349 ? 19.219 -17.344 -28.578 1 98.56 349 PRO B N 1
ATOM 11351 C CA . PRO B 1 349 ? 20.281 -18.344 -28.719 1 98.56 349 PRO B CA 1
ATOM 11352 C C . PRO B 1 349 ? 21.656 -17.781 -28.406 1 98.56 349 PRO B C 1
ATOM 11354 O O . PRO B 1 349 ? 21.875 -16.578 -28.484 1 98.56 349 PRO B O 1
ATOM 11357 N N . LEU B 1 350 ? 22.484 -18.609 -27.906 1 98.38 350 LEU B N 1
ATOM 11358 C CA . LEU B 1 350 ? 23.922 -18.344 -27.844 1 98.38 350 LEU B CA 1
ATOM 11359 C C . LEU B 1 350 ? 24.656 -19.062 -28.984 1 98.38 350 LEU B C 1
ATOM 11361 O O . LEU B 1 350 ? 24.641 -20.297 -29.062 1 98.38 350 LEU B O 1
ATOM 11365 N N . LYS B 1 351 ? 25.25 -18.297 -29.875 1 97.31 351 LYS B N 1
ATOM 11366 C CA . LYS B 1 351 ? 25.906 -18.891 -31.031 1 97.31 351 LYS B CA 1
ATOM 11367 C C . LYS B 1 351 ? 27.391 -18.547 -31.047 1 97.31 351 LYS B C 1
ATOM 11369 O O . LYS B 1 351 ? 27.766 -17.406 -31.312 1 97.31 351 LYS B O 1
ATOM 11374 N N . GLY B 1 352 ? 28.219 -19.453 -30.734 1 97 352 GLY B N 1
ATOM 11375 C CA . GLY B 1 352 ? 29.656 -19.328 -30.875 1 97 352 GLY B CA 1
ATOM 11376 C C . GLY B 1 352 ? 30.297 -18.531 -29.75 1 97 352 GLY B C 1
ATOM 11377 O O . GLY B 1 352 ? 31.484 -18.219 -29.812 1 97 352 GLY B O 1
ATOM 11378 N N . THR B 1 353 ? 29.625 -18.234 -28.734 1 97.69 353 THR B N 1
ATOM 11379 C CA . THR B 1 353 ? 30.109 -17.328 -27.688 1 97.69 353 THR B CA 1
ATOM 11380 C C . THR B 1 353 ? 30.938 -18.109 -26.672 1 97.69 353 THR B C 1
ATOM 11382 O O . THR B 1 353 ? 31.656 -17.5 -25.875 1 97.69 353 THR B O 1
ATOM 11385 N N . LYS B 1 354 ? 30.797 -19.406 -26.656 1 97.56 354 LYS B N 1
ATOM 11386 C CA . LYS B 1 354 ? 31.516 -20.297 -25.734 1 97.56 354 LYS B CA 1
ATOM 11387 C C . LYS B 1 354 ? 31.125 -20 -24.281 1 97.56 354 LYS B C 1
ATOM 11389 O O . LYS B 1 354 ? 31.906 -20.219 -23.359 1 97.56 354 LYS B O 1
ATOM 11394 N N . GLY B 1 355 ? 30.031 -19.453 -24.047 1 97.5 355 GLY B N 1
ATOM 11395 C CA . GLY B 1 355 ? 29.516 -19.094 -22.75 1 97.5 355 GLY B CA 1
ATOM 11396 C C . GLY B 1 355 ? 28.844 -17.734 -22.719 1 97.5 355 GLY B C 1
ATOM 11397 O O . GLY B 1 355 ? 28.438 -17.219 -23.75 1 97.5 355 GLY B O 1
ATOM 11398 N N . MET B 1 356 ? 28.625 -17.156 -21.547 1 98.19 356 MET B N 1
ATOM 11399 C CA . MET B 1 356 ? 27.953 -15.867 -21.328 1 98.19 356 MET B CA 1
ATOM 11400 C C . MET B 1 356 ? 28.281 -15.312 -19.953 1 98.19 356 MET B C 1
ATOM 11402 O O . MET B 1 356 ? 28.172 -16.016 -18.953 1 98.19 356 MET B O 1
ATOM 11406 N N . VAL B 1 357 ? 28.781 -14.031 -19.891 1 97 357 VAL B N 1
ATOM 11407 C CA . VAL B 1 357 ? 29.047 -13.406 -18.594 1 97 357 VAL B CA 1
ATOM 11408 C C . VAL B 1 357 ? 28.188 -12.148 -18.453 1 97 357 VAL B C 1
ATOM 11410 O O . VAL B 1 357 ? 28.062 -11.617 -17.344 1 97 357 VAL B O 1
ATOM 11413 N N . ALA B 1 358 ? 27.594 -11.688 -19.562 1 96.75 358 ALA B N 1
ATOM 11414 C CA . ALA B 1 358 ? 26.672 -10.555 -19.578 1 96.75 358 ALA B CA 1
ATOM 11415 C C . ALA B 1 358 ? 25.75 -10.625 -20.781 1 96.75 358 ALA B C 1
ATOM 11417 O O . ALA B 1 358 ? 26.094 -11.195 -21.812 1 96.75 358 ALA B O 1
ATOM 11418 N N . ALA B 1 359 ? 24.609 -10.078 -20.641 1 97.75 359 ALA B N 1
ATOM 11419 C CA . ALA B 1 359 ? 23.656 -10.008 -21.75 1 97.75 359 ALA B CA 1
ATOM 11420 C C . ALA B 1 359 ? 22.75 -8.789 -21.625 1 97.75 359 ALA B C 1
ATOM 11422 O O . ALA B 1 359 ? 22.562 -8.258 -20.531 1 97.75 359 ALA B O 1
ATOM 11423 N N . SER B 1 360 ? 22.25 -8.312 -22.688 1 96.62 360 SER B N 1
ATOM 11424 C CA . SER B 1 360 ? 21.203 -7.309 -22.828 1 96.62 360 SER B CA 1
ATOM 11425 C C . SER B 1 360 ? 20.406 -7.527 -24.109 1 96.62 360 SER B C 1
ATOM 11427 O O . SER B 1 360 ? 20.594 -8.523 -24.812 1 96.62 360 SER B O 1
ATOM 11429 N N . GLU B 1 361 ? 19.484 -6.645 -24.391 1 96.94 361 GLU B N 1
ATOM 11430 C CA . GLU B 1 361 ? 18.719 -6.758 -25.641 1 96.94 361 GLU B CA 1
ATOM 11431 C C . GLU B 1 361 ? 19.609 -6.547 -26.859 1 96.94 361 GLU B C 1
ATOM 11433 O O . GLU B 1 361 ? 19.234 -6.902 -27.969 1 96.94 361 GLU B O 1
ATOM 11438 N N . TYR B 1 362 ? 20.906 -6.113 -26.625 1 97.19 362 TYR B N 1
ATOM 11439 C CA . TYR B 1 362 ? 21.781 -5.75 -27.734 1 97.19 362 TYR B CA 1
ATOM 11440 C C . TYR B 1 362 ? 22.734 -6.891 -28.062 1 97.19 362 TYR B C 1
ATOM 11442 O O . TYR B 1 362 ? 23.188 -7.016 -29.203 1 97.19 362 TYR B O 1
ATOM 11450 N N . GLY B 1 363 ? 23 -7.66 -27.016 1 98 363 GLY B N 1
ATOM 11451 C CA . GLY B 1 363 ? 23.938 -8.727 -27.328 1 98 363 GLY B CA 1
ATOM 11452 C C . GLY B 1 363 ? 24.297 -9.586 -26.125 1 98 363 GLY B C 1
ATOM 11453 O O . GLY B 1 363 ? 23.781 -9.359 -25.031 1 98 363 GLY B O 1
ATOM 11454 N N . VAL B 1 364 ? 25.062 -10.617 -26.422 1 98.31 364 VAL B N 1
ATOM 11455 C CA . VAL B 1 364 ? 25.625 -11.539 -25.438 1 98.31 364 VAL B CA 1
ATOM 11456 C C . VAL B 1 364 ? 27.141 -11.422 -25.422 1 98.31 364 VAL B C 1
ATOM 11458 O O . VAL B 1 364 ? 27.781 -11.445 -26.484 1 98.31 364 VAL B O 1
ATOM 11461 N N . LEU B 1 365 ? 27.688 -11.242 -24.219 1 98.19 365 LEU B N 1
ATOM 11462 C CA . LEU B 1 365 ? 29.141 -11.125 -24.062 1 98.19 365 LEU B CA 1
ATOM 11463 C C . LEU B 1 365 ? 29.688 -12.289 -23.234 1 98.19 365 LEU B C 1
ATOM 11465 O O . LEU B 1 365 ? 29.109 -12.664 -22.219 1 98.19 365 LEU B O 1
ATOM 11469 N N . ASN B 1 366 ? 30.719 -12.883 -23.75 1 98.12 366 ASN B N 1
ATOM 11470 C CA . ASN B 1 366 ? 31.547 -13.773 -22.953 1 98.12 366 ASN B CA 1
ATOM 11471 C C . ASN B 1 366 ? 33 -13.273 -22.859 1 98.12 366 ASN B C 1
ATOM 11473 O O . ASN B 1 366 ? 33.469 -12.602 -23.766 1 98.12 366 ASN B O 1
ATOM 11477 N N . VAL B 1 367 ? 33.562 -13.43 -21.75 1 96.31 367 VAL B N 1
ATOM 11478 C CA . VAL B 1 367 ? 34.938 -13.055 -21.469 1 96.31 367 VAL B CA 1
ATOM 11479 C C . VAL B 1 367 ? 35.688 -14.258 -20.938 1 96.31 367 VAL B C 1
ATOM 11481 O O . VAL B 1 367 ? 35.312 -14.859 -19.938 1 96.31 367 VAL B O 1
ATOM 11484 N N . ILE B 1 368 ? 36.719 -14.602 -21.594 1 93.81 368 ILE B N 1
ATOM 11485 C CA . ILE B 1 368 ? 37.562 -15.734 -21.203 1 93.81 368 ILE B CA 1
ATOM 11486 C C . ILE B 1 368 ? 38.969 -15.25 -20.859 1 93.81 368 ILE B C 1
ATOM 11488 O O . ILE B 1 368 ? 39.656 -14.688 -21.719 1 93.81 368 ILE B O 1
ATOM 11492 N N . ARG B 1 369 ? 39.281 -15.461 -19.672 1 90.88 369 ARG B N 1
ATOM 11493 C CA . ARG B 1 369 ? 40.625 -15.07 -19.25 1 90.88 369 ARG B CA 1
ATOM 11494 C C . ARG B 1 369 ? 41.625 -16.219 -19.422 1 90.88 369 ARG B C 1
ATOM 11496 O O . ARG B 1 369 ? 41.344 -17.359 -19.031 1 90.88 369 ARG B O 1
ATOM 11503 N N . ASN B 1 370 ? 42.719 -15.961 -20.062 1 89.38 370 ASN B N 1
ATOM 11504 C CA . ASN B 1 370 ? 43.812 -16.891 -20.234 1 89.38 370 ASN B CA 1
ATOM 11505 C C . ASN B 1 370 ? 45.156 -16.266 -19.812 1 89.38 370 ASN B C 1
ATOM 11507 O O . ASN B 1 370 ? 45.875 -15.719 -20.641 1 89.38 370 ASN B O 1
ATOM 11511 N N . GLY B 1 371 ? 45.5 -16.469 -18.594 1 86.5 371 GLY B N 1
ATOM 11512 C CA . GLY B 1 371 ? 46.719 -15.844 -18.078 1 86.5 371 GLY B CA 1
ATOM 11513 C C . GLY B 1 371 ? 46.688 -14.328 -18.156 1 86.5 371 GLY B C 1
ATOM 11514 O O . GLY B 1 371 ? 45.781 -13.695 -17.562 1 86.5 371 GLY B O 1
ATOM 11515 N N . ASP B 1 372 ? 47.531 -13.805 -18.953 1 88.44 372 ASP B N 1
ATOM 11516 C CA . ASP B 1 372 ? 47.656 -12.352 -19.047 1 88.44 372 ASP B CA 1
ATOM 11517 C C . ASP B 1 372 ? 46.906 -11.805 -20.266 1 88.44 372 ASP B C 1
ATOM 11519 O O . ASP B 1 372 ? 47.188 -10.703 -20.719 1 88.44 372 ASP B O 1
ATOM 11523 N N . SER B 1 373 ? 46.031 -12.672 -20.656 1 90.5 373 SER B N 1
ATOM 11524 C CA . SER B 1 373 ? 45.219 -12.227 -21.781 1 90.5 373 SER B CA 1
ATOM 11525 C C . SER B 1 373 ? 43.719 -12.477 -21.531 1 90.5 373 SER B C 1
ATOM 11527 O O . SER B 1 373 ? 43.375 -13.375 -20.766 1 90.5 373 SER B O 1
ATOM 11529 N N . VAL B 1 374 ? 42.875 -11.609 -22.141 1 92.94 374 VAL B N 1
ATOM 11530 C CA . VAL B 1 374 ? 41.438 -11.727 -22.047 1 92.94 374 VAL B CA 1
ATOM 11531 C C . VAL B 1 374 ? 40.844 -11.766 -23.453 1 92.94 374 VAL B C 1
ATOM 11533 O O . VAL B 1 374 ? 41.125 -10.898 -24.281 1 92.94 374 VAL B O 1
ATOM 11536 N N . ALA B 1 375 ? 40.156 -12.836 -23.719 1 95.31 375 ALA B N 1
ATOM 11537 C CA . ALA B 1 375 ? 39.406 -12.938 -24.984 1 95.31 375 ALA B CA 1
ATOM 11538 C C . ALA B 1 375 ? 37.969 -12.477 -24.812 1 95.31 375 ALA B C 1
ATOM 11540 O O . ALA B 1 375 ? 37.281 -12.922 -23.906 1 95.31 375 ALA B O 1
ATOM 11541 N N . LEU B 1 376 ? 37.562 -11.57 -25.656 1 96.88 376 LEU B N 1
ATOM 11542 C CA . LEU B 1 376 ? 36.188 -11.086 -25.703 1 96.88 376 LEU B CA 1
ATOM 11543 C C . LEU B 1 376 ? 35.406 -11.719 -26.859 1 96.88 376 LEU B C 1
ATOM 11545 O O . LEU B 1 376 ? 35.938 -11.781 -27.984 1 96.88 376 LEU B O 1
ATOM 11549 N N . LYS B 1 377 ? 34.25 -12.234 -26.594 1 97.94 377 LYS B N 1
ATOM 11550 C CA . LYS B 1 377 ? 33.344 -12.719 -27.594 1 97.94 377 LYS B CA 1
ATOM 11551 C C . LYS B 1 377 ? 31.969 -12.047 -27.469 1 97.94 377 LYS B C 1
ATOM 11553 O O . LYS B 1 377 ? 31.25 -12.281 -26.484 1 97.94 377 LYS B O 1
ATOM 11558 N N . LEU B 1 378 ? 31.641 -11.219 -28.422 1 98.12 378 LEU B N 1
ATOM 11559 C CA . LEU B 1 378 ? 30.359 -10.5 -28.422 1 98.12 378 LEU B CA 1
ATOM 11560 C C . LEU B 1 378 ? 29.5 -10.93 -29.609 1 98.12 378 LEU B C 1
ATOM 11562 O O . LEU B 1 378 ? 29.922 -10.797 -30.766 1 98.12 378 LEU B O 1
ATOM 11566 N N . SER B 1 379 ? 28.391 -11.508 -29.328 1 98.19 379 SER B N 1
ATOM 11567 C CA . SER B 1 379 ? 27.391 -11.828 -30.359 1 98.19 379 SER B CA 1
ATOM 11568 C C . SER B 1 379 ? 26.25 -10.82 -30.344 1 98.19 379 SER B C 1
ATOM 11570 O O . SER B 1 379 ? 25.609 -10.617 -29.297 1 98.19 379 SER B O 1
ATOM 11572 N N . ALA B 1 380 ? 25.969 -10.227 -31.422 1 98.31 380 ALA B N 1
ATOM 11573 C CA . ALA B 1 380 ? 24.906 -9.227 -31.516 1 98.31 380 ALA B CA 1
ATOM 11574 C C . ALA B 1 380 ? 23.531 -9.883 -31.578 1 98.31 380 ALA B C 1
ATOM 11576 O O . ALA B 1 380 ? 23.344 -10.883 -32.281 1 98.31 380 ALA B O 1
ATOM 11577 N N . LEU B 1 381 ? 22.547 -9.359 -30.828 1 98.44 381 LEU B N 1
ATOM 11578 C CA . LEU B 1 381 ? 21.172 -9.852 -30.875 1 98.44 381 LEU B CA 1
ATOM 11579 C C . LEU B 1 381 ? 20.312 -8.938 -31.734 1 98.44 381 LEU B C 1
ATOM 11581 O O . LEU B 1 381 ? 19.125 -9.227 -31.969 1 98.44 381 LEU B O 1
ATOM 11585 N N . GLN B 1 382 ? 20.75 -7.934 -32.125 1 97.94 382 GLN B N 1
ATOM 11586 C CA . GLN B 1 382 ? 20.219 -6.961 -33.062 1 97.94 382 GLN B CA 1
ATOM 11587 C C . GLN B 1 382 ? 21.344 -6.188 -33.75 1 97.94 382 GLN B C 1
ATOM 11589 O O . GLN B 1 382 ? 22.484 -6.215 -33.312 1 97.94 382 GLN B O 1
ATOM 11594 N N . PRO B 1 383 ? 21.062 -5.406 -34.875 1 97.62 383 PRO B N 1
ATOM 11595 C CA . PRO B 1 383 ? 22.156 -4.645 -35.469 1 97.62 383 PRO B CA 1
ATOM 11596 C C . PRO B 1 383 ? 22.781 -3.631 -34.531 1 97.62 383 PRO B C 1
ATOM 11598 O O . PRO B 1 383 ? 22.062 -2.982 -33.75 1 97.62 383 PRO B O 1
ATOM 11601 N N . LEU B 1 384 ? 24.078 -3.588 -34.531 1 97.69 384 LEU B N 1
ATOM 11602 C CA . LEU B 1 384 ? 24.812 -2.668 -33.688 1 97.69 384 LEU B CA 1
ATOM 11603 C C . LEU B 1 384 ? 25.672 -1.727 -34.531 1 97.69 384 LEU B C 1
ATOM 11605 O O . LEU B 1 384 ? 26.281 -2.146 -35.531 1 97.69 384 LEU B O 1
ATOM 11609 N N . ASP B 1 385 ? 25.672 -0.485 -34.344 1 97.44 385 ASP B N 1
ATOM 11610 C CA . ASP B 1 385 ? 26.578 0.57 -34.812 1 97.44 385 ASP B CA 1
ATOM 11611 C C . ASP B 1 385 ? 27.016 1.443 -33.625 1 97.44 385 ASP B C 1
ATOM 11613 O O . ASP B 1 385 ? 26.375 2.449 -33.312 1 97.44 385 ASP B O 1
ATOM 11617 N N . THR B 1 386 ? 28.047 0.993 -32.938 1 97.19 386 THR B N 1
ATOM 11618 C CA . THR B 1 386 ? 28.5 1.603 -31.688 1 97.19 386 THR B CA 1
ATOM 11619 C C . THR B 1 386 ? 29.969 1.294 -31.438 1 97.19 386 THR B C 1
ATOM 11621 O O . THR B 1 386 ? 30.766 1.173 -32.375 1 97.19 386 THR B O 1
ATOM 11624 N N . TYR B 1 387 ? 30.406 1.31 -30.203 1 96.94 387 TYR B N 1
ATOM 11625 C CA . TYR B 1 387 ? 31.797 1.022 -29.875 1 96.94 387 TYR B CA 1
ATOM 11626 C C . TYR B 1 387 ? 31.891 0.127 -28.641 1 96.94 387 TYR B C 1
ATOM 11628 O O . TYR B 1 387 ? 30.906 -0.038 -27.922 1 96.94 387 TYR B O 1
ATOM 11636 N N . ILE B 1 388 ? 32.938 -0.542 -28.469 1 96.81 388 ILE B N 1
ATOM 11637 C CA . ILE B 1 388 ? 33.25 -1.333 -27.281 1 96.81 388 ILE B CA 1
ATOM 11638 C C . ILE B 1 388 ? 34.5 -0.769 -26.594 1 96.81 388 ILE B C 1
ATOM 11640 O O . ILE B 1 388 ? 35.438 -0.336 -27.266 1 96.81 388 ILE B O 1
ATOM 11644 N N . VAL B 1 389 ? 34.406 -0.626 -25.312 1 96.12 389 VAL B N 1
ATOM 11645 C CA . VAL B 1 389 ? 35.5 -0.063 -24.516 1 96.12 389 VAL B CA 1
ATOM 11646 C C . VAL B 1 389 ? 35.844 -1.012 -23.375 1 96.12 389 VAL B C 1
ATOM 11648 O O . VAL B 1 389 ? 34.969 -1.596 -22.75 1 96.12 389 VAL B O 1
ATOM 11651 N N . VAL B 1 390 ? 37.094 -1.25 -23.125 1 95.31 390 VAL B N 1
ATOM 11652 C CA . VAL B 1 390 ? 37.625 -1.978 -21.969 1 95.31 390 VAL B CA 1
ATOM 11653 C C . VAL B 1 390 ? 38.438 -1.038 -21.094 1 95.31 390 VAL B C 1
ATOM 11655 O O . VAL B 1 390 ? 39.344 -0.374 -21.562 1 95.31 390 VAL B O 1
ATOM 11658 N N . ARG B 1 391 ? 38 -0.971 -19.844 1 93.25 391 ARG B N 1
ATOM 11659 C CA . ARG B 1 391 ? 38.656 -0.022 -18.953 1 93.25 391 ARG B CA 1
ATOM 11660 C C . ARG B 1 391 ? 39.062 -0.699 -17.656 1 93.25 391 ARG B C 1
ATOM 11662 O O . ARG B 1 391 ? 38.469 -1.692 -17.234 1 93.25 391 ARG B O 1
ATOM 11669 N N . THR B 1 392 ? 40.125 -0.27 -17.047 1 87.94 392 THR B N 1
ATOM 11670 C CA . THR B 1 392 ? 40.5 -0.497 -15.648 1 87.94 392 THR B CA 1
ATOM 11671 C C . THR B 1 392 ? 40.469 0.806 -14.859 1 87.94 392 THR B C 1
ATOM 11673 O O . THR B 1 392 ? 41.25 1.725 -15.117 1 87.94 392 THR B O 1
ATOM 11676 N N . GLY B 1 393 ? 39.5 0.832 -13.875 1 80 393 GLY B N 1
ATOM 11677 C CA . GLY B 1 393 ? 39.25 2.123 -13.242 1 80 393 GLY B CA 1
ATOM 11678 C C . GLY B 1 393 ? 38.906 3.217 -14.234 1 80 393 GLY B C 1
ATOM 11679 O O . GLY B 1 393 ? 37.969 3.057 -15.031 1 80 393 GLY B O 1
ATOM 11680 N N . ASP B 1 394 ? 39.719 4.215 -14.281 1 80 394 ASP B N 1
ATOM 11681 C CA . ASP B 1 394 ? 39.438 5.344 -15.172 1 80 394 ASP B CA 1
ATOM 11682 C C . ASP B 1 394 ? 40.281 5.254 -16.438 1 80 394 ASP B C 1
ATOM 11684 O O . ASP B 1 394 ? 40.094 6.02 -17.391 1 80 394 ASP B O 1
ATOM 11688 N N . LYS B 1 395 ? 41.094 4.203 -16.531 1 85.69 395 LYS B N 1
ATOM 11689 C CA . LYS B 1 395 ? 42 4.074 -17.672 1 85.69 395 LYS B CA 1
ATOM 11690 C C . LYS B 1 395 ? 41.375 3.223 -18.781 1 85.69 395 LYS B C 1
ATOM 11692 O O . LYS B 1 395 ? 40.938 2.098 -18.531 1 85.69 395 LYS B O 1
ATOM 11697 N N . GLU B 1 396 ? 41.344 3.709 -20 1 91.19 396 GLU B N 1
ATOM 11698 C CA . GLU B 1 396 ? 40.875 2.994 -21.172 1 91.19 396 GLU B CA 1
ATOM 11699 C C . GLU B 1 396 ? 42 2.182 -21.828 1 91.19 396 GLU B C 1
ATOM 11701 O O . GLU B 1 396 ? 43 2.742 -22.266 1 91.19 396 GLU B O 1
ATOM 11706 N N . HIS B 1 397 ? 41.875 0.981 -21.891 1 88.44 397 HIS B N 1
ATOM 11707 C CA . HIS B 1 397 ? 42.875 0.088 -22.469 1 88.44 397 HIS B CA 1
ATOM 11708 C C . HIS B 1 397 ? 42.594 -0.183 -23.938 1 88.44 397 HIS B C 1
ATOM 11710 O O . HIS B 1 397 ? 43.469 -0.545 -24.703 1 88.44 397 HIS B O 1
ATOM 11716 N N . TYR B 1 398 ? 41.375 -0.107 -24.234 1 92.81 398 TYR B N 1
ATOM 11717 C CA . TYR B 1 398 ? 40.938 -0.513 -25.562 1 92.81 398 TYR B CA 1
ATOM 11718 C C . TYR B 1 398 ? 39.594 0.157 -25.922 1 92.81 398 TYR B C 1
ATOM 11720 O O . TYR B 1 398 ? 38.719 0.283 -25.094 1 92.81 398 TYR B O 1
ATOM 11728 N N . LYS B 1 399 ? 39.438 0.723 -27.078 1 95.5 399 LYS B N 1
ATOM 11729 C CA . LYS B 1 399 ? 38.219 1.26 -27.656 1 95.5 399 LYS B CA 1
ATOM 11730 C C . LYS B 1 399 ? 38.156 1.019 -29.156 1 95.5 399 LYS B C 1
ATOM 11732 O O . LYS B 1 399 ? 39.125 1.3 -29.875 1 95.5 399 LYS B O 1
ATOM 11737 N N . ARG B 1 400 ? 37.094 0.468 -29.641 1 96.19 400 ARG B N 1
ATOM 11738 C CA . ARG B 1 400 ? 36.938 0.181 -31.062 1 96.19 400 ARG B CA 1
ATOM 11739 C C . ARG B 1 400 ? 35.469 0.394 -31.5 1 96.19 400 ARG B C 1
ATOM 11741 O O . ARG B 1 400 ? 34.531 -0.024 -30.812 1 96.19 400 ARG B O 1
ATOM 11748 N N . ASP B 1 401 ? 35.344 1.014 -32.594 1 97.12 401 ASP B N 1
ATOM 11749 C CA . ASP B 1 401 ? 34.031 1.073 -33.219 1 97.12 401 ASP B CA 1
ATOM 11750 C C . ASP B 1 401 ? 33.656 -0.277 -33.844 1 97.12 401 ASP B C 1
ATOM 11752 O O . ASP B 1 401 ? 34.5 -0.956 -34.438 1 97.12 401 ASP B O 1
ATOM 11756 N N . ILE B 1 402 ? 32.469 -0.703 -33.625 1 96.56 402 ILE B N 1
ATOM 11757 C CA . ILE B 1 402 ? 32.031 -1.992 -34.188 1 96.56 402 ILE B CA 1
ATOM 11758 C C . ILE B 1 402 ? 30.719 -1.828 -34.938 1 96.56 402 ILE B C 1
ATOM 11760 O O . ILE B 1 402 ? 29.875 -1.036 -34.531 1 96.56 402 ILE B O 1
ATOM 11764 N N . VAL B 1 403 ? 30.562 -2.408 -36 1 97.75 403 VAL B N 1
ATOM 11765 C CA . VAL B 1 403 ? 29.344 -2.551 -36.781 1 97.75 403 VAL B CA 1
ATOM 11766 C C . VAL B 1 403 ? 29.047 -4.031 -37 1 97.75 403 VAL B C 1
ATOM 11768 O O . VAL B 1 403 ? 29.812 -4.723 -37.688 1 97.75 403 VAL B O 1
ATOM 11771 N N . LEU B 1 404 ? 28.062 -4.523 -36.406 1 97.88 404 LEU B N 1
ATOM 11772 C CA . LEU B 1 404 ? 27.703 -5.934 -36.438 1 97.88 404 LEU B CA 1
ATOM 11773 C C . LEU B 1 404 ? 26.25 -6.102 -36.906 1 97.88 404 LEU B C 1
ATOM 11775 O O . LEU B 1 404 ? 25.391 -5.309 -36.531 1 97.88 404 LEU B O 1
ATOM 11779 N N . SER B 1 405 ? 26.016 -7.078 -37.719 1 97.25 405 SER B N 1
ATOM 11780 C CA . SER B 1 405 ? 24.656 -7.527 -38.031 1 97.25 405 SER B CA 1
ATOM 11781 C C . SER B 1 405 ? 24.172 -8.531 -36.969 1 97.25 405 SER B C 1
ATOM 11783 O O . SER B 1 405 ? 24.969 -9.055 -36.188 1 97.25 405 SER B O 1
ATOM 11785 N N . THR B 1 406 ? 22.922 -8.805 -37.031 1 97.94 406 THR B N 1
ATOM 11786 C CA . THR B 1 406 ? 22.328 -9.75 -36.094 1 97.94 406 THR B CA 1
ATOM 11787 C C . THR B 1 406 ? 23 -11.109 -36.188 1 97.94 406 THR B C 1
ATOM 11789 O O . THR B 1 406 ? 23.141 -11.664 -37.281 1 97.94 406 THR B O 1
ATOM 11792 N N . LEU B 1 407 ? 23.5 -11.602 -35.062 1 97.31 407 LEU B N 1
ATOM 11793 C CA . LEU B 1 407 ? 24.125 -12.906 -34.844 1 97.31 407 LEU B CA 1
ATOM 11794 C C . LEU B 1 407 ? 25.562 -12.914 -35.344 1 97.31 407 LEU B C 1
ATOM 11796 O O . LEU B 1 407 ? 26.234 -13.953 -35.281 1 97.31 407 LEU B O 1
ATOM 11800 N N . ASP B 1 408 ? 26.078 -11.727 -35.75 1 97.44 408 ASP B N 1
ATOM 11801 C CA . ASP B 1 408 ? 27.516 -11.625 -35.969 1 97.44 40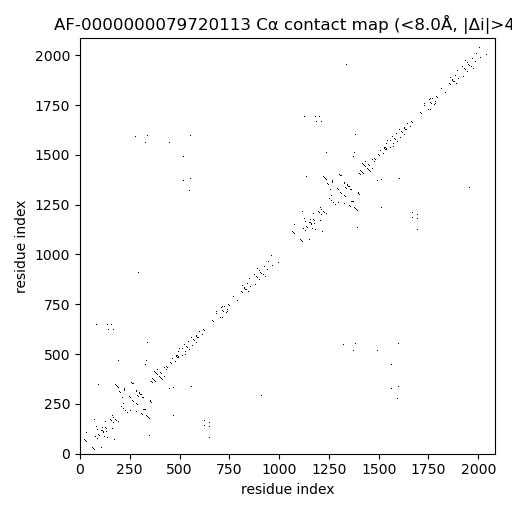8 ASP B CA 1
ATOM 11802 C C . ASP B 1 408 ? 28.281 -11.812 -34.688 1 97.44 408 ASP B C 1
ATOM 11804 O O . ASP B 1 408 ? 27.828 -11.398 -33.625 1 97.44 408 ASP B O 1
ATOM 11808 N N . LEU B 1 409 ? 29.406 -12.438 -34.781 1 97.62 409 LEU B N 1
ATOM 11809 C CA . LEU B 1 409 ? 30.297 -12.633 -33.656 1 97.62 409 LEU B CA 1
ATOM 11810 C C . LEU B 1 409 ? 31.547 -11.758 -33.781 1 97.62 409 LEU B C 1
ATOM 11812 O O . LEU B 1 409 ? 32.25 -11.805 -34.781 1 97.62 409 LEU B O 1
ATOM 11816 N N . TYR B 1 410 ? 31.75 -10.93 -32.844 1 97.5 410 TYR B N 1
ATOM 11817 C CA . TYR B 1 410 ? 32.969 -10.156 -32.719 1 97.5 410 TYR B CA 1
ATOM 11818 C C . TYR B 1 410 ? 33.906 -10.797 -31.688 1 97.5 410 TYR B C 1
ATOM 11820 O O . TYR B 1 410 ? 33.5 -11.086 -30.562 1 97.5 410 TYR B O 1
ATOM 11828 N N . THR B 1 411 ? 35.094 -11.055 -32.031 1 97.06 411 THR B N 1
ATOM 11829 C CA . THR B 1 411 ? 36.094 -11.625 -31.141 1 97.06 411 THR B CA 1
ATOM 11830 C C . THR B 1 411 ? 37.344 -10.766 -31.109 1 97.06 411 THR B C 1
ATOM 11832 O O . THR B 1 411 ? 37.781 -10.234 -32.125 1 97.06 411 THR B O 1
ATOM 11835 N N . GLU B 1 412 ? 37.844 -10.555 -29.984 1 95.25 412 GLU B N 1
ATOM 11836 C CA . GLU B 1 412 ? 39.062 -9.805 -29.766 1 95.25 412 GLU B CA 1
ATOM 11837 C C . GLU B 1 412 ? 39.844 -10.344 -28.562 1 95.25 412 GLU B C 1
ATOM 11839 O O . GLU B 1 412 ? 39.25 -10.766 -27.562 1 95.25 412 GLU B O 1
ATOM 11844 N N . THR B 1 413 ? 41.156 -10.398 -28.625 1 95.31 413 THR B N 1
ATOM 11845 C CA . THR B 1 413 ? 42 -10.773 -27.5 1 95.31 413 THR B CA 1
ATOM 11846 C C . THR B 1 413 ? 42.906 -9.609 -27.078 1 95.31 413 THR B C 1
ATOM 11848 O O . THR B 1 413 ? 43.594 -9.023 -27.906 1 95.31 413 THR B O 1
ATOM 11851 N N . LEU B 1 414 ? 42.812 -9.266 -25.875 1 93.25 414 LEU B N 1
ATOM 11852 C CA . LEU B 1 414 ? 43.562 -8.109 -25.344 1 93.25 414 LEU B CA 1
ATOM 11853 C C . LEU B 1 414 ? 44.5 -8.531 -24.234 1 93.25 414 LEU B C 1
ATOM 11855 O O . LEU B 1 414 ? 44.188 -9.414 -23.438 1 93.25 414 LEU B O 1
ATOM 11859 N N . PRO B 1 415 ? 45.688 -7.891 -24.141 1 89.5 415 PRO B N 1
ATOM 11860 C CA . PRO B 1 415 ? 46.562 -8.125 -22.984 1 89.5 415 PRO B CA 1
ATOM 11861 C C . PRO B 1 415 ? 46.156 -7.344 -21.75 1 89.5 415 PRO B C 1
ATOM 11863 O O . PRO B 1 415 ? 46.062 -6.113 -21.781 1 89.5 415 PRO B O 1
ATOM 11866 N N . ILE B 1 416 ? 45.688 -7.906 -20.844 1 87 416 ILE B N 1
ATOM 11867 C CA . ILE B 1 416 ? 45.375 -7.32 -19.547 1 87 416 ILE B CA 1
ATOM 11868 C C . ILE B 1 416 ? 46.188 -8.023 -18.453 1 87 416 ILE B C 1
ATOM 11870 O O . ILE B 1 416 ? 46.031 -9.227 -18.234 1 87 416 ILE B O 1
ATOM 11874 N N . GLU B 1 417 ? 47.125 -7.242 -17.828 1 77.62 417 GLU B N 1
ATOM 11875 C CA . GLU B 1 417 ? 48.094 -7.805 -16.922 1 77.62 417 GLU B CA 1
ATOM 11876 C C . GLU B 1 417 ? 47.438 -8.359 -15.664 1 77.62 417 GLU B C 1
ATOM 11878 O O . GLU B 1 417 ? 46.562 -7.73 -15.094 1 77.62 417 GLU B O 1
ATOM 11883 N N . GLY B 1 418 ? 47.906 -9.453 -15.195 1 71.62 418 GLY B N 1
ATOM 11884 C CA . GLY B 1 418 ? 47.656 -10.07 -13.906 1 71.62 418 GLY B CA 1
ATOM 11885 C C . GLY B 1 418 ? 46.156 -10.258 -13.625 1 71.62 418 GLY B C 1
ATOM 11886 O O . GLY B 1 418 ? 45.406 -10.602 -14.531 1 71.62 418 GLY B O 1
ATOM 11887 N N . ASN B 1 419 ? 45.812 -10 -12.289 1 78.62 419 ASN B N 1
ATOM 11888 C CA . ASN B 1 419 ? 44.469 -10.234 -11.75 1 78.62 419 ASN B CA 1
ATOM 11889 C C . ASN B 1 419 ? 43.688 -8.93 -11.562 1 78.62 419 ASN B C 1
ATOM 11891 O O . ASN B 1 419 ? 42.781 -8.852 -10.734 1 78.62 419 ASN B O 1
ATOM 11895 N N . GLN B 1 420 ? 44 -8.008 -12.516 1 84.19 420 GLN B N 1
ATOM 11896 C CA . GLN B 1 420 ? 43.344 -6.715 -12.391 1 84.19 420 GLN B CA 1
ATOM 11897 C C . GLN B 1 420 ? 41.875 -6.801 -12.828 1 84.19 420 GLN B C 1
ATOM 11899 O O . GLN B 1 420 ? 41.562 -7.453 -13.828 1 84.19 420 GLN B O 1
ATOM 11904 N N . ASP B 1 421 ? 41.062 -6.156 -12.078 1 89.75 421 ASP B N 1
ATOM 11905 C CA . ASP B 1 421 ? 39.656 -6.039 -12.445 1 89.75 421 ASP B CA 1
ATOM 11906 C C . ASP B 1 421 ? 39.469 -5.055 -13.602 1 89.75 421 ASP B C 1
ATOM 11908 O O . ASP B 1 421 ? 40.156 -4.043 -13.672 1 89.75 421 ASP B O 1
ATOM 11912 N N . PHE B 1 422 ? 38.625 -5.379 -14.508 1 92.19 422 PHE B N 1
ATOM 11913 C CA . PHE B 1 422 ? 38.344 -4.512 -15.648 1 92.19 422 PHE B CA 1
ATOM 11914 C C . PHE B 1 422 ? 36.875 -4.516 -15.969 1 92.19 422 PHE B C 1
ATOM 11916 O O . PHE B 1 422 ? 36.125 -5.359 -15.469 1 92.19 422 PHE B O 1
ATOM 11923 N N . LYS B 1 423 ? 36.438 -3.496 -16.75 1 94.31 423 LYS B N 1
ATOM 11924 C CA . LYS B 1 423 ? 35.062 -3.336 -17.219 1 94.31 423 LYS B CA 1
ATOM 11925 C C . LYS B 1 423 ? 35 -3.311 -18.734 1 94.31 423 LYS B C 1
ATOM 11927 O O . LYS B 1 423 ? 35.875 -2.734 -19.406 1 94.31 423 LYS B O 1
ATOM 11932 N N . VAL B 1 424 ? 34.062 -4.016 -19.266 1 95.62 424 VAL B N 1
ATOM 11933 C CA . VAL B 1 424 ? 33.75 -3.951 -20.688 1 95.62 424 VAL B CA 1
ATOM 11934 C C . VAL B 1 424 ? 32.406 -3.248 -20.875 1 95.62 424 VAL B C 1
ATOM 11936 O O . VAL B 1 424 ? 31.422 -3.621 -20.266 1 95.62 424 VAL B O 1
ATOM 11939 N N . VAL B 1 425 ? 32.406 -2.248 -21.703 1 95.38 425 VAL B N 1
ATOM 11940 C CA . VAL B 1 425 ? 31.188 -1.481 -21.922 1 95.38 425 VAL B CA 1
ATOM 11941 C C . VAL B 1 425 ? 30.922 -1.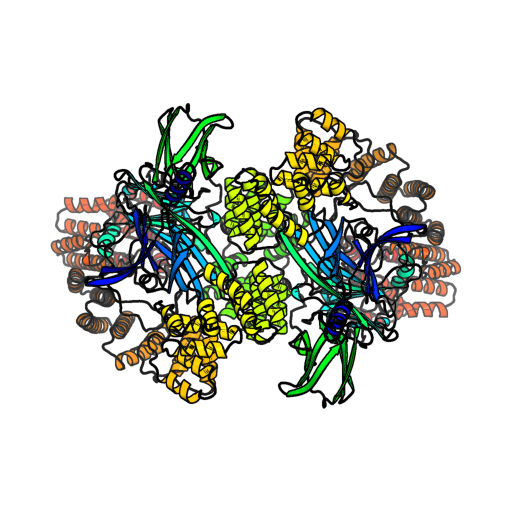366 -23.422 1 95.38 425 VAL B C 1
ATOM 11943 O O . VAL B 1 425 ? 31.812 -1.003 -24.188 1 95.38 425 VAL B O 1
ATOM 11946 N N . LEU B 1 426 ? 29.766 -1.761 -23.797 1 95.94 426 LEU B N 1
ATOM 11947 C CA . LEU B 1 426 ? 29.281 -1.553 -25.156 1 95.94 426 LEU B CA 1
ATOM 11948 C C . LEU B 1 426 ? 28.547 -0.221 -25.281 1 95.94 426 LEU B C 1
ATOM 11950 O O . LEU B 1 426 ? 27.562 0.016 -24.562 1 95.94 426 LEU B O 1
ATOM 11954 N N . GLY B 1 427 ? 29 0.654 -26.156 1 93.75 427 GLY B N 1
ATOM 11955 C CA . GLY B 1 427 ? 28.359 1.944 -26.391 1 93.75 427 GLY B CA 1
ATOM 11956 C C . GLY B 1 427 ? 28.125 2.719 -25.109 1 93.75 427 GLY B C 1
ATOM 11957 O O . GLY B 1 427 ? 28.969 2.736 -24.219 1 93.75 427 GLY B O 1
ATOM 11958 N N . ASN B 1 428 ? 27.016 3.447 -25.062 1 89.56 428 ASN B N 1
ATOM 11959 C CA . ASN B 1 428 ? 26.609 4.188 -23.875 1 89.56 428 ASN B CA 1
ATOM 11960 C C . ASN B 1 428 ? 25.844 3.303 -22.891 1 89.56 428 ASN B C 1
ATOM 11962 O O . ASN B 1 428 ? 24.688 3.574 -22.578 1 89.56 428 ASN B O 1
ATOM 11966 N N . ASN B 1 429 ? 26.562 2.271 -22.406 1 91.88 429 ASN B N 1
ATOM 11967 C CA . ASN B 1 429 ? 26.062 1.326 -21.406 1 91.88 429 ASN B CA 1
ATOM 11968 C C . ASN B 1 429 ? 24.922 0.478 -21.953 1 91.88 429 ASN B C 1
ATOM 11970 O O . ASN B 1 429 ? 23.953 0.193 -21.25 1 91.88 429 ASN B O 1
ATOM 11974 N N . LEU B 1 430 ? 25.062 0.175 -23.234 1 94.44 430 LEU B N 1
ATOM 11975 C CA . LEU B 1 430 ? 24.094 -0.75 -23.828 1 94.44 430 LEU B CA 1
ATOM 11976 C C . LEU B 1 430 ? 24.25 -2.143 -23.219 1 94.44 430 LEU B C 1
ATOM 11978 O O . LEU B 1 430 ? 23.281 -2.902 -23.156 1 94.44 430 LEU B O 1
ATOM 11982 N N . LEU B 1 431 ? 25.375 -2.498 -22.875 1 95.62 431 LEU B N 1
ATOM 11983 C CA . LEU B 1 431 ? 25.766 -3.711 -22.172 1 95.62 431 LEU B CA 1
ATOM 11984 C C . LEU B 1 431 ? 27.031 -3.469 -21.344 1 95.62 431 LEU B C 1
ATOM 11986 O O . LEU B 1 431 ? 27.953 -2.807 -21.797 1 95.62 431 LEU B O 1
ATOM 11990 N N . THR B 1 432 ? 27.047 -3.898 -20.125 1 93.56 432 THR B N 1
ATOM 11991 C CA . THR B 1 432 ? 28.188 -3.666 -19.25 1 93.56 432 THR B CA 1
ATOM 11992 C C . THR B 1 432 ? 28.578 -4.945 -18.516 1 93.56 432 THR B C 1
ATOM 11994 O O . THR B 1 432 ? 27.703 -5.688 -18.047 1 93.56 432 THR B O 1
ATOM 11997 N N . TYR B 1 433 ? 29.844 -5.195 -18.453 1 94.94 433 TYR B N 1
ATOM 11998 C CA . TYR B 1 433 ? 30.422 -6.301 -17.688 1 94.94 433 TYR B CA 1
ATOM 11999 C C . TYR B 1 433 ? 31.531 -5.816 -16.766 1 94.94 433 TYR B C 1
ATOM 12001 O O . TYR B 1 433 ? 32.375 -5.016 -17.188 1 94.94 433 TYR B O 1
ATOM 12009 N N . ASN B 1 434 ? 31.453 -6.203 -15.516 1 92.81 434 ASN B N 1
ATOM 12010 C CA . ASN B 1 434 ? 32.5 -5.984 -14.547 1 92.81 434 ASN B CA 1
ATOM 12011 C C . ASN B 1 434 ? 33.188 -7.301 -14.141 1 92.81 434 ASN B C 1
ATOM 12013 O O . ASN B 1 434 ? 32.5 -8.227 -13.68 1 92.81 434 ASN B O 1
ATOM 12017 N N . SER B 1 435 ? 34.438 -7.355 -14.195 1 92.12 435 SER B N 1
ATOM 12018 C CA . SER B 1 435 ? 35.156 -8.594 -13.914 1 92.12 435 SER B CA 1
ATOM 12019 C C . SER B 1 435 ? 35.156 -8.906 -12.422 1 92.12 435 SER B C 1
ATOM 12021 O O . SER B 1 435 ? 35.438 -10.039 -12.023 1 92.12 435 SER B O 1
ATOM 12023 N N . ASP B 1 436 ? 34.844 -7.918 -11.609 1 88.25 436 ASP B N 1
ATOM 12024 C CA . ASP B 1 436 ? 34.719 -8.148 -10.172 1 88.25 436 ASP B CA 1
ATOM 12025 C C . ASP B 1 436 ? 33.312 -8.664 -9.844 1 88.25 436 ASP B C 1
ATOM 12027 O O . ASP B 1 436 ? 32.406 -7.875 -9.586 1 88.25 436 ASP B O 1
ATOM 12031 N N . ASP B 1 437 ? 33.125 -9.914 -9.727 1 79.69 437 ASP B N 1
ATOM 12032 C CA . ASP B 1 437 ? 31.844 -10.57 -9.516 1 79.69 437 ASP B CA 1
ATOM 12033 C C . ASP B 1 437 ? 31.281 -10.219 -8.141 1 79.69 437 ASP B C 1
ATOM 12035 O O . ASP B 1 437 ? 30.062 -10.344 -7.918 1 79.69 437 ASP B O 1
ATOM 12039 N N . ALA B 1 438 ? 32.156 -9.859 -7.254 1 80.69 438 ALA B N 1
ATOM 12040 C CA . ALA B 1 438 ? 31.734 -9.555 -5.895 1 80.69 438 ALA B CA 1
ATOM 12041 C C . ALA B 1 438 ? 30.812 -8.344 -5.871 1 80.69 438 ALA B C 1
ATOM 12043 O O . ALA B 1 438 ? 29.953 -8.219 -4.984 1 80.69 438 ALA B O 1
ATOM 12044 N N . LEU B 1 439 ? 30.891 -7.602 -6.883 1 83.31 439 LEU B N 1
ATOM 12045 C CA . LEU B 1 439 ? 30.109 -6.371 -6.941 1 83.31 439 LEU B CA 1
ATOM 12046 C C . LEU B 1 439 ? 28.625 -6.668 -7.176 1 83.31 439 LEU B C 1
ATOM 12048 O O . LEU B 1 439 ? 27.766 -5.848 -6.859 1 83.31 439 LEU B O 1
ATOM 12052 N N . ALA B 1 440 ? 28.344 -7.848 -7.684 1 90.19 440 ALA B N 1
ATOM 12053 C CA . ALA B 1 440 ? 26.953 -8.195 -7.977 1 90.19 440 ALA B CA 1
ATOM 12054 C C . ALA B 1 440 ? 26.375 -9.078 -6.875 1 90.19 440 ALA B C 1
ATOM 12056 O O . ALA B 1 440 ? 25.156 -9.281 -6.82 1 90.19 440 ALA B O 1
ATOM 12057 N N . LEU B 1 441 ? 27.188 -9.602 -5.996 1 95.06 441 LEU B N 1
ATOM 12058 C CA . LEU B 1 441 ? 26.703 -10.477 -4.93 1 95.06 441 LEU B CA 1
ATOM 12059 C C . LEU B 1 441 ? 25.938 -9.68 -3.881 1 95.06 441 LEU B C 1
ATOM 12061 O O . LEU B 1 441 ? 26.219 -8.5 -3.656 1 95.06 441 LEU B O 1
ATOM 12065 N N . LEU B 1 442 ? 25 -10.297 -3.318 1 96.94 442 LEU B N 1
ATOM 12066 C CA . LEU B 1 442 ? 24.125 -9.656 -2.346 1 96.94 442 LEU B CA 1
ATOM 12067 C C . LEU B 1 442 ? 24.391 -10.18 -0.939 1 96.94 442 LEU B C 1
ATOM 12069 O O . LEU B 1 442 ? 25.062 -11.195 -0.771 1 96.94 442 LEU B O 1
ATOM 12073 N N . GLU B 1 443 ? 23.906 -9.453 0.013 1 95.69 443 GLU B N 1
ATOM 12074 C CA . GLU B 1 443 ? 24.031 -9.859 1.407 1 95.69 443 GLU B CA 1
ATOM 12075 C C . GLU B 1 443 ? 22.672 -9.961 2.09 1 95.69 443 GLU B C 1
ATOM 12077 O O . GLU B 1 443 ? 22.531 -9.57 3.25 1 95.69 443 GLU B O 1
ATOM 12082 N N . ARG B 1 444 ? 21.734 -10.414 1.392 1 96 444 ARG B N 1
ATOM 12083 C CA . ARG B 1 444 ? 20.406 -10.633 1.961 1 96 444 ARG B CA 1
ATOM 12084 C C . ARG B 1 444 ? 20.438 -11.781 2.973 1 96 444 ARG B C 1
ATOM 12086 O O . ARG B 1 444 ? 21.25 -12.703 2.854 1 96 444 ARG B O 1
ATOM 12093 N N . PRO B 1 445 ? 19.516 -11.727 3.91 1 95.81 445 PRO B N 1
ATOM 12094 C CA . PRO B 1 445 ? 19.406 -12.883 4.801 1 95.81 445 PRO B CA 1
ATOM 12095 C C . PRO B 1 445 ? 18.641 -14.047 4.172 1 95.81 445 PRO B C 1
ATOM 12097 O O . PRO B 1 445 ? 17.547 -13.852 3.633 1 95.81 445 PRO B O 1
ATOM 12100 N N . TYR B 1 446 ? 19.172 -15.234 4.277 1 94.31 446 TYR B N 1
ATOM 12101 C CA . TYR B 1 446 ? 18.547 -16.375 3.625 1 94.31 446 TYR B CA 1
ATOM 12102 C C . TYR B 1 446 ? 18.125 -17.422 4.648 1 94.31 446 TYR B C 1
ATOM 12104 O O . TYR B 1 446 ? 17.344 -18.328 4.336 1 94.31 446 TYR B O 1
ATOM 12112 N N . GLU B 1 447 ? 18.609 -17.297 5.844 1 92 447 GLU B N 1
ATOM 12113 C CA . GLU B 1 447 ? 18.266 -18.25 6.895 1 92 447 GLU B CA 1
ATOM 12114 C C . GLU B 1 447 ? 17.031 -17.797 7.676 1 92 447 GLU B C 1
ATOM 12116 O O . GLU B 1 447 ? 16.812 -16.594 7.84 1 92 447 GLU B O 1
ATOM 12121 N N . SER B 1 448 ? 16.328 -18.719 8.141 1 90.5 448 SER B N 1
ATOM 12122 C CA . SER B 1 448 ? 15.102 -18.422 8.883 1 90.5 448 SER B CA 1
ATOM 12123 C C . SER B 1 448 ? 15.414 -17.797 10.242 1 90.5 448 SER B C 1
ATOM 12125 O O . SER B 1 448 ? 16.422 -18.156 10.875 1 90.5 448 SER B O 1
ATOM 12127 N N . GLU B 1 449 ? 14.578 -16.922 10.664 1 90.31 449 GLU B N 1
ATOM 12128 C CA . GLU B 1 449 ? 14.641 -16.375 12.016 1 90.31 449 GLU B CA 1
ATOM 12129 C C . GLU B 1 449 ? 14.086 -17.375 13.031 1 90.31 449 GLU B C 1
ATOM 12131 O O . GLU B 1 449 ? 12.867 -17.453 13.227 1 90.31 449 GLU B O 1
ATOM 12136 N N . THR B 1 450 ? 14.898 -18.016 13.766 1 89.19 450 THR B N 1
ATOM 12137 C CA . THR B 1 450 ? 14.508 -19.141 14.617 1 89.19 450 THR B CA 1
ATOM 12138 C C . THR B 1 450 ? 13.758 -18.656 15.852 1 89.19 450 THR B C 1
ATOM 12140 O O . THR B 1 450 ? 13.039 -19.422 16.484 1 89.19 450 THR B O 1
ATOM 12143 N N . GLU B 1 451 ? 13.828 -17.422 16.156 1 93.19 451 GLU B N 1
ATOM 12144 C CA . GLU B 1 451 ? 13.18 -16.875 17.344 1 93.19 451 GLU B CA 1
ATOM 12145 C C . GLU B 1 451 ? 11.719 -16.516 17.062 1 93.19 451 GLU B C 1
ATOM 12147 O O . GLU B 1 451 ? 10.969 -16.172 17.984 1 93.19 451 GLU B O 1
ATOM 12152 N N . PHE B 1 452 ? 11.32 -16.609 15.836 1 96.31 452 PHE B N 1
ATOM 12153 C CA . PHE B 1 452 ? 9.953 -16.25 15.484 1 96.31 452 PHE B CA 1
ATOM 12154 C C . PHE B 1 452 ? 8.953 -17.125 16.234 1 96.31 452 PHE B C 1
ATOM 12156 O O . PHE B 1 452 ? 9.023 -18.344 16.172 1 96.31 452 PHE B O 1
ATOM 12163 N N . ASP B 1 453 ? 8 -16.562 16.953 1 96 453 ASP B N 1
ATOM 12164 C CA . ASP B 1 453 ? 6.996 -17.281 17.734 1 96 453 ASP B CA 1
ATOM 12165 C C . ASP B 1 453 ? 5.723 -17.5 16.922 1 96 453 ASP B C 1
ATOM 12167 O O . ASP B 1 453 ? 4.852 -16.625 16.859 1 96 453 ASP B O 1
ATOM 12171 N N . TRP B 1 454 ? 5.52 -18.656 16.453 1 96.25 454 TRP B N 1
ATOM 12172 C CA . TRP B 1 454 ? 4.395 -19 15.586 1 96.25 454 TRP B CA 1
ATOM 12173 C C . TRP B 1 454 ? 3.104 -19.109 16.391 1 96.25 454 TRP B C 1
ATOM 12175 O O . TRP B 1 454 ? 2.021 -19.25 15.812 1 96.25 454 TRP B O 1
ATOM 12185 N N . GLU B 1 455 ? 3.211 -18.969 17.719 1 96.25 455 GLU B N 1
ATOM 12186 C CA . GLU B 1 455 ? 2.033 -19.172 18.562 1 96.25 455 GLU B CA 1
ATOM 12187 C C . GLU B 1 455 ? 1.584 -17.859 19.203 1 96.25 455 GLU B C 1
ATOM 12189 O O . GLU B 1 455 ? 0.554 -17.828 19.891 1 96.25 455 GLU B O 1
ATOM 12194 N N . SER B 1 456 ? 2.322 -16.812 19 1 97.25 456 SER B N 1
ATOM 12195 C CA . SER B 1 456 ? 1.85 -15.492 19.422 1 97.25 456 SER B CA 1
ATOM 12196 C C . SER B 1 456 ? 0.68 -15.023 18.562 1 97.25 456 SER B C 1
ATOM 12198 O O . SER B 1 456 ? 0.37 -15.641 17.531 1 97.25 456 SER B O 1
ATOM 12200 N N . ALA B 1 457 ? -0.026 -13.953 18.984 1 97.69 457 ALA B N 1
ATOM 12201 C CA . ALA B 1 457 ? -1.095 -13.406 18.156 1 97.69 457 ALA B CA 1
ATOM 12202 C C . ALA B 1 457 ? -0.578 -13.039 16.766 1 97.69 457 ALA B C 1
ATOM 12204 O O . ALA B 1 457 ? -1.228 -13.32 15.758 1 97.69 457 ALA B O 1
ATOM 12205 N N . TYR B 1 458 ? 0.589 -12.414 16.734 1 98 458 TYR B N 1
ATOM 12206 C CA . TYR B 1 458 ? 1.196 -12.031 15.461 1 98 458 TYR B CA 1
ATOM 12207 C C . TYR B 1 458 ? 1.626 -13.266 14.672 1 98 458 TYR B C 1
ATOM 12209 O O . TYR B 1 458 ? 1.423 -13.328 13.453 1 98 458 TYR B O 1
ATOM 12217 N N . GLY B 1 459 ? 2.213 -14.203 15.367 1 98.31 459 GLY B N 1
ATOM 12218 C CA . GLY B 1 459 ? 2.619 -15.422 14.695 1 98.31 459 GLY B CA 1
ATOM 12219 C C . GLY B 1 459 ? 1.457 -16.172 14.078 1 98.31 459 GLY B C 1
ATOM 12220 O O . GLY B 1 459 ? 1.558 -16.656 12.945 1 98.31 459 GLY B O 1
ATOM 12221 N N . LEU B 1 460 ? 0.346 -16.234 14.781 1 98.56 460 LEU B N 1
ATOM 12222 C CA . LEU B 1 460 ? -0.852 -16.891 14.273 1 98.56 460 LEU B CA 1
ATOM 12223 C C . LEU B 1 460 ? -1.442 -16.109 13.102 1 98.56 460 LEU B C 1
ATOM 12225 O O . LEU B 1 460 ? -1.942 -16.703 12.141 1 98.56 460 LEU B O 1
ATOM 12229 N N . TYR B 1 461 ? -1.377 -14.828 13.227 1 98.5 461 TYR B N 1
ATOM 12230 C CA . TYR B 1 461 ? -1.782 -14.008 12.094 1 98.5 461 TYR B CA 1
ATOM 12231 C C . TYR B 1 461 ? -0.955 -14.344 10.852 1 98.5 461 TYR B C 1
ATOM 12233 O O . TYR B 1 461 ? -1.503 -14.539 9.766 1 98.5 461 TYR B O 1
ATOM 12241 N N . VAL B 1 462 ? 0.325 -14.367 10.953 1 98.69 462 VAL B N 1
ATOM 12242 C CA . VAL B 1 462 ? 1.219 -14.664 9.836 1 98.69 462 VAL B CA 1
ATOM 12243 C C . VAL B 1 462 ? 0.912 -16.047 9.281 1 98.69 462 VAL B C 1
ATOM 12245 O O . VAL B 1 462 ? 0.863 -16.25 8.07 1 98.69 462 VAL B O 1
ATOM 12248 N N . LYS B 1 463 ? 0.682 -17.016 10.18 1 98.25 463 LYS B N 1
ATOM 12249 C CA . LYS B 1 463 ? 0.344 -18.375 9.758 1 98.25 463 LYS B CA 1
ATOM 12250 C C . LYS B 1 463 ? -0.955 -18.406 8.961 1 98.25 463 LYS B C 1
ATOM 12252 O O . LYS B 1 463 ? -1.035 -19.047 7.914 1 98.25 463 LYS B O 1
ATOM 12257 N N . GLY B 1 464 ? -1.979 -17.703 9.469 1 98.56 464 GLY B N 1
ATOM 12258 C CA . GLY B 1 464 ? -3.23 -17.609 8.734 1 98.56 464 GLY B CA 1
ATOM 12259 C C . GLY B 1 464 ? -3.07 -16.984 7.359 1 98.56 464 GLY B C 1
ATOM 12260 O O . GLY B 1 464 ? -3.654 -17.453 6.383 1 98.56 464 GLY B O 1
ATOM 12261 N N . LEU B 1 465 ? -2.271 -15.938 7.297 1 98.5 465 LEU B N 1
ATOM 12262 C CA . LEU B 1 465 ? -2.031 -15.242 6.035 1 98.5 465 LEU B CA 1
ATOM 12263 C C . LEU B 1 465 ? -1.349 -16.156 5.027 1 98.5 465 LEU B C 1
ATOM 12265 O O . LEU B 1 465 ? -1.676 -16.141 3.84 1 98.5 465 LEU B O 1
ATOM 12269 N N . GLU B 1 466 ? -0.361 -16.984 5.461 1 98.06 466 GLU B N 1
ATOM 12270 C CA . GLU B 1 466 ? 0.326 -17.938 4.598 1 98.06 466 GLU B CA 1
ATOM 12271 C C . GLU B 1 466 ? -0.646 -18.969 4.035 1 98.06 466 GLU B C 1
ATOM 12273 O O . GLU B 1 466 ? -0.56 -19.344 2.861 1 98.06 466 GLU B O 1
ATOM 12278 N N . LEU B 1 467 ? -1.565 -19.406 4.863 1 97.56 467 LEU B N 1
ATOM 12279 C CA . LEU B 1 467 ? -2.586 -20.344 4.414 1 97.56 467 LEU B CA 1
ATOM 12280 C C . LEU B 1 467 ? -3.512 -19.703 3.389 1 97.56 467 LEU B C 1
ATOM 12282 O O . LEU B 1 467 ? -3.826 -20.297 2.359 1 97.56 467 LEU B O 1
ATOM 12286 N N . GLU B 1 468 ? -3.916 -18.469 3.66 1 97.81 468 GLU B N 1
ATOM 12287 C CA . GLU B 1 468 ? -4.789 -17.75 2.742 1 97.81 468 GLU B CA 1
ATOM 12288 C C . GLU B 1 468 ? -4.125 -17.562 1.38 1 97.81 468 GLU B C 1
ATOM 12290 O O . GLU B 1 468 ? -4.77 -17.734 0.342 1 97.81 468 GLU B O 1
ATOM 12295 N N . LYS B 1 469 ? -2.854 -17.297 1.417 1 97.62 469 LYS B N 1
ATOM 12296 C CA . LYS B 1 469 ? -2.096 -17.062 0.19 1 97.62 469 LYS B CA 1
ATOM 12297 C C . LYS B 1 469 ? -1.953 -18.359 -0.615 1 97.62 469 LYS B C 1
ATOM 12299 O O . LYS B 1 469 ? -1.571 -18.328 -1.787 1 97.62 469 LYS B O 1
ATOM 12304 N N . GLN B 1 470 ? -2.328 -19.5 -0.035 1 96 470 GLN B N 1
ATOM 12305 C CA . GLN B 1 470 ? -2.285 -20.797 -0.696 1 96 470 GLN B CA 1
ATOM 12306 C C . GLN B 1 470 ? -3.691 -21.297 -1.014 1 96 470 GLN B C 1
ATOM 12308 O O . GLN B 1 470 ? -3.896 -22.5 -1.228 1 96 470 GLN B O 1
ATOM 12313 N N . ARG B 1 471 ? -4.676 -20.469 -0.884 1 95.94 471 ARG B N 1
ATOM 12314 C CA . ARG B 1 471 ? -6.086 -20.766 -1.13 1 95.94 471 ARG B CA 1
ATOM 12315 C C . ARG B 1 471 ? -6.617 -21.781 -0.12 1 95.94 471 ARG B C 1
ATOM 12317 O O . ARG B 1 471 ? -7.531 -22.547 -0.424 1 95.94 471 ARG B O 1
ATOM 12324 N N . ARG B 1 472 ? -5.973 -21.938 0.979 1 95.38 472 ARG B N 1
ATOM 12325 C CA . ARG B 1 472 ? -6.449 -22.766 2.08 1 95.38 472 ARG B CA 1
ATOM 12326 C C . ARG B 1 472 ? -7.297 -21.953 3.053 1 95.38 472 ARG B C 1
ATOM 12328 O O . ARG B 1 472 ? -6.953 -21.828 4.23 1 95.38 472 ARG B O 1
ATOM 12335 N N . TYR B 1 473 ? -8.43 -21.516 2.598 1 96.44 473 TYR B N 1
ATOM 12336 C CA . TYR B 1 473 ? -9.227 -20.469 3.213 1 96.44 473 TYR B CA 1
ATOM 12337 C C . TYR B 1 473 ? -9.867 -20.953 4.512 1 96.44 473 TYR B C 1
ATOM 12339 O O . TYR B 1 473 ? -9.93 -20.203 5.492 1 96.44 473 TYR B O 1
ATOM 12347 N N . THR B 1 474 ? -10.344 -22.172 4.551 1 95.06 474 THR B N 1
ATOM 12348 C CA . THR B 1 474 ? -11 -22.703 5.742 1 95.06 474 THR B CA 1
ATOM 12349 C C . THR B 1 474 ? -10.008 -22.812 6.898 1 95.06 474 THR B C 1
ATOM 12351 O O . THR B 1 474 ? -10.32 -22.438 8.031 1 95.06 474 THR B O 1
ATOM 12354 N N . GLU B 1 475 ? -8.805 -23.328 6.578 1 95.94 475 GLU B N 1
ATOM 12355 C CA . GLU B 1 475 ? -7.77 -23.422 7.598 1 95.94 475 GLU B CA 1
ATOM 12356 C C . GLU B 1 475 ? -7.301 -22.047 8.047 1 95.94 475 GLU B C 1
ATOM 12358 O O . GLU B 1 475 ? -7.047 -21.828 9.234 1 95.94 475 GLU B O 1
ATOM 12363 N N . ALA B 1 476 ? -7.172 -21.156 7.102 1 98 476 ALA B N 1
ATOM 12364 C CA . ALA B 1 476 ? -6.77 -19.781 7.422 1 98 476 ALA B CA 1
ATOM 12365 C C . ALA B 1 476 ? -7.746 -19.141 8.398 1 98 476 ALA B C 1
ATOM 12367 O O . ALA B 1 476 ? -7.336 -18.5 9.367 1 98 476 ALA B O 1
ATOM 12368 N N . HIS B 1 477 ? -9.039 -19.312 8.117 1 98 477 HIS B N 1
ATOM 12369 C CA . HIS B 1 477 ? -10.086 -18.766 8.984 1 98 477 HIS B CA 1
ATOM 12370 C C . HIS B 1 477 ? -9.93 -19.266 10.414 1 98 477 HIS B C 1
ATOM 12372 O O . HIS B 1 477 ? -10 -18.484 11.359 1 98 477 HIS B O 1
ATOM 12378 N N . GLU B 1 478 ? -9.688 -20.547 10.586 1 97.94 478 GLU B N 1
ATOM 12379 C CA . GLU B 1 478 ? -9.547 -21.141 11.906 1 97.94 478 GLU B CA 1
ATOM 12380 C C . GLU B 1 478 ? -8.328 -20.594 12.641 1 97.94 478 GLU B C 1
ATOM 12382 O O . GLU B 1 478 ? -8.383 -20.312 13.836 1 97.94 478 GLU B O 1
ATOM 12387 N N . VAL B 1 479 ? -7.258 -20.406 11.898 1 98.44 479 VAL B N 1
ATOM 12388 C CA . VAL B 1 479 ? -6.027 -19.906 12.492 1 98.44 479 VAL B CA 1
ATOM 12389 C C . VAL B 1 479 ? -6.199 -18.438 12.875 1 98.44 479 VAL B C 1
ATOM 12391 O O . VAL B 1 479 ? -5.711 -17.984 13.914 1 98.44 479 VAL B O 1
ATOM 12394 N N . TYR B 1 480 ? -6.895 -17.625 12.062 1 98.69 480 TYR B N 1
ATOM 12395 C CA . TYR B 1 480 ? -7.195 -16.234 12.406 1 98.69 480 TYR B CA 1
ATOM 12396 C C . TYR B 1 480 ? -8.016 -16.172 13.688 1 98.69 480 TYR B C 1
ATOM 12398 O O . TYR B 1 480 ? -7.82 -15.266 14.508 1 98.69 480 TYR B O 1
ATOM 12406 N N . LEU B 1 481 ? -9.008 -17.094 13.812 1 98.69 481 LEU B N 1
ATOM 12407 C CA . LEU B 1 481 ? -9.812 -17.125 15.031 1 98.69 481 LEU B CA 1
ATOM 12408 C C . LEU B 1 481 ? -8.938 -17.391 16.25 1 98.69 481 LEU B C 1
ATOM 12410 O O . LEU B 1 481 ? -9.195 -16.844 17.328 1 98.69 481 LEU B O 1
ATOM 12414 N N . GLN B 1 482 ? -7.883 -18.25 16.094 1 98.69 482 GLN B N 1
ATOM 12415 C CA . GLN B 1 482 ? -6.941 -18.484 17.188 1 98.69 482 GLN B CA 1
ATOM 12416 C C . GLN B 1 482 ? -6.168 -17.219 17.531 1 98.69 482 GLN B C 1
ATOM 12418 O O . GLN B 1 482 ? -5.957 -16.906 18.703 1 98.69 482 GLN B O 1
ATOM 12423 N N . SER B 1 483 ? -5.719 -16.484 16.516 1 98.62 483 SER B N 1
ATOM 12424 C CA . SER B 1 483 ? -5.059 -15.203 16.719 1 98.62 483 SER B CA 1
ATOM 12425 C C . SER B 1 483 ? -5.969 -14.227 17.453 1 98.62 483 SER B C 1
ATOM 12427 O O . SER B 1 483 ? -5.531 -13.547 18.391 1 98.62 483 SER B O 1
ATOM 12429 N N . PHE B 1 484 ? -7.195 -14.203 17.047 1 98.44 484 PHE B N 1
ATOM 12430 C CA . PHE B 1 484 ? -8.211 -13.336 17.656 1 98.44 484 PHE B CA 1
ATOM 12431 C C . PHE B 1 484 ? -8.414 -13.68 19.125 1 98.44 484 PHE B C 1
ATOM 12433 O O . PHE B 1 484 ? -8.586 -12.789 19.953 1 98.44 484 PHE B O 1
ATOM 12440 N N . LYS B 1 485 ? -8.43 -14.914 19.422 1 98.25 485 LYS B N 1
ATOM 12441 C CA . LYS B 1 485 ? -8.602 -15.352 20.797 1 98.25 485 LYS B CA 1
ATOM 12442 C C . LYS B 1 485 ? -7.441 -14.875 21.672 1 98.25 485 LYS B C 1
ATOM 12444 O O . LYS B 1 485 ? -7.641 -14.516 22.844 1 98.25 485 LYS B O 1
ATOM 12449 N N . LYS B 1 486 ? -6.238 -14.82 21.125 1 97.38 486 LYS B N 1
ATOM 12450 C CA . LYS B 1 486 ? -5.051 -14.383 21.859 1 97.38 486 LYS B CA 1
ATOM 12451 C C . LYS B 1 486 ? -5.055 -12.867 22.047 1 97.38 486 LYS B C 1
ATOM 12453 O O . LYS B 1 486 ? -4.637 -12.367 23.094 1 97.38 486 LYS B O 1
ATOM 12458 N N . GLU B 1 487 ? -5.457 -12.148 20.984 1 97.69 487 GLU B N 1
ATOM 12459 C CA . GLU B 1 487 ? -5.562 -10.688 21.031 1 97.69 487 GLU B CA 1
ATOM 12460 C C . GLU B 1 487 ? -6.707 -10.195 20.141 1 97.69 487 GLU B C 1
ATOM 12462 O O . GLU B 1 487 ? -6.508 -9.922 18.969 1 97.69 487 GLU B O 1
ATOM 12467 N N . ALA B 1 488 ? -7.723 -9.883 20.734 1 97.62 488 ALA B N 1
ATOM 12468 C CA . ALA B 1 488 ? -9 -9.648 20.047 1 97.62 488 ALA B CA 1
ATOM 12469 C C . ALA B 1 488 ? -9.008 -8.297 19.344 1 97.62 488 ALA B C 1
ATOM 12471 O O . ALA B 1 488 ? -9.898 -8.016 18.547 1 97.62 488 ALA B O 1
ATOM 12472 N N . THR B 1 489 ? -7.965 -7.496 19.562 1 97.25 489 THR B N 1
ATOM 12473 C CA . THR B 1 489 ? -7.949 -6.148 19 1 97.25 489 THR B CA 1
ATOM 12474 C C . THR B 1 489 ? -6.777 -5.973 18.047 1 97.25 489 THR B C 1
ATOM 12476 O O . THR B 1 489 ? -6.363 -4.848 17.75 1 97.25 489 THR B O 1
ATOM 12479 N N . HIS B 1 490 ? -6.172 -7.082 17.641 1 98.06 490 HIS B N 1
ATOM 12480 C CA . HIS B 1 490 ? -5.148 -7.047 16.594 1 98.06 490 HIS B CA 1
ATOM 12481 C C . HIS B 1 490 ? -5.75 -6.707 15.242 1 98.06 490 HIS B C 1
ATOM 12483 O O . HIS B 1 490 ? -6.316 -7.578 14.57 1 98.06 490 HIS B O 1
ATOM 12489 N N . VAL B 1 491 ? -5.574 -5.543 14.742 1 98.38 491 VAL B N 1
ATOM 12490 C CA . VAL B 1 491 ? -6.312 -4.984 13.617 1 98.38 491 VAL B CA 1
ATOM 12491 C C . VAL B 1 491 ? -6.039 -5.809 12.359 1 98.38 491 VAL B C 1
ATOM 12493 O O . VAL B 1 491 ? -6.961 -6.117 11.602 1 98.38 491 VAL B O 1
ATOM 12496 N N . PRO B 1 492 ? -4.781 -6.242 12.078 1 98.38 492 PRO B N 1
ATOM 12497 C CA . PRO B 1 492 ? -4.57 -7.07 10.883 1 98.38 492 PRO B CA 1
ATOM 12498 C C . PRO B 1 492 ? -5.391 -8.359 10.906 1 98.38 492 PRO B C 1
ATOM 12500 O O . PRO B 1 492 ? -5.93 -8.766 9.875 1 98.38 492 PRO B O 1
ATOM 12503 N N . THR B 1 493 ? -5.492 -8.969 12.07 1 98.69 493 THR B N 1
ATOM 12504 C CA . THR B 1 493 ? -6.305 -10.172 12.203 1 98.69 493 THR B CA 1
ATOM 12505 C C . THR B 1 493 ? -7.781 -9.852 11.984 1 98.69 493 THR B C 1
ATOM 12507 O O . THR B 1 493 ? -8.484 -10.602 11.297 1 98.69 493 THR B O 1
ATOM 12510 N N . LEU B 1 494 ? -8.234 -8.75 12.562 1 98.69 494 LEU B N 1
ATOM 12511 C CA . LEU B 1 494 ? -9.617 -8.328 12.375 1 98.69 494 LEU B CA 1
ATOM 12512 C C . LEU B 1 494 ? -9.93 -8.125 10.898 1 98.69 494 LEU B C 1
ATOM 12514 O O . LEU B 1 494 ? -10.992 -8.539 10.422 1 98.69 494 LEU B O 1
ATOM 12518 N N . ASN B 1 495 ? -9.062 -7.496 10.203 1 98.75 495 ASN B N 1
ATOM 12519 C CA . ASN B 1 495 ? -9.242 -7.27 8.773 1 98.75 495 ASN B CA 1
ATOM 12520 C C . ASN B 1 495 ? -9.367 -8.586 8.008 1 98.75 495 ASN B C 1
ATOM 12522 O O . ASN B 1 495 ? -10.25 -8.734 7.164 1 98.75 495 ASN B O 1
ATOM 12526 N N . ARG B 1 496 ? -8.477 -9.523 8.297 1 98.81 496 ARG B N 1
ATOM 12527 C CA . ARG B 1 496 ? -8.469 -10.773 7.539 1 98.81 496 ARG B CA 1
ATOM 12528 C C . ARG B 1 496 ? -9.656 -11.656 7.914 1 98.81 496 ARG B C 1
ATOM 12530 O O . ARG B 1 496 ? -10.188 -12.383 7.07 1 98.81 496 ARG B O 1
ATOM 12537 N N . LEU B 1 497 ? -10.117 -11.57 9.188 1 98.81 497 LEU B N 1
ATOM 12538 C CA . LEU B 1 497 ? -11.359 -12.242 9.57 1 98.81 497 LEU B CA 1
ATOM 12539 C C . LEU B 1 497 ? -12.547 -11.648 8.828 1 98.81 497 LEU B C 1
ATOM 12541 O O . LEU B 1 497 ? -13.414 -12.375 8.336 1 98.81 497 LEU B O 1
ATOM 12545 N N . ALA B 1 498 ? -12.586 -10.297 8.773 1 98.75 498 ALA B N 1
ATOM 12546 C CA . ALA B 1 498 ? -13.648 -9.641 8.008 1 98.75 498 ALA B CA 1
ATOM 12547 C C . ALA B 1 498 ? -13.656 -10.117 6.559 1 98.75 498 ALA B C 1
ATOM 12549 O O . ALA B 1 498 ? -14.711 -10.414 6.004 1 98.75 498 ALA B O 1
ATOM 12550 N N . LEU B 1 499 ? -12.547 -10.211 5.953 1 98.5 499 LEU B N 1
ATOM 12551 C CA . LEU B 1 499 ? -12.422 -10.656 4.566 1 98.5 499 LEU B CA 1
ATOM 12552 C C . LEU B 1 499 ? -12.844 -12.109 4.426 1 98.5 499 LEU B C 1
ATOM 12554 O O . LEU B 1 499 ? -13.461 -12.492 3.426 1 98.5 499 LEU B O 1
ATOM 12558 N N . SER B 1 500 ? -12.406 -12.961 5.414 1 98.44 500 SER B N 1
ATOM 12559 C CA . SER B 1 500 ? -12.797 -14.367 5.398 1 98.44 500 SER B CA 1
ATOM 12560 C C . SER B 1 500 ? -14.32 -14.516 5.422 1 98.44 500 SER B C 1
ATOM 12562 O O . SER B 1 500 ? -14.875 -15.312 4.664 1 98.44 500 SER B O 1
ATOM 12564 N N . TYR B 1 501 ? -14.969 -13.773 6.254 1 98.62 501 TYR B N 1
ATOM 12565 C CA . TYR B 1 501 ? -16.422 -13.805 6.316 1 98.62 501 TYR B CA 1
ATOM 12566 C C . TYR B 1 501 ? -17.047 -13.25 5.043 1 98.62 501 TYR B C 1
ATOM 12568 O O . TYR B 1 501 ? -18.078 -13.719 4.59 1 98.62 501 TYR B O 1
ATOM 12576 N N . TYR B 1 502 ? -16.422 -12.242 4.477 1 98.31 502 TYR B N 1
ATOM 12577 C CA . TYR B 1 502 ? -16.875 -11.719 3.197 1 98.31 502 TYR B CA 1
ATOM 12578 C C . TYR B 1 502 ? -16.828 -12.789 2.115 1 98.31 502 TYR B C 1
ATOM 12580 O O . TYR B 1 502 ? -17.766 -12.953 1.346 1 98.31 502 TYR B O 1
ATOM 12588 N N . ARG B 1 503 ? -15.742 -13.594 2.018 1 97.25 503 ARG B N 1
ATOM 12589 C CA . ARG B 1 503 ? -15.57 -14.648 1.021 1 97.25 503 ARG B CA 1
ATOM 12590 C C . ARG B 1 503 ? -16.641 -15.734 1.178 1 97.25 503 ARG B C 1
ATOM 12592 O O . ARG B 1 503 ? -17.094 -16.312 0.188 1 97.25 503 ARG B O 1
ATOM 12599 N N . SER B 1 504 ? -17.016 -15.945 2.42 1 96.88 504 SER B N 1
ATOM 12600 C CA . SER B 1 504 ? -18.016 -16.984 2.688 1 96.88 504 SER B CA 1
ATOM 12601 C C . SER B 1 504 ? -19.422 -16.422 2.615 1 96.88 504 SER B C 1
ATOM 12603 O O . SER B 1 504 ? -20.391 -17.125 2.943 1 96.88 504 SER B O 1
ATOM 12605 N N . GLU B 1 505 ? -19.594 -15.133 2.328 1 96.81 505 GLU B N 1
ATOM 12606 C CA . GLU B 1 505 ? -20.875 -14.461 2.104 1 96.81 505 GLU B CA 1
ATOM 12607 C C . GLU B 1 505 ? -21.625 -14.273 3.412 1 96.81 505 GLU B C 1
ATOM 12609 O O . GLU B 1 505 ? -22.859 -14.305 3.43 1 96.81 505 GLU B O 1
ATOM 12614 N N . ASP B 1 506 ? -20.875 -14.305 4.504 1 97.62 506 ASP B N 1
ATOM 12615 C CA . ASP B 1 506 ? -21.453 -13.898 5.789 1 97.62 506 ASP B CA 1
ATOM 12616 C C . ASP B 1 506 ? -21.266 -12.398 6.023 1 97.62 506 ASP B C 1
ATOM 12618 O O . ASP B 1 506 ? -20.406 -11.992 6.801 1 97.62 506 ASP B O 1
ATOM 12622 N N . TRP B 1 507 ? -22.156 -11.602 5.48 1 97.19 507 TRP B N 1
ATOM 12623 C CA . TRP B 1 507 ? -22 -10.148 5.426 1 97.19 507 TRP B CA 1
ATOM 12624 C C . TRP B 1 507 ? -22.109 -9.539 6.816 1 97.19 507 TRP B C 1
ATOM 12626 O O . TRP B 1 507 ? -21.312 -8.664 7.176 1 97.19 507 TRP B O 1
ATOM 12636 N N . PRO B 1 508 ? -23.016 -9.977 7.672 1 97.88 508 PRO B N 1
ATOM 12637 C CA . PRO B 1 508 ? -23.125 -9.367 9 1 97.88 508 PRO B CA 1
ATOM 12638 C C . PRO B 1 508 ? -21.844 -9.531 9.828 1 97.88 508 PRO B C 1
ATOM 12640 O O . PRO B 1 508 ? -21.406 -8.586 10.477 1 97.88 508 PRO B O 1
ATOM 12643 N N . LYS B 1 509 ? -21.25 -10.719 9.766 1 98.31 509 LYS B N 1
ATOM 12644 C CA . LYS B 1 509 ? -20.016 -10.93 10.516 1 98.31 509 LYS B CA 1
ATOM 12645 C C . LYS B 1 509 ? -18.859 -10.133 9.914 1 98.31 509 LYS B C 1
ATOM 12647 O O . LYS B 1 509 ? -18.016 -9.609 10.641 1 98.31 509 LYS B O 1
ATOM 12652 N N . ALA B 1 510 ? -18.812 -10.125 8.586 1 98.62 510 ALA B N 1
ATOM 12653 C CA . ALA B 1 510 ? -17.797 -9.312 7.934 1 98.62 510 ALA B CA 1
ATOM 12654 C C . ALA B 1 510 ? -17.891 -7.852 8.375 1 98.62 510 ALA B C 1
ATOM 12656 O O . ALA B 1 510 ? -16.875 -7.207 8.641 1 98.62 510 ALA B O 1
ATOM 12657 N N . LEU B 1 511 ? -19.109 -7.305 8.438 1 98.69 511 LEU B N 1
ATOM 12658 C CA . LEU B 1 511 ? -19.344 -5.93 8.867 1 98.69 511 LEU B CA 1
ATOM 12659 C C . LEU B 1 511 ? -18.938 -5.734 10.32 1 98.69 511 LEU B C 1
ATOM 12661 O O . LEU B 1 511 ? -18.328 -4.723 10.664 1 98.69 511 LEU B O 1
ATOM 12665 N N . GLU B 1 512 ? -19.312 -6.688 11.156 1 98.38 512 GLU B N 1
ATOM 12666 C CA . GLU B 1 512 ? -18.984 -6.621 12.578 1 98.38 512 GLU B CA 1
ATOM 12667 C C . GLU B 1 512 ? -17.469 -6.48 12.781 1 98.38 512 GLU B C 1
ATOM 12669 O O . GLU B 1 512 ? -17.031 -5.605 13.516 1 98.38 512 GLU B O 1
ATOM 12674 N N . PHE B 1 513 ? -16.672 -7.32 12.109 1 98.56 513 PHE B N 1
ATOM 12675 C CA . PHE B 1 513 ? -15.219 -7.309 12.281 1 98.56 513 PHE B CA 1
ATOM 12676 C C . PHE B 1 513 ? -14.602 -6.066 11.648 1 98.56 513 PHE B C 1
ATOM 12678 O O . PHE B 1 513 ? -13.625 -5.52 12.156 1 98.56 513 PHE B O 1
ATOM 12685 N N . SER B 1 514 ? -15.125 -5.629 10.508 1 98.5 514 SER B N 1
ATOM 12686 C CA . SER B 1 514 ? -14.617 -4.402 9.914 1 98.5 514 SER B CA 1
ATOM 12687 C C . SER B 1 514 ? -14.875 -3.199 10.812 1 98.5 514 SER B C 1
ATOM 12689 O O . SER B 1 514 ? -14.016 -2.326 10.961 1 98.5 514 SER B O 1
ATOM 12691 N N . LYS B 1 515 ? -16.062 -3.145 11.43 1 98.25 515 LYS B N 1
ATOM 12692 C CA . LYS B 1 515 ? -16.391 -2.055 12.344 1 98.25 515 LYS B CA 1
ATOM 12693 C C . LYS B 1 515 ? -15.508 -2.084 13.578 1 98.25 515 LYS B C 1
ATOM 12695 O O . LYS B 1 515 ? -15.117 -1.035 14.102 1 98.25 515 LYS B O 1
ATOM 12700 N N . LYS B 1 516 ? -15.258 -3.26 14.094 1 98.06 516 LYS B N 1
ATOM 12701 C CA . LYS B 1 516 ? -14.367 -3.369 15.242 1 98.06 516 LYS B CA 1
ATOM 12702 C C . LYS B 1 516 ? -12.984 -2.801 14.93 1 98.06 516 LYS B C 1
ATOM 12704 O O . LYS B 1 516 ? -12.398 -2.082 15.742 1 98.06 516 LYS B O 1
ATOM 12709 N N . ALA B 1 517 ? -12.422 -3.164 13.734 1 98.44 517 ALA B N 1
ATOM 12710 C CA . ALA B 1 517 ? -11.133 -2.617 13.305 1 98.44 517 ALA B CA 1
ATOM 12711 C C . ALA B 1 517 ? -11.195 -1.097 13.195 1 98.44 517 ALA B C 1
ATOM 12713 O O . ALA B 1 517 ? -10.281 -0.397 13.641 1 98.44 517 ALA B O 1
ATOM 12714 N N . LEU B 1 518 ? -12.297 -0.599 12.625 1 98.31 518 LEU B N 1
ATOM 12715 C CA . LEU B 1 518 ? -12.453 0.837 12.43 1 98.31 518 LEU B CA 1
ATOM 12716 C C . LEU B 1 518 ? -12.664 1.551 13.758 1 98.31 518 LEU B C 1
ATOM 12718 O O . LEU B 1 518 ? -12.391 2.748 13.875 1 98.31 518 LEU B O 1
ATOM 12722 N N . GLY B 1 519 ? -13.141 0.833 14.734 1 97.81 519 GLY B N 1
ATOM 12723 C CA . GLY B 1 519 ? -13.258 1.38 16.078 1 97.81 519 GLY B CA 1
ATOM 12724 C C . GLY B 1 519 ? -11.914 1.58 16.75 1 97.81 519 GLY B C 1
ATOM 12725 O O . GLY B 1 519 ? -11.812 2.297 17.75 1 97.81 519 GLY B O 1
ATOM 12726 N N . ILE B 1 520 ? -10.883 0.959 16.25 1 98 520 ILE B N 1
ATOM 12727 C CA . ILE B 1 520 ? -9.523 1.128 16.734 1 98 520 ILE B CA 1
ATOM 12728 C C . ILE B 1 520 ? -8.812 2.201 15.914 1 98 520 ILE B C 1
ATOM 12730 O O . ILE B 1 520 ? -8.133 3.072 16.469 1 98 520 ILE B O 1
ATOM 12734 N N . ASP B 1 521 ? -8.977 2.139 14.656 1 98.06 521 ASP B N 1
ATOM 12735 C CA . ASP B 1 521 ? -8.414 3.111 13.727 1 98.06 521 ASP B CA 1
ATOM 12736 C C . ASP B 1 521 ? -9.367 3.393 12.57 1 98.06 521 ASP B C 1
ATOM 12738 O O . ASP B 1 521 ? -9.43 2.623 11.609 1 98.06 521 ASP B O 1
ATOM 12742 N N . THR B 1 522 ? -10 4.512 12.547 1 98.06 522 THR B N 1
ATOM 12743 C CA . THR B 1 522 ? -11.039 4.836 11.57 1 98.06 522 THR B CA 1
ATOM 12744 C C . THR B 1 522 ? -10.43 5.062 10.195 1 98.06 522 THR B C 1
ATOM 12746 O O . THR B 1 522 ? -11.141 5.055 9.188 1 98.06 522 THR B O 1
ATOM 12749 N N . TYR B 1 523 ? -9.086 5.145 10.094 1 98.06 523 TYR B N 1
ATOM 12750 C CA . TYR B 1 523 ? -8.438 5.449 8.82 1 98.06 523 TYR B CA 1
ATOM 12751 C C . TYR B 1 523 ? -7.75 4.211 8.25 1 98.06 523 TYR B C 1
ATOM 12753 O O . TYR B 1 523 ? -7.117 4.277 7.195 1 98.06 523 TYR B O 1
ATOM 12761 N N . ASP B 1 524 ? -7.809 3.049 8.977 1 98.12 524 ASP B N 1
ATOM 12762 C CA . ASP B 1 524 ? -7.188 1.842 8.445 1 98.12 524 ASP B CA 1
ATOM 12763 C C . ASP B 1 524 ? -7.691 1.537 7.039 1 98.12 524 ASP B C 1
ATOM 12765 O O . ASP B 1 524 ? -8.898 1.423 6.816 1 98.12 524 ASP B O 1
ATOM 12769 N N . SER B 1 525 ? -6.816 1.427 6.113 1 97.31 525 SER B N 1
ATOM 12770 C CA . SER B 1 525 ? -7.172 1.389 4.699 1 97.31 525 SER B CA 1
ATOM 12771 C C . SER B 1 525 ? -7.887 0.089 4.344 1 97.31 525 SER B C 1
ATOM 12773 O O . SER B 1 525 ? -8.898 0.103 3.637 1 97.31 525 SER B O 1
ATOM 12775 N N . MET B 1 526 ? -7.395 -1.048 4.812 1 97.94 526 MET B N 1
ATOM 12776 C CA . MET B 1 526 ? -8.008 -2.336 4.5 1 97.94 526 MET B CA 1
ATOM 12777 C C . MET B 1 526 ? -9.383 -2.457 5.152 1 97.94 526 MET B C 1
ATOM 12779 O O . MET B 1 526 ? -10.328 -2.926 4.523 1 97.94 526 MET B O 1
ATOM 12783 N N . ALA B 1 527 ? -9.469 -2.045 6.402 1 98.62 527 ALA B N 1
ATOM 12784 C CA . ALA B 1 527 ? -10.75 -2.082 7.098 1 98.62 527 ALA B CA 1
ATOM 12785 C C . ALA B 1 527 ? -11.805 -1.264 6.352 1 98.62 527 ALA B C 1
ATOM 12787 O O . ALA B 1 527 ? -12.945 -1.703 6.195 1 98.62 527 ALA B O 1
ATOM 12788 N N . ASN B 1 528 ? -11.422 -0.061 5.926 1 98.81 528 ASN B N 1
ATOM 12789 C CA . ASN B 1 528 ? -12.344 0.791 5.184 1 98.81 528 ASN B CA 1
ATOM 12790 C C . ASN B 1 528 ? -12.75 0.155 3.859 1 98.81 528 ASN B C 1
ATOM 12792 O O . ASN B 1 528 ? -13.914 0.215 3.469 1 98.81 528 ASN B O 1
ATOM 12796 N N . TYR B 1 529 ? -11.797 -0.396 3.141 1 98.75 529 TYR B N 1
ATOM 12797 C CA . TYR B 1 529 ? -12.086 -1.053 1.87 1 98.75 529 TYR B CA 1
ATOM 12798 C C . TYR B 1 529 ? -13.086 -2.186 2.057 1 98.75 529 TYR B C 1
ATOM 12800 O O . TYR B 1 529 ? -14.07 -2.281 1.318 1 98.75 529 TYR B O 1
ATOM 12808 N N . ILE B 1 530 ? -12.867 -3.064 3.088 1 98.81 530 ILE B N 1
ATOM 12809 C CA . ILE B 1 530 ? -13.758 -4.188 3.363 1 98.81 530 ILE B CA 1
ATOM 12810 C C . ILE B 1 530 ? -15.117 -3.666 3.822 1 98.81 530 ILE B C 1
ATOM 12812 O O . ILE B 1 530 ? -16.156 -4.195 3.422 1 98.81 530 ILE B O 1
ATOM 12816 N N . TYR B 1 531 ? -15.078 -2.586 4.691 1 98.75 531 TYR B N 1
ATOM 12817 C CA . TYR B 1 531 ? -16.312 -1.92 5.102 1 98.75 531 TYR B CA 1
ATOM 12818 C C . TYR B 1 531 ? -17.125 -1.478 3.891 1 98.75 531 TYR B C 1
ATOM 12820 O O . TYR B 1 531 ? -18.344 -1.669 3.848 1 98.75 531 TYR B O 1
ATOM 12828 N N . GLY B 1 532 ? -16.469 -0.918 2.879 1 98.75 532 GLY B N 1
ATOM 12829 C CA . GLY B 1 532 ? -17.125 -0.546 1.638 1 98.75 532 GLY B CA 1
ATOM 12830 C C . GLY B 1 532 ? -17.703 -1.731 0.891 1 98.75 532 GLY B C 1
ATOM 12831 O O . GLY B 1 532 ? -18.859 -1.693 0.458 1 98.75 532 GLY B O 1
ATOM 12832 N N . LEU B 1 533 ? -16.953 -2.84 0.786 1 98.56 533 LEU B N 1
ATOM 12833 C CA . LEU B 1 533 ? -17.391 -4.031 0.064 1 98.56 533 LEU B CA 1
ATOM 12834 C C . LEU B 1 533 ? -18.625 -4.637 0.714 1 98.56 533 LEU B C 1
ATOM 12836 O O . LEU B 1 533 ? -19.594 -4.973 0.025 1 98.56 533 LEU B O 1
ATOM 12840 N N . VAL B 1 534 ? -18.578 -4.785 2.01 1 98.44 534 VAL B N 1
ATOM 12841 C CA . VAL B 1 534 ? -19.656 -5.461 2.732 1 98.44 534 VAL B CA 1
ATOM 12842 C C . VAL B 1 534 ? -20.938 -4.625 2.664 1 98.44 534 VAL B C 1
ATOM 12844 O O . VAL B 1 534 ? -22.016 -5.156 2.428 1 98.44 534 VAL B O 1
ATOM 12847 N N . ASN B 1 535 ? -20.781 -3.301 2.875 1 98.5 535 ASN B N 1
ATOM 12848 C CA . ASN B 1 535 ? -21.953 -2.43 2.828 1 98.5 535 ASN B CA 1
ATOM 12849 C C . ASN B 1 535 ? -22.531 -2.355 1.42 1 98.5 535 ASN B C 1
ATOM 12851 O O . ASN B 1 535 ? -23.75 -2.23 1.255 1 98.5 535 ASN B O 1
ATOM 12855 N N . LYS B 1 536 ? -21.719 -2.402 0.398 1 97.38 536 LYS B N 1
ATOM 12856 C CA . LYS B 1 536 ? -22.219 -2.521 -0.971 1 97.38 536 LYS B CA 1
ATOM 12857 C C . LYS B 1 536 ? -23.078 -3.766 -1.137 1 97.38 536 LYS B C 1
ATOM 12859 O O . LYS B 1 536 ? -24.156 -3.703 -1.721 1 97.38 536 LYS B O 1
ATOM 12864 N N . SER B 1 537 ? -22.625 -4.902 -0.58 1 96.31 537 SER B N 1
ATOM 12865 C CA . SER B 1 537 ? -23.344 -6.168 -0.68 1 96.31 537 SER B CA 1
ATOM 12866 C C . SER B 1 537 ? -24.641 -6.125 0.114 1 96.31 537 SER B C 1
ATOM 12868 O O . SER B 1 537 ? -25.625 -6.766 -0.263 1 96.31 537 SER B O 1
ATOM 12870 N N . LEU B 1 538 ? -24.656 -5.324 1.189 1 96.69 538 LEU B N 1
ATOM 12871 C CA . LEU B 1 538 ? -25.828 -5.203 2.047 1 96.69 538 LEU B CA 1
ATOM 12872 C C . LEU B 1 538 ? -26.781 -4.129 1.522 1 96.69 538 LEU B C 1
ATOM 12874 O O . LEU B 1 538 ? -27.875 -3.965 2.043 1 96.69 538 LEU B O 1
ATOM 12878 N N . GLY B 1 539 ? -26.344 -3.324 0.544 1 94.81 539 GLY B N 1
ATOM 12879 C CA . GLY B 1 539 ? -27.172 -2.295 -0.053 1 94.81 539 GLY B CA 1
ATOM 12880 C C . GLY B 1 539 ? -27.094 -0.966 0.674 1 94.81 539 GLY B C 1
ATOM 12881 O O . GLY B 1 539 ? -27.906 -0.072 0.43 1 94.81 539 GLY B O 1
ATOM 12882 N N . ASN B 1 540 ? -26.156 -0.808 1.672 1 96.38 540 ASN B N 1
ATOM 12883 C CA . ASN B 1 540 ? -25.922 0.458 2.357 1 96.38 540 ASN B CA 1
ATOM 12884 C C . ASN B 1 540 ? -24.984 1.359 1.565 1 96.38 540 ASN B C 1
ATOM 12886 O O . ASN B 1 540 ? -23.797 1.474 1.896 1 96.38 540 ASN B O 1
ATOM 12890 N N . HIS B 1 541 ? -25.469 2.066 0.664 1 94.94 541 HIS B N 1
ATOM 12891 C CA . HIS B 1 541 ? -24.672 2.734 -0.36 1 94.94 541 HIS B CA 1
ATOM 12892 C C . HIS B 1 541 ? -23.859 3.871 0.237 1 94.94 541 HIS B C 1
ATOM 12894 O O . HIS B 1 541 ? -22.703 4.07 -0.14 1 94.94 541 HIS B O 1
ATOM 12900 N N . ALA B 1 542 ? -24.422 4.664 1.162 1 96.5 542 ALA B N 1
ATOM 12901 C CA . ALA B 1 542 ? -23.672 5.762 1.768 1 96.5 542 ALA B CA 1
ATOM 12902 C C . ALA B 1 542 ? -22.453 5.242 2.531 1 96.5 542 ALA B C 1
ATOM 12904 O O . ALA B 1 542 ? -21.359 5.781 2.395 1 96.5 542 ALA B O 1
ATOM 12905 N N . ASP B 1 543 ? -22.672 4.195 3.291 1 98.12 543 ASP B N 1
ATOM 12906 C CA . ASP B 1 543 ? -21.578 3.594 4.051 1 98.12 543 ASP B CA 1
ATOM 12907 C C . ASP B 1 543 ? -20.531 2.992 3.119 1 98.12 543 ASP B C 1
ATOM 12909 O O . ASP B 1 543 ? -19.328 3.066 3.396 1 98.12 543 ASP B O 1
ATOM 12913 N N . ALA B 1 544 ? -21 2.334 2.037 1 98.44 544 ALA B N 1
ATOM 12914 C CA . ALA B 1 544 ? -20.062 1.776 1.065 1 98.44 544 ALA B CA 1
ATOM 12915 C C . ALA B 1 544 ? -19.156 2.865 0.487 1 98.44 544 ALA B C 1
ATOM 12917 O O . ALA B 1 544 ? -17.938 2.725 0.477 1 98.44 544 ALA B O 1
ATOM 12918 N N . LYS B 1 545 ? -19.797 3.98 0.077 1 98 545 LYS B N 1
ATOM 12919 C CA . LYS B 1 545 ? -19.047 5.078 -0.523 1 98 545 LYS B CA 1
ATOM 12920 C C . LYS B 1 545 ? -18.109 5.727 0.496 1 98 545 LYS B C 1
ATOM 12922 O O . LYS B 1 545 ? -16.984 6.094 0.166 1 98 545 LYS B O 1
ATOM 12927 N N . SER B 1 546 ? -18.562 5.832 1.713 1 98.19 546 SER B N 1
ATOM 12928 C CA . SER B 1 546 ? -17.703 6.371 2.77 1 98.19 546 SER B CA 1
ATOM 12929 C C . SER B 1 546 ? -16.469 5.504 2.982 1 98.19 546 SER B C 1
ATOM 12931 O O . SER B 1 546 ? -15.359 6.016 3.076 1 98.19 546 SER B O 1
ATOM 12933 N N . GLY B 1 547 ? -16.734 4.203 3.061 1 98.62 547 GLY B N 1
ATOM 12934 C CA . GLY B 1 547 ? -15.625 3.277 3.232 1 98.62 547 GLY B CA 1
ATOM 12935 C C . GLY B 1 547 ? -14.602 3.363 2.117 1 98.62 547 GLY B C 1
ATOM 12936 O O . GLY B 1 547 ? -13.414 3.551 2.373 1 98.62 547 GLY B O 1
ATOM 12937 N N . PHE B 1 548 ? -15.031 3.277 0.862 1 98.69 548 PHE B N 1
ATOM 12938 C CA . PHE B 1 548 ? -14.125 3.365 -0.277 1 98.69 548 PHE B CA 1
ATOM 12939 C C . PHE B 1 548 ? -13.422 4.715 -0.302 1 98.69 548 PHE B C 1
ATOM 12941 O O . PHE B 1 548 ? -12.227 4.789 -0.598 1 98.69 548 PHE B O 1
ATOM 12948 N N . SER B 1 549 ? -14.117 5.777 0.022 1 98.5 549 SER B N 1
ATOM 12949 C CA . SER B 1 549 ? -13.555 7.125 -0.017 1 98.5 549 SER B CA 1
ATOM 12950 C C . SER B 1 549 ? -12.375 7.254 0.939 1 98.5 549 SER B C 1
ATOM 12952 O O . SER B 1 549 ? -11.312 7.746 0.557 1 98.5 549 SER B O 1
ATOM 12954 N N . ILE B 1 550 ? -12.547 6.816 2.174 1 98.44 550 ILE B N 1
ATOM 12955 C CA . ILE B 1 550 ? -11.461 6.934 3.146 1 98.44 550 ILE B CA 1
ATOM 12956 C C . ILE B 1 550 ? -10.312 6.008 2.752 1 98.44 550 ILE B C 1
ATOM 12958 O O . ILE B 1 550 ? -9.141 6.355 2.934 1 98.44 550 ILE B O 1
ATOM 12962 N N . ALA B 1 551 ? -10.617 4.855 2.18 1 98.44 551 ALA B N 1
ATOM 12963 C CA . ALA B 1 551 ? -9.586 3.914 1.744 1 98.44 551 ALA B CA 1
ATOM 12964 C C . ALA B 1 551 ? -8.727 4.516 0.638 1 98.44 551 ALA B C 1
ATOM 12966 O O . ALA B 1 551 ? -7.551 4.172 0.499 1 98.44 551 ALA B O 1
ATOM 12967 N N . THR B 1 552 ? -9.234 5.449 -0.212 1 97.75 552 THR B N 1
ATOM 12968 C CA . THR B 1 552 ? -8.484 6.062 -1.301 1 97.75 552 THR B CA 1
ATOM 12969 C C . THR B 1 552 ? -7.305 6.867 -0.759 1 97.75 552 THR B C 1
ATOM 12971 O O . THR B 1 552 ? -6.383 7.203 -1.502 1 97.75 552 THR B O 1
ATOM 12974 N N . GLN B 1 553 ? -7.324 7.176 0.509 1 95.81 553 GLN B N 1
ATOM 12975 C CA . GLN B 1 553 ? -6.285 8.023 1.081 1 95.81 553 GLN B CA 1
ATOM 12976 C C . GLN B 1 553 ? -4.992 7.246 1.298 1 95.81 553 GLN B C 1
ATOM 12978 O O . GLN B 1 553 ? -3.934 7.836 1.514 1 95.81 553 GLN B O 1
ATOM 12983 N N . SER B 1 554 ? -5.055 5.938 1.161 1 96 554 SER B N 1
ATOM 12984 C CA . SER B 1 554 ? -3.871 5.094 1.278 1 96 554 SER B CA 1
ATOM 12985 C C . SER B 1 554 ? -3.363 4.656 -0.093 1 96 554 SER B C 1
ATOM 12987 O O . SER B 1 554 ? -4.152 4.27 -0.958 1 96 554 SER B O 1
ATOM 12989 N N . VAL B 1 555 ? -2.061 4.648 -0.238 1 96.62 555 VAL B N 1
ATOM 12990 C CA . VAL B 1 555 ? -1.442 4.227 -1.49 1 96.62 555 VAL B CA 1
ATOM 12991 C C . VAL B 1 555 ? -1.838 2.787 -1.804 1 96.62 555 VAL B C 1
ATOM 12993 O O . VAL B 1 555 ? -2.121 2.451 -2.957 1 96.62 555 VAL B O 1
ATOM 12996 N N . ALA B 1 556 ? -1.966 1.979 -0.833 1 95.94 556 ALA B N 1
ATOM 12997 C CA . ALA B 1 556 ? -2.135 0.536 -0.98 1 95.94 556 ALA B CA 1
ATOM 12998 C C . ALA B 1 556 ? -3.514 0.201 -1.543 1 95.94 556 ALA B C 1
ATOM 13000 O O . ALA B 1 556 ? -3.682 -0.811 -2.229 1 95.94 556 ALA B O 1
ATOM 13001 N N . MET B 1 557 ? -4.551 1.06 -1.262 1 97.88 557 MET B N 1
ATOM 13002 C CA . MET B 1 557 ? -5.914 0.693 -1.635 1 97.88 557 MET B CA 1
ATOM 13003 C C . MET B 1 557 ? -6.527 1.745 -2.553 1 97.88 557 MET B C 1
ATOM 13005 O O . MET B 1 557 ? -7.691 1.634 -2.939 1 97.88 557 MET B O 1
ATOM 13009 N N . ARG B 1 558 ? -5.82 2.717 -2.99 1 97.31 558 ARG B N 1
ATOM 13010 C CA . ARG B 1 558 ? -6.328 3.914 -3.65 1 97.31 558 ARG B CA 1
ATOM 13011 C C . ARG B 1 558 ? -6.961 3.57 -4.996 1 97.31 558 ARG B C 1
ATOM 13013 O O . ARG B 1 558 ? -8.133 3.885 -5.234 1 97.31 558 ARG B O 1
ATOM 13020 N N . THR B 1 559 ? -6.258 2.906 -5.879 1 97.81 559 THR B N 1
ATOM 13021 C CA . THR B 1 559 ? -6.77 2.582 -7.207 1 97.81 559 THR B CA 1
ATOM 13022 C C . THR B 1 559 ? -7.957 1.631 -7.113 1 97.81 559 THR B C 1
ATOM 13024 O O . THR B 1 559 ? -8.906 1.73 -7.898 1 97.81 559 THR B O 1
ATOM 13027 N N . ALA B 1 560 ? -7.902 0.664 -6.195 1 98.5 560 ALA B N 1
ATOM 13028 C CA . ALA B 1 560 ? -9 -0.286 -6.004 1 98.5 560 ALA B CA 1
ATOM 13029 C C . ALA B 1 560 ? -10.258 0.419 -5.516 1 98.5 560 ALA B C 1
ATOM 13031 O O . ALA B 1 560 ? -11.359 0.14 -5.996 1 98.5 560 ALA B O 1
ATOM 13032 N N . SER B 1 561 ? -10.078 1.332 -4.602 1 98.75 561 SER B N 1
ATOM 13033 C CA . SER B 1 561 ? -11.219 2.035 -4.016 1 98.75 561 SER B CA 1
ATOM 13034 C C . SER B 1 561 ? -11.859 2.98 -5.023 1 98.75 561 SER B C 1
ATOM 13036 O O . SER B 1 561 ? -13.086 3.072 -5.102 1 98.75 561 SER B O 1
ATOM 13038 N N . TYR B 1 562 ? -11.07 3.695 -5.805 1 98.69 562 TYR B N 1
ATOM 13039 C CA . TYR B 1 562 ? -11.617 4.539 -6.859 1 98.69 562 TYR B CA 1
ATOM 13040 C C . TYR B 1 562 ? -12.375 3.707 -7.887 1 98.69 562 TYR B C 1
ATOM 13042 O O . TYR B 1 562 ? -13.398 4.148 -8.422 1 98.69 562 TYR B O 1
ATOM 13050 N N . THR B 1 563 ? -11.875 2.527 -8.18 1 98.62 563 THR B N 1
ATOM 13051 C CA . THR B 1 563 ? -12.547 1.63 -9.109 1 98.62 563 THR B CA 1
ATOM 13052 C C . THR B 1 563 ? -13.922 1.227 -8.578 1 98.62 563 THR B C 1
ATOM 13054 O O . THR B 1 563 ? -14.914 1.265 -9.305 1 98.62 563 THR B O 1
ATOM 13057 N N . GLU B 1 564 ? -13.992 0.866 -7.309 1 98.5 564 GLU B N 1
ATOM 13058 C CA . GLU B 1 564 ? -15.258 0.468 -6.699 1 98.5 564 GLU B CA 1
ATOM 13059 C C . GLU B 1 564 ? -16.234 1.641 -6.641 1 98.5 564 GLU B C 1
ATOM 13061 O O . GLU B 1 564 ? -17.438 1.465 -6.836 1 98.5 564 GLU B O 1
ATOM 13066 N N . LEU B 1 565 ? -15.703 2.875 -6.34 1 98.44 565 LEU B N 1
ATOM 13067 C CA . LEU B 1 565 ? -16.547 4.062 -6.355 1 98.44 565 LEU B CA 1
ATOM 13068 C C . LEU B 1 565 ? -17.125 4.309 -7.746 1 98.44 565 LEU B C 1
ATOM 13070 O O . LEU B 1 565 ? -18.312 4.609 -7.887 1 98.44 565 LEU B O 1
ATOM 13074 N N . ALA B 1 566 ? -16.312 4.164 -8.766 1 98.25 566 ALA B N 1
ATOM 13075 C CA . ALA B 1 566 ? -16.75 4.348 -10.141 1 98.25 566 ALA B CA 1
ATOM 13076 C C . ALA B 1 566 ? -17.875 3.363 -10.492 1 98.25 566 ALA B C 1
ATOM 13078 O O . ALA B 1 566 ? -18.859 3.734 -11.133 1 98.25 566 ALA B O 1
ATOM 13079 N N . LYS B 1 567 ? -17.734 2.092 -10.078 1 97.25 567 LYS B N 1
ATOM 13080 C CA . LYS B 1 567 ? -18.734 1.068 -10.32 1 97.25 567 LYS B CA 1
ATOM 13081 C C . LYS B 1 567 ? -20.078 1.457 -9.703 1 97.25 567 LYS B C 1
ATOM 13083 O O . LYS B 1 567 ? -21.125 1.367 -10.352 1 97.25 567 LYS B O 1
ATOM 13088 N N . LEU B 1 568 ? -20 1.869 -8.453 1 96.25 568 LEU B N 1
ATOM 13089 C CA . LEU B 1 568 ? -21.219 2.223 -7.734 1 96.25 568 LEU B CA 1
ATOM 13090 C C . LEU B 1 568 ? -21.906 3.42 -8.383 1 96.25 568 LEU B C 1
ATOM 13092 O O . LEU B 1 568 ? -23.141 3.43 -8.539 1 96.25 568 LEU B O 1
ATOM 13096 N N . LEU B 1 569 ? -21.156 4.398 -8.758 1 95.81 569 LEU B N 1
ATOM 13097 C CA . LEU B 1 569 ? -21.703 5.609 -9.352 1 95.81 569 LEU B CA 1
ATOM 13098 C C . LEU B 1 569 ? -22.297 5.32 -10.727 1 95.81 569 LEU B C 1
ATOM 13100 O O . LEU B 1 569 ? -23.328 5.887 -11.102 1 95.81 569 LEU B O 1
ATOM 13104 N N . LEU B 1 570 ? -21.594 4.461 -11.484 1 95.75 570 LEU B N 1
ATOM 13105 C CA . LEU B 1 570 ? -22.141 4.035 -12.773 1 95.75 570 LEU B CA 1
ATOM 13106 C C . LEU B 1 570 ? -23.484 3.348 -12.594 1 95.75 570 LEU B C 1
ATOM 13108 O O . LEU B 1 570 ? -24.438 3.656 -13.312 1 95.75 570 LEU B O 1
ATOM 13112 N N . LYS B 1 571 ? -23.547 2.465 -11.688 1 92.31 571 LYS B N 1
ATOM 13113 C CA . LYS B 1 571 ? -24.781 1.729 -11.414 1 92.31 571 LYS B CA 1
ATOM 13114 C C . LYS B 1 571 ? -25.891 2.672 -10.992 1 92.31 571 LYS B C 1
ATOM 13116 O O . LYS B 1 571 ? -27.062 2.436 -11.297 1 92.31 571 LYS B O 1
ATOM 13121 N N . GLU B 1 572 ? -25.531 3.746 -10.328 1 89.75 572 GLU B N 1
ATOM 13122 C CA . GLU B 1 572 ? -26.516 4.719 -9.844 1 89.75 572 GLU B CA 1
ATOM 13123 C C . GLU B 1 572 ? -26.859 5.742 -10.922 1 89.75 572 GLU B C 1
ATOM 13125 O O . GLU B 1 572 ? -27.688 6.621 -10.711 1 89.75 572 GLU B O 1
ATOM 13130 N N . GLY B 1 573 ? -26.188 5.695 -12.023 1 89.94 573 GLY B N 1
ATOM 13131 C CA . GLY B 1 573 ? -26.5 6.566 -13.148 1 89.94 573 GLY B CA 1
ATOM 13132 C C . GLY B 1 573 ? -25.734 7.871 -13.117 1 89.94 573 GLY B C 1
ATOM 13133 O O . GLY B 1 573 ? -25.953 8.742 -13.961 1 89.94 573 GLY B O 1
ATOM 13134 N N . HIS B 1 574 ? -24.797 8.047 -12.18 1 93.38 574 HIS B N 1
ATOM 13135 C CA . HIS B 1 574 ? -23.953 9.234 -12.117 1 93.38 574 HIS B CA 1
ATOM 13136 C C . HIS B 1 574 ? -22.75 9.109 -13.055 1 93.38 574 HIS B C 1
ATOM 13138 O O . HIS B 1 574 ? -21.609 9.078 -12.602 1 93.38 574 HIS B O 1
ATOM 13144 N N . HIS B 1 575 ? -22.984 9.211 -14.336 1 95.25 575 HIS B N 1
ATOM 13145 C CA . HIS B 1 575 ? -22 8.852 -15.359 1 95.25 575 HIS B CA 1
ATOM 13146 C C . HIS B 1 575 ? -20.812 9.797 -15.344 1 95.25 575 HIS B C 1
ATOM 13148 O O . HIS B 1 575 ? -19.672 9.359 -15.43 1 95.25 575 HIS B O 1
ATOM 13154 N N . ALA B 1 576 ? -21.016 11.07 -15.195 1 93.94 576 ALA B N 1
ATOM 13155 C CA . ALA B 1 576 ? -19.906 12.039 -15.211 1 93.94 576 ALA B CA 1
ATOM 13156 C C . ALA B 1 576 ? -18.969 11.82 -14.031 1 93.94 576 ALA B C 1
ATOM 13158 O O . ALA B 1 576 ? -17.75 11.859 -14.18 1 93.94 576 ALA B O 1
ATOM 13159 N N . LYS B 1 577 ? -19.578 11.672 -12.883 1 94.81 577 LYS B N 1
ATOM 13160 C CA . LYS B 1 577 ? -18.766 11.438 -11.688 1 94.81 577 LYS B CA 1
ATOM 13161 C C . LYS B 1 577 ? -18.031 10.102 -11.773 1 94.81 577 LYS B C 1
ATOM 13163 O O . LYS B 1 577 ? -16.891 9.992 -11.328 1 94.81 577 LYS B O 1
ATOM 13168 N N . ALA B 1 578 ? -18.734 9.094 -12.266 1 97.44 578 ALA B N 1
ATOM 13169 C CA . ALA B 1 578 ? -18.078 7.809 -12.469 1 97.44 578 ALA B CA 1
ATOM 13170 C C . ALA B 1 578 ? -16.859 7.949 -13.375 1 97.44 578 ALA B C 1
ATOM 13172 O O . ALA B 1 578 ? -15.812 7.348 -13.117 1 97.44 578 ALA B O 1
ATOM 13173 N N . LEU B 1 579 ? -17 8.695 -14.445 1 97.5 579 LEU B N 1
ATOM 13174 C CA . LEU B 1 579 ? -15.898 8.938 -15.367 1 97.5 579 LEU B CA 1
ATOM 13175 C C . LEU B 1 579 ? -14.727 9.609 -14.648 1 97.5 579 LEU B C 1
ATOM 13177 O O . LEU B 1 579 ? -13.57 9.25 -14.875 1 97.5 579 LEU B O 1
ATOM 13181 N N . GLU B 1 580 ? -15.023 10.555 -13.797 1 96.88 580 GLU B N 1
ATOM 13182 C CA . GLU B 1 580 ? -14 11.219 -12.992 1 96.88 580 GLU B CA 1
ATOM 13183 C C . GLU B 1 580 ? -13.234 10.211 -12.133 1 96.88 580 GLU B C 1
ATOM 13185 O O . GLU B 1 580 ? -12.008 10.258 -12.055 1 96.88 580 GLU B O 1
ATOM 13190 N N . TYR B 1 581 ? -13.938 9.328 -11.508 1 98.12 581 TYR B N 1
ATOM 13191 C CA . TYR B 1 581 ? -13.312 8.383 -10.586 1 98.12 581 TYR B CA 1
ATOM 13192 C C . TYR B 1 581 ? -12.523 7.324 -11.344 1 98.12 581 TYR B C 1
ATOM 13194 O O . TYR B 1 581 ? -11.523 6.809 -10.836 1 98.12 581 TYR B O 1
ATOM 13202 N N . THR B 1 582 ? -12.93 6.934 -12.617 1 98.44 582 THR B N 1
ATOM 13203 C CA . THR B 1 582 ? -12.078 6.066 -13.422 1 98.44 582 THR B CA 1
ATOM 13204 C C . THR B 1 582 ? -10.75 6.75 -13.742 1 98.44 582 THR B C 1
ATOM 13206 O O . THR B 1 582 ? -9.703 6.105 -13.75 1 98.44 582 THR B O 1
ATOM 13209 N N . GLN B 1 583 ? -10.812 8.023 -14.008 1 98.12 583 GLN B N 1
ATOM 13210 C CA . GLN B 1 583 ? -9.586 8.773 -14.273 1 98.12 583 GLN B CA 1
ATOM 13211 C C . GLN B 1 583 ? -8.688 8.805 -13.039 1 98.12 583 GLN B C 1
ATOM 13213 O O . GLN B 1 583 ? -7.469 8.68 -13.148 1 98.12 583 GLN B O 1
ATOM 13218 N N . LYS B 1 584 ? -9.305 8.977 -11.875 1 98.06 584 LYS B N 1
ATOM 13219 C CA . LYS B 1 584 ? -8.531 8.945 -10.641 1 98.06 584 LYS B CA 1
ATOM 13220 C C . LYS B 1 584 ? -7.883 7.574 -10.438 1 98.06 584 LYS B C 1
ATOM 13222 O O . LYS B 1 584 ? -6.715 7.488 -10.055 1 98.06 584 LYS B O 1
ATOM 13227 N N . ALA B 1 585 ? -8.656 6.516 -10.672 1 98.56 585 ALA B N 1
ATOM 13228 C CA . ALA B 1 585 ? -8.102 5.168 -10.57 1 98.56 585 ALA B CA 1
ATOM 13229 C C . ALA B 1 585 ? -6.891 5.004 -11.484 1 98.56 585 ALA B C 1
ATOM 13231 O O . ALA B 1 585 ? -5.863 4.461 -11.078 1 98.56 585 ALA B O 1
ATOM 13232 N N . LEU B 1 586 ? -6.957 5.527 -12.719 1 98.44 586 LEU B N 1
ATOM 13233 C CA . LEU B 1 586 ? -5.918 5.371 -13.727 1 98.44 586 LEU B CA 1
ATOM 13234 C C . LEU B 1 586 ? -4.727 6.273 -13.422 1 98.44 586 LEU B C 1
ATOM 13236 O O . LEU B 1 586 ? -3.6 5.98 -13.836 1 98.44 586 LEU B O 1
ATOM 13240 N N . THR B 1 587 ? -4.93 7.324 -12.703 1 98 587 THR B N 1
ATOM 13241 C CA . THR B 1 587 ? -3.844 8.203 -12.273 1 98 587 THR B CA 1
ATOM 13242 C C . THR B 1 587 ? -2.867 7.449 -11.367 1 98 587 THR B C 1
ATOM 13244 O O . THR B 1 587 ? -1.659 7.688 -11.422 1 98 587 THR B O 1
ATOM 13247 N N . TYR B 1 588 ? -3.365 6.508 -10.625 1 97.88 588 TYR B N 1
ATOM 13248 C CA . TYR B 1 588 ? -2.541 5.84 -9.625 1 97.88 588 TYR B CA 1
ATOM 13249 C C . TYR B 1 588 ? -2.23 4.41 -10.039 1 97.88 588 TYR B C 1
ATOM 13251 O O . TYR B 1 588 ? -1.465 3.713 -9.367 1 97.88 588 TYR B O 1
ATOM 13259 N N . ASN B 1 589 ? -2.768 3.969 -11.148 1 97.94 589 ASN B N 1
ATOM 13260 C CA . ASN B 1 589 ? -2.412 2.748 -11.867 1 97.94 589 ASN B CA 1
ATOM 13261 C C . ASN B 1 589 ? -2.906 2.783 -13.305 1 97.94 589 ASN B C 1
ATOM 13263 O O . ASN B 1 589 ? -4.012 2.322 -13.602 1 97.94 589 ASN B O 1
ATOM 13267 N N . ALA B 1 590 ? -2.113 3.188 -14.18 1 97.88 590 ALA B N 1
ATOM 13268 C CA . ALA B 1 590 ? -2.498 3.424 -15.57 1 97.88 590 ALA B CA 1
ATOM 13269 C C . ALA B 1 590 ? -2.818 2.113 -16.281 1 97.88 590 ALA B C 1
ATOM 13271 O O . ALA B 1 590 ? -3.406 2.115 -17.359 1 97.88 590 ALA B O 1
ATOM 13272 N N . THR B 1 591 ? -2.537 1.008 -15.664 1 97.12 591 THR B N 1
ATOM 13273 C CA . THR B 1 591 ? -2.752 -0.291 -16.281 1 97.12 591 THR B CA 1
ATOM 13274 C C . THR B 1 591 ? -3.98 -0.979 -15.703 1 97.12 591 THR B C 1
ATOM 13276 O O . THR B 1 591 ? -4.281 -2.125 -16.047 1 97.12 591 THR B O 1
ATOM 13279 N N . ASN B 1 592 ? -4.691 -0.36 -14.758 1 97.94 592 ASN B N 1
ATOM 13280 C CA . ASN B 1 592 ? -5.918 -0.907 -14.188 1 97.94 592 ASN B CA 1
ATOM 13281 C C . ASN B 1 592 ? -6.961 -1.185 -15.258 1 97.94 592 ASN B C 1
ATOM 13283 O O . ASN B 1 592 ? -7.738 -0.299 -15.625 1 97.94 592 ASN B O 1
ATOM 13287 N N . ILE B 1 593 ? -7.043 -2.381 -15.688 1 97.5 593 ILE B N 1
ATOM 13288 C CA . ILE B 1 593 ? -7.855 -2.781 -16.828 1 97.5 593 ILE B CA 1
ATOM 13289 C C . ILE B 1 593 ? -9.336 -2.572 -16.516 1 97.5 593 ILE B C 1
ATOM 13291 O O . ILE B 1 593 ? -10.117 -2.205 -17.391 1 97.5 593 ILE B O 1
ATOM 13295 N N . SER B 1 594 ? -9.75 -2.838 -15.289 1 97.56 594 SER B N 1
ATOM 13296 C CA . SER B 1 594 ? -11.141 -2.65 -14.898 1 97.56 594 SER B CA 1
ATOM 13297 C C . SER B 1 594 ? -11.555 -1.188 -15.016 1 97.56 594 SER B C 1
ATOM 13299 O O . SER B 1 594 ? -12.664 -0.887 -15.461 1 97.56 594 SER B O 1
ATOM 13301 N N . ALA B 1 595 ? -10.703 -0.288 -14.602 1 98.25 595 ALA B N 1
ATOM 13302 C CA . ALA B 1 595 ? -10.992 1.137 -14.742 1 98.25 595 ALA B CA 1
ATOM 13303 C C . ALA B 1 595 ? -11.094 1.54 -16.203 1 98.25 595 ALA B C 1
ATOM 13305 O O . ALA B 1 595 ? -11.945 2.354 -16.578 1 98.25 595 ALA B O 1
ATOM 13306 N N . LEU B 1 596 ? -10.211 1.041 -17.047 1 98.31 596 LEU B N 1
ATOM 13307 C CA . LEU B 1 596 ? -10.273 1.293 -18.484 1 98.31 596 LEU B CA 1
ATOM 13308 C C . LEU B 1 596 ? -11.594 0.793 -19.062 1 98.31 596 LEU B C 1
ATOM 13310 O O . LEU B 1 596 ? -12.219 1.483 -19.859 1 98.31 596 LEU B O 1
ATOM 13314 N N . GLU B 1 597 ? -12.016 -0.376 -18.672 1 97.88 597 GLU B N 1
ATOM 13315 C CA . GLU B 1 597 ? -13.266 -0.957 -19.156 1 97.88 597 GLU B CA 1
ATOM 13316 C C . GLU B 1 597 ? -14.461 -0.102 -18.75 1 97.88 597 GLU B C 1
ATOM 13318 O O . GLU B 1 597 ? -15.344 0.171 -19.562 1 97.88 597 GLU B O 1
ATOM 13323 N N . LEU B 1 598 ? -14.477 0.303 -17.469 1 98.12 598 LEU B N 1
ATOM 13324 C CA . LEU B 1 598 ? -15.531 1.194 -16.984 1 98.12 598 LEU B CA 1
ATOM 13325 C C . LEU B 1 598 ? -15.57 2.479 -17.812 1 98.12 598 LEU B C 1
ATOM 13327 O O . LEU B 1 598 ? -16.641 2.943 -18.188 1 98.12 598 LEU B O 1
ATOM 13331 N N . ARG B 1 599 ? -14.43 3.014 -18.047 1 97.75 599 ARG B N 1
ATOM 13332 C CA . ARG B 1 599 ? -14.32 4.262 -18.797 1 97.75 599 ARG B CA 1
ATOM 13333 C C . ARG B 1 599 ? -14.852 4.094 -20.219 1 97.75 599 ARG B C 1
ATOM 13335 O O . ARG B 1 599 ? -15.578 4.961 -20.719 1 97.75 599 ARG B O 1
ATOM 13342 N N . ALA B 1 600 ? -14.516 3.014 -20.891 1 97.88 600 ALA B N 1
ATOM 13343 C CA . ALA B 1 600 ? -15.016 2.732 -22.234 1 97.88 600 ALA B CA 1
ATOM 13344 C C . ALA B 1 600 ? -16.547 2.66 -22.25 1 97.88 600 ALA B C 1
ATOM 13346 O O . ALA B 1 600 ? -17.188 3.248 -23.109 1 97.88 600 ALA B O 1
ATOM 13347 N N . MET B 1 601 ? -17.109 1.931 -21.344 1 97.25 601 MET B N 1
ATOM 13348 C CA . MET B 1 601 ? -18.562 1.807 -21.266 1 97.25 601 MET B CA 1
ATOM 13349 C C . MET B 1 601 ? -19.219 3.164 -21 1 97.25 601 MET B C 1
ATOM 13351 O O . MET B 1 601 ? -20.234 3.488 -21.594 1 97.25 601 MET B O 1
ATOM 13355 N N . LEU B 1 602 ? -18.641 3.93 -20.094 1 97.62 602 LEU B N 1
ATOM 13356 C CA . LEU B 1 602 ? -19.156 5.242 -19.75 1 97.62 602 LEU B CA 1
ATOM 13357 C C . LEU B 1 602 ? -19.188 6.16 -20.969 1 97.62 602 LEU B C 1
ATOM 13359 O O . LEU B 1 602 ? -20.156 6.883 -21.203 1 97.62 602 LEU B O 1
ATOM 13363 N N . TYR B 1 603 ? -18.125 6.137 -21.781 1 97.38 603 TYR B N 1
ATOM 13364 C CA . TYR B 1 603 ? -18.094 6.957 -23 1 97.38 603 TYR B CA 1
ATOM 13365 C C . TYR B 1 603 ? -19.172 6.531 -23.984 1 97.38 603 TYR B C 1
ATOM 13367 O O . TYR B 1 603 ? -19.812 7.375 -24.609 1 97.38 603 TYR B O 1
ATOM 13375 N N . ARG B 1 604 ? -19.375 5.207 -24.156 1 95.81 604 ARG B N 1
ATOM 13376 C CA . ARG B 1 604 ? -20.469 4.742 -25.016 1 95.81 604 ARG B CA 1
ATOM 13377 C C . ARG B 1 604 ? -21.812 5.219 -24.484 1 95.81 604 ARG B C 1
ATOM 13379 O O . ARG B 1 604 ? -22.641 5.738 -25.25 1 95.81 604 ARG B O 1
ATOM 13386 N N . LYS B 1 605 ? -22.062 5.055 -23.188 1 94.38 605 LYS B N 1
ATOM 13387 C CA . LYS B 1 605 ? -23.328 5.438 -22.578 1 94.38 605 LYS B CA 1
ATOM 13388 C C . LYS B 1 605 ? -23.562 6.941 -22.688 1 94.38 605 LYS B C 1
ATOM 13390 O O . LYS B 1 605 ? -24.703 7.398 -22.719 1 94.38 605 LYS B O 1
ATOM 13395 N N . MET B 1 606 ? -22.5 7.684 -2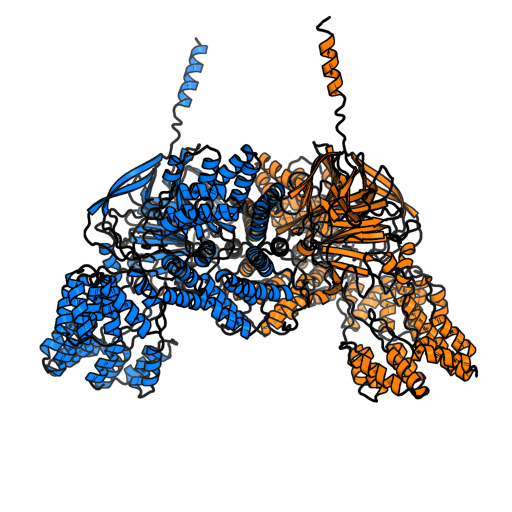2.703 1 94.38 606 MET B N 1
ATOM 13396 C CA . MET B 1 606 ? -22.594 9.141 -22.766 1 94.38 606 MET B CA 1
ATOM 13397 C C . MET B 1 606 ? -22.547 9.633 -24.219 1 94.38 606 MET B C 1
ATOM 13399 O O . MET B 1 606 ? -22.562 10.836 -24.469 1 94.38 606 MET B O 1
ATOM 13403 N N . GLY B 1 607 ? -22.406 8.789 -25.203 1 94.06 607 GLY B N 1
ATOM 13404 C CA . GLY B 1 607 ? -22.453 9.125 -26.609 1 94.06 607 GLY B CA 1
ATOM 13405 C C . GLY B 1 607 ? -21.156 9.719 -27.125 1 94.06 607 GLY B C 1
ATOM 13406 O O . GLY B 1 607 ? -21.141 10.445 -28.125 1 94.06 607 GLY B O 1
ATOM 13407 N N . ASN B 1 608 ? -20.062 9.5 -26.406 1 94.56 608 ASN B N 1
ATOM 13408 C CA . ASN B 1 608 ? -18.75 9.984 -26.828 1 94.56 608 ASN B CA 1
ATOM 13409 C C . ASN B 1 608 ? -17.922 8.875 -27.484 1 94.56 608 ASN B C 1
ATOM 13411 O O . ASN B 1 608 ? -16.938 8.414 -26.906 1 94.56 608 ASN B O 1
ATOM 13415 N N . ALA B 1 609 ? -18.125 8.516 -28.625 1 90.38 609 ALA B N 1
ATOM 13416 C CA . ALA B 1 609 ? -17.562 7.371 -29.328 1 90.38 609 ALA B CA 1
ATOM 13417 C C . ALA B 1 609 ? -16.062 7.543 -29.562 1 90.38 609 ALA B C 1
ATOM 13419 O O . ALA B 1 609 ? -15.297 6.578 -29.469 1 90.38 609 ALA B O 1
ATOM 13420 N N . GLU B 1 610 ? -15.617 8.719 -29.828 1 94.31 610 GLU B N 1
ATOM 13421 C CA . GLU B 1 610 ? -14.211 8.961 -30.141 1 94.31 610 GLU B CA 1
ATOM 13422 C C . GLU B 1 610 ? -13.32 8.656 -28.938 1 94.31 610 GLU B C 1
ATOM 13424 O O . GLU B 1 610 ? -12.336 7.926 -29.062 1 94.31 610 GLU B O 1
ATOM 13429 N N . GLU B 1 611 ? -13.695 9.203 -27.828 1 96.19 611 GLU B N 1
ATOM 13430 C CA . GLU B 1 611 ? -12.922 8.93 -26.609 1 96.19 611 GLU B CA 1
ATOM 13431 C C . GLU B 1 611 ? -13 7.453 -26.234 1 96.19 611 GLU B C 1
ATOM 13433 O O . GLU B 1 611 ? -12.023 6.879 -25.734 1 96.19 611 GLU B O 1
ATOM 13438 N N . GLY B 1 612 ? -14.172 6.91 -26.406 1 96.88 612 GLY B N 1
ATOM 13439 C CA . GLY B 1 612 ? -14.336 5.488 -26.156 1 96.88 612 GLY B CA 1
ATOM 13440 C C . GLY B 1 612 ? -13.398 4.621 -26.969 1 96.88 612 GLY B C 1
ATOM 13441 O O . GLY B 1 612 ? -12.844 3.646 -26.469 1 96.88 612 GLY B O 1
ATOM 13442 N N . GLU B 1 613 ? -13.203 4.988 -28.219 1 96.25 613 GLU B N 1
ATOM 13443 C CA . GLU B 1 613 ? -12.336 4.242 -29.125 1 96.25 613 GLU B CA 1
ATOM 13444 C C . GLU B 1 613 ? -10.883 4.305 -28.656 1 96.25 613 GLU B C 1
ATOM 13446 O O . GLU B 1 613 ? -10.148 3.318 -28.766 1 96.25 613 GLU B O 1
ATOM 13451 N N . LYS B 1 614 ? -10.508 5.465 -28.188 1 97.25 614 LYS B N 1
ATOM 13452 C CA . LYS B 1 614 ? -9.148 5.605 -27.672 1 97.25 614 LYS B CA 1
ATOM 13453 C C . LYS B 1 614 ? -8.914 4.691 -26.469 1 97.25 614 LYS B C 1
ATOM 13455 O O . LYS B 1 614 ? -7.852 4.078 -26.344 1 97.25 614 LYS B O 1
ATOM 13460 N N . VAL B 1 615 ? -9.891 4.633 -25.609 1 98.12 615 VAL B N 1
ATOM 13461 C CA . VAL B 1 615 ? -9.781 3.789 -24.422 1 98.12 615 VAL B CA 1
ATOM 13462 C C . VAL B 1 615 ? -9.758 2.318 -24.828 1 98.12 615 VAL B C 1
ATOM 13464 O O . VAL B 1 615 ? -8.977 1.529 -24.297 1 98.12 615 VAL B O 1
ATOM 13467 N N . LEU B 1 616 ? -10.602 1.931 -25.734 1 98 616 LEU B N 1
ATOM 13468 C CA . LEU B 1 616 ? -10.641 0.556 -26.219 1 98 616 LEU B CA 1
ATOM 13469 C C . LEU B 1 616 ? -9.32 0.162 -26.859 1 98 616 LEU B C 1
ATOM 13471 O O . LEU B 1 616 ? -8.859 -0.973 -26.703 1 98 616 LEU B O 1
ATOM 13475 N N . ALA B 1 617 ? -8.727 1.107 -27.547 1 97.44 617 ALA B N 1
ATOM 13476 C CA . ALA B 1 617 ? -7.414 0.842 -28.141 1 97.44 617 ALA B CA 1
ATOM 13477 C C . ALA B 1 617 ? -6.379 0.532 -27.062 1 97.44 617 ALA B C 1
ATOM 13479 O O . ALA B 1 617 ? -5.527 -0.343 -27.25 1 97.44 617 ALA B O 1
ATOM 13480 N N . LYS B 1 618 ? -6.445 1.258 -26.031 1 97.25 618 LYS B N 1
ATOM 13481 C CA . LYS B 1 618 ? -5.527 1.018 -24.922 1 97.25 618 LYS B CA 1
ATOM 13482 C C . LYS B 1 618 ? -5.766 -0.356 -24.297 1 97.25 618 LYS B C 1
ATOM 13484 O O . LYS B 1 618 ? -4.816 -1.047 -23.922 1 97.25 618 LYS B O 1
ATOM 13489 N N . ILE B 1 619 ? -7.043 -0.735 -24.094 1 97.88 619 ILE B N 1
ATOM 13490 C CA . ILE B 1 619 ? -7.383 -2.055 -23.562 1 97.88 619 ILE B CA 1
ATOM 13491 C C . ILE B 1 619 ? -6.805 -3.135 -24.484 1 97.88 619 ILE B C 1
ATOM 13493 O O . ILE B 1 619 ? -6.188 -4.09 -24 1 97.88 619 ILE B O 1
ATOM 13497 N N . TYR B 1 620 ? -6.941 -2.939 -25.781 1 97.19 620 TYR B N 1
ATOM 13498 C CA . TYR B 1 620 ? -6.453 -3.895 -26.766 1 97.19 620 TYR B CA 1
ATOM 13499 C C . TYR B 1 620 ? -4.934 -3.986 -26.734 1 97.19 620 TYR B C 1
ATOM 13501 O O . TYR B 1 620 ? -4.367 -5.07 -26.891 1 97.19 620 TYR B O 1
ATOM 13509 N N . GLU B 1 621 ? -4.316 -2.908 -26.531 1 95.81 621 GLU B N 1
ATOM 13510 C CA . GLU B 1 621 ? -2.857 -2.881 -26.438 1 95.81 621 GLU B CA 1
ATOM 13511 C C . GLU B 1 621 ? -2.367 -3.686 -25.234 1 95.81 621 GLU B C 1
ATOM 13513 O O . GLU B 1 621 ? -1.359 -4.391 -25.328 1 95.81 621 GLU B O 1
ATOM 13518 N N . ASN B 1 622 ? -3.055 -3.625 -24.188 1 94.69 622 ASN B N 1
ATOM 13519 C CA . ASN B 1 622 ? -2.668 -4.324 -22.969 1 94.69 622 ASN B CA 1
ATOM 13520 C C . ASN B 1 622 ? -3.031 -5.805 -23.031 1 94.69 622 ASN B C 1
ATOM 13522 O O . ASN B 1 622 ? -2.338 -6.641 -22.453 1 94.69 622 ASN B O 1
ATOM 13526 N N . ASP B 1 623 ? -4.121 -6.09 -23.641 1 96.12 623 ASP B N 1
ATOM 13527 C CA . ASP B 1 623 ? -4.637 -7.449 -23.781 1 96.12 623 ASP B CA 1
ATOM 13528 C C . ASP B 1 623 ? -5.492 -7.582 -25.047 1 96.12 623 ASP B C 1
ATOM 13530 O O . ASP B 1 623 ? -6.695 -7.309 -25.016 1 96.12 623 ASP B O 1
ATOM 13534 N N . ALA B 1 624 ? -4.914 -8.094 -26 1 97.19 624 ALA B N 1
ATOM 13535 C CA . ALA B 1 624 ? -5.605 -8.227 -27.281 1 97.19 624 ALA B CA 1
ATOM 13536 C C . ALA B 1 624 ? -6.699 -9.289 -27.203 1 97.19 624 ALA B C 1
ATOM 13538 O O . ALA B 1 624 ? -7.566 -9.359 -28.078 1 97.19 624 ALA B O 1
ATOM 13539 N N . THR B 1 625 ? -6.723 -10.078 -26.141 1 97.62 625 THR B N 1
ATOM 13540 C CA . THR B 1 625 ? -7.734 -11.117 -25.969 1 97.62 625 THR B CA 1
ATOM 13541 C C . THR B 1 625 ? -8.805 -10.672 -24.984 1 97.62 625 THR B C 1
ATOM 13543 O O . THR B 1 625 ? -9.586 -11.492 -24.484 1 97.62 625 THR B O 1
ATOM 13546 N N . ASN B 1 626 ? -8.906 -9.406 -24.672 1 96.88 626 ASN B N 1
ATOM 13547 C CA . ASN B 1 626 ? -9.859 -8.883 -23.688 1 96.88 626 ASN B CA 1
ATOM 13548 C C . ASN B 1 626 ? -11.297 -8.977 -24.203 1 96.88 626 ASN B C 1
ATOM 13550 O O . ASN B 1 626 ? -11.617 -8.445 -25.266 1 96.88 626 ASN B O 1
ATOM 13554 N N . LEU B 1 627 ? -12.133 -9.578 -23.453 1 96.5 627 LEU B N 1
ATOM 13555 C CA . LEU B 1 627 ? -13.508 -9.82 -23.875 1 96.5 627 LEU B CA 1
ATOM 13556 C C . LEU B 1 627 ? -14.336 -8.539 -23.812 1 96.5 627 LEU B C 1
ATOM 13558 O O . LEU B 1 627 ? -15.273 -8.359 -24.578 1 96.5 627 LEU B O 1
ATOM 13562 N N . PHE B 1 628 ? -14.078 -7.684 -22.844 1 96.88 628 PHE B N 1
ATOM 13563 C CA . PHE B 1 628 ? -14.805 -6.422 -22.766 1 96.88 628 PHE B CA 1
ATOM 13564 C C . PHE B 1 628 ? -14.594 -5.59 -24.016 1 96.88 628 PHE B C 1
ATOM 13566 O O . PHE B 1 628 ? -15.531 -4.984 -24.547 1 96.88 628 PHE B O 1
ATOM 13573 N N . TYR B 1 629 ? -13.312 -5.543 -24.5 1 96.88 629 TYR B N 1
ATOM 13574 C CA . TYR B 1 629 ? -13 -4.902 -25.766 1 96.88 629 TYR B CA 1
ATOM 13575 C C . TYR B 1 629 ? -13.859 -5.469 -26.891 1 96.88 629 TYR B C 1
ATOM 13577 O O . TYR B 1 629 ? -14.422 -4.719 -27.688 1 96.88 629 TYR B O 1
ATOM 13585 N N . VAL B 1 630 ? -14.008 -6.77 -26.938 1 96.94 630 VAL B N 1
ATOM 13586 C CA . VAL B 1 630 ? -14.734 -7.469 -28 1 96.94 630 VAL B CA 1
ATOM 13587 C C . VAL B 1 630 ? -16.219 -7.102 -27.938 1 96.94 630 VAL B C 1
ATOM 13589 O O . VAL B 1 630 ? -16.812 -6.707 -28.938 1 96.94 630 VAL B O 1
ATOM 13592 N N . PHE B 1 631 ? -16.797 -7.117 -26.844 1 97.31 631 PHE B N 1
ATOM 13593 C CA . PHE B 1 631 ? -18.234 -6.926 -26.719 1 97.31 631 PHE B CA 1
ATOM 13594 C C . PHE B 1 631 ? -18.594 -5.449 -26.812 1 97.31 631 PHE B C 1
ATOM 13596 O O . PHE B 1 631 ? -19.656 -5.098 -27.344 1 97.31 631 PHE B O 1
ATOM 13603 N N . GLU B 1 632 ? -17.766 -4.531 -26.25 1 97 632 GLU B N 1
ATOM 13604 C CA . GLU B 1 632 ? -18 -3.111 -26.5 1 97 632 GLU B CA 1
ATOM 13605 C C . GLU B 1 632 ? -18.031 -2.803 -27.984 1 97 632 GLU B C 1
ATOM 13607 O O . GLU B 1 632 ? -18.859 -2.016 -28.453 1 97 632 GLU B O 1
ATOM 13612 N N . ASN B 1 633 ? -17.109 -3.414 -28.766 1 96.38 633 ASN B N 1
ATOM 13613 C CA . ASN B 1 633 ? -17.094 -3.221 -30.203 1 96.38 633 ASN B CA 1
ATOM 13614 C C . ASN B 1 633 ? -18.297 -3.875 -30.875 1 96.38 633 ASN B C 1
ATOM 13616 O O . ASN B 1 633 ? -18.781 -3.393 -31.906 1 96.38 633 ASN B O 1
ATOM 13620 N N . TYR B 1 634 ? -18.812 -4.961 -30.344 1 96.75 634 TYR B N 1
ATOM 13621 C CA . TYR B 1 634 ? -20.047 -5.559 -30.812 1 96.75 634 TYR B CA 1
ATOM 13622 C C . TYR B 1 634 ? -21.219 -4.598 -30.625 1 96.75 634 TYR B C 1
ATOM 13624 O O . TYR B 1 634 ? -22.016 -4.391 -31.547 1 96.75 634 TYR B O 1
ATOM 13632 N N . PHE B 1 635 ? -21.312 -3.99 -29.469 1 95.94 635 PHE B N 1
ATOM 13633 C CA . PHE B 1 635 ? -22.422 -3.088 -29.141 1 95.94 635 PHE B CA 1
ATOM 13634 C C . PHE B 1 635 ? -22.312 -1.808 -29.969 1 95.94 635 PHE B C 1
ATOM 13636 O O . PHE B 1 635 ? -23.328 -1.174 -30.266 1 95.94 635 PHE B O 1
ATOM 13643 N N . LEU B 1 636 ? -21.078 -1.461 -30.375 1 94.75 636 LEU B N 1
ATOM 13644 C CA . LEU B 1 636 ? -20.875 -0.277 -31.203 1 94.75 636 LEU B CA 1
ATOM 13645 C C . LEU B 1 636 ? -21.109 -0.59 -32.688 1 94.75 636 LEU B C 1
ATOM 13647 O O . LEU B 1 636 ? -21.109 0.313 -33.5 1 94.75 636 LEU B O 1
ATOM 13651 N N . GLY B 1 637 ? -21.297 -1.853 -33.031 1 93.69 637 GLY B N 1
ATOM 13652 C CA . GLY B 1 637 ? -21.562 -2.275 -34.406 1 93.69 637 GLY B CA 1
ATOM 13653 C C . GLY B 1 637 ? -20.312 -2.502 -35.219 1 93.69 637 GLY B C 1
ATOM 13654 O O . GLY B 1 637 ? -20.375 -2.691 -36.438 1 93.69 637 GLY B O 1
ATOM 13655 N N . VAL B 1 638 ? -19.188 -2.463 -34.531 1 94.19 638 VAL B N 1
ATOM 13656 C CA . VAL B 1 638 ? -17.906 -2.645 -35.219 1 94.19 638 VAL B CA 1
ATOM 13657 C C . VAL B 1 638 ? -17.672 -4.125 -35.5 1 94.19 638 VAL B C 1
ATOM 13659 O O . VAL B 1 638 ? -17.125 -4.488 -36.531 1 94.19 638 VAL B O 1
ATOM 13662 N N . LEU B 1 639 ? -18.047 -5.051 -34.531 1 95.38 639 LEU B N 1
ATOM 13663 C CA . LEU B 1 639 ? -17.891 -6.492 -34.688 1 95.38 639 LEU B CA 1
ATOM 13664 C C . LEU B 1 639 ? -19.25 -7.168 -34.844 1 95.38 639 LEU B C 1
ATOM 13666 O O . LEU B 1 639 ? -20.219 -6.773 -34.188 1 95.38 639 LEU B O 1
ATOM 13670 N N . SER B 1 640 ? -19.344 -8.156 -35.656 1 96.38 640 SER B N 1
ATOM 13671 C CA . SER B 1 640 ? -20.531 -8.969 -35.812 1 96.38 640 SER B CA 1
ATOM 13672 C C . SER B 1 640 ? -20.578 -10.094 -34.781 1 96.38 640 SER B C 1
ATOM 13674 O O . SER B 1 640 ? -19.578 -10.375 -34.125 1 96.38 640 SER B O 1
ATOM 13676 N N . GLN B 1 641 ? -21.703 -10.703 -34.625 1 96.06 641 GLN B N 1
ATOM 13677 C CA . GLN B 1 641 ? -21.859 -11.859 -33.75 1 96.06 641 GLN B CA 1
ATOM 13678 C C . GLN B 1 641 ? -20.875 -12.969 -34.125 1 96.06 641 GLN B C 1
ATOM 13680 O O . GLN B 1 641 ? -20.297 -13.617 -33.25 1 96.06 641 GLN B O 1
ATOM 13685 N N . LYS B 1 642 ? -20.719 -13.18 -35.406 1 95.69 642 LYS B N 1
ATOM 13686 C CA . LYS B 1 642 ? -19.828 -14.227 -35.906 1 95.69 642 LYS B CA 1
ATOM 13687 C C . LYS B 1 642 ? -18.375 -13.953 -35.5 1 95.69 642 LYS B C 1
ATOM 13689 O O . LYS B 1 642 ? -17.656 -14.867 -35.125 1 95.69 642 LYS B O 1
ATOM 13694 N N . GLU B 1 643 ? -17.953 -12.727 -35.594 1 94.94 643 GLU B N 1
ATOM 13695 C CA . GLU B 1 643 ? -16.594 -12.344 -35.25 1 94.94 643 GLU B CA 1
ATOM 13696 C C . GLU B 1 643 ? -16.344 -12.492 -33.75 1 94.94 643 GLU B C 1
ATOM 13698 O O . GLU B 1 643 ? -15.266 -12.898 -33.312 1 94.94 643 GLU B O 1
ATOM 13703 N N . VAL B 1 644 ? -17.344 -12.133 -32.938 1 95.62 644 VAL B N 1
ATOM 13704 C CA . VAL B 1 644 ? -17.234 -12.273 -31.484 1 95.62 644 VAL B CA 1
ATOM 13705 C C . VAL B 1 644 ? -17.047 -13.742 -31.125 1 95.62 644 VAL B C 1
ATOM 13707 O O . VAL B 1 644 ? -16.141 -14.078 -30.359 1 95.62 644 VAL B O 1
ATOM 13710 N N . ARG B 1 645 ? -17.797 -14.594 -31.656 1 94.88 645 ARG B N 1
ATOM 13711 C CA . ARG B 1 645 ? -17.734 -16.016 -31.359 1 94.88 645 ARG B CA 1
ATOM 13712 C C . ARG B 1 645 ? -16.422 -16.625 -31.828 1 94.88 645 ARG B C 1
ATOM 13714 O O . ARG B 1 645 ? -15.852 -17.5 -31.172 1 94.88 645 ARG B O 1
ATOM 13721 N N . ALA B 1 646 ? -15.945 -16.125 -32.938 1 93.06 646 ALA B N 1
ATOM 13722 C CA . ALA B 1 646 ? -14.711 -16.641 -33.5 1 93.06 646 ALA B CA 1
ATOM 13723 C C . ALA B 1 646 ? -13.516 -16.297 -32.625 1 93.06 646 ALA B C 1
ATOM 13725 O O . ALA B 1 646 ? -12.484 -16.984 -32.656 1 93.06 646 ALA B O 1
ATOM 13726 N N . GLY B 1 647 ? -13.625 -15.273 -31.859 1 92.94 647 GLY B N 1
ATOM 13727 C CA . GLY B 1 647 ? -12.523 -14.812 -31.031 1 92.94 647 GLY B CA 1
ATOM 13728 C C . GLY B 1 647 ? -12.422 -15.555 -29.719 1 92.94 647 GLY B C 1
ATOM 13729 O O . GLY B 1 647 ? -11.422 -15.43 -29 1 92.94 647 GLY B O 1
ATOM 13730 N N . ILE B 1 648 ? -13.383 -16.297 -29.297 1 96.69 648 ILE B N 1
ATOM 13731 C CA . ILE B 1 648 ? -13.375 -17.078 -28.078 1 96.69 648 ILE B CA 1
ATOM 13732 C C . ILE B 1 648 ? -13.125 -18.547 -28.391 1 96.69 648 ILE B C 1
ATOM 13734 O O . ILE B 1 648 ? -14.062 -19.281 -28.719 1 96.69 648 ILE B O 1
ATOM 13738 N N . THR B 1 649 ? -11.883 -18.953 -28.219 1 96.75 649 THR B N 1
ATOM 13739 C CA . THR B 1 649 ? -11.453 -20.25 -28.719 1 96.75 649 THR B CA 1
ATOM 13740 C C . THR B 1 649 ? -11.086 -21.188 -27.547 1 96.75 649 THR B C 1
ATOM 13742 O O . THR B 1 649 ? -10.75 -22.344 -27.766 1 96.75 649 THR B O 1
ATOM 13745 N N . ASN B 1 650 ? -11.125 -20.719 -26.344 1 97.81 650 ASN B N 1
ATOM 13746 C CA . ASN B 1 650 ? -10.672 -21.516 -25.203 1 97.81 650 ASN B CA 1
ATOM 13747 C C . ASN B 1 650 ? -11.609 -22.688 -24.938 1 97.81 650 ASN B C 1
ATOM 13749 O O . ASN B 1 650 ? -12.688 -22.766 -25.531 1 97.81 650 ASN B O 1
ATOM 13753 N N . GLU B 1 651 ? -11.188 -23.562 -24.047 1 97.31 651 GLU B N 1
ATOM 13754 C CA . GLU B 1 651 ? -11.859 -24.828 -23.75 1 97.31 651 GLU B CA 1
ATOM 13755 C C . GLU B 1 651 ? -13.25 -24.594 -23.172 1 97.31 651 GLU B C 1
ATOM 13757 O O . GLU B 1 651 ? -14.195 -25.297 -23.5 1 97.31 651 GLU B O 1
ATOM 13762 N N . LEU B 1 652 ? -13.359 -23.656 -22.297 1 97.56 652 LEU B N 1
ATOM 13763 C CA . LEU B 1 652 ? -14.594 -23.406 -21.562 1 97.56 652 LEU B CA 1
ATOM 13764 C C . LEU B 1 652 ? -15.203 -22.062 -21.938 1 97.56 652 LEU B C 1
ATOM 13766 O O . LEU B 1 652 ? -15.383 -21.203 -21.078 1 97.56 652 LEU B O 1
ATOM 13770 N N . ALA B 1 653 ? -15.641 -21.969 -23.141 1 97.56 653 ALA B N 1
ATOM 13771 C CA . ALA B 1 653 ? -16.109 -20.719 -23.719 1 97.56 653 ALA B CA 1
ATOM 13772 C C . ALA B 1 653 ? -17.281 -20.156 -22.922 1 97.56 653 ALA B C 1
ATOM 13774 O O . ALA B 1 653 ? -17.406 -18.938 -22.766 1 97.56 653 ALA B O 1
ATOM 13775 N N . PHE B 1 654 ? -18.25 -21 -22.469 1 97.75 654 PHE B N 1
ATOM 13776 C CA . PHE B 1 654 ? -19.422 -20.531 -21.734 1 97.75 654 PHE B CA 1
ATOM 13777 C C . PHE B 1 654 ? -19 -19.781 -20.484 1 97.75 654 PHE B C 1
ATOM 13779 O O . PHE B 1 654 ? -19.688 -18.844 -20.047 1 97.75 654 PHE B O 1
ATOM 13786 N N . GLU B 1 655 ? -17.828 -20.188 -19.828 1 98 655 GLU B N 1
ATOM 13787 C CA . GLU B 1 655 ? -17.312 -19.484 -18.656 1 98 655 GLU B CA 1
ATOM 13788 C C . GLU B 1 655 ? -16.875 -18.078 -19 1 98 655 GLU B C 1
ATOM 13790 O O . GLU B 1 655 ? -17.031 -17.156 -18.188 1 98 655 GLU B O 1
ATOM 13795 N N . SER B 1 656 ? -16.297 -17.875 -20.203 1 97.69 656 SER B N 1
ATOM 13796 C CA . SER B 1 656 ? -15.914 -16.547 -20.672 1 97.69 656 SER B CA 1
ATOM 13797 C C . SER B 1 656 ? -17.141 -15.648 -20.812 1 97.69 656 SER B C 1
ATOM 13799 O O . SER B 1 656 ? -17.125 -14.5 -20.359 1 97.69 656 SER B O 1
ATOM 13801 N N . TYR B 1 657 ? -18.234 -16.188 -21.438 1 98.19 657 TYR B N 1
ATOM 13802 C CA . TYR B 1 657 ? -19.469 -15.445 -21.609 1 98.19 657 TYR B CA 1
ATOM 13803 C C . TYR B 1 657 ? -20.094 -15.109 -20.25 1 98.19 657 TYR B C 1
ATOM 13805 O O . TYR B 1 657 ? -20.578 -14 -20.047 1 98.19 657 TYR B O 1
ATOM 13813 N N . LEU B 1 658 ? -20.062 -16.062 -19.344 1 98.12 658 LEU B N 1
ATOM 13814 C CA . LEU B 1 658 ? -20.609 -15.836 -18.016 1 98.12 658 LEU B CA 1
ATOM 13815 C C . LEU B 1 658 ? -19.844 -14.734 -17.281 1 98.12 658 LEU B C 1
ATOM 13817 O O . LEU B 1 658 ? -20.438 -13.836 -16.688 1 98.12 658 LEU B O 1
ATOM 13821 N N . GLU B 1 659 ? -18.531 -14.828 -17.359 1 97.5 659 GLU B N 1
ATOM 13822 C CA . GLU B 1 659 ? -17.703 -13.867 -16.641 1 97.5 659 GLU B CA 1
ATOM 13823 C C . GLU B 1 659 ? -17.938 -12.445 -17.141 1 97.5 659 GLU B C 1
ATOM 13825 O O . GLU B 1 659 ? -18.094 -11.523 -16.328 1 97.5 659 GLU B O 1
ATOM 13830 N N . ILE B 1 660 ? -17.969 -12.25 -18.453 1 97.62 660 ILE B N 1
ATOM 13831 C CA . ILE B 1 660 ? -18.141 -10.914 -19.016 1 97.62 660 ILE B CA 1
ATOM 13832 C C . ILE B 1 660 ? -19.562 -10.438 -18.766 1 97.62 660 ILE B C 1
ATOM 13834 O O . ILE B 1 660 ? -19.797 -9.25 -18.5 1 97.62 660 ILE B O 1
ATOM 13838 N N . ALA B 1 661 ? -20.562 -11.312 -18.875 1 98.25 661 ALA B N 1
ATOM 13839 C CA . ALA B 1 661 ? -21.953 -10.938 -18.578 1 98.25 661 ALA B CA 1
ATOM 13840 C C . ALA B 1 661 ? -22.094 -10.469 -17.125 1 98.25 661 ALA B C 1
ATOM 13842 O O . ALA B 1 661 ? -22.781 -9.484 -16.859 1 98.25 661 ALA B O 1
ATOM 13843 N N . LEU B 1 662 ? -21.469 -11.195 -16.25 1 97.5 662 LEU B N 1
ATOM 13844 C CA . LEU B 1 662 ? -21.516 -10.844 -14.836 1 97.5 662 LEU B CA 1
ATOM 13845 C C . LEU B 1 662 ? -20.828 -9.5 -14.586 1 97.5 662 LEU B C 1
ATOM 13847 O O . LEU B 1 662 ? -21.266 -8.727 -13.734 1 97.5 662 LEU B O 1
ATOM 13851 N N . GLN B 1 663 ? -19.781 -9.273 -15.305 1 96.31 663 GLN B N 1
ATOM 13852 C CA . GLN B 1 663 ? -19.125 -7.969 -15.211 1 96.31 663 GLN B CA 1
ATOM 13853 C C . GLN B 1 663 ? -20.078 -6.848 -15.641 1 96.31 663 GLN B C 1
ATOM 13855 O O . GLN B 1 663 ? -20.156 -5.812 -14.977 1 96.31 663 GLN B O 1
ATOM 13860 N N . PHE B 1 664 ? -20.781 -7.02 -16.766 1 97.38 664 PHE B N 1
ATOM 13861 C CA . PHE B 1 664 ? -21.75 -6.027 -17.234 1 97.38 664 PHE B CA 1
ATOM 13862 C C . PHE B 1 664 ? -22.891 -5.867 -16.234 1 97.38 664 PHE B C 1
ATOM 13864 O O . PHE B 1 664 ? -23.359 -4.754 -16 1 97.38 664 PHE B O 1
ATOM 13871 N N . MET B 1 665 ? -23.312 -6.953 -15.625 1 96.19 665 MET B N 1
ATOM 13872 C CA . MET B 1 665 ? -24.328 -6.871 -14.586 1 96.19 665 MET B CA 1
ATOM 13873 C C . MET B 1 665 ? -23.828 -6.035 -13.406 1 96.19 665 MET B C 1
ATOM 13875 O O . MET B 1 665 ? -24.578 -5.211 -12.875 1 96.19 665 MET B O 1
ATOM 13879 N N . ALA B 1 666 ? -22.609 -6.273 -13.039 1 94.19 666 ALA B N 1
ATOM 13880 C CA . ALA B 1 666 ? -22.016 -5.539 -11.93 1 94.19 666 ALA B CA 1
ATOM 13881 C C . ALA B 1 666 ? -21.953 -4.047 -12.234 1 94.19 666 ALA B C 1
ATOM 13883 O O . ALA B 1 666 ? -21.969 -3.219 -11.32 1 94.19 666 ALA B O 1
ATOM 13884 N N . TYR B 1 667 ? -21.875 -3.736 -13.531 1 94.56 667 TYR B N 1
ATOM 13885 C CA . TYR B 1 667 ? -21.812 -2.346 -13.969 1 94.56 667 TYR B CA 1
ATOM 13886 C C . TYR B 1 667 ? -23.219 -1.774 -14.18 1 94.56 667 TYR B C 1
ATOM 13888 O O . TYR B 1 667 ? -23.359 -0.618 -14.578 1 94.56 667 TYR B O 1
ATOM 13896 N N . GLY B 1 668 ? -24.297 -2.543 -13.969 1 93.75 668 GLY B N 1
ATOM 13897 C CA . GLY B 1 668 ? -25.672 -2.102 -14.117 1 93.75 668 GLY B CA 1
ATOM 13898 C C . GLY B 1 668 ? -26.188 -2.225 -15.539 1 93.75 668 GLY B C 1
ATOM 13899 O O . GLY B 1 668 ? -27.219 -1.649 -15.883 1 93.75 668 GLY B O 1
ATOM 13900 N N . ALA B 1 669 ? -25.469 -2.947 -16.344 1 96.38 669 ALA B N 1
ATOM 13901 C CA . ALA B 1 669 ? -25.812 -3.102 -17.766 1 96.38 669 ALA B CA 1
ATOM 13902 C C . ALA B 1 669 ? -26.453 -4.461 -18.016 1 96.38 669 ALA B C 1
ATOM 13904 O O . ALA B 1 669 ? -25.953 -5.254 -18.812 1 96.38 669 ALA B O 1
ATOM 13905 N N . GLU B 1 670 ? -27.609 -4.707 -17.531 1 96.31 670 GLU B N 1
ATOM 13906 C CA . GLU B 1 670 ? -28.281 -6.004 -17.578 1 96.31 670 GLU B CA 1
ATOM 13907 C C . GLU B 1 670 ? -28.75 -6.34 -18.984 1 96.31 670 GLU B C 1
ATOM 13909 O O . GLU B 1 670 ? -28.766 -7.508 -19.375 1 96.31 670 GLU B O 1
ATOM 13914 N N . LYS B 1 671 ? -29.156 -5.324 -19.703 1 96.62 671 LYS B N 1
ATOM 13915 C CA . LYS B 1 671 ? -29.578 -5.566 -21.078 1 96.62 671 LYS B CA 1
ATOM 13916 C C . LYS B 1 671 ? -28.438 -6.102 -21.922 1 96.62 671 LYS B C 1
ATOM 13918 O O . LYS B 1 671 ? -28.625 -7.051 -22.688 1 96.62 671 LYS B O 1
ATOM 13923 N N . GLU B 1 672 ? -27.281 -5.449 -21.797 1 97.62 672 GLU B N 1
ATOM 13924 C CA . GLU B 1 672 ? -26.094 -5.926 -22.5 1 97.62 672 GLU B CA 1
ATOM 13925 C C . GLU B 1 672 ? -25.703 -7.324 -22.047 1 97.62 672 GLU B C 1
ATOM 13927 O O . GLU B 1 672 ? -25.344 -8.172 -22.859 1 97.62 672 GLU B O 1
ATOM 13932 N N . ALA B 1 673 ? -25.812 -7.547 -20.719 1 98.38 673 ALA B N 1
ATOM 13933 C CA . ALA B 1 673 ? -25.484 -8.859 -20.172 1 98.38 673 ALA B CA 1
ATOM 13934 C C . ALA B 1 673 ? -26.359 -9.953 -20.781 1 98.38 673 ALA B C 1
ATOM 13936 O O . ALA B 1 673 ? -25.859 -11.031 -21.109 1 98.38 673 ALA B O 1
ATOM 13937 N N . LEU B 1 674 ? -27.641 -9.672 -20.922 1 98.19 674 LEU B N 1
ATOM 13938 C CA . LEU B 1 674 ? -28.578 -10.633 -21.531 1 98.19 674 LEU B CA 1
ATOM 13939 C C . LEU B 1 674 ? -28.203 -10.922 -22.969 1 98.19 674 LEU B C 1
ATOM 13941 O O . LEU B 1 674 ? -28.25 -12.07 -23.422 1 98.19 674 LEU B O 1
ATOM 13945 N N . GLN B 1 675 ? -27.797 -9.898 -23.703 1 97.88 675 GLN B N 1
ATOM 13946 C CA . GLN B 1 675 ? -27.375 -10.086 -25.078 1 97.88 675 GLN B CA 1
ATOM 13947 C C . GLN B 1 675 ? -26.125 -10.953 -25.156 1 97.88 675 GLN B C 1
ATOM 13949 O O . GLN B 1 675 ? -26.016 -11.812 -26.047 1 97.88 675 GLN B O 1
ATOM 13954 N N . ILE B 1 676 ? -25.156 -10.734 -24.266 1 98.5 676 ILE B N 1
ATOM 13955 C CA . ILE B 1 676 ? -23.922 -11.516 -24.203 1 98.5 676 ILE B CA 1
ATOM 13956 C C . ILE B 1 676 ? -24.25 -12.984 -23.953 1 98.5 676 ILE B C 1
ATOM 13958 O O . ILE B 1 676 ? -23.734 -13.867 -24.656 1 98.5 676 ILE B O 1
ATOM 13962 N N . LEU B 1 677 ? -25.125 -13.25 -23.016 1 98.44 677 LEU B N 1
ATOM 13963 C CA . LEU B 1 677 ? -25.484 -14.617 -22.656 1 98.44 677 LEU B CA 1
ATOM 13964 C C . LEU B 1 677 ? -26.188 -15.32 -23.812 1 98.44 677 LEU B C 1
ATOM 13966 O O . LEU B 1 677 ? -26.016 -16.516 -24 1 98.44 677 LEU B O 1
ATOM 13970 N N . LYS B 1 678 ? -26.984 -14.617 -24.547 1 97.31 678 LYS B N 1
ATOM 13971 C CA . LYS B 1 678 ? -27.703 -15.203 -25.672 1 97.31 678 LYS B CA 1
ATOM 13972 C C . LYS B 1 678 ? -26.75 -15.617 -26.797 1 97.31 678 LYS B C 1
ATOM 13974 O O . LYS B 1 678 ? -27.109 -16.453 -27.641 1 97.31 678 LYS B O 1
ATOM 13979 N N . LEU B 1 679 ? -25.5 -15.094 -26.797 1 97.62 679 LEU B N 1
ATOM 13980 C CA . LEU B 1 679 ? -24.5 -15.469 -27.781 1 97.62 679 LEU B CA 1
ATOM 13981 C C . LEU B 1 679 ? -23.688 -16.672 -27.312 1 97.62 679 LEU B C 1
ATOM 13983 O O . LEU B 1 679 ? -22.953 -17.281 -28.094 1 97.62 679 LEU B O 1
ATOM 13987 N N . SER B 1 680 ? -23.766 -17.078 -26.062 1 97.81 680 SER B N 1
ATOM 13988 C CA . SER B 1 680 ? -22.969 -18.125 -25.453 1 97.81 680 SER B CA 1
ATOM 13989 C C . SER B 1 680 ? -23.375 -19.5 -25.953 1 97.81 680 SER B C 1
ATOM 13991 O O . SER B 1 680 ? -24.516 -19.719 -26.344 1 97.81 680 SER B O 1
ATOM 13993 N N . PRO B 1 681 ? -22.438 -20.469 -25.984 1 96.62 681 PRO B N 1
ATOM 13994 C CA . PRO B 1 681 ? -22.859 -21.859 -26.094 1 96.62 681 PRO B CA 1
ATOM 13995 C C . PRO B 1 681 ? -23.828 -22.266 -24.984 1 96.62 681 PRO B C 1
ATOM 13997 O O . PRO B 1 681 ? -23.781 -21.703 -23.875 1 96.62 681 PRO B O 1
ATOM 14000 N N . GLN B 1 682 ? -24.625 -23.25 -25.25 1 96.25 682 GLN B N 1
ATOM 14001 C CA . GLN B 1 682 ? -25.625 -23.688 -24.281 1 96.25 682 GLN B CA 1
ATOM 14002 C C . GLN B 1 682 ? -24.953 -24.312 -23.047 1 96.25 682 GLN B C 1
ATOM 14004 O O . GLN B 1 682 ? -23.969 -25.047 -23.172 1 96.25 682 GLN B O 1
ATOM 14009 N N . HIS B 1 683 ? -25.375 -24.016 -21.953 1 98 683 HIS B N 1
ATOM 14010 C CA . HIS B 1 683 ? -24.953 -24.516 -20.641 1 98 683 HIS B CA 1
ATOM 14011 C C . HIS B 1 683 ? -26 -24.203 -19.578 1 98 683 HIS B C 1
ATOM 14013 O O . HIS B 1 683 ? -26.609 -23.125 -19.594 1 98 683 HIS B O 1
ATOM 14019 N N . PRO B 1 684 ? -26.234 -25.047 -18.656 1 98.19 684 PRO B N 1
ATOM 14020 C CA . PRO B 1 684 ? -27.281 -24.828 -17.641 1 98.19 684 PRO B CA 1
ATOM 14021 C C . PRO B 1 684 ? -27.109 -23.5 -16.906 1 98.19 684 PRO B C 1
ATOM 14023 O O . PRO B 1 684 ? -28.094 -22.812 -16.641 1 98.19 684 PRO B O 1
ATOM 14026 N N . MET B 1 685 ? -25.922 -23.109 -16.5 1 98.31 685 MET B N 1
ATOM 14027 C CA . MET B 1 685 ? -25.703 -21.859 -15.781 1 98.31 685 MET B CA 1
ATOM 14028 C C . MET B 1 685 ? -26.047 -20.656 -16.656 1 98.31 685 MET B C 1
ATOM 14030 O O . MET B 1 685 ? -26.594 -19.672 -16.156 1 98.31 685 MET B O 1
ATOM 14034 N N . VAL B 1 686 ? -25.656 -20.703 -17.953 1 98.5 686 VAL B N 1
ATOM 14035 C CA . VAL B 1 686 ? -26 -19.641 -18.891 1 98.5 686 VAL B CA 1
ATOM 14036 C C . VAL B 1 686 ? -27.516 -19.516 -18.984 1 98.5 686 VAL B C 1
ATOM 14038 O O . VAL B 1 686 ? -28.062 -18.406 -18.906 1 98.5 686 VAL B O 1
ATOM 14041 N N . ALA B 1 687 ? -28.219 -20.656 -19.109 1 98.44 687 ALA B N 1
ATOM 14042 C CA . ALA B 1 687 ? -29.672 -20.688 -19.219 1 98.44 687 ALA B CA 1
ATOM 14043 C C . ALA B 1 687 ? -30.328 -20.125 -17.969 1 98.44 687 ALA B C 1
ATOM 14045 O O . ALA B 1 687 ? -31.344 -19.422 -18.047 1 98.44 687 ALA B O 1
ATOM 14046 N N . LEU B 1 688 ? -29.812 -20.453 -16.828 1 98.38 688 LEU B N 1
ATOM 14047 C CA . LEU B 1 688 ? -30.359 -19.938 -15.57 1 98.38 688 LEU B CA 1
ATOM 14048 C C . LEU B 1 688 ? -30.234 -18.422 -15.508 1 98.38 688 LEU B C 1
ATOM 14050 O O . LEU B 1 688 ? -31.141 -17.734 -15.039 1 98.38 688 LEU B O 1
ATOM 14054 N N . TYR B 1 689 ? -29.125 -17.875 -15.945 1 98.5 689 TYR B N 1
ATOM 14055 C CA . TYR B 1 689 ? -28.938 -16.422 -15.93 1 98.5 689 TYR B CA 1
ATOM 14056 C C . TYR B 1 689 ? -29.859 -15.75 -16.938 1 98.5 689 TYR B C 1
ATOM 14058 O O . TYR B 1 689 ? -30.359 -14.656 -16.672 1 98.5 689 TYR B O 1
ATOM 14066 N N . ILE B 1 690 ? -30.062 -16.391 -18.141 1 98.5 690 ILE B N 1
ATOM 14067 C CA . ILE B 1 690 ? -31.016 -15.852 -19.109 1 98.5 690 ILE B CA 1
ATOM 14068 C C . ILE B 1 690 ? -32.406 -15.781 -18.484 1 98.5 690 ILE B C 1
ATOM 14070 O O . ILE B 1 690 ? -33.094 -14.766 -18.594 1 98.5 690 ILE B O 1
ATOM 14074 N N . ALA B 1 691 ? -32.812 -16.828 -17.781 1 98.12 691 ALA B N 1
ATOM 14075 C CA . ALA B 1 691 ? -34.094 -16.844 -17.094 1 98.12 691 ALA B CA 1
ATOM 14076 C C . ALA B 1 691 ? -34.156 -15.766 -16.016 1 98.12 691 ALA B C 1
ATOM 14078 O O . ALA B 1 691 ? -35.219 -15.164 -15.789 1 98.12 691 ALA B O 1
ATOM 14079 N N . TYR B 1 692 ? -33.094 -15.586 -15.312 1 97.69 692 TYR B N 1
ATOM 14080 C CA . TYR B 1 692 ? -33 -14.602 -14.242 1 97.69 692 TYR B CA 1
ATOM 14081 C C . TYR B 1 692 ? -33.156 -13.188 -14.781 1 97.69 692 TYR B C 1
ATOM 14083 O O . TYR B 1 692 ? -33.844 -12.359 -14.18 1 97.69 692 TYR B O 1
ATOM 14091 N N . LEU B 1 693 ? -32.531 -12.898 -15.938 1 97.62 693 LEU B N 1
ATOM 14092 C CA . LEU B 1 693 ? -32.469 -11.539 -16.484 1 97.62 693 LEU B CA 1
ATOM 14093 C C . LEU B 1 693 ? -33.719 -11.266 -17.328 1 97.62 693 LEU B C 1
ATOM 14095 O O . LEU B 1 693 ? -34.188 -10.125 -17.375 1 97.62 693 LEU B O 1
ATOM 14099 N N . ASP B 1 694 ? -34.188 -12.289 -18.062 1 96.19 694 ASP B N 1
ATOM 14100 C CA . ASP B 1 694 ? -35.375 -12.133 -18.906 1 96.19 694 ASP B CA 1
ATOM 14101 C C . ASP B 1 694 ? -36.656 -12.453 -18.109 1 96.19 694 ASP B C 1
ATOM 14103 O O . ASP B 1 694 ? -37.156 -13.578 -18.141 1 96.19 694 ASP B O 1
ATOM 14107 N N . LYS B 1 695 ? -37.312 -11.578 -17.625 1 91.88 695 LYS B N 1
ATOM 14108 C CA . LYS B 1 695 ? -38.469 -11.734 -16.719 1 91.88 695 LYS B CA 1
ATOM 14109 C C . LYS B 1 695 ? -39.75 -11.984 -17.484 1 91.88 695 LYS B C 1
ATOM 14111 O O . LYS B 1 695 ? -40.719 -12.508 -16.922 1 91.88 695 LYS B O 1
ATOM 14116 N N . THR B 1 696 ? -39.781 -11.617 -18.719 1 93.06 696 THR B N 1
ATOM 14117 C CA . THR B 1 696 ? -41.031 -11.727 -19.516 1 93.06 696 THR B CA 1
ATOM 14118 C C . THR B 1 696 ? -41.406 -13.188 -19.734 1 93.06 696 THR B C 1
ATOM 14120 O O . THR B 1 696 ? -42.562 -13.531 -19.766 1 93.06 696 THR B O 1
ATOM 14123 N N . ASP B 1 697 ? -40.5 -14.094 -19.797 1 92.88 697 ASP B N 1
ATOM 14124 C CA . ASP B 1 697 ? -40.719 -15.508 -20.047 1 92.88 697 ASP B CA 1
ATOM 14125 C C . ASP B 1 697 ? -40 -16.375 -19.016 1 92.88 697 ASP B C 1
ATOM 14127 O O . ASP B 1 697 ? -39.5 -17.453 -19.344 1 92.88 697 ASP B O 1
ATOM 14131 N N . ARG B 1 698 ? -39.812 -15.992 -17.891 1 95.69 698 ARG B N 1
ATOM 14132 C CA . ARG B 1 698 ? -38.969 -16.562 -16.875 1 95.69 698 ARG B CA 1
ATOM 14133 C C . ARG B 1 698 ? -39.344 -18 -16.562 1 95.69 698 ARG B C 1
ATOM 14135 O O . ARG B 1 698 ? -38.469 -18.875 -16.422 1 95.69 698 ARG B O 1
ATOM 14142 N N . ILE B 1 699 ? -40.625 -18.25 -16.484 1 95.19 699 ILE B N 1
ATOM 14143 C CA . ILE B 1 699 ? -41.062 -19.578 -16.078 1 95.19 699 ILE B CA 1
ATOM 14144 C C . ILE B 1 699 ? -40.656 -20.609 -17.141 1 95.19 699 ILE B C 1
ATOM 14146 O O . ILE B 1 699 ? -40.094 -21.641 -16.797 1 95.19 699 ILE B O 1
ATOM 14150 N N . ASN B 1 700 ? -40.875 -20.328 -18.375 1 97 700 ASN B N 1
ATOM 14151 C CA . ASN B 1 700 ? -40.5 -21.234 -19.469 1 97 700 ASN B CA 1
ATOM 14152 C C . ASN B 1 700 ? -38.969 -21.391 -19.578 1 97 700 ASN B C 1
ATOM 14154 O O . ASN B 1 700 ? -38.5 -22.484 -19.875 1 97 700 ASN B O 1
ATOM 14158 N N . LEU B 1 701 ? -38.344 -20.312 -19.438 1 97.62 701 LEU B N 1
ATOM 14159 C CA . LEU B 1 701 ? -36.875 -20.312 -19.531 1 97.62 701 LEU B CA 1
ATOM 14160 C C . LEU B 1 701 ? -36.281 -21.141 -18.391 1 97.62 701 LEU B C 1
ATOM 14162 O O . LEU B 1 701 ? -35.281 -21.844 -18.594 1 97.62 701 LEU B O 1
ATOM 14166 N N . LEU B 1 702 ? -36.812 -21.016 -17.219 1 97.94 702 LEU B N 1
ATOM 14167 C CA . LEU B 1 702 ? -36.344 -21.781 -16.078 1 97.94 702 LEU B CA 1
ATOM 14168 C C . LEU B 1 702 ? -36.562 -23.281 -16.281 1 97.94 702 LEU B C 1
ATOM 14170 O O . LEU B 1 702 ? -35.719 -24.094 -15.977 1 97.94 702 LEU B O 1
ATOM 14174 N N . ASP B 1 703 ? -37.75 -23.562 -16.828 1 97.38 703 ASP B N 1
ATOM 14175 C CA . ASP B 1 703 ? -38.062 -24.953 -17.109 1 97.38 703 ASP B CA 1
ATOM 14176 C C . ASP B 1 703 ? -37.062 -25.562 -18.109 1 97.38 703 ASP B C 1
ATOM 14178 O O . ASP B 1 703 ? -36.625 -26.703 -17.938 1 97.38 703 ASP B O 1
ATOM 14182 N N . LYS B 1 704 ? -36.719 -24.812 -19.078 1 97.5 704 LYS B N 1
ATOM 14183 C CA . LYS B 1 704 ? -35.75 -25.25 -20.062 1 97.5 704 LYS B CA 1
ATOM 14184 C C . LYS B 1 704 ? -34.375 -25.469 -19.422 1 97.5 704 LYS B C 1
ATOM 14186 O O . LYS B 1 704 ? -33.688 -26.438 -19.75 1 97.5 704 LYS B O 1
ATOM 14191 N N . ALA B 1 705 ? -34 -24.547 -18.578 1 98 705 ALA B N 1
ATOM 14192 C CA . ALA B 1 705 ? -32.719 -24.656 -17.875 1 98 705 ALA B CA 1
ATOM 14193 C C . ALA B 1 705 ? -32.656 -25.906 -17 1 98 705 ALA B C 1
ATOM 14195 O O . ALA B 1 705 ? -31.656 -26.625 -16.984 1 98 705 ALA B O 1
ATOM 14196 N N . LEU B 1 706 ? -33.75 -26.266 -16.375 1 97.81 706 LEU B N 1
ATOM 14197 C CA . LEU B 1 706 ? -33.812 -27.391 -15.438 1 97.81 706 LEU B CA 1
ATOM 14198 C C . LEU B 1 706 ? -33.906 -28.703 -16.188 1 97.81 706 LEU B C 1
ATOM 14200 O O . LEU B 1 706 ? -33.625 -29.766 -15.617 1 97.81 706 LEU B O 1
ATOM 14204 N N . ALA B 1 707 ? -34.281 -28.625 -17.438 1 97.62 707 ALA B N 1
ATOM 14205 C CA . ALA B 1 707 ? -34.375 -29.812 -18.25 1 97.62 707 ALA B CA 1
ATOM 14206 C C . ALA B 1 707 ? -33 -30.219 -18.781 1 97.62 707 ALA B C 1
ATOM 14208 O O . ALA B 1 707 ? -32.781 -31.344 -19.219 1 97.62 707 ALA B O 1
ATOM 14209 N N . MET B 1 708 ? -32.031 -29.328 -18.688 1 97.94 708 MET B N 1
ATOM 14210 C CA . MET B 1 708 ? -30.703 -29.594 -19.203 1 97.94 708 MET B CA 1
ATOM 14211 C C . MET B 1 708 ? -29.953 -30.562 -18.297 1 97.94 708 MET B C 1
ATOM 14213 O O . MET B 1 708 ? -30.25 -30.656 -17.094 1 97.94 708 MET B O 1
ATOM 14217 N N . ASN B 1 709 ? -28.922 -31.234 -18.875 1 97 709 ASN B N 1
ATOM 14218 C CA . ASN B 1 709 ? -28.109 -32.188 -18.141 1 97 709 ASN B CA 1
ATOM 14219 C C . ASN B 1 709 ? -27.203 -31.5 -17.125 1 97 709 ASN B C 1
ATOM 14221 O O . ASN B 1 709 ? -26.656 -30.438 -17.406 1 97 709 ASN B O 1
ATOM 14225 N N . ALA B 1 710 ? -27.047 -32.062 -15.945 1 97.81 710 ALA B N 1
ATOM 14226 C CA . ALA B 1 710 ? -26.25 -31.484 -14.867 1 97.81 710 ALA B CA 1
ATOM 14227 C C . ALA B 1 710 ? -24.781 -31.875 -15.008 1 97.81 710 ALA B C 1
ATOM 14229 O O . ALA B 1 710 ? -23.938 -31.422 -14.219 1 97.81 710 ALA B O 1
ATOM 14230 N N . GLU B 1 711 ? -24.406 -32.656 -15.992 1 97.44 711 GLU B N 1
ATOM 14231 C CA . GLU B 1 711 ? -23.031 -33.125 -16.188 1 97.44 711 GLU B CA 1
ATOM 14232 C C . GLU B 1 711 ? -22.094 -31.938 -16.469 1 97.44 711 GLU B C 1
ATOM 14234 O O . GLU B 1 711 ? -22.391 -31.094 -17.297 1 97.44 711 GLU B O 1
ATOM 14239 N N . MET B 1 712 ? -20.922 -31.891 -15.734 1 97.44 712 MET B N 1
ATOM 14240 C CA . MET B 1 712 ? -19.859 -30.906 -15.867 1 97.44 712 MET B CA 1
ATOM 14241 C C . MET B 1 712 ? -20.359 -29.5 -15.555 1 97.44 712 MET B C 1
ATOM 14243 O O . MET B 1 712 ? -20.016 -28.531 -16.234 1 97.44 712 MET B O 1
ATOM 14247 N N . VAL B 1 713 ? -21.312 -29.328 -14.625 1 98.25 713 VAL B N 1
ATOM 14248 C CA . VAL B 1 713 ? -21.797 -28.047 -14.117 1 98.25 713 VAL B CA 1
ATOM 14249 C C . VAL B 1 713 ? -21.25 -27.812 -12.711 1 98.25 713 VAL B C 1
ATOM 14251 O O . VAL B 1 713 ? -21.609 -28.516 -11.773 1 98.25 713 VAL B O 1
ATOM 14254 N N . PHE B 1 714 ? -20.375 -26.797 -12.539 1 98.38 714 PHE B N 1
ATOM 14255 C CA . PHE B 1 714 ? -19.672 -26.578 -11.289 1 98.38 714 PHE B CA 1
ATOM 14256 C C . PHE B 1 714 ? -19.766 -25.109 -10.859 1 98.38 714 PHE B C 1
ATOM 14258 O O . PHE B 1 714 ? -18.766 -24.391 -10.922 1 98.38 714 PHE B O 1
ATOM 14265 N N . PRO B 1 715 ? -20.938 -24.672 -10.352 1 98.06 715 PRO B N 1
ATOM 14266 C CA . PRO B 1 715 ? -21.078 -23.281 -9.93 1 98.06 715 PRO B CA 1
ATOM 14267 C C . PRO B 1 715 ? -20.172 -22.906 -8.766 1 98.06 715 PRO B C 1
ATOM 14269 O O . PRO B 1 715 ? -19.953 -23.734 -7.867 1 98.06 715 PRO B O 1
ATOM 14272 N N . HIS B 1 716 ? -19.625 -21.688 -8.781 1 97.25 716 HIS B N 1
ATOM 14273 C CA . HIS B 1 716 ? -18.656 -21.297 -7.758 1 97.25 716 HIS B CA 1
ATOM 14274 C C . HIS B 1 716 ? -18.781 -19.812 -7.445 1 97.25 716 HIS B C 1
ATOM 14276 O O . HIS B 1 716 ? -18.312 -19.344 -6.402 1 97.25 716 HIS B O 1
ATOM 14282 N N . ARG B 1 717 ? -19.406 -18.984 -8.289 1 97.56 717 ARG B N 1
ATOM 14283 C CA . ARG B 1 717 ? -19.438 -17.531 -8.164 1 97.56 717 ARG B CA 1
ATOM 14284 C C . ARG B 1 717 ? -20.5 -17.094 -7.164 1 97.56 717 ARG B C 1
ATOM 14286 O O . ARG B 1 717 ? -21.594 -17.688 -7.105 1 97.56 717 ARG B O 1
ATOM 14293 N N . SER B 1 718 ? -20.203 -16.047 -6.375 1 96.5 718 SER B N 1
ATOM 14294 C CA . SER B 1 718 ? -21.156 -15.508 -5.406 1 96.5 718 SER B CA 1
ATOM 14295 C C . SER B 1 718 ? -22.422 -15.031 -6.09 1 96.5 718 SER B C 1
ATOM 14297 O O . SER B 1 718 ? -23.531 -15.188 -5.555 1 96.5 718 SER B O 1
ATOM 14299 N N . GLU B 1 719 ? -22.359 -14.445 -7.258 1 96.81 719 GLU B N 1
ATOM 14300 C CA . GLU B 1 719 ? -23.516 -13.984 -8.016 1 96.81 719 GLU B CA 1
ATOM 14301 C C . GLU B 1 719 ? -24.453 -15.141 -8.352 1 96.81 719 GLU B C 1
ATOM 14303 O O . GLU B 1 719 ? -25.672 -14.984 -8.305 1 96.81 719 GLU B O 1
ATOM 14308 N N . THR B 1 720 ? -23.844 -16.281 -8.664 1 97.94 720 THR B N 1
ATOM 14309 C CA . THR B 1 720 ? -24.641 -17.453 -8.984 1 97.94 720 THR B CA 1
ATOM 14310 C C . THR B 1 720 ? -25.422 -17.938 -7.77 1 97.94 720 THR B C 1
ATOM 14312 O O . THR B 1 720 ? -26.578 -18.344 -7.898 1 97.94 720 THR B O 1
ATOM 14315 N N . GLY B 1 721 ? -24.734 -17.891 -6.59 1 97.69 721 GLY B N 1
ATOM 14316 C CA . GLY B 1 721 ? -25.453 -18.234 -5.371 1 97.69 721 GLY B CA 1
ATOM 14317 C C . GLY B 1 721 ? -26.703 -17.391 -5.148 1 97.69 721 GLY B C 1
ATOM 14318 O O . GLY B 1 721 ? -27.75 -17.922 -4.762 1 97.69 721 GLY B O 1
ATOM 14319 N N . ALA B 1 722 ? -26.625 -16.156 -5.441 1 96.25 722 ALA B N 1
ATOM 14320 C CA . ALA B 1 722 ? -27.75 -15.25 -5.273 1 96.25 722 ALA B CA 1
ATOM 14321 C C . ALA B 1 722 ? -28.891 -15.609 -6.223 1 96.25 722 ALA B C 1
ATOM 14323 O O . ALA B 1 722 ? -30.062 -15.609 -5.832 1 96.25 722 ALA B O 1
ATOM 14324 N N . VAL B 1 723 ? -28.594 -15.898 -7.465 1 97.25 723 VAL B N 1
ATOM 14325 C CA . VAL B 1 723 ? -29.578 -16.266 -8.484 1 97.25 723 VAL B CA 1
ATOM 14326 C C . VAL B 1 723 ? -30.266 -17.562 -8.086 1 97.25 723 VAL B C 1
ATOM 14328 O O . VAL B 1 723 ? -31.5 -17.672 -8.156 1 97.25 723 VAL B O 1
ATOM 14331 N N . LEU B 1 724 ? -29.484 -18.562 -7.664 1 98.31 724 LEU B N 1
ATOM 14332 C CA . LEU B 1 724 ? -30.031 -19.859 -7.273 1 98.31 724 LEU B CA 1
ATOM 14333 C C . LEU B 1 724 ? -30.953 -19.719 -6.07 1 98.31 724 LEU B C 1
ATOM 14335 O O . LEU B 1 724 ? -32 -20.359 -6.016 1 98.31 724 LEU B O 1
ATOM 14339 N N . ARG B 1 725 ? -30.578 -18.906 -5.125 1 97.56 725 ARG B N 1
ATOM 14340 C CA . ARG B 1 725 ? -31.406 -18.672 -3.955 1 97.56 725 ARG B CA 1
ATOM 14341 C C . ARG B 1 725 ? -32.75 -18.047 -4.352 1 97.56 725 ARG B C 1
ATOM 14343 O O . ARG B 1 725 ? -33.781 -18.375 -3.787 1 97.56 725 ARG B O 1
ATOM 14350 N N . GLU B 1 726 ? -32.688 -17.141 -5.254 1 96.38 726 GLU B N 1
ATOM 14351 C CA . GLU B 1 726 ? -33.906 -16.484 -5.715 1 96.38 726 GLU B CA 1
ATOM 14352 C C . GLU B 1 726 ? -34.875 -17.5 -6.332 1 96.38 726 GLU B C 1
ATOM 14354 O O . GLU B 1 726 ? -36.094 -17.484 -6.043 1 96.38 726 GLU B O 1
ATOM 14359 N N . PHE B 1 727 ? -34.406 -18.375 -7.199 1 97.69 727 PHE B N 1
ATOM 14360 C CA . PHE B 1 727 ? -35.219 -19.375 -7.844 1 97.69 727 PHE B CA 1
ATOM 14361 C C . PHE B 1 727 ? -35.75 -20.375 -6.82 1 97.69 727 PHE B C 1
ATOM 14363 O O . PHE B 1 727 ? -36.906 -20.844 -6.934 1 97.69 727 PHE B O 1
ATOM 14370 N N . LEU B 1 728 ? -34.969 -20.719 -5.836 1 97.5 728 LEU B N 1
ATOM 14371 C CA . LEU B 1 728 ? -35.344 -21.703 -4.828 1 97.5 728 LEU B CA 1
ATOM 14372 C C . LEU B 1 728 ? -36.438 -21.188 -3.932 1 97.5 728 LEU B C 1
ATOM 14374 O O . LEU B 1 728 ? -37.125 -21.953 -3.254 1 97.5 728 LEU B O 1
ATOM 14378 N N . ASN B 1 729 ? -36.625 -19.938 -3.951 1 95.75 729 ASN B N 1
ATOM 14379 C CA . ASN B 1 729 ? -37.75 -19.375 -3.184 1 95.75 729 ASN B CA 1
ATOM 14380 C C . ASN B 1 729 ? -39.094 -19.875 -3.672 1 95.75 729 ASN B C 1
ATOM 14382 O O . ASN B 1 729 ? -40.031 -19.984 -2.891 1 95.75 729 ASN B O 1
ATOM 14386 N N . ASN B 1 730 ? -39.188 -20.234 -4.953 1 93.19 730 ASN B N 1
ATOM 14387 C CA . ASN B 1 730 ? -40.469 -20.625 -5.508 1 93.19 730 ASN B CA 1
ATOM 14388 C C . ASN B 1 730 ? -40.375 -21.938 -6.305 1 93.19 730 ASN B C 1
ATOM 14390 O O . ASN B 1 730 ? -41.281 -22.266 -7.07 1 93.19 730 ASN B O 1
ATOM 14394 N N . ASN B 1 731 ? -39.25 -22.562 -6.254 1 95.56 731 ASN B N 1
ATOM 14395 C CA . ASN B 1 731 ? -39.031 -23.797 -6.996 1 95.56 731 ASN B CA 1
ATOM 14396 C C . ASN B 1 731 ? -38.188 -24.781 -6.184 1 95.56 731 ASN B C 1
ATOM 14398 O O . ASN B 1 731 ? -37.125 -24.422 -5.652 1 95.56 731 ASN B O 1
ATOM 14402 N N . ASP B 1 732 ? -38.594 -25.969 -6.086 1 95.06 732 ASP B N 1
ATOM 14403 C CA . ASP B 1 732 ? -37.969 -26.938 -5.195 1 95.06 732 ASP B CA 1
ATOM 14404 C C . ASP B 1 732 ? -37.219 -28 -5.992 1 95.06 732 ASP B C 1
ATOM 14406 O O . ASP B 1 732 ? -36.969 -29.109 -5.496 1 95.06 732 ASP B O 1
ATOM 14410 N N . HIS B 1 733 ? -36.875 -27.75 -7.23 1 97.31 733 HIS B N 1
ATOM 14411 C CA . HIS B 1 733 ? -36.188 -28.719 -8.086 1 97.31 733 HIS B CA 1
ATOM 14412 C C . HIS B 1 733 ? -34.812 -29.109 -7.52 1 97.31 733 HIS B C 1
ATOM 14414 O O . HIS B 1 733 ? -34.094 -28.25 -7.004 1 97.31 733 HIS B O 1
ATOM 14420 N N . TRP B 1 734 ? -34.375 -30.359 -7.621 1 97.81 734 TRP B N 1
ATOM 14421 C CA . TRP B 1 734 ? -33.156 -30.875 -6.988 1 97.81 734 TRP B CA 1
ATOM 14422 C C . TRP B 1 734 ? -31.922 -30.234 -7.605 1 97.81 734 TRP B C 1
ATOM 14424 O O . TRP B 1 734 ? -30.906 -30.047 -6.926 1 97.81 734 TRP B O 1
ATOM 14434 N N . LYS B 1 735 ? -31.938 -29.859 -8.891 1 98.56 735 LYS B N 1
ATOM 14435 C CA . LYS B 1 735 ? -30.781 -29.281 -9.539 1 98.56 735 LYS B CA 1
ATOM 14436 C C . LYS B 1 735 ? -30.438 -27.906 -8.938 1 98.56 735 LYS B C 1
ATOM 14438 O O . LYS B 1 735 ? -29.266 -27.547 -8.828 1 98.56 735 LYS B O 1
ATOM 14443 N N . LEU B 1 736 ? -31.438 -27.062 -8.602 1 98.56 736 LEU B N 1
ATOM 14444 C CA . LEU B 1 736 ? -31.188 -25.781 -7.961 1 98.56 736 LEU B CA 1
ATOM 14445 C C . LEU B 1 736 ? -30.516 -25.969 -6.609 1 98.56 736 LEU B C 1
ATOM 14447 O O . LEU B 1 736 ? -29.562 -25.266 -6.277 1 98.56 736 LEU B O 1
ATOM 14451 N N . LYS B 1 737 ? -31.031 -26.953 -5.84 1 98.62 737 LYS B N 1
ATOM 14452 C CA . LYS B 1 737 ? -30.438 -27.266 -4.543 1 98.62 737 LYS B CA 1
ATOM 14453 C C . LYS B 1 737 ? -29.016 -27.781 -4.699 1 98.62 737 LYS B C 1
ATOM 14455 O O . LYS B 1 737 ? -28.109 -27.375 -3.963 1 98.62 737 LYS B O 1
ATOM 14460 N N . TYR B 1 738 ? -28.812 -28.734 -5.684 1 98.56 738 TYR B N 1
ATOM 14461 C CA . TYR B 1 738 ? -27.5 -29.328 -5.934 1 98.56 738 TYR B CA 1
ATOM 14462 C C . TYR B 1 738 ? -26.5 -28.266 -6.352 1 98.56 738 TYR B C 1
ATOM 14464 O O . TYR B 1 738 ? -25.391 -28.219 -5.824 1 98.56 738 TYR B O 1
ATOM 14472 N N . TYR B 1 739 ? -26.891 -27.312 -7.293 1 98.75 739 TYR B N 1
ATOM 14473 C CA . TYR B 1 739 ? -26.016 -26.266 -7.77 1 98.75 739 TYR B CA 1
ATOM 14474 C C . TYR B 1 739 ? -25.641 -25.312 -6.641 1 98.75 739 TYR B C 1
ATOM 14476 O O . TYR B 1 739 ? -24.484 -24.906 -6.504 1 98.75 739 TYR B O 1
ATOM 14484 N N . LEU B 1 740 ? -26.578 -24.938 -5.816 1 98.69 740 LEU B N 1
ATOM 14485 C CA . LEU B 1 740 ? -26.312 -24.047 -4.688 1 98.69 740 LEU B CA 1
ATOM 14486 C C . LEU B 1 740 ? -25.406 -24.734 -3.668 1 98.69 740 LEU B C 1
ATOM 14488 O O . LEU B 1 740 ? -24.547 -24.109 -3.066 1 98.69 740 LEU B O 1
ATOM 14492 N N . ALA B 1 741 ? -25.656 -26.016 -3.455 1 98.69 741 ALA B N 1
ATOM 14493 C CA . ALA B 1 741 ? -24.828 -26.781 -2.523 1 98.69 741 ALA B CA 1
ATOM 14494 C C . ALA B 1 741 ? -23.359 -26.75 -2.951 1 98.69 741 ALA B C 1
ATOM 14496 O O . ALA B 1 741 ? -22.469 -26.609 -2.115 1 98.69 741 ALA B O 1
ATOM 14497 N N . LEU B 1 742 ? -23.094 -26.969 -4.262 1 98.62 742 LEU B N 1
ATOM 14498 C CA . LEU B 1 742 ? -21.734 -26.922 -4.77 1 98.62 742 LEU B CA 1
ATOM 14499 C C . LEU B 1 742 ? -21.125 -25.547 -4.559 1 98.62 742 LEU B C 1
ATOM 14501 O O . LEU B 1 742 ? -19.953 -25.438 -4.156 1 98.62 742 LEU B O 1
ATOM 14505 N N . GLN B 1 743 ? -21.891 -24.547 -4.859 1 98.38 743 GLN B N 1
ATOM 14506 C CA . GLN B 1 743 ? -21.438 -23.172 -4.656 1 98.38 743 GLN B CA 1
ATOM 14507 C C . GLN B 1 743 ? -21.125 -22.906 -3.188 1 98.38 743 GLN B C 1
ATOM 14509 O O . GLN B 1 743 ? -20.078 -22.344 -2.859 1 98.38 743 GLN B O 1
ATOM 14514 N N . GLN B 1 744 ? -21.984 -23.312 -2.307 1 98.19 744 GLN B N 1
ATOM 14515 C CA . GLN B 1 744 ? -21.766 -23.125 -0.876 1 98.19 744 GLN B CA 1
ATOM 14516 C C . GLN B 1 744 ? -20.562 -23.922 -0.386 1 98.19 744 GLN B C 1
ATOM 14518 O O . GLN B 1 744 ? -19.781 -23.438 0.439 1 98.19 744 GLN B O 1
ATOM 14523 N N . TRP B 1 745 ? -20.453 -25.172 -0.883 1 98.06 745 TRP B N 1
ATOM 14524 C CA . TRP B 1 745 ? -19.312 -26.016 -0.564 1 98.06 745 TRP B CA 1
ATOM 14525 C C . TRP B 1 745 ? -18 -25.328 -0.965 1 98.06 745 TRP B C 1
ATOM 14527 O O . TRP B 1 745 ? -17.047 -25.312 -0.194 1 98.06 745 TRP B O 1
ATOM 14537 N N . SER B 1 746 ? -17.984 -24.688 -2.068 1 97.19 746 SER B N 1
ATOM 14538 C CA . SER B 1 746 ? -16.797 -24.031 -2.592 1 97.19 746 SER B CA 1
ATOM 14539 C C . SER B 1 746 ? -16.469 -22.766 -1.806 1 97.19 746 SER B C 1
ATOM 14541 O O . SER B 1 746 ? -15.328 -22.312 -1.799 1 97.19 746 SER B O 1
ATOM 14543 N N . LYS B 1 747 ? -17.453 -22.203 -1.099 1 96.69 747 LYS B N 1
ATOM 14544 C CA . LYS B 1 747 ? -17.266 -21 -0.299 1 96.69 747 LYS B CA 1
ATOM 14545 C C . LYS B 1 747 ? -16.875 -21.344 1.135 1 96.69 747 LYS B C 1
ATOM 14547 O O . LYS B 1 747 ? -16.656 -20.453 1.961 1 96.69 747 LYS B O 1
ATOM 14552 N N . GLY B 1 748 ? -16.781 -22.609 1.436 1 95.56 748 GLY B N 1
ATOM 14553 C CA . GLY B 1 748 ? -16.406 -23.047 2.768 1 95.56 748 GLY B CA 1
ATOM 14554 C C . GLY B 1 748 ? -17.578 -23.188 3.709 1 95.56 748 GLY B C 1
ATOM 14555 O O . GLY B 1 748 ? -17.406 -23.453 4.902 1 95.56 748 GLY B O 1
ATOM 14556 N N . ASN B 1 749 ? -18.828 -23.031 3.197 1 97.25 749 ASN B N 1
ATOM 14557 C CA . ASN B 1 749 ? -20.031 -23.234 3.998 1 97.25 749 ASN B CA 1
ATOM 14558 C C . ASN B 1 749 ? -20.469 -24.688 3.988 1 97.25 749 ASN B C 1
ATOM 14560 O O . ASN B 1 749 ? -21.531 -25.016 3.434 1 97.25 749 ASN B O 1
ATOM 14564 N N . ILE B 1 750 ? -19.844 -25.516 4.637 1 96.88 750 ILE B N 1
ATOM 14565 C CA . ILE B 1 750 ? -19.938 -26.969 4.543 1 96.88 750 ILE B CA 1
ATOM 14566 C C . ILE B 1 750 ? -21.281 -27.438 5.094 1 96.88 750 ILE B C 1
ATOM 14568 O O . ILE B 1 750 ? -21.938 -28.281 4.492 1 96.88 750 ILE B O 1
ATOM 14572 N N . GLU B 1 751 ? -21.75 -26.906 6.211 1 97.19 751 GLU B N 1
ATOM 14573 C CA . GLU B 1 751 ? -23.016 -27.328 6.816 1 97.19 751 GLU B CA 1
ATOM 14574 C C . GLU B 1 751 ? -24.203 -26.984 5.918 1 97.19 751 GLU B C 1
ATOM 14576 O O . GLU B 1 751 ? -25.141 -27.766 5.801 1 97.19 751 GLU B O 1
ATOM 14581 N N . GLU B 1 752 ? -24.109 -25.797 5.324 1 97.69 752 GLU B N 1
ATOM 14582 C CA . GLU B 1 752 ? -25.172 -25.422 4.387 1 97.69 752 GLU B CA 1
ATOM 14583 C C . GLU B 1 752 ? -25.172 -26.344 3.17 1 97.69 752 GLU B C 1
ATOM 14585 O O . GLU B 1 752 ? -26.234 -26.734 2.686 1 97.69 752 GLU B O 1
ATOM 14590 N N . ALA B 1 753 ? -24.031 -26.703 2.623 1 98.44 753 ALA B N 1
ATOM 14591 C CA . ALA B 1 753 ? -23.922 -27.625 1.504 1 98.44 753 ALA B CA 1
ATOM 14592 C C . ALA B 1 753 ? -24.516 -28.984 1.857 1 98.44 753 ALA B C 1
ATOM 14594 O O . ALA B 1 753 ? -25.266 -29.562 1.07 1 98.44 753 ALA B O 1
ATOM 14595 N N . LYS B 1 754 ? -24.203 -29.5 3.049 1 98.25 754 LYS B N 1
ATOM 14596 C CA . LYS B 1 754 ? -24.719 -30.781 3.518 1 98.25 754 LYS B CA 1
ATOM 14597 C C . LYS B 1 754 ? -26.25 -30.766 3.598 1 98.25 754 LYS B C 1
ATOM 14599 O O . LYS B 1 754 ? -26.906 -31.703 3.154 1 98.25 754 LYS B O 1
ATOM 14604 N N . LYS B 1 755 ? -26.75 -29.656 4.195 1 98.31 755 LYS B N 1
ATOM 14605 C CA . LYS B 1 755 ? -28.203 -29.516 4.32 1 98.31 755 LYS B CA 1
ATOM 14606 C C . LYS B 1 755 ? -28.875 -29.578 2.955 1 98.31 755 LYS B C 1
ATOM 14608 O O . LYS B 1 755 ? -29.891 -30.266 2.785 1 98.31 755 LYS B O 1
ATOM 14613 N N . LEU B 1 756 ? -28.344 -28.906 1.968 1 98.56 756 LEU B N 1
ATOM 14614 C CA . LEU B 1 756 ? -28.922 -28.844 0.626 1 98.56 756 LEU B CA 1
ATOM 14615 C C . LEU B 1 756 ? -28.828 -30.203 -0.065 1 98.56 756 LEU B C 1
ATOM 14617 O O . LEU B 1 756 ? -29.766 -30.625 -0.751 1 98.56 756 LEU B O 1
ATOM 14621 N N . PHE B 1 757 ? -27.719 -30.953 0.064 1 98.31 757 PHE B N 1
ATOM 14622 C CA . PHE B 1 757 ? -27.578 -32.281 -0.481 1 98.31 757 PHE B CA 1
ATOM 14623 C C . PHE B 1 757 ? -28.641 -33.219 0.101 1 98.31 757 PHE B C 1
ATOM 14625 O O . PHE B 1 757 ? -29.234 -34.031 -0.624 1 98.31 757 PHE B O 1
ATOM 14632 N N . LEU B 1 758 ? -28.875 -33.156 1.397 1 98 758 LEU B N 1
ATOM 14633 C CA . LEU B 1 758 ? -29.828 -34 2.076 1 98 758 LEU B CA 1
ATOM 14634 C C . LEU B 1 758 ? -31.25 -33.688 1.622 1 98 758 LEU B C 1
ATOM 14636 O O . LEU B 1 758 ? -32.094 -34.594 1.492 1 98 758 LEU B O 1
ATOM 14640 N N . GLN B 1 759 ? -31.547 -32.469 1.368 1 97.94 759 GLN B N 1
ATOM 14641 C CA . GLN B 1 759 ? -32.875 -32.062 0.927 1 97.94 759 GLN B CA 1
ATOM 14642 C C . GLN B 1 759 ? -33.219 -32.625 -0.449 1 97.94 759 GLN B C 1
ATOM 14644 O O . GLN B 1 759 ? -34.375 -32.781 -0.795 1 97.94 759 GLN B O 1
ATOM 14649 N N . CYS B 1 760 ? -32.188 -32.938 -1.281 1 97.94 760 CYS B N 1
ATOM 14650 C CA . CYS B 1 760 ? -32.406 -33.5 -2.598 1 97.94 760 CYS B CA 1
ATOM 14651 C C . CYS B 1 760 ? -32.906 -34.938 -2.475 1 97.94 760 CYS B C 1
ATOM 14653 O O . CYS B 1 760 ? -33.562 -35.469 -3.395 1 97.94 760 CYS B O 1
ATOM 14655 N N . GLY B 1 761 ? -32.625 -35.594 -1.336 1 94.62 761 GLY B N 1
ATOM 14656 C CA . GLY B 1 761 ? -33.031 -36.969 -1.162 1 94.62 761 GLY B CA 1
ATOM 14657 C C . GLY B 1 761 ? -32.469 -37.906 -2.25 1 94.62 761 GLY B C 1
ATOM 14658 O O . GLY B 1 761 ? -31.281 -37.844 -2.559 1 94.62 761 GLY B O 1
ATOM 14659 N N . SER B 1 762 ? -33.344 -38.781 -2.799 1 94.06 762 SER B N 1
ATOM 14660 C CA . SER B 1 762 ? -32.969 -39.688 -3.871 1 94.06 762 SER B CA 1
ATOM 14661 C C . SER B 1 762 ? -33.562 -39.25 -5.199 1 94.06 762 SER B C 1
ATOM 14663 O O . SER B 1 762 ? -33.656 -40.062 -6.137 1 94.06 762 SER B O 1
ATOM 14665 N N . ASP B 1 763 ? -33.938 -38.031 -5.27 1 95 763 ASP B N 1
ATOM 14666 C CA . ASP B 1 763 ? -34.594 -37.5 -6.457 1 95 763 ASP B CA 1
ATOM 14667 C C . ASP B 1 763 ? -33.656 -37.5 -7.652 1 95 763 ASP B C 1
ATOM 14669 O O . ASP B 1 763 ? -34.062 -37.75 -8.781 1 95 763 ASP B O 1
ATOM 14673 N N . PRO B 1 764 ? -32.406 -37.125 -7.488 1 97.62 764 PRO B N 1
ATOM 14674 C CA . PRO B 1 764 ? -31.5 -37.031 -8.641 1 97.62 764 PRO B CA 1
ATOM 14675 C C . PRO B 1 764 ? -31.188 -38.375 -9.289 1 97.62 764 PRO B C 1
ATOM 14677 O O . PRO B 1 764 ? -30.688 -39.281 -8.625 1 97.62 764 PRO B O 1
ATOM 14680 N N . ASP B 1 765 ? -31.484 -38.531 -10.523 1 97 765 ASP B N 1
ATOM 14681 C CA . ASP B 1 765 ? -30.984 -39.656 -11.32 1 97 765 ASP B CA 1
ATOM 14682 C C . ASP B 1 765 ? -29.672 -39.281 -12.008 1 97 765 ASP B C 1
ATOM 14684 O O . ASP B 1 765 ? -29.594 -39.25 -13.234 1 97 765 ASP B O 1
ATOM 14688 N N . PHE B 1 766 ? -28.75 -39 -11.227 1 97.81 766 PHE B N 1
ATOM 14689 C CA . PHE B 1 766 ? -27.469 -38.438 -11.633 1 97.81 766 PHE B CA 1
ATOM 14690 C C . PHE B 1 766 ? -26.328 -38.969 -10.766 1 97.81 766 PHE B C 1
ATOM 14692 O O . PHE B 1 766 ? -26.141 -38.5 -9.633 1 97.81 766 PHE B O 1
ATOM 14699 N N . VAL B 1 767 ? -25.531 -39.906 -11.219 1 97.75 767 VAL B N 1
ATOM 14700 C CA . VAL B 1 767 ? -24.516 -40.656 -10.492 1 97.75 767 VAL B CA 1
ATOM 14701 C C . VAL B 1 767 ? -23.531 -39.688 -9.836 1 97.75 767 VAL B C 1
ATOM 14703 O O . VAL B 1 767 ? -23.203 -39.812 -8.656 1 97.75 767 VAL B O 1
ATOM 14706 N N . PRO B 1 768 ? -23.016 -38.594 -10.555 1 98.38 768 PRO B N 1
ATOM 14707 C CA . PRO B 1 768 ? -22.031 -37.719 -9.961 1 98.38 768 PRO B CA 1
ATOM 14708 C C . PRO B 1 768 ? -22.516 -37.031 -8.688 1 98.38 768 PRO B C 1
ATOM 14710 O O . PRO B 1 768 ? -21.734 -36.75 -7.785 1 98.38 768 PRO B O 1
ATOM 14713 N N . PHE B 1 769 ? -23.891 -36.875 -8.516 1 98 769 PHE B N 1
ATOM 14714 C CA . PHE B 1 769 ? -24.484 -36.344 -7.301 1 98 769 PHE B CA 1
ATOM 14715 C C . PHE B 1 769 ? -24.156 -37.219 -6.098 1 98 769 PHE B C 1
ATOM 14717 O O . PHE B 1 769 ? -23.734 -36.719 -5.051 1 98 769 PHE B O 1
ATOM 14724 N N . TYR B 1 770 ? -24.297 -38.438 -6.234 1 98.12 770 TYR B N 1
ATOM 14725 C CA . TYR B 1 770 ? -24.125 -39.375 -5.129 1 98.12 770 TYR B CA 1
ATOM 14726 C C . TYR B 1 770 ? -22.656 -39.562 -4.805 1 98.12 770 TYR B C 1
ATOM 14728 O O . TYR B 1 770 ? -22.281 -39.75 -3.639 1 98.12 770 TYR B O 1
ATOM 14736 N N . LEU B 1 771 ? -21.781 -39.594 -5.828 1 98 771 LEU B N 1
ATOM 14737 C CA . LEU B 1 771 ? -20.344 -39.688 -5.578 1 98 771 LEU B CA 1
ATOM 14738 C C . LEU B 1 771 ? -19.828 -38.438 -4.875 1 98 771 LEU B C 1
ATOM 14740 O O . LEU B 1 771 ? -18.938 -38.5 -4.023 1 98 771 LEU B O 1
ATOM 14744 N N . ALA B 1 772 ? -20.328 -37.219 -5.234 1 98.25 772 ALA B N 1
ATOM 14745 C CA . ALA B 1 772 ? -19.984 -36 -4.523 1 98.25 772 ALA B CA 1
ATOM 14746 C C . ALA B 1 772 ? -20.484 -36.062 -3.078 1 98.25 772 ALA B C 1
ATOM 14748 O O . ALA B 1 772 ? -19.797 -35.562 -2.17 1 98.25 772 ALA B O 1
ATOM 14749 N N . LYS B 1 773 ? -21.672 -36.594 -2.904 1 97.94 773 LYS B N 1
ATOM 14750 C CA . LYS B 1 773 ? -22.25 -36.75 -1.574 1 97.94 773 LYS B CA 1
ATOM 14751 C C . LYS B 1 773 ? -21.359 -37.594 -0.671 1 97.94 773 LYS B C 1
ATOM 14753 O O . LYS B 1 773 ? -21.203 -37.281 0.513 1 97.94 773 LYS B O 1
ATOM 14758 N N . VAL B 1 774 ? -20.797 -38.656 -1.178 1 96.62 774 VAL B N 1
ATOM 14759 C CA . VAL B 1 774 ? -19.875 -39.5 -0.433 1 96.62 774 VAL B CA 1
ATOM 14760 C C . VAL B 1 774 ? -18.688 -38.688 0.055 1 96.62 774 VAL B C 1
ATOM 14762 O O . VAL B 1 774 ? -18.234 -38.844 1.192 1 96.62 774 VAL B O 1
ATOM 14765 N N . LYS B 1 775 ? -18.156 -37.781 -0.756 1 95.88 775 LYS B N 1
ATOM 14766 C CA . LYS B 1 775 ? -17.016 -36.938 -0.423 1 95.88 775 LYS B CA 1
ATOM 14767 C C . LYS B 1 775 ? -17.391 -35.875 0.612 1 95.88 775 LYS B C 1
ATOM 14769 O O . LYS B 1 775 ? -16.578 -35.5 1.459 1 95.88 775 LYS B O 1
ATOM 14774 N N . LEU B 1 776 ? -18.562 -35.281 0.536 1 97.12 776 LEU B N 1
ATOM 14775 C CA . LEU B 1 776 ? -19.016 -34.219 1.396 1 97.12 776 LEU B CA 1
ATOM 14776 C C . LEU B 1 776 ? -19.297 -34.719 2.809 1 97.12 776 LEU B C 1
ATOM 14778 O O . LEU B 1 776 ? -19.25 -33.938 3.768 1 97.12 776 LEU B O 1
ATOM 14782 N N . PHE B 1 777 ? -19.609 -36.094 2.965 1 96.31 777 PHE B N 1
ATOM 14783 C CA . PHE B 1 777 ? -19.984 -36.656 4.258 1 96.31 777 PHE B CA 1
ATOM 14784 C C . PHE B 1 777 ? -18.969 -37.688 4.703 1 96.31 777 PHE B C 1
ATOM 14786 O O . PHE B 1 777 ? -19.344 -38.812 5.027 1 96.31 777 PHE B O 1
ATOM 14793 N N . PRO B 1 778 ? -17.75 -37.406 4.855 1 91.38 778 PRO B N 1
ATOM 14794 C CA . PRO B 1 778 ? -16.734 -38.406 5.191 1 91.38 778 PRO B CA 1
ATOM 14795 C C . PRO B 1 778 ? -16.953 -39.031 6.562 1 91.38 778 PRO B C 1
ATOM 14797 O O . PRO B 1 778 ? -16.562 -40.188 6.789 1 91.38 778 PRO B O 1
ATOM 14800 N N . GLU B 1 779 ? -17.672 -38.469 7.406 1 92.44 779 GLU B N 1
ATOM 14801 C CA . GLU B 1 779 ? -17.844 -38.938 8.781 1 92.44 779 GLU B CA 1
ATOM 14802 C C . GLU B 1 779 ? -19.109 -39.781 8.93 1 92.44 779 GLU B C 1
ATOM 14804 O O . GLU B 1 779 ? -19.328 -40.406 9.969 1 92.44 779 GLU B O 1
ATOM 14809 N N . SER B 1 780 ? -19.953 -39.75 7.98 1 94.56 780 SER B N 1
ATOM 14810 C CA . SER B 1 780 ? -21.234 -40.438 8.086 1 94.56 780 SER B CA 1
ATOM 14811 C C . SER B 1 780 ? -21.234 -41.719 7.27 1 94.56 780 SER B C 1
ATOM 14813 O O . SER B 1 780 ? -21.594 -41.719 6.094 1 94.56 780 SER B O 1
ATOM 14815 N N . ALA B 1 781 ? -21.047 -42.812 7.883 1 93.19 781 ALA B N 1
ATOM 14816 C CA . ALA B 1 781 ? -20.969 -44.094 7.211 1 93.19 781 ALA B CA 1
ATOM 14817 C C . ALA B 1 781 ? -22.297 -44.469 6.535 1 93.19 781 ALA B C 1
ATOM 14819 O O . ALA B 1 781 ? -22.312 -44.969 5.414 1 93.19 781 ALA B O 1
ATOM 14820 N N . ASN B 1 782 ? -23.359 -44.188 7.23 1 95.06 782 ASN B N 1
ATOM 14821 C CA . ASN B 1 782 ? -24.672 -44.531 6.699 1 95.06 782 ASN B CA 1
ATOM 14822 C C . ASN B 1 782 ? -24.984 -43.719 5.441 1 95.06 782 ASN B C 1
ATOM 14824 O O . ASN B 1 782 ? -25.516 -44.25 4.469 1 95.06 782 ASN B O 1
ATOM 14828 N N . THR B 1 783 ? -24.703 -42.375 5.527 1 96.25 783 THR B N 1
ATOM 14829 C CA . THR B 1 783 ? -24.938 -41.5 4.375 1 96.25 783 THR B CA 1
ATOM 14830 C C . THR B 1 783 ? -24.094 -41.938 3.188 1 96.25 783 THR B C 1
ATOM 14832 O O . THR B 1 783 ? -24.562 -41.969 2.051 1 96.25 783 THR B O 1
ATOM 14835 N N . ARG B 1 784 ? -22.859 -42.281 3.398 1 96.31 784 ARG B N 1
ATOM 14836 C CA . ARG B 1 784 ? -21.953 -42.75 2.346 1 96.31 784 ARG B CA 1
ATOM 14837 C C . ARG B 1 784 ? -22.438 -44.031 1.721 1 96.31 784 ARG B C 1
ATOM 14839 O O . ARG B 1 784 ? -22.484 -44.188 0.495 1 96.31 784 ARG B O 1
ATOM 14846 N N . LEU B 1 785 ? -22.891 -45 2.58 1 96.44 785 LEU B N 1
ATOM 14847 C CA . LEU B 1 785 ? -23.359 -46.281 2.084 1 96.44 785 LEU B CA 1
ATOM 14848 C C . LEU B 1 785 ? -24.609 -46.125 1.242 1 96.44 785 LEU B C 1
ATOM 14850 O O . LEU B 1 785 ? -24.719 -46.719 0.163 1 96.44 785 LEU B O 1
ATOM 14854 N N . SER B 1 786 ? -25.516 -45.375 1.796 1 97.12 786 SER B N 1
ATOM 14855 C CA . SER B 1 786 ? -26.766 -45.156 1.066 1 97.12 786 SER B CA 1
ATOM 14856 C C . SER B 1 786 ? -26.5 -44.5 -0.285 1 97.12 786 SER B C 1
ATOM 14858 O O . SER B 1 786 ? -27.141 -44.844 -1.281 1 97.12 786 SER B O 1
ATOM 14860 N N . ALA B 1 787 ? -25.641 -43.5 -0.334 1 97.81 787 ALA B N 1
ATOM 14861 C CA . ALA B 1 787 ? -25.297 -42.812 -1.576 1 97.81 787 ALA B CA 1
ATOM 14862 C C . ALA B 1 787 ? -24.625 -43.781 -2.561 1 97.81 787 ALA B C 1
ATOM 14864 O O . ALA B 1 787 ? -24.938 -43.781 -3.756 1 97.81 787 ALA B O 1
ATOM 14865 N N . LEU B 1 788 ? -23.734 -44.625 -2.107 1 96.88 788 LEU B N 1
ATOM 14866 C CA . LEU B 1 788 ? -23.047 -45.594 -2.951 1 96.88 788 LEU B CA 1
ATOM 14867 C C . LEU B 1 788 ? -24.016 -46.625 -3.523 1 96.88 788 LEU B C 1
ATOM 14869 O O . LEU B 1 788 ? -23.922 -46.969 -4.699 1 96.88 788 LEU B O 1
ATOM 14873 N N . GLU B 1 789 ? -24.906 -47.062 -2.689 1 97.06 789 GLU B N 1
ATOM 14874 C CA . GLU B 1 789 ? -25.922 -48.031 -3.145 1 97.06 789 GLU B CA 1
ATOM 14875 C C . GLU B 1 789 ? -26.781 -47.438 -4.254 1 97.06 789 GLU B C 1
ATOM 14877 O O . GLU B 1 789 ? -27.078 -48.125 -5.238 1 97.06 789 GLU B O 1
ATOM 14882 N N . ARG B 1 790 ? -27.172 -46.188 -3.988 1 97.69 790 ARG B N 1
ATOM 14883 C CA . ARG B 1 790 ? -27.969 -45.531 -5.004 1 97.69 790 ARG B CA 1
ATOM 14884 C C . ARG B 1 790 ? -27.188 -45.344 -6.297 1 97.69 790 ARG B C 1
ATOM 14886 O O . ARG B 1 790 ? -27.734 -45.531 -7.391 1 97.69 790 ARG B O 1
ATOM 14893 N N . ALA B 1 791 ? -25.906 -45 -6.289 1 97.88 791 ALA B N 1
ATOM 14894 C CA . ALA B 1 791 ? -25.047 -44.844 -7.465 1 97.88 791 ALA B CA 1
ATOM 14895 C C . ALA B 1 791 ? -24.938 -46.156 -8.234 1 97.88 791 ALA B C 1
ATOM 14897 O O . ALA B 1 791 ? -25 -46.188 -9.461 1 97.88 791 ALA B O 1
ATOM 14898 N N . VAL B 1 792 ? -24.812 -47.25 -7.531 1 96.38 792 VAL B N 1
ATOM 14899 C CA . VAL B 1 792 ? -24.703 -48.562 -8.133 1 96.38 792 VAL B CA 1
ATOM 14900 C C . VAL B 1 792 ? -26 -48.938 -8.859 1 96.38 792 VAL B C 1
ATOM 14902 O O . VAL B 1 792 ? -25.984 -49.469 -9.961 1 96.38 792 VAL B O 1
ATOM 14905 N N . ARG B 1 793 ? -27.078 -48.625 -8.18 1 97 793 ARG B N 1
ATOM 14906 C CA . ARG B 1 793 ? -28.375 -48.906 -8.781 1 97 793 ARG B CA 1
ATOM 14907 C C . ARG B 1 793 ? -28.562 -48.094 -10.062 1 97 793 ARG B C 1
ATOM 14909 O O . ARG B 1 793 ? -29.172 -48.594 -11.023 1 97 793 ARG B O 1
ATOM 14916 N N . LEU B 1 794 ? -28.109 -46.906 -10.047 1 97.56 794 LEU B N 1
ATOM 14917 C CA . LEU B 1 794 ? -28.266 -46.031 -11.211 1 97.56 794 LEU B CA 1
ATOM 14918 C C . LEU B 1 794 ? -27.375 -46.5 -12.359 1 97.56 794 LEU B C 1
ATOM 14920 O O . LEU B 1 794 ? -27.781 -46.469 -13.516 1 97.56 794 LEU B O 1
ATOM 14924 N N . ASP B 1 795 ? -26.125 -46.812 -12.07 1 97 795 ASP B N 1
ATOM 14925 C CA . ASP B 1 795 ? -25.172 -47.219 -13.102 1 97 795 ASP B CA 1
ATOM 14926 C C . ASP B 1 795 ? -24.109 -48.156 -12.531 1 97 795 ASP B C 1
ATOM 14928 O O . ASP B 1 795 ? -23 -47.719 -12.203 1 97 795 ASP B O 1
ATOM 14932 N N . LYS B 1 796 ? -24.297 -49.344 -12.484 1 93.06 796 LYS B N 1
ATOM 14933 C CA . LYS B 1 796 ? -23.422 -50.344 -11.852 1 93.06 796 LYS B CA 1
ATOM 14934 C C . LYS B 1 796 ? -22.156 -50.562 -12.664 1 93.06 796 LYS B C 1
ATOM 14936 O O . LYS B 1 796 ? -21.156 -51.062 -12.148 1 93.06 796 LYS B O 1
ATOM 14941 N N . ASP B 1 797 ? -22.156 -50.188 -13.969 1 93.38 797 ASP B N 1
ATOM 14942 C CA . ASP B 1 797 ? -21.031 -50.438 -14.852 1 93.38 797 ASP B CA 1
ATOM 14943 C C . ASP B 1 797 ? -20.109 -49.219 -14.945 1 93.38 797 ASP B C 1
ATOM 14945 O O . ASP B 1 797 ? -19.047 -49.281 -15.562 1 93.38 797 ASP B O 1
ATOM 14949 N N . ASN B 1 798 ? -20.5 -48.125 -14.312 1 95.88 798 ASN B N 1
ATOM 14950 C CA . ASN B 1 798 ? -19.656 -46.969 -14.242 1 95.88 798 ASN B CA 1
ATOM 14951 C C . ASN B 1 798 ? -18.391 -47.219 -13.438 1 95.88 798 ASN B C 1
ATOM 14953 O O . ASN B 1 798 ? -18.453 -47.594 -12.266 1 95.88 798 ASN B O 1
ATOM 14957 N N . TRP B 1 799 ? -17.156 -47 -14.07 1 96.31 799 TRP B N 1
ATOM 14958 C CA . TRP B 1 799 ? -15.914 -47.438 -13.422 1 96.31 799 TRP B CA 1
ATOM 14959 C C . TRP B 1 799 ? -15.68 -46.625 -12.148 1 96.31 799 TRP B C 1
ATOM 14961 O O . TRP B 1 799 ? -15.055 -47.125 -11.203 1 96.31 799 TRP B O 1
ATOM 14971 N N . ARG B 1 800 ? -16.125 -45.312 -12.133 1 97.56 800 ARG B N 1
ATOM 14972 C CA . ARG B 1 800 ? -15.953 -44.5 -10.938 1 97.56 800 ARG B CA 1
ATOM 14973 C C . ARG B 1 800 ? -16.812 -45.031 -9.789 1 97.56 800 ARG B C 1
ATOM 14975 O O . ARG B 1 800 ? -16.406 -44.938 -8.625 1 97.56 800 ARG B O 1
ATOM 14982 N N . VAL B 1 801 ? -18.047 -45.531 -10.117 1 97.5 801 VAL B N 1
ATOM 14983 C CA . VAL B 1 801 ? -18.906 -46.125 -9.109 1 97.5 801 VAL B CA 1
ATOM 14984 C C . VAL B 1 801 ? -18.25 -47.406 -8.594 1 97.5 801 VAL B C 1
ATOM 14986 O O . VAL B 1 801 ? -18.234 -47.656 -7.383 1 97.5 801 VAL B O 1
ATOM 14989 N N . GLN B 1 802 ? -17.734 -48.219 -9.531 1 96.75 802 GLN B N 1
ATOM 14990 C CA . GLN B 1 802 ? -17.062 -49.438 -9.148 1 96.75 802 GLN B CA 1
ATOM 14991 C C . GLN B 1 802 ? -15.859 -49.156 -8.258 1 96.75 802 GLN B C 1
ATOM 14993 O O . GLN B 1 802 ? -15.641 -49.844 -7.254 1 96.75 802 GLN B O 1
ATOM 14998 N N . LEU B 1 803 ? -15.047 -48.219 -8.625 1 97.25 803 LEU B N 1
ATOM 14999 C CA . LEU B 1 803 ? -13.898 -47.812 -7.816 1 97.25 803 LEU B CA 1
ATOM 15000 C C . LEU B 1 803 ? -14.336 -47.406 -6.41 1 97.25 803 LEU B C 1
ATOM 15002 O O . LEU B 1 803 ? -13.719 -47.812 -5.422 1 97.25 803 LEU B O 1
ATOM 15006 N N . ALA B 1 804 ? -15.422 -46.594 -6.344 1 96.81 804 ALA B N 1
ATOM 15007 C CA . ALA B 1 804 ? -15.914 -46.125 -5.043 1 96.81 804 ALA B CA 1
ATOM 15008 C C . ALA B 1 804 ? -16.375 -47.312 -4.191 1 96.81 804 ALA B C 1
ATOM 15010 O O . ALA B 1 804 ? -16.172 -47.344 -2.977 1 96.81 804 ALA B O 1
ATOM 15011 N N . TRP B 1 805 ? -16.984 -48.219 -4.836 1 95 805 TRP B N 1
ATOM 15012 C CA . TRP B 1 805 ? -17.484 -49.406 -4.156 1 95 805 TRP B CA 1
ATOM 15013 C C . TRP B 1 805 ? -16.328 -50.281 -3.67 1 95 805 TRP B C 1
ATOM 15015 O O . TRP B 1 805 ? -16.344 -50.781 -2.545 1 95 805 TRP B O 1
ATOM 15025 N N . ILE B 1 806 ? -15.336 -50.531 -4.48 1 96.94 806 ILE B N 1
ATOM 15026 C CA . ILE B 1 806 ? -14.141 -51.281 -4.129 1 96.94 806 ILE B CA 1
ATOM 15027 C C . ILE B 1 806 ? -13.477 -50.625 -2.904 1 96.94 806 ILE B C 1
ATOM 15029 O O . ILE B 1 806 ? -13.156 -51.344 -1.938 1 96.94 806 ILE B O 1
ATOM 15033 N N . GLU B 1 807 ? -13.281 -49.344 -2.922 1 96.12 807 GLU B N 1
ATOM 15034 C CA . GLU B 1 807 ? -12.617 -48.625 -1.836 1 96.12 807 GLU B CA 1
ATOM 15035 C C . GLU B 1 807 ? -13.43 -48.719 -0.546 1 96.12 807 GLU B C 1
ATOM 15037 O O . GLU B 1 807 ? -12.867 -48.812 0.544 1 96.12 807 GLU B O 1
ATOM 15042 N N . TYR B 1 808 ? -14.766 -48.625 -0.701 1 94.56 808 TYR B N 1
ATOM 15043 C CA . TYR B 1 808 ? -15.633 -48.812 0.459 1 94.56 808 TYR B CA 1
ATOM 15044 C C . TYR B 1 808 ? -15.414 -50.188 1.094 1 94.56 808 TYR B C 1
ATOM 15046 O O . TYR B 1 808 ? -15.266 -50.281 2.312 1 94.56 808 TYR B O 1
ATOM 15054 N N . TYR B 1 809 ? -15.375 -51.281 0.305 1 95 809 TYR B N 1
ATOM 15055 C CA . TYR B 1 809 ? -15.188 -52.625 0.8 1 95 809 TYR B CA 1
ATOM 15056 C C . TYR B 1 809 ? -13.797 -52.812 1.402 1 95 809 TYR B C 1
ATOM 15058 O O . TYR B 1 809 ? -13.617 -53.562 2.365 1 95 809 TYR B O 1
ATOM 15066 N N . MET B 1 810 ? -12.836 -52.156 0.819 1 95.75 810 MET B N 1
ATOM 15067 C CA . MET B 1 810 ? -11.492 -52.188 1.396 1 95.75 810 MET B CA 1
ATOM 15068 C C . MET B 1 810 ? -11.469 -51.531 2.771 1 95.75 810 MET B C 1
ATOM 15070 O O . MET B 1 810 ? -10.875 -52.062 3.709 1 95.75 810 MET B O 1
ATOM 15074 N N . GLU B 1 811 ? -12.164 -50.406 2.875 1 93.5 811 GLU B N 1
ATOM 15075 C CA . GLU B 1 811 ? -12.219 -49.656 4.129 1 93.5 811 GLU B CA 1
ATOM 15076 C C . GLU B 1 811 ? -12.938 -50.469 5.215 1 93.5 811 GLU B C 1
ATOM 15078 O O . GLU B 1 811 ? -12.57 -50.375 6.391 1 93.5 811 GLU B O 1
ATOM 15083 N N . THR B 1 812 ? -13.961 -51.25 4.809 1 93.12 812 THR B N 1
ATOM 15084 C CA . THR B 1 812 ? -14.75 -52.031 5.758 1 93.12 812 THR B CA 1
ATOM 15085 C C . THR B 1 812 ? -14.188 -53.438 5.914 1 93.12 812 THR B C 1
ATOM 15087 O O . THR B 1 812 ? -14.797 -54.281 6.562 1 93.12 812 THR B O 1
ATOM 15090 N N . ASN B 1 813 ? -13.102 -53.812 5.234 1 94.19 813 ASN B N 1
ATOM 15091 C CA . ASN B 1 813 ? -12.367 -55.094 5.309 1 94.19 813 ASN B CA 1
ATOM 15092 C C . ASN B 1 813 ? -13.172 -56.25 4.73 1 94.19 813 ASN B C 1
ATOM 15094 O O . ASN B 1 813 ? -13.125 -57.344 5.246 1 94.19 813 ASN B O 1
ATOM 15098 N N . GLU B 1 814 ? -14.023 -55.844 3.875 1 95.62 814 GLU B N 1
ATOM 15099 C CA . GLU B 1 814 ? -14.711 -56.875 3.086 1 95.62 814 GLU B CA 1
ATOM 15100 C C . GLU B 1 814 ? -13.953 -57.156 1.796 1 95.62 814 GLU B C 1
ATOM 15102 O O . GLU B 1 814 ? -14.484 -56.969 0.699 1 95.62 814 GLU B O 1
ATOM 15107 N N . LEU B 1 815 ? -12.859 -57.812 1.91 1 97.5 815 LEU B N 1
ATOM 15108 C CA . LEU B 1 815 ? -11.844 -57.906 0.863 1 97.5 815 LEU B CA 1
ATOM 15109 C C . LEU B 1 815 ? -12.297 -58.875 -0.229 1 97.5 815 LEU B C 1
ATOM 15111 O O . LEU B 1 815 ? -11.969 -58.688 -1.403 1 97.5 815 LEU B O 1
ATOM 15115 N N . LYS B 1 816 ? -12.977 -59.938 0.153 1 97.44 816 LYS B N 1
ATOM 15116 C CA . LYS B 1 816 ? -13.445 -60.875 -0.864 1 97.44 816 LYS B CA 1
ATOM 15117 C C . LYS B 1 816 ? -14.438 -60.219 -1.808 1 97.44 816 LYS B C 1
ATOM 15119 O O . LYS B 1 816 ? -14.391 -60.438 -3.021 1 97.44 816 LYS B O 1
ATOM 15124 N N . ALA B 1 817 ? -15.281 -59.438 -1.154 1 96.62 817 ALA B N 1
ATOM 15125 C CA . ALA B 1 817 ? -16.234 -58.688 -1.966 1 96.62 817 ALA B CA 1
ATOM 15126 C C . ALA B 1 817 ? -15.516 -57.656 -2.842 1 96.62 817 ALA B C 1
ATOM 15128 O O . ALA B 1 817 ? -15.852 -57.5 -4.016 1 96.62 817 ALA B O 1
ATOM 15129 N N . ALA B 1 818 ? -14.547 -56.938 -2.305 1 97.94 818 ALA B N 1
ATOM 15130 C CA . ALA B 1 818 ? -13.742 -55.969 -3.047 1 97.94 818 ALA B CA 1
ATOM 15131 C C . ALA B 1 818 ? -13.047 -56.656 -4.234 1 97.94 818 ALA B C 1
ATOM 15133 O O . ALA B 1 818 ? -13.008 -56.094 -5.328 1 97.94 818 ALA B O 1
ATOM 15134 N N . LYS B 1 819 ? -12.484 -57.812 -4.012 1 98 819 LYS B N 1
ATOM 15135 C CA . LYS B 1 819 ? -11.773 -58.562 -5.051 1 98 819 LYS B CA 1
ATOM 15136 C C . LYS B 1 819 ? -12.703 -58.875 -6.219 1 98 819 LYS B C 1
ATOM 15138 O O . LYS B 1 819 ? -12.32 -58.719 -7.383 1 98 819 LYS B O 1
ATOM 15143 N N . LYS B 1 820 ? -13.875 -59.344 -5.812 1 97.12 820 LYS B N 1
ATOM 15144 C CA . LYS B 1 820 ? -14.844 -59.719 -6.844 1 97.12 820 LYS B CA 1
ATOM 15145 C C . LYS B 1 820 ? -15.188 -58.531 -7.734 1 97.12 820 LYS B C 1
ATOM 15147 O O . LYS B 1 820 ? -15.172 -58.625 -8.961 1 97.12 820 LYS B O 1
ATOM 15152 N N . ILE B 1 821 ? -15.477 -57.375 -7.164 1 96.62 821 ILE B N 1
ATOM 15153 C CA . ILE B 1 821 ? -15.852 -56.188 -7.918 1 96.62 821 ILE B CA 1
ATOM 15154 C C . ILE B 1 821 ? -14.641 -55.688 -8.703 1 96.62 821 ILE B C 1
ATOM 15156 O O . ILE B 1 821 ? -14.773 -55.25 -9.844 1 96.62 821 ILE B O 1
ATOM 15160 N N . ALA B 1 822 ? -13.469 -55.688 -8.109 1 97.62 822 ALA B N 1
ATOM 15161 C CA . ALA B 1 822 ? -12.258 -55.219 -8.766 1 97.62 822 ALA B CA 1
ATOM 15162 C C . ALA B 1 822 ? -11.945 -56.031 -10.016 1 97.62 822 ALA B C 1
ATOM 15164 O O . ALA B 1 822 ? -11.562 -55.5 -11.047 1 97.62 822 ALA B O 1
ATOM 15165 N N . LYS B 1 823 ? -12.055 -57.312 -9.914 1 96 823 LYS B N 1
ATOM 15166 C CA . LYS B 1 823 ? -11.805 -58.188 -11.047 1 96 823 LYS B CA 1
ATOM 15167 C C . LYS B 1 823 ? -12.766 -57.906 -12.195 1 96 823 LYS B C 1
ATOM 15169 O O . LYS B 1 823 ? -12.359 -57.875 -13.352 1 96 823 LYS B O 1
ATOM 15174 N N . LEU B 1 824 ? -13.977 -57.75 -11.789 1 95.44 824 LEU B N 1
ATOM 15175 C CA . LEU B 1 824 ? -14.992 -57.438 -12.789 1 95.44 824 LEU B CA 1
ATOM 15176 C C . LEU B 1 824 ? -14.727 -56.094 -13.438 1 95.44 824 LEU B C 1
ATOM 15178 O O . LEU B 1 824 ? -14.836 -55.938 -14.656 1 95.44 824 LEU B O 1
ATOM 15182 N N . ALA B 1 825 ? -14.414 -55.094 -12.68 1 96.38 825 ALA B N 1
ATOM 15183 C CA . ALA B 1 825 ? -14.133 -53.75 -13.172 1 96.38 825 ALA B CA 1
ATOM 15184 C C . ALA B 1 825 ? -12.945 -53.781 -14.125 1 96.38 825 ALA B C 1
ATOM 15186 O O . ALA B 1 825 ? -12.961 -53.094 -15.164 1 96.38 825 ALA B O 1
ATOM 15187 N N . LEU B 1 826 ? -11.914 -54.5 -13.852 1 95.69 826 LEU B N 1
ATOM 15188 C CA . LEU B 1 826 ? -10.703 -54.562 -14.664 1 95.69 826 LEU B CA 1
ATOM 15189 C C . LEU B 1 826 ? -10.969 -55.25 -15.992 1 95.69 826 LEU B C 1
ATOM 15191 O O . LEU B 1 826 ? -10.312 -54.969 -17 1 95.69 826 LEU B O 1
ATOM 15195 N N . SER B 1 827 ? -11.836 -56.219 -15.906 1 95.25 827 SER B N 1
ATOM 15196 C CA . SER B 1 827 ? -12.203 -56.875 -17.156 1 95.25 827 SER B CA 1
ATOM 15197 C C . SER B 1 827 ? -12.867 -55.906 -18.125 1 95.25 827 SER B C 1
ATOM 15199 O O . SER B 1 827 ? -12.703 -56.031 -19.344 1 95.25 827 SER B O 1
ATOM 15201 N N . LYS B 1 828 ? -13.523 -54.969 -17.609 1 95.56 828 LYS B N 1
ATOM 15202 C CA . LYS B 1 828 ? -14.242 -54 -18.406 1 95.56 828 LYS B CA 1
ATOM 15203 C C . LYS B 1 828 ? -13.352 -52.781 -18.734 1 95.56 828 LYS B C 1
ATOM 15205 O O . LYS B 1 828 ? -13.477 -52.188 -19.797 1 95.56 828 LYS B O 1
ATOM 15210 N N . TYR B 1 829 ? -12.547 -52.406 -17.766 1 95.12 829 TYR B N 1
ATOM 15211 C CA . TYR B 1 829 ? -11.695 -51.25 -17.906 1 95.12 829 TYR B CA 1
ATOM 15212 C C . TYR B 1 829 ? -10.242 -51.594 -17.609 1 95.12 829 TYR B C 1
ATOM 15214 O O . TYR B 1 829 ? -9.648 -51.062 -16.656 1 95.12 829 TYR B O 1
ATOM 15222 N N . PRO B 1 830 ? -9.57 -52.344 -18.438 1 91.31 830 PRO B N 1
ATOM 15223 C CA . PRO B 1 830 ? -8.211 -52.781 -18.172 1 91.31 830 PRO B CA 1
ATOM 15224 C C . PRO B 1 830 ? -7.188 -51.656 -18.219 1 91.31 830 PRO B C 1
ATOM 15226 O O . PRO B 1 830 ? -6.082 -51.781 -17.688 1 91.31 830 PRO B O 1
ATOM 15229 N N . GLU B 1 831 ? -7.551 -50.5 -18.797 1 89 831 GLU B N 1
ATOM 15230 C CA . GLU B 1 831 ? -6.605 -49.406 -18.984 1 89 831 GLU B CA 1
ATOM 15231 C C . GLU B 1 831 ? -6.531 -48.531 -17.734 1 89 831 GLU B C 1
ATOM 15233 O O . GLU B 1 831 ? -5.645 -47.688 -17.625 1 89 831 GLU B O 1
ATOM 15238 N N . LYS B 1 832 ? -7.516 -48.75 -16.812 1 93.69 832 LYS B N 1
ATOM 15239 C CA . LYS B 1 832 ? -7.551 -47.906 -15.633 1 93.69 832 LYS B CA 1
ATOM 15240 C C . LYS B 1 832 ? -6.562 -48.375 -14.57 1 93.69 832 LYS B C 1
ATOM 15242 O O . LYS B 1 832 ? -6.871 -49.281 -13.797 1 93.69 832 LYS B O 1
ATOM 15247 N N . ALA B 1 833 ? -5.43 -47.688 -14.516 1 92.5 833 ALA B N 1
ATOM 15248 C CA . ALA B 1 833 ? -4.34 -48.062 -13.617 1 92.5 833 ALA B CA 1
ATOM 15249 C C . ALA B 1 833 ? -4.812 -48.094 -12.164 1 92.5 833 ALA B C 1
ATOM 15251 O O . ALA B 1 833 ? -4.352 -48.906 -11.375 1 92.5 833 ALA B O 1
ATOM 15252 N N . VAL B 1 834 ? -5.688 -47.25 -11.789 1 94.19 834 VAL B N 1
ATOM 15253 C CA . VAL B 1 834 ? -6.133 -47.125 -10.398 1 94.19 834 VAL B CA 1
ATOM 15254 C C . VAL B 1 834 ? -6.875 -48.406 -10 1 94.19 834 VAL B C 1
ATOM 15256 O O . VAL B 1 834 ? -6.727 -48.906 -8.875 1 94.19 834 VAL B O 1
ATOM 15259 N N . LEU B 1 835 ? -7.691 -48.969 -10.836 1 95.75 835 LEU B N 1
ATOM 15260 C CA . LEU B 1 835 ? -8.391 -50.219 -10.57 1 95.75 835 LEU B CA 1
ATOM 15261 C C . LEU B 1 835 ? -7.41 -51.375 -10.43 1 95.75 835 LEU B C 1
ATOM 15263 O O . LEU B 1 835 ? -7.562 -52.219 -9.547 1 95.75 835 LEU B O 1
ATOM 15267 N N . GLY B 1 836 ? -6.418 -51.344 -11.352 1 95.94 836 GLY B N 1
ATOM 15268 C CA . GLY B 1 836 ? -5.402 -52.375 -11.273 1 95.94 836 GLY B CA 1
ATOM 15269 C C . GLY B 1 836 ? -4.605 -52.344 -9.984 1 95.94 836 GLY B C 1
ATOM 15270 O O . GLY B 1 836 ? -4.332 -53.406 -9.383 1 95.94 836 GLY B O 1
ATOM 15271 N N . MET B 1 837 ? -4.238 -51.25 -9.562 1 95.31 837 MET B N 1
ATOM 15272 C CA . MET B 1 837 ? -3.457 -51.125 -8.336 1 95.31 837 MET B CA 1
ATOM 15273 C C . MET B 1 837 ? -4.285 -51.5 -7.113 1 95.31 837 MET B C 1
ATOM 15275 O O . MET B 1 837 ? -3.764 -52.125 -6.176 1 95.31 837 MET B O 1
ATOM 15279 N N . ARG B 1 838 ? -5.602 -51.156 -7.105 1 96.75 838 ARG B N 1
ATOM 15280 C CA . ARG B 1 838 ? -6.465 -51.625 -6.02 1 96.75 838 ARG B CA 1
ATOM 15281 C C . ARG B 1 838 ? -6.578 -53.156 -6.008 1 96.75 838 ARG B C 1
ATOM 15283 O O . ARG B 1 838 ? -6.539 -53.75 -4.941 1 96.75 838 ARG B O 1
ATOM 15290 N N . TYR B 1 839 ? -6.707 -53.719 -7.141 1 97.5 839 TYR B N 1
ATOM 15291 C CA . TYR B 1 839 ? -6.797 -55.188 -7.234 1 97.5 839 TYR B CA 1
ATOM 15292 C C . TYR B 1 839 ? -5.551 -55.844 -6.664 1 97.5 839 TYR B C 1
ATOM 15294 O O . TYR B 1 839 ? -5.645 -56.781 -5.859 1 97.5 839 TYR B O 1
ATOM 15302 N N . ALA B 1 840 ? -4.402 -55.344 -7.105 1 97.25 840 ALA B N 1
ATOM 15303 C CA . ALA B 1 840 ? -3.141 -55.875 -6.605 1 97.25 840 ALA B CA 1
ATOM 15304 C C . ALA B 1 840 ? -3.062 -55.75 -5.086 1 97.25 840 ALA B C 1
ATOM 15306 O O . ALA B 1 840 ? -2.613 -56.688 -4.41 1 97.25 840 ALA B O 1
ATOM 15307 N N . LYS B 1 841 ? -3.467 -54.719 -4.566 1 96.38 841 LYS B N 1
ATOM 15308 C CA . LYS B 1 841 ? -3.43 -54.469 -3.127 1 96.38 841 LYS B CA 1
ATOM 15309 C C . LYS B 1 841 ? -4.402 -55.406 -2.396 1 96.38 841 LYS B C 1
ATOM 15311 O O . LYS B 1 841 ? -4.105 -55.875 -1.299 1 96.38 841 LYS B O 1
ATOM 15316 N N . ILE B 1 842 ? -5.609 -55.594 -2.971 1 97.75 842 ILE B N 1
ATOM 15317 C CA . ILE B 1 842 ? -6.602 -56.5 -2.398 1 97.75 842 ILE B CA 1
ATOM 15318 C C . ILE B 1 842 ? -6.023 -57.906 -2.314 1 97.75 842 ILE B C 1
ATOM 15320 O O . ILE B 1 842 ? -6.164 -58.594 -1.291 1 97.75 842 ILE B O 1
ATOM 15324 N N . LEU B 1 843 ? -5.355 -58.406 -3.385 1 97.81 843 LEU B N 1
ATOM 15325 C CA . LEU B 1 843 ? -4.719 -59.719 -3.391 1 97.81 843 LEU B CA 1
ATOM 15326 C C . LEU B 1 843 ? -3.664 -59.812 -2.291 1 97.81 843 LEU B C 1
ATOM 15328 O O . LEU B 1 843 ? -3.564 -60.812 -1.609 1 97.81 843 LEU B O 1
ATOM 15332 N N . LEU B 1 844 ? -2.93 -58.781 -2.197 1 96.12 844 LEU B N 1
ATOM 15333 C CA . LEU B 1 844 ? -1.907 -58.688 -1.158 1 96.12 844 LEU B CA 1
ATOM 15334 C C . LEU B 1 844 ? -2.529 -58.844 0.227 1 96.12 844 LEU B C 1
ATOM 15336 O O . LEU B 1 844 ? -2.045 -59.594 1.062 1 96.12 844 LEU B O 1
ATOM 15340 N N . GLU B 1 845 ? -3.645 -58.125 0.462 1 95.25 845 GLU B N 1
ATOM 15341 C CA . GLU B 1 845 ? -4.305 -58.125 1.765 1 95.25 845 GLU B CA 1
ATOM 15342 C C . GLU B 1 845 ? -4.965 -59.469 2.045 1 95.25 845 GLU B C 1
ATOM 15344 O O . GLU B 1 845 ? -5.07 -59.875 3.201 1 95.25 845 GLU B O 1
ATOM 15349 N N . LEU B 1 846 ? -5.375 -60.188 1.052 1 97 846 LEU B N 1
ATOM 15350 C CA . LEU B 1 846 ? -5.969 -61.531 1.163 1 97 846 LEU B CA 1
ATOM 15351 C C . LEU B 1 846 ? -4.887 -62.594 1.287 1 97 846 LEU B C 1
ATOM 15353 O O . LEU B 1 846 ? -5.195 -63.781 1.382 1 97 846 LEU B O 1
ATOM 15357 N N . LYS B 1 847 ? -3.588 -62.156 1.19 1 96.38 847 LYS B N 1
ATOM 15358 C CA . LYS B 1 847 ? -2.408 -63 1.283 1 96.38 847 LYS B CA 1
ATOM 15359 C C . LYS B 1 847 ? -2.301 -63.938 0.072 1 96.38 847 LYS B C 1
ATOM 15361 O O . LYS B 1 847 ? -1.771 -65.062 0.174 1 96.38 847 LYS B O 1
ATOM 15366 N N . GLU B 1 848 ? -2.951 -63.469 -0.938 1 97.5 848 GLU B N 1
ATOM 15367 C CA . GLU B 1 848 ? -2.76 -64.125 -2.229 1 97.5 848 GLU B CA 1
ATOM 15368 C C . GLU B 1 848 ? -1.57 -63.531 -2.979 1 97.5 848 GLU B C 1
ATOM 15370 O O . GLU B 1 848 ? -1.725 -63.031 -4.086 1 97.5 848 GLU B O 1
ATOM 15375 N N . TYR B 1 849 ? -0.422 -63.781 -2.461 1 97.88 849 TYR B N 1
ATOM 15376 C CA . TYR B 1 849 ? 0.786 -63.062 -2.877 1 97.88 849 TYR B CA 1
ATOM 15377 C C . TYR B 1 849 ? 1.193 -63.469 -4.289 1 97.88 849 TYR B C 1
ATOM 15379 O O . TYR B 1 849 ? 1.591 -62.625 -5.094 1 97.88 849 TYR B O 1
ATOM 15387 N N . LYS B 1 850 ? 1.148 -64.75 -4.574 1 97.75 850 LYS B N 1
ATOM 15388 C CA . LYS B 1 850 ? 1.554 -65.188 -5.895 1 97.75 850 LYS B CA 1
ATOM 15389 C C . LYS B 1 850 ? 0.666 -64.625 -6.988 1 97.75 850 LYS B C 1
ATOM 15391 O O . LYS B 1 850 ? 1.158 -64.188 -8.039 1 97.75 850 LYS B O 1
ATOM 15396 N N . ALA B 1 851 ? -0.622 -64.625 -6.688 1 97.69 851 ALA B N 1
ATOM 15397 C CA . ALA B 1 851 ? -1.562 -64 -7.633 1 97.69 851 ALA B CA 1
ATOM 15398 C C . ALA B 1 851 ? -1.278 -62.5 -7.828 1 97.69 851 ALA B C 1
ATOM 15400 O O . ALA B 1 851 ? -1.376 -62 -8.945 1 97.69 851 ALA B O 1
ATOM 15401 N N . SER B 1 852 ? -0.987 -61.875 -6.789 1 98.06 852 SER B N 1
ATOM 15402 C CA . SER B 1 852 ? -0.641 -60.438 -6.852 1 98.06 852 SER B CA 1
ATOM 15403 C C . SER B 1 852 ? 0.61 -60.219 -7.695 1 98.06 852 SER B C 1
ATOM 15405 O O . SER B 1 852 ? 0.64 -59.344 -8.547 1 98.06 852 SER B O 1
ATOM 15407 N N . LEU B 1 853 ? 1.666 -60.969 -7.488 1 98.19 853 LEU B N 1
ATOM 15408 C CA . LEU B 1 853 ? 2.91 -60.844 -8.242 1 98.19 853 LEU B CA 1
ATOM 15409 C C . LEU B 1 853 ? 2.67 -61.094 -9.727 1 98.19 853 LEU B C 1
ATOM 15411 O O . LEU B 1 853 ? 3.152 -60.344 -10.57 1 98.19 853 LEU B O 1
ATOM 15415 N N . ASP B 1 854 ? 1.93 -62.219 -9.984 1 97.5 854 ASP B N 1
ATOM 15416 C CA . ASP B 1 854 ? 1.623 -62.531 -11.375 1 97.5 854 ASP B CA 1
ATOM 15417 C C . ASP B 1 854 ? 0.883 -61.406 -12.062 1 97.5 854 ASP B C 1
ATOM 15419 O O . ASP B 1 854 ? 1.16 -61.094 -13.219 1 97.5 854 ASP B O 1
ATOM 15423 N N . PHE B 1 855 ? -0.013 -60.812 -11.406 1 96.94 855 PHE B N 1
ATOM 15424 C CA . PHE B 1 855 ? -0.776 -59.688 -11.953 1 96.94 855 PHE B CA 1
ATOM 15425 C C . PHE B 1 855 ? 0.132 -58.5 -12.219 1 96.94 855 PHE B C 1
ATOM 15427 O O . PHE B 1 855 ? 0.104 -57.938 -13.312 1 96.94 855 PHE B O 1
ATOM 15434 N N . LEU B 1 856 ? 0.966 -58.062 -11.242 1 97.5 856 LEU B N 1
ATOM 15435 C CA . LEU B 1 856 ? 1.82 -56.875 -11.328 1 97.5 856 LEU B CA 1
ATOM 15436 C C . LEU B 1 856 ? 2.846 -57.031 -12.445 1 97.5 856 LEU B C 1
ATOM 15438 O O . LEU B 1 856 ? 3.213 -56.062 -13.086 1 97.5 856 LEU B O 1
ATOM 15442 N N . GLU B 1 857 ? 3.346 -58.188 -12.672 1 96.62 857 GLU B N 1
ATOM 15443 C CA . GLU B 1 857 ? 4.363 -58.406 -13.695 1 96.62 857 GLU B CA 1
ATOM 15444 C C . GLU B 1 857 ? 3.781 -58.312 -15.094 1 96.62 857 GLU B C 1
ATOM 15446 O O . GLU B 1 857 ? 4.516 -58.094 -16.062 1 96.62 857 GLU B O 1
ATOM 15451 N N . ASN B 1 858 ? 2.426 -58.375 -15.133 1 94.75 858 ASN B N 1
ATOM 15452 C CA . ASN B 1 858 ? 1.788 -58.344 -16.453 1 94.75 858 ASN B CA 1
ATOM 15453 C C . ASN B 1 858 ? 0.911 -57.125 -16.625 1 94.75 858 ASN B C 1
ATOM 15455 O O . ASN B 1 858 ? 0.289 -56.938 -17.672 1 94.75 858 ASN B O 1
ATOM 15459 N N . PHE B 1 859 ? 0.827 -56.281 -15.68 1 95 859 PHE B N 1
ATOM 15460 C CA . PHE B 1 859 ? -0.014 -55.094 -15.703 1 95 859 PHE B CA 1
ATOM 15461 C C . PHE B 1 859 ? 0.809 -53.844 -16.031 1 95 859 PHE B C 1
ATOM 15463 O O . PHE B 1 859 ? 1.877 -53.625 -15.453 1 95 859 PHE B O 1
ATOM 15470 N N . ASN B 1 860 ? 0.375 -53.031 -17.016 1 93 860 ASN B N 1
ATOM 15471 C CA . ASN B 1 860 ? 1.064 -51.812 -17.406 1 93 860 ASN B CA 1
ATOM 15472 C C . ASN B 1 860 ? 0.435 -50.594 -16.766 1 93 860 ASN B C 1
ATOM 15474 O O . ASN B 1 860 ? -0.757 -50.312 -16.938 1 93 860 ASN B O 1
ATOM 15478 N N . VAL B 1 861 ? 1.239 -49.844 -16.078 1 92.75 861 VAL B N 1
ATOM 15479 C CA . VAL B 1 861 ? 0.781 -48.625 -15.391 1 92.75 861 VAL B CA 1
ATOM 15480 C C . VAL B 1 861 ? 1.354 -47.406 -16.078 1 92.75 861 VAL B C 1
ATOM 15482 O O . VAL B 1 861 ? 2.572 -47.25 -16.219 1 92.75 861 VAL B O 1
ATOM 15485 N N . LEU B 1 862 ? 0.532 -46.469 -16.625 1 91.56 862 LEU B N 1
ATOM 15486 C CA . LEU B 1 862 ? 0.958 -45.094 -16.953 1 91.56 862 LEU B CA 1
ATOM 15487 C C . LEU B 1 862 ? 0.986 -44.219 -15.695 1 91.56 862 LEU B C 1
ATOM 15489 O O . LEU B 1 862 ? -0.066 -43.875 -15.164 1 91.56 862 LEU B O 1
ATOM 15493 N N . PRO B 1 863 ? 2.119 -43.906 -15.25 1 89.75 863 PRO B N 1
ATOM 15494 C CA . PRO B 1 863 ? 2.221 -43.25 -13.945 1 89.75 863 PRO B CA 1
ATOM 15495 C C . PRO B 1 863 ? 1.885 -41.75 -14 1 89.75 863 PRO B C 1
ATOM 15497 O O . PRO B 1 863 ? 1.979 -41.125 -15.062 1 89.75 863 PRO B O 1
ATOM 15500 N N . PHE B 1 864 ? 1.374 -41.25 -12.891 1 89.62 864 PHE B N 1
ATOM 15501 C CA . PHE B 1 864 ? 1.464 -39.781 -12.688 1 89.62 864 PHE B CA 1
ATOM 15502 C C . PHE B 1 864 ? 2.824 -39.406 -12.117 1 89.62 864 PHE B C 1
ATOM 15504 O O . PHE B 1 864 ? 3.535 -40.25 -11.57 1 89.62 864 PHE B O 1
ATOM 15511 N N . GLU B 1 865 ? 3.154 -38.094 -12.266 1 86.62 865 GLU B N 1
ATOM 15512 C CA . GLU B 1 865 ? 4.445 -37.656 -11.75 1 86.62 865 GLU B CA 1
ATOM 15513 C C . GLU B 1 865 ? 4.555 -37.906 -10.25 1 86.62 865 GLU B C 1
ATOM 15515 O O . GLU B 1 865 ? 3.662 -37.5 -9.492 1 86.62 865 GLU B O 1
ATOM 15520 N N . GLY B 1 866 ? 5.613 -38.625 -9.789 1 82.56 866 GLY B N 1
ATOM 15521 C CA . GLY B 1 866 ? 5.867 -38.875 -8.383 1 82.56 866 GLY B CA 1
ATOM 15522 C C . GLY B 1 866 ? 5.273 -40.188 -7.895 1 82.56 866 GLY B C 1
ATOM 15523 O O . GLY B 1 866 ? 5.52 -40.594 -6.762 1 82.56 866 GLY B O 1
ATOM 15524 N N . ALA B 1 867 ? 4.543 -40.844 -8.734 1 86.19 867 ALA B N 1
ATOM 15525 C CA . ALA B 1 867 ? 3.932 -42.125 -8.336 1 86.19 867 ALA B CA 1
ATOM 15526 C C . ALA B 1 867 ? 4.996 -43.156 -8 1 86.19 867 ALA B C 1
ATOM 15528 O O . ALA B 1 867 ? 5.973 -43.312 -8.734 1 86.19 867 ALA B O 1
ATOM 15529 N N . THR B 1 868 ? 4.832 -43.844 -6.922 1 88.75 868 THR B N 1
ATOM 15530 C CA . THR B 1 868 ? 5.746 -44.906 -6.516 1 88.75 868 THR B CA 1
ATOM 15531 C C . THR B 1 868 ? 4.973 -46.156 -6.137 1 88.75 868 THR B C 1
ATOM 15533 O O . THR B 1 868 ? 5.57 -47.219 -5.859 1 88.75 868 THR B O 1
ATOM 15536 N N . GLU B 1 869 ? 3.727 -46.094 -6.168 1 90.38 869 GLU B N 1
ATOM 15537 C CA . GLU B 1 869 ? 2.865 -47.156 -5.621 1 90.38 869 GLU B CA 1
ATOM 15538 C C . GLU B 1 869 ? 3.109 -48.469 -6.32 1 90.38 869 GLU B C 1
ATOM 15540 O O . GLU B 1 869 ? 3.125 -49.531 -5.676 1 90.38 869 GLU B O 1
ATOM 15545 N N . GLY B 1 870 ? 3.199 -48.469 -7.641 1 92.56 870 GLY B N 1
ATOM 15546 C CA . GLY B 1 870 ? 3.428 -49.719 -8.375 1 92.56 870 GLY B CA 1
ATOM 15547 C C . GLY B 1 870 ? 4.633 -50.469 -7.879 1 92.56 870 GLY B C 1
ATOM 15548 O O . GLY B 1 870 ? 4.543 -51.688 -7.637 1 92.56 870 GLY B O 1
ATOM 15549 N N . ARG B 1 871 ? 5.691 -49.812 -7.734 1 94.5 871 ARG B N 1
ATOM 15550 C CA . ARG B 1 871 ? 6.91 -50.469 -7.258 1 94.5 871 ARG B CA 1
ATOM 15551 C C . ARG B 1 871 ? 6.781 -50.875 -5.793 1 94.5 871 ARG B C 1
ATOM 15553 O O . ARG B 1 871 ? 7.316 -51.906 -5.371 1 94.5 871 ARG B O 1
ATOM 15560 N N . THR B 1 872 ? 6.137 -50.062 -4.98 1 93.75 872 THR B N 1
ATOM 15561 C CA . THR B 1 872 ? 5.98 -50.344 -3.557 1 93.75 872 THR B CA 1
ATOM 15562 C C . THR B 1 872 ? 5.172 -51.625 -3.342 1 93.75 872 THR B C 1
ATOM 15564 O O . THR B 1 872 ? 5.551 -52.469 -2.535 1 93.75 872 THR B O 1
ATOM 15567 N N . VAL B 1 873 ? 4.066 -51.812 -4.035 1 95.75 873 VAL B N 1
ATOM 15568 C CA . VAL B 1 873 ? 3.225 -52.969 -3.914 1 95.75 873 VAL B CA 1
ATOM 15569 C C . VAL B 1 873 ? 3.973 -54.219 -4.445 1 95.75 873 VAL B C 1
ATOM 15571 O O . VAL B 1 873 ? 3.883 -55.281 -3.873 1 95.75 873 VAL B O 1
ATOM 15574 N N . TYR B 1 874 ? 4.656 -54.062 -5.523 1 97.12 874 TYR B N 1
ATOM 15575 C CA . TYR B 1 874 ? 5.469 -55.156 -6.074 1 97.12 874 TYR B CA 1
ATOM 15576 C C . TYR B 1 874 ? 6.496 -55.625 -5.055 1 97.12 874 TYR B C 1
ATOM 15578 O O . TYR B 1 874 ? 6.617 -56.844 -4.809 1 97.12 874 TYR B O 1
ATOM 15586 N N . HIS B 1 875 ? 7.238 -54.719 -4.504 1 97.38 875 HIS B N 1
ATOM 15587 C CA . HIS B 1 875 ? 8.266 -55.031 -3.518 1 97.38 875 HIS B CA 1
ATOM 15588 C C . HIS B 1 875 ? 7.68 -55.781 -2.326 1 97.38 875 HIS B C 1
ATOM 15590 O O . HIS B 1 875 ? 8.195 -56.812 -1.926 1 97.38 875 HIS B O 1
ATOM 15596 N N . GLU B 1 876 ? 6.656 -55.219 -1.776 1 97.62 876 GLU B N 1
ATOM 15597 C CA . GLU B 1 876 ? 6.023 -55.844 -0.623 1 97.62 876 GLU B CA 1
ATOM 15598 C C . GLU B 1 876 ? 5.555 -57.281 -0.958 1 97.62 876 GLU B C 1
ATOM 15600 O O . GLU B 1 876 ? 5.711 -58.188 -0.151 1 97.62 876 GLU B O 1
ATOM 15605 N N . THR B 1 877 ? 4.953 -57.406 -2.109 1 97.94 877 THR B N 1
ATOM 15606 C CA . THR B 1 877 ? 4.465 -58.688 -2.551 1 97.94 877 THR B CA 1
ATOM 15607 C C . THR B 1 877 ? 5.605 -59.719 -2.6 1 97.94 877 THR B C 1
ATOM 15609 O O . THR B 1 877 ? 5.473 -60.844 -2.096 1 97.94 877 THR B O 1
ATOM 15612 N N . CYS B 1 878 ? 6.688 -59.344 -3.16 1 98.25 878 CYS B N 1
ATOM 15613 C CA . CYS B 1 878 ? 7.844 -60.25 -3.277 1 98.25 878 CYS B CA 1
ATOM 15614 C C . CYS B 1 878 ? 8.414 -60.562 -1.904 1 98.25 878 CYS B C 1
ATOM 15616 O O . CYS B 1 878 ? 8.781 -61.719 -1.645 1 98.25 878 CYS B O 1
ATOM 15618 N N . ILE B 1 879 ? 8.5 -59.656 -1.05 1 98.06 879 ILE B N 1
ATOM 15619 C CA . ILE B 1 879 ? 9.016 -59.844 0.297 1 98.06 879 ILE B CA 1
ATOM 15620 C C . ILE B 1 879 ? 8.125 -60.844 1.049 1 98.06 879 ILE B C 1
ATOM 15622 O O . ILE B 1 879 ? 8.625 -61.75 1.716 1 98.06 879 ILE B O 1
ATOM 15626 N N . ARG B 1 880 ? 6.887 -60.688 0.907 1 97.88 880 ARG B N 1
ATOM 15627 C CA . ARG B 1 880 ? 5.957 -61.562 1.605 1 97.88 880 ARG B CA 1
ATOM 15628 C C . ARG B 1 880 ? 6.031 -62.969 1.058 1 97.88 880 ARG B C 1
ATOM 15630 O O . ARG B 1 880 ? 5.93 -63.938 1.814 1 97.88 880 ARG B O 1
ATOM 15637 N N . LEU B 1 881 ? 6.188 -63.156 -0.233 1 98.25 881 LEU B N 1
ATOM 15638 C CA . LEU B 1 881 ? 6.391 -64.5 -0.831 1 98.25 881 LEU B CA 1
ATOM 15639 C C . LEU B 1 881 ? 7.684 -65.125 -0.323 1 98.25 881 LEU B C 1
ATOM 15641 O O . LEU B 1 881 ? 7.719 -66.312 -0.026 1 98.25 881 LEU B O 1
ATOM 15645 N N . SER B 1 882 ? 8.656 -64.25 -0.258 1 98.19 882 SER B N 1
ATOM 15646 C CA . SER B 1 882 ? 9.938 -64.75 0.249 1 98.19 882 SER B CA 1
ATOM 15647 C C . SER B 1 882 ? 9.82 -65.25 1.693 1 98.19 882 SER B C 1
ATOM 15649 O O . SER B 1 882 ? 10.32 -66.312 2.045 1 98.19 882 SER B O 1
ATOM 15651 N N . LEU B 1 883 ? 9.18 -64.5 2.465 1 97.31 883 LEU B N 1
ATOM 15652 C CA . LEU B 1 883 ? 8.984 -64.812 3.873 1 97.31 883 LEU B CA 1
ATOM 15653 C C . LEU B 1 883 ? 8.18 -66.062 4.023 1 97.31 883 LEU B C 1
ATOM 15655 O O . LEU B 1 883 ? 8.5 -66.938 4.852 1 97.31 883 LEU B O 1
ATOM 15659 N N . LYS B 1 884 ? 7.129 -66.188 3.252 1 97.06 884 LYS B N 1
ATOM 15660 C CA . LYS B 1 884 ? 6.309 -67.375 3.279 1 97.06 884 LYS B CA 1
ATOM 15661 C C . LYS B 1 884 ? 7.133 -68.625 2.918 1 97.06 884 LYS B C 1
ATOM 15663 O O . LYS B 1 884 ? 7.027 -69.625 3.576 1 97.06 884 LYS B O 1
ATOM 15668 N N . ALA B 1 885 ? 7.941 -68.5 1.936 1 97.75 885 ALA B N 1
ATOM 15669 C CA . ALA B 1 885 ? 8.805 -69.562 1.518 1 97.75 885 ALA B CA 1
ATOM 15670 C C . ALA B 1 885 ? 9.836 -69.938 2.598 1 97.75 885 ALA B C 1
ATOM 15672 O O . ALA B 1 885 ? 10.109 -71.062 2.869 1 97.75 885 ALA B O 1
ATOM 15673 N N . PHE B 1 886 ? 10.375 -69 3.166 1 97.5 886 PHE B N 1
ATOM 15674 C CA . PHE B 1 886 ? 11.359 -69.188 4.227 1 97.5 886 PHE B CA 1
ATOM 15675 C C . PHE B 1 886 ? 10.75 -69.938 5.398 1 97.5 886 PHE B C 1
ATOM 15677 O O . PHE B 1 886 ? 11.352 -70.875 5.902 1 97.5 886 PHE B O 1
ATOM 15684 N N . MET B 1 887 ? 9.57 -69.5 5.777 1 96.44 887 MET B N 1
ATOM 15685 C CA . MET B 1 887 ? 8.898 -70.125 6.918 1 96.44 887 MET B CA 1
ATOM 15686 C C . MET B 1 887 ? 8.523 -71.562 6.609 1 96.44 887 MET B C 1
ATOM 15688 O O . MET B 1 887 ? 8.438 -72.375 7.516 1 96.44 887 MET B O 1
ATOM 15692 N N . SER B 1 888 ? 8.391 -71.938 5.344 1 96.75 888 SER B N 1
ATOM 15693 C CA . SER B 1 888 ? 8.078 -73.25 4.922 1 96.75 888 SER B CA 1
ATOM 15694 C C . SER B 1 888 ? 9.352 -74.062 4.652 1 96.75 888 SER B C 1
ATOM 15696 O O . SER B 1 888 ? 9.297 -75.188 4.09 1 96.75 888 SER B O 1
ATOM 15698 N N . MET B 1 889 ? 10.469 -73.5 4.895 1 96.31 889 MET B N 1
ATOM 15699 C CA . MET B 1 889 ? 11.797 -74.062 4.777 1 96.31 889 MET B CA 1
ATOM 15700 C C . MET B 1 889 ? 12.141 -74.375 3.32 1 96.31 889 MET B C 1
ATOM 15702 O O . MET B 1 889 ? 12.898 -75.312 3.023 1 96.31 889 MET B O 1
ATOM 15706 N N . ASP B 1 890 ? 11.414 -73.688 2.502 1 97.62 890 ASP B N 1
ATOM 15707 C CA . ASP B 1 890 ? 11.781 -73.688 1.09 1 97.62 890 ASP B CA 1
ATOM 15708 C C . ASP B 1 890 ? 12.719 -72.5 0.77 1 97.62 890 ASP B C 1
ATOM 15710 O O . ASP B 1 890 ? 12.289 -71.5 0.189 1 97.62 890 ASP B O 1
ATOM 15714 N N . TYR B 1 891 ? 13.945 -72.688 1.081 1 97.81 891 TYR B N 1
ATOM 15715 C CA . TYR B 1 891 ? 14.906 -71.625 1.079 1 97.81 891 TYR B CA 1
ATOM 15716 C C . TYR B 1 891 ? 15.273 -71.188 -0.345 1 97.81 891 TYR B C 1
ATOM 15718 O O . TYR B 1 891 ? 15.594 -70.062 -0.604 1 97.81 891 TYR B O 1
ATOM 15726 N N . ASP B 1 892 ? 15.125 -72.125 -1.332 1 97.44 892 ASP B N 1
ATOM 15727 C CA . ASP B 1 892 ? 15.359 -71.75 -2.729 1 97.44 892 ASP B CA 1
ATOM 15728 C C . ASP B 1 892 ? 14.328 -70.75 -3.225 1 97.44 892 ASP B C 1
ATOM 15730 O O . ASP B 1 892 ? 14.672 -69.75 -3.891 1 97.44 892 ASP B O 1
ATOM 15734 N N . GLN B 1 893 ? 13.125 -71 -2.889 1 97.75 893 GLN B N 1
ATOM 15735 C CA . GLN B 1 893 ? 12.062 -70.062 -3.268 1 97.75 893 GLN B CA 1
ATOM 15736 C C . GLN B 1 893 ? 12.18 -68.75 -2.504 1 97.75 893 GLN B C 1
ATOM 15738 O O . GLN B 1 893 ? 11.859 -67.688 -3.039 1 97.75 893 GLN B O 1
ATOM 15743 N N . ALA B 1 894 ? 12.555 -68.812 -1.252 1 98.19 894 ALA B N 1
ATOM 15744 C CA . ALA B 1 894 ? 12.781 -67.625 -0.469 1 98.19 894 ALA B CA 1
ATOM 15745 C C . ALA B 1 894 ? 13.82 -66.688 -1.131 1 98.19 894 ALA B C 1
ATOM 15747 O O . ALA B 1 894 ? 13.625 -65.5 -1.229 1 98.19 894 ALA B O 1
ATOM 15748 N N . ILE B 1 895 ? 14.906 -67.312 -1.567 1 98.31 895 ILE B N 1
ATOM 15749 C CA . ILE B 1 895 ? 15.977 -66.625 -2.25 1 98.31 895 ILE B CA 1
ATOM 15750 C C . ILE B 1 895 ? 15.453 -66.062 -3.564 1 98.31 895 ILE B C 1
ATOM 15752 O O . ILE B 1 895 ? 15.711 -64.875 -3.883 1 98.31 895 ILE B O 1
ATOM 15756 N N . HIS B 1 896 ? 14.711 -66.812 -4.273 1 98.12 896 HIS B N 1
ATOM 15757 C CA . HIS B 1 896 ? 14.156 -66.375 -5.559 1 98.12 896 HIS B CA 1
ATOM 15758 C C . HIS B 1 896 ? 13.312 -65.125 -5.418 1 98.12 896 HIS B C 1
ATOM 15760 O O . HIS B 1 896 ? 13.523 -64.188 -6.137 1 98.12 896 HIS B O 1
ATOM 15766 N N . TYR B 1 897 ? 12.422 -65.062 -4.5 1 98.31 897 TYR B N 1
ATOM 15767 C CA . TYR B 1 897 ? 11.508 -63.969 -4.34 1 98.31 897 TYR B CA 1
ATOM 15768 C C . TYR B 1 897 ? 12.219 -62.781 -3.717 1 98.31 897 TYR B C 1
ATOM 15770 O O . TYR B 1 897 ? 11.883 -61.625 -4.02 1 98.31 897 TYR B O 1
ATOM 15778 N N . ALA B 1 898 ? 13.172 -62.938 -2.867 1 98.38 898 ALA B N 1
ATOM 15779 C CA . ALA B 1 898 ? 13.961 -61.844 -2.332 1 98.38 898 ALA B CA 1
ATOM 15780 C C . ALA B 1 898 ? 14.75 -61.156 -3.436 1 98.38 898 ALA B C 1
ATOM 15782 O O . ALA B 1 898 ? 14.914 -59.906 -3.412 1 98.38 898 ALA B O 1
ATOM 15783 N N . GLU B 1 899 ? 15.258 -61.938 -4.348 1 97.94 899 GLU B N 1
ATOM 15784 C CA . GLU B 1 899 ? 15.945 -61.344 -5.504 1 97.94 899 GLU B CA 1
ATOM 15785 C C . GLU B 1 899 ? 14.977 -60.594 -6.402 1 97.94 899 GLU B C 1
ATOM 15787 O O . GLU B 1 899 ? 15.312 -59.531 -6.922 1 97.94 899 GLU B O 1
ATOM 15792 N N . LYS B 1 900 ? 13.812 -61.094 -6.586 1 97.38 900 LYS B N 1
ATOM 15793 C CA . LYS B 1 900 ? 12.781 -60.406 -7.355 1 97.38 900 LYS B CA 1
ATOM 15794 C C . LYS B 1 900 ? 12.406 -59.094 -6.711 1 97.38 900 LYS B C 1
ATOM 15796 O O . LYS B 1 900 ? 12.078 -58.125 -7.406 1 97.38 900 LYS B O 1
ATOM 15801 N N . ALA B 1 901 ? 12.406 -59.094 -5.406 1 97.75 901 ALA B N 1
ATOM 15802 C CA . ALA B 1 901 ? 12.07 -57.875 -4.668 1 97.75 901 ALA B CA 1
ATOM 15803 C C . ALA B 1 901 ? 13.023 -56.75 -5.02 1 97.75 901 ALA B C 1
ATOM 15805 O O . ALA B 1 901 ? 12.648 -55.562 -4.953 1 97.75 901 ALA B O 1
ATOM 15806 N N . LYS B 1 902 ? 14.18 -56.969 -5.43 1 97.06 902 LYS B N 1
ATOM 15807 C CA . LYS B 1 902 ? 15.188 -55.938 -5.746 1 97.06 902 LYS B CA 1
ATOM 15808 C C . LYS B 1 902 ? 14.961 -55.375 -7.137 1 97.06 902 LYS B C 1
ATOM 15810 O O . LYS B 1 902 ? 15.539 -54.344 -7.484 1 97.06 902 LYS B O 1
ATOM 15815 N N . LEU B 1 903 ? 14.078 -55.969 -7.902 1 96.44 903 LEU B N 1
ATOM 15816 C CA . LEU B 1 903 ? 13.844 -55.531 -9.273 1 96.44 903 LEU B CA 1
ATOM 15817 C C . LEU B 1 903 ? 12.938 -54.312 -9.305 1 96.44 903 LEU B C 1
ATOM 15819 O O . LEU B 1 903 ? 12.188 -54.062 -8.359 1 96.44 903 LEU B O 1
ATOM 15823 N N . TRP B 1 904 ? 13.055 -53.531 -10.328 1 95.69 904 TRP B N 1
ATOM 15824 C CA . TRP B 1 904 ? 12.219 -52.375 -10.625 1 95.69 904 TRP B CA 1
ATOM 15825 C C . TRP B 1 904 ? 11.555 -52.5 -11.992 1 95.69 904 TRP B C 1
ATOM 15827 O O . TRP B 1 904 ? 12.016 -51.906 -12.969 1 95.69 904 TRP B O 1
ATOM 15837 N N . PRO B 1 905 ? 10.508 -53.25 -12.016 1 95 905 PRO B N 1
ATOM 15838 C CA . PRO B 1 905 ? 9.867 -53.469 -13.312 1 95 905 PRO B CA 1
ATOM 15839 C C . PRO B 1 905 ? 9.328 -52.188 -13.945 1 95 905 PRO B C 1
ATOM 15841 O O . PRO B 1 905 ? 8.438 -51.562 -13.383 1 95 905 PRO B O 1
ATOM 15844 N N . LYS B 1 906 ? 9.719 -51.812 -15.109 1 92.69 906 LYS B N 1
ATOM 15845 C CA . LYS B 1 906 ? 9.391 -50.562 -15.773 1 92.69 906 LYS B CA 1
ATOM 15846 C C . LYS B 1 906 ? 7.91 -50.5 -16.125 1 92.69 906 LYS B C 1
ATOM 15848 O O . LYS B 1 906 ? 7.352 -49.406 -16.266 1 92.69 906 LYS B O 1
ATOM 15853 N N . ASN B 1 907 ? 7.297 -51.688 -16.328 1 94.19 907 ASN B N 1
ATOM 15854 C CA . ASN B 1 907 ? 5.875 -51.688 -16.656 1 94.19 907 ASN B CA 1
ATOM 15855 C C . ASN B 1 907 ? 5.039 -51.062 -15.531 1 94.19 907 ASN B C 1
ATOM 15857 O O . ASN B 1 907 ? 3.877 -50.719 -15.742 1 94.19 907 ASN B O 1
ATOM 15861 N N . LEU B 1 908 ? 5.578 -50.938 -14.359 1 95 908 LEU B N 1
ATOM 15862 C CA . LEU B 1 908 ? 4.848 -50.375 -13.227 1 95 908 LEU B CA 1
ATOM 15863 C C . LEU B 1 908 ? 5.074 -48.875 -13.125 1 95 908 LEU B C 1
ATOM 15865 O O . LEU B 1 908 ? 4.551 -48.219 -12.227 1 95 908 LEU B O 1
ATOM 15869 N N . GLY B 1 909 ? 5.824 -48.344 -14.078 1 92.12 909 GLY B N 1
ATOM 15870 C CA . GLY B 1 909 ? 5.895 -46.906 -14.273 1 92.12 909 GLY B CA 1
ATOM 15871 C C . GLY B 1 909 ? 6.875 -46.219 -13.336 1 92.12 909 GLY B C 1
ATOM 15872 O O . GLY B 1 909 ? 6.828 -45 -13.164 1 92.12 909 GLY B O 1
ATOM 15873 N N . VAL B 1 910 ? 7.816 -46.969 -12.609 1 93.19 910 VAL B N 1
ATOM 15874 C CA . VAL B 1 910 ? 8.773 -46.375 -11.68 1 93.19 910 VAL B CA 1
ATOM 15875 C C . VAL B 1 910 ? 10.188 -46.844 -12.031 1 93.19 910 VAL B C 1
ATOM 15877 O O . VAL B 1 910 ? 10.438 -48.031 -12.18 1 93.19 910 VAL B O 1
ATOM 15880 N N . GLY B 1 911 ? 11.047 -45.844 -12.234 1 93.75 911 GLY B N 1
ATOM 15881 C CA . GLY B 1 911 ? 12.438 -46.156 -12.484 1 93.75 911 GLY B CA 1
ATOM 15882 C C . GLY B 1 911 ? 13.266 -46.281 -11.219 1 93.75 911 GLY B C 1
ATOM 15883 O O . GLY B 1 911 ? 12.906 -45.688 -10.188 1 93.75 911 GLY B O 1
ATOM 15884 N N . ARG B 1 912 ? 14.344 -46.969 -11.297 1 94.06 912 ARG B N 1
ATOM 15885 C CA . ARG B 1 912 ? 15.219 -47.219 -10.156 1 94.06 912 ARG B CA 1
ATOM 15886 C C . ARG B 1 912 ? 16.016 -45.969 -9.789 1 94.06 912 ARG B C 1
ATOM 15888 O O . ARG B 1 912 ? 16.531 -45.281 -10.672 1 94.06 912 ARG B O 1
ATOM 15895 N N . HIS B 1 913 ? 16.156 -45.75 -8.523 1 90.38 913 HIS B N 1
ATOM 15896 C CA . HIS B 1 913 ? 17 -44.688 -7.992 1 90.38 913 HIS B CA 1
ATOM 15897 C C . HIS B 1 913 ? 18.469 -45.094 -7.977 1 90.38 913 HIS B C 1
ATOM 15899 O O . HIS B 1 913 ? 18.797 -46.25 -8.094 1 90.38 913 HIS B O 1
ATOM 15905 N N . TYR B 1 914 ? 19.375 -44.031 -7.832 1 90.88 914 TYR B N 1
ATOM 15906 C CA . TYR B 1 914 ? 20.797 -44.344 -7.625 1 90.88 914 TYR B CA 1
ATOM 15907 C C . TYR B 1 914 ? 21 -45.125 -6.328 1 90.88 914 TYR B C 1
ATOM 15909 O O . TYR B 1 914 ? 21.734 -46.094 -6.297 1 90.88 914 TYR B O 1
ATOM 15917 N N . ASP B 1 915 ? 20.281 -44.531 -5.344 1 90.12 915 ASP B N 1
ATOM 15918 C CA . ASP B 1 915 ? 20.469 -45.094 -4 1 90.12 915 ASP B CA 1
ATOM 15919 C C . ASP B 1 915 ? 19.203 -45.75 -3.502 1 90.12 915 ASP B C 1
ATOM 15921 O O . ASP B 1 915 ? 18.219 -45.094 -3.186 1 90.12 915 ASP B O 1
ATOM 15925 N N . VAL B 1 916 ? 19.219 -47.062 -3.488 1 92 916 VAL B N 1
ATOM 15926 C CA . VAL B 1 916 ? 18.062 -47.844 -3.043 1 92 916 VAL B CA 1
ATOM 15927 C C . VAL B 1 916 ? 18.391 -48.562 -1.737 1 92 916 VAL B C 1
ATOM 15929 O O . VAL B 1 916 ? 19.469 -49.125 -1.602 1 92 916 VAL B O 1
ATOM 15932 N N . ASP B 1 917 ? 17.547 -48.469 -0.749 1 93.69 917 ASP B N 1
ATOM 15933 C CA . ASP B 1 917 ? 17.719 -49.156 0.517 1 93.69 917 ASP B CA 1
ATOM 15934 C C . ASP B 1 917 ? 17.281 -50.625 0.39 1 93.69 917 ASP B C 1
ATOM 15936 O O . ASP B 1 917 ? 16.094 -50.938 0.413 1 93.69 917 ASP B O 1
ATOM 15940 N N . GLU B 1 918 ? 18.219 -51.562 0.37 1 95.44 918 GLU B N 1
ATOM 15941 C CA . GLU B 1 918 ? 17.922 -52.969 0.14 1 95.44 918 GLU B CA 1
ATOM 15942 C C . GLU B 1 918 ? 18.172 -53.812 1.396 1 95.44 918 GLU B C 1
ATOM 15944 O O . GLU B 1 918 ? 18.328 -55.031 1.322 1 95.44 918 GLU B O 1
ATOM 15949 N N . ARG B 1 919 ? 18.219 -53.156 2.588 1 95.12 919 ARG B N 1
ATOM 15950 C CA . ARG B 1 919 ? 18.594 -53.844 3.822 1 95.12 919 ARG B CA 1
ATOM 15951 C C . ARG B 1 919 ? 17.594 -54.938 4.145 1 95.12 919 ARG B C 1
ATOM 15953 O O . ARG B 1 919 ? 17.984 -56 4.684 1 95.12 919 ARG B O 1
ATOM 15960 N N . LEU B 1 920 ? 16.359 -54.781 3.867 1 97.5 920 LEU B N 1
ATOM 15961 C CA . LEU B 1 920 ? 15.359 -55.812 4.125 1 97.5 920 LEU B CA 1
ATOM 15962 C C . LEU B 1 920 ? 15.523 -56.969 3.164 1 97.5 920 LEU B C 1
ATOM 15964 O O . LEU B 1 920 ? 15.469 -58.125 3.578 1 97.5 920 LEU B O 1
ATOM 15968 N N . ASP B 1 921 ? 15.719 -56.781 1.902 1 97.88 921 ASP B N 1
ATOM 15969 C CA . ASP B 1 921 ? 15.969 -57.781 0.889 1 97.88 921 ASP B CA 1
ATOM 15970 C C . ASP B 1 921 ? 17.188 -58.625 1.247 1 97.88 921 ASP B C 1
ATOM 15972 O O . ASP B 1 921 ? 17.125 -59.875 1.236 1 97.88 921 ASP B O 1
ATOM 15976 N N . ASN B 1 922 ? 18.188 -57.938 1.581 1 97.94 922 ASN B N 1
ATOM 15977 C CA . ASN B 1 922 ? 19.453 -58.594 1.92 1 97.94 922 ASN B CA 1
ATOM 15978 C C . ASN B 1 922 ? 19.328 -59.438 3.186 1 97.94 922 ASN B C 1
ATOM 15980 O O . ASN B 1 922 ? 19.984 -60.469 3.309 1 97.94 922 ASN B O 1
ATOM 15984 N N . TYR B 1 923 ? 18.609 -58.938 4.105 1 97.88 923 TYR B N 1
ATOM 15985 C CA . TYR B 1 923 ? 18.391 -59.688 5.324 1 97.88 923 TYR B CA 1
ATOM 15986 C C . TYR B 1 923 ? 17.719 -61.031 5.02 1 97.88 923 TYR B C 1
ATOM 15988 O O . TYR B 1 923 ? 18.156 -62.062 5.52 1 97.88 923 TYR B O 1
ATOM 15996 N N . LEU B 1 924 ? 16.734 -61.062 4.219 1 97.88 924 LEU B N 1
ATOM 15997 C CA . LEU B 1 924 ? 16.031 -62.281 3.838 1 97.88 924 LEU B CA 1
ATOM 15998 C C . LEU B 1 924 ? 16.953 -63.219 3.051 1 97.88 924 LEU B C 1
ATOM 16000 O O . LEU B 1 924 ? 16.906 -64.438 3.232 1 97.88 924 LEU B O 1
ATOM 16004 N N . LEU B 1 925 ? 17.719 -62.625 2.195 1 98.44 925 LEU B N 1
ATOM 16005 C CA . LEU B 1 925 ? 18.688 -63.406 1.448 1 98.44 925 LEU B CA 1
ATOM 16006 C C . LEU B 1 925 ? 19.719 -64.062 2.385 1 98.44 925 LEU B C 1
ATOM 16008 O O . LEU B 1 925 ? 20 -65.25 2.281 1 98.44 925 LEU B O 1
ATOM 16012 N N . ALA B 1 926 ? 20.203 -63.281 3.32 1 98.19 926 ALA B N 1
ATOM 16013 C CA . ALA B 1 926 ? 21.188 -63.781 4.27 1 98.19 926 ALA B CA 1
ATOM 16014 C C . ALA B 1 926 ? 20.641 -64.938 5.086 1 98.19 926 ALA B C 1
ATOM 16016 O O . ALA B 1 926 ? 21.297 -66 5.219 1 98.19 926 ALA B O 1
ATOM 16017 N N . LEU B 1 927 ? 19.5 -64.812 5.625 1 97.69 927 LEU B N 1
ATOM 16018 C CA . LEU B 1 927 ? 18.875 -65.875 6.43 1 97.69 927 LEU B CA 1
ATOM 16019 C C . LEU B 1 927 ? 18.656 -67.125 5.602 1 97.69 927 LEU B C 1
ATOM 16021 O O . LEU B 1 927 ? 18.875 -68.25 6.082 1 97.69 927 LEU B O 1
ATOM 16025 N N . SER B 1 928 ? 18.188 -66.938 4.391 1 98.31 928 SER B N 1
ATOM 16026 C CA . SER B 1 928 ? 17.891 -68.062 3.529 1 98.31 928 SER B CA 1
ATOM 16027 C C . SER B 1 928 ? 19.156 -68.875 3.166 1 98.31 928 SER B C 1
ATOM 16029 O O . SER B 1 928 ? 19.172 -70.125 3.219 1 98.31 928 SER B O 1
ATOM 16031 N N . TYR B 1 929 ? 20.141 -68.125 2.844 1 98.12 929 TYR B N 1
ATOM 16032 C CA . TYR B 1 929 ? 21.406 -68.812 2.52 1 98.12 929 TYR B CA 1
ATOM 16033 C C . TYR B 1 929 ? 22.016 -69.438 3.754 1 98.12 929 TYR B C 1
ATOM 16035 O O . TYR B 1 929 ? 22.625 -70.5 3.662 1 98.12 929 TYR B O 1
ATOM 16043 N N . GLU B 1 930 ? 21.859 -68.812 4.844 1 97.19 930 GLU B N 1
ATOM 16044 C CA . GLU B 1 930 ? 22.344 -69.375 6.09 1 97.19 930 GLU B CA 1
ATOM 16045 C C . GLU B 1 930 ? 21.656 -70.75 6.363 1 97.19 930 GLU B C 1
ATOM 16047 O O . GLU B 1 930 ? 22.328 -71.75 6.68 1 97.19 930 GLU B O 1
ATOM 16052 N N . LYS B 1 931 ? 20.422 -70.812 6.211 1 97.19 931 LYS B N 1
ATOM 16053 C CA . LYS B 1 931 ? 19.656 -72.062 6.473 1 97.19 931 LYS B CA 1
ATOM 16054 C C . LYS B 1 931 ? 19.922 -73.125 5.414 1 97.19 931 LYS B C 1
ATOM 16056 O O . LYS B 1 931 ? 19.797 -74.312 5.688 1 97.19 931 LYS B O 1
ATOM 16061 N N . LYS B 1 932 ? 20.359 -72.625 4.25 1 95.94 932 LYS B N 1
ATOM 16062 C CA . LYS B 1 932 ? 20.703 -73.562 3.18 1 95.94 932 LYS B CA 1
ATOM 16063 C C . LYS B 1 932 ? 22.109 -74.125 3.371 1 95.94 932 LYS B C 1
ATOM 16065 O O . LYS B 1 932 ? 22.531 -75.062 2.648 1 95.94 932 LYS B O 1
ATOM 16070 N N . GLY B 1 933 ? 22.844 -73.5 4.363 1 95 933 GLY B N 1
ATOM 16071 C CA . GLY B 1 933 ? 24.188 -73.938 4.652 1 95 933 GLY B CA 1
ATOM 16072 C C . GLY B 1 933 ? 25.25 -73.25 3.834 1 95 933 GLY B C 1
ATOM 16073 O O . GLY B 1 933 ? 26.422 -73.625 3.889 1 95 933 GLY B O 1
ATOM 16074 N N . GLU B 1 934 ? 24.797 -72.312 3.086 1 96.94 934 GLU B N 1
ATOM 16075 C CA . GLU B 1 934 ? 25.734 -71.5 2.312 1 96.94 934 GLU B CA 1
ATOM 16076 C C . GLU B 1 934 ? 26.219 -70.25 3.121 1 96.94 934 GLU B C 1
ATOM 16078 O O . GLU B 1 934 ? 25.906 -69.125 2.783 1 96.94 934 GLU B O 1
ATOM 16083 N N . GLN B 1 935 ? 27.062 -70.5 3.994 1 96 935 GLN B N 1
ATOM 16084 C CA . GLN B 1 935 ? 27.438 -69.562 5.035 1 96 935 GLN B CA 1
ATOM 16085 C C . GLN B 1 935 ? 28.234 -68.375 4.453 1 96 935 GLN B C 1
ATOM 16087 O O . GLN B 1 935 ? 28.094 -67.25 4.906 1 96 935 GLN B O 1
ATOM 16092 N N . GLU B 1 936 ? 28.969 -68.688 3.43 1 96.56 936 GLU B N 1
ATOM 16093 C CA . GLU B 1 936 ? 29.781 -67.625 2.84 1 96.56 936 GLU B CA 1
ATOM 16094 C C . GLU B 1 936 ? 28.906 -66.562 2.119 1 96.56 936 GLU B C 1
ATOM 16096 O O . GLU B 1 936 ? 29.125 -65.375 2.246 1 96.56 936 GLU B O 1
ATOM 16101 N N . ILE B 1 937 ? 28.016 -67.125 1.406 1 97.62 937 ILE B N 1
ATOM 16102 C CA . ILE B 1 937 ? 27.094 -66.25 0.7 1 97.62 937 ILE B CA 1
ATOM 16103 C C . ILE B 1 937 ? 26.25 -65.438 1.707 1 97.62 937 ILE B C 1
ATOM 16105 O O . ILE B 1 937 ? 26 -64.25 1.535 1 97.62 937 ILE B O 1
ATOM 16109 N N . ALA B 1 938 ? 25.734 -66.125 2.73 1 97.62 938 ALA B N 1
ATOM 16110 C CA . ALA B 1 938 ? 24.969 -65.5 3.795 1 97.62 938 ALA B CA 1
ATOM 16111 C C . ALA B 1 938 ? 25.75 -64.312 4.426 1 97.62 938 ALA B C 1
ATOM 16113 O O . ALA B 1 938 ? 25.203 -63.25 4.66 1 97.62 938 ALA B O 1
ATOM 16114 N N . ARG B 1 939 ? 27 -64.562 4.664 1 96.88 939 ARG B N 1
ATOM 16115 C CA . ARG B 1 939 ? 27.859 -63.562 5.297 1 96.88 939 ARG B CA 1
ATOM 16116 C C . ARG B 1 939 ? 28 -62.344 4.414 1 96.88 939 ARG B C 1
ATOM 16118 O O . ARG B 1 939 ? 28.047 -61.219 4.914 1 96.88 939 ARG B O 1
ATOM 16125 N N . LYS B 1 940 ? 28.078 -62.531 3.176 1 97.44 940 LYS B N 1
ATOM 16126 C CA . LYS B 1 940 ? 28.188 -61.438 2.244 1 97.44 940 LYS B CA 1
ATOM 16127 C C . LYS B 1 940 ? 26.984 -60.5 2.367 1 97.44 940 LYS B C 1
ATOM 16129 O O . LYS B 1 940 ? 27.141 -59.281 2.396 1 97.44 940 LYS B O 1
ATOM 16134 N N . TYR B 1 941 ? 25.812 -61 2.389 1 97.94 941 TYR B N 1
ATOM 16135 C CA . TYR B 1 941 ? 24.609 -60.188 2.506 1 97.94 941 TYR B CA 1
ATOM 16136 C C . TYR B 1 941 ? 24.516 -59.531 3.879 1 97.94 941 TYR B C 1
ATOM 16138 O O . TYR B 1 941 ? 24.047 -58.406 4.004 1 97.94 941 TYR B O 1
ATOM 16146 N N . PHE B 1 942 ? 24.906 -60.219 4.945 1 97.62 942 PHE B N 1
ATOM 16147 C CA . PHE B 1 942 ? 24.969 -59.594 6.266 1 97.62 942 PHE B CA 1
ATOM 16148 C C . PHE B 1 942 ? 25.953 -58.438 6.266 1 97.62 942 PHE B C 1
ATOM 16150 O O . PHE B 1 942 ? 25.688 -57.375 6.863 1 97.62 942 PHE B O 1
ATOM 16157 N N . ASP B 1 943 ? 27.031 -58.562 5.559 1 96.94 943 ASP B N 1
ATOM 16158 C CA . ASP B 1 943 ? 28.047 -57.5 5.484 1 96.94 943 ASP B CA 1
ATOM 16159 C C . ASP B 1 943 ? 27.5 -56.281 4.758 1 96.94 943 ASP B C 1
ATOM 16161 O O . ASP B 1 943 ? 27.844 -55.125 5.102 1 96.94 943 ASP B O 1
ATOM 16165 N N . GLU B 1 944 ? 26.719 -56.5 3.746 1 96.81 944 GLU B N 1
ATOM 16166 C CA . GLU B 1 944 ? 26.078 -55.375 3.043 1 96.81 944 GLU B CA 1
ATOM 16167 C C . GLU B 1 944 ? 25.172 -54.594 3.975 1 96.81 944 GLU B C 1
ATOM 16169 O O . GLU B 1 944 ? 25.062 -53.375 3.859 1 96.81 944 GLU B O 1
ATOM 16174 N N . ILE B 1 945 ? 24.469 -55.25 4.836 1 97.31 945 ILE B N 1
ATOM 16175 C CA . ILE B 1 945 ? 23.594 -54.594 5.809 1 97.31 945 ILE B CA 1
ATOM 16176 C C . ILE B 1 945 ? 24.438 -53.844 6.836 1 97.31 945 ILE B C 1
ATOM 16178 O O . ILE B 1 945 ? 24.141 -52.688 7.184 1 97.31 945 ILE B O 1
ATOM 16182 N N . ILE B 1 946 ? 25.484 -54.5 7.289 1 95.56 946 ILE B N 1
ATOM 16183 C CA . ILE B 1 946 ? 26.375 -53.938 8.305 1 95.56 946 ILE B CA 1
ATOM 16184 C C . ILE B 1 946 ? 27.031 -52.656 7.773 1 95.56 946 ILE B C 1
ATOM 16186 O O . ILE B 1 946 ? 27.172 -51.656 8.508 1 95.56 946 ILE B O 1
ATOM 16190 N N . THR B 1 947 ? 27.344 -52.562 6.512 1 94.25 947 THR B N 1
ATOM 16191 C CA . THR B 1 947 ? 28.125 -51.469 5.953 1 94.25 947 THR B CA 1
ATOM 16192 C C . THR B 1 947 ? 27.234 -50.438 5.289 1 94.25 947 THR B C 1
ATOM 16194 O O . THR B 1 947 ? 27.719 -49.438 4.742 1 94.25 947 THR B O 1
ATOM 16197 N N . HIS B 1 948 ? 25.938 -50.625 5.297 1 94.69 948 HIS B N 1
ATOM 16198 C CA . HIS B 1 948 ? 25 -49.688 4.664 1 94.69 948 HIS B CA 1
ATOM 16199 C C . HIS B 1 948 ? 25.156 -48.281 5.242 1 94.69 948 HIS B C 1
ATOM 16201 O O . HIS B 1 948 ? 25.25 -48.125 6.461 1 94.69 948 HIS B O 1
ATOM 16207 N N . GLN B 1 949 ? 25.25 -47.219 4.336 1 89.75 949 GLN B N 1
ATOM 16208 C CA . GLN B 1 949 ? 25.219 -45.812 4.707 1 89.75 949 GLN B CA 1
ATOM 16209 C C . GLN B 1 949 ? 24.203 -45.031 3.871 1 89.75 949 GLN B C 1
ATOM 16211 O O . GLN B 1 949 ? 24.297 -45 2.645 1 89.75 949 GLN B O 1
ATOM 16216 N N . THR B 1 950 ? 23.172 -44.5 4.543 1 89.5 950 THR B N 1
ATOM 16217 C CA . THR B 1 950 ? 22.219 -43.625 3.85 1 89.5 950 THR B CA 1
ATOM 16218 C C . THR B 1 950 ? 22.891 -42.312 3.432 1 89.5 950 THR B C 1
ATOM 16220 O O . THR B 1 950 ? 23.469 -41.625 4.266 1 89.5 950 THR B O 1
ATOM 16223 N N . PRO B 1 951 ? 22.781 -42.031 2.164 1 86.06 951 PRO B N 1
ATOM 16224 C CA . PRO B 1 951 ? 23.391 -40.75 1.727 1 86.06 951 PRO B CA 1
ATOM 16225 C C . PRO B 1 951 ? 22.781 -39.531 2.432 1 86.06 951 PRO B C 1
ATOM 16227 O O . PRO B 1 951 ? 21.609 -39.562 2.807 1 86.06 951 PRO B O 1
ATOM 16230 N N . LYS B 1 952 ? 23.531 -38.312 2.416 1 75.12 952 LYS B N 1
ATOM 16231 C CA . LYS B 1 952 ? 23.156 -37.125 3.15 1 75.12 952 LYS B CA 1
ATOM 16232 C C . LYS B 1 952 ? 21.906 -36.469 2.545 1 75.12 952 LYS B C 1
ATOM 16234 O O . LYS B 1 952 ? 21.172 -35.75 3.236 1 75.12 952 LYS B O 1
ATOM 16239 N N . TYR B 1 953 ? 21.734 -36.75 1.304 1 78.31 953 TYR B N 1
ATOM 16240 C CA . TYR B 1 953 ? 20.625 -36.062 0.627 1 78.31 953 TYR B CA 1
ATOM 16241 C C . TYR B 1 953 ? 19.344 -36.906 0.761 1 78.31 953 TYR B C 1
ATOM 16243 O O . TYR B 1 953 ? 18.297 -36.5 0.223 1 78.31 953 TYR B O 1
ATOM 16251 N N . LEU B 1 954 ? 19.328 -38 1.452 1 82.94 954 LEU B N 1
ATOM 16252 C CA . LEU B 1 954 ? 18.156 -38.812 1.729 1 82.94 954 LEU B CA 1
ATOM 16253 C C . LEU B 1 954 ? 17.922 -38.938 3.229 1 82.94 954 LEU B C 1
ATOM 16255 O O . LEU B 1 954 ? 18.828 -38.719 4.027 1 82.94 954 LEU B O 1
ATOM 16259 N N . ASN B 1 955 ? 16.703 -39.344 3.541 1 84.06 955 ASN B N 1
ATOM 16260 C CA . ASN B 1 955 ? 16.344 -39.594 4.934 1 84.06 955 ASN B CA 1
ATOM 16261 C C . ASN B 1 955 ? 16.547 -41.062 5.32 1 84.06 955 ASN B C 1
ATOM 16263 O O . ASN B 1 955 ? 16.266 -41.938 4.523 1 84.06 955 ASN B O 1
ATOM 16267 N N . GLU B 1 956 ? 17.016 -41.188 6.516 1 89.19 956 GLU B N 1
ATOM 16268 C CA . GLU B 1 956 ? 17.125 -42.562 7.055 1 89.19 956 GLU B CA 1
ATOM 16269 C C . GLU B 1 956 ? 15.742 -43.156 7.32 1 89.19 956 GLU B C 1
ATOM 16271 O O . GLU B 1 956 ? 14.789 -42.406 7.602 1 89.19 956 GLU B O 1
ATOM 16276 N N . SER B 1 957 ? 15.648 -44.5 7.129 1 92.25 957 SER B N 1
ATOM 16277 C CA . SER B 1 957 ? 14.367 -45.188 7.277 1 92.25 957 SER B CA 1
ATOM 16278 C C . SER B 1 957 ? 14.359 -46.094 8.484 1 92.25 957 SER B C 1
ATOM 16280 O O . SER B 1 957 ? 15.352 -46.188 9.211 1 92.25 957 SER B O 1
ATOM 16282 N N . SER B 1 958 ? 13.25 -46.844 8.734 1 93.94 958 SER B N 1
ATOM 16283 C CA . SER B 1 958 ? 13.078 -47.781 9.828 1 93.94 958 SER B CA 1
ATOM 16284 C C . SER B 1 958 ? 13.969 -49 9.641 1 93.94 958 SER B C 1
ATOM 16286 O O . SER B 1 958 ? 14.195 -49.75 10.578 1 93.94 958 SER B O 1
ATOM 16288 N N . LYS B 1 959 ? 14.484 -49.188 8.547 1 95.88 959 LYS B N 1
ATOM 16289 C CA . LYS B 1 959 ? 15.344 -50.344 8.242 1 95.88 959 LYS B CA 1
ATOM 16290 C C . LYS B 1 959 ? 16.672 -50.219 8.977 1 95.88 959 LYS B C 1
ATOM 16292 O O . LYS B 1 959 ? 17.422 -51.219 9.062 1 95.88 959 LYS B O 1
ATOM 16297 N N . LEU B 1 960 ? 16.906 -49.062 9.484 1 94.94 960 LEU B N 1
ATOM 16298 C CA . LEU B 1 960 ? 18.031 -48.906 10.391 1 94.94 960 LEU B CA 1
ATOM 16299 C C . LEU B 1 960 ? 18.016 -49.969 11.484 1 94.94 960 LEU B C 1
ATOM 16301 O O . LEU B 1 960 ? 19.062 -50.438 11.922 1 94.94 960 LEU B O 1
ATOM 16305 N N . TYR B 1 961 ? 16.891 -50.406 11.984 1 95.12 961 TYR B N 1
ATOM 16306 C CA . TYR B 1 961 ? 16.781 -51.406 13.023 1 95.12 961 TYR B CA 1
ATOM 16307 C C . TYR B 1 961 ? 17.375 -52.75 12.562 1 95.12 961 TYR B C 1
ATOM 16309 O O . TYR B 1 961 ? 18.016 -53.438 13.352 1 95.12 961 TYR B O 1
ATOM 16317 N N . LEU B 1 962 ? 17.156 -53.125 11.32 1 96.38 962 LEU B N 1
ATOM 16318 C CA . LEU B 1 962 ? 17.719 -54.344 10.781 1 96.38 962 LEU B CA 1
ATOM 16319 C C . LEU B 1 962 ? 19.25 -54.312 10.812 1 96.38 962 LEU B C 1
ATOM 16321 O O . LEU B 1 962 ? 19.891 -55.344 11.055 1 96.38 962 LEU B O 1
ATOM 16325 N N . GLN B 1 963 ? 19.734 -53.156 10.516 1 96.44 963 GLN B N 1
ATOM 16326 C CA . GLN B 1 963 ? 21.188 -53 10.602 1 96.44 963 GLN B CA 1
ATOM 16327 C C . GLN B 1 963 ? 21.672 -53.219 12.031 1 96.44 963 GLN B C 1
ATOM 16329 O O . GLN B 1 963 ? 22.688 -53.875 12.25 1 96.44 963 GLN B O 1
ATOM 16334 N N . LEU B 1 964 ? 21.031 -52.719 13 1 95.38 964 LEU B N 1
ATOM 16335 C CA . LEU B 1 964 ? 21.391 -52.875 14.406 1 95.38 964 LEU B CA 1
ATOM 16336 C C . LEU B 1 964 ? 21.281 -54.344 14.812 1 95.38 964 LEU B C 1
ATOM 16338 O O . LEU B 1 964 ? 22.141 -54.844 15.547 1 95.38 964 LEU B O 1
ATOM 16342 N N . VAL B 1 965 ? 20.281 -55.062 14.383 1 95.56 965 VAL B N 1
ATOM 16343 C CA . VAL B 1 965 ? 20.062 -56.469 14.688 1 95.56 965 VAL B CA 1
ATOM 16344 C C . VAL B 1 965 ? 21.234 -57.312 14.164 1 95.56 965 VAL B C 1
ATOM 16346 O O . VAL B 1 965 ? 21.734 -58.219 14.852 1 95.56 965 VAL B O 1
ATOM 16349 N N . VAL B 1 966 ? 21.641 -57.062 12.961 1 96.75 966 VAL B N 1
ATOM 16350 C CA . VAL B 1 966 ? 22.703 -57.844 12.336 1 96.75 966 VAL B CA 1
ATOM 16351 C C . VAL B 1 966 ? 24.031 -57.531 13.039 1 96.75 966 VAL B C 1
ATOM 16353 O O . VAL B 1 966 ? 24.859 -58.438 13.227 1 96.75 966 VAL B O 1
ATOM 16356 N N . LEU B 1 967 ? 24.25 -56.281 13.391 1 96.06 967 LEU B N 1
ATOM 16357 C CA . LEU B 1 967 ? 25.438 -55.906 14.148 1 96.06 967 LEU B CA 1
ATOM 16358 C C . LEU B 1 967 ? 25.484 -56.656 15.477 1 96.06 967 LEU B C 1
ATOM 16360 O O . LEU B 1 967 ? 26.547 -57.125 15.906 1 96.06 967 LEU B O 1
ATOM 16364 N N . GLU B 1 968 ? 24.391 -56.844 16.109 1 94.88 968 GLU B N 1
ATOM 16365 C CA . GLU B 1 968 ? 24.328 -57.594 17.359 1 94.88 968 GLU B CA 1
ATOM 16366 C C . GLU B 1 968 ? 24.609 -59.062 17.125 1 94.88 968 GLU B C 1
ATOM 16368 O O . GLU B 1 968 ? 25.297 -59.719 17.922 1 94.88 968 GLU B O 1
ATOM 16373 N N . LYS B 1 969 ? 23.984 -59.656 16.125 1 94.56 969 LYS B N 1
ATOM 16374 C CA . LYS B 1 969 ? 24.172 -61.031 15.773 1 94.56 969 LYS B CA 1
ATOM 16375 C C . LYS B 1 969 ? 25.641 -61.406 15.672 1 94.56 969 LYS B C 1
ATOM 16377 O O . LYS B 1 969 ? 26.047 -62.5 16.094 1 94.56 969 LYS B O 1
ATOM 16382 N N . PHE B 1 970 ? 26.453 -60.5 15.227 1 95.62 970 PHE B N 1
ATOM 16383 C CA . PHE B 1 970 ? 27.859 -60.781 15 1 95.62 970 PHE B CA 1
ATOM 16384 C C . PHE B 1 970 ? 28.719 -60.125 16.078 1 95.62 970 PHE B C 1
ATOM 16386 O O . PHE B 1 970 ? 29.938 -59.969 15.891 1 95.62 970 PHE B O 1
ATOM 16393 N N . SER B 1 971 ? 28.094 -59.562 17.125 1 93.06 971 SER B N 1
ATOM 16394 C CA . SER B 1 971 ? 28.734 -59 18.312 1 93.06 971 SER B CA 1
ATOM 16395 C C . SER B 1 971 ? 29.641 -57.844 17.969 1 93.06 971 SER B C 1
ATOM 16397 O O . SER B 1 971 ? 30.781 -57.75 18.422 1 93.06 971 SER B O 1
ATOM 16399 N N . ARG B 1 972 ? 29.109 -57.031 17.047 1 93.81 972 ARG B N 1
ATOM 16400 C CA . ARG B 1 972 ? 29.828 -55.844 16.641 1 93.81 972 ARG B CA 1
ATOM 16401 C C . ARG B 1 972 ? 29.422 -54.625 17.5 1 93.81 972 ARG B C 1
ATOM 16403 O O . ARG B 1 972 ? 28.969 -53.625 16.969 1 93.81 972 ARG B O 1
ATOM 16410 N N . ASN B 1 973 ? 29.688 -54.625 18.703 1 91.94 973 ASN B N 1
ATOM 16411 C CA . ASN B 1 973 ? 29.203 -53.656 19.688 1 91.94 973 ASN B CA 1
ATOM 16412 C C . ASN B 1 973 ? 29.812 -52.281 19.453 1 91.94 973 ASN B C 1
ATOM 16414 O O . ASN B 1 973 ? 29.156 -51.281 19.656 1 91.94 973 ASN B O 1
ATOM 16418 N N . GLU B 1 974 ? 31 -52.219 19.016 1 92.5 974 GLU B N 1
ATOM 16419 C CA . GLU B 1 974 ? 31.641 -50.938 18.75 1 92.5 974 GLU B CA 1
ATOM 16420 C C . GLU B 1 974 ? 30.984 -50.219 17.578 1 92.5 974 GLU B C 1
ATOM 16422 O O . GLU B 1 974 ? 30.781 -49 17.641 1 92.5 974 GLU B O 1
ATOM 16427 N N . GLN B 1 975 ? 30.672 -50.938 16.656 1 93.12 975 GLN B N 1
ATOM 16428 C CA . GLN B 1 975 ? 30.016 -50.344 15.484 1 93.12 975 GLN B CA 1
ATOM 16429 C C . GLN B 1 975 ? 28.609 -49.844 15.828 1 93.12 975 GLN B C 1
ATOM 16431 O O . GLN B 1 975 ? 28.141 -48.875 15.266 1 93.12 975 GLN B O 1
ATOM 16436 N N . ILE B 1 976 ? 27.953 -50.5 16.625 1 93.5 976 ILE B N 1
ATOM 16437 C CA . ILE B 1 976 ? 26.641 -50.094 17.094 1 93.5 976 ILE B CA 1
ATOM 16438 C C . ILE B 1 976 ? 26.734 -48.75 17.812 1 93.5 976 ILE B C 1
ATOM 16440 O O . ILE B 1 976 ? 25.953 -47.812 17.547 1 93.5 976 ILE B O 1
ATOM 16444 N N . GLN B 1 977 ? 27.719 -48.625 18.641 1 91 977 GLN B N 1
ATOM 16445 C CA . GLN B 1 977 ? 27.922 -47.406 19.391 1 91 977 GLN B CA 1
ATOM 16446 C C . GLN B 1 977 ? 28.266 -46.25 18.453 1 91 977 GLN B C 1
ATOM 16448 O O . GLN B 1 977 ? 27.766 -45.125 18.625 1 91 977 GLN B O 1
ATOM 16453 N N . GLU B 1 978 ? 29 -46.531 17.547 1 91.25 978 GLU B N 1
ATOM 16454 C CA . GLU B 1 978 ? 29.375 -45.5 16.578 1 91.25 978 GLU B CA 1
ATOM 16455 C C . GLU B 1 978 ? 28.172 -45.031 15.766 1 91.25 978 GLU B C 1
ATOM 16457 O O . GLU B 1 978 ? 28.016 -43.844 15.508 1 91.25 978 GLU B O 1
ATOM 16462 N N . LEU B 1 979 ? 27.469 -45.938 15.398 1 89.44 979 LEU B N 1
ATOM 16463 C CA . LEU B 1 979 ? 26.281 -45.625 14.617 1 89.44 979 LEU B CA 1
ATOM 16464 C C . LEU B 1 979 ?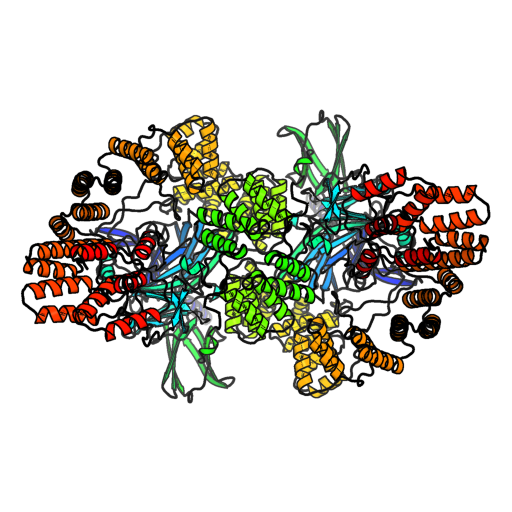 25.281 -44.812 15.438 1 89.44 979 LEU B C 1
ATOM 16466 O O . LEU B 1 979 ? 24.703 -43.844 14.953 1 89.44 979 LEU B O 1
ATOM 16470 N N . LEU B 1 980 ? 25.031 -45.188 16.578 1 88.12 980 LEU B N 1
ATOM 16471 C CA . LEU B 1 980 ? 24.109 -44.469 17.469 1 88.12 980 LEU B CA 1
ATOM 16472 C C . LEU B 1 980 ? 24.625 -43.094 17.797 1 88.12 980 LEU B C 1
ATOM 16474 O O . LEU B 1 980 ? 23.844 -42.156 17.922 1 88.12 980 LEU B O 1
ATOM 16478 N N . GLN B 1 981 ? 25.875 -42.906 17.906 1 86.81 981 GLN B N 1
ATOM 16479 C CA . GLN B 1 981 ? 26.484 -41.625 18.141 1 86.81 981 GLN B CA 1
ATOM 16480 C C . GLN B 1 981 ? 26.312 -40.688 16.938 1 86.81 981 GLN B C 1
ATOM 16482 O O . GLN B 1 981 ? 26.031 -39.5 17.094 1 86.81 981 GLN B O 1
ATOM 16487 N N . LYS B 1 982 ? 26.484 -41.219 15.852 1 84.69 982 LYS B N 1
ATOM 16488 C CA . LYS B 1 982 ? 26.281 -40.469 14.625 1 84.69 982 LYS B CA 1
ATOM 16489 C C . LYS B 1 982 ? 24.844 -39.969 14.531 1 84.69 982 LYS B C 1
ATOM 16491 O O . LYS B 1 982 ? 24.609 -38.812 14.156 1 84.69 982 LYS B O 1
ATOM 16496 N N . ILE B 1 983 ? 23.953 -40.781 14.766 1 84.31 983 ILE B N 1
ATOM 16497 C CA . ILE B 1 983 ? 22.531 -40.438 14.719 1 84.31 983 ILE B CA 1
ATOM 16498 C C . ILE B 1 983 ? 22.219 -39.344 15.75 1 84.31 983 ILE B C 1
ATOM 16500 O O . ILE B 1 983 ? 21.453 -38.438 15.477 1 84.31 983 ILE B O 1
ATOM 16504 N N . SER B 1 984 ? 22.781 -39.438 16.875 1 78.88 984 SER B N 1
ATOM 16505 C CA . SER B 1 984 ? 22.547 -38.469 17.953 1 78.88 984 SER B CA 1
ATOM 16506 C C . SER B 1 984 ? 23.109 -37.094 17.594 1 78.88 984 SER B C 1
ATOM 16508 O O . SER B 1 984 ? 22.594 -36.062 18.062 1 78.88 984 SER B O 1
ATOM 16510 N N . ASN B 1 985 ? 24.094 -37.094 16.828 1 74.12 985 ASN B N 1
ATOM 16511 C CA . ASN B 1 985 ? 24.766 -35.844 16.469 1 74.12 985 ASN B CA 1
ATOM 16512 C C . ASN B 1 985 ? 24.047 -35.125 15.32 1 74.12 985 ASN B C 1
ATOM 16514 O O . ASN B 1 985 ? 24.312 -33.969 15.031 1 74.12 985 ASN B O 1
ATOM 16518 N N . GLU B 1 986 ? 23.281 -35.812 14.711 1 66.44 986 GLU B N 1
ATOM 16519 C CA . GLU B 1 986 ? 22.516 -35.219 13.625 1 66.44 986 GLU B CA 1
ATOM 16520 C C . GLU B 1 986 ? 21.094 -34.875 14.07 1 66.44 986 GLU B C 1
ATOM 16522 O O . GLU B 1 986 ? 20.234 -35.75 14.125 1 66.44 986 GLU B O 1
ATOM 16527 N N . PRO B 1 987 ? 21.094 -33.656 14.641 1 61.38 987 PRO B N 1
ATOM 16528 C CA . PRO B 1 987 ? 19.781 -33.25 15.148 1 61.38 987 PRO B CA 1
ATOM 16529 C C . PRO B 1 987 ? 18.703 -33.281 14.07 1 61.38 987 PRO B C 1
ATOM 16531 O O . PRO B 1 987 ? 18.938 -32.844 12.938 1 61.38 987 PRO B O 1
ATOM 16534 N N . GLY B 1 988 ? 17.703 -34.375 14.078 1 65.62 988 GLY B N 1
ATOM 16535 C CA . GLY B 1 988 ? 16.609 -34.281 13.141 1 65.62 988 GLY B CA 1
ATOM 16536 C C . GLY B 1 988 ? 15.289 -34.781 13.695 1 65.62 988 GLY B C 1
ATOM 16537 O O . GLY B 1 988 ? 15.25 -35.312 14.805 1 65.62 988 GLY B O 1
ATOM 16538 N N . ASP B 1 989 ? 14.211 -34.375 13.148 1 72.81 989 ASP B N 1
ATOM 16539 C CA . ASP B 1 989 ? 12.852 -34.75 13.539 1 72.81 989 ASP B CA 1
ATOM 16540 C C . ASP B 1 989 ? 12.375 -35.969 12.789 1 72.81 989 ASP B C 1
ATOM 16542 O O . ASP B 1 989 ? 11.195 -36.094 12.461 1 72.81 989 ASP B O 1
ATOM 16546 N N . ASN B 1 990 ? 13.328 -36.969 12.617 1 86.31 990 ASN B N 1
ATOM 16547 C CA . ASN B 1 990 ? 12.953 -38.188 11.922 1 86.31 990 ASN B CA 1
ATOM 16548 C C . ASN B 1 990 ? 12.445 -39.25 12.898 1 86.31 990 ASN B C 1
ATOM 16550 O O . ASN B 1 990 ? 13.242 -39.938 13.555 1 86.31 990 ASN B O 1
ATOM 16554 N N . LYS B 1 991 ? 11.25 -39.469 12.938 1 87.81 991 LYS B N 1
ATOM 16555 C CA . LYS B 1 991 ? 10.602 -40.344 13.906 1 87.81 991 LYS B CA 1
ATOM 16556 C C . LYS B 1 991 ? 10.93 -41.812 13.617 1 87.81 991 LYS B C 1
ATOM 16558 O O . LYS B 1 991 ? 10.898 -42.656 14.523 1 87.81 991 LYS B O 1
ATOM 16563 N N . TYR B 1 992 ? 11.289 -42.188 12.453 1 91.75 992 TYR B N 1
ATOM 16564 C CA . TYR B 1 992 ? 11.617 -43.562 12.117 1 91.75 992 TYR B CA 1
ATOM 16565 C C . TYR B 1 992 ? 12.961 -43.969 12.711 1 91.75 992 TYR B C 1
ATOM 16567 O O . TYR B 1 992 ? 13.141 -45.094 13.156 1 91.75 992 TYR B O 1
ATOM 16575 N N . VAL B 1 993 ? 13.891 -43.031 12.695 1 91.38 993 VAL B N 1
ATOM 16576 C CA . VAL B 1 993 ? 15.195 -43.25 13.312 1 91.38 993 VAL B CA 1
ATOM 16577 C C . VAL B 1 993 ? 15.039 -43.375 14.828 1 91.38 993 VAL B C 1
ATOM 16579 O O . VAL B 1 993 ? 15.633 -44.25 15.445 1 91.38 993 VAL B O 1
ATOM 16582 N N . GLU B 1 994 ? 14.234 -42.5 15.336 1 90.44 994 GLU B N 1
ATOM 16583 C CA . GLU B 1 994 ? 13.945 -42.562 16.766 1 90.44 994 GLU B CA 1
ATOM 16584 C C . GLU B 1 994 ? 13.352 -43.938 17.141 1 90.44 994 GLU B C 1
ATOM 16586 O O . GLU B 1 994 ? 13.703 -44.5 18.172 1 90.44 994 GLU B O 1
ATOM 16591 N N . TRP B 1 995 ? 12.477 -44.375 16.375 1 93.19 995 TRP B N 1
ATOM 16592 C CA . TRP B 1 995 ? 11.836 -45.688 16.594 1 93.19 995 TRP B CA 1
ATOM 16593 C C . TRP B 1 995 ? 12.867 -46.812 16.562 1 93.19 995 TRP B C 1
ATOM 16595 O O . TRP B 1 995 ? 12.875 -47.656 17.453 1 93.19 995 TRP B O 1
ATOM 16605 N N . ALA B 1 996 ? 13.734 -46.875 15.578 1 93.75 996 ALA B N 1
ATOM 16606 C CA . ALA B 1 996 ? 14.727 -47.938 15.422 1 93.75 996 ALA B CA 1
ATOM 16607 C C . ALA B 1 996 ? 15.664 -48 16.625 1 93.75 996 ALA B C 1
ATOM 16609 O O . ALA B 1 996 ? 16 -49.062 17.109 1 93.75 996 ALA B O 1
ATOM 16610 N N . VAL B 1 997 ? 16.047 -46.812 17.078 1 91.62 997 VAL B N 1
ATOM 16611 C CA . VAL B 1 997 ? 16.953 -46.719 18.219 1 91.62 997 VAL B CA 1
ATOM 16612 C C . VAL B 1 997 ? 16.234 -47.188 19.484 1 91.62 997 VAL B C 1
ATOM 16614 O O . VAL B 1 997 ? 16.797 -47.938 20.281 1 91.62 997 VAL B O 1
ATOM 16617 N N . ALA B 1 998 ? 15.023 -46.719 19.625 1 92.31 998 ALA B N 1
ATOM 16618 C CA . ALA B 1 998 ? 14.242 -47.094 20.797 1 92.31 998 ALA B CA 1
ATOM 16619 C C . ALA B 1 998 ? 14.008 -48.625 20.812 1 92.31 998 ALA B C 1
ATOM 16621 O O . ALA B 1 998 ? 14.039 -49.25 21.875 1 92.31 998 ALA B O 1
ATOM 16622 N N . LYS B 1 999 ? 13.695 -49.219 19.766 1 92.19 999 LYS B N 1
ATOM 16623 C CA . LYS B 1 999 ? 13.422 -50.656 19.656 1 92.19 999 LYS B CA 1
ATOM 16624 C C . LYS B 1 999 ? 14.664 -51.469 20 1 92.19 999 LYS B C 1
ATOM 16626 O O . LYS B 1 999 ? 14.562 -52.531 20.594 1 92.19 999 LYS B O 1
ATOM 16631 N N . ASN B 1 1000 ? 15.789 -51 19.578 1 88.75 1000 ASN B N 1
ATOM 16632 C CA . ASN B 1 1000 ? 17.031 -51.688 19.859 1 88.75 1000 ASN B CA 1
ATOM 16633 C C . ASN B 1 1000 ? 17.406 -51.594 21.328 1 88.75 1000 ASN B C 1
ATOM 16635 O O . ASN B 1 1000 ? 18.047 -52.5 21.859 1 88.75 1000 ASN B O 1
ATOM 16639 N N . ARG B 1 1001 ? 17.156 -50.438 22.047 1 82.31 1001 ARG B N 1
ATOM 16640 C CA . ARG B 1 1001 ? 17.578 -50.188 23.422 1 82.31 1001 ARG B CA 1
ATOM 16641 C C . ARG B 1 1001 ? 16.453 -50.438 24.406 1 82.31 1001 ARG B C 1
ATOM 16643 O O . ARG B 1 1001 ? 16.5 -50.031 25.562 1 82.31 1001 ARG B O 1
ATOM 16650 N N . ILE B 1 1002 ? 15.461 -51.281 24.094 1 67.31 1002 ILE B N 1
ATOM 16651 C CA . ILE B 1 1002 ? 14.328 -51.625 24.938 1 67.31 1002 ILE B CA 1
ATOM 16652 C C . ILE B 1 1002 ? 13.609 -50.375 25.391 1 67.31 1002 ILE B C 1
ATOM 16654 O O . ILE B 1 1002 ? 13.289 -50.219 26.562 1 67.31 1002 ILE B O 1
ATOM 16658 N N . GLY B 1 1003 ? 13.594 -49.344 24.562 1 76.19 1003 GLY B N 1
ATOM 16659 C CA . GLY B 1 1003 ? 12.914 -48.094 24.891 1 76.19 1003 GLY B CA 1
ATOM 16660 C C . GLY B 1 1003 ? 11.461 -48.094 24.453 1 76.19 1003 GLY B C 1
ATOM 16661 O O . GLY B 1 1003 ? 10.859 -49.156 24.25 1 76.19 1003 GLY B O 1
ATOM 16662 N N . ASN B 1 1004 ? 10.812 -46.938 24.469 1 85 1004 ASN B N 1
ATOM 16663 C CA . ASN B 1 1004 ? 9.391 -46.688 24.219 1 85 1004 ASN B CA 1
ATOM 16664 C C . ASN B 1 1004 ? 9.078 -46.688 22.719 1 85 1004 ASN B C 1
ATOM 16666 O O . ASN B 1 1004 ? 8.469 -45.75 22.219 1 85 1004 ASN B O 1
ATOM 16670 N N . ALA B 1 1005 ? 9.461 -47.812 22 1 88.31 1005 ALA B N 1
ATOM 16671 C CA . ALA B 1 1005 ? 9.242 -47.906 20.562 1 88.31 1005 ALA B CA 1
ATOM 16672 C C . ALA B 1 1005 ? 7.754 -47.906 20.219 1 88.31 1005 ALA B C 1
ATOM 16674 O O . ALA B 1 1005 ? 7.348 -47.375 19.188 1 88.31 1005 ALA B O 1
ATOM 16675 N N . ASP B 1 1006 ? 6.941 -48.344 21.062 1 88.56 1006 ASP B N 1
ATOM 16676 C CA . ASP B 1 1006 ? 5.5 -48.406 20.828 1 88.56 1006 ASP B CA 1
ATOM 16677 C C . ASP B 1 1006 ? 4.875 -47.031 20.812 1 88.56 1006 ASP B C 1
ATOM 16679 O O . ASP B 1 1006 ? 3.957 -46.75 20.031 1 88.56 1006 ASP B O 1
ATOM 16683 N N . ILE B 1 1007 ? 5.348 -46.219 21.703 1 88.56 1007 ILE B N 1
ATOM 16684 C CA . ILE B 1 1007 ? 4.848 -44.875 21.766 1 88.56 1007 ILE B CA 1
ATOM 16685 C C . ILE B 1 1007 ? 5.211 -44.125 20.469 1 88.56 1007 ILE B C 1
ATOM 16687 O O . ILE B 1 1007 ? 4.387 -43.375 19.922 1 88.56 1007 ILE B O 1
ATOM 16691 N N . ILE B 1 1008 ? 6.34 -44.344 20.016 1 90.69 1008 ILE B N 1
ATOM 16692 C CA . ILE B 1 1008 ? 6.812 -43.688 18.797 1 90.69 1008 ILE B CA 1
ATOM 16693 C C . ILE B 1 1008 ? 6.047 -44.219 17.594 1 90.69 1008 ILE B C 1
ATOM 16695 O O . ILE B 1 1008 ? 5.738 -43.438 16.672 1 90.69 1008 ILE B O 1
ATOM 16699 N N . GLU B 1 1009 ? 5.852 -45.5 17.562 1 90.69 1009 GLU B N 1
ATOM 16700 C CA . GLU B 1 1009 ? 5.055 -46.094 16.5 1 90.69 1009 GLU B CA 1
ATOM 16701 C C . GLU B 1 1009 ? 3.688 -45.438 16.391 1 90.69 1009 GLU B C 1
ATOM 16703 O O . GLU B 1 1009 ? 3.232 -45.125 15.289 1 90.69 1009 GLU B O 1
ATOM 16708 N N . LYS B 1 1010 ? 3.08 -45.125 17.531 1 87.31 1010 LYS B N 1
ATOM 16709 C CA . LYS B 1 1010 ? 1.779 -44.469 17.562 1 87.31 1010 LYS B CA 1
ATOM 16710 C C . LYS B 1 1010 ? 1.875 -43.062 17.016 1 87.31 1010 LYS B C 1
ATOM 16712 O O . LYS B 1 1010 ? 0.947 -42.562 16.375 1 87.31 1010 LYS B O 1
ATOM 16717 N N . GLU B 1 1011 ? 2.891 -42.469 17.297 1 85.69 1011 GLU B N 1
ATOM 16718 C CA . GLU B 1 1011 ? 3.111 -41.094 16.812 1 85.69 1011 GLU B CA 1
ATOM 16719 C C . GLU B 1 1011 ? 3.273 -41.062 15.297 1 85.69 1011 GLU B C 1
ATOM 16721 O O . GLU B 1 1011 ? 2.773 -40.156 14.633 1 85.69 1011 GLU B O 1
ATOM 16726 N N . ILE B 1 1012 ? 3.986 -42 14.797 1 86.06 1012 ILE B N 1
ATOM 16727 C CA . ILE B 1 1012 ? 4.203 -42.094 13.359 1 86.06 1012 ILE B CA 1
ATOM 16728 C C . ILE B 1 1012 ? 2.865 -42.312 12.648 1 86.06 1012 ILE B C 1
ATOM 16730 O O . ILE B 1 1012 ? 2.559 -41.625 11.672 1 86.06 1012 ILE B O 1
ATOM 16734 N N . PHE B 1 1013 ? 2.113 -43.156 13.141 1 82.38 1013 PHE B N 1
ATOM 16735 C CA . PHE B 1 1013 ? 0.846 -43.469 12.492 1 82.38 1013 PHE B CA 1
ATOM 16736 C C . PHE B 1 1013 ? -0.164 -42.344 12.688 1 82.38 1013 PHE B C 1
ATOM 16738 O O . PHE B 1 1013 ? -1.061 -42.156 11.859 1 82.38 1013 PHE B O 1
ATOM 16745 N N . GLY B 1 1014 ? -0.02 -41.562 13.781 1 71.75 1014 GLY B N 1
ATOM 16746 C CA . GLY B 1 1014 ? -0.909 -40.438 14.062 1 71.75 1014 GLY B CA 1
ATOM 16747 C C . GLY B 1 1014 ? -0.554 -39.188 13.281 1 71.75 1014 GLY B C 1
ATOM 16748 O O . GLY B 1 1014 ? -1.342 -38.25 13.219 1 71.75 1014 GLY B O 1
ATOM 16749 N N . SER B 1 1015 ? 0.565 -39.062 12.836 1 66.56 1015 SER B N 1
ATOM 16750 C CA . SER B 1 1015 ? 1.011 -37.875 12.148 1 66.56 1015 SER B CA 1
ATOM 16751 C C . SER B 1 1015 ? 0.424 -37.781 10.75 1 66.56 1015 SER B C 1
ATOM 16753 O O . SER B 1 1015 ? 0.27 -38.781 10.07 1 66.56 1015 SER B O 1
ATOM 16755 N N . ASN B 1 1016 ? -0.54 -36.812 10.617 1 56.62 1016 ASN B N 1
ATOM 16756 C CA . ASN B 1 1016 ? -1.3 -36.5 9.414 1 56.62 1016 ASN B CA 1
ATOM 16757 C C . ASN B 1 1016 ? -0.385 -36.312 8.211 1 56.62 1016 ASN B C 1
ATOM 16759 O O . ASN B 1 1016 ? 0.488 -35.438 8.219 1 56.62 1016 ASN B O 1
ATOM 16763 N N . THR B 1 1017 ? -0.46 -37.344 7.305 1 56.78 1017 THR B N 1
ATOM 16764 C CA . THR B 1 1017 ? 0.345 -37.688 6.141 1 56.78 1017 THR B CA 1
ATOM 16765 C C . THR B 1 1017 ? 0.041 -36.75 4.969 1 56.78 1017 THR B C 1
ATOM 16767 O O . THR B 1 1017 ? 0.538 -36.969 3.859 1 56.78 1017 THR B O 1
ATOM 16770 N N . GLU B 1 1018 ? -0.812 -35.656 5.145 1 57.38 1018 GLU B N 1
ATOM 16771 C CA . GLU B 1 1018 ? -1.059 -35.062 3.834 1 57.38 1018 GLU B CA 1
ATOM 16772 C C . GLU B 1 1018 ? 0.1 -34.156 3.406 1 57.38 1018 GLU B C 1
ATOM 16774 O O . GLU B 1 1018 ? 0.511 -33.25 4.152 1 57.38 1018 GLU B O 1
ATOM 16779 N N . ILE B 1 1019 ? 0.759 -34.594 2.324 1 59.16 1019 ILE B N 1
ATOM 16780 C CA . ILE B 1 1019 ? 1.883 -33.844 1.761 1 59.16 1019 ILE B CA 1
ATOM 16781 C C . ILE B 1 1019 ? 1.374 -32.844 0.735 1 59.16 1019 ILE B C 1
ATOM 16783 O O . ILE B 1 1019 ? 0.609 -33.188 -0.166 1 59.16 1019 ILE B O 1
ATOM 16787 N N . GLN B 1 1020 ? 1.694 -31.672 0.944 1 60.12 1020 GLN B N 1
ATOM 16788 C CA . GLN B 1 1020 ? 1.346 -30.609 0.003 1 60.12 1020 GLN B CA 1
ATOM 16789 C C . GLN B 1 1020 ? 2.32 -30.578 -1.172 1 60.12 1020 GLN B C 1
ATOM 16791 O O . GLN B 1 1020 ? 3.426 -31.109 -1.085 1 60.12 1020 GLN B O 1
ATOM 16796 N N . ALA B 1 1021 ? 1.894 -29.969 -2.236 1 65.94 1021 ALA B N 1
ATOM 16797 C CA . ALA B 1 1021 ? 2.738 -29.844 -3.42 1 65.94 1021 ALA B CA 1
ATOM 16798 C C . ALA B 1 1021 ? 4.078 -29.203 -3.068 1 65.94 1021 ALA B C 1
ATOM 16800 O O . ALA B 1 1021 ? 4.133 -28.234 -2.301 1 65.94 1021 ALA B O 1
ATOM 16801 N N . TYR B 1 1022 ? 5.152 -29.734 -3.5 1 72.94 1022 TYR B N 1
ATOM 16802 C CA . TYR B 1 1022 ? 6.52 -29.234 -3.422 1 72.94 1022 TYR B CA 1
ATOM 16803 C C . TYR B 1 1022 ? 7.133 -29.531 -2.061 1 72.94 1022 TYR B C 1
ATOM 16805 O O . TYR B 1 1022 ? 8.328 -29.312 -1.85 1 72.94 1022 TYR B O 1
ATOM 16813 N N . ASP B 1 1023 ? 6.23 -30.062 -1.106 1 75.25 1023 ASP B N 1
ATOM 16814 C CA . ASP B 1 1023 ? 6.809 -30.375 0.195 1 75.25 1023 ASP B CA 1
ATOM 16815 C C . ASP B 1 1023 ? 7.531 -31.719 0.159 1 75.25 1023 ASP B C 1
ATOM 16817 O O . ASP B 1 1023 ? 7.137 -32.625 -0.579 1 75.25 1023 ASP B O 1
ATOM 16821 N N . THR B 1 1024 ? 8.609 -31.828 0.901 1 64.94 1024 THR B N 1
ATOM 16822 C CA . THR B 1 1024 ? 9.43 -33.031 0.909 1 64.94 1024 THR B CA 1
ATOM 16823 C C . THR B 1 1024 ? 9.32 -33.75 2.252 1 64.94 1024 THR B C 1
ATOM 16825 O O . THR B 1 1024 ? 10.219 -34.5 2.639 1 64.94 1024 THR B O 1
ATOM 16828 N N . LYS B 1 1025 ? 8.156 -33.875 2.852 1 64 1025 LYS B N 1
ATOM 16829 C CA . LYS B 1 1025 ? 8.102 -34.656 4.082 1 64 1025 LYS B CA 1
ATOM 16830 C C . LYS B 1 1025 ? 8.383 -36.125 3.811 1 64 1025 LYS B C 1
ATOM 16832 O O . LYS B 1 1025 ? 7.762 -36.75 2.939 1 64 1025 LYS B O 1
ATOM 16837 N N . PHE B 1 1026 ? 9.32 -36.594 4.559 1 76.06 1026 PHE B N 1
ATOM 16838 C CA . PHE B 1 1026 ? 9.703 -37.969 4.355 1 76.06 1026 PHE B CA 1
ATOM 16839 C C . PHE B 1 1026 ? 8.719 -38.906 5.043 1 76.06 1026 PHE B C 1
ATOM 16841 O O . PHE B 1 1026 ? 8.375 -38.719 6.207 1 76.06 1026 PHE B O 1
ATOM 16848 N N . VAL B 1 1027 ? 8.164 -39.781 4.332 1 78.44 1027 VAL B N 1
ATOM 16849 C CA . VAL B 1 1027 ? 7.352 -40.875 4.844 1 78.44 1027 VAL B CA 1
ATOM 16850 C C . VAL B 1 1027 ? 7.977 -42.219 4.441 1 78.44 1027 VAL B C 1
ATOM 16852 O O . VAL B 1 1027 ? 8.227 -42.469 3.26 1 78.44 1027 VAL B O 1
ATOM 16855 N N . ASP B 1 1028 ? 8.266 -43.031 5.48 1 88.44 1028 ASP B N 1
ATOM 16856 C CA . ASP B 1 1028 ? 8.711 -44.375 5.219 1 88.44 1028 ASP B CA 1
ATOM 16857 C C . ASP B 1 1028 ? 7.539 -45.281 4.828 1 88.44 1028 ASP B C 1
ATOM 16859 O O . ASP B 1 1028 ? 6.859 -45.844 5.695 1 88.44 1028 ASP B O 1
ATOM 16863 N N . ALA B 1 1029 ? 7.363 -45.5 3.586 1 84.69 1029 ALA B N 1
ATOM 16864 C CA . ALA B 1 1029 ? 6.215 -46.219 3.051 1 84.69 1029 ALA B CA 1
ATOM 16865 C C . ALA B 1 1029 ? 6.238 -47.688 3.482 1 84.69 1029 ALA B C 1
ATOM 16867 O O . ALA B 1 1029 ? 5.203 -48.344 3.475 1 84.69 1029 ALA B O 1
ATOM 16868 N N . GLU B 1 1030 ? 7.344 -48.219 3.922 1 91.06 1030 GLU B N 1
ATOM 16869 C CA . GLU B 1 1030 ? 7.461 -49.625 4.203 1 91.06 1030 GLU B CA 1
ATOM 16870 C C . GLU B 1 1030 ? 7.535 -49.906 5.703 1 91.06 1030 GLU B C 1
ATOM 16872 O O . GLU B 1 1030 ? 7.848 -51 6.129 1 91.06 1030 GLU B O 1
ATOM 16877 N N . PHE B 1 1031 ? 7.254 -48.906 6.48 1 93.25 1031 PHE B N 1
ATOM 16878 C CA . PHE B 1 1031 ? 7.344 -49.062 7.93 1 93.25 1031 PHE B CA 1
ATOM 16879 C C . PHE B 1 1031 ? 6.449 -50.188 8.422 1 93.25 1031 PHE B C 1
ATOM 16881 O O . PHE B 1 1031 ? 6.871 -51 9.242 1 93.25 1031 PHE B O 1
ATOM 16888 N N . ARG B 1 1032 ? 5.234 -50.281 7.871 1 92.31 1032 ARG B N 1
ATOM 16889 C CA . ARG B 1 1032 ? 4.316 -51.344 8.266 1 92.31 1032 ARG B CA 1
ATOM 16890 C C . ARG B 1 1032 ? 4.867 -52.719 7.879 1 92.31 1032 ARG B C 1
ATOM 16892 O O . ARG B 1 1032 ? 4.688 -53.688 8.609 1 92.31 1032 ARG B O 1
ATOM 16899 N N . LEU B 1 1033 ? 5.383 -52.844 6.766 1 94.5 1033 LEU B N 1
ATOM 16900 C CA . LEU B 1 1033 ? 5.98 -54.094 6.297 1 94.5 1033 LEU B CA 1
ATOM 16901 C C . LEU B 1 1033 ? 7.105 -54.531 7.223 1 94.5 1033 LEU B C 1
ATOM 16903 O O . LEU B 1 1033 ? 7.223 -55.719 7.543 1 94.5 1033 LEU B O 1
ATOM 16907 N N . ILE B 1 1034 ? 7.91 -53.594 7.645 1 94.94 1034 ILE B N 1
ATOM 16908 C CA . ILE B 1 1034 ? 9.023 -53.875 8.547 1 94.94 1034 ILE B CA 1
ATOM 16909 C C . ILE B 1 1034 ? 8.484 -54.406 9.875 1 94.94 1034 ILE B C 1
ATOM 16911 O O . ILE B 1 1034 ? 8.992 -55.406 10.414 1 94.94 1034 ILE B O 1
ATOM 16915 N N . LEU B 1 1035 ? 7.449 -53.781 10.352 1 94.44 1035 LEU B N 1
ATOM 16916 C CA . LEU B 1 1035 ? 6.852 -54.219 11.609 1 94.44 1035 LEU B CA 1
ATOM 16917 C C . LEU B 1 1035 ? 6.344 -55.656 11.5 1 94.44 1035 LEU B C 1
ATOM 16919 O O . LEU B 1 1035 ? 6.578 -56.469 12.398 1 94.44 1035 LEU B O 1
ATOM 16923 N N . ASP B 1 1036 ? 5.688 -55.969 10.445 1 95 1036 ASP B N 1
ATOM 16924 C CA . ASP B 1 1036 ? 5.16 -57.312 10.227 1 95 1036 ASP B CA 1
ATOM 16925 C C . ASP B 1 1036 ? 6.289 -58.344 10.117 1 95 1036 ASP B C 1
ATOM 16927 O O . ASP B 1 1036 ? 6.188 -59.438 10.664 1 95 1036 ASP B O 1
ATOM 16931 N N . PHE B 1 1037 ? 7.254 -58 9.422 1 95.06 1037 PHE B N 1
ATOM 16932 C CA . PHE B 1 1037 ? 8.414 -58.875 9.234 1 95.06 1037 PHE B CA 1
ATOM 16933 C C . PHE B 1 1037 ? 9.055 -59.219 10.578 1 95.06 1037 PHE B C 1
ATOM 16935 O O . PHE B 1 1037 ? 9.336 -60.375 10.859 1 95.06 1037 PHE B O 1
ATOM 16942 N N . LEU B 1 1038 ? 9.203 -58.219 11.383 1 94.56 1038 LEU B N 1
ATOM 16943 C CA . LEU B 1 1038 ? 9.836 -58.406 12.688 1 94.56 1038 LEU B CA 1
ATOM 16944 C C . LEU B 1 1038 ? 8.977 -59.312 13.586 1 94.56 1038 LEU B C 1
ATOM 16946 O O . LEU B 1 1038 ? 9.5 -60.125 14.344 1 94.56 1038 LEU B O 1
ATOM 16950 N N . GLN B 1 1039 ? 7.754 -59.094 13.461 1 93.88 1039 GLN B N 1
ATOM 16951 C CA . GLN B 1 1039 ? 6.836 -59.906 14.242 1 93.88 1039 GLN B CA 1
ATOM 16952 C C . GLN B 1 1039 ? 6.914 -61.375 13.82 1 93.88 1039 GLN B C 1
ATOM 16954 O O . GLN B 1 1039 ? 6.969 -62.281 14.672 1 93.88 1039 GLN B O 1
ATOM 16959 N N . ILE B 1 1040 ? 6.977 -61.625 12.562 1 94.12 1040 ILE B N 1
ATOM 16960 C CA . ILE B 1 1040 ? 6.996 -63 12.023 1 94.12 1040 ILE B CA 1
ATOM 16961 C C . ILE B 1 1040 ? 8.32 -63.656 12.375 1 94.12 1040 ILE B C 1
ATOM 16963 O O . ILE B 1 1040 ? 8.344 -64.875 12.703 1 94.12 1040 ILE B O 1
ATOM 16967 N N . MET B 1 1041 ? 9.336 -62.906 12.406 1 93.19 1041 MET B N 1
ATOM 16968 C CA . MET B 1 1041 ? 10.664 -63.469 12.625 1 93.19 1041 MET B CA 1
ATOM 16969 C C . MET B 1 1041 ? 11.023 -63.438 14.109 1 93.19 1041 MET B C 1
ATOM 16971 O O . MET B 1 1041 ? 12.094 -63.906 14.508 1 93.19 1041 MET B O 1
ATOM 16975 N N . ASN B 1 1042 ? 10.156 -62.938 14.969 1 87.38 1042 ASN B N 1
ATOM 16976 C CA . ASN B 1 1042 ? 10.367 -62.781 16.406 1 87.38 1042 ASN B CA 1
ATOM 16977 C C . ASN B 1 1042 ? 11.648 -62.031 16.703 1 87.38 1042 ASN B C 1
ATOM 16979 O O . ASN B 1 1042 ? 12.508 -62.531 17.438 1 87.38 1042 ASN B O 1
ATOM 16983 N N . LEU B 1 1043 ? 11.734 -60.969 16.094 1 85.69 1043 LEU B N 1
ATOM 16984 C CA . LEU B 1 1043 ? 12.875 -60.094 16.281 1 85.69 1043 LEU B CA 1
ATOM 16985 C C . LEU B 1 1043 ? 12.469 -58.844 17.062 1 85.69 1043 LEU B C 1
ATOM 16987 O O . LEU B 1 1043 ? 11.328 -58.375 16.953 1 85.69 1043 LEU B O 1
#

Nearest PDB structures (foldseek):
  1w3b-assembly1_A  TM=4.093E-01  e=2.407E-09  Homo sapiens
  8cqq-assembly1_A  TM=5.778E-01  e=3.128E-07  synthetic construct
  6eou-assembly1_A  TM=3.767E-01  e=3.564E-08  Homo sapiens
  7y4i-assembly1_A  TM=3.387E-01  e=9.078E-09  Arabidopsis thaliana
  9gaw-assembly1_J  TM=2.707E-01  e=1.531E-08  Homo sapiens

Organism: NCBI:txid616991

Sequence (2086 aa):
MKFLNVLFFILFIMQALNSQKATVREENLNMKTYMFGDPDPVANINRIYPYFRFDGYTDQGEYRDWKMVVLENDYIKVYVSPEVGGKIWGAIEKSTGKEFMYFNEVVKFRDVAMRGAWTSGGLEYNFGDIGHIPTCATPVDYVLKEYPDGSVSCVVGALDLPSRTKWNVEIKLHPDKAYFETTATWANTSEVPVTYYHWMNAAAKADGDLEFIYPGNKRIGHGGELGDWPIDSGRDISKYENNDFGIYKSYHIIDSYAYYFGGYWHEDDFGFGHYANYEDKPGKKIWIWGLSDQGMIWEDLLTDSNGQYIEYQSGKLFNQAANSSSFTPFKHREFMPYDVDIAKELWFPLKGTKGMVAASEYGVLNVIRNGDSVALKLSALQPLDTYIVVRTGDKEHYKRDIVLSTLDLYTETLPIEGNQDFKVVLGNNLLTYNSDDALALLERPYESETEFDWESAYGLYVKGLELEKQRRYTEAHEVYLQSFKKEATHVPTLNRLALSYYRSEDWPKALEFSKKALGIDTYDSMANYIYGLVNKSLGNHADAKSGFSIATQSVAMRTASYTELAKLLLKEGHHAKALEYTQKALTYNATNISALELRAMLYRKMGNAEEGEKVLAKIYENDATNLFYVFENYFLGVLSQKEVRAGITNELAFESYLEIALQFMAYGAEKEALQILKLSPQHPMVALYIAYLDKTDRINLLDKALAMNAEMVFPHRSETGAVLREFLNNNDHWKLKYYLALQQWSKGNIEEAKKLFLQCGSDPDFVPFYLAKVKLFPESANTRLSALERAVRLDKDNWRVQLAWIEYYMETNELKAAKKIAKLALSKYPEKAVLGMRYAKILLELKEYKASLDFLENFNVLPFEGATEGRTVYHETCIRLSLKAFMSMDYDQAIHYAEKAKLWPKNLGVGRHYDVDERLDNYLLALSYEKKGEQEIARKYFDEIITHQTPKYLNESSKLYLQLVVLEKFSRNEQIQELLQKISNEPGDNKYVEWAVAKNRIGNADIIEKEIFGSNTEIQAYDTKFVDAEFRLILDFLQIMNLMKFLNVLFFILFIMQALNSQKATVREENLNMKTYMFGDPDPVANINRIYPYFRFDGYTDQGEYRDWKMVVLENDYIKVYVSPEVGGKIWGAIEKSTGKEFMYFNEVVKFRDVAMRGAWTSGGLEYNFGDIGHIPTCATPVDYVLKEYPDGSVSCVVGALDLPSRTKWNVEIKLHPDKAYFETTATWANTSEVPVTYYHWMNAAAKADGDLEFIYPGNKRIGHGGELGDWPIDSGRDISKYENNDFGIYKSYHIIDSYAYYFGGYWHEDDFGFGHYANYEDKPGKKIWIWGLSDQGMIWEDLLTDSNGQYIEYQSGKLFNQAANSSSFTPFKHREFMPYDVDIAKELWFPLKGTKGMVAASEYGVLNVIRNGDSVALKLSALQPLDTYIVVRTGDKEHYKRDIVLSTLDLYTETLPIEGNQDFKVVLGNNLLTYNSDDALALLERPYESETEFDWESAYGLYVKGLELEKQRRYTEAHEVYLQSFKKEATHVPTLNRLALSYYRSEDWPKALEFSKKALGIDTYDSMANYIYGLVNKSLGNHADAKSGFSIATQSVAMRTASYTELAKLLLKEGHHAKALEYTQKALTYNATNISALELRAMLYRKMGNAEEGEKVLAKIYENDATNLFYVFENYFLGVLSQKEVRAGITNELAFESYLEIALQFMAYGAEKEALQILKLSPQHPMVALYIAYLDKTDRINLLDKALAMNAEMVFPHRSETGAVLREFLNNNDHWKLKYYLALQQWSKGNIEEAKKLFLQCGSDPDFVPFYLAKVKLFPESANTRLSALERAVRLDKDNWRVQLAWIEYYMETNELKAAKKIAKLALSKYPEKAVLGMRYAKILLELKEYKASLDFLENFNVLPFEGATEGRTVYHETCIRLSLKAFMSMDYDQAIHYAEKAKLWPKNLGVGRHYDVDERLDNYLLALSYEKKGEQEIARKYFDEIITHQTPKYLNESSKLYLQLVVLEKFSRNEQIQELLQKISNEPGDNKYVEWAVAKNRIGNADIIEKEIFGSNTEIQAYDTKFVDAEFRLILDFLQIMNL

Solvent-accessible surface area (backbone atoms only — not comparable to full-atom values): 105746 Å² total; per-residue (Å²): 121,78,74,63,63,65,60,61,60,62,62,61,68,67,58,70,71,68,68,62,54,24,46,69,48,79,43,71,45,76,27,47,25,16,54,66,39,62,69,47,58,48,72,58,87,57,80,58,32,62,60,60,40,42,79,33,70,44,93,62,67,41,74,42,76,41,63,29,40,37,39,35,38,87,43,33,39,38,34,27,21,42,53,40,34,36,20,34,44,22,29,29,37,55,90,80,62,45,64,45,21,23,61,54,77,49,48,28,37,38,38,65,25,75,27,17,52,31,63,66,47,6,35,39,73,20,61,38,80,56,74,47,28,78,51,48,50,34,29,27,23,60,40,79,48,78,45,95,81,24,27,22,34,43,33,28,31,50,72,42,71,59,68,51,24,40,40,34,36,37,42,34,36,42,26,62,34,46,40,40,35,40,42,38,36,38,34,31,72,36,91,53,70,36,43,46,34,50,38,39,46,26,19,33,74,53,49,70,59,28,34,54,41,64,67,41,49,27,26,27,32,33,43,49,54,75,46,50,33,49,55,38,96,87,34,53,57,34,31,52,58,61,44,68,54,69,59,58,44,61,42,18,40,36,52,43,63,62,42,49,37,41,35,32,29,64,88,74,43,33,24,25,38,38,40,31,54,45,62,49,38,58,9,35,33,43,38,38,55,28,71,33,41,47,22,49,51,46,30,62,64,42,34,89,79,74,60,48,58,31,32,57,28,42,16,61,41,64,48,72,58,14,71,55,4,55,76,20,13,55,48,71,42,67,35,53,35,44,40,59,49,72,34,56,38,38,42,31,64,37,69,68,38,85,56,66,73,35,65,45,86,49,26,41,32,17,73,46,77,56,76,47,28,36,37,40,26,38,28,25,25,20,68,43,82,46,33,41,36,33,26,42,88,90,46,74,78,42,75,46,78,46,74,41,50,56,65,36,71,47,73,49,76,43,81,44,68,68,91,64,60,40,34,41,30,32,53,91,66,63,35,67,39,62,66,54,62,72,62,31,41,49,82,74,54,74,57,51,54,82,79,53,53,64,81,42,41,65,27,18,32,53,53,14,49,48,30,40,33,66,62,36,52,67,61,14,48,55,32,29,52,51,14,36,72,70,39,78,65,43,46,73,45,29,38,52,49,13,51,50,27,46,66,50,67,37,47,69,59,15,40,52,28,17,39,54,32,22,10,52,28,58,70,43,36,66,27,22,39,50,36,11,54,38,25,50,75,71,65,40,56,38,41,12,50,48,17,18,31,57,7,38,76,31,70,65,38,21,40,42,21,27,38,53,48,18,36,54,29,38,49,70,63,38,49,70,61,16,46,52,28,22,51,54,15,34,38,42,25,60,66,28,59,64,33,45,51,53,42,26,52,48,23,53,77,68,71,36,58,68,64,20,50,55,40,40,49,51,49,39,72,72,36,72,69,44,61,65,54,51,49,55,34,35,77,71,64,74,38,52,72,70,56,54,55,68,54,56,52,30,72,60,45,48,58,56,34,50,52,55,21,50,51,32,42,65,46,58,35,51,69,61,18,47,56,43,44,73,69,37,64,91,43,46,69,53,35,43,50,45,19,67,70,41,68,90,53,24,70,63,36,40,52,55,26,68,68,45,76,71,76,74,67,60,52,64,53,71,69,53,44,53,54,40,52,59,50,48,73,80,42,86,55,49,66,53,36,47,44,38,17,46,20,32,42,64,39,64,38,51,69,61,16,52,53,30,51,58,71,36,64,82,68,69,94,46,55,44,59,29,58,30,49,35,67,76,37,76,85,37,65,66,62,30,48,53,27,50,52,51,27,37,72,74,40,63,82,39,65,70,50,45,50,52,50,30,52,50,23,53,75,69,66,38,44,72,60,20,44,55,51,33,54,54,47,35,73,75,40,70,82,43,46,69,54,51,54,49,39,39,50,41,28,45,74,72,66,35,30,67,62,23,48,58,46,56,78,70,42,72,34,86,51,43,76,86,53,52,61,52,52,53,54,50,30,51,32,23,43,51,47,11,49,54,25,42,77,70,68,34,34,70,54,14,38,51,25,25,57,55,30,73,57,62,62,61,49,37,41,33,42,48,60,74,80,71,88,52,52,69,41,31,49,53,36,15,54,28,28,41,76,72,65,39,51,69,63,13,47,52,31,49,48,52,35,62,67,61,76,80,55,90,93,54,80,75,46,51,61,55,34,58,31,53,52,53,30,54,76,71,66,37,62,68,59,52,51,51,52,53,50,54,55,66,68,48,85,69,92,54,63,40,47,52,27,26,53,21,55,73,68,75,48,68,26,68,61,44,50,53,50,58,70,63,56,72,71,85,80,51,74,67,48,77,81,85,71,68,87,55,50,67,59,52,53,52,50,31,60,74,67,71,102,120,77,73,62,61,61,59,59,58,61,60,58,66,66,57,69,71,65,70,63,52,24,44,68,47,80,43,70,46,76,26,46,26,16,53,65,39,62,68,46,57,48,73,60,86,57,80,58,32,61,60,60,39,42,79,34,69,43,93,62,68,43,75,41,74,40,62,28,41,38,38,37,37,86,44,33,38,39,34,26,21,40,54,40,35,37,20,36,43,21,29,30,37,55,90,79,63,45,63,45,21,23,61,54,78,49,48,28,36,40,38,65,24,76,28,17,51,30,63,68,49,6,36,40,72,20,60,39,80,58,73,46,29,78,52,47,50,35,31,26,23,60,42,81,48,78,44,97,83,23,28,22,34,43,32,27,30,49,73,41,71,61,68,52,23,40,40,34,36,36,41,36,36,44,26,62,37,48,41,41,36,39,40,38,35,38,33,31,72,36,91,54,70,38,43,46,33,50,39,38,45,27,21,32,75,53,48,72,59,29,33,54,40,62,66,42,49,28,26,28,32,35,44,48,53,75,46,51,32,51,54,39,94,86,35,53,56,34,31,52,58,61,43,68,53,68,58,58,45,62,42,18,39,35,52,41,64,59,44,50,37,40,36,30,31,64,87,75,44,33,25,25,39,39,41,34,56,45,63,47,37,59,10,34,33,43,37,39,54,27,70,31,40,47,20,48,52,47,30,62,64,43,35,90,79,74,59,47,58,30,34,56,28,40,18,62,41,64,48,71,57,14,72,55,4,56,75,21,14,55,48,71,41,66,34,53,34,44,41,61,49,70,35,58,38,37,42,31,65,37,66,68,37,85,55,66,76,34,64,44,84,49,26,40,32,18,73,47,75,56,77,48,27,36,38,41,25,39,29,26,26,20,68,42,82,45,34,42,35,34,26,43,88,92,45,73,78,42,74,46,79,44,75,41,50,54,67,35,72,48,72,48,75,44,81,44,70,68,90,65,60,38,34,42,32,32,52,91,66,60,34,67,40,62,67,54,62,72,62,31,40,47,82,74,54,72,56,52,54,83,79,55,51,64,80,40,42,66,26,18,32,52,53,15,50,47,31,39,33,66,62,36,51,67,61,14,49,56,33,30,51,52,14,34,72,70,38,78,67,44,47,71,44,29,37,53,48,14,48,50,27,46,66,50,67,37,46,70,58,15,42,52,30,16,39,54,31,23,9,52,29,58,70,43,37,66,28,22,39,50,35,12,54,38,24,50,77,70,65,39,56,38,42,12,49,49,17,20,29,56,7,39,76,31,71,68,39,20,40,40,21,26,36,53,49,18,37,54,28,38,49,70,63,39,49,69,61,16,47,52,27,22,51,53,15,33,38,42,26,60,66,28,59,65,33,45,52,53,40,25,52,47,23,53,77,68,70,37,58,68,64,18,49,56,40,40,49,51,50,39,71,70,34,70,70,42,62,66,55,50,48,54,33,35,76,70,65,76,40,53,73,68,57,54,56,68,55,56,52,30,72,60,46,47,57,56,33,48,53,54,21,50,50,31,42,65,46,60,35,52,70,60,17,48,56,42,44,71,69,36,64,91,44,48,70,53,34,43,49,45,19,69,70,41,67,91,53,24,69,64,35,42,53,55,25,70,69,45,76,71,74,75,66,59,54,64,52,72,69,54,43,54,54,38,53,59,50,49,72,81,41,86,54,50,65,53,36,47,43,38,16,46,21,31,43,63,41,63,38,51,69,62,16,52,52,30,51,58,73,36,64,82,68,68,94,46,54,45,58,28,58,30,48,35,67,77,35,78,85,38,66,66,61,30,49,55,27,50,53,51,27,37,72,74,40,61,80,39,65,70,50,44,50,51,50,30,52,50,23,53,74,70,66,37,47,70,62,21,44,54,51,32,54,53,47,37,73,76,41,70,80,42,47,70,54,52,53,51,40,39,50,43,28,46,74,71,65,36,30,67,61,23,48,58,48,57,78,70,41,71,35,85,51,43,76,87,54,52,60,51,54,52,53,51,31,52,33,23,45,52,46,11,49,53,24,43,75,68,68,35,34,68,55,15,37,51,25,24,57,56,31,73,56,60,63,60,50,36,41,32,42,48,59,74,80,72,89,52,52,68,43,29,48,54,38,16,53,27,29,41,76,70,65,39,51,68,64,12,48,52,32,48,47,52,35,61,66,61,74,80,56,91,93,54,79,75,46,51,61,56,33,58,31,52,52,54,31,54,76,69,66,36,61,67,60,52,52,51,51,55,50,52,56,67,68,49,84,70,92,54,63,42,47,53,26,26,53,22,56,73,68,76,47,68,26,66,62,43,52,51,50,59,73,63,51,81,78,82,74,54,73,69,47,80,82,86,72,68,86,54,49,66,57,52,53,51,51,31,61,76,66,72,102

Radius of gyration: 42.03 Å; Cα contacts (8 Å, |Δi|>4): 4328; chains: 2; bounding box: 97×126×135 Å